Protein 3TPF (pdb70)

Radius of gyration: 39.49 Å; Cα contacts (8 Å, |Δi|>4): 3301; chains: 6; bounding box: 94×100×109 Å

B-factor: mean 80.47, std 33.89, range [10.27, 217.36]

Solvent-accessible surface area: 67260 Å² total

Sequence (1733 aa):
KHFLTLRDFSKEEILSLVNHASELKKEPKKLLQDKTLAIFEKNSTRTRAFELAITELGGKALFLSSNDLQLSRGEPVKDTARVIGAVDFVRVNKHETLLEFARYSKAPVINALSELYHPTQVLGDLFTIKEWNKQNGIAKVAFIGDSNNCNSWLITAAILGFEISIAPKNYKISPEIWEFAKQALISGAKISLGYDKFEALKDKDVVITDTWVSGEENEKERKIKEFEGFIDEKASVANKDAILLHCLPAYRGYEVSEEIFEKHADVIFEEARNRLYVVKALLCFLDNQRGKHFLTLRDFSKEEILSLVNHASELKKEPKKLLQDKTLAIFEKNSTRTRAFELAITELGGKALFLSSNDLQLSRGEPVKDTARVIGAVDFVRVNKHETLLEFARYSKAPVINALSELYHPTQVLGDLFTIKEWNKQNGIAKVAFIGDSNNCNSWLITAAILGFEISIAPKNYKISPEIWEFAKQALISGAKISLGYDKFEALKDKDVVITDTWVSGEENEKERKIKEFEGFIDEKASVANKDAILLHCLPAYRGYEVSEEIFEKHADVIFEEARNRLYVVKALLCFLDNQRGKHFLTLRDFSKEEILSLVNHASELKKEPKKLLQDKTLAIFEKNSTRTRAFELAITELGGKALFLSSNDLQLSRGEPVKDTARVIGAVDFVRVNKHETLLEFARYSKAPVINALSELYHPTQVLGDLFTIKEWNKQNGIAKVAFIGDSNNCNSWLITAAILGFEISIAPKNYKISPEIWEFAKQALISGAKISLGYDKFEALKDKDVVITDTWVSGEEKERKIKEFEGFIDEKASVANKDAILLHCLPAYRGYEVSEEIFEKHADVIFEEARNRLYVVKALLCFLDNQRKHFLTLRDFSKEEILSLVNHASELKKEPKKLLQDKTLAIFEKNSTRTRAFELAITELGGKALFLSSNDLQLSRGEPVKDTARVIGAVDFVRVNKHETLLEFARYSKAPVINALSELYHPTQVLGDLFTIKEWNKQNGIAKVAFIGDSNNCNSWLITAAILGFEISIAPKNYKISPEIWEFAKQALISGAKISLGYDKFEALKDKDVVITDTWVSGEENEKERKIKEFEGFIDEKASVANKDAILLHCLPAYRGYEVSEEIFEKHADVIFEEARNRLYVVKALLCFLDNQRKHFLTLRDFSKEEILSLVNHASELKKEPKKLLQDKTLAIFEKNSTRTRAFELAITELGGKALFLSSNDLQLSRGEPVKDTARVIGAVDFVRVNKHETLLEFARYSKAPVINALSELYHPTQVLGDLFTIKEWNKQNGIAKVAFIGDSNNCNSWLITAAILGFEISIAPKNYKISPEIWEFAKQALISGAKISLGYDKFEALKDKDVVITDTWVSGEEKERKIKEFEGFIDEKASVANKDAILLHCLPAYRGYEVSEEIFEKHADVIFEEARNRLYVVKALLCFLDNQKHFLTLRDFSKEEILSLVNHASELKKEPKKLLQDKTLAIFEKNSTRTRAFELAITELGGKALFLSSNDLQGEPVKDTARVIGAVDFVRVNKHETLLEFARYSKAPVINALSELYHPTQVLGDLFTIKEWNKQNGIAKVAFIGDSNNCNSWLITAAILGFEISIAPKNYKISPEIWEFAKQALISGAKISLGYDKFEALKDKDVVITDTWVSEENEKERKIKEFEGFIDEKASVANKDAILLHCLPAYRGYEVSEEIFEKHADVIFEEARNRLYVVKALLCFLDNQR

Nearest PDB structures (foldseek):
  8qeu-assembly1_C  TM=9.477E-01  e=9.476E-28  Arabidopsis thaliana
  8qev-assembly1_A  TM=9.258E-01  e=1.114E-26  Arabidopsis thaliana
  8qev-assembly1_B  TM=9.211E-01  e=5.194E-27  Arabidopsis thaliana
  8qev-assembly1_C  TM=9.207E-01  e=8.808E-27  Arabidopsis thaliana
  7nos-assembly2_E  TM=9.017E-01  e=5.120E-26  Mycobacterium tuberculosis H37Rv

Structure (mmCIF, N/CA/C/O backbone):
data_3TPF
#
_entry.id   3TPF
#
_cell.length_a   157.163
_cell.length_b   87.398
_cell.length_c   141.561
_cell.angle_alpha   90.00
_cell.angle_beta   90.00
_cell.angle_gamma   90.00
#
_symmetry.space_group_name_H-M   'P 21 21 2'
#
loop_
_entity.id
_entity.type
_entity.pdbx_description
1 polymer 'Ornithine carbamoyltransferase'
2 non-polymer DI(HYDROXYETHYL)ETHER
3 water water
#
loop_
_atom_site.group_PDB
_atom_site.id
_atom_site.type_symbol
_atom_site.label_atom_id
_atom_site.label_alt_id
_atom_site.label_comp_id
_atom_site.label_asym_id
_atom_site.label_entity_id
_atom_site.label_seq_id
_atom_site.pdbx_PDB_ins_code
_atom_site.Cartn_x
_atom_site.Cartn_y
_atom_site.Cartn_z
_atom_site.occupancy
_atom_site.B_iso_or_equiv
_atom_site.auth_seq_id
_atom_site.auth_comp_id
_atom_site.auth_asym_id
_atom_site.auth_atom_id
_atom_site.pdbx_PDB_model_num
ATOM 9 N N . LYS A 1 3 ? 156.140 32.857 48.764 1.00 88.71 2 LYS A N 1
ATOM 10 C CA . LYS A 1 3 ? 155.929 32.186 50.048 1.00 81.82 2 LYS A CA 1
ATOM 11 C C . LYS A 1 3 ? 154.549 31.516 50.157 1.00 65.28 2 LYS A C 1
ATOM 12 O O . LYS A 1 3 ? 153.545 32.074 49.768 1.00 61.40 2 LYS A O 1
ATOM 18 N N . HIS A 1 4 ? 154.602 30.260 50.572 1.00 55.64 3 HIS A N 1
ATOM 19 C CA . HIS A 1 4 ? 153.485 29.479 51.005 1.00 51.60 3 HIS A CA 1
ATOM 20 C C . HIS A 1 4 ? 153.287 29.570 52.518 1.00 51.51 3 HIS A C 1
ATOM 21 O O . HIS A 1 4 ? 154.135 30.063 53.238 1.00 58.01 3 HIS A O 1
ATOM 28 N N . PHE A 1 5 ? 152.201 28.992 53.010 1.00 47.03 4 PHE A N 1
ATOM 29 C CA . PHE A 1 5 ? 151.923 28.973 54.448 1.00 46.69 4 PHE A CA 1
ATOM 30 C C . PHE A 1 5 ? 151.653 27.550 54.871 1.00 43.79 4 PHE A C 1
ATOM 31 O O . PHE A 1 5 ? 150.556 27.132 55.054 1.00 43.15 4 PHE A O 1
ATOM 39 N N . LEU A 1 6 ? 152.703 26.802 55.034 1.00 46.14 5 LEU A N 1
ATOM 40 C CA . LEU A 1 6 ? 152.620 25.369 55.370 1.00 45.37 5 LEU A CA 1
ATOM 41 C C . LEU A 1 6 ? 152.885 25.040 56.844 1.00 46.31 5 LEU A C 1
ATOM 42 O O . LEU A 1 6 ? 152.431 24.012 57.338 1.00 47.42 5 LEU A O 1
ATOM 47 N N . THR A 1 7 ? 153.659 25.884 57.496 1.00 46.27 6 THR A N 1
ATOM 48 C CA . THR A 1 7 ? 153.897 25.807 58.940 1.00 47.11 6 THR A CA 1
ATOM 49 C C . THR A 1 7 ? 154.414 27.141 59.491 1.00 47.11 6 THR A C 1
ATOM 50 O O . THR A 1 7 ? 155.097 27.876 58.823 1.00 46.14 6 THR A O 1
ATOM 54 N N . LEU A 1 8 ? 154.110 27.416 60.738 1.00 47.79 7 LEU A N 1
ATOM 55 C CA . LEU A 1 8 ? 154.567 28.647 61.314 1.00 50.75 7 LEU A CA 1
ATOM 56 C C . LEU A 1 8 ? 156.089 28.653 61.478 1.00 55.01 7 LEU A C 1
ATOM 57 O O . LEU A 1 8 ? 156.714 29.700 61.717 1.00 53.75 7 LEU A O 1
ATOM 62 N N . ARG A 1 9 ? 156.688 27.482 61.306 1.00 57.39 8 ARG A N 1
ATOM 63 C CA . ARG A 1 9 ? 158.156 27.387 61.377 1.00 61.92 8 ARG A CA 1
ATOM 64 C C . ARG A 1 9 ? 158.831 28.317 60.417 1.00 61.47 8 ARG A C 1
ATOM 65 O O . ARG A 1 9 ? 159.923 28.768 60.677 1.00 63.65 8 ARG A O 1
ATOM 73 N N . ASP A 1 10 ? 158.168 28.576 59.296 1.00 60.16 9 ASP A N 1
ATOM 74 C CA . ASP A 1 10 ? 158.728 29.422 58.238 1.00 59.87 9 ASP A CA 1
ATOM 75 C C . ASP A 1 10 ? 158.513 30.917 58.456 1.00 60.92 9 ASP A C 1
ATOM 76 O O . ASP A 1 10 ? 158.785 31.703 57.559 1.00 64.38 9 ASP A O 1
ATOM 81 N N . PHE A 1 11 ? 158.032 31.315 59.637 1.00 59.50 10 PHE A N 1
ATOM 82 C CA . PHE A 1 11 ? 157.759 32.721 59.909 1.00 59.97 10 PHE A CA 1
ATOM 83 C C . PHE A 1 11 ? 158.356 33.258 61.183 1.00 63.09 10 PHE A C 1
ATOM 84 O O . PHE A 1 11 ? 158.745 32.528 62.107 1.00 68.32 10 PHE A O 1
ATOM 92 N N . SER A 1 12 ? 158.520 34.566 61.176 1.00 63.12 11 SER A N 1
ATOM 93 C CA . SER A 1 12 ? 159.139 35.241 62.277 1.00 64.48 11 SER A CA 1
ATOM 94 C C . SER A 1 12 ? 158.085 35.609 63.302 1.00 63.41 11 SER A C 1
ATOM 95 O O . SER A 1 12 ? 156.925 35.780 62.997 1.00 59.72 11 SER A O 1
ATOM 98 N N . LYS A 1 13 ? 158.552 35.752 64.529 1.00 66.11 12 LYS A N 1
ATOM 99 C CA . LYS A 1 13 ? 157.790 36.361 65.600 1.00 67.46 12 LYS A CA 1
ATOM 100 C C . LYS A 1 13 ? 157.000 37.569 65.054 1.00 67.12 12 LYS A C 1
ATOM 101 O O . LYS A 1 13 ? 155.809 37.715 65.298 1.00 64.35 12 LYS A O 1
ATOM 107 N N . GLU A 1 14 ? 157.688 38.429 64.312 1.00 68.29 13 GLU A N 1
ATOM 108 C CA . GLU A 1 14 ? 157.089 39.685 63.817 1.00 69.34 13 GLU A CA 1
ATOM 109 C C . GLU A 1 14 ? 156.031 39.425 62.795 1.00 65.36 13 GLU A C 1
ATOM 110 O O . GLU A 1 14 ? 154.932 39.997 62.797 1.00 64.88 13 GLU A O 1
ATOM 116 N N . GLU A 1 15 ? 156.356 38.526 61.907 1.00 63.05 14 GLU A N 1
ATOM 117 C CA . GLU A 1 15 ? 155.358 38.113 60.933 1.00 61.44 14 GLU A CA 1
ATOM 118 C C . GLU A 1 15 ? 154.091 37.510 61.554 1.00 56.67 14 GLU A C 1
ATOM 119 O O . GLU A 1 15 ? 152.970 37.820 61.158 1.00 55.35 14 GLU A O 1
ATOM 125 N N . ILE A 1 16 ? 154.263 36.651 62.530 1.00 55.75 15 ILE A N 1
ATOM 126 C CA . ILE A 1 16 ? 153.106 35.992 63.147 1.00 54.79 15 ILE A CA 1
ATOM 127 C C . ILE A 1 16 ? 152.256 37.016 63.880 1.00 54.82 15 ILE A C 1
ATOM 128 O O . ILE A 1 16 ? 151.036 37.066 63.731 1.00 52.72 15 ILE A O 1
ATOM 133 N N . LEU A 1 17 ? 152.916 37.874 64.633 1.00 56.88 16 LEU A N 1
ATOM 134 C CA . LEU A 1 17 ? 152.178 38.881 65.411 1.00 58.35 16 LEU A CA 1
ATOM 135 C C . LEU A 1 17 ? 151.436 39.851 64.500 1.00 58.34 16 LEU A C 1
ATOM 136 O O . LEU A 1 17 ? 150.356 40.322 64.806 1.00 58.23 16 LEU A O 1
ATOM 141 N N . SER A 1 18 ? 151.986 40.098 63.336 1.00 58.41 17 SER A N 1
ATOM 142 C CA . SER A 1 18 ? 151.329 41.046 62.456 1.00 59.07 17 SER A CA 1
ATOM 143 C C . SER A 1 18 ? 150.119 40.432 61.761 1.00 55.71 17 SER A C 1
ATOM 144 O O . SER A 1 18 ? 149.204 41.153 61.399 1.00 56.09 17 SER A O 1
ATOM 147 N N . LEU A 1 19 ? 150.151 39.114 61.535 1.00 52.10 18 LEU A N 1
ATOM 148 C CA . LEU A 1 19 ? 148.967 38.411 61.077 1.00 49.17 18 LEU A CA 1
ATOM 149 C C . LEU A 1 19 ? 147.805 38.560 62.121 1.00 50.29 18 LEU A C 1
ATOM 150 O O . LEU A 1 19 ? 146.662 38.880 61.791 1.00 50.22 18 LEU A O 1
ATOM 155 N N . VAL A 1 20 ? 148.108 38.297 63.385 1.00 51.25 19 VAL A N 1
ATOM 156 C CA . VAL A 1 20 ? 147.130 38.446 64.448 1.00 52.97 19 VAL A CA 1
ATOM 157 C C . VAL A 1 20 ? 146.642 39.890 64.524 1.00 55.87 19 VAL A C 1
ATOM 158 O O . VAL A 1 20 ? 145.444 40.142 64.632 1.00 55.89 19 VAL A O 1
ATOM 162 N N . ASN A 1 21 ? 147.546 40.850 64.405 1.00 58.83 20 ASN A N 1
ATOM 163 C CA . ASN A 1 21 ? 147.103 42.271 64.467 1.00 63.32 20 ASN A CA 1
ATOM 164 C C . ASN A 1 21 ? 146.212 42.639 63.299 1.00 60.91 20 ASN A C 1
ATOM 165 O O . ASN A 1 21 ? 145.290 43.445 63.428 1.00 63.18 20 ASN A O 1
ATOM 170 N N . HIS A 1 22 ? 146.524 42.090 62.154 1.00 57.17 21 HIS A N 1
ATOM 171 C CA . HIS A 1 22 ? 145.768 42.453 60.987 1.00 56.95 21 HIS A CA 1
ATOM 172 C C . HIS A 1 22 ? 144.372 41.873 61.117 1.00 54.60 21 HIS A C 1
ATOM 173 O O . HIS A 1 22 ? 143.370 42.513 60.839 1.00 53.43 21 HIS A O 1
ATOM 180 N N . ALA A 1 23 ? 144.345 40.627 61.542 1.00 53.26 22 ALA A N 1
ATOM 181 C CA . ALA A 1 23 ? 143.089 39.928 61.794 1.00 53.10 22 ALA A CA 1
ATOM 182 C C . ALA A 1 23 ? 142.182 40.816 62.606 1.00 55.58 22 ALA A C 1
ATOM 183 O O . ALA A 1 23 ? 140.999 40.971 62.369 1.00 55.46 22 ALA A O 1
ATOM 185 N N . SER A 1 24 ? 142.784 41.334 63.635 1.00 58.80 23 SER A N 1
ATOM 186 C CA . SER A 1 24 ? 142.080 42.096 64.607 1.00 62.97 23 SER A CA 1
ATOM 187 C C . SER A 1 24 ? 141.525 43.359 63.962 1.00 66.49 23 SER A C 1
ATOM 188 O O . SER A 1 24 ? 140.389 43.708 64.192 1.00 69.22 23 SER A O 1
ATOM 191 N N . GLU A 1 25 ? 142.331 44.031 63.149 1.00 68.19 24 GLU A N 1
ATOM 192 C CA . GLU A 1 25 ? 141.871 45.209 62.409 1.00 71.60 24 GLU A CA 1
ATOM 193 C C . GLU A 1 25 ? 140.681 44.849 61.540 1.00 68.75 24 GLU A C 1
ATOM 194 O O . GLU A 1 25 ? 139.713 45.590 61.429 1.00 71.56 24 GLU A O 1
ATOM 200 N N . LEU A 1 26 ? 140.771 43.698 60.896 1.00 64.36 25 LEU A N 1
ATOM 201 C CA . LEU A 1 26 ? 139.726 43.263 59.944 1.00 63.56 25 LEU A CA 1
ATOM 202 C C . LEU A 1 26 ? 138.422 42.909 60.671 1.00 65.45 25 LEU A C 1
ATOM 203 O O . LEU A 1 26 ? 137.319 43.166 60.179 1.00 66.33 25 LEU A O 1
ATOM 208 N N . LYS A 1 27 ? 138.566 42.298 61.839 1.00 66.58 26 LYS A N 1
ATOM 209 C CA . LYS A 1 27 ? 137.398 41.970 62.646 1.00 67.83 26 LYS A CA 1
ATOM 210 C C . LYS A 1 27 ? 136.727 43.277 62.985 1.00 70.65 26 LYS A C 1
ATOM 211 O O . LYS A 1 27 ? 135.532 43.381 62.971 1.00 71.05 26 LYS A O 1
ATOM 217 N N . LYS A 1 28 ? 137.525 44.277 63.291 1.00 73.75 27 LYS A N 1
ATOM 218 C CA . LYS A 1 28 ? 137.002 45.574 63.748 1.00 80.47 27 LYS A CA 1
ATOM 219 C C . LYS A 1 28 ? 136.372 46.319 62.608 1.00 80.80 27 LYS A C 1
ATOM 220 O O . LYS A 1 28 ? 135.262 46.818 62.730 1.00 84.25 27 LYS A O 1
ATOM 226 N N . GLU A 1 29 ? 137.091 46.356 61.501 1.00 79.22 28 GLU A N 1
ATOM 227 C CA . GLU A 1 29 ? 136.673 47.086 60.308 1.00 81.69 28 GLU A CA 1
ATOM 228 C C . GLU A 1 29 ? 136.869 46.246 59.054 1.00 77.41 28 GLU A C 1
ATOM 229 O O . GLU A 1 29 ? 137.914 46.332 58.395 1.00 80.61 28 GLU A O 1
ATOM 235 N N . PRO A 1 30 ? 135.859 45.441 58.697 1.00 73.15 29 PRO A N 1
ATOM 236 C CA . PRO A 1 30 ? 135.972 44.608 57.504 1.00 68.11 29 PRO A CA 1
ATOM 237 C C . PRO A 1 30 ? 136.132 45.436 56.231 1.00 67.64 29 PRO A C 1
ATOM 238 O O . PRO A 1 30 ? 135.470 46.436 56.059 1.00 71.25 29 PRO A O 1
ATOM 242 N N . LYS A 1 31 ? 137.022 44.974 55.371 1.00 63.16 30 LYS A N 1
ATOM 243 C CA . LYS A 1 31 ? 137.317 45.574 54.089 1.00 62.83 30 LYS A CA 1
ATOM 244 C C . LYS A 1 31 ? 137.471 44.459 53.013 1.00 58.13 30 LYS A C 1
ATOM 245 O O . LYS A 1 31 ? 137.918 43.348 53.286 1.00 54.91 30 LYS A O 1
ATOM 251 N N . LYS A 1 32 ? 137.081 44.769 51.790 1.00 58.35 31 LYS A N 1
ATOM 252 C CA . LYS A 1 32 ? 137.167 43.833 50.669 1.00 54.63 31 LYS A CA 1
ATOM 253 C C . LYS A 1 32 ? 138.486 44.012 49.918 1.00 53.90 31 LYS A C 1
ATOM 254 O O . LYS A 1 32 ? 138.573 44.558 48.804 1.00 56.39 31 LYS A O 1
ATOM 260 N N . LEU A 1 33 ? 139.529 43.524 50.537 1.00 52.34 32 LEU A N 1
ATOM 261 C CA . LEU A 1 33 ? 140.913 43.682 50.044 1.00 51.94 32 LEU A CA 1
ATOM 262 C C . LEU A 1 33 ? 141.379 42.701 48.950 1.00 50.04 32 LEU A C 1
ATOM 263 O O . LEU A 1 33 ? 142.453 42.859 48.374 1.00 50.97 32 LEU A O 1
ATOM 268 N N . LEU A 1 34 ? 140.584 41.688 48.665 1.00 49.26 33 LEU A N 1
ATOM 269 C CA . LEU A 1 34 ? 140.921 40.710 47.610 1.00 46.83 33 LEU A CA 1
ATOM 270 C C . LEU A 1 34 ? 139.830 40.642 46.547 1.00 49.26 33 LEU A C 1
ATOM 271 O O . LEU A 1 34 ? 139.366 39.575 46.188 1.00 47.23 33 LEU A O 1
ATOM 276 N N . GLN A 1 35 ? 139.379 41.797 46.067 1.00 54.59 34 GLN A N 1
ATOM 277 C CA . GLN A 1 35 ? 138.271 41.756 45.073 1.00 56.52 34 GLN A CA 1
ATOM 278 C C . GLN A 1 35 ? 138.564 40.803 43.924 1.00 52.22 34 GLN A C 1
ATOM 279 O O . GLN A 1 35 ? 139.655 40.748 43.431 1.00 49.40 34 GLN A O 1
ATOM 285 N N . ASP A 1 36 ? 137.569 40.000 43.600 1.00 51.36 35 ASP A N 1
ATOM 286 C CA . ASP A 1 36 ? 137.642 39.011 42.515 1.00 49.88 35 ASP A CA 1
ATOM 287 C C . ASP A 1 36 ? 138.665 37.879 42.662 1.00 47.05 35 ASP A C 1
ATOM 288 O O . ASP A 1 36 ? 138.813 37.123 41.739 1.00 49.15 35 ASP A O 1
ATOM 293 N N . LYS A 1 37 ? 139.373 37.764 43.775 1.00 43.35 36 LYS A N 1
ATOM 294 C CA . LYS A 1 37 ? 140.397 36.773 43.870 1.00 41.93 36 LYS A CA 1
ATOM 295 C C . LYS A 1 37 ? 139.804 35.409 44.179 1.00 40.55 36 LYS A C 1
ATOM 296 O O . LYS A 1 37 ? 138.747 35.293 44.765 1.00 41.59 36 LYS A O 1
ATOM 302 N N . THR A 1 38 ? 140.494 34.353 43.840 1.00 38.62 37 THR A N 1
ATOM 303 C CA . THR A 1 38 ? 139.857 33.029 43.966 1.00 39.10 37 THR A CA 1
ATOM 304 C C . THR A 1 38 ? 140.628 32.124 44.829 1.00 36.73 37 THR A C 1
ATOM 305 O O . THR A 1 38 ? 141.879 32.160 44.817 1.00 36.75 37 THR A O 1
ATOM 309 N N . LEU A 1 39 ? 139.914 31.281 45.556 1.00 34.70 38 LEU A N 1
ATOM 310 C CA . LEU A 1 39 ? 140.589 30.311 46.450 1.00 35.04 38 LEU A CA 1
ATOM 311 C C . LEU A 1 39 ? 140.083 28.924 46.170 1.00 34.84 38 LEU A C 1
ATOM 312 O O . LEU A 1 39 ? 138.910 28.656 46.306 1.00 39.96 38 LEU A O 1
ATOM 317 N N . ALA A 1 40 ? 140.955 28.048 45.778 1.00 34.99 39 ALA A N 1
ATOM 318 C CA . ALA A 1 40 ? 140.583 26.637 45.591 1.00 36.29 39 ALA A CA 1
ATOM 319 C C . ALA A 1 40 ? 140.786 25.956 46.942 1.00 37.66 39 ALA A C 1
ATOM 320 O O . ALA A 1 40 ? 141.735 26.211 47.624 1.00 36.85 39 ALA A O 1
ATOM 330 N N . ILE A 1 42 ? 141.057 22.400 48.625 1.00 42.33 41 ILE A N 1
ATOM 331 C CA . ILE A 1 42 ? 141.148 20.964 48.375 1.00 44.19 41 ILE A CA 1
ATOM 332 C C . ILE A 1 42 ? 141.098 20.201 49.668 1.00 45.83 41 ILE A C 1
ATOM 333 O O . ILE A 1 42 ? 141.981 20.311 50.470 1.00 47.85 41 ILE A O 1
ATOM 338 N N . PHE A 1 43 ? 140.063 19.403 49.853 1.00 51.10 42 PHE A N 1
ATOM 339 C CA . PHE A 1 43 ? 139.961 18.524 51.058 1.00 55.08 42 PHE A CA 1
ATOM 340 C C . PHE A 1 43 ? 140.215 17.070 50.750 1.00 60.21 42 PHE A C 1
ATOM 341 O O . PHE A 1 43 ? 139.663 16.507 49.819 1.00 62.72 42 PHE A O 1
ATOM 349 N N . GLU A 1 44 ? 141.091 16.473 51.524 1.00 66.77 43 GLU A N 1
ATOM 350 C CA . GLU A 1 44 ? 141.328 15.015 51.438 1.00 73.59 43 GLU A CA 1
ATOM 351 C C . GLU A 1 44 ? 140.523 14.299 52.458 1.00 74.53 43 GLU A C 1
ATOM 352 O O . GLU A 1 44 ? 140.323 13.114 52.357 1.00 79.04 43 GLU A O 1
ATOM 358 N N . LYS A 1 45 ? 140.094 15.048 53.462 1.00 79.95 44 LYS A N 1
ATOM 359 C CA . LYS A 1 45 ? 139.191 14.556 54.548 1.00 83.59 44 LYS A CA 1
ATOM 360 C C . LYS A 1 45 ? 138.373 15.788 54.947 1.00 83.00 44 LYS A C 1
ATOM 361 O O . LYS A 1 45 ? 138.931 16.844 55.192 1.00 84.53 44 LYS A O 1
ATOM 363 N N . ASN A 1 46 ? 137.062 15.665 54.948 1.00 85.83 45 ASN A N 1
ATOM 364 C CA . ASN A 1 46 ? 136.213 16.828 55.100 1.00 85.24 45 ASN A CA 1
ATOM 365 C C . ASN A 1 46 ? 136.221 17.387 56.523 1.00 83.46 45 ASN A C 1
ATOM 366 O O . ASN A 1 46 ? 136.298 16.658 57.517 1.00 81.16 45 ASN A O 1
ATOM 371 N N . SER A 1 47 ? 136.210 18.710 56.592 1.00 81.50 46 SER A N 1
ATOM 372 C CA . SER A 1 47 ? 136.098 19.448 57.853 1.00 77.95 46 SER A CA 1
ATOM 373 C C . SER A 1 47 ? 135.231 20.621 57.545 1.00 75.27 46 SER A C 1
ATOM 374 O O . SER A 1 47 ? 135.679 21.574 56.949 1.00 79.14 46 SER A O 1
ATOM 377 N N . THR A 1 48 ? 133.990 20.538 57.979 1.00 76.39 47 THR A N 1
ATOM 378 C CA . THR A 1 48 ? 133.027 21.629 57.856 1.00 74.12 47 THR A CA 1
ATOM 379 C C . THR A 1 48 ? 133.512 22.933 58.591 1.00 69.17 47 THR A C 1
ATOM 380 O O . THR A 1 48 ? 133.559 24.009 58.014 1.00 66.36 47 THR A O 1
ATOM 384 N N . ARG A 1 49 ? 133.905 22.823 59.844 1.00 68.68 48 ARG A N 1
ATOM 385 C CA . ARG A 1 49 ? 134.448 23.983 60.568 1.00 68.85 48 ARG A CA 1
ATOM 386 C C . ARG A 1 49 ? 135.497 24.786 59.763 1.00 71.73 48 ARG A C 1
ATOM 387 O O . ARG A 1 49 ? 135.508 26.031 59.779 1.00 74.21 48 ARG A O 1
ATOM 395 N N . THR A 1 50 ? 136.383 24.059 59.072 1.00 66.53 49 THR A N 1
ATOM 396 C CA . THR A 1 50 ? 137.555 24.655 58.356 1.00 62.45 49 THR A CA 1
ATOM 397 C C . THR A 1 50 ? 137.097 25.359 57.080 1.00 56.66 49 THR A C 1
ATOM 398 O O . THR A 1 50 ? 137.411 26.510 56.752 1.00 52.57 49 THR A O 1
ATOM 402 N N . ARG A 1 51 ? 136.309 24.607 56.374 1.00 53.78 50 ARG A N 1
ATOM 403 C CA . ARG A 1 51 ? 135.692 25.081 55.181 1.00 55.75 50 ARG A CA 1
ATOM 404 C C . ARG A 1 51 ? 134.957 26.412 55.382 1.00 55.50 50 ARG A C 1
ATOM 405 O O . ARG A 1 51 ? 135.069 27.309 54.582 1.00 53.23 50 ARG A O 1
ATOM 421 N N . ALA A 1 53 ? 135.398 28.670 57.614 1.00 49.04 52 ALA A N 1
ATOM 422 C CA . ALA A 1 53 ? 136.385 29.682 57.867 1.00 46.69 52 ALA A CA 1
ATOM 423 C C . ALA A 1 53 ? 136.968 30.213 56.546 1.00 44.55 52 ALA A C 1
ATOM 424 O O . ALA A 1 53 ? 137.082 31.448 56.322 1.00 42.58 52 ALA A O 1
ATOM 426 N N . PHE A 1 54 ? 137.410 29.282 55.707 1.00 41.39 53 PHE A N 1
ATOM 427 C CA . PHE A 1 54 ? 138.060 29.714 54.489 1.00 39.33 53 PHE A CA 1
ATOM 428 C C . PHE A 1 54 ? 137.101 30.272 53.489 1.00 39.47 53 PHE A C 1
ATOM 429 O O . PHE A 1 54 ? 137.329 31.324 52.925 1.00 41.07 53 PHE A O 1
ATOM 437 N N . GLU A 1 55 ? 135.971 29.616 53.343 1.00 40.81 54 GLU A N 1
ATOM 438 C CA . GLU A 1 55 ? 134.971 30.052 52.391 1.00 40.84 54 GLU A CA 1
ATOM 439 C C . GLU A 1 55 ? 134.481 31.450 52.702 1.00 41.05 54 GLU A C 1
ATOM 440 O O . GLU A 1 55 ? 134.439 32.363 51.834 1.00 41.55 54 GLU A O 1
ATOM 446 N N . LEU A 1 56 ? 134.194 31.663 53.958 1.00 40.88 55 LEU A N 1
ATOM 447 C CA . LEU A 1 56 ? 133.798 33.012 54.363 1.00 42.92 55 LEU A CA 1
ATOM 448 C C . LEU A 1 56 ? 134.986 34.033 54.331 1.00 42.84 55 LEU A C 1
ATOM 449 O O . LEU A 1 56 ? 134.800 35.236 54.034 1.00 42.71 55 LEU A O 1
ATOM 454 N N . ALA A 1 57 ? 136.200 33.563 54.621 1.00 41.19 56 ALA A N 1
ATOM 455 C CA . ALA A 1 57 ? 137.337 34.484 54.619 1.00 41.02 56 ALA A CA 1
ATOM 456 C C . ALA A 1 57 ? 137.469 35.150 53.236 1.00 40.80 56 ALA A C 1
ATOM 457 O O . ALA A 1 57 ? 137.363 36.356 53.089 1.00 42.12 56 ALA A O 1
ATOM 459 N N . ILE A 1 58 ? 137.591 34.327 52.212 1.00 38.92 57 ILE A N 1
ATOM 460 C CA . ILE A 1 58 ? 137.808 34.866 50.895 1.00 38.41 57 ILE A CA 1
ATOM 461 C C . ILE A 1 58 ? 136.592 35.589 50.426 1.00 40.06 57 ILE A C 1
ATOM 462 O O . ILE A 1 58 ? 136.689 36.653 49.783 1.00 43.80 57 ILE A O 1
ATOM 467 N N . THR A 1 59 ? 135.445 35.064 50.784 1.00 40.91 58 THR A N 1
ATOM 468 C CA . THR A 1 59 ? 134.209 35.645 50.283 1.00 44.65 58 THR A CA 1
ATOM 469 C C . THR A 1 59 ? 134.074 37.086 50.785 1.00 47.98 58 THR A C 1
ATOM 470 O O . THR A 1 59 ? 133.858 38.015 50.013 1.00 48.47 58 THR A O 1
ATOM 474 N N . GLU A 1 60 ? 134.241 37.255 52.100 1.00 49.80 59 GLU A N 1
ATOM 475 C CA . GLU A 1 60 ? 134.123 38.577 52.748 1.00 51.90 59 GLU A CA 1
ATOM 476 C C . GLU A 1 60 ? 135.185 39.545 52.281 1.00 51.56 59 GLU A C 1
ATOM 477 O O . GLU A 1 60 ? 134.983 40.748 52.263 1.00 53.32 59 GLU A O 1
ATOM 483 N N . LEU A 1 61 ? 136.329 38.983 51.898 1.00 48.91 60 LEU A N 1
ATOM 484 C CA . LEU A 1 61 ? 137.422 39.773 51.337 1.00 48.21 60 LEU A CA 1
ATOM 485 C C . LEU A 1 61 ? 137.175 40.208 49.863 1.00 48.31 60 LEU A C 1
ATOM 486 O O . LEU A 1 61 ? 138.021 40.845 49.251 1.00 47.73 60 LEU A O 1
ATOM 491 N N . GLY A 1 62 ? 136.024 39.842 49.311 1.00 46.68 61 GLY A N 1
ATOM 492 C CA . GLY A 1 62 ? 135.665 40.183 47.923 1.00 46.14 61 GLY A CA 1
ATOM 493 C C . GLY A 1 62 ? 135.893 39.122 46.831 1.00 42.61 61 GLY A C 1
ATOM 494 O O . GLY A 1 62 ? 135.648 39.352 45.651 1.00 40.78 61 GLY A O 1
ATOM 495 N N . GLY A 1 63 ? 136.336 37.947 47.248 1.00 39.98 62 GLY A N 1
ATOM 496 C CA . GLY A 1 63 ? 136.689 36.875 46.288 1.00 38.12 62 GLY A CA 1
ATOM 497 C C . GLY A 1 63 ? 135.684 35.765 46.217 1.00 37.50 62 GLY A C 1
ATOM 498 O O . GLY A 1 63 ? 134.554 35.946 46.595 1.00 38.87 62 GLY A O 1
ATOM 499 N N . LYS A 1 64 ? 136.113 34.601 45.732 1.00 37.37 63 LYS A N 1
ATOM 500 C CA . LYS A 1 64 ? 135.215 33.403 45.477 1.00 37.09 63 LYS A CA 1
ATOM 501 C C . LYS A 1 64 ? 135.947 32.161 45.914 1.00 35.75 63 LYS A C 1
ATOM 502 O O . LYS A 1 64 ? 137.147 32.083 45.802 1.00 37.39 63 LYS A O 1
ATOM 504 N N . ALA A 1 65 ? 135.241 31.196 46.453 1.00 37.48 64 ALA A N 1
ATOM 505 C CA . ALA A 1 65 ? 135.890 29.926 46.861 1.00 37.79 64 ALA A CA 1
ATOM 506 C C . ALA A 1 65 ? 135.420 28.798 45.970 1.00 38.92 64 ALA A C 1
ATOM 507 O O . ALA A 1 65 ? 134.329 28.859 45.433 1.00 38.64 64 ALA A O 1
ATOM 509 N N . LEU A 1 66 ? 136.283 27.829 45.756 1.00 38.73 65 LEU A N 1
ATOM 510 C CA . LEU A 1 66 ? 135.893 26.632 45.077 1.00 39.40 65 LEU A CA 1
ATOM 511 C C . LEU A 1 66 ? 136.152 25.520 45.968 1.00 39.83 65 LEU A C 1
ATOM 512 O O . LEU A 1 66 ? 137.257 25.273 46.366 1.00 41.73 65 LEU A O 1
ATOM 517 N N . PHE A 1 67 ? 135.133 24.792 46.249 1.00 43.06 66 PHE A N 1
ATOM 518 C CA . PHE A 1 67 ? 135.213 23.672 47.146 1.00 45.70 66 PHE A CA 1
ATOM 519 C C . PHE A 1 67 ? 135.446 22.461 46.316 1.00 50.56 66 PHE A C 1
ATOM 520 O O . PHE A 1 67 ? 134.544 22.045 45.605 1.00 56.21 66 PHE A O 1
ATOM 528 N N . LEU A 1 68 ? 136.630 21.877 46.374 1.00 51.42 67 LEU A N 1
ATOM 529 C CA . LEU A 1 68 ? 136.820 20.571 45.710 1.00 56.41 67 LEU A CA 1
ATOM 530 C C . LEU A 1 68 ? 136.889 19.507 46.785 1.00 59.94 67 LEU A C 1
ATOM 531 O O . LEU A 1 68 ? 137.827 19.465 47.536 1.00 62.23 67 LEU A O 1
ATOM 536 N N . SER A 1 69 ? 135.944 18.595 46.810 1.00 68.24 68 SER A N 1
ATOM 537 C CA . SER A 1 69 ? 135.907 17.617 47.893 1.00 73.80 68 SER A CA 1
ATOM 538 C C . SER A 1 69 ? 136.736 16.350 47.610 1.00 80.08 68 SER A C 1
ATOM 539 O O . SER A 1 69 ? 137.378 16.207 46.557 1.00 79.92 68 SER A O 1
ATOM 542 N N . SER A 1 70 ? 136.718 15.465 48.612 1.00 90.06 69 SER A N 1
ATOM 543 C CA . SER A 1 70 ? 137.308 14.088 48.574 1.00 95.64 69 SER A CA 1
ATOM 544 C C . SER A 1 70 ? 136.797 13.251 47.382 1.00 104.84 69 SER A C 1
ATOM 545 O O . SER A 1 70 ? 137.566 12.841 46.504 1.00 112.77 69 SER A O 1
ATOM 548 N N . ASN A 1 71 ? 135.492 13.022 47.347 1.00 108.48 70 ASN A N 1
ATOM 549 C CA . ASN A 1 71 ? 134.851 12.445 46.160 1.00 107.39 70 ASN A CA 1
ATOM 550 C C . ASN A 1 71 ? 135.302 13.170 44.844 1.00 106.86 70 ASN A C 1
ATOM 551 O O . ASN A 1 71 ? 135.759 12.534 43.890 1.00 103.95 70 ASN A O 1
ATOM 553 N N . ASP A 1 72 ? 135.213 14.504 44.836 1.00 111.60 71 ASP A N 1
ATOM 554 C CA . ASP A 1 72 ? 135.515 15.349 43.624 1.00 107.22 71 ASP A CA 1
ATOM 555 C C . ASP A 1 72 ? 136.951 15.201 43.150 1.00 108.23 71 ASP A C 1
ATOM 556 O O . ASP A 1 72 ? 137.237 15.061 41.950 1.00 97.86 71 ASP A O 1
ATOM 561 N N . LEU A 1 73 ? 137.841 15.266 44.136 1.00 106.13 72 LEU A N 1
ATOM 562 C CA . LEU A 1 73 ? 139.279 15.247 43.902 1.00 103.79 72 LEU A CA 1
ATOM 563 C C . LEU A 1 73 ? 139.972 14.152 44.693 1.00 98.33 72 LEU A C 1
ATOM 564 O O . LEU A 1 73 ? 140.158 14.265 45.916 1.00 81.08 72 LEU A O 1
ATOM 569 N N . GLN A 1 74 ? 140.367 13.123 43.937 1.00 111.85 73 GLN A N 1
ATOM 570 C CA . GLN A 1 74 ? 141.218 11.997 44.400 1.00 123.32 73 GLN A CA 1
ATOM 571 C C . GLN A 1 74 ? 142.725 12.267 44.143 1.00 131.28 73 GLN A C 1
ATOM 572 O O . GLN A 1 74 ? 143.217 12.089 43.024 1.00 144.70 73 GLN A O 1
ATOM 578 N N . LEU A 1 75 ? 143.431 12.715 45.184 1.00 123.14 74 LEU A N 1
ATOM 579 C CA . LEU A 1 75 ? 144.862 13.123 45.090 1.00 119.30 74 LEU A CA 1
ATOM 580 C C . LEU A 1 75 ? 145.816 11.945 45.250 1.00 121.04 74 LEU A C 1
ATOM 581 O O . LEU A 1 75 ? 145.626 11.150 46.153 1.00 119.46 74 LEU A O 1
ATOM 586 N N . SER A 1 76 ? 146.840 11.866 44.388 1.00 127.33 75 SER A N 1
ATOM 587 C CA . SER A 1 76 ? 147.861 10.798 44.425 1.00 138.57 75 SER A CA 1
ATOM 588 C C . SER A 1 76 ? 147.252 9.389 44.286 1.00 154.87 75 SER A C 1
ATOM 589 O O . SER A 1 76 ? 147.933 8.388 44.552 1.00 163.10 75 SER A O 1
ATOM 591 N N . ARG A 1 77 ? 145.982 9.325 43.867 1.00 154.35 76 ARG A N 1
ATOM 592 C CA . ARG A 1 77 ? 145.263 8.039 43.660 1.00 149.38 76 ARG A CA 1
ATOM 593 C C . ARG A 1 77 ? 144.863 7.852 42.191 1.00 139.30 76 ARG A C 1
ATOM 594 O O . ARG A 1 77 ? 144.795 6.716 41.715 1.00 146.06 76 ARG A O 1
ATOM 596 N N . GLY A 1 78 ? 144.556 8.954 41.498 1.00 117.05 77 GLY A N 1
ATOM 597 C CA . GLY A 1 78 ? 144.526 8.966 40.014 1.00 102.75 77 GLY A CA 1
ATOM 598 C C . GLY A 1 78 ? 145.807 9.583 39.437 1.00 92.11 77 GLY A C 1
ATOM 599 O O . GLY A 1 78 ? 146.900 9.024 39.543 1.00 89.97 77 GLY A O 1
ATOM 600 N N . GLU A 1 79 ? 145.665 10.767 38.851 1.00 80.39 78 GLU A N 1
ATOM 601 C CA . GLU A 1 79 ? 146.803 11.528 38.314 1.00 75.50 78 GLU A CA 1
ATOM 602 C C . GLU A 1 79 ? 147.826 11.963 39.395 1.00 68.62 78 GLU A C 1
ATOM 603 O O . GLU A 1 79 ? 147.454 12.201 40.529 1.00 66.10 78 GLU A O 1
ATOM 609 N N . PRO A 1 80 ? 149.116 12.092 39.031 1.00 64.19 79 PRO A N 1
ATOM 610 C CA . PRO A 1 80 ? 150.090 12.620 39.970 1.00 60.17 79 PRO A CA 1
ATOM 611 C C . PRO A 1 80 ? 149.861 14.059 40.408 1.00 53.17 79 PRO A C 1
ATOM 612 O O . PRO A 1 80 ? 149.189 14.829 39.760 1.00 50.76 79 PRO A O 1
ATOM 616 N N . VAL A 1 81 ? 150.390 14.380 41.566 1.00 50.52 80 VAL A N 1
ATOM 617 C CA . VAL A 1 81 ? 150.055 15.632 42.220 1.00 47.13 80 VAL A CA 1
ATOM 618 C C . VAL A 1 81 ? 150.608 16.836 41.467 1.00 46.18 80 VAL A C 1
ATOM 619 O O . VAL A 1 81 ? 149.998 17.893 41.424 1.00 43.14 80 VAL A O 1
ATOM 623 N N . LYS A 1 82 ? 151.804 16.668 40.893 1.00 47.63 81 LYS A N 1
ATOM 624 C CA . LYS A 1 82 ? 152.444 17.759 40.125 1.00 45.16 81 LYS A CA 1
ATOM 625 C C . LYS A 1 82 ? 151.557 18.187 38.971 1.00 44.61 81 LYS A C 1
ATOM 626 O O . LYS A 1 82 ? 151.493 19.366 38.590 1.00 43.28 81 LYS A O 1
ATOM 632 N N . ASP A 1 83 ? 150.869 17.223 38.385 1.00 45.37 82 ASP A N 1
ATOM 633 C CA . ASP A 1 83 ? 149.929 17.547 37.272 1.00 43.98 82 ASP A CA 1
ATOM 634 C C . ASP A 1 83 ? 148.769 18.346 37.765 1.00 41.38 82 ASP A C 1
ATOM 635 O O . ASP A 1 83 ? 148.329 19.295 37.150 1.00 40.51 82 ASP A O 1
ATOM 640 N N . THR A 1 84 ? 148.254 17.948 38.906 1.00 40.64 83 THR A N 1
ATOM 641 C CA . THR A 1 84 ? 147.109 18.664 39.459 1.00 38.37 83 THR A CA 1
ATOM 642 C C . THR A 1 84 ? 147.535 20.061 39.796 1.00 36.88 83 THR A C 1
ATOM 643 O O . THR A 1 84 ? 146.896 21.039 39.442 1.00 35.11 83 THR A O 1
ATOM 647 N N . ALA A 1 85 ? 148.649 20.126 40.480 1.00 37.96 84 ALA A N 1
ATOM 648 C CA . ALA A 1 85 ? 149.181 21.411 40.903 1.00 38.10 84 ALA A CA 1
ATOM 649 C C . ALA A 1 85 ? 149.314 22.328 39.694 1.00 39.77 84 ALA A C 1
ATOM 650 O O . ALA A 1 85 ? 149.039 23.500 39.757 1.00 42.89 84 ALA A O 1
ATOM 652 N N . ARG A 1 86 ? 149.794 21.788 38.580 1.00 41.52 85 ARG A N 1
ATOM 653 C CA . ARG A 1 86 ? 150.136 22.633 37.437 1.00 40.68 85 ARG A CA 1
ATOM 654 C C . ARG A 1 86 ? 148.903 23.041 36.651 1.00 40.28 85 ARG A C 1
ATOM 655 O O . ARG A 1 86 ? 148.986 23.941 35.829 1.00 43.47 85 ARG A O 1
ATOM 663 N N . VAL A 1 87 ? 147.771 22.413 36.913 1.00 38.90 86 VAL A N 1
ATOM 664 C CA . VAL A 1 87 ? 146.447 22.954 36.440 1.00 37.46 86 VAL A CA 1
ATOM 665 C C . VAL A 1 87 ? 145.770 23.857 37.451 1.00 35.97 86 VAL A C 1
ATOM 666 O O . VAL A 1 87 ? 145.641 25.048 37.213 1.00 35.77 86 VAL A O 1
ATOM 670 N N . ILE A 1 88 ? 145.461 23.326 38.638 1.00 36.47 87 ILE A N 1
ATOM 671 C CA . ILE A 1 88 ? 144.713 24.127 39.639 1.00 34.66 87 ILE A CA 1
ATOM 672 C C . ILE A 1 88 ? 145.483 25.357 40.092 1.00 35.15 87 ILE A C 1
ATOM 673 O O . ILE A 1 88 ? 144.960 26.499 40.091 1.00 36.67 87 ILE A O 1
ATOM 678 N N . GLY A 1 89 ? 146.756 25.149 40.367 1.00 36.04 88 GLY A N 1
ATOM 679 C CA . GLY A 1 89 ? 147.587 26.214 40.864 1.00 37.74 88 GLY A CA 1
ATOM 680 C C . GLY A 1 89 ? 147.819 27.345 39.865 1.00 42.21 88 GLY A C 1
ATOM 681 O O . GLY A 1 89 ? 148.437 28.384 40.202 1.00 42.49 88 GLY A O 1
ATOM 682 N N . ALA A 1 90 ? 147.389 27.133 38.619 1.00 44.89 89 ALA A N 1
ATOM 683 C CA . ALA A 1 90 ? 147.595 28.152 37.597 1.00 44.30 89 ALA A CA 1
ATOM 684 C C . ALA A 1 90 ? 146.307 28.878 37.275 1.00 44.55 89 ALA A C 1
ATOM 685 O O . ALA A 1 90 ? 146.319 29.954 36.691 1.00 46.84 89 ALA A O 1
ATOM 695 N N . VAL A 1 92 ? 143.785 29.633 39.854 1.00 45.46 91 VAL A N 1
ATOM 696 C CA . VAL A 1 92 ? 143.303 30.346 41.007 1.00 42.91 91 VAL A CA 1
ATOM 697 C C . VAL A 1 92 ? 144.392 31.136 41.680 1.00 41.41 91 VAL A C 1
ATOM 698 O O . VAL A 1 92 ? 145.552 30.922 41.436 1.00 40.68 91 VAL A O 1
ATOM 702 N N . ASP A 1 93 ? 143.987 32.035 42.564 1.00 40.82 92 ASP A N 1
ATOM 703 C CA . ASP A 1 93 ? 144.954 32.874 43.278 1.00 41.20 92 ASP A CA 1
ATOM 704 C C . ASP A 1 93 ? 145.520 32.256 44.540 1.00 40.57 92 ASP A C 1
ATOM 705 O O . ASP A 1 93 ? 146.660 32.596 44.902 1.00 46.13 92 ASP A O 1
ATOM 710 N N . PHE A 1 94 ? 144.793 31.340 45.192 1.00 35.86 93 PHE A N 1
ATOM 711 C CA . PHE A 1 94 ? 145.330 30.673 46.378 1.00 34.89 93 PHE A CA 1
ATOM 712 C C . PHE A 1 94 ? 144.844 29.269 46.422 1.00 36.16 93 PHE A C 1
ATOM 713 O O . PHE A 1 94 ? 143.785 28.996 45.886 1.00 40.33 93 PHE A O 1
ATOM 721 N N . VAL A 1 95 ? 145.568 28.376 47.066 1.00 34.22 94 VAL A N 1
ATOM 722 C CA . VAL A 1 95 ? 145.088 27.040 47.206 1.00 34.96 94 VAL A CA 1
ATOM 723 C C . VAL A 1 95 ? 145.175 26.634 48.658 1.00 38.70 94 VAL A C 1
ATOM 724 O O . VAL A 1 95 ? 146.268 26.575 49.160 1.00 44.78 94 VAL A O 1
ATOM 744 N N . ARG A 1 98 ? 143.618 20.585 52.862 1.00 46.24 97 ARG A N 1
ATOM 745 C CA . ARG A 1 98 ? 143.581 19.812 54.103 1.00 48.99 97 ARG A CA 1
ATOM 746 C C . ARG A 1 98 ? 143.975 18.395 53.778 1.00 47.31 97 ARG A C 1
ATOM 747 O O . ARG A 1 98 ? 143.299 17.719 53.031 1.00 47.44 97 ARG A O 1
ATOM 755 N N . VAL A 1 99 ? 145.106 17.979 54.259 1.00 47.92 98 VAL A N 1
ATOM 756 C CA . VAL A 1 99 ? 145.662 16.748 53.735 1.00 53.31 98 VAL A CA 1
ATOM 757 C C . VAL A 1 99 ? 145.966 15.706 54.773 1.00 55.08 98 VAL A C 1
ATOM 758 O O . VAL A 1 99 ? 146.205 15.989 55.920 1.00 54.52 98 VAL A O 1
ATOM 762 N N . ASN A 1 100 ? 145.910 14.472 54.333 1.00 58.10 99 ASN A N 1
ATOM 763 C CA . ASN A 1 100 ? 146.303 13.333 55.174 1.00 61.56 99 ASN A CA 1
ATOM 764 C C . ASN A 1 100 ? 147.805 13.402 55.471 1.00 60.80 99 ASN A C 1
ATOM 765 O O . ASN A 1 100 ? 148.198 13.164 56.591 1.00 64.93 99 ASN A O 1
ATOM 770 N N . LYS A 1 101 ? 148.608 13.721 54.458 1.00 58.37 100 LYS A N 1
ATOM 771 C CA . LYS A 1 101 ? 150.063 13.697 54.558 1.00 59.64 100 LYS A CA 1
ATOM 772 C C . LYS A 1 101 ? 150.743 15.004 54.114 1.00 59.36 100 LYS A C 1
ATOM 773 O O . LYS A 1 101 ? 150.606 15.469 52.981 1.00 56.94 100 LYS A O 1
ATOM 779 N N . HIS A 1 102 ? 151.569 15.550 54.993 1.00 60.72 101 HIS A N 1
ATOM 780 C CA . HIS A 1 102 ? 152.291 16.822 54.714 1.00 59.24 101 HIS A CA 1
ATOM 781 C C . HIS A 1 102 ? 153.062 16.827 53.367 1.00 61.42 101 HIS A C 1
ATOM 782 O O . HIS A 1 102 ? 153.106 17.823 52.649 1.00 59.80 101 HIS A O 1
ATOM 789 N N . GLU A 1 103 ? 153.675 15.704 53.043 1.00 65.32 102 GLU A N 1
ATOM 790 C CA . GLU A 1 103 ? 154.447 15.599 51.817 1.00 69.60 102 GLU A CA 1
ATOM 791 C C . GLU A 1 103 ? 153.631 16.066 50.618 1.00 65.13 102 GLU A C 1
ATOM 792 O O . GLU A 1 103 ? 154.122 16.764 49.742 1.00 63.96 102 GLU A O 1
ATOM 798 N N . THR A 1 104 ? 152.356 15.707 50.625 1.00 60.85 103 THR A N 1
ATOM 799 C CA . THR A 1 104 ? 151.423 16.118 49.604 1.00 56.79 103 THR A CA 1
ATOM 800 C C . THR A 1 104 ? 151.355 17.636 49.510 1.00 55.00 103 THR A C 1
ATOM 801 O O . THR A 1 104 ? 151.279 18.181 48.411 1.00 54.74 103 THR A O 1
ATOM 805 N N . LEU A 1 105 ? 151.363 18.341 50.633 1.00 51.97 104 LEU A N 1
ATOM 806 C CA . LEU A 1 105 ? 151.348 19.810 50.513 1.00 51.97 104 LEU A CA 1
ATOM 807 C C . LEU A 1 105 ? 152.622 20.268 49.849 1.00 52.64 104 LEU A C 1
ATOM 808 O O . LEU A 1 105 ? 152.619 21.180 49.047 1.00 49.04 104 LEU A O 1
ATOM 813 N N . LEU A 1 106 ? 153.736 19.673 50.292 1.00 53.62 105 LEU A N 1
ATOM 814 C CA . LEU A 1 106 ? 155.043 20.106 49.829 1.00 53.54 105 LEU A CA 1
ATOM 815 C C . LEU A 1 106 ? 155.116 19.888 48.306 1.00 53.54 105 LEU A C 1
ATOM 816 O O . LEU A 1 106 ? 155.516 20.783 47.536 1.00 53.40 105 LEU A O 1
ATOM 821 N N . GLU A 1 107 ? 154.688 18.712 47.879 1.00 53.39 106 GLU A N 1
ATOM 822 C CA . GLU A 1 107 ? 154.765 18.335 46.482 1.00 53.63 106 GLU A CA 1
ATOM 823 C C . GLU A 1 107 ? 153.926 19.253 45.627 1.00 50.17 106 GLU A C 1
ATOM 824 O O . GLU A 1 107 ? 154.306 19.658 44.527 1.00 48.89 106 GLU A O 1
ATOM 830 N N . PHE A 1 108 ? 152.774 19.601 46.155 1.00 47.75 107 PHE A N 1
ATOM 831 C CA . PHE A 1 108 ? 151.867 20.521 45.447 1.00 44.99 107 PHE A CA 1
ATOM 832 C C . PHE A 1 108 ? 152.482 21.901 45.336 1.00 43.18 107 PHE A C 1
ATOM 833 O O . PHE A 1 108 ? 152.485 22.509 44.295 1.00 42.64 107 PHE A O 1
ATOM 841 N N . ALA A 1 109 ? 152.927 22.403 46.461 1.00 44.84 108 ALA A N 1
ATOM 842 C CA . ALA A 1 109 ? 153.508 23.769 46.572 1.00 47.77 108 ALA A CA 1
ATOM 843 C C . ALA A 1 109 ? 154.665 23.902 45.577 1.00 49.83 108 ALA A C 1
ATOM 844 O O . ALA A 1 109 ? 154.897 24.947 44.952 1.00 53.94 108 ALA A O 1
ATOM 846 N N . ARG A 1 110 ? 155.377 22.809 45.454 1.00 49.11 109 ARG A N 1
ATOM 847 C CA . ARG A 1 110 ? 156.539 22.732 44.600 1.00 52.91 109 ARG A CA 1
ATOM 848 C C . ARG A 1 110 ? 156.201 23.015 43.137 1.00 52.37 109 ARG A C 1
ATOM 849 O O . ARG A 1 110 ? 156.969 23.557 42.425 1.00 52.97 109 ARG A O 1
ATOM 857 N N . TYR A 1 111 ? 154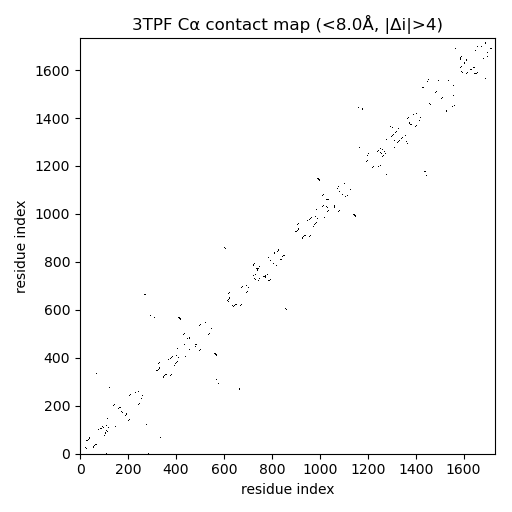.991 22.674 42.732 1.00 49.69 110 TYR A N 1
ATOM 858 C CA . TYR A 1 111 ? 154.531 22.911 41.376 1.00 46.23 110 TYR A CA 1
ATOM 859 C C . TYR A 1 111 ? 153.385 23.906 41.264 1.00 44.08 110 TYR A C 1
ATOM 860 O O . TYR A 1 111 ? 152.852 24.087 40.161 1.00 45.25 110 TYR A O 1
ATOM 869 N N . SER A 1 112 ? 152.983 24.542 42.371 1.00 41.39 111 SER A N 1
ATOM 870 C CA . SER A 1 112 ? 151.871 25.482 42.302 1.00 40.81 111 SER A CA 1
ATOM 871 C C . SER A 1 112 ? 152.298 26.918 42.075 1.00 40.41 111 SER A C 1
ATOM 872 O O . SER A 1 112 ? 152.969 27.477 42.869 1.00 40.09 111 SER A O 1
ATOM 875 N N . LYS A 1 113 ? 151.844 27.516 41.017 1.00 41.76 112 LYS A N 1
ATOM 876 C CA . LYS A 1 113 ? 152.060 28.963 40.847 1.00 45.42 112 LYS A CA 1
ATOM 877 C C . LYS A 1 113 ? 151.375 29.727 41.980 1.00 43.29 112 LYS A C 1
ATOM 878 O O . LYS A 1 113 ? 151.722 30.853 42.232 1.00 50.00 112 LYS A O 1
ATOM 882 N N . ALA A 1 114 ? 150.359 29.147 42.590 1.00 39.77 113 ALA A N 1
ATOM 883 C CA . ALA A 1 114 ? 149.550 29.851 43.586 1.00 37.75 113 ALA A CA 1
ATOM 884 C C . ALA A 1 114 ? 150.009 29.434 44.936 1.00 38.15 113 ALA A C 1
ATOM 885 O O . ALA A 1 114 ? 150.381 28.269 45.124 1.00 38.94 113 ALA A O 1
ATOM 887 N N . PRO A 1 115 ? 150.020 30.364 45.895 1.00 38.08 114 PRO A N 1
ATOM 888 C CA . PRO A 1 115 ? 150.495 30.066 47.244 1.00 38.51 114 PRO A CA 1
ATOM 889 C C . PRO A 1 115 ? 149.610 29.034 47.822 1.00 38.14 114 PRO A C 1
ATOM 890 O O . PRO A 1 115 ? 148.430 29.202 47.689 1.00 38.44 114 PRO A O 1
ATOM 894 N N . VAL A 1 116 ? 150.162 28.018 48.479 1.00 37.11 115 VAL A N 1
ATOM 895 C CA . VAL A 1 116 ? 149.374 26.994 49.096 1.00 35.27 115 VAL A CA 1
ATOM 896 C C . VAL A 1 116 ? 149.282 27.225 50.590 1.00 33.97 115 VAL A C 1
ATOM 897 O O . VAL A 1 116 ? 150.271 27.469 51.198 1.00 33.32 115 VAL A O 1
ATOM 901 N N . ILE A 1 117 ? 148.123 27.001 51.184 1.00 35.42 116 ILE A N 1
ATOM 902 C CA . ILE A 1 117 ? 147.893 27.149 52.662 1.00 37.81 116 ILE A CA 1
ATOM 903 C C . ILE A 1 117 ? 147.553 25.845 53.370 1.00 40.53 116 ILE A C 1
ATOM 904 O O . ILE A 1 117 ? 146.642 25.125 52.948 1.00 41.52 116 ILE A O 1
ATOM 909 N N . ASN A 1 118 ? 148.304 25.502 54.432 1.00 43.84 117 ASN A N 1
ATOM 910 C CA . ASN A 1 118 ? 148.119 24.193 55.122 1.00 42.99 117 ASN A CA 1
ATOM 911 C C . ASN A 1 118 ? 146.928 24.282 56.038 1.00 41.61 117 ASN A C 1
ATOM 912 O O . ASN A 1 118 ? 147.042 24.776 57.133 1.00 45.65 117 ASN A O 1
ATOM 917 N N . ALA A 1 119 ? 145.791 23.813 55.572 1.00 41.22 118 ALA A N 1
ATOM 918 C CA . ALA A 1 119 ? 144.586 23.864 56.384 1.00 44.47 118 ALA A CA 1
ATOM 919 C C . ALA A 1 119 ? 144.566 22.742 57.466 1.00 47.45 118 ALA A C 1
ATOM 920 O O . ALA A 1 119 ? 143.659 22.706 58.301 1.00 50.99 118 ALA A O 1
ATOM 922 N N . LEU A 1 120 ? 145.560 21.846 57.417 1.00 44.45 119 LEU A N 1
ATOM 923 C CA . LEU A 1 120 ? 145.754 20.784 58.393 1.00 44.79 119 LEU A CA 1
ATOM 924 C C . LEU A 1 120 ? 146.484 19.620 57.789 1.00 46.39 119 LEU A C 1
ATOM 925 O O . LEU A 1 120 ? 146.123 19.132 56.722 1.00 49.36 119 LEU A O 1
ATOM 930 N N . SER A 1 121 ? 147.527 19.176 58.472 1.00 47.86 120 SER A N 1
ATOM 931 C CA . SER A 1 121 ? 148.279 18.016 58.054 1.00 51.27 120 SER A CA 1
ATOM 932 C C . SER A 1 121 ? 148.604 17.213 59.265 1.00 53.74 120 SER A C 1
ATOM 933 O O . SER A 1 121 ? 148.433 17.669 60.350 1.00 54.06 120 SER A O 1
ATOM 936 N N . GLU A 1 122 ? 149.139 16.022 59.089 1.00 56.48 121 GLU A N 1
ATOM 937 C CA . GLU A 1 122 ? 149.473 15.192 60.265 1.00 56.86 121 GLU A CA 1
ATOM 938 C C . GLU A 1 122 ? 150.577 15.854 61.139 1.00 55.48 121 GLU A C 1
ATOM 939 O O . GLU A 1 122 ? 150.681 15.590 62.342 1.00 56.97 121 GLU A O 1
ATOM 945 N N . LEU A 1 123 ? 151.403 16.682 60.524 1.00 51.73 122 LEU A N 1
ATOM 946 C CA . LEU A 1 123 ? 152.474 17.349 61.254 1.00 51.58 122 LEU A CA 1
ATOM 947 C C . LEU A 1 123 ? 152.108 18.674 61.857 1.00 48.90 122 LEU A C 1
ATOM 948 O O . LEU A 1 123 ? 152.597 19.029 62.899 1.00 50.35 122 LEU A O 1
ATOM 953 N N . TYR A 1 124 ? 151.283 19.441 61.187 1.00 47.28 123 TYR A N 1
ATOM 954 C CA . TYR A 1 124 ? 151.082 20.829 61.605 1.00 46.41 123 TYR A CA 1
ATOM 955 C C . TYR A 1 124 ? 149.656 21.291 61.378 1.00 44.47 123 TYR A C 1
ATOM 956 O O . TYR A 1 124 ? 149.029 20.953 60.409 1.00 41.27 123 TYR A O 1
ATOM 965 N N . HIS A 1 125 ? 149.194 22.148 62.273 1.00 45.15 124 HIS A N 1
ATOM 966 C CA . HIS A 1 125 ? 147.883 22.757 62.091 1.00 44.54 124 HIS A CA 1
ATOM 967 C C . HIS A 1 125 ? 147.954 24.249 62.377 1.00 43.53 124 HIS A C 1
ATOM 968 O O . HIS A 1 125 ? 147.229 24.736 63.205 1.00 42.85 124 HIS A O 1
ATOM 975 N N . PRO A 1 126 ? 148.805 24.967 61.660 1.00 43.64 125 PRO A N 1
ATOM 976 C CA . PRO A 1 126 ? 149.066 26.381 61.895 1.00 43.80 125 PRO A CA 1
ATOM 977 C C . PRO A 1 126 ? 147.942 27.356 61.868 1.00 41.46 125 PRO A C 1
ATOM 978 O O . PRO A 1 126 ? 147.958 28.270 62.627 1.00 39.85 125 PRO A O 1
ATOM 982 N N . THR A 1 127 ? 146.960 27.189 60.999 1.00 44.34 126 THR A N 1
ATOM 983 C CA . THR A 1 127 ? 145.812 28.157 60.992 1.00 46.34 126 THR A CA 1
ATOM 984 C C . THR A 1 127 ? 145.081 28.111 62.340 1.00 46.97 126 THR A C 1
ATOM 985 O O . THR A 1 127 ? 144.638 29.113 62.876 1.00 52.04 126 THR A O 1
ATOM 989 N N . GLN A 1 128 ? 144.963 26.930 62.892 1.00 47.14 127 GLN A N 1
ATOM 990 C CA . GLN A 1 128 ? 144.317 26.786 64.184 1.00 49.17 127 GLN A CA 1
ATOM 991 C C . GLN A 1 128 ? 145.102 27.502 65.303 1.00 50.11 127 GLN A C 1
ATOM 992 O O . GLN A 1 128 ? 144.549 28.243 66.127 1.00 53.71 127 GLN A O 1
ATOM 998 N N . VAL A 1 129 ? 146.400 27.259 65.354 1.00 48.19 128 VAL A N 1
ATOM 999 C CA . VAL A 1 129 ? 147.207 27.956 66.351 1.00 47.33 128 VAL A CA 1
ATOM 1000 C C . VAL A 1 129 ? 147.070 29.448 66.150 1.00 47.34 128 VAL A C 1
ATOM 1001 O O . VAL A 1 129 ? 147.011 30.165 67.101 1.00 49.96 128 VAL A O 1
ATOM 1005 N N . LEU A 1 130 ? 147.024 29.940 64.915 1.00 46.68 129 LEU A N 1
ATOM 1006 C CA . LEU A 1 130 ? 146.898 31.404 64.734 1.00 47.38 129 LEU A CA 1
ATOM 1007 C C . LEU A 1 130 ? 145.605 31.878 65.402 1.00 48.04 129 LEU A C 1
ATOM 1008 O O . LEU A 1 130 ? 145.557 32.940 65.998 1.00 50.06 129 LEU A O 1
ATOM 1013 N N . GLY A 1 131 ? 144.551 31.099 65.247 1.00 45.81 130 GLY A N 1
ATOM 1014 C CA . GLY A 1 131 ? 143.253 31.492 65.774 1.00 47.27 130 GLY A CA 1
ATOM 1015 C C . GLY A 1 131 ? 143.237 31.455 67.279 1.00 50.79 130 GLY A C 1
ATOM 1016 O O . GLY A 1 131 ? 142.625 32.300 67.940 1.00 53.74 130 GLY A O 1
ATOM 1017 N N . ASP A 1 132 ? 143.931 30.458 67.816 1.00 51.67 131 ASP A N 1
ATOM 1018 C CA . ASP A 1 132 ? 144.057 30.316 69.235 1.00 54.11 131 ASP A CA 1
ATOM 1019 C C . ASP A 1 132 ? 144.698 31.569 69.752 1.00 53.40 131 ASP A C 1
ATOM 1020 O O . ASP A 1 132 ? 144.267 32.193 70.713 1.00 54.33 131 ASP A O 1
ATOM 1025 N N . LEU A 1 133 ? 145.772 31.919 69.111 1.00 53.08 132 LEU A N 1
ATOM 1026 C CA . LEU A 1 133 ? 146.562 33.125 69.479 1.00 56.17 132 LEU A CA 1
ATOM 1027 C C . LEU A 1 133 ? 145.687 34.383 69.495 1.00 57.01 132 LEU A C 1
ATOM 1028 O O . LEU A 1 133 ? 145.659 35.158 70.460 1.00 59.71 132 LEU A O 1
ATOM 1033 N N . PHE A 1 134 ? 144.945 34.551 68.411 1.00 55.19 133 PHE A N 1
ATOM 1034 C CA . PHE A 1 134 ? 144.026 35.719 68.250 1.00 55.58 133 PHE A CA 1
ATOM 1035 C C . PHE A 1 134 ? 143.134 35.813 69.485 1.00 56.16 133 PHE A C 1
ATOM 1036 O O . PHE A 1 134 ? 142.856 36.888 70.019 1.00 56.06 133 PHE A O 1
ATOM 1044 N N . THR A 1 135 ? 142.714 34.623 69.896 1.00 54.40 134 THR A N 1
ATOM 1045 C CA . THR A 1 135 ? 141.725 34.477 70.925 1.00 56.77 134 THR A CA 1
ATOM 1046 C C . THR A 1 135 ? 142.336 34.826 72.296 1.00 59.47 134 THR A C 1
ATOM 1047 O O . THR A 1 135 ? 141.699 35.465 73.121 1.00 60.38 134 THR A O 1
ATOM 1051 N N . ILE A 1 136 ? 143.563 34.371 72.499 1.00 59.04 135 ILE A N 1
ATOM 1052 C CA . ILE A 1 136 ? 144.302 34.644 73.716 1.00 62.11 135 ILE A CA 1
ATOM 1053 C C . ILE A 1 136 ? 144.418 36.156 73.873 1.00 65.43 135 ILE A C 1
ATOM 1054 O O . ILE A 1 136 ? 144.294 36.697 74.969 1.00 67.32 135 ILE A O 1
ATOM 1059 N N . LYS A 1 137 ? 144.685 36.827 72.766 1.00 65.53 136 LYS A N 1
ATOM 1060 C CA . LYS A 1 137 ? 144.874 38.284 72.792 1.00 68.62 136 LYS A CA 1
ATOM 1061 C C . LYS A 1 137 ? 143.545 38.946 73.101 1.00 71.34 136 LYS A C 1
ATOM 1062 O O . LYS A 1 137 ? 143.483 39.898 73.864 1.00 77.36 136 LYS A O 1
ATOM 1065 N N . GLU A 1 138 ? 142.469 38.408 72.546 1.00 71.30 137 GLU A N 1
ATOM 1066 C CA . GLU A 1 138 ? 141.112 38.964 72.784 1.00 75.34 137 GLU A CA 1
ATOM 1067 C C . GLU A 1 138 ? 140.638 38.805 74.215 1.00 77.92 137 GLU A C 1
ATOM 1068 O O . GLU A 1 138 ? 139.906 39.626 74.739 1.00 80.24 137 GLU A O 1
ATOM 1074 N N . TRP A 1 139 ? 141.096 37.748 74.865 1.00 77.16 138 TRP A N 1
ATOM 1075 C CA . TRP A 1 139 ? 140.701 37.480 76.256 1.00 79.49 138 TRP A CA 1
ATOM 1076 C C . TRP A 1 139 ? 141.712 38.037 77.249 1.00 83.35 138 TRP A C 1
ATOM 1077 O O . TRP A 1 139 ? 141.788 37.625 78.395 1.00 83.09 138 TRP A O 1
ATOM 1088 N N . ASN A 1 140 ? 142.496 38.998 76.762 1.00 87.76 139 ASN A N 1
ATOM 1089 C CA . ASN A 1 140 ? 143.511 39.712 77.563 1.00 92.99 139 ASN A CA 1
ATOM 1090 C C . ASN A 1 140 ? 144.335 38.756 78.420 1.00 92.25 139 ASN A C 1
ATOM 1091 O O . ASN A 1 140 ? 144.530 38.992 79.593 1.00 96.74 139 ASN A O 1
ATOM 1096 N N . LYS A 1 141 ? 144.780 37.660 77.835 1.00 87.61 140 LYS A N 1
ATOM 1097 C CA . LYS A 1 141 ? 145.657 36.718 78.537 1.00 87.79 140 LYS A CA 1
ATOM 1098 C C . LYS A 1 141 ? 147.097 36.822 78.004 1.00 92.18 140 LYS A C 1
ATOM 1099 O O . LYS A 1 141 ? 147.903 35.922 78.176 1.00 87.86 140 LYS A O 1
ATOM 1113 N N . GLN A 1 143 ? 149.840 39.113 78.738 1.00 127.21 142 GLN A N 1
ATOM 1114 C CA . GLN A 1 143 ? 150.520 40.119 79.549 1.00 129.22 142 GLN A CA 1
ATOM 1115 C C . GLN A 1 143 ? 152.000 40.204 79.145 1.00 130.87 142 GLN A C 1
ATOM 1116 O O . GLN A 1 143 ? 152.763 39.244 79.303 1.00 130.08 142 GLN A O 1
ATOM 1118 N N . ASN A 1 144 ? 152.374 41.347 78.577 1.00 133.68 143 ASN A N 1
ATOM 1119 C CA . ASN A 1 144 ? 153.775 41.659 78.236 1.00 132.86 143 ASN A CA 1
ATOM 1120 C C . ASN A 1 144 ? 154.236 41.016 76.914 1.00 125.05 143 ASN A C 1
ATOM 1121 O O . ASN A 1 144 ? 155.421 40.794 76.699 1.00 124.27 143 ASN A O 1
ATOM 1123 N N . GLY A 1 145 ? 153.282 40.715 76.039 1.00 117.64 144 GLY A N 1
ATOM 1124 C CA . GLY A 1 145 ? 153.575 40.067 74.731 1.00 114.13 144 GLY A CA 1
ATOM 1125 C C . GLY A 1 145 ? 153.896 38.576 74.838 1.00 109.47 144 GLY A C 1
ATOM 1126 O O . GLY A 1 145 ? 153.993 37.860 73.839 1.00 103.87 144 GLY A O 1
ATOM 1127 N N . ILE A 1 146 ? 154.064 38.136 76.077 1.00 110.03 145 ILE A N 1
ATOM 1128 C CA . ILE A 1 146 ? 154.255 36.733 76.456 1.00 104.95 145 ILE A CA 1
ATOM 1129 C C . ILE A 1 146 ? 152.904 36.138 76.867 1.00 97.84 145 ILE A C 1
ATOM 1130 O O . ILE A 1 146 ? 152.029 36.860 77.314 1.00 98.45 145 ILE A O 1
ATOM 1135 N N . ALA A 1 147 ? 152.740 34.828 76.706 1.00 89.98 146 ALA A N 1
ATOM 1136 C CA . ALA A 1 147 ? 151.596 34.098 77.281 1.00 84.77 146 ALA A CA 1
ATOM 1137 C C . ALA A 1 147 ? 152.087 32.896 78.027 1.00 84.10 146 ALA A C 1
ATOM 1138 O O . ALA A 1 147 ? 153.051 32.264 77.641 1.00 86.27 146 ALA A O 1
ATOM 1140 N N . LYS A 1 148 ? 151.405 32.586 79.104 1.00 83.50 147 LYS A N 1
ATOM 1141 C CA . LYS A 1 148 ? 151.768 31.461 79.939 1.00 82.77 147 LYS A CA 1
ATOM 1142 C C . LYS A 1 148 ? 150.758 30.366 79.611 1.00 78.05 147 LYS A C 1
ATOM 1143 O O . LYS A 1 148 ? 149.599 30.435 80.021 1.00 78.77 147 LYS A O 1
ATOM 1149 N N . VAL A 1 149 ? 151.213 29.368 78.876 1.00 73.35 148 VAL A N 1
ATOM 1150 C CA . VAL A 1 149 ? 150.328 28.352 78.288 1.00 69.98 148 VAL A CA 1
ATOM 1151 C C . VAL A 1 149 ? 150.643 26.916 78.674 1.00 69.90 148 VAL A C 1
ATOM 1152 O O . VAL A 1 149 ? 151.799 26.503 78.666 1.00 70.94 148 VAL A O 1
ATOM 1156 N N . ALA A 1 150 ? 149.599 26.129 78.864 1.00 68.39 149 ALA A N 1
ATOM 1157 C CA . ALA A 1 150 ? 149.750 24.665 79.052 1.00 68.18 149 ALA A CA 1
ATOM 1158 C C . ALA A 1 150 ? 149.101 23.932 77.922 1.00 64.71 149 ALA A C 1
ATOM 1159 O O . ALA A 1 150 ? 147.967 24.188 77.610 1.00 63.72 149 ALA A O 1
ATOM 1161 N N . PHE A 1 151 ? 149.802 23.001 77.321 1.00 64.21 150 PHE A N 1
ATOM 1162 C CA . PHE A 1 151 ? 149.159 22.139 76.350 1.00 63.89 150 PHE A CA 1
ATOM 1163 C C . PHE A 1 151 ? 149.083 20.745 76.896 1.00 66.43 150 PHE A C 1
ATOM 1164 O O . PHE A 1 151 ? 150.099 20.140 77.174 1.00 69.25 150 PHE A O 1
ATOM 1172 N N . ILE A 1 152 ? 147.882 20.199 76.963 1.00 68.27 151 ILE A N 1
ATOM 1173 C CA . ILE A 1 152 ? 147.699 18.826 77.433 1.00 72.82 151 ILE A CA 1
ATOM 1174 C C . ILE A 1 152 ? 147.101 17.922 76.364 1.00 72.08 151 ILE A C 1
ATOM 1175 O O . ILE A 1 152 ? 145.999 18.165 75.911 1.00 70.21 151 ILE A O 1
ATOM 1180 N N . GLY A 1 153 ? 147.809 16.850 75.997 1.00 75.84 152 GLY A N 1
ATOM 1181 C CA . GLY A 1 153 ? 147.279 15.900 74.998 1.00 77.36 152 GLY A CA 1
ATOM 1182 C C . GLY A 1 153 ? 148.259 14.986 74.293 1.00 79.48 152 GLY A C 1
ATOM 1183 O O . GLY A 1 153 ? 149.252 14.589 74.857 1.00 78.28 152 GLY A O 1
ATOM 1184 N N . ASP A 1 154 ? 147.935 14.645 73.049 1.00 80.26 153 ASP A N 1
ATOM 1185 C CA . ASP A 1 154 ? 148.768 13.762 72.229 1.00 83.60 153 ASP A CA 1
ATOM 1186 C C . ASP A 1 154 ? 149.992 14.522 71.709 1.00 79.80 153 ASP A C 1
ATOM 1187 O O . ASP A 1 154 ? 150.046 15.753 71.778 1.00 76.85 153 ASP A O 1
ATOM 1192 N N . SER A 1 155 ? 150.981 13.776 71.204 1.00 79.74 154 SER A N 1
ATOM 1193 C CA . SER A 1 155 ? 152.095 14.361 70.387 1.00 77.67 154 SER A CA 1
ATOM 1194 C C . SER A 1 155 ? 151.655 14.527 68.898 1.00 76.95 154 SER A C 1
ATOM 1195 O O . SER A 1 155 ? 152.329 14.090 67.953 1.00 77.06 154 SER A O 1
ATOM 1198 N N . ASN A 1 156 ? 150.513 15.173 68.719 1.00 72.18 155 ASN A N 1
ATOM 1199 C CA . ASN A 1 156 ? 149.920 15.304 67.434 1.00 70.00 155 ASN A CA 1
ATOM 1200 C C . ASN A 1 156 ? 150.346 16.620 66.739 1.00 68.14 155 ASN A C 1
ATOM 1201 O O . ASN A 1 156 ? 151.232 17.323 67.219 1.00 64.61 155 ASN A O 1
ATOM 1206 N N . ASN A 1 157 ? 149.684 16.922 65.609 1.00 65.23 156 ASN A N 1
ATOM 1207 C CA . ASN A 1 157 ? 149.903 18.177 64.849 1.00 63.90 156 ASN A CA 1
ATOM 1208 C C . ASN A 1 157 ? 149.766 19.456 65.686 1.00 62.93 156 ASN A C 1
ATOM 1209 O O . ASN A 1 157 ? 150.581 20.342 65.618 1.00 60.14 156 ASN A O 1
ATOM 1222 N N . CYS A 1 159 ? 150.057 19.842 68.837 1.00 64.03 158 CYS A N 1
ATOM 1223 C CA . CYS A 1 159 ? 151.140 19.907 69.807 1.00 67.93 158 CYS A CA 1
ATOM 1224 C C . CYS A 1 159 ? 152.387 20.503 69.173 1.00 65.49 158 CYS A C 1
ATOM 1225 O O . CYS A 1 159 ? 153.032 21.392 69.741 1.00 62.85 158 CYS A O 1
ATOM 1228 N N . ASN A 1 160 ? 152.701 19.963 68.002 1.00 61.85 159 ASN A N 1
ATOM 1229 C CA . ASN A 1 160 ? 153.828 20.445 67.203 1.00 60.29 159 ASN A CA 1
ATOM 1230 C C . ASN A 1 160 ? 153.723 21.942 66.939 1.00 55.10 159 ASN A C 1
ATOM 1231 O O . ASN A 1 160 ? 154.619 22.707 67.179 1.00 53.45 159 ASN A O 1
ATOM 1236 N N . SER A 1 161 ? 152.557 22.345 66.495 1.00 51.67 160 SER A N 1
ATOM 1237 C CA . SER A 1 161 ? 152.363 23.723 66.130 1.00 49.10 160 SER A CA 1
ATOM 1238 C C . SER A 1 161 ? 152.370 24.644 67.337 1.00 49.87 160 SER A C 1
ATOM 1239 O O . SER A 1 161 ? 152.900 25.763 67.251 1.00 50.63 160 SER A O 1
ATOM 1242 N N . TRP A 1 162 ? 151.829 24.189 68.472 1.00 50.01 161 TRP A N 1
ATOM 1243 C CA . TRP A 1 162 ? 151.901 25.008 69.713 1.00 50.85 161 TRP A CA 1
ATOM 1244 C C . TRP A 1 162 ? 153.309 25.081 70.230 1.00 52.72 161 TRP A C 1
ATOM 1245 O O . TRP A 1 162 ? 153.814 26.135 70.625 1.00 52.68 161 TRP A O 1
ATOM 1256 N N . LEU A 1 163 ? 153.993 23.970 70.132 1.00 54.22 162 LEU A N 1
ATOM 1257 C CA . LEU A 1 163 ? 155.371 23.949 70.606 1.00 57.64 162 LEU A CA 1
ATOM 1258 C C . LEU A 1 163 ? 156.197 25.002 69.839 1.00 58.32 162 LEU A C 1
ATOM 1259 O O . LEU A 1 163 ? 156.864 25.843 70.426 1.00 60.24 162 LEU A O 1
ATOM 1264 N N . ILE A 1 164 ? 156.117 24.903 68.519 1.00 57.87 163 ILE A N 1
ATOM 1265 C CA . ILE A 1 164 ? 156.818 25.770 67.565 1.00 58.54 163 ILE A CA 1
ATOM 1266 C C . ILE A 1 164 ? 156.510 27.225 67.767 1.00 58.43 163 ILE A C 1
ATOM 1267 O O . ILE A 1 164 ? 157.396 28.061 67.773 1.00 59.30 163 ILE A O 1
ATOM 1272 N N . THR A 1 165 ? 155.230 27.509 67.860 1.00 56.82 164 THR A N 1
ATOM 1273 C CA . THR A 1 165 ? 154.793 28.885 67.915 1.00 57.12 164 THR A CA 1
ATOM 1274 C C . THR A 1 165 ? 155.198 29.521 69.230 1.00 59.36 164 THR A C 1
ATOM 1275 O O . THR A 1 165 ? 155.576 30.682 69.273 1.00 61.53 164 THR A O 1
ATOM 1279 N N . ALA A 1 166 ? 155.081 28.756 70.299 1.00 59.90 165 ALA A N 1
ATOM 1280 C CA . ALA A 1 166 ? 155.484 29.252 71.609 1.00 62.89 165 ALA A CA 1
ATOM 1281 C C . ALA A 1 166 ? 156.984 29.592 71.555 1.00 65.21 165 ALA A C 1
ATOM 1282 O O . ALA A 1 166 ? 157.440 30.647 71.997 1.00 66.35 165 ALA A O 1
ATOM 1284 N N . ALA A 1 167 ? 157.718 28.718 70.894 1.00 64.44 166 ALA A N 1
ATOM 1285 C CA . ALA A 1 167 ? 159.161 28.885 70.732 1.00 66.99 166 ALA A CA 1
ATOM 1286 C C . ALA A 1 167 ? 159.528 30.155 69.980 1.00 66.86 166 ALA A C 1
ATOM 1287 O O . ALA A 1 167 ? 160.538 30.794 70.293 1.00 68.84 166 ALA A O 1
ATOM 1289 N N . ILE A 1 168 ? 158.775 30.431 68.914 1.00 63.34 167 ILE A N 1
ATOM 1290 C CA . ILE A 1 168 ? 159.061 31.592 68.078 1.00 64.08 167 ILE A CA 1
ATOM 1291 C C . ILE A 1 168 ? 158.697 32.832 68.850 1.00 66.59 167 ILE A C 1
ATOM 1292 O O . ILE A 1 168 ? 159.469 33.801 68.917 1.00 68.56 167 ILE A O 1
ATOM 1297 N N . LEU A 1 169 ? 157.524 32.779 69.466 1.00 66.18 168 LEU A N 1
ATOM 1298 C CA . LEU A 1 169 ? 156.928 33.989 70.039 1.00 67.71 168 LEU A CA 1
ATOM 1299 C C . LEU A 1 169 ? 157.550 34.422 71.358 1.00 71.29 168 LEU A C 1
ATOM 1300 O O . LEU A 1 169 ? 157.471 35.595 71.727 1.00 73.09 168 LEU A O 1
ATOM 1305 N N . GLY A 1 170 ? 158.144 33.466 72.040 1.00 72.22 169 GLY A N 1
ATOM 1306 C CA . GLY A 1 170 ? 158.729 33.715 73.362 1.00 77.97 169 GLY A CA 1
ATOM 1307 C C . GLY A 1 170 ? 157.817 33.379 74.531 1.00 78.73 169 GLY A C 1
ATOM 1308 O O . GLY A 1 170 ? 158.024 33.810 75.667 1.00 84.08 169 GLY A O 1
ATOM 1309 N N . PHE A 1 171 ? 156.842 32.544 74.269 1.00 76.74 170 PHE A N 1
ATOM 1310 C CA . PHE A 1 171 ? 155.859 32.161 75.293 1.00 78.08 170 PHE A CA 1
ATOM 1311 C C . PHE A 1 171 ? 156.452 31.228 76.311 1.00 79.66 170 PHE A C 1
ATOM 1312 O O . PHE A 1 171 ? 157.501 30.614 76.090 1.00 83.79 170 PHE A O 1
ATOM 1320 N N . GLU A 1 172 ? 155.760 31.108 77.420 1.00 79.26 171 GLU A N 1
ATOM 1321 C CA . GLU A 1 172 ? 156.145 30.143 78.425 1.00 82.04 171 GLU A CA 1
ATOM 1322 C C . GLU A 1 172 ? 155.165 29.016 78.246 1.00 77.07 171 GLU A C 1
ATOM 1323 O O . GLU A 1 172 ? 153.993 29.210 78.465 1.00 74.57 171 GLU A O 1
ATOM 1329 N N . ILE A 1 173 ? 155.650 27.852 77.843 1.00 75.97 172 ILE A N 1
ATOM 1330 C CA . ILE A 1 173 ? 154.755 26.729 77.565 1.00 74.42 172 ILE A CA 1
ATOM 1331 C C . ILE A 1 173 ? 155.167 25.430 78.249 1.00 77.19 172 ILE A C 1
ATOM 1332 O O . ILE A 1 173 ? 156.314 25.007 78.203 1.00 80.24 172 ILE A O 1
ATOM 1337 N N . SER A 1 174 ? 154.198 24.804 78.891 1.00 77.55 173 SER A N 1
ATOM 1338 C CA . SER A 1 174 ? 154.353 23.444 79.448 1.00 77.83 173 SER A CA 1
ATOM 1339 C C . SER A 1 174 ? 153.488 22.433 78.702 1.00 74.84 173 SER A C 1
ATOM 1340 O O . SER A 1 174 ? 152.284 22.609 78.615 1.00 73.39 173 SER A O 1
ATOM 1343 N N . ILE A 1 175 ? 154.123 21.382 78.197 1.00 74.05 174 ILE A N 1
ATOM 1344 C CA . ILE A 1 175 ? 153.435 20.307 77.481 1.00 73.23 174 ILE A CA 1
ATOM 1345 C C . ILE A 1 175 ? 153.395 19.025 78.256 1.00 75.18 174 ILE A C 1
ATOM 1346 O O . ILE A 1 175 ? 154.388 18.605 78.854 1.00 77.51 174 ILE A O 1
ATOM 1351 N N . ALA A 1 176 ? 152.220 18.426 78.279 1.00 74.84 175 ALA A N 1
ATOM 1352 C CA . ALA A 1 176 ? 152.012 17.213 79.029 1.00 79.46 175 ALA A CA 1
ATOM 1353 C C . ALA A 1 176 ? 151.367 16.156 78.192 1.00 79.92 175 ALA A C 1
ATOM 1354 O O . ALA A 1 176 ? 150.297 16.377 77.665 1.00 78.01 175 ALA A O 1
ATOM 1364 N N . PRO A 1 178 ? 151.327 11.417 77.851 1.00 93.59 177 PRO A N 1
ATOM 1365 C CA . PRO A 1 178 ? 151.729 10.198 78.597 1.00 99.22 177 PRO A CA 1
ATOM 1366 C C . PRO A 1 178 ? 153.215 9.780 78.476 1.00 104.97 177 PRO A C 1
ATOM 1367 O O . PRO A 1 178 ? 153.951 10.313 77.639 1.00 105.23 177 PRO A O 1
ATOM 1371 N N . LYS A 1 179 ? 153.640 8.857 79.337 1.00 113.72 178 LYS A N 1
ATOM 1372 C CA . LYS A 1 179 ? 155.066 8.517 79.457 1.00 119.81 178 LYS A CA 1
ATOM 1373 C C . LYS A 1 179 ? 155.614 7.967 78.141 1.00 122.72 178 LYS A C 1
ATOM 1374 O O . LYS A 1 179 ? 156.653 8.409 77.669 1.00 126.43 178 LYS A O 1
ATOM 1376 N N . ASN A 1 180 ? 154.894 7.023 77.538 1.00 124.37 179 ASN A N 1
ATOM 1377 C CA . ASN A 1 180 ? 155.381 6.325 76.318 1.00 124.57 179 ASN A CA 1
ATOM 1378 C C . ASN A 1 180 ? 155.480 7.252 75.087 1.00 117.23 179 ASN A C 1
ATOM 1379 O O . ASN A 1 180 ? 156.134 6.934 74.100 1.00 113.95 179 ASN A O 1
ATOM 1384 N N . TYR A 1 181 ? 154.844 8.414 75.182 1.00 111.75 180 TYR A N 1
ATOM 1385 C CA . TYR A 1 181 ? 154.699 9.340 74.050 1.00 104.53 180 TYR A CA 1
ATOM 1386 C C . TYR A 1 181 ? 155.902 10.260 73.919 1.00 100.46 180 TYR A C 1
ATOM 1387 O O . TYR A 1 181 ? 156.480 10.706 74.909 1.00 101.31 180 TYR A O 1
ATOM 1396 N N . LYS A 1 182 ? 156.280 10.504 72.675 1.00 95.85 181 LYS A N 1
ATOM 1397 C CA . LYS A 1 182 ? 157.491 11.273 72.352 1.00 94.54 181 LYS A CA 1
ATOM 1398 C C . LYS A 1 182 ? 157.126 12.320 71.337 1.00 90.15 181 LYS A C 1
ATOM 1399 O O . LYS A 1 182 ? 156.182 12.126 70.556 1.00 89.15 181 LYS A O 1
ATOM 1402 N N . ILE A 1 183 ? 157.831 13.445 71.370 1.00 88.93 182 ILE A N 1
ATOM 1403 C CA . ILE A 1 183 ? 157.724 14.452 70.280 1.00 85.15 182 ILE A CA 1
ATOM 1404 C C . ILE A 1 183 ? 158.780 14.180 69.227 1.00 84.98 182 ILE A C 1
ATOM 1405 O O . ILE A 1 183 ? 159.854 13.701 69.534 1.00 84.63 182 ILE A O 1
ATOM 1410 N N . SER A 1 184 ? 158.444 14.451 67.977 1.00 84.85 183 SER A N 1
ATOM 1411 C CA . SER A 1 184 ? 159.401 14.268 66.880 1.00 88.73 183 SER A CA 1
ATOM 1412 C C . SER A 1 184 ? 160.701 14.974 67.181 1.00 88.55 183 SER A C 1
ATOM 1413 O O . SER A 1 184 ? 160.727 16.174 67.387 1.00 87.19 183 SER A O 1
ATOM 1416 N N . PRO A 1 185 ? 161.792 14.236 67.178 1.00 91.42 184 PRO A N 1
ATOM 1417 C CA . PRO A 1 185 ? 163.020 14.896 67.580 1.00 93.49 184 PRO A CA 1
ATOM 1418 C C . PRO A 1 185 ? 163.355 16.106 66.717 1.00 90.21 184 PRO A C 1
ATOM 1419 O O . PRO A 1 185 ? 163.910 17.086 67.206 1.00 87.70 184 PRO A O 1
ATOM 1423 N N . GLU A 1 186 ? 163.040 16.014 65.432 1.00 89.37 185 GLU A N 1
ATOM 1424 C CA . GLU A 1 186 ? 163.376 17.105 64.479 1.00 90.37 185 GLU A CA 1
ATOM 1425 C C . GLU A 1 186 ? 162.630 18.416 64.830 1.00 84.78 185 GLU A C 1
ATOM 1426 O O . GLU A 1 186 ? 163.198 19.522 64.794 1.00 84.72 185 GLU A O 1
ATOM 1432 N N . ILE A 1 187 ? 161.375 18.259 65.209 1.00 78.19 186 ILE A N 1
ATOM 1433 C CA . ILE A 1 187 ? 160.563 19.393 65.607 1.00 75.25 186 ILE A CA 1
ATOM 1434 C C . ILE A 1 187 ? 161.014 19.983 66.936 1.00 76.56 186 ILE A C 1
ATOM 1435 O O . ILE A 1 187 ? 161.143 21.200 67.120 1.00 73.65 186 ILE A O 1
ATOM 1440 N N . TRP A 1 188 ? 161.323 19.075 67.843 1.00 81.32 187 TRP A N 1
ATOM 1441 C CA . TRP A 1 188 ? 161.747 19.427 69.197 1.00 81.45 187 TRP A CA 1
ATOM 1442 C C . TRP A 1 188 ? 163.045 20.220 69.164 1.00 86.57 187 TRP A C 1
ATOM 1443 O O . TRP A 1 188 ? 163.212 21.227 69.856 1.00 84.92 187 TRP A O 1
ATOM 1454 N N . GLU A 1 189 ? 163.971 19.752 68.330 1.00 93.25 188 GLU A N 1
ATOM 1455 C CA . GLU A 1 189 ? 165.252 20.415 68.155 1.00 96.74 188 GLU A CA 1
ATOM 1456 C C . GLU A 1 189 ? 165.032 21.849 67.610 1.00 96.87 188 GLU A C 1
ATOM 1457 O O . GLU A 1 189 ? 165.627 22.811 68.109 1.00 96.48 188 GLU A O 1
ATOM 1459 N N . PHE A 1 190 ? 164.118 22.018 66.658 1.00 94.80 189 PHE A N 1
ATOM 1460 C CA . PHE A 1 190 ? 163.842 23.373 66.140 1.00 94.45 189 PHE A CA 1
ATOM 1461 C C . PHE A 1 190 ? 163.387 24.318 67.251 1.00 94.16 189 PHE A C 1
ATOM 1462 O O . PHE A 1 190 ? 163.815 25.487 67.329 1.00 93.13 189 PHE A O 1
ATOM 1470 N N . ALA A 1 191 ? 162.514 23.792 68.102 1.00 89.14 190 ALA A N 1
ATOM 1471 C CA . ALA A 1 191 ? 161.954 24.569 69.199 1.00 86.77 190 ALA A CA 1
ATOM 1472 C C . ALA A 1 191 ? 163.024 24.937 70.215 1.00 91.76 190 ALA A C 1
ATOM 1473 O O . ALA A 1 191 ? 163.074 26.059 70.732 1.00 91.76 190 ALA A O 1
ATOM 1483 N N . LYS A 1 193 ? 166.165 25.426 69.693 1.00 107.05 192 LYS A N 1
ATOM 1484 C CA . LYS A 1 193 ? 166.982 26.484 69.052 1.00 107.53 192 LYS A CA 1
ATOM 1485 C C . LYS A 1 193 ? 166.254 27.829 69.104 1.00 104.83 192 LYS A C 1
ATOM 1486 O O . LYS A 1 193 ? 166.811 28.857 69.502 1.00 106.73 192 LYS A O 1
ATOM 1488 N N . GLN A 1 194 ? 164.985 27.800 68.726 1.00 98.49 193 GLN A N 1
ATOM 1489 C CA . GLN A 1 194 ? 164.203 29.024 68.709 1.00 93.86 193 GLN A CA 1
ATOM 1490 C C . GLN A 1 194 ? 164.023 29.655 70.089 1.00 94.29 193 GLN A C 1
ATOM 1491 O O . GLN A 1 194 ? 164.018 30.875 70.219 1.00 92.61 193 GLN A O 1
ATOM 1497 N N . ALA A 1 195 ? 163.901 28.823 71.116 1.00 94.84 194 ALA A N 1
ATOM 1498 C CA . ALA A 1 195 ? 163.678 29.338 72.486 1.00 96.92 194 ALA A CA 1
ATOM 1499 C C . ALA A 1 195 ? 164.856 30.190 72.927 1.00 100.53 194 ALA A C 1
ATOM 1500 O O . ALA A 1 195 ? 164.688 31.293 73.451 1.00 99.85 194 ALA A O 1
ATOM 1502 N N . LEU A 1 196 ? 166.051 29.694 72.657 1.00 105.41 195 LEU A N 1
ATOM 1503 C CA . LEU A 1 196 ? 167.266 30.469 72.945 1.00 113.41 195 LEU A CA 1
ATOM 1504 C C . LEU A 1 196 ? 167.199 31.913 72.443 1.00 113.02 195 LEU A C 1
ATOM 1505 O O . LEU A 1 196 ? 167.547 32.839 73.170 1.00 119.04 195 LEU A O 1
ATOM 1510 N N . ILE A 1 197 ? 166.801 32.079 71.184 1.00 106.78 196 ILE A N 1
ATOM 1511 C CA . ILE A 1 197 ? 166.702 33.408 70.567 1.00 104.12 196 ILE A CA 1
ATOM 1512 C C . ILE A 1 197 ? 165.625 34.257 71.236 1.00 101.60 196 ILE A C 1
ATOM 1513 O O . ILE A 1 197 ? 165.878 35.400 71.622 1.00 104.20 196 ILE A O 1
ATOM 1518 N N . SER A 1 198 ? 164.439 33.667 71.383 1.00 93.76 197 SER A N 1
ATOM 1519 C CA . SER A 1 198 ? 163.223 34.378 71.864 1.00 89.60 197 SER A CA 1
ATOM 1520 C C . SER A 1 198 ? 162.975 34.423 73.380 1.00 91.03 197 SER A C 1
ATOM 1521 O O . SER A 1 198 ? 162.016 35.059 73.843 1.00 89.91 197 SER A O 1
ATOM 1524 N N . GLY A 1 199 ? 163.768 33.667 74.123 1.00 90.88 198 GLY A N 1
ATOM 1525 C CA . GLY A 1 199 ? 163.530 33.485 75.550 1.00 91.57 198 GLY A CA 1
ATOM 1526 C C . GLY A 1 199 ? 162.307 32.671 75.956 1.00 88.73 198 GLY A C 1
ATOM 1527 O O . GLY A 1 199 ? 161.749 32.874 77.027 1.00 88.59 198 GLY A O 1
ATOM 1528 N N . ALA A 1 200 ? 161.882 31.750 75.102 1.00 85.94 199 ALA A N 1
ATOM 1529 C CA . ALA A 1 200 ? 160.825 30.806 75.448 1.00 82.50 199 ALA A CA 1
ATOM 1530 C C . ALA A 1 200 ? 161.183 29.971 76.699 1.00 84.87 199 ALA A C 1
ATOM 1531 O O . ALA A 1 200 ? 162.289 29.408 76.812 1.00 84.62 199 ALA A O 1
ATOM 1533 N N . LYS A 1 201 ? 160.216 29.879 77.615 1.00 86.29 200 LYS A N 1
ATOM 1534 C CA . LYS A 1 201 ? 160.281 28.896 78.756 1.00 89.55 200 LYS A CA 1
ATOM 1535 C C . LYS A 1 201 ? 159.426 27.660 78.369 1.00 85.34 200 LYS A C 1
ATOM 1536 O O . LYS A 1 201 ? 158.277 27.578 78.682 1.00 82.73 200 LYS A O 1
ATOM 1538 N N . ILE A 1 202 ? 160.064 26.719 77.684 1.00 84.72 201 ILE A N 1
ATOM 1539 C CA . ILE A 1 202 ? 159.472 25.461 77.270 1.00 82.66 201 ILE A CA 1
ATOM 1540 C C . ILE A 1 202 ? 159.821 24.300 78.188 1.00 84.64 201 ILE A C 1
ATOM 1541 O O . ILE A 1 202 ? 160.977 24.107 78.526 1.00 89.37 201 ILE A O 1
ATOM 1546 N N . SER A 1 203 ? 158.828 23.504 78.534 1.00 83.51 202 SER A N 1
ATOM 1547 C CA . SER A 1 203 ? 159.031 22.285 79.333 1.00 87.35 202 SER A CA 1
ATOM 1548 C C . SER A 1 203 ? 158.095 21.167 78.890 1.00 85.57 202 SER A C 1
ATOM 1549 O O . SER A 1 203 ? 156.947 21.423 78.577 1.00 84.26 202 SER A O 1
ATOM 1552 N N . LEU A 1 204 ? 158.600 19.939 78.839 1.00 88.84 203 LEU A N 1
ATOM 1553 C CA . LEU A 1 204 ? 157.791 18.761 78.448 1.00 90.10 203 LEU A CA 1
ATOM 1554 C C . LEU A 1 204 ? 157.831 17.714 79.536 1.00 94.26 203 LEU A C 1
ATOM 1555 O O . LEU A 1 204 ? 158.886 17.363 80.026 1.00 99.51 203 LEU A O 1
ATOM 1560 N N . GLY A 1 205 ? 156.662 17.205 79.890 1.00 94.01 204 GLY A N 1
ATOM 1561 C CA . GLY A 1 205 ? 156.531 16.224 80.968 1.00 92.69 204 GLY A CA 1
ATOM 1562 C C . GLY A 1 205 ? 155.422 15.227 80.725 1.00 91.18 204 GLY A C 1
ATOM 1563 O O . GLY A 1 205 ? 154.831 15.184 79.632 1.00 88.64 204 GLY A O 1
ATOM 1564 N N . TYR A 1 206 ? 155.170 14.399 81.721 1.00 93.23 205 TYR A N 1
ATOM 1565 C CA . TYR A 1 206 ? 154.040 13.458 81.694 1.00 94.18 205 TYR A CA 1
ATOM 1566 C C . TYR A 1 206 ? 153.126 13.632 82.916 1.00 95.85 205 TYR A C 1
ATOM 1567 O O . TYR A 1 206 ? 152.449 12.694 83.348 1.00 97.51 205 TYR A O 1
ATOM 1576 N N . ASP A 1 207 ? 153.104 14.850 83.448 1.00 96.17 206 ASP A N 1
ATOM 1577 C CA . ASP A 1 207 ? 152.316 15.164 84.639 1.00 98.66 206 ASP A CA 1
ATOM 1578 C C . ASP A 1 207 ? 151.393 16.345 84.382 1.00 96.84 206 ASP A C 1
ATOM 1579 O O . ASP A 1 207 ? 151.825 17.490 84.332 1.00 96.27 206 ASP A O 1
ATOM 1584 N N . LYS A 1 208 ? 150.103 16.055 84.261 1.00 95.89 207 LYS A N 1
ATOM 1585 C CA . LYS A 1 208 ? 149.082 17.066 83.908 1.00 93.26 207 LYS A CA 1
ATOM 1586 C C . LYS A 1 208 ? 149.186 18.270 84.842 1.00 93.90 207 LYS A C 1
ATOM 1587 O O . LYS A 1 208 ? 149.225 19.417 84.427 1.00 91.67 207 LYS A O 1
ATOM 1593 N N . PHE A 1 209 ? 149.312 17.970 86.115 1.00 98.86 208 PHE A N 1
ATOM 1594 C CA . PHE A 1 209 ? 149.221 18.995 87.157 1.00 103.34 208 PHE A CA 1
ATOM 1595 C C . PHE A 1 209 ? 150.418 19.934 87.180 1.00 101.27 208 PHE A C 1
ATOM 1596 O O . PHE A 1 209 ? 150.282 21.122 87.443 1.00 99.57 208 PHE A O 1
ATOM 1604 N N . GLU A 1 210 ? 151.587 19.372 86.920 1.00 103.09 209 GLU A N 1
ATOM 1605 C CA . GLU A 1 210 ? 152.842 20.150 86.800 1.00 105.25 209 GLU A CA 1
ATOM 1606 C C . GLU A 1 210 ? 152.760 21.125 85.621 1.00 99.95 209 GLU A C 1
ATOM 1607 O O . GLU A 1 210 ? 153.121 22.296 85.727 1.00 99.64 209 GLU A O 1
ATOM 1613 N N . ALA A 1 211 ? 152.239 20.621 84.512 1.00 94.09 210 ALA A N 1
ATOM 1614 C CA . ALA A 1 211 ? 152.039 21.413 83.286 1.00 86.95 210 ALA A CA 1
ATOM 1615 C C . ALA A 1 211 ? 151.115 22.603 83.537 1.00 84.16 210 ALA A C 1
ATOM 1616 O O . ALA A 1 211 ? 151.320 23.716 83.051 1.00 83.25 210 ALA A O 1
ATOM 1618 N N . LEU A 1 212 ? 150.119 22.351 84.353 1.00 83.85 211 LEU A N 1
ATOM 1619 C CA . LEU A 1 212 ? 149.073 23.327 84.617 1.00 82.30 211 LEU A CA 1
ATOM 1620 C C . LEU A 1 212 ? 149.507 24.469 85.542 1.00 85.54 211 LEU A C 1
ATOM 1621 O O . LEU A 1 212 ? 148.936 25.555 85.496 1.00 82.40 211 LEU A O 1
ATOM 1626 N N . LYS A 1 213 ? 150.495 24.206 86.409 1.00 91.37 212 LYS A N 1
ATOM 1627 C CA . LYS A 1 213 ? 150.914 25.187 87.471 1.00 95.32 212 LYS A CA 1
ATOM 1628 C C . LYS A 1 213 ? 151.259 26.548 86.829 1.00 95.95 212 LYS A C 1
ATOM 1629 O O . LYS A 1 213 ? 151.920 26.607 85.788 1.00 92.84 212 LYS A O 1
ATOM 1631 N N . ASP A 1 214 ? 150.720 27.616 87.425 1.00 98.41 213 ASP A N 1
ATOM 1632 C CA . ASP A 1 214 ? 150.952 29.036 86.992 1.00 98.68 213 ASP A CA 1
ATOM 1633 C C . ASP A 1 214 ? 150.672 29.302 85.511 1.00 91.25 213 ASP A C 1
ATOM 1634 O O . ASP A 1 214 ? 151.480 29.928 84.832 1.00 89.36 213 ASP A O 1
ATOM 1639 N N . LYS A 1 215 ? 149.531 28.830 85.040 1.00 86.49 214 LYS A N 1
ATOM 1640 C CA . LYS A 1 215 ? 149.144 28.988 83.615 1.00 82.67 214 LYS A CA 1
ATOM 1641 C C . LYS A 1 215 ? 147.856 29.790 83.455 1.00 81.26 214 LYS A C 1
ATOM 1642 O O . LYS A 1 215 ? 146.926 29.618 84.219 1.00 82.77 214 LYS A O 1
ATOM 1648 N N . ASP A 1 216 ? 147.821 30.671 82.467 1.00 79.15 215 ASP A N 1
ATOM 1649 C CA . ASP A 1 216 ? 146.589 31.439 82.164 1.00 78.06 215 ASP A CA 1
ATOM 1650 C C . ASP A 1 216 ? 145.794 30.878 81.005 1.00 73.24 215 ASP A C 1
ATOM 1651 O O . ASP A 1 216 ? 144.690 31.336 80.716 1.00 73.20 215 ASP A O 1
ATOM 1656 N N . VAL A 1 217 ? 146.371 29.933 80.302 1.00 69.92 216 VAL A N 1
ATOM 1657 C CA . VAL A 1 217 ? 145.695 29.342 79.157 1.00 66.38 216 VAL A CA 1
ATOM 1658 C C . VAL A 1 217 ? 145.927 27.846 79.178 1.00 65.26 216 VAL A C 1
ATOM 1659 O O . VAL A 1 217 ? 147.093 27.376 79.149 1.00 65.99 216 VAL A O 1
ATOM 1663 N N . VAL A 1 218 ? 144.845 27.100 79.203 1.00 63.71 217 VAL A N 1
ATOM 1664 C CA . VAL A 1 218 ? 144.955 25.661 79.029 1.00 63.32 217 VAL A CA 1
ATOM 1665 C C . VAL A 1 218 ? 144.414 25.237 77.684 1.00 60.85 217 VAL A C 1
ATOM 1666 O O . VAL A 1 218 ? 143.315 25.546 77.325 1.00 59.73 217 VAL A O 1
ATOM 1670 N N . ILE A 1 219 ? 145.205 24.460 76.983 1.00 61.91 218 ILE A N 1
ATOM 1671 C CA . ILE A 1 219 ? 144.834 23.966 75.682 1.00 62.50 218 ILE A CA 1
ATOM 1672 C C . ILE A 1 219 ? 144.789 22.443 75.642 1.00 64.64 218 ILE A C 1
ATOM 1673 O O . ILE A 1 219 ? 145.733 21.779 76.046 1.00 65.00 218 ILE A O 1
ATOM 1678 N N . THR A 1 220 ? 143.696 21.889 75.144 1.00 66.90 219 THR A N 1
ATOM 1679 C CA . THR A 1 220 ? 143.607 20.448 75.018 1.00 71.35 219 THR A CA 1
ATOM 1680 C C . THR A 1 220 ? 143.028 20.052 73.684 1.00 69.57 219 THR A C 1
ATOM 1681 O O . THR A 1 220 ? 142.601 20.886 72.949 1.00 70.12 219 THR A O 1
ATOM 1685 N N . ASP A 1 221 ? 143.081 18.764 73.389 1.00 72.81 220 ASP A N 1
ATOM 1686 C CA . ASP A 1 221 ? 142.649 18.239 72.121 1.00 72.74 220 ASP A CA 1
ATOM 1687 C C . ASP A 1 221 ? 142.289 16.758 72.232 1.00 79.94 220 ASP A C 1
ATOM 1688 O O . ASP A 1 221 ? 142.689 16.052 73.152 1.00 82.13 220 ASP A O 1
ATOM 1693 N N . THR A 1 222 ? 141.523 16.295 71.254 1.00 85.88 221 THR A N 1
ATOM 1694 C CA . THR A 1 222 ? 141.114 14.894 71.187 1.00 89.60 221 THR A CA 1
ATOM 1695 C C . THR A 1 222 ? 142.339 14.014 71.256 1.00 91.87 221 THR A C 1
ATOM 1696 O O . THR A 1 222 ? 143.407 14.382 70.806 1.00 85.60 221 THR A O 1
ATOM 1700 N N . TRP A 1 223 ? 142.149 12.824 71.777 1.00 100.00 222 TRP A N 1
ATOM 1701 C CA . TRP A 1 223 ? 143.248 11.871 71.920 1.00 107.79 222 TRP A CA 1
ATOM 1702 C C . TRP A 1 223 ? 143.331 10.933 70.737 1.00 117.61 222 TRP A C 1
ATOM 1703 O O . TRP A 1 223 ? 144.420 10.567 70.289 1.00 129.49 222 TRP A O 1
ATOM 1714 N N . VAL A 1 224 ? 142.160 10.478 70.317 1.00 126.36 223 VAL A N 1
ATOM 1715 C CA . VAL A 1 224 ? 142.009 9.677 69.109 1.00 139.61 223 VAL A CA 1
ATOM 1716 C C . VAL A 1 224 ? 142.016 10.641 67.922 1.00 151.54 223 VAL A C 1
ATOM 1717 O O . VAL A 1 224 ? 140.981 11.232 67.579 1.00 150.27 223 VAL A O 1
ATOM 1721 N N . SER A 1 225 ? 143.210 10.820 67.348 1.00 159.03 224 SER A N 1
ATOM 1722 C CA . SER A 1 225 ? 143.427 11.702 66.189 1.00 152.93 224 SER A CA 1
ATOM 1723 C C . SER A 1 225 ? 143.029 10.966 64.913 1.00 159.88 224 SER A C 1
ATOM 1724 O O . SER A 1 225 ? 143.333 9.781 64.735 1.00 159.24 224 SER A O 1
ATOM 1734 N N . GLY A 1 227 ? 142.259 9.205 61.461 1.00 165.14 226 GLY A N 1
ATOM 1735 C CA . GLY A 1 227 ? 143.111 8.236 60.764 1.00 164.41 226 GLY A CA 1
ATOM 1736 C C . GLY A 1 227 ? 143.600 7.143 61.697 1.00 168.33 226 GLY A C 1
ATOM 1737 O O . GLY A 1 227 ? 143.451 5.964 61.403 1.00 165.26 226 GLY A O 1
ATOM 1738 N N . GLU A 1 228 ? 144.168 7.547 62.834 1.00 170.49 227 GLU A N 1
ATOM 1739 C CA . GLU A 1 228 ? 144.658 6.617 63.874 1.00 169.77 227 GLU A CA 1
ATOM 1740 C C . GLU A 1 228 ? 143.524 5.836 64.590 1.00 176.49 227 GLU A C 1
ATOM 1741 O O . GLU A 1 228 ? 143.767 5.143 65.595 1.00 176.27 227 GLU A O 1
ATOM 1743 N N . GLU A 1 229 ? 142.307 5.925 64.043 1.00 174.00 228 GLU A N 1
ATOM 1744 C CA . GLU A 1 229 ? 141.100 5.331 64.646 1.00 173.02 228 GLU A CA 1
ATOM 1745 C C . GLU A 1 229 ? 141.086 3.785 64.663 1.00 180.41 228 GLU A C 1
ATOM 1746 O O . GLU A 1 229 ? 140.288 3.175 65.386 1.00 199.17 228 GLU A O 1
ATOM 1748 N N . ASN A 1 230 ? 141.967 3.153 63.887 1.00 174.85 229 ASN A N 1
ATOM 1749 C CA . ASN A 1 230 ? 142.179 1.690 63.959 1.00 174.01 229 ASN A CA 1
ATOM 1750 C C . ASN A 1 230 ? 142.891 1.215 65.258 1.00 174.71 229 ASN A C 1
ATOM 1751 O O . ASN A 1 230 ? 142.953 0.015 65.508 1.00 181.12 229 ASN A O 1
ATOM 1756 N N . GLU A 1 231 ? 143.370 2.148 66.090 1.00 171.97 230 GLU A N 1
ATOM 1757 C CA . GLU A 1 231 ? 144.136 1.829 67.340 1.00 176.23 230 GLU A CA 1
ATOM 1758 C C . GLU A 1 231 ? 143.540 2.355 68.698 1.00 171.84 230 GLU A C 1
ATOM 1759 O O . GLU A 1 231 ? 144.199 2.311 69.759 1.00 167.67 230 GLU A O 1
ATOM 1761 N N . LYS A 1 232 ? 142.284 2.805 68.648 1.00 162.83 231 LYS A N 1
ATOM 1762 C CA . LYS A 1 232 ? 141.658 3.645 69.701 1.00 151.68 231 LYS A CA 1
ATOM 1763 C C . LYS A 1 232 ? 141.606 3.068 71.126 1.00 145.10 231 LYS A C 1
ATOM 1764 O O . LYS A 1 232 ? 142.027 3.735 72.078 1.00 136.17 231 LYS A O 1
ATOM 1766 N N . GLU A 1 233 ? 141.074 1.856 71.265 1.00 148.28 232 GLU A N 1
ATOM 1767 C CA . GLU A 1 233 ? 140.858 1.219 72.603 1.00 152.82 232 GLU A CA 1
ATOM 1768 C C . GLU A 1 233 ? 142.086 1.317 73.530 1.00 151.89 232 GLU A C 1
ATOM 1769 O O . GLU A 1 233 ? 141.975 1.622 74.729 1.00 146.21 232 GLU A O 1
ATOM 1771 N N . ARG A 1 234 ? 143.256 1.098 72.936 1.00 152.56 233 ARG A N 1
ATOM 1772 C CA . ARG A 1 234 ? 144.552 1.146 73.649 1.00 152.09 233 ARG A CA 1
ATOM 1773 C C . ARG A 1 234 ? 144.906 2.573 74.093 1.00 142.70 233 ARG A C 1
ATOM 1774 O O . ARG A 1 234 ? 145.307 2.792 75.237 1.00 148.69 233 ARG A O 1
ATOM 1782 N N . LYS A 1 235 ? 144.749 3.523 73.171 1.00 131.94 234 LYS A N 1
ATOM 1783 C CA . LYS A 1 235 ? 145.102 4.941 73.405 1.00 125.20 234 LYS A CA 1
ATOM 1784 C C . LYS A 1 235 ? 144.346 5.530 74.619 1.00 123.41 234 LYS A C 1
ATOM 1785 O O . LYS A 1 235 ? 144.965 6.073 75.549 1.00 118.58 234 LYS A O 1
ATOM 1787 N N . ILE A 1 236 ? 143.016 5.398 74.616 1.00 123.70 235 ILE A N 1
ATOM 1788 C CA . ILE A 1 236 ? 142.163 5.812 75.782 1.00 124.49 235 ILE A CA 1
ATOM 1789 C C . ILE A 1 236 ? 142.728 5.382 77.161 1.00 123.21 235 ILE A C 1
ATOM 1790 O O . ILE A 1 236 ? 142.905 6.212 78.043 1.00 117.12 235 ILE A O 1
ATOM 1792 N N . LYS A 1 237 ? 143.053 4.098 77.307 1.00 125.37 236 LYS A N 1
ATOM 1793 C CA . LYS A 1 237 ? 143.647 3.589 78.550 1.00 130.69 236 LYS A CA 1
ATOM 1794 C C . LYS A 1 237 ? 144.967 4.295 78.934 1.00 132.32 236 LYS A C 1
ATOM 1795 O O . LYS A 1 237 ? 145.258 4.509 80.120 1.00 138.59 236 LYS A O 1
ATOM 1797 N N . GLU A 1 238 ? 145.740 4.681 77.921 1.00 131.73 237 GLU A N 1
ATOM 1798 C CA . GLU A 1 238 ? 147.053 5.352 78.116 1.00 127.97 237 GLU A CA 1
ATOM 1799 C C . GLU A 1 238 ? 146.880 6.771 78.678 1.00 122.11 237 GLU A C 1
ATOM 1800 O O . GLU A 1 238 ? 147.739 7.274 79.413 1.00 120.23 237 GLU A O 1
ATOM 1806 N N . PHE A 1 239 ? 145.759 7.394 78.312 1.00 115.85 238 PHE A N 1
ATOM 1807 C CA . PHE A 1 239 ? 145.428 8.784 78.703 1.00 111.11 238 PHE A CA 1
ATOM 1808 C C . PHE A 1 239 ? 144.569 8.881 79.973 1.00 111.73 238 PHE A C 1
ATOM 1809 O O . PHE A 1 239 ? 143.778 9.826 80.107 1.00 109.65 238 PHE A O 1
ATOM 1817 N N . GLU A 1 240 ? 144.749 7.939 80.900 1.00 115.37 239 GLU A N 1
ATOM 1818 C CA . GLU A 1 240 ? 143.890 7.866 82.120 1.00 122.67 239 GLU A CA 1
ATOM 1819 C C . GLU A 1 240 ? 143.799 9.210 82.871 1.00 123.31 239 GLU A C 1
ATOM 1820 O O . GLU A 1 240 ? 142.731 9.840 82.936 1.00 122.15 239 GLU A O 1
ATOM 1822 N N . GLY A 1 241 ? 144.938 9.674 83.382 1.00 121.65 240 GLY A N 1
ATOM 1823 C CA . GLY A 1 241 ? 144.976 10.899 84.221 1.00 117.64 240 GLY A CA 1
ATOM 1824 C C . GLY A 1 241 ? 144.773 12.230 83.505 1.00 110.11 240 GLY A C 1
ATOM 1825 O O . GLY A 1 241 ? 144.757 13.295 84.113 1.00 103.39 240 GLY A O 1
ATOM 1826 N N . PHE A 1 242 ? 144.587 12.169 82.200 1.00 107.67 241 PHE A N 1
ATOM 1827 C CA . PHE A 1 242 ? 144.813 13.357 81.352 1.00 105.25 241 PHE A CA 1
ATOM 1828 C C . PHE A 1 242 ? 143.602 14.226 81.023 1.00 101.04 241 PHE A C 1
ATOM 1829 O O . PHE A 1 242 ? 143.739 15.281 80.424 1.00 101.10 241 PHE A O 1
ATOM 1845 N N . ILE A 1 244 ? 140.896 17.042 81.189 1.00 84.25 243 ILE A N 1
ATOM 1846 C CA . ILE A 1 244 ? 140.727 18.352 81.835 1.00 82.50 243 ILE A CA 1
ATOM 1847 C C . ILE A 1 244 ? 139.384 18.422 82.516 1.00 83.67 243 ILE A C 1
ATOM 1848 O O . ILE A 1 244 ? 138.342 18.384 81.873 1.00 80.77 243 ILE A O 1
ATOM 1853 N N . ASP A 1 245 ? 139.432 18.530 83.834 1.00 87.40 244 ASP A N 1
ATOM 1854 C CA . ASP A 1 245 ? 138.225 18.669 84.648 1.00 92.21 244 ASP A CA 1
ATOM 1855 C C . ASP A 1 245 ? 138.353 19.833 85.636 1.00 94.18 244 ASP A C 1
ATOM 1856 O O . ASP A 1 245 ? 139.356 20.535 85.619 1.00 94.55 244 ASP A O 1
ATOM 1861 N N . GLU A 1 246 ? 137.343 20.030 86.484 1.00 97.13 245 GLU A N 1
ATOM 1862 C CA . GLU A 1 246 ? 137.322 21.149 87.456 1.00 99.06 245 GLU A CA 1
ATOM 1863 C C . GLU A 1 246 ? 138.585 21.179 88.319 1.00 98.36 245 GLU A C 1
ATOM 1864 O O . GLU A 1 246 ? 139.222 22.236 88.482 1.00 94.90 245 GLU A O 1
ATOM 1870 N N . LYS A 1 247 ? 138.957 20.017 88.850 1.00 99.79 246 LYS A N 1
ATOM 1871 C CA . LYS A 1 247 ? 140.160 19.931 89.727 1.00 103.16 246 LYS A CA 1
ATOM 1872 C C . LYS A 1 247 ? 141.414 20.336 88.952 1.00 100.24 246 LYS A C 1
ATOM 1873 O O . LYS A 1 247 ? 142.299 21.009 89.505 1.00 99.95 246 LYS A O 1
ATOM 1876 N N . ALA A 1 248 ? 141.461 19.951 87.671 1.00 95.76 247 ALA A N 1
ATOM 1877 C CA . ALA A 1 248 ? 142.602 20.284 86.804 1.00 93.42 247 ALA A CA 1
ATOM 1878 C C . ALA A 1 248 ? 142.703 21.788 86.573 1.00 91.81 247 ALA A C 1
ATOM 1879 O O . ALA A 1 248 ? 143.754 22.389 86.759 1.00 91.94 247 ALA A O 1
ATOM 1889 N N . SER A 1 250 ? 141.4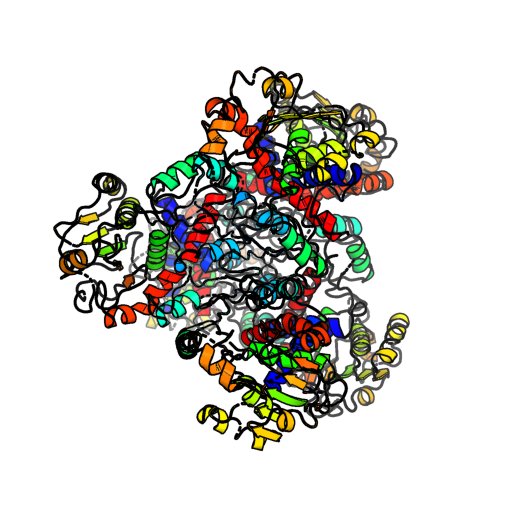38 24.053 88.351 1.00 95.34 249 SER A N 1
ATOM 1890 C CA . SER A 1 250 ? 141.743 24.625 89.706 1.00 98.79 249 SER A CA 1
ATOM 1891 C C . SER A 1 250 ? 143.251 24.866 89.911 1.00 97.55 249 SER A C 1
ATOM 1892 O O . SER A 1 250 ? 143.640 25.798 90.607 1.00 98.91 249 SER A O 1
ATOM 1894 N N . VAL A 1 251 ? 144.069 24.006 89.305 1.00 94.63 250 VAL A N 1
ATOM 1895 C CA . VAL A 1 251 ? 145.547 24.034 89.487 1.00 94.02 250 VAL A CA 1
ATOM 1896 C C . VAL A 1 251 ? 146.144 25.198 88.723 1.00 92.63 250 VAL A C 1
ATOM 1897 O O . VAL A 1 251 ? 147.183 25.748 89.069 1.00 94.21 250 VAL A O 1
ATOM 1901 N N . ALA A 1 252 ? 145.484 25.553 87.638 1.00 89.96 251 ALA A N 1
ATOM 1902 C CA . ALA A 1 252 ? 145.909 26.687 86.846 1.00 87.79 251 ALA A CA 1
ATOM 1903 C C . ALA A 1 252 ? 145.478 27.977 87.556 1.00 91.08 251 ALA A C 1
ATOM 1904 O O . ALA A 1 252 ? 144.698 27.949 88.520 1.00 94.56 251 ALA A O 1
ATOM 1906 N N . ASN A 1 253 ? 145.998 29.096 87.074 1.00 90.41 252 ASN A N 1
ATOM 1907 C CA . ASN A 1 253 ? 145.683 30.405 87.630 1.00 92.74 252 ASN A CA 1
ATOM 1908 C C . ASN A 1 253 ? 144.205 30.702 87.579 1.00 93.64 252 ASN A C 1
ATOM 1909 O O . ASN A 1 253 ? 143.427 30.106 86.812 1.00 91.32 252 ASN A O 1
ATOM 1914 N N . LYS A 1 254 ? 143.833 31.666 88.397 1.00 98.66 253 LYS A N 1
ATOM 1915 C CA . LYS A 1 254 ? 142.462 32.105 88.487 1.00 101.42 253 LYS A CA 1
ATOM 1916 C C . LYS A 1 254 ? 142.093 32.694 87.117 1.00 99.76 253 LYS A C 1
ATOM 1917 O O . LYS A 1 254 ? 142.901 33.346 86.487 1.00 98.87 253 LYS A O 1
ATOM 1923 N N . ASP A 1 255 ? 140.872 32.413 86.675 1.00 98.75 254 ASP A N 1
ATOM 1924 C CA . ASP A 1 255 ? 140.276 32.970 85.436 1.00 95.09 254 ASP A CA 1
ATOM 1925 C C . ASP A 1 255 ? 140.915 32.514 84.154 1.00 90.84 254 ASP A C 1
ATOM 1926 O O . ASP A 1 255 ? 140.697 33.104 83.086 1.00 90.87 254 ASP A O 1
ATOM 1931 N N . ALA A 1 256 ? 141.691 31.451 84.260 1.00 87.55 255 ALA A N 1
ATOM 1932 C CA . ALA A 1 256 ? 142.380 30.899 83.126 1.00 81.02 255 ALA A CA 1
ATOM 1933 C C . ALA A 1 256 ? 141.357 30.357 82.178 1.00 77.65 255 ALA A C 1
ATOM 1934 O O . ALA A 1 256 ? 140.366 29.785 82.603 1.00 78.12 255 ALA A O 1
ATOM 1936 N N . ILE A 1 257 ? 141.629 30.542 80.875 1.00 73.98 256 ILE A N 1
ATOM 1937 C CA . ILE A 1 257 ? 140.743 30.096 79.762 1.00 68.43 256 ILE A CA 1
ATOM 1938 C C . ILE A 1 257 ? 141.150 28.709 79.259 1.00 65.53 256 ILE A C 1
ATOM 1939 O O . ILE A 1 257 ? 142.301 28.342 79.335 1.00 65.90 256 ILE A O 1
ATOM 1944 N N . LEU A 1 258 ? 140.153 27.952 78.820 1.00 63.79 257 LEU A N 1
ATOM 1945 C CA . LEU A 1 258 ? 140.331 26.621 78.284 1.00 61.48 257 LEU A CA 1
ATOM 1946 C C . LEU A 1 258 ? 140.070 26.693 76.783 1.00 59.54 257 LEU A C 1
ATOM 1947 O O . LEU A 1 258 ? 139.033 27.136 76.334 1.00 58.79 257 LEU A O 1
ATOM 1952 N N . LEU A 1 259 ? 141.018 26.217 76.016 1.00 58.05 258 LEU A N 1
ATOM 1953 C CA . LEU A 1 259 ? 140.891 26.204 74.575 1.00 55.90 258 LEU A CA 1
ATOM 1954 C C . LEU A 1 259 ? 140.859 24.779 74.099 1.00 56.31 258 LEU A C 1
ATOM 1955 O O . LEU A 1 259 ? 141.579 23.948 74.622 1.00 56.65 258 LEU A O 1
ATOM 1960 N N . HIS A 1 260 ? 139.994 24.523 73.113 1.00 57.20 259 HIS A N 1
ATOM 1961 C CA . HIS A 1 260 ? 139.847 23.210 72.485 1.00 58.41 259 HIS A CA 1
ATOM 1962 C C . HIS A 1 260 ? 139.532 23.409 71.029 1.00 56.89 259 HIS A C 1
ATOM 1963 O O . HIS A 1 260 ? 138.631 24.172 70.724 1.00 57.67 259 HIS A O 1
ATOM 1970 N N . CYS A 1 261 ? 140.274 22.778 70.119 1.00 57.38 260 CYS A N 1
ATOM 1971 C CA . CYS A 1 261 ? 140.092 23.125 68.670 1.00 60.04 260 CYS A CA 1
ATOM 1972 C C . CYS A 1 261 ? 138.800 22.537 68.118 1.00 58.55 260 CYS A C 1
ATOM 1973 O O . CYS A 1 261 ? 138.270 23.022 67.123 1.00 55.24 260 CYS A O 1
ATOM 1976 N N . LEU A 1 262 ? 138.353 21.458 68.747 1.00 60.14 261 LEU A N 1
ATOM 1977 C CA . LEU A 1 262 ? 137.068 20.803 68.419 1.00 60.68 261 LEU A CA 1
ATOM 1978 C C . LEU A 1 262 ? 137.289 19.835 67.314 1.00 61.09 261 LEU A C 1
ATOM 1979 O O . LEU A 1 262 ? 138.213 19.997 66.527 1.00 62.32 261 LEU A O 1
ATOM 1984 N N . PRO A 1 263 ? 136.403 18.851 67.185 1.00 63.35 262 PRO A N 1
ATOM 1985 C CA . PRO A 1 263 ? 135.314 18.591 68.081 1.00 63.91 262 PRO A CA 1
ATOM 1986 C C . PRO A 1 263 ? 135.842 18.005 69.345 1.00 66.45 262 PRO A C 1
ATOM 1987 O O . PRO A 1 263 ? 136.965 17.519 69.357 1.00 69.16 262 PRO A O 1
ATOM 1991 N N . ALA A 1 264 ? 134.988 18.022 70.357 1.00 66.72 263 ALA A N 1
ATOM 1992 C CA . ALA A 1 264 ? 135.304 17.610 71.683 1.00 69.05 263 ALA A CA 1
ATOM 1993 C C . ALA A 1 264 ? 134.595 16.294 72.021 1.00 76.38 263 ALA A C 1
ATOM 1994 O O . ALA A 1 264 ? 133.550 15.965 71.490 1.00 74.57 263 ALA A O 1
ATOM 1996 N N . TYR A 1 265 ? 135.195 15.521 72.914 1.00 81.70 264 TYR A N 1
ATOM 1997 C CA . TYR A 1 265 ? 134.590 14.280 73.338 1.00 86.34 264 TYR A CA 1
ATOM 1998 C C . TYR A 1 265 ? 134.466 14.386 74.820 1.00 89.69 264 TYR A C 1
ATOM 1999 O O . TYR A 1 265 ? 135.390 14.089 75.569 1.00 96.23 264 TYR A O 1
ATOM 2008 N N . ARG A 1 266 ? 133.303 14.879 75.217 1.00 89.06 265 ARG A N 1
ATOM 2009 C CA . ARG A 1 266 ? 132.943 15.018 76.607 1.00 90.26 265 ARG A CA 1
ATOM 2010 C C . ARG A 1 266 ? 133.088 13.690 77.267 1.00 92.74 265 ARG A C 1
ATOM 2011 O O . ARG A 1 266 ? 132.619 12.688 76.765 1.00 93.01 265 ARG A O 1
ATOM 2019 N N . GLY A 1 267 ? 133.725 13.696 78.426 1.00 95.63 266 GLY A N 1
ATOM 2020 C CA . GLY A 1 267 ? 133.946 12.468 79.204 1.00 97.39 266 GLY A CA 1
ATOM 2021 C C . GLY A 1 267 ? 135.322 11.862 78.971 1.00 96.56 266 GLY A C 1
ATOM 2022 O O . GLY A 1 267 ? 135.699 10.891 79.636 1.00 102.68 266 GLY A O 1
ATOM 2023 N N . TYR A 1 268 ? 136.050 12.426 78.015 1.00 92.17 267 TYR A N 1
ATOM 2024 C CA . TYR A 1 268 ? 137.391 11.957 77.655 1.00 91.00 267 TYR A CA 1
ATOM 2025 C C . TYR A 1 268 ? 138.373 13.048 77.931 1.00 89.09 267 TYR A C 1
ATOM 2026 O O . TYR A 1 268 ? 138.685 13.307 79.083 1.00 96.64 267 TYR A O 1
ATOM 2035 N N . GLU A 1 269 ? 138.861 13.709 76.903 1.00 86.82 268 GLU A N 1
ATOM 2036 C CA . GLU A 1 269 ? 139.890 14.743 77.107 1.00 86.61 268 GLU A CA 1
ATOM 2037 C C . GLU A 1 269 ? 139.374 15.897 77.932 1.00 83.62 268 GLU A C 1
ATOM 2038 O O . GLU A 1 269 ? 140.120 16.684 78.467 1.00 84.02 268 GLU A O 1
ATOM 2044 N N . VAL A 1 270 ? 138.074 15.994 78.018 1.00 83.01 269 VAL A N 1
ATOM 2045 C CA . VAL A 1 270 ? 137.469 17.106 78.705 1.00 82.65 269 VAL A CA 1
ATOM 2046 C C . VAL A 1 270 ? 136.123 16.703 79.277 1.00 85.88 269 VAL A C 1
ATOM 2047 O O . VAL A 1 270 ? 135.364 15.968 78.661 1.00 82.72 269 VAL A O 1
ATOM 2051 N N . SER A 1 271 ? 135.851 17.207 80.474 1.00 89.66 270 SER A N 1
ATOM 2052 C CA . SER A 1 271 ? 134.571 16.972 81.141 1.00 94.85 270 SER A CA 1
ATOM 2053 C C . SER A 1 271 ? 133.490 17.913 80.633 1.00 93.60 270 SER A C 1
ATOM 2054 O O . SER A 1 271 ? 133.775 19.034 80.218 1.00 95.05 270 SER A O 1
ATOM 2057 N N . GLU A 1 272 ? 132.258 17.432 80.680 1.00 94.11 271 GLU A N 1
ATOM 2058 C CA . GLU A 1 272 ? 131.110 18.175 80.188 1.00 94.83 271 GLU A CA 1
ATOM 2059 C C . GLU A 1 272 ? 130.997 19.486 80.940 1.00 93.00 271 GLU A C 1
ATOM 2060 O O . GLU A 1 272 ? 130.855 20.561 80.346 1.00 91.99 271 GLU A O 1
ATOM 2066 N N . GLU A 1 273 ? 131.095 19.383 82.237 1.00 93.38 272 GLU A N 1
ATOM 2067 C CA . GLU A 1 273 ? 130.937 20.536 83.096 1.00 96.02 272 GLU A CA 1
ATOM 2068 C C . GLU A 1 273 ? 131.901 21.620 82.649 1.00 89.48 272 GLU A C 1
ATOM 2069 O O . GLU A 1 273 ? 131.513 22.740 82.362 1.00 87.57 272 GLU A O 1
ATOM 2075 N N . ILE A 1 274 ? 133.177 21.269 82.583 1.00 86.56 273 ILE A N 1
ATOM 2076 C CA . ILE A 1 274 ? 134.247 22.262 82.361 1.00 84.83 273 ILE A CA 1
ATOM 2077 C C . ILE A 1 274 ? 134.226 22.832 80.938 1.00 81.31 273 ILE A C 1
ATOM 2078 O O . ILE A 1 274 ? 134.507 24.001 80.692 1.00 78.87 273 ILE A O 1
ATOM 2083 N N . PHE A 1 275 ? 133.868 21.971 80.015 1.00 79.03 274 PHE A N 1
ATOM 2084 C CA . PHE A 1 275 ? 133.745 22.364 78.642 1.00 76.72 274 PHE A CA 1
ATOM 2085 C C . PHE A 1 275 ? 132.666 23.434 78.532 1.00 77.50 274 PHE A C 1
ATOM 2086 O O . PHE A 1 275 ? 132.901 24.506 77.983 1.00 76.22 274 PHE A O 1
ATOM 2094 N N . GLU A 1 276 ? 131.475 23.121 79.033 1.00 78.20 275 GLU A N 1
ATOM 2095 C CA . GLU A 1 276 ? 130.388 24.090 78.991 1.00 78.18 275 GLU A CA 1
ATOM 2096 C C . GLU A 1 276 ? 130.743 25.344 79.802 1.00 78.92 275 GLU A C 1
ATOM 2097 O O . GLU A 1 276 ? 130.348 26.454 79.455 1.00 79.01 275 GLU A O 1
ATOM 2103 N N . LYS A 1 277 ? 131.503 25.175 80.882 1.00 79.61 276 LYS A N 1
ATOM 2104 C CA . LYS A 1 277 ? 131.929 26.329 81.689 1.00 80.69 276 LYS A CA 1
ATOM 2105 C C . LYS A 1 277 ? 132.622 27.321 80.785 1.00 77.45 276 LYS A C 1
ATOM 2106 O O . LYS A 1 277 ? 132.424 28.516 80.878 1.00 77.52 276 LYS A O 1
ATOM 2112 N N . HIS A 1 278 ? 133.411 26.788 79.879 1.00 74.62 277 HIS A N 1
ATOM 2113 C CA . HIS A 1 278 ? 134.112 27.624 78.883 1.00 73.21 277 HIS A CA 1
ATOM 2114 C C . HIS A 1 278 ? 133.506 27.717 77.473 1.00 70.08 277 HIS A C 1
ATOM 2115 O O . HIS A 1 278 ? 134.216 27.961 76.504 1.00 65.72 277 HIS A O 1
ATOM 2122 N N . ALA A 1 279 ? 132.204 27.510 77.341 1.00 71.26 278 ALA A N 1
ATOM 2123 C CA . ALA A 1 279 ? 131.606 27.575 75.979 1.00 68.89 278 ALA A CA 1
ATOM 2124 C C . ALA A 1 279 ? 131.961 28.903 75.294 1.00 66.74 278 ALA A C 1
ATOM 2125 O O . ALA A 1 279 ? 132.475 28.912 74.199 1.00 66.37 278 ALA A O 1
ATOM 2127 N N . ASP A 1 280 ? 131.783 30.020 75.969 1.00 68.55 279 ASP A N 1
ATOM 2128 C CA . ASP A 1 280 ? 131.971 31.308 75.300 1.00 67.79 279 ASP A CA 1
ATOM 2129 C C . ASP A 1 280 ? 133.334 31.420 74.633 1.00 64.82 279 ASP A C 1
ATOM 2130 O O . ASP A 1 280 ? 133.446 31.853 73.490 1.00 64.37 279 ASP A O 1
ATOM 2135 N N . VAL A 1 281 ? 134.380 31.051 75.349 1.00 63.83 280 VAL A N 1
ATOM 2136 C CA . VAL A 1 281 ? 135.730 31.219 74.813 1.00 60.56 280 VAL A CA 1
ATOM 2137 C C . VAL A 1 281 ? 136.004 30.140 73.764 1.00 57.81 280 VAL A C 1
ATOM 2138 O O . VAL A 1 281 ? 136.659 30.416 72.772 1.00 55.89 280 VAL A O 1
ATOM 2142 N N . ILE A 1 282 ? 135.534 28.927 74.002 1.00 57.45 281 ILE A N 1
ATOM 2143 C CA . ILE A 1 282 ? 135.828 27.830 73.102 1.00 55.72 281 ILE A CA 1
ATOM 2144 C C . ILE A 1 282 ? 135.164 28.102 71.738 1.00 55.68 281 ILE A C 1
ATOM 2145 O O . ILE A 1 282 ? 135.773 27.885 70.657 1.00 53.48 281 ILE A O 1
ATOM 2150 N N . PHE A 1 283 ? 133.953 28.629 71.770 1.00 56.34 282 PHE A N 1
ATOM 2151 C CA . PHE A 1 283 ? 133.272 28.902 70.507 1.00 56.42 282 PHE A CA 1
ATOM 2152 C C . PHE A 1 283 ? 133.673 30.226 69.861 1.00 57.74 282 PHE A C 1
ATOM 2153 O O . PHE A 1 283 ? 133.516 30.374 68.679 1.00 58.00 282 PHE A O 1
ATOM 2161 N N . GLU A 1 284 ? 134.190 31.186 70.613 1.00 60.70 283 GLU A N 1
ATOM 2162 C CA . GLU A 1 284 ? 134.790 32.369 69.971 1.00 61.75 283 GLU A CA 1
ATOM 2163 C C . GLU A 1 284 ? 136.045 31.866 69.221 1.00 57.82 283 GLU A C 1
ATOM 2164 O O . GLU A 1 284 ? 136.369 32.297 68.105 1.00 53.32 283 GLU A O 1
ATOM 2170 N N . GLU A 1 285 ? 136.733 30.935 69.880 1.00 57.98 284 GLU A N 1
ATOM 2171 C CA . GLU A 1 285 ? 137.967 30.346 69.370 1.00 58.08 284 GLU A CA 1
ATOM 2172 C C . GLU A 1 285 ? 137.627 29.844 67.989 1.00 56.55 284 GLU A C 1
ATOM 2173 O O . GLU A 1 285 ? 138.215 30.275 67.021 1.00 56.50 284 GLU A O 1
ATOM 2179 N N . ALA A 1 286 ? 136.624 28.986 67.918 1.00 56.52 285 ALA A N 1
ATOM 2180 C CA . ALA A 1 286 ? 136.105 28.426 66.668 1.00 53.81 285 ALA A CA 1
ATOM 2181 C C . ALA A 1 286 ? 135.847 29.464 65.576 1.00 53.01 285 ALA A C 1
ATOM 2182 O O . ALA A 1 286 ? 136.287 29.381 64.467 1.00 53.22 285 ALA A O 1
ATOM 2184 N N . ARG A 1 287 ? 135.127 30.478 65.932 1.00 56.46 286 ARG A N 1
ATOM 2185 C CA . ARG A 1 287 ? 134.764 31.527 65.008 1.00 57.15 286 ARG A CA 1
ATOM 2186 C C . ARG A 1 287 ? 135.958 32.350 64.598 1.00 54.48 286 ARG A C 1
ATOM 2187 O O . ARG A 1 287 ? 136.013 32.890 63.524 1.00 52.99 286 ARG A O 1
ATOM 2195 N N . ASN A 1 288 ? 136.906 32.517 65.497 1.00 54.80 287 ASN A N 1
ATOM 2196 C CA . ASN A 1 288 ? 137.999 33.472 65.271 1.00 53.05 287 ASN A CA 1
ATOM 2197 C C . ASN A 1 288 ? 138.967 33.032 64.165 1.00 51.92 287 ASN A C 1
ATOM 2198 O O . ASN A 1 288 ? 139.780 33.786 63.660 1.00 53.60 287 ASN A O 1
ATOM 2203 N N . ARG A 1 289 ? 138.874 31.786 63.770 1.00 51.39 288 ARG A N 1
ATOM 2204 C CA . ARG A 1 289 ? 139.659 31.299 62.650 1.00 48.82 288 ARG A CA 1
ATOM 2205 C C . ARG A 1 289 ? 139.405 32.101 61.367 1.00 44.55 288 ARG A C 1
ATOM 2206 O O . ARG A 1 289 ? 140.203 32.151 60.461 1.00 41.98 288 ARG A O 1
ATOM 2214 N N . LEU A 1 290 ? 138.250 32.681 61.299 1.00 45.69 289 LEU A N 1
ATOM 2215 C CA . LEU A 1 290 ? 137.873 33.473 60.142 1.00 46.84 289 LEU A CA 1
ATOM 2216 C C . LEU A 1 290 ? 138.821 34.631 59.968 1.00 47.57 289 LEU A C 1
ATOM 2217 O O . LEU A 1 290 ? 139.320 34.856 58.885 1.00 48.46 289 LEU A O 1
ATOM 2222 N N . TYR A 1 291 ? 139.064 35.367 61.032 1.00 49.56 290 TYR A N 1
ATOM 2223 C CA . TYR A 1 291 ? 139.720 36.694 60.902 1.00 51.59 290 TYR A CA 1
ATOM 2224 C C . TYR A 1 291 ? 141.170 36.473 60.583 1.00 49.00 290 TYR A C 1
ATOM 2225 O O . TYR A 1 291 ? 141.839 37.234 59.905 1.00 48.20 290 TYR A O 1
ATOM 2234 N N . VAL A 1 292 ? 141.626 35.368 61.079 1.00 47.90 291 VAL A N 1
ATOM 2235 C CA . VAL A 1 292 ? 143.002 34.992 60.960 1.00 48.50 291 VAL A CA 1
ATOM 2236 C C . VAL A 1 292 ? 143.280 34.464 59.533 1.00 45.64 291 VAL A C 1
ATOM 2237 O O . VAL A 1 292 ? 144.308 34.776 58.917 1.00 45.59 291 VAL A O 1
ATOM 2241 N N . VAL A 1 293 ? 142.371 33.679 58.987 1.00 42.28 292 VAL A N 1
ATOM 2242 C CA . VAL A 1 293 ? 142.541 33.259 57.615 1.00 39.73 292 VAL A CA 1
ATOM 2243 C C . VAL A 1 293 ? 142.473 34.455 56.694 1.00 40.68 292 VAL A C 1
ATOM 2244 O O . VAL A 1 293 ? 143.262 34.597 55.750 1.00 40.29 292 VAL A O 1
ATOM 2248 N N . LYS A 1 294 ? 141.587 35.381 56.994 1.00 42.20 293 LYS A N 1
ATOM 2249 C CA . LYS A 1 294 ? 141.595 36.649 56.233 1.00 42.48 293 LYS A CA 1
ATOM 2250 C C . LYS A 1 294 ? 142.973 37.321 56.166 1.00 43.13 293 LYS A C 1
ATOM 2251 O O . LYS A 1 294 ? 143.473 37.672 55.091 1.00 42.30 293 LYS A O 1
ATOM 2257 N N . ALA A 1 295 ? 143.590 37.464 57.338 1.00 44.63 294 ALA A N 1
ATOM 2258 C CA . ALA A 1 295 ? 144.925 38.105 57.473 1.00 46.18 294 ALA A CA 1
ATOM 2259 C C . ALA A 1 295 ? 145.914 37.367 56.583 1.00 45.62 294 ALA A C 1
ATOM 2260 O O . ALA A 1 295 ? 146.685 37.955 55.790 1.00 46.15 294 ALA A O 1
ATOM 2262 N N . LEU A 1 296 ? 145.866 36.056 56.737 1.00 43.56 295 LEU A N 1
ATOM 2263 C CA . LEU A 1 296 ? 146.795 35.158 56.085 1.00 42.19 295 LEU A CA 1
ATOM 2264 C C . LEU A 1 296 ? 146.685 35.330 54.591 1.00 41.44 295 LEU A C 1
ATOM 2265 O O . LEU A 1 296 ? 147.675 35.479 53.894 1.00 42.00 295 LEU A O 1
ATOM 2270 N N . LEU A 1 297 ? 145.462 35.318 54.097 1.00 41.05 296 LEU A N 1
ATOM 2271 C CA . LEU A 1 297 ? 145.242 35.470 52.672 1.00 40.71 296 LEU A CA 1
ATOM 2272 C C . LEU A 1 297 ? 145.727 36.836 52.186 1.00 43.24 296 LEU A C 1
ATOM 2273 O O . LEU A 1 297 ? 146.417 36.912 51.162 1.00 42.57 296 LEU A O 1
ATOM 2278 N N . CYS A 1 298 ? 145.414 37.925 52.904 1.00 43.92 297 CYS A N 1
ATOM 2279 C CA . CYS A 1 298 ? 145.963 39.219 52.445 1.00 46.73 297 CYS A CA 1
ATOM 2280 C C . CYS A 1 298 ? 147.502 39.224 52.419 1.00 46.65 297 CYS A C 1
ATOM 2281 O O . CYS A 1 298 ? 148.144 39.802 51.557 1.00 48.74 297 CYS A O 1
ATOM 2284 N N . PHE A 1 299 ? 148.061 38.579 53.408 1.00 45.84 298 PHE A N 1
ATOM 2285 C CA . PHE A 1 299 ? 149.492 38.511 53.572 1.00 48.16 298 PHE A CA 1
ATOM 2286 C C . PHE A 1 299 ? 150.126 37.786 52.409 1.00 47.14 298 PHE A C 1
ATOM 2287 O O . PHE A 1 299 ? 151.077 38.289 51.853 1.00 48.40 298 PHE A O 1
ATOM 2295 N N . LEU A 1 300 ? 149.602 36.606 52.057 1.00 43.59 299 LEU A N 1
ATOM 2296 C CA . LEU A 1 300 ? 150.162 35.843 50.949 1.00 42.98 299 LEU A CA 1
ATOM 2297 C C . LEU A 1 300 ? 149.963 36.532 49.608 1.00 46.75 299 LEU A C 1
ATOM 2298 O O . LEU A 1 300 ? 150.710 36.337 48.685 1.00 48.38 299 LEU A O 1
ATOM 2303 N N . ASP A 1 301 ? 148.929 37.338 49.506 1.00 53.15 300 ASP A N 1
ATOM 2304 C CA . ASP A 1 301 ? 148.691 38.110 48.281 1.00 55.22 300 ASP A CA 1
ATOM 2305 C C . ASP A 1 301 ? 149.822 39.106 48.037 1.00 58.24 300 ASP A C 1
ATOM 2306 O O . ASP A 1 301 ? 150.194 39.330 46.891 1.00 61.88 300 ASP A O 1
ATOM 2311 N N . ASN A 1 302 ? 150.341 39.691 49.110 1.00 61.56 301 ASN A N 1
ATOM 2312 C CA . ASN A 1 302 ? 151.497 40.652 49.044 1.00 72.91 301 ASN A CA 1
ATOM 2313 C C . ASN A 1 302 ? 152.910 40.065 48.932 1.00 75.31 301 ASN A C 1
ATOM 2314 O O . ASN A 1 302 ? 153.837 40.782 48.701 1.00 73.51 301 ASN A O 1
ATOM 2319 N N . GLN A 1 303 ? 153.033 38.768 49.181 1.00 86.29 302 GLN A N 1
ATOM 2320 C CA . GLN A 1 303 ? 154.307 38.006 49.161 1.00 90.68 302 GLN A CA 1
ATOM 2321 C C . GLN A 1 303 ? 154.202 36.996 48.015 1.00 100.53 302 GLN A C 1
ATOM 2322 O O . GLN A 1 303 ? 154.102 35.760 48.228 1.00 91.10 302 GLN A O 1
ATOM 2324 N N . ARG A 1 304 ? 154.134 37.592 46.812 1.00 116.66 303 ARG A N 1
ATOM 2325 C CA . ARG A 1 304 ? 154.299 36.926 45.502 1.00 120.51 303 ARG A CA 1
ATOM 2326 C C . ARG A 1 304 ? 155.545 37.525 44.838 1.00 121.91 303 ARG A C 1
ATOM 2327 O O . ARG A 1 304 ? 156.201 36.882 44.019 1.00 128.74 303 ARG A O 1
ATOM 2335 N N . GLY B 1 1 ? 115.146 29.738 16.601 1.00 98.72 0 GLY B N 1
ATOM 2336 C CA . GLY B 1 1 ? 115.079 28.559 17.502 1.00 98.88 0 GLY B CA 1
ATOM 2337 C C . GLY B 1 1 ? 116.300 28.622 18.384 1.00 99.19 0 GLY B C 1
ATOM 2338 O O . GLY B 1 1 ? 117.346 29.158 18.010 1.00 100.82 0 GLY B O 1
ATOM 2347 N N . LYS B 1 3 ? 119.397 27.493 20.536 1.00 71.94 2 LYS B N 1
ATOM 2348 C CA . LYS B 1 3 ? 120.493 26.594 20.294 1.00 69.10 2 LYS B CA 1
ATOM 2349 C C . LYS B 1 3 ? 121.183 26.117 21.619 1.00 59.44 2 LYS B C 1
ATOM 2350 O O . LYS B 1 3 ? 121.499 26.909 22.485 1.00 54.73 2 LYS B O 1
ATOM 2356 N N . HIS B 1 4 ? 121.334 24.802 21.721 1.00 49.97 3 HIS B N 1
ATOM 2357 C CA . HIS B 1 4 ? 122.225 24.128 22.630 1.00 44.90 3 HIS B CA 1
ATOM 2358 C C . HIS B 1 4 ? 123.649 23.922 22.054 1.00 44.02 3 HIS B C 1
ATOM 2359 O O . HIS B 1 4 ? 123.894 24.076 20.872 1.00 45.67 3 HIS B O 1
ATOM 2366 N N . PHE B 1 5 ? 124.571 23.487 22.891 1.00 41.46 4 PHE B N 1
ATOM 2367 C CA . PHE B 1 5 ? 125.941 23.193 22.458 1.00 39.18 4 PHE B CA 1
ATOM 2368 C C . PHE B 1 5 ? 126.289 21.708 22.850 1.00 37.36 4 PHE B C 1
ATOM 2369 O O . PHE B 1 5 ? 126.924 21.428 23.814 1.00 36.93 4 PHE B O 1
ATOM 2377 N N . LEU B 1 6 ? 125.788 20.771 22.128 1.00 37.00 5 LEU B N 1
ATOM 2378 C CA . LEU B 1 6 ? 125.966 19.342 22.436 1.00 36.51 5 LEU B CA 1
ATOM 2379 C C . LEU B 1 6 ? 127.065 18.709 21.633 1.00 37.13 5 LEU B C 1
ATOM 2380 O O . LEU B 1 6 ? 127.562 17.661 21.981 1.00 39.49 5 LEU B O 1
ATOM 2385 N N . THR B 1 7 ? 127.330 19.269 20.468 1.00 37.79 6 THR B N 1
ATOM 2386 C CA . THR B 1 7 ? 128.406 18.830 19.583 1.00 38.32 6 THR B CA 1
ATOM 2387 C C . THR B 1 7 ? 128.780 19.911 18.570 1.00 38.16 6 THR B C 1
ATOM 2388 O O . THR B 1 7 ? 127.931 20.654 18.097 1.00 38.71 6 THR B O 1
ATOM 2392 N N . LEU B 1 8 ? 130.031 19.952 18.176 1.00 38.25 7 LEU B N 1
ATOM 2393 C CA . LEU B 1 8 ? 130.399 20.933 17.179 1.00 40.38 7 LEU B CA 1
ATOM 2394 C C . LEU B 1 8 ? 129.746 20.680 15.815 1.00 41.78 7 LEU B C 1
ATOM 2395 O O . LEU B 1 8 ? 129.768 21.533 14.909 1.00 41.97 7 LEU B O 1
ATOM 2400 N N . ARG B 1 9 ? 129.181 19.491 15.662 1.00 42.90 8 ARG B N 1
ATOM 2401 C CA . ARG B 1 9 ? 128.504 19.138 14.410 1.00 45.70 8 ARG B CA 1
ATOM 2402 C C . ARG B 1 9 ? 127.453 20.140 14.060 1.00 46.09 8 ARG B C 1
ATOM 2403 O O . ARG B 1 9 ? 127.165 20.336 12.913 1.00 48.84 8 ARG B O 1
ATOM 2411 N N . ASP B 1 10 ? 126.844 20.740 15.067 1.00 44.77 9 ASP B N 1
ATOM 2412 C CA . ASP B 1 10 ? 125.760 21.692 14.867 1.00 45.66 9 ASP B CA 1
ATOM 2413 C C . ASP B 1 10 ? 126.230 23.109 14.552 1.00 45.72 9 ASP B C 1
ATOM 2414 O O . ASP B 1 10 ? 125.431 24.031 14.563 1.00 46.91 9 ASP B O 1
ATOM 2419 N N . PHE B 1 11 ? 127.519 23.313 14.331 1.00 45.99 10 PHE B N 1
ATOM 2420 C CA . PHE B 1 11 ? 128.040 24.670 14.096 1.00 47.24 10 PHE B CA 1
ATOM 2421 C C . PHE B 1 11 ? 128.864 24.837 12.825 1.00 49.72 10 PHE B C 1
ATOM 2422 O O . PHE B 1 11 ? 129.339 23.850 12.239 1.00 53.23 10 PHE B O 1
ATOM 2430 N N . SER B 1 12 ? 128.922 26.084 12.355 1.00 48.90 11 SER B N 1
ATOM 2431 C CA . SER B 1 12 ? 129.619 26.396 11.131 1.00 50.60 11 SER B CA 1
ATOM 2432 C C . SER B 1 12 ? 131.063 26.707 11.434 1.00 50.42 11 SER B C 1
ATOM 2433 O O . SER B 1 12 ? 131.447 27.074 12.556 1.00 48.81 11 SER B O 1
ATOM 2436 N N . LYS B 1 13 ? 131.881 26.490 10.429 1.00 52.59 12 LYS B N 1
ATOM 2437 C CA . LYS B 1 13 ? 133.279 26.896 10.444 1.00 53.17 12 LYS B CA 1
ATOM 2438 C C . LYS B 1 13 ? 133.395 28.290 11.073 1.00 53.28 12 LYS B C 1
ATOM 2439 O O . LYS B 1 13 ? 134.204 28.533 11.945 1.00 52.00 12 LYS B O 1
ATOM 2445 N N . GLU B 1 14 ? 132.574 29.205 10.588 1.00 55.53 13 GLU B N 1
ATOM 2446 C CA . GLU B 1 14 ? 132.611 30.600 11.033 1.00 56.22 13 GLU B CA 1
ATOM 2447 C C . GLU B 1 14 ? 132.233 30.730 12.514 1.00 52.40 13 GLU B C 1
ATOM 2448 O O . GLU B 1 14 ? 132.847 31.450 13.271 1.00 51.88 13 GLU B O 1
ATOM 2454 N N . GLU B 1 15 ? 131.190 30.044 12.900 1.00 49.72 14 GLU B N 1
ATOM 2455 C CA . GLU B 1 15 ? 130.818 30.047 14.274 1.00 47.52 14 GLU B CA 1
ATOM 2456 C C . GLU B 1 15 ? 131.957 29.538 15.193 1.00 44.58 14 GLU B C 1
ATOM 2457 O O . GLU B 1 15 ? 132.197 30.101 16.244 1.00 43.05 14 GLU B O 1
ATOM 2463 N N . ILE B 1 16 ? 132.575 28.424 14.845 1.00 43.30 15 ILE B N 1
ATOM 2464 C CA . ILE B 1 16 ? 133.573 27.814 15.743 1.00 41.13 15 ILE B CA 1
ATOM 2465 C C . ILE B 1 16 ? 134.756 28.771 15.809 1.00 42.45 15 ILE B C 1
ATOM 2466 O O . ILE B 1 16 ? 135.269 29.057 16.862 1.00 40.97 15 ILE B O 1
ATOM 2471 N N . LEU B 1 17 ? 135.172 29.282 14.668 1.00 44.62 16 LEU B N 1
ATOM 2472 C CA . LEU B 1 17 ? 136.324 30.162 14.646 1.00 46.74 16 LEU B CA 1
ATOM 2473 C C . LEU B 1 17 ? 136.053 31.458 15.443 1.00 48.31 16 LEU B C 1
ATOM 2474 O O . LEU B 1 17 ? 136.961 32.038 16.059 1.00 50.80 16 LEU B O 1
ATOM 2479 N N . SER B 1 18 ? 134.813 31.888 15.481 1.00 48.55 17 SER B N 1
ATOM 2480 C CA . SER B 1 18 ? 134.547 33.121 16.171 1.00 49.80 17 SER B CA 1
ATOM 2481 C C . SER B 1 18 ? 134.520 32.872 17.690 1.00 46.13 17 SER B C 1
ATOM 2482 O O . SER B 1 18 ? 134.746 33.793 18.453 1.00 46.66 17 SER B O 1
ATOM 2485 N N . LEU B 1 19 ? 134.201 31.654 18.097 1.00 42.81 18 LEU B N 1
ATOM 2486 C CA . LEU B 1 19 ? 134.286 31.268 19.489 1.00 40.69 18 LEU B CA 1
ATOM 2487 C C . LEU B 1 19 ? 135.740 31.307 19.977 1.00 41.37 18 LEU B C 1
ATOM 2488 O O . LEU B 1 19 ? 136.101 31.888 21.004 1.00 42.17 18 LEU B O 1
ATOM 2493 N N . VAL B 1 20 ? 136.610 30.738 19.185 1.00 42.96 19 VAL B N 1
ATOM 2494 C CA . VAL B 1 20 ? 138.027 30.836 19.459 1.00 42.20 19 VAL B CA 1
ATOM 2495 C C . VAL B 1 20 ? 138.498 32.306 19.508 1.00 43.86 19 VAL B C 1
ATOM 2496 O O . VAL B 1 20 ? 139.273 32.682 20.379 1.00 43.45 19 VAL B O 1
ATOM 2500 N N . ASN B 1 21 ? 138.076 33.118 18.570 1.00 45.85 20 ASN B N 1
ATOM 2501 C CA . ASN B 1 21 ? 138.583 34.495 18.570 1.00 50.58 20 ASN B CA 1
ATOM 2502 C C . ASN B 1 21 ? 138.089 35.256 19.754 1.00 49.79 20 ASN B C 1
ATOM 2503 O O . ASN B 1 21 ? 138.735 36.160 20.271 1.00 49.46 20 ASN B O 1
ATOM 2508 N N . HIS B 1 22 ? 136.887 34.909 20.175 1.00 48.16 21 HIS B N 1
ATOM 2509 C CA . HIS B 1 22 ? 136.301 35.639 21.270 1.00 47.42 21 HIS B CA 1
ATOM 2510 C C . HIS B 1 22 ? 137.066 35.239 22.552 1.00 45.15 21 HIS B C 1
ATOM 2511 O O . HIS B 1 22 ? 137.397 36.103 23.363 1.00 43.89 21 HIS B O 1
ATOM 2518 N N . ALA B 1 23 ? 137.312 33.935 22.674 1.00 41.90 22 ALA B N 1
ATOM 2519 C CA . ALA B 1 23 ? 138.049 33.366 23.808 1.00 41.07 22 ALA B CA 1
ATOM 2520 C C . ALA B 1 23 ? 139.334 34.159 23.967 1.00 44.03 22 ALA B C 1
ATOM 2521 O O . ALA B 1 23 ? 139.708 34.634 25.026 1.00 46.11 22 ALA B O 1
ATOM 2523 N N . SER B 1 24 ? 139.954 34.373 22.850 1.00 46.88 23 SER B N 1
ATOM 2524 C CA . SER B 1 24 ? 141.197 35.034 22.816 1.00 50.07 23 SER B CA 1
ATOM 2525 C C . SER B 1 24 ? 141.069 36.478 23.294 1.00 51.95 23 SER B C 1
ATOM 2526 O O . SER B 1 24 ? 141.903 36.963 24.030 1.00 53.25 23 SER B O 1
ATOM 2529 N N . GLU B 1 25 ? 140.054 37.170 22.833 1.00 53.76 24 GLU B N 1
ATOM 2530 C CA . GLU B 1 25 ? 139.798 38.554 23.280 1.00 58.55 24 GLU B CA 1
ATOM 2531 C C . GLU B 1 25 ? 139.612 38.586 24.792 1.00 55.61 24 GLU B C 1
ATOM 2532 O O . GLU B 1 25 ? 140.100 39.474 25.484 1.00 53.56 24 GLU B O 1
ATOM 2538 N N . LEU B 1 26 ? 138.902 37.579 25.285 1.00 52.03 25 LEU B N 1
ATOM 2539 C CA . LEU B 1 26 ? 138.543 37.535 26.715 1.00 50.22 25 LEU B CA 1
ATOM 2540 C C . LEU B 1 26 ? 139.774 37.233 27.563 1.00 51.44 25 LEU B C 1
ATOM 2541 O O . LEU B 1 26 ? 139.940 37.763 28.673 1.00 51.57 25 LEU B O 1
ATOM 2546 N N . LYS B 1 27 ? 140.623 36.376 27.027 1.00 51.83 26 LYS B N 1
ATOM 2547 C CA . LYS B 1 27 ? 141.883 36.068 27.705 1.00 54.29 26 LYS B CA 1
ATOM 2548 C C . LYS B 1 27 ? 142.721 37.323 27.785 1.00 55.40 26 LYS B C 1
ATOM 2549 O O . LYS B 1 27 ? 143.272 37.640 28.814 1.00 54.65 26 LYS B O 1
ATOM 2555 N N . LYS B 1 28 ? 142.709 38.086 26.724 1.00 61.38 27 LYS B N 1
ATOM 2556 C CA . LYS B 1 28 ? 143.492 39.361 26.708 1.00 70.15 27 LYS B CA 1
ATOM 2557 C C . LYS B 1 28 ? 142.877 40.386 27.670 1.00 72.81 27 LYS B C 1
ATOM 2558 O O . LYS B 1 28 ? 143.587 41.025 28.436 1.00 80.19 27 LYS B O 1
ATOM 2560 N N . GLU B 1 29 ? 141.561 40.556 27.568 1.00 74.73 28 GLU B N 1
ATOM 2561 C CA . GLU B 1 29 ? 140.811 41.622 28.284 1.00 74.95 28 GLU B CA 1
ATOM 2562 C C . GLU B 1 29 ? 139.531 41.071 28.879 1.00 68.81 28 GLU B C 1
ATOM 2563 O O . GLU B 1 29 ? 138.467 41.104 28.249 1.00 66.13 28 GLU B O 1
ATOM 2569 N N . PRO B 1 30 ? 139.631 40.529 30.091 1.00 65.57 29 PRO B N 1
ATOM 2570 C CA . PRO B 1 30 ? 138.463 39.928 30.750 1.00 63.00 29 PRO B CA 1
ATOM 2571 C C . PRO B 1 30 ? 137.364 40.948 31.022 1.00 62.16 29 PRO B C 1
ATOM 2572 O O . PRO B 1 30 ? 137.658 42.066 31.391 1.00 70.67 29 PRO B O 1
ATOM 2576 N N . LYS B 1 31 ? 136.129 40.539 30.779 1.00 58.39 30 LYS B N 1
ATOM 2577 C CA . LYS B 1 31 ? 134.952 41.357 30.912 1.00 58.52 30 LYS B CA 1
ATOM 2578 C C . LYS B 1 31 ? 133.849 40.530 31.563 1.00 54.77 30 LYS B C 1
ATOM 2579 O O . LYS B 1 31 ? 133.746 39.325 31.354 1.00 51.75 30 LYS B O 1
ATOM 2585 N N . LYS B 1 32 ? 133.019 41.199 32.358 1.00 56.52 31 LYS B N 1
ATOM 2586 C CA . LYS B 1 32 ? 131.895 40.550 33.070 1.00 54.71 31 LYS B CA 1
ATOM 2587 C C . LYS B 1 32 ? 130.598 40.643 32.282 1.00 51.00 31 LYS B C 1
ATOM 2588 O O . LYS B 1 32 ? 129.718 41.440 32.546 1.00 52.57 31 LYS B O 1
ATOM 2594 N N . LEU B 1 33 ? 130.548 39.828 31.249 1.00 47.00 32 LEU B N 1
ATOM 2595 C CA . LEU B 1 33 ? 129.489 39.887 30.254 1.00 45.85 32 LEU B CA 1
ATOM 2596 C C . LEU B 1 33 ? 128.183 39.188 30.605 1.00 43.67 32 LEU B C 1
ATOM 2597 O O . LEU B 1 33 ? 127.193 39.342 29.934 1.00 43.63 32 LEU B O 1
ATOM 2602 N N . LEU B 1 34 ? 128.219 38.377 31.635 1.00 42.06 33 LEU B N 1
ATOM 2603 C CA . LEU B 1 34 ? 127.061 37.672 32.095 1.00 40.93 33 LEU B CA 1
ATOM 2604 C C . LEU B 1 34 ? 126.781 37.993 33.562 1.00 42.26 33 LEU B C 1
ATOM 2605 O O . LEU B 1 34 ? 126.470 37.159 34.348 1.00 42.05 33 LEU B O 1
ATOM 2610 N N . GLN B 1 35 ? 126.766 39.249 33.911 1.00 46.94 34 GLN B N 1
ATOM 2611 C CA . GLN B 1 35 ? 126.380 39.598 35.289 1.00 48.73 34 GLN B CA 1
ATOM 2612 C C . GLN B 1 35 ? 125.084 38.904 35.780 1.00 47.74 34 GLN B C 1
ATOM 2613 O O . GLN B 1 35 ? 124.094 38.814 35.088 1.00 47.49 34 GLN B O 1
ATOM 2619 N N . ASP B 1 36 ? 125.157 38.379 36.971 1.00 48.47 35 ASP B N 1
ATOM 2620 C CA . ASP B 1 36 ? 124.047 37.674 37.620 1.00 49.60 35 ASP B CA 1
ATOM 2621 C C . ASP B 1 36 ? 123.514 36.402 36.918 1.00 48.96 35 ASP B C 1
ATOM 2622 O O . ASP B 1 36 ? 122.550 35.844 37.407 1.00 52.60 35 ASP B O 1
ATOM 2627 N N . LYS B 1 37 ? 124.135 35.925 35.860 1.00 44.51 36 LYS B N 1
ATOM 2628 C CA . LYS B 1 37 ? 123.622 34.814 35.209 1.00 43.67 36 LYS B CA 1
ATOM 2629 C C . LYS B 1 37 ? 124.020 33.490 35.901 1.00 40.09 36 LYS B C 1
ATOM 2630 O O . LYS B 1 37 ? 125.001 33.421 36.588 1.00 40.94 36 LYS B O 1
ATOM 2636 N N . THR B 1 38 ? 123.266 32.454 35.711 1.00 36.59 37 THR B N 1
ATOM 2637 C CA . THR B 1 38 ? 123.469 31.267 36.558 1.00 36.03 37 THR B CA 1
ATOM 2638 C C . THR B 1 38 ? 123.662 30.017 35.714 1.00 33.31 37 THR B C 1
ATOM 2639 O O . THR B 1 38 ? 123.101 29.905 34.636 1.00 31.44 37 THR B O 1
ATOM 2643 N N . LEU B 1 39 ? 124.531 29.169 36.207 1.00 32.18 38 LEU B N 1
ATOM 2644 C CA . LEU B 1 39 ? 124.904 27.952 35.443 1.00 32.24 38 LEU B CA 1
ATOM 2645 C C . LEU B 1 39 ? 124.797 26.757 36.324 1.00 31.17 38 LEU B C 1
ATOM 2646 O O . LEU B 1 39 ? 125.433 26.693 37.360 1.00 30.76 38 LEU B O 1
ATOM 2651 N N . ALA B 1 40 ? 123.953 25.875 35.931 1.00 31.32 39 ALA B N 1
ATOM 2652 C CA . ALA B 1 40 ? 123.761 24.647 36.708 1.00 32.78 39 ALA B CA 1
ATOM 2653 C C . ALA B 1 40 ? 124.773 23.700 36.177 1.00 33.26 39 ALA B C 1
ATOM 2654 O O . ALA B 1 40 ? 124.858 23.560 34.996 1.00 33.39 39 ALA B O 1
ATOM 2664 N N . ILE B 1 42 ? 125.665 19.856 36.054 1.00 37.93 41 ILE B N 1
ATOM 2665 C CA . ILE B 1 42 ? 125.236 18.469 36.506 1.00 40.01 41 ILE B CA 1
ATOM 2666 C C . ILE B 1 42 ? 126.243 17.427 36.129 1.00 39.19 41 ILE B C 1
ATOM 2667 O O . ILE B 1 42 ? 126.474 17.209 34.946 1.00 37.60 41 ILE B O 1
ATOM 2672 N N . PHE B 1 43 ? 126.860 16.819 37.098 1.00 41.13 42 PHE B N 1
ATOM 2673 C CA . PHE B 1 43 ? 127.829 15.752 36.814 1.00 45.67 42 PHE B CA 1
ATOM 2674 C C . PHE B 1 43 ? 127.232 14.357 37.083 1.00 51.58 42 PHE B C 1
ATOM 2675 O O . PHE B 1 43 ? 126.681 14.113 38.130 1.00 58.52 42 PHE B O 1
ATOM 2683 N N . GLU B 1 44 ? 127.360 13.464 36.131 1.00 54.80 43 GLU B N 1
ATOM 2684 C CA . GLU B 1 44 ? 127.022 12.036 36.337 1.00 60.00 43 GLU B CA 1
ATOM 2685 C C . GLU B 1 44 ? 128.248 11.277 36.730 1.00 65.58 43 GLU B C 1
ATOM 2686 O O . GLU B 1 44 ? 128.156 10.153 37.221 1.00 75.11 43 GLU B O 1
ATOM 2692 N N . LYS B 1 45 ? 129.396 11.884 36.486 1.00 65.99 44 LYS B N 1
ATOM 2693 C CA . LYS B 1 45 ? 130.688 11.270 36.792 1.00 69.21 44 LYS B CA 1
ATOM 2694 C C . LYS B 1 45 ? 131.644 12.470 36.947 1.00 68.16 44 LYS B C 1
ATOM 2695 O O . LYS B 1 45 ? 131.690 13.334 36.125 1.00 65.33 44 LYS B O 1
ATOM 2697 N N . ASN B 1 46 ? 132.319 12.566 38.077 1.00 78.10 45 ASN B N 1
ATOM 2698 C CA . ASN B 1 46 ? 133.026 13.802 38.429 1.00 82.49 45 ASN B CA 1
ATOM 2699 C C . ASN B 1 46 ? 134.317 14.025 37.592 1.00 75.93 45 ASN B C 1
ATOM 2700 O O . ASN B 1 46 ? 135.038 13.114 37.279 1.00 70.86 45 ASN B O 1
ATOM 2705 N N . SER B 1 47 ? 134.541 15.273 37.230 1.00 69.53 46 SER B N 1
ATOM 2706 C CA . SER B 1 47 ? 135.765 15.732 36.583 1.00 65.48 46 SER B CA 1
ATOM 2707 C C . SER B 1 47 ? 136.070 17.093 37.162 1.00 61.00 46 SER B C 1
ATOM 2708 O O . SER B 1 47 ? 135.394 18.058 36.837 1.00 53.65 46 SER B O 1
ATOM 2711 N N . THR B 1 48 ? 137.063 17.133 38.023 1.00 58.03 47 THR B N 1
ATOM 2712 C CA . THR B 1 48 ? 137.491 18.349 38.665 1.00 60.55 47 THR B CA 1
ATOM 2713 C C . THR B 1 48 ? 138.002 19.344 37.600 1.00 64.77 47 THR B C 1
ATOM 2714 O O . THR B 1 48 ? 137.620 20.522 37.583 1.00 63.82 47 THR B O 1
ATOM 2718 N N . ARG B 1 49 ? 138.867 18.899 36.705 1.00 68.27 48 ARG B N 1
ATOM 2719 C CA . ARG B 1 49 ? 139.374 19.804 35.648 1.00 65.87 48 ARG B CA 1
ATOM 2720 C C . ARG B 1 49 ? 138.239 20.604 34.942 1.00 64.01 48 ARG B C 1
ATOM 2721 O O . ARG B 1 49 ? 138.384 21.787 34.616 1.00 54.23 48 ARG B O 1
ATOM 2729 N N . THR B 1 50 ? 137.129 19.907 34.688 1.00 64.79 49 THR B N 1
ATOM 2730 C CA . THR B 1 50 ? 136.003 20.440 33.872 1.00 61.80 49 THR B CA 1
ATOM 2731 C C . THR B 1 50 ? 135.236 21.461 34.687 1.00 52.41 49 THR B C 1
ATOM 2732 O O . THR B 1 50 ? 134.913 22.576 34.276 1.00 50.28 49 THR B O 1
ATOM 2736 N N . ARG B 1 51 ? 134.935 21.013 35.873 1.00 47.56 50 ARG B N 1
ATOM 2737 C CA . ARG B 1 51 ? 134.255 21.809 36.821 1.00 45.31 50 ARG B CA 1
ATOM 2738 C C . ARG B 1 51 ? 134.955 23.169 37.045 1.00 44.73 50 ARG B C 1
ATOM 2739 O O . ARG B 1 51 ? 134.327 24.190 37.096 1.00 39.17 50 ARG B O 1
ATOM 2755 N N . ALA B 1 53 ? 136.908 24.809 35.015 1.00 38.99 52 ALA B N 1
ATOM 2756 C CA . ALA B 1 53 ? 136.749 25.602 33.808 1.00 36.22 52 ALA B CA 1
ATOM 2757 C C . ALA B 1 53 ? 135.398 26.266 33.760 1.00 35.89 52 ALA B C 1
ATOM 2758 O O . ALA B 1 53 ? 135.276 27.487 33.529 1.00 36.06 52 ALA B O 1
ATOM 2760 N N . PHE B 1 54 ? 134.367 25.487 34.011 1.00 35.76 53 PHE B N 1
ATOM 2761 C CA . PHE B 1 54 ? 133.026 26.053 33.987 1.00 36.02 53 PHE B CA 1
ATOM 2762 C C . PHE B 1 54 ? 132.738 26.984 35.136 1.00 36.04 53 PHE B C 1
ATOM 2763 O O . PHE B 1 54 ? 132.239 28.080 34.931 1.00 40.35 53 PHE B O 1
ATOM 2771 N N . GLU B 1 55 ? 133.099 26.579 36.338 1.00 33.90 54 GLU B N 1
ATOM 2772 C CA . GLU B 1 55 ? 132.802 27.350 37.483 1.00 33.43 54 GLU B CA 1
ATOM 2773 C C . GLU B 1 55 ? 133.464 28.736 37.344 1.00 33.01 54 GLU B C 1
ATOM 2774 O O . GLU B 1 55 ? 132.870 29.774 37.649 1.00 31.97 54 GLU B O 1
ATOM 2780 N N . LEU B 1 56 ? 134.726 28.719 36.964 1.00 31.58 55 LEU B N 1
ATOM 2781 C CA . LEU B 1 56 ? 135.444 29.940 36.855 1.00 31.29 55 LEU B CA 1
ATOM 2782 C C . LEU B 1 56 ? 134.968 30.712 35.630 1.00 30.84 55 LEU B C 1
ATOM 2783 O O . LEU B 1 56 ? 134.958 31.964 35.630 1.00 31.49 55 LEU B O 1
ATOM 2788 N N . ALA B 1 57 ? 134.551 29.989 34.591 1.00 29.41 56 ALA B N 1
ATOM 2789 C CA . ALA B 1 57 ? 134.106 30.709 33.400 1.00 29.46 56 ALA B CA 1
ATOM 2790 C C . ALA B 1 57 ? 132.936 31.631 33.786 1.00 29.92 56 ALA B C 1
ATOM 2791 O O . ALA B 1 57 ? 133.008 32.884 33.659 1.00 30.42 56 ALA B O 1
ATOM 2793 N N . ILE B 1 58 ? 131.873 31.021 34.322 1.00 28.78 57 ILE B N 1
ATOM 2794 C CA . ILE B 1 58 ? 130.712 31.837 34.637 1.00 29.58 57 ILE B CA 1
ATOM 2795 C C . ILE B 1 58 ? 131.031 32.875 35.740 1.00 31.84 57 ILE B C 1
ATOM 2796 O O . ILE B 1 58 ? 130.517 34.006 35.694 1.00 33.10 57 ILE B O 1
ATOM 2801 N N . THR B 1 59 ? 131.890 32.493 36.701 1.00 32.37 58 THR B N 1
ATOM 2802 C CA . THR B 1 59 ? 132.150 33.343 37.845 1.00 34.51 58 THR B CA 1
ATOM 2803 C C . THR B 1 59 ? 132.798 34.632 37.356 1.00 36.33 58 THR B C 1
ATOM 2804 O O . THR B 1 59 ? 132.331 35.695 37.647 1.00 36.77 58 THR B O 1
ATOM 2808 N N . GLU B 1 60 ? 133.842 34.477 36.560 1.00 37.05 59 GLU B N 1
ATOM 2809 C CA . GLU B 1 60 ? 134.601 35.578 36.048 1.00 39.12 59 GLU B CA 1
ATOM 2810 C C . GLU B 1 60 ? 133.780 36.426 35.141 1.00 39.47 59 GLU B C 1
ATOM 2811 O O . GLU B 1 60 ? 134.036 37.622 34.972 1.00 41.33 59 GLU B O 1
ATOM 2817 N N . LEU B 1 61 ? 132.804 35.794 34.517 1.00 38.06 60 LEU B N 1
ATOM 2818 C CA . LEU B 1 61 ? 131.877 36.506 33.614 1.00 38.88 60 LEU B CA 1
ATOM 2819 C C . LEU B 1 61 ? 130.779 37.285 34.394 1.00 40.06 60 LEU B C 1
ATOM 2820 O O . LEU B 1 61 ? 129.907 37.873 33.788 1.00 41.15 60 LEU B O 1
ATOM 2825 N N . GLY B 1 62 ? 130.822 37.245 35.718 1.00 39.81 61 GLY B N 1
ATOM 2826 C CA . GLY B 1 62 ? 129.864 37.943 36.574 1.00 41.47 61 GLY B CA 1
ATOM 2827 C C . GLY B 1 62 ? 128.685 37.121 37.117 1.00 41.07 61 GLY B C 1
ATOM 2828 O O . GLY B 1 62 ? 127.830 37.639 37.813 1.00 42.15 61 GLY B O 1
ATOM 2829 N N . GLY B 1 63 ? 128.675 35.811 36.857 1.00 40.10 62 GLY B N 1
ATOM 2830 C CA . GLY B 1 63 ? 127.566 34.955 37.230 1.00 39.69 62 GLY B CA 1
ATOM 2831 C C . GLY B 1 63 ? 127.887 34.051 38.383 1.00 40.83 62 GLY B C 1
ATOM 2832 O O . GLY B 1 63 ? 128.782 34.347 39.141 1.00 42.55 62 GLY B O 1
ATOM 2833 N N . LYS B 1 64 ? 127.093 32.998 38.566 1.00 41.84 63 LYS B N 1
ATOM 2834 C CA . LYS B 1 64 ? 127.184 32.084 39.721 1.00 43.72 63 LYS B CA 1
ATOM 2835 C C . LYS B 1 64 ? 127.027 30.630 39.212 1.00 40.06 63 LYS B C 1
ATOM 2836 O O . LYS B 1 64 ? 126.333 30.368 38.235 1.00 38.82 63 LYS B O 1
ATOM 2842 N N . ALA B 1 65 ? 127.727 29.696 39.811 1.00 38.44 64 ALA B N 1
ATOM 2843 C CA . ALA B 1 65 ? 127.633 28.259 39.372 1.00 36.77 64 ALA B CA 1
ATOM 2844 C C . ALA B 1 65 ? 126.954 27.483 40.441 1.00 37.17 64 ALA B C 1
ATOM 2845 O O . ALA B 1 65 ? 127.084 27.795 41.588 1.00 37.56 64 ALA B O 1
ATOM 2847 N N . LEU B 1 66 ? 126.205 26.494 40.043 1.00 38.76 65 LEU B N 1
ATOM 2848 C CA . LEU B 1 66 ? 125.668 25.543 40.982 1.00 41.30 65 LEU B CA 1
ATOM 2849 C C . LEU B 1 66 ? 126.157 24.255 40.637 1.00 40.41 65 LEU B C 1
ATOM 2850 O O . LEU B 1 66 ? 125.919 23.730 39.577 1.00 39.90 65 LEU B O 1
ATOM 2855 N N . PHE B 1 67 ? 126.838 23.685 41.568 1.00 43.59 66 PHE B N 1
ATOM 2856 C CA . PHE B 1 67 ? 127.423 22.367 41.374 1.00 47.03 66 PHE B CA 1
ATOM 2857 C C . PHE B 1 67 ? 126.424 21.393 41.883 1.00 46.56 66 PHE B C 1
ATOM 2858 O O . PHE B 1 67 ? 126.254 21.292 43.052 1.00 47.13 66 PHE B O 1
ATOM 2866 N N . LEU B 1 68 ? 125.821 20.621 41.013 1.00 49.64 67 LEU B N 1
ATOM 2867 C CA . LEU B 1 68 ? 125.032 19.443 41.477 1.00 55.86 67 LEU B CA 1
ATOM 2868 C C . LEU B 1 68 ? 125.786 18.165 41.171 1.00 60.14 67 LEU B C 1
ATOM 2869 O O . LEU B 1 68 ? 126.009 17.821 40.047 1.00 63.60 67 LEU B O 1
ATOM 2874 N N . SER B 1 69 ? 126.164 17.414 42.173 1.00 76.79 68 SER B N 1
ATOM 2875 C CA . SER B 1 69 ? 127.043 16.231 41.919 1.00 87.84 68 SER B CA 1
ATOM 2876 C C . SER B 1 69 ? 126.261 14.958 41.650 1.00 91.98 68 SER B C 1
ATOM 2877 O O . SER B 1 69 ? 125.025 14.953 41.686 1.00 93.04 68 SER B O 1
ATOM 2880 N N . SER B 1 70 ? 127.029 13.895 41.403 1.00 102.06 69 SER B N 1
ATOM 2881 C CA . SER B 1 70 ? 126.544 12.487 41.306 1.00 107.71 69 SER B CA 1
ATOM 2882 C C . SER B 1 70 ? 125.706 12.053 42.540 1.00 109.58 69 SER B C 1
ATOM 2883 O O . SER B 1 70 ? 124.528 11.704 42.421 1.00 116.45 69 SER B O 1
ATOM 2886 N N . ASN B 1 71 ? 126.327 12.056 43.714 1.00 106.77 70 ASN B N 1
ATOM 2887 C CA . ASN B 1 71 ? 125.590 11.862 44.975 1.00 114.63 70 ASN B CA 1
ATOM 2888 C C . ASN B 1 71 ? 124.312 12.759 45.033 1.00 113.73 70 ASN B C 1
ATOM 2889 O O . ASN B 1 71 ? 123.201 12.268 45.271 1.00 108.03 70 ASN B O 1
ATOM 2891 N N . ASP B 1 72 ? 124.487 14.058 44.762 1.00 115.09 71 ASP B N 1
ATOM 2892 C CA . ASP B 1 72 ? 123.397 15.084 44.867 1.00 112.54 71 ASP B CA 1
ATOM 2893 C C . ASP B 1 72 ? 122.252 14.781 43.937 1.00 109.76 71 ASP B C 1
ATOM 2894 O O . ASP B 1 72 ? 121.076 14.868 44.307 1.00 104.20 71 ASP B O 1
ATOM 2899 N N . LEU B 1 73 ? 122.633 14.495 42.699 1.00 113.43 72 LEU B N 1
ATOM 2900 C CA . LEU B 1 73 ? 121.685 14.331 41.592 1.00 119.38 72 LEU B CA 1
ATOM 2901 C C . LEU B 1 73 ? 121.855 12.986 40.922 1.00 119.30 72 LEU B C 1
ATOM 2902 O O . LEU B 1 73 ? 122.827 12.760 40.184 1.00 113.35 72 LEU B O 1
ATOM 2907 N N . GLN B 1 74 ? 120.871 12.131 41.196 1.00 131.52 73 GLN B N 1
ATOM 2908 C CA . GLN B 1 74 ? 120.724 10.795 40.598 1.00 138.74 73 GLN B CA 1
ATOM 2909 C C . GLN B 1 74 ? 119.777 10.824 39.374 1.00 137.95 73 GLN B C 1
ATOM 2910 O O . GLN B 1 74 ? 118.558 10.786 39.516 1.00 126.36 73 GLN B O 1
ATOM 2916 N N . LEU B 1 75 ? 120.371 10.899 38.181 1.00 142.07 74 LEU B N 1
ATOM 2917 C CA . LEU B 1 75 ? 119.631 11.037 36.895 1.00 142.08 74 LEU B CA 1
ATOM 2918 C C . LEU B 1 75 ? 119.219 9.677 36.333 1.00 142.98 74 LEU B C 1
ATOM 2919 O O . LEU B 1 75 ? 120.029 8.757 36.305 1.00 138.18 74 LEU B O 1
ATOM 2924 N N . SER B 1 76 ? 117.970 9.568 35.872 1.00 146.71 75 SER B N 1
ATOM 2925 C CA . SER B 1 76 ? 117.424 8.317 35.296 1.00 153.02 75 SER B CA 1
ATOM 2926 C C . SER B 1 76 ? 117.459 7.125 36.288 1.00 156.63 75 SER B C 1
ATOM 2927 O O . SER B 1 76 ? 117.216 5.980 35.908 1.00 156.75 75 SER B O 1
ATOM 2929 N N . ARG B 1 77 ? 117.747 7.415 37.554 1.00 156.95 76 ARG B N 1
ATOM 2930 C CA . ARG B 1 77 ? 117.852 6.394 38.612 1.00 156.01 76 ARG B CA 1
ATOM 2931 C C . ARG B 1 77 ? 116.680 6.554 39.584 1.00 155.20 76 ARG B C 1
ATOM 2932 O O . ARG B 1 77 ? 116.122 5.568 40.086 1.00 162.92 76 ARG B O 1
ATOM 2934 N N . GLY B 1 78 ? 116.358 7.809 39.881 1.00 143.83 77 GLY B N 1
ATOM 2935 C CA . GLY B 1 78 ? 115.058 8.173 40.470 1.00 131.28 77 GLY B CA 1
ATOM 2936 C C . GLY B 1 78 ? 114.119 8.714 39.389 1.00 119.68 77 GLY B C 1
ATOM 2937 O O . GLY B 1 78 ? 113.675 7.984 38.495 1.00 114.64 77 GLY B O 1
ATOM 2938 N N . GLU B 1 79 ? 113.840 10.011 39.475 1.00 107.24 78 GLU B N 1
ATOM 2939 C CA . GLU B 1 79 ? 112.891 10.683 38.570 1.00 97.14 78 GLU B CA 1
ATOM 2940 C C . GLU B 1 79 ? 113.363 10.701 37.108 1.00 89.26 78 GLU B C 1
ATOM 2941 O O . GLU B 1 79 ? 114.539 10.756 36.834 1.00 84.99 78 GLU B O 1
ATOM 2947 N N . PRO B 1 80 ? 112.433 10.642 36.155 1.00 87.62 79 PRO B N 1
ATOM 2948 C CA . PRO B 1 80 ? 112.828 10.797 34.752 1.00 84.01 79 PRO B CA 1
ATOM 2949 C C . PRO B 1 80 ? 113.479 12.158 34.392 1.00 74.42 79 PRO B C 1
ATOM 2950 O O . PRO B 1 80 ? 113.267 13.158 35.054 1.00 69.88 79 PRO B O 1
ATOM 2954 N N . VAL B 1 81 ? 114.239 12.149 33.312 1.00 68.41 80 VAL B N 1
ATOM 2955 C CA . VAL B 1 81 ? 115.072 13.266 32.943 1.00 64.27 80 VAL B CA 1
ATOM 2956 C C . VAL B 1 81 ? 114.258 14.492 32.486 1.00 62.16 80 VAL B C 1
ATOM 2957 O O . VAL B 1 81 ? 114.580 15.619 32.827 1.00 58.21 80 VAL B O 1
ATOM 2961 N N . LYS B 1 82 ? 113.150 14.252 31.807 1.00 65.02 81 LYS B N 1
ATOM 2962 C CA . LYS B 1 82 ? 112.256 15.347 31.392 1.00 66.10 81 LYS B CA 1
ATOM 2963 C C . LYS B 1 82 ? 111.707 16.150 32.574 1.00 62.78 81 LYS B C 1
ATOM 2964 O O . LYS B 1 82 ? 111.539 17.383 32.495 1.00 60.90 81 LYS B O 1
ATOM 2970 N N . ASP B 1 83 ? 111.466 15.459 33.672 1.00 61.17 82 ASP B N 1
ATOM 2971 C CA . ASP B 1 83 ? 111.031 16.134 34.907 1.00 61.18 82 ASP B CA 1
ATOM 2972 C C . ASP B 1 83 ? 112.090 16.999 35.502 1.00 59.13 82 ASP B C 1
ATOM 2973 O O . ASP B 1 83 ? 111.851 18.152 35.882 1.00 60.17 82 ASP B O 1
ATOM 2978 N N . THR B 1 84 ? 113.292 16.460 35.553 1.00 57.62 83 THR B N 1
ATOM 2979 C CA . THR B 1 84 ? 114.401 17.232 36.072 1.00 55.34 83 THR B CA 1
ATOM 2980 C C . THR B 1 84 ? 114.602 18.433 35.170 1.00 52.47 83 THR B C 1
ATOM 2981 O O . THR B 1 84 ? 114.707 19.562 35.637 1.00 51.93 83 THR B O 1
ATOM 2985 N N . ALA B 1 85 ? 114.625 18.173 33.877 1.00 50.42 84 ALA B N 1
ATOM 2986 C CA . ALA B 1 85 ? 114.853 19.214 32.913 1.00 49.11 84 ALA B CA 1
ATOM 2987 C C . ALA B 1 85 ? 113.868 20.313 33.077 1.00 50.60 84 ALA B C 1
ATOM 2988 O O . ALA B 1 85 ? 114.209 21.503 32.991 1.00 49.92 84 ALA B O 1
ATOM 2990 N N . ARG B 1 86 ? 112.623 19.953 33.345 1.00 54.12 85 ARG B N 1
ATOM 2991 C CA . ARG B 1 86 ? 111.547 20.991 33.374 1.00 55.10 85 ARG B CA 1
ATOM 2992 C C . ARG B 1 86 ? 111.543 21.798 34.656 1.00 53.42 85 ARG B C 1
ATOM 2993 O O . ARG B 1 86 ? 110.925 22.842 34.708 1.00 52.39 85 ARG B O 1
ATOM 3001 N N . VAL B 1 87 ? 112.267 21.317 35.662 1.00 51.68 86 VAL B N 1
ATOM 3002 C CA . VAL B 1 87 ? 112.560 22.151 36.839 1.00 50.71 86 VAL B CA 1
ATOM 3003 C C . VAL B 1 87 ? 113.868 22.931 36.678 1.00 48.24 86 VAL B C 1
ATOM 3004 O O . VAL B 1 87 ? 113.864 24.148 36.666 1.00 49.98 86 VAL B O 1
ATOM 3008 N N . ILE B 1 88 ? 114.994 22.231 36.620 1.00 46.70 87 ILE B N 1
ATOM 3009 C CA . ILE B 1 88 ? 116.316 22.874 36.665 1.00 44.59 87 ILE B CA 1
ATOM 3010 C C . ILE B 1 88 ? 116.445 23.815 35.476 1.00 46.05 87 ILE B C 1
ATOM 3011 O O . ILE B 1 88 ? 116.848 24.991 35.605 1.00 45.86 87 ILE B O 1
ATOM 3016 N N . GLY B 1 89 ? 116.062 23.322 34.298 1.00 45.60 88 GLY B N 1
ATOM 3017 C CA . GLY B 1 89 ? 116.208 24.137 33.067 1.00 44.83 88 GLY B CA 1
ATOM 3018 C C . GLY B 1 89 ? 115.373 25.397 33.043 1.00 45.11 88 GLY B C 1
ATOM 3019 O O . GLY B 1 89 ? 115.439 26.191 32.074 1.00 46.02 88 GLY B O 1
ATOM 3020 N N . ALA B 1 90 ? 114.519 25.538 34.042 1.00 45.87 89 ALA B N 1
ATOM 3021 C CA . ALA B 1 90 ? 113.594 26.653 34.066 1.00 48.46 89 ALA B CA 1
ATOM 3022 C C . ALA B 1 90 ? 114.089 27.682 34.995 1.00 50.95 89 ALA B C 1
ATOM 3023 O O . ALA B 1 90 ? 113.662 28.825 34.977 1.00 51.58 89 ALA B O 1
ATOM 3033 N N . VAL B 1 92 ? 117.580 28.224 35.802 1.00 46.58 91 VAL B N 1
ATOM 3034 C CA . VAL B 1 92 ? 118.926 28.731 35.561 1.00 43.32 91 VAL B CA 1
ATOM 3035 C C . VAL B 1 92 ? 119.031 29.227 34.149 1.00 42.31 91 VAL B C 1
ATOM 3036 O O . VAL B 1 92 ? 118.209 28.908 33.325 1.00 43.85 91 VAL B O 1
ATOM 3040 N N . ASP B 1 93 ? 120.071 29.980 33.881 1.00 39.99 92 ASP B N 1
ATOM 3041 C CA . ASP B 1 93 ? 120.341 30.450 32.520 1.00 38.56 92 ASP B CA 1
ATOM 3042 C C . ASP B 1 93 ? 121.027 29.455 31.628 1.00 36.74 92 ASP B C 1
ATOM 3043 O O . ASP B 1 93 ? 120.845 29.528 30.433 1.00 39.07 92 ASP B O 1
ATOM 3048 N N . PHE B 1 94 ? 121.866 28.591 32.168 1.00 34.58 93 PHE B N 1
ATOM 3049 C CA . PHE B 1 94 ? 122.547 27.616 31.376 1.00 33.85 93 PHE B CA 1
ATOM 3050 C C . PHE B 1 94 ? 122.626 26.320 32.090 1.00 33.71 93 PHE B C 1
ATOM 3051 O O . PHE B 1 94 ? 122.677 26.334 33.311 1.00 35.92 93 PHE B O 1
ATOM 3059 N N . VAL B 1 95 ? 122.745 25.203 31.389 1.00 32.63 94 VAL B N 1
ATOM 3060 C CA . VAL B 1 95 ? 122.930 23.960 32.110 1.00 33.98 94 VAL B CA 1
ATOM 3061 C C . VAL B 1 95 ? 124.065 23.192 31.501 1.00 35.73 94 VAL B C 1
ATOM 3062 O O . VAL B 1 95 ? 123.933 22.840 30.333 1.00 39.04 94 VAL B O 1
ATOM 3082 N N . ARG B 1 98 ? 127.700 16.667 32.343 1.00 40.23 97 ARG B N 1
ATOM 3083 C CA . ARG B 1 98 ? 128.712 15.696 31.981 1.00 45.22 97 ARG B CA 1
ATOM 3084 C C . ARG B 1 98 ? 128.036 14.335 32.148 1.00 44.09 97 ARG B C 1
ATOM 3085 O O . ARG B 1 98 ? 127.667 13.966 33.256 1.00 42.93 97 ARG B O 1
ATOM 3093 N N . VAL B 1 99 ? 127.827 13.649 31.069 1.00 43.09 98 VAL B N 1
ATOM 3094 C CA . VAL B 1 99 ? 127.002 12.449 31.150 1.00 48.63 98 VAL B CA 1
ATOM 3095 C C . VAL B 1 99 ? 127.642 11.138 30.700 1.00 48.34 98 VAL B C 1
ATOM 3096 O O . VAL B 1 99 ? 128.540 11.086 29.885 1.00 47.35 98 VAL B O 1
ATOM 3100 N N . ASN B 1 100 ? 127.150 10.091 31.267 1.00 51.80 99 ASN B N 1
ATOM 3101 C CA . ASN B 1 100 ? 127.502 8.703 30.837 1.00 54.36 99 ASN B CA 1
ATOM 3102 C C . ASN B 1 100 ? 127.032 8.435 29.404 1.00 55.24 99 ASN B C 1
ATOM 3103 O O . ASN B 1 100 ? 127.806 7.948 28.575 1.00 55.56 99 ASN B O 1
ATOM 3108 N N . LYS B 1 101 ? 125.800 8.843 29.098 1.00 56.05 100 LYS B N 1
ATOM 3109 C CA . LYS B 1 101 ? 125.175 8.591 27.774 1.00 58.71 100 LYS B CA 1
ATOM 3110 C C . LYS B 1 101 ? 124.615 9.860 27.060 1.00 57.37 100 LYS B C 1
ATOM 3111 O O . LYS B 1 101 ? 123.803 10.603 27.598 1.00 57.17 100 LYS B O 1
ATOM 3117 N N . HIS B 1 102 ? 125.054 10.095 25.825 1.00 56.14 101 HIS B N 1
ATOM 3118 C CA . HIS B 1 102 ? 124.639 11.277 25.059 1.00 53.38 101 HIS B CA 1
ATOM 3119 C C . HIS B 1 102 ? 123.106 11.447 25.025 1.00 54.36 101 HIS B C 1
ATOM 3120 O O . HIS B 1 102 ? 122.569 12.569 25.053 1.00 53.21 101 HIS B O 1
ATOM 3127 N N . GLU B 1 103 ? 122.397 10.338 24.932 1.00 56.74 102 GLU B N 1
ATOM 3128 C CA . GLU B 1 103 ? 120.960 10.408 24.833 1.00 58.84 102 GLU B CA 1
ATOM 3129 C C . GLU B 1 103 ? 120.403 11.286 25.953 1.00 56.68 102 GLU B C 1
ATOM 3130 O O . GLU B 1 103 ? 119.454 12.056 25.748 1.00 56.09 102 GLU B O 1
ATOM 3136 N N . THR B 1 104 ? 120.999 11.147 27.135 1.00 53.71 103 THR B N 1
ATOM 3137 C CA . THR B 1 104 ? 120.621 11.932 28.309 1.00 51.14 103 THR B CA 1
ATOM 3138 C C . THR B 1 104 ? 120.728 13.420 28.047 1.00 48.79 103 THR B C 1
ATOM 3139 O O . THR B 1 104 ? 119.875 14.183 28.441 1.00 47.26 103 THR B O 1
ATOM 3143 N N . LEU B 1 105 ? 121.757 13.828 27.359 1.00 47.72 104 LEU B N 1
ATOM 3144 C CA . LEU B 1 105 ? 121.845 15.230 27.041 1.00 48.06 104 LEU B CA 1
ATOM 3145 C C . LEU B 1 105 ? 120.698 15.605 26.137 1.00 49.82 104 LEU B C 1
ATOM 3146 O O . LEU B 1 105 ? 120.126 16.684 26.255 1.00 51.53 104 LEU B O 1
ATOM 3151 N N . LEU B 1 106 ? 120.437 14.759 25.158 1.00 52.40 105 LEU B N 1
ATOM 3152 C CA . LEU B 1 106 ? 119.482 15.122 24.106 1.00 54.07 105 LEU B CA 1
ATOM 3153 C C . LEU B 1 106 ? 118.106 15.245 24.749 1.00 57.12 105 LEU B C 1
ATOM 3154 O O . LEU B 1 106 ? 117.363 16.203 24.566 1.00 59.96 105 LEU B O 1
ATOM 3159 N N . GLU B 1 107 ? 117.787 14.251 25.562 1.00 59.85 106 GLU B N 1
ATOM 3160 C CA . GLU B 1 107 ? 116.491 14.181 26.249 1.00 58.64 106 GLU B CA 1
ATOM 3161 C C . GLU B 1 107 ? 116.295 15.398 27.170 1.00 55.09 106 GLU B C 1
ATOM 3162 O O . GLU B 1 107 ? 115.221 15.957 27.245 1.00 56.43 106 GLU B O 1
ATOM 3168 N N . PHE B 1 108 ? 117.338 15.779 27.876 1.00 50.49 107 PHE B N 1
ATOM 3169 C CA . PHE B 1 108 ? 117.278 16.977 28.722 1.00 47.78 107 PHE B CA 1
ATOM 3170 C C . PHE B 1 108 ? 117.065 18.244 27.887 1.00 46.55 107 PHE B C 1
ATOM 3171 O O . PHE B 1 108 ? 116.228 19.059 28.216 1.00 46.96 107 PHE B O 1
ATOM 3179 N N . ALA B 1 109 ? 117.852 18.402 26.821 1.00 46.73 108 ALA B N 1
ATOM 3180 C CA . ALA B 1 109 ? 117.813 19.623 25.935 1.00 47.32 108 ALA B CA 1
ATOM 3181 C C . ALA B 1 109 ? 116.430 19.777 25.379 1.00 49.93 108 ALA B C 1
ATOM 3182 O O . ALA B 1 109 ? 115.884 20.875 25.250 1.00 50.97 108 ALA B O 1
ATOM 3184 N N . ARG B 1 110 ? 115.862 18.624 25.107 1.00 52.17 109 ARG B N 1
ATOM 3185 C CA . ARG B 1 110 ? 114.564 18.533 24.507 1.00 57.38 109 ARG B CA 1
ATOM 3186 C C . ARG B 1 110 ? 113.539 19.204 25.410 1.00 57.96 109 ARG B C 1
ATOM 3187 O O . ARG B 1 110 ? 112.586 19.784 24.930 1.00 63.89 109 ARG B O 1
ATOM 3195 N N . TYR B 1 111 ? 113.715 19.117 26.721 1.00 55.28 110 TYR B N 1
ATOM 3196 C CA . TYR B 1 111 ? 112.772 19.717 27.689 1.00 54.88 110 TYR B CA 1
ATOM 3197 C C . TYR B 1 111 ? 113.308 20.946 28.449 1.00 53.01 110 TYR B C 1
ATOM 3198 O O . TYR B 1 111 ? 112.657 21.405 29.390 1.00 55.84 110 TYR B O 1
ATOM 3207 N N . SER B 1 112 ? 114.515 21.415 28.128 1.00 49.84 111 SER B N 1
ATOM 3208 C CA . SER B 1 112 ? 115.129 22.492 28.915 1.00 47.33 111 SER B CA 1
ATOM 3209 C C . SER B 1 112 ? 114.897 23.818 28.321 1.00 45.87 111 SER B C 1
ATOM 3210 O O . SER B 1 112 ? 115.300 24.062 27.233 1.00 47.63 111 SER B O 1
ATOM 3213 N N . LYS B 1 113 ? 114.286 24.707 29.051 1.00 47.22 112 LYS B N 1
ATOM 3214 C CA . LYS B 1 113 ? 114.217 26.126 28.603 1.00 47.07 112 LYS B CA 1
ATOM 3215 C C . LYS B 1 113 ? 115.599 26.762 28.500 1.00 44.95 112 LYS B C 1
ATOM 3216 O O . LYS B 1 113 ? 115.800 27.698 27.781 1.00 46.81 112 LYS B O 1
ATOM 3219 N N . ALA B 1 114 ? 116.571 26.220 29.202 1.00 42.96 113 ALA B N 1
ATOM 3220 C CA . ALA B 1 114 ? 117.932 26.773 29.206 1.00 38.84 113 ALA B CA 1
ATOM 3221 C C . ALA B 1 114 ? 118.779 25.978 28.275 1.00 37.06 113 ALA B C 1
ATOM 3222 O O . ALA B 1 114 ? 118.620 24.760 28.192 1.00 36.17 113 ALA B O 1
ATOM 3224 N N . PRO B 1 115 ? 119.762 26.636 27.631 1.00 35.99 114 PRO B N 1
ATOM 3225 C CA . PRO B 1 115 ? 120.666 25.999 26.721 1.00 34.33 114 PRO B CA 1
ATOM 3226 C C . PRO B 1 115 ? 121.469 25.034 27.464 1.00 33.25 114 PRO B C 1
ATOM 3227 O O . PRO B 1 115 ? 121.943 25.402 28.496 1.00 32.38 114 PRO B O 1
ATOM 3231 N N . VAL B 1 116 ? 121.608 23.802 26.960 1.00 33.40 115 VAL B N 1
ATOM 3232 C CA . VAL B 1 116 ? 122.377 22.717 27.590 1.00 32.59 115 VAL B CA 1
ATOM 3233 C C . VAL B 1 116 ? 123.735 22.567 26.918 1.00 32.26 115 VAL B C 1
ATOM 3234 O O . VAL B 1 116 ? 123.790 22.585 25.722 1.00 31.98 115 VAL B O 1
ATOM 3238 N N . ILE B 1 117 ? 124.823 22.386 27.702 1.00 32.59 116 ILE B N 1
ATOM 3239 C CA . ILE B 1 117 ? 126.214 22.291 27.175 1.00 32.03 116 ILE B CA 1
ATOM 3240 C C . ILE B 1 117 ? 126.859 21.013 27.481 1.00 32.82 116 ILE B C 1
ATOM 3241 O O . ILE B 1 117 ? 126.839 20.562 28.621 1.00 35.30 116 ILE B O 1
ATOM 3246 N N . ASN B 1 118 ? 127.341 20.325 26.464 1.00 33.61 117 ASN B N 1
ATOM 3247 C CA . ASN B 1 118 ? 127.834 18.941 26.637 1.00 32.81 117 ASN B CA 1
ATOM 3248 C C . ASN B 1 118 ? 129.255 19.040 27.189 1.00 32.85 117 ASN B C 1
ATOM 3249 O O . ASN B 1 118 ? 130.212 19.201 26.450 1.00 33.77 117 ASN B O 1
ATOM 3254 N N . ALA B 1 119 ? 129.407 18.932 28.491 1.00 32.69 118 ALA B N 1
ATOM 3255 C CA . ALA B 1 119 ? 130.732 18.969 29.108 1.00 32.08 118 ALA B CA 1
ATOM 3256 C C . ALA B 1 119 ? 131.487 17.642 28.879 1.00 35.13 118 ALA B C 1
ATOM 3257 O O . ALA B 1 119 ? 132.658 17.546 29.302 1.00 37.91 118 ALA B O 1
ATOM 3259 N N . LEU B 1 120 ? 130.800 16.595 28.378 1.00 35.19 119 LEU B N 1
ATOM 3260 C CA . LEU B 1 120 ? 131.437 15.350 28.001 1.00 37.89 119 LEU B CA 1
ATOM 3261 C C . LEU B 1 120 ? 130.451 14.162 27.941 1.00 39.46 119 LEU B C 1
ATOM 3262 O O . LEU B 1 120 ? 129.680 13.964 28.834 1.00 38.82 119 LEU B O 1
ATOM 3267 N N . SER B 1 121 ? 130.441 13.476 26.816 1.00 40.17 120 SER B N 1
ATOM 3268 C CA . SER B 1 121 ? 129.562 12.342 26.625 1.00 43.59 120 SER B CA 1
ATOM 3269 C C . SER B 1 121 ? 130.339 11.244 25.942 1.00 46.23 120 SER B C 1
ATOM 3270 O O . SER B 1 121 ? 131.447 11.475 25.511 1.00 47.94 120 SER B O 1
ATOM 3273 N N . GLU B 1 122 ? 129.770 10.082 25.818 1.00 48.75 121 GLU B N 1
ATOM 3274 C CA . GLU B 1 122 ? 130.545 8.988 25.240 1.00 52.74 121 GLU B CA 1
ATOM 3275 C C . GLU B 1 122 ? 130.821 9.234 23.749 1.00 52.16 121 GLU B C 1
ATOM 3276 O O . GLU B 1 122 ? 131.805 8.716 23.180 1.00 52.72 121 GLU B O 1
ATOM 3282 N N . LEU B 1 123 ? 129.942 10.008 23.127 1.00 50.17 122 LEU B N 1
ATOM 3283 C CA . LEU B 1 123 ? 130.114 10.340 21.694 1.00 49.96 122 LEU B CA 1
ATOM 3284 C C . LEU B 1 123 ? 131.031 11.569 21.439 1.00 47.91 122 LEU B C 1
ATOM 3285 O O . LEU B 1 123 ? 131.729 11.604 20.439 1.00 47.15 122 LEU B O 1
ATOM 3290 N N . TYR B 1 124 ? 130.948 12.597 22.278 1.00 45.26 123 TYR B N 1
ATOM 3291 C CA . TYR B 1 124 ? 131.567 13.892 21.886 1.00 43.97 123 TYR B CA 1
ATOM 3292 C C . TYR B 1 124 ? 132.117 14.627 23.095 1.00 42.84 123 TYR B C 1
ATOM 3293 O O . TYR B 1 124 ? 131.564 14.580 24.184 1.00 42.17 123 TYR B O 1
ATOM 3302 N N . HIS B 1 125 ? 133.232 15.272 22.897 1.00 43.82 124 HIS B N 1
ATOM 3303 C CA . HIS B 1 125 ? 133.797 16.094 23.942 1.00 44.63 124 HIS B CA 1
ATOM 3304 C C . HIS B 1 125 ? 134.154 17.470 23.416 1.00 41.29 124 HIS B C 1
ATOM 3305 O O . HIS B 1 125 ? 135.278 17.884 23.463 1.00 42.93 124 HIS B O 1
ATOM 3312 N N . PRO B 1 126 ? 133.169 18.198 22.904 1.00 39.36 125 PRO B N 1
ATOM 3313 C CA . PRO B 1 126 ? 133.429 19.451 22.165 1.00 38.62 125 PRO B CA 1
ATOM 3314 C C . PRO B 1 126 ? 134.069 20.576 22.894 1.00 36.79 125 PRO B C 1
ATOM 3315 O O . PRO B 1 126 ? 134.810 21.320 22.253 1.00 41.42 125 PRO B O 1
ATOM 3319 N N . THR B 1 127 ? 133.778 20.804 24.148 1.00 35.25 126 THR B N 1
ATOM 3320 C CA . THR B 1 127 ? 134.453 21.956 24.842 1.00 36.23 126 THR B CA 1
ATOM 3321 C C . THR B 1 127 ? 135.995 21.719 24.890 1.00 36.66 126 THR B C 1
ATOM 3322 O O . THR B 1 127 ? 136.807 22.635 24.710 1.00 36.42 126 THR B O 1
ATOM 3326 N N . GLN B 1 128 ? 136.384 20.456 24.949 1.00 36.53 127 GLN B N 1
ATOM 3327 C CA . GLN B 1 128 ? 137.803 20.125 24.909 1.00 37.85 127 GLN B CA 1
ATOM 3328 C C . GLN B 1 128 ? 138.445 20.485 23.547 1.00 36.33 127 GLN B C 1
ATOM 3329 O O . GLN B 1 128 ? 139.532 21.069 23.444 1.00 33.77 127 GLN B O 1
ATOM 3335 N N . VAL B 1 129 ? 137.773 20.064 22.490 1.00 35.64 128 VAL B N 1
ATOM 3336 C CA . VAL B 1 129 ? 138.297 20.354 21.159 1.00 35.06 128 VAL B CA 1
ATOM 3337 C C . VAL B 1 129 ? 138.348 21.825 20.979 1.00 34.34 128 VAL B C 1
ATOM 3338 O O . VAL B 1 129 ? 139.300 22.312 20.427 1.00 35.34 128 VAL B O 1
ATOM 3342 N N . LEU B 1 130 ? 137.407 22.582 21.521 1.00 33.57 129 LEU B N 1
ATOM 3343 C CA . LEU B 1 130 ? 137.507 24.056 21.331 1.00 34.16 129 LEU B CA 1
ATOM 3344 C C . LEU B 1 130 ? 138.760 24.552 21.974 1.00 34.49 129 LEU B C 1
ATOM 3345 O O . LEU B 1 130 ? 139.434 25.442 21.472 1.00 36.36 129 LEU B O 1
ATOM 3350 N N . GLY B 1 131 ? 139.085 23.986 23.128 1.00 34.02 130 GLY B N 1
ATOM 3351 C CA . GLY B 1 131 ? 140.290 24.444 23.880 1.00 34.64 130 GLY B CA 1
ATOM 3352 C C . GLY B 1 131 ? 141.628 24.072 23.239 1.00 36.32 130 GLY B C 1
ATOM 3353 O O . GLY B 1 131 ? 142.567 24.850 23.170 1.00 37.21 130 GLY B O 1
ATOM 3354 N N . ASP B 1 132 ? 141.637 22.875 22.689 1.00 37.78 131 ASP B N 1
ATOM 3355 C CA . ASP B 1 132 ? 142.716 22.408 21.846 1.00 38.92 131 ASP B CA 1
ATOM 3356 C C . ASP B 1 132 ? 142.930 23.381 20.678 1.00 38.80 131 ASP B C 1
ATOM 3357 O O . ASP B 1 132 ? 144.025 23.872 20.455 1.00 40.92 131 ASP B O 1
ATOM 3362 N N . LEU B 1 133 ? 141.873 23.706 20.007 1.00 38.21 132 LEU B N 1
ATOM 3363 C CA . LEU B 1 133 ? 141.906 24.681 18.887 1.00 39.92 132 LEU B CA 1
ATOM 3364 C C . LEU B 1 133 ? 142.494 26.006 19.292 1.00 40.37 132 LEU B C 1
ATOM 3365 O O . LEU B 1 133 ? 143.410 26.538 18.662 1.00 41.60 132 LEU B O 1
ATOM 3370 N N . PHE B 1 134 ? 141.995 26.519 20.407 1.00 39.76 133 PHE B N 1
ATOM 3371 C CA . PHE B 1 134 ? 142.462 27.823 20.946 1.00 40.03 133 PHE B CA 1
ATOM 3372 C C . PHE B 1 134 ? 143.956 27.767 21.070 1.00 40.31 133 PHE B C 1
ATOM 3373 O O . PHE B 1 134 ? 144.685 28.758 20.800 1.00 41.69 133 PHE B O 1
ATOM 3381 N N . THR B 1 135 ? 144.396 26.595 21.522 1.00 37.94 134 THR B N 1
ATOM 3382 C CA . THR B 1 135 ? 145.804 26.407 21.891 1.00 38.56 134 THR B CA 1
ATOM 3383 C C . THR B 1 135 ? 146.703 26.335 20.674 1.00 40.23 134 THR B C 1
ATOM 3384 O O . THR B 1 135 ? 147.764 26.916 20.631 1.00 40.29 134 THR B O 1
ATOM 3388 N N . ILE B 1 136 ? 146.192 25.644 19.675 1.00 41.02 135 ILE B N 1
ATOM 3389 C CA . ILE B 1 136 ? 146.842 25.561 18.384 1.00 43.69 135 ILE B CA 1
ATOM 3390 C C . ILE B 1 136 ? 147.046 26.957 17.770 1.00 45.82 135 ILE B C 1
ATOM 3391 O O . ILE B 1 136 ? 148.099 27.275 17.246 1.00 46.85 135 ILE B O 1
ATOM 3396 N N . LYS B 1 137 ? 146.051 27.797 17.927 1.00 46.55 136 LYS B N 1
ATOM 3397 C CA . LYS B 1 137 ? 146.130 29.147 17.416 1.00 50.15 136 LYS B CA 1
ATOM 3398 C C . LYS B 1 137 ? 147.155 29.959 18.202 1.00 51.23 136 LYS B C 1
ATOM 3399 O O . LYS B 1 137 ? 147.918 30.734 17.652 1.00 52.19 136 LYS B O 1
ATOM 3405 N N . GLU B 1 138 ? 147.186 29.753 19.508 1.00 51.12 137 GLU B N 1
ATOM 3406 C CA . GLU B 1 138 ? 148.150 30.462 20.372 1.00 52.16 137 GLU B CA 1
ATOM 3407 C C . GLU B 1 138 ? 149.583 30.076 20.110 1.00 51.23 137 GLU B C 1
ATOM 3408 O O . GLU B 1 138 ? 150.496 30.864 20.293 1.00 52.52 137 GLU B O 1
ATOM 3414 N N . TRP B 1 139 ? 149.779 28.856 19.665 1.00 49.04 138 TRP B N 1
ATOM 3415 C CA . TRP B 1 139 ? 151.128 28.379 19.429 1.00 49.87 138 TRP B CA 1
ATOM 3416 C C . TRP B 1 139 ? 151.514 28.530 17.967 1.00 53.01 138 TRP B C 1
ATOM 3417 O O . TRP B 1 139 ? 152.415 27.857 17.461 1.00 54.20 138 TRP B O 1
ATOM 3428 N N . ASN B 1 140 ? 150.805 29.427 17.302 1.00 54.29 139 ASN B N 1
ATOM 3429 C CA . ASN B 1 140 ? 151.037 29.728 15.906 1.00 57.64 139 ASN B CA 1
ATOM 3430 C C . ASN B 1 140 ? 151.234 28.470 15.027 1.00 57.70 139 ASN B C 1
ATOM 3431 O O . ASN B 1 140 ? 152.126 28.417 14.236 1.00 58.06 139 ASN B O 1
ATOM 3436 N N . LYS B 1 141 ? 150.371 27.486 15.206 1.00 56.04 140 LYS B N 1
ATOM 3437 C CA . LYS B 1 141 ? 150.394 26.281 14.397 1.00 57.41 140 LYS B CA 1
ATOM 3438 C C . LYS B 1 141 ? 149.179 26.242 13.470 1.00 59.26 140 LYS B C 1
ATOM 3439 O O . LYS B 1 141 ? 148.824 25.197 12.938 1.00 57.24 140 LYS B O 1
ATOM 3453 N N . GLN B 1 143 ? 148.819 28.024 10.442 1.00 91.47 142 GLN B N 1
ATOM 3454 C CA . GLN B 1 143 ? 149.270 28.725 9.270 1.00 97.37 142 GLN B CA 1
ATOM 3455 C C . GLN B 1 143 ? 148.189 28.549 8.155 1.00 98.76 142 GLN B C 1
ATOM 3456 O O . GLN B 1 143 ? 147.868 27.433 7.686 1.00 99.25 142 GLN B O 1
ATOM 3458 N N . ASN B 1 144 ? 147.574 29.667 7.788 1.00 99.29 143 ASN B N 1
ATOM 3459 C CA . ASN B 1 144 ? 146.654 29.710 6.628 1.00 101.19 143 ASN B CA 1
ATOM 3460 C C . ASN B 1 144 ? 145.200 29.341 6.970 1.00 93.94 143 ASN B C 1
ATOM 3461 O O . ASN B 1 144 ? 144.412 28.996 6.094 1.00 94.35 143 ASN B O 1
ATOM 3463 N N . GLY B 1 145 ? 144.863 29.418 8.252 1.00 87.44 144 GLY B N 1
ATOM 3464 C CA . GLY B 1 145 ? 143.508 29.026 8.761 1.00 83.74 144 GLY B CA 1
ATOM 3465 C C . GLY B 1 145 ? 143.283 27.505 8.834 1.00 78.94 144 GLY B C 1
ATOM 3466 O O . GLY B 1 145 ? 142.281 27.032 9.339 1.00 71.62 144 GLY B O 1
ATOM 3467 N N . ILE B 1 146 ? 144.218 26.783 8.227 1.00 77.33 145 ILE B N 1
ATOM 3468 C CA . ILE B 1 146 ? 144.273 25.330 8.193 1.00 73.87 145 ILE B CA 1
ATOM 3469 C C . ILE B 1 146 ? 145.203 24.888 9.289 1.00 67.85 145 ILE B C 1
ATOM 3470 O O . ILE B 1 146 ? 146.120 25.616 9.626 1.00 75.28 145 ILE B O 1
ATOM 3475 N N . ALA B 1 147 ? 145.036 23.686 9.798 1.00 60.77 146 ALA B N 1
ATOM 3476 C CA . ALA B 1 147 ? 146.062 23.086 10.651 1.00 57.38 146 ALA B CA 1
ATOM 3477 C C . ALA B 1 147 ? 146.300 21.675 10.172 1.00 57.73 146 ALA B C 1
ATOM 3478 O O . ALA B 1 147 ? 145.415 20.984 9.674 1.00 57.74 146 ALA B O 1
ATOM 3480 N N . LYS B 1 148 ? 147.534 21.248 10.306 1.00 58.54 147 LYS B N 1
ATOM 3481 C CA . LYS B 1 148 ? 147.934 19.918 9.860 1.00 58.64 147 LYS B CA 1
ATOM 3482 C C . LYS B 1 148 ? 148.040 19.132 11.170 1.00 56.38 147 LYS B C 1
ATOM 3483 O O . LYS B 1 148 ? 148.994 19.301 11.934 1.00 55.19 147 LYS B O 1
ATOM 3487 N N . VAL B 1 149 ? 147.057 18.264 11.395 1.00 55.00 148 VAL B N 1
ATOM 3488 C CA . VAL B 1 149 ? 146.892 17.556 12.678 1.00 52.95 148 VAL B CA 1
ATOM 3489 C C . VAL B 1 149 ? 146.872 16.037 12.614 1.00 53.90 148 VAL B C 1
ATOM 3490 O O . VAL B 1 149 ? 146.301 15.445 11.740 1.00 55.81 148 VAL B O 1
ATOM 3494 N N . ALA B 1 150 ? 147.497 15.422 13.583 1.00 53.64 149 ALA B N 1
ATOM 3495 C CA . ALA B 1 150 ? 147.459 13.976 13.731 1.00 55.29 149 ALA B CA 1
ATOM 3496 C C . ALA B 1 150 ? 146.758 13.629 15.007 1.00 53.72 149 ALA B C 1
ATOM 3497 O O . ALA B 1 150 ? 147.125 14.114 16.073 1.00 52.59 149 ALA B O 1
ATOM 3499 N N . PHE B 1 151 ? 145.801 12.732 14.941 1.00 54.59 150 PHE B N 1
ATOM 3500 C CA . PHE B 1 151 ? 145.200 12.225 16.175 1.00 53.31 150 PHE B CA 1
ATOM 3501 C C . PHE B 1 151 ? 145.541 10.776 16.356 1.00 56.18 150 PHE B C 1
ATOM 3502 O O . PHE B 1 151 ? 145.251 9.965 15.492 1.00 58.09 150 PHE B O 1
ATOM 3510 N N . ILE B 1 152 ? 146.164 10.447 17.477 1.00 56.77 151 ILE B N 1
ATOM 3511 C CA . ILE B 1 152 ? 146.550 9.046 17.734 1.00 60.48 151 ILE B CA 1
ATOM 3512 C C . ILE B 1 152 ? 145.904 8.488 18.986 1.00 60.08 151 ILE B C 1
ATOM 3513 O O . ILE B 1 152 ? 146.097 9.022 20.073 1.00 56.90 151 ILE B O 1
ATOM 3518 N N . GLY B 1 153 ? 145.133 7.415 18.817 1.00 62.77 152 GLY B N 1
ATOM 3519 C CA . GLY B 1 153 ? 144.411 6.850 19.952 1.00 63.17 152 GLY B CA 1
ATOM 3520 C C . GLY B 1 153 ? 143.228 5.960 19.693 1.00 64.02 152 GLY B C 1
ATOM 3521 O O . GLY B 1 153 ? 143.147 5.332 18.683 1.00 66.58 152 GLY B O 1
ATOM 3522 N N . ASP B 1 154 ? 142.320 5.934 20.658 1.00 63.60 153 ASP B N 1
ATOM 3523 C CA . ASP B 1 154 ? 141.092 5.147 20.580 1.00 66.04 153 ASP B CA 1
ATOM 3524 C C . ASP B 1 154 ? 140.091 5.809 19.606 1.00 65.35 153 ASP B C 1
ATOM 3525 O O . ASP B 1 154 ? 140.235 6.976 19.244 1.00 62.05 153 ASP B O 1
ATOM 3530 N N . SER B 1 155 ? 139.094 5.038 19.184 1.00 67.59 154 SER B N 1
ATOM 3531 C CA . SER B 1 155 ? 137.899 5.603 18.511 1.00 66.45 154 SER B CA 1
ATOM 3532 C C . SER B 1 155 ? 136.890 6.143 19.548 1.00 63.67 154 SER B C 1
ATOM 3533 O O . SER B 1 155 ? 135.681 5.851 19.506 1.00 64.48 154 SER B O 1
ATOM 3536 N N . ASN B 1 156 ? 137.398 6.945 20.466 1.00 60.85 155 ASN B N 1
ATOM 3537 C CA . ASN B 1 156 ? 136.595 7.466 21.571 1.00 60.07 155 ASN B CA 1
ATOM 3538 C C . ASN B 1 156 ? 135.918 8.814 21.228 1.00 55.81 155 ASN B C 1
ATOM 3539 O O . ASN B 1 156 ? 135.954 9.266 20.080 1.00 55.56 155 ASN B O 1
ATOM 3544 N N . ASN B 1 157 ? 135.292 9.420 22.218 1.00 53.47 156 ASN B N 1
ATOM 3545 C CA . ASN B 1 157 ? 134.666 10.770 22.043 1.00 52.36 156 ASN B CA 1
ATOM 3546 C C . ASN B 1 157 ? 135.592 11.846 21.470 1.00 50.05 156 ASN B C 1
ATOM 3547 O O . ASN B 1 157 ? 135.213 12.602 20.590 1.00 48.46 156 ASN B O 1
ATOM 3560 N N . CYS B 1 159 ? 138.221 11.517 19.618 1.00 51.76 158 CYS B N 1
ATOM 3561 C CA . CYS B 1 159 ? 138.482 11.199 18.222 1.00 53.03 158 CYS B CA 1
ATOM 3562 C C . CYS B 1 159 ? 137.369 11.698 17.341 1.00 52.36 158 CYS B C 1
ATOM 3563 O O . CYS B 1 159 ? 137.586 12.324 16.302 1.00 52.88 158 CYS B O 1
ATOM 3566 N N . ASN B 1 160 ? 136.154 11.369 17.759 1.00 51.60 159 ASN B N 1
ATOM 3567 C CA . ASN B 1 160 ? 134.966 11.802 17.069 1.00 50.75 159 ASN B CA 1
ATOM 3568 C C . ASN B 1 160 ? 134.951 13.332 16.905 1.00 48.20 159 ASN B C 1
ATOM 3569 O O . ASN B 1 160 ? 134.734 13.867 15.831 1.00 48.22 159 ASN B O 1
ATOM 3574 N N . SER B 1 161 ? 135.159 14.017 17.999 1.00 44.92 160 SER B N 1
ATOM 3575 C CA . SER B 1 161 ? 135.054 15.441 17.981 1.00 43.78 160 SER B CA 1
ATOM 3576 C C . SER B 1 161 ? 136.194 16.064 17.200 1.00 44.57 160 SER B C 1
ATOM 3577 O O . SER B 1 161 ? 135.986 17.081 16.498 1.00 43.98 160 SER B O 1
ATOM 3580 N N . TRP B 1 162 ? 137.393 15.455 17.245 1.00 44.65 161 TRP B N 1
ATOM 3581 C CA . TRP B 1 162 ? 138.480 15.955 16.334 1.00 44.70 161 TRP B CA 1
ATOM 3582 C C . TRP B 1 162 ? 138.163 15.692 14.871 1.00 45.28 161 TRP B C 1
ATOM 3583 O O . TRP B 1 162 ? 138.410 16.526 14.005 1.00 45.08 161 TRP B O 1
ATOM 3594 N N . LEU B 1 163 ? 137.567 14.554 14.628 1.00 45.89 162 LEU B N 1
ATOM 3595 C CA . LEU B 1 163 ? 137.297 14.169 13.244 1.00 48.94 162 LEU B CA 1
ATOM 3596 C C . LEU B 1 163 ? 136.355 15.194 12.643 1.00 48.54 162 LEU B C 1
ATOM 3597 O O . LEU B 1 163 ? 136.633 15.794 11.605 1.00 49.76 162 LEU B O 1
ATOM 3602 N N . ILE B 1 164 ? 135.290 15.422 13.387 1.00 46.90 163 ILE B N 1
ATOM 3603 C CA . ILE B 1 164 ? 134.233 16.375 13.049 1.00 46.20 163 ILE B CA 1
ATOM 3604 C C . ILE B 1 164 ? 134.715 17.779 12.869 1.00 44.63 163 ILE B C 1
ATOM 3605 O O . ILE B 1 164 ? 134.354 18.444 11.910 1.00 45.90 163 ILE B O 1
ATOM 3610 N N . THR B 1 165 ? 135.461 18.250 13.848 1.00 42.22 164 THR B N 1
ATOM 3611 C CA . THR B 1 165 ? 135.908 19.642 13.855 1.00 41.07 164 THR B CA 1
ATOM 3612 C C . THR B 1 165 ? 136.886 19.875 12.702 1.00 42.82 164 THR B C 1
ATOM 3613 O O . THR B 1 165 ? 136.859 20.920 12.044 1.00 43.63 164 THR B O 1
ATOM 3617 N N . ALA B 1 166 ? 137.735 18.880 12.452 1.00 43.73 165 ALA B N 1
ATOM 3618 C CA . ALA B 1 166 ? 138.676 18.924 11.325 1.00 45.73 165 ALA B CA 1
ATOM 3619 C C . ALA B 1 166 ? 137.886 19.112 10.029 1.00 47.59 165 ALA B C 1
ATOM 3620 O O . ALA B 1 166 ? 138.186 19.938 9.165 1.00 48.61 165 ALA B O 1
ATOM 3622 N N . ALA B 1 167 ? 136.823 18.342 9.989 1.00 48.01 166 ALA B N 1
ATOM 3623 C CA . ALA B 1 167 ? 135.952 18.245 8.846 1.00 50.40 166 ALA B CA 1
ATOM 3624 C C . ALA B 1 167 ? 135.287 19.586 8.565 1.00 50.25 166 ALA B C 1
ATOM 3625 O O . ALA B 1 167 ? 135.131 19.991 7.357 1.00 53.38 166 ALA B O 1
ATOM 3627 N N . ILE B 1 168 ? 134.877 20.253 9.632 1.00 47.13 167 ILE B N 1
ATOM 3628 C CA . ILE B 1 168 ? 134.163 21.515 9.474 1.00 47.09 167 ILE B CA 1
ATOM 3629 C C . ILE B 1 168 ? 135.136 22.592 9.082 1.00 48.19 167 ILE B C 1
ATOM 3630 O O . ILE B 1 168 ? 134.900 23.369 8.150 1.00 50.25 167 ILE B O 1
ATOM 3635 N N . LEU B 1 169 ? 136.281 22.585 9.755 1.00 47.48 168 LEU B N 1
ATOM 3636 C CA . LEU B 1 169 ? 137.196 23.711 9.666 1.00 47.92 168 LEU B CA 1
ATOM 3637 C C . LEU B 1 169 ? 138.029 23.718 8.415 1.00 51.34 168 LEU B C 1
ATOM 3638 O O . LEU B 1 169 ? 138.526 24.767 8.000 1.00 52.63 168 LEU B O 1
ATOM 3643 N N . GLY B 1 170 ? 138.174 22.540 7.807 1.00 53.24 169 GLY B N 1
ATOM 3644 C CA . GLY B 1 170 ? 139.010 22.363 6.602 1.00 56.50 169 GLY B CA 1
ATOM 3645 C C . GLY B 1 170 ? 140.460 21.920 6.869 1.00 57.27 169 GLY B C 1
ATOM 3646 O O . GLY B 1 170 ? 141.359 22.076 6.027 1.00 60.85 169 GLY B O 1
ATOM 3647 N N . PHE B 1 171 ? 140.673 21.330 8.024 1.00 55.05 170 PHE B N 1
ATOM 3648 C CA . PHE B 1 171 ? 141.993 20.927 8.452 1.00 55.39 170 PHE B CA 1
ATOM 3649 C C . PHE B 1 171 ? 142.408 19.685 7.729 1.00 57.68 170 PHE B C 1
ATOM 3650 O O . PHE B 1 171 ? 141.608 18.996 7.096 1.00 57.83 170 PHE B O 1
ATOM 3658 N N . GLU B 1 172 ? 143.702 19.424 7.828 1.00 58.97 171 GLU B N 1
ATOM 3659 C CA . GLU B 1 172 ? 144.265 18.204 7.254 1.00 61.99 171 GLU B CA 1
ATOM 3660 C C . GLU B 1 172 ? 144.504 17.345 8.426 1.00 60.71 171 GLU B C 1
ATOM 3661 O O . GLU B 1 172 ? 145.289 17.703 9.285 1.00 59.64 171 GLU B O 1
ATOM 3667 N N . ILE B 1 173 ? 143.771 16.251 8.519 1.00 61.90 172 ILE B N 1
ATOM 3668 C CA . ILE B 1 173 ? 143.893 15.394 9.688 1.00 61.02 172 ILE B CA 1
ATOM 3669 C C . ILE B 1 173 ? 144.129 13.937 9.354 1.00 63.88 172 ILE B C 1
ATOM 3670 O O . ILE B 1 173 ? 143.440 13.351 8.519 1.00 65.73 172 ILE B O 1
ATOM 3675 N N . SER B 1 174 ? 145.124 13.367 10.026 1.00 64.63 173 SER B N 1
ATOM 3676 C CA . SER B 1 174 ? 145.391 11.906 9.976 1.00 67.13 173 SER B CA 1
ATOM 3677 C C . SER B 1 174 ? 145.111 11.233 11.309 1.00 65.22 173 SER B C 1
ATOM 3678 O O . SER B 1 174 ? 145.631 11.643 12.332 1.00 62.90 173 SER B O 1
ATOM 3681 N N . ILE B 1 175 ? 144.256 10.221 11.273 1.00 65.62 174 ILE B N 1
ATOM 3682 C CA . ILE B 1 175 ? 143.896 9.477 12.461 1.00 64.52 174 ILE B CA 1
ATOM 3683 C C . ILE B 1 175 ? 144.524 8.122 12.422 1.00 67.83 174 ILE B C 1
ATOM 3684 O O . ILE B 1 175 ? 144.459 7.426 11.403 1.00 70.74 174 ILE B O 1
ATOM 3689 N N . ALA B 1 176 ? 145.093 7.740 13.557 1.00 67.33 175 ALA B N 1
ATOM 3690 C CA . ALA B 1 176 ? 145.710 6.415 13.702 1.00 70.79 175 ALA B CA 1
ATOM 3691 C C . ALA B 1 176 ? 145.211 5.694 14.952 1.00 70.90 175 ALA B C 1
ATOM 3692 O O . ALA B 1 176 ? 145.216 6.240 16.031 1.00 68.70 175 ALA B O 1
ATOM 3702 N N . PRO B 1 178 ? 144.327 1.232 16.300 1.00 81.17 177 PRO B N 1
ATOM 3703 C CA . PRO B 1 178 ? 144.651 -0.121 15.942 1.00 86.84 177 PRO B CA 1
ATOM 3704 C C . PRO B 1 178 ? 143.759 -0.738 14.848 1.00 90.37 177 PRO B C 1
ATOM 3705 O O . PRO B 1 178 ? 142.722 -0.168 14.498 1.00 88.53 177 PRO B O 1
ATOM 3709 N N . LYS B 1 179 ? 144.189 -1.882 14.316 1.00 95.53 178 LYS B N 1
ATOM 3710 C CA . LYS B 1 179 ? 143.547 -2.454 13.120 1.00 100.39 178 LYS B CA 1
ATOM 3711 C C . LYS B 1 179 ? 142.089 -2.806 13.421 1.00 102.05 178 LYS B C 1
ATOM 3712 O O . LYS B 1 179 ? 141.197 -2.450 12.655 1.00 102.23 178 LYS B O 1
ATOM 3716 N N . ASN B 1 180 ? 141.841 -3.464 14.550 1.00 103.69 179 ASN B N 1
ATOM 3717 C CA . ASN B 1 180 ? 140.482 -3.960 14.860 1.00 104.91 179 ASN B CA 1
ATOM 3718 C C . ASN B 1 180 ? 139.462 -2.821 15.108 1.00 99.13 179 ASN B C 1
ATOM 3719 O O . ASN B 1 180 ? 138.249 -3.016 15.102 1.00 99.84 179 ASN B O 1
ATOM 3721 N N . TYR B 1 181 ? 139.979 -1.625 15.323 1.00 95.02 180 TYR B N 1
ATOM 3722 C CA . TYR B 1 181 ? 139.178 -0.461 15.750 1.00 89.54 180 TYR B CA 1
ATOM 3723 C C . TYR B 1 181 ? 138.564 0.258 14.561 1.00 88.44 180 TYR B C 1
ATOM 3724 O O . TYR B 1 181 ? 139.163 0.372 13.495 1.00 89.58 180 TYR B O 1
ATOM 3733 N N . LYS B 1 182 ? 137.345 0.731 14.770 1.00 86.65 181 LYS B N 1
ATOM 3734 C CA . LYS B 1 182 ? 136.574 1.403 13.735 1.00 84.84 181 LYS B CA 1
ATOM 3735 C C . LYS B 1 182 ? 136.004 2.656 14.293 1.00 78.47 181 LYS B C 1
ATOM 3736 O O . LYS B 1 182 ? 135.762 2.748 15.493 1.00 75.40 181 LYS B O 1
ATOM 3739 N N . ILE B 1 183 ? 135.761 3.607 13.405 1.00 76.89 182 ILE B N 1
ATOM 3740 C CA . ILE B 1 183 ? 134.954 4.801 13.757 1.00 73.81 182 ILE B CA 1
ATOM 3741 C C . ILE B 1 183 ? 133.477 4.580 13.400 1.00 74.12 182 ILE B C 1
ATOM 3742 O O . ILE B 1 183 ? 133.151 3.884 12.458 1.00 79.31 182 ILE B O 1
ATOM 3747 N N . SER B 1 184 ? 132.590 5.145 14.193 1.00 70.82 183 SER B N 1
ATOM 3748 C CA . SER B 1 184 ? 131.149 5.031 13.961 1.00 70.81 183 SER B CA 1
ATOM 3749 C C . SER B 1 184 ? 130.797 5.435 12.568 1.00 71.05 183 SER B C 1
ATOM 3750 O O . SER B 1 184 ? 131.074 6.550 12.152 1.00 68.88 183 SER B O 1
ATOM 3753 N N . PRO B 1 185 ? 130.165 4.548 11.833 1.00 74.37 184 PRO B N 1
ATOM 3754 C CA . PRO B 1 185 ? 129.900 4.905 10.454 1.00 76.26 184 PRO B CA 1
ATOM 3755 C C . PRO B 1 185 ? 129.096 6.203 10.293 1.00 73.85 184 PRO B C 1
ATOM 3756 O O . PRO B 1 185 ? 129.338 6.955 9.354 1.00 74.45 184 PRO B O 1
ATOM 3760 N N . GLU B 1 186 ? 128.164 6.454 11.192 1.00 72.21 185 GLU B N 1
ATOM 3761 C CA . GLU B 1 186 ? 127.312 7.651 11.081 1.00 70.54 185 GLU B CA 1
ATOM 3762 C C . GLU B 1 186 ? 128.140 8.945 11.193 1.00 67.61 185 GLU B C 1
ATOM 3763 O O . GLU B 1 186 ? 127.926 9.938 10.513 1.00 66.77 185 GLU B O 1
ATOM 3769 N N . ILE B 1 187 ? 129.104 8.914 12.088 1.00 66.05 186 ILE B N 1
ATOM 3770 C CA . ILE B 1 187 ? 129.958 10.048 12.318 1.00 62.77 186 ILE B CA 1
ATOM 3771 C C . ILE B 1 187 ? 130.876 10.246 11.133 1.00 63.94 186 ILE B C 1
ATOM 3772 O O . ILE B 1 187 ? 131.137 11.364 10.678 1.00 63.36 186 ILE B O 1
ATOM 3777 N N . TRP B 1 188 ? 131.391 9.138 10.670 1.00 66.54 187 TRP B N 1
ATOM 3778 C CA . TRP B 1 188 ? 132.369 9.129 9.571 1.00 69.28 187 TRP B CA 1
ATOM 3779 C C . TRP B 1 188 ? 131.745 9.688 8.308 1.00 70.99 187 TRP B C 1
ATOM 3780 O O . TRP B 1 188 ? 132.355 10.469 7.594 1.00 71.03 187 TRP B O 1
ATOM 3791 N N . GLU B 1 189 ? 130.512 9.297 8.076 1.00 73.59 188 GLU B N 1
ATOM 3792 C CA . GLU B 1 189 ? 129.782 9.817 6.950 1.00 77.06 188 GLU B CA 1
ATOM 3793 C C . GLU B 1 189 ? 129.631 11.312 7.038 1.00 72.58 188 GLU B C 1
ATOM 3794 O O . GLU B 1 189 ? 129.786 12.003 6.057 1.00 75.30 188 GLU B O 1
ATOM 3800 N N . PHE B 1 190 ? 129.311 11.820 8.201 1.00 67.87 189 PHE B N 1
ATOM 3801 C CA . PHE B 1 190 ? 129.136 13.268 8.344 1.00 64.30 189 PHE B CA 1
ATOM 3802 C C . PHE B 1 190 ? 130.417 13.974 7.939 1.00 63.26 189 PHE B C 1
ATOM 3803 O O . PHE B 1 190 ? 130.385 15.022 7.305 1.00 63.36 189 PHE B O 1
ATOM 3811 N N . ALA B 1 191 ? 131.536 13.417 8.376 1.00 62.20 190 ALA B N 1
ATOM 3812 C CA . ALA B 1 191 ? 132.832 14.019 8.158 1.00 61.87 190 ALA B CA 1
ATOM 3813 C C . ALA B 1 191 ? 133.169 13.991 6.663 1.00 66.89 190 ALA B C 1
ATOM 3814 O O . ALA B 1 191 ? 133.696 14.955 6.098 1.00 66.45 190 ALA B O 1
ATOM 3824 N N . LYS B 1 193 ? 131.129 14.055 4.183 1.00 72.79 192 LYS B N 1
ATOM 3825 C CA . LYS B 1 193 ? 130.306 15.098 3.569 1.00 73.39 192 LYS B CA 1
ATOM 3826 C C . LYS B 1 193 ? 130.841 16.512 3.850 1.00 69.91 192 LYS B C 1
ATOM 3827 O O . LYS B 1 193 ? 130.941 17.366 2.969 1.00 70.66 192 LYS B O 1
ATOM 3831 N N . GLN B 1 194 ? 131.178 16.765 5.094 1.00 66.01 193 GLN B N 1
ATOM 3832 C CA . GLN B 1 194 ? 131.683 18.088 5.464 1.00 63.58 193 GLN B CA 1
ATOM 3833 C C . GLN B 1 194 ? 133.016 18.406 4.793 1.00 64.06 193 GLN B C 1
ATOM 3834 O O . GLN B 1 194 ? 133.265 19.561 4.446 1.00 64.78 193 GLN B O 1
ATOM 3840 N N . ALA B 1 195 ? 133.874 17.396 4.629 1.00 63.56 194 ALA B N 1
ATOM 3841 C CA . ALA B 1 195 ? 135.186 17.621 4.023 1.00 63.96 194 ALA B CA 1
ATOM 3842 C C . ALA B 1 195 ? 134.977 18.194 2.603 1.00 67.08 194 ALA B C 1
ATOM 3843 O O . ALA B 1 195 ? 135.660 19.132 2.193 1.00 67.72 194 ALA B O 1
ATOM 3845 N N . LEU B 1 196 ? 134.008 17.642 1.866 1.00 68.71 195 LEU B N 1
ATOM 3846 C CA . LEU B 1 196 ? 133.699 18.121 0.510 1.00 72.02 195 LEU B CA 1
ATOM 3847 C C . LEU B 1 196 ? 133.520 19.633 0.448 1.00 71.27 195 LEU B C 1
ATOM 3848 O O . LEU B 1 196 ? 134.060 20.292 -0.432 1.00 73.68 195 LEU B O 1
ATOM 3853 N N . ILE B 1 197 ? 132.730 20.147 1.367 1.00 68.45 196 ILE B N 1
ATOM 3854 C CA . ILE B 1 197 ? 132.424 21.591 1.427 1.00 68.19 196 ILE B CA 1
ATOM 3855 C C . ILE B 1 197 ? 133.667 22.372 1.771 1.00 67.00 196 ILE B C 1
ATOM 3856 O O . ILE B 1 197 ? 133.984 23.341 1.109 1.00 69.03 196 ILE B O 1
ATOM 3861 N N . SER B 1 198 ? 134.357 21.924 2.816 1.00 63.88 197 SER B N 1
ATOM 3862 C CA . SER B 1 198 ? 135.490 22.662 3.420 1.00 62.57 197 SER B CA 1
ATOM 3863 C C . SER B 1 198 ? 136.894 22.388 2.892 1.00 64.23 197 SER B C 1
ATOM 3864 O O . SER B 1 198 ? 137.858 23.027 3.304 1.00 63.42 197 SER B O 1
ATOM 3867 N N . GLY B 1 199 ? 137.009 21.367 2.064 1.00 66.58 198 GLY B N 1
ATOM 3868 C CA . GLY B 1 199 ? 138.313 20.888 1.586 1.00 67.83 198 GLY B CA 1
ATOM 3869 C C . GLY B 1 199 ? 139.205 20.193 2.586 1.00 65.47 198 GLY B C 1
ATOM 3870 O O . GLY B 1 199 ? 140.412 20.213 2.458 1.00 66.36 198 GLY B O 1
ATOM 3871 N N . ALA B 1 200 ? 138.624 19.604 3.618 1.00 63.17 199 ALA B N 1
ATOM 3872 C CA . ALA B 1 200 ? 139.379 18.789 4.584 1.00 61.33 199 ALA B CA 1
ATOM 3873 C C . ALA B 1 200 ? 140.082 17.607 3.918 1.00 64.58 199 ALA B C 1
ATOM 3874 O O . ALA B 1 200 ? 139.514 16.863 3.080 1.00 66.86 199 ALA B O 1
ATOM 3876 N N . LYS B 1 201 ? 141.340 17.455 4.295 1.00 65.24 200 LYS B N 1
ATOM 3877 C CA . LYS B 1 201 ? 142.120 16.275 3.908 1.00 67.84 200 LYS B CA 1
ATOM 3878 C C . LYS B 1 201 ? 142.146 15.318 5.124 1.00 66.32 200 LYS B C 1
ATOM 3879 O O . LYS B 1 201 ? 143.045 15.376 5.973 1.00 65.24 200 LYS B O 1
ATOM 3885 N N . ILE B 1 202 ? 141.148 14.440 5.163 1.00 66.75 201 ILE B N 1
ATOM 3886 C CA . ILE B 1 202 ? 140.979 13.439 6.217 1.00 65.71 201 ILE B CA 1
ATOM 3887 C C . ILE B 1 202 ? 141.448 12.071 5.781 1.00 69.43 201 ILE B C 1
ATOM 3888 O O . ILE B 1 202 ? 141.130 11.623 4.716 1.00 72.92 201 ILE B O 1
ATOM 3893 N N . SER B 1 203 ? 142.220 11.415 6.630 1.00 70.46 202 SER B N 1
ATOM 3894 C CA . SER B 1 203 ? 142.733 10.046 6.369 1.00 74.03 202 SER B CA 1
ATOM 3895 C C . SER B 1 203 ? 142.727 9.222 7.660 1.00 73.66 202 SER B C 1
ATOM 3896 O O . SER B 1 203 ? 143.089 9.735 8.707 1.00 72.70 202 SER B O 1
ATOM 3899 N N . LEU B 1 204 ? 142.293 7.976 7.579 1.00 76.64 203 LEU B N 1
ATOM 3900 C CA . LEU B 1 204 ? 142.253 7.072 8.744 1.00 77.45 203 LEU B CA 1
ATOM 3901 C C . LEU B 1 204 ? 143.053 5.817 8.463 1.00 82.00 203 LEU B C 1
ATOM 3902 O O . LEU B 1 204 ? 142.931 5.214 7.403 1.00 85.79 203 LEU B O 1
ATOM 3907 N N . GLY B 1 205 ? 143.882 5.438 9.423 1.00 83.19 204 GLY B N 1
ATOM 3908 C CA . GLY B 1 205 ? 144.799 4.307 9.253 1.00 87.07 204 GLY B CA 1
ATOM 3909 C C . GLY B 1 205 ? 145.079 3.611 10.564 1.00 87.12 204 GLY B C 1
ATOM 3910 O O . GLY B 1 205 ? 144.465 3.906 11.571 1.00 81.90 204 GLY B O 1
ATOM 3911 N N . TYR B 1 206 ? 145.989 2.644 10.512 1.00 91.81 205 TYR B N 1
ATOM 3912 C CA . TYR B 1 206 ? 146.455 1.936 11.714 1.00 92.95 205 TYR B CA 1
ATOM 3913 C C . TYR B 1 206 ? 147.982 1.972 11.867 1.00 92.77 205 TYR B C 1
ATOM 3914 O O . TYR B 1 206 ? 148.595 1.075 12.453 1.00 95.62 205 TYR B O 1
ATOM 3923 N N . ASP B 1 207 ? 148.578 3.035 11.343 1.00 89.24 206 ASP B N 1
ATOM 3924 C CA . ASP B 1 207 ? 150.041 3.206 11.357 1.00 88.26 206 ASP B CA 1
ATOM 3925 C C . ASP B 1 207 ? 150.411 4.551 11.963 1.00 83.42 206 ASP B C 1
ATOM 3926 O O . ASP B 1 207 ? 150.271 5.586 11.323 1.00 82.10 206 ASP B O 1
ATOM 3931 N N . LYS B 1 208 ? 150.914 4.509 13.178 1.00 81.01 207 LYS B N 1
ATOM 3932 C CA . LYS B 1 208 ? 151.247 5.715 13.920 1.00 77.08 207 LYS B CA 1
ATOM 3933 C C . LYS B 1 208 ? 152.103 6.636 13.052 1.00 77.65 207 LYS B C 1
ATOM 3934 O O . LYS B 1 208 ? 151.869 7.834 12.946 1.00 74.24 207 LYS B O 1
ATOM 3940 N N . PHE B 1 209 ? 153.101 6.047 12.427 1.00 82.82 208 PHE B N 1
ATOM 3941 C CA . PHE B 1 209 ? 154.157 6.817 11.765 1.00 84.98 208 PHE B CA 1
ATOM 3942 C C . PHE B 1 209 ? 153.684 7.501 10.494 1.00 84.68 208 PHE B C 1
ATOM 3943 O O . PHE B 1 209 ? 154.091 8.624 10.195 1.00 85.40 208 PHE B O 1
ATOM 3951 N N . GLU B 1 210 ? 152.808 6.827 9.771 1.00 84.89 209 GLU B N 1
ATOM 3952 C CA . GLU B 1 210 ? 152.154 7.413 8.597 1.00 84.63 209 GLU B CA 1
ATOM 3953 C C . GLU B 1 210 ? 151.314 8.622 8.988 1.00 78.39 209 GLU B C 1
ATOM 3954 O O . GLU B 1 210 ? 151.318 9.660 8.329 1.00 77.92 209 GLU B O 1
ATOM 3960 N N . ALA B 1 211 ? 150.562 8.467 10.062 1.00 74.14 210 ALA B N 1
ATOM 3961 C CA . ALA B 1 211 ? 149.670 9.544 10.553 1.00 69.04 210 ALA B CA 1
ATOM 3962 C C . ALA B 1 211 ? 150.477 10.758 10.919 1.00 65.78 210 ALA B C 1
ATOM 3963 O O . ALA B 1 211 ? 150.037 11.889 10.746 1.00 63.31 210 ALA B O 1
ATOM 3965 N N . LEU B 1 212 ? 151.661 10.486 11.434 1.00 65.44 211 LEU B N 1
ATOM 3966 C CA . LEU B 1 212 ? 152.512 11.517 11.947 1.00 63.51 211 LEU B CA 1
ATOM 3967 C C . LEU B 1 212 ? 153.203 12.359 10.875 1.00 64.59 211 LEU B C 1
ATOM 3968 O O . LEU B 1 212 ? 153.538 13.520 11.129 1.00 63.38 211 LEU B O 1
ATOM 3973 N N . LYS B 1 213 ? 153.406 11.785 9.703 1.00 67.54 212 LYS B N 1
ATOM 3974 C CA . LYS B 1 213 ? 154.158 12.457 8.588 1.00 69.63 212 LYS B CA 1
ATOM 3975 C C . LYS B 1 213 ? 153.570 13.843 8.329 1.00 67.52 212 LYS B C 1
ATOM 3976 O O . LYS B 1 213 ? 152.365 13.991 8.229 1.00 66.28 212 LYS B O 1
ATOM 3979 N N . ASP B 1 214 ? 154.450 14.825 8.226 1.00 67.72 213 ASP B N 1
ATOM 3980 C CA . ASP B 1 214 ? 154.104 16.222 7.909 1.00 66.52 213 ASP B CA 1
ATOM 3981 C C . ASP B 1 214 ? 153.001 16.811 8.771 1.00 63.08 213 ASP B C 1
ATOM 3982 O O . ASP B 1 214 ? 152.097 17.446 8.266 1.00 62.59 213 ASP B O 1
ATOM 3987 N N . LYS B 1 215 ? 153.120 16.643 10.070 1.00 61.09 214 LYS B N 1
ATOM 3988 C CA . LYS B 1 215 ? 152.116 17.167 11.013 1.00 57.93 214 LYS B CA 1
ATOM 3989 C C . LYS B 1 215 ? 152.717 18.198 11.971 1.00 56.35 214 LYS B C 1
ATOM 3990 O O . LYS B 1 215 ? 153.849 18.032 12.438 1.00 57.51 214 LYS B O 1
ATOM 3996 N N . ASP B 1 216 ? 151.992 19.263 12.236 1.00 54.34 215 ASP B N 1
ATOM 3997 C CA . ASP B 1 216 ? 152.464 20.256 13.251 1.00 53.38 215 ASP B CA 1
ATOM 3998 C C . ASP B 1 216 ? 151.853 20.120 14.616 1.00 50.01 215 ASP B C 1
ATOM 3999 O O . ASP B 1 216 ? 152.213 20.807 15.527 1.00 48.72 215 ASP B O 1
ATOM 4004 N N . VAL B 1 217 ? 150.857 19.271 14.717 1.00 49.39 216 VAL B N 1
ATOM 4005 C CA . VAL B 1 217 ? 150.079 19.113 15.940 1.00 47.25 216 VAL B CA 1
ATOM 4006 C C . VAL B 1 217 ? 149.789 17.626 16.130 1.00 47.95 216 VAL B C 1
ATOM 4007 O O . VAL B 1 217 ? 149.187 16.993 15.258 1.00 48.28 216 VAL B O 1
ATOM 4011 N N . VAL B 1 218 ? 150.289 17.071 17.246 1.00 47.94 217 VAL B N 1
ATOM 4012 C CA . VAL B 1 218 ? 150.039 15.669 17.573 1.00 49.01 217 VAL B CA 1
ATOM 4013 C C . VAL B 1 218 ? 149.186 15.590 18.794 1.00 48.15 217 VAL B C 1
ATOM 4014 O O . VAL B 1 218 ? 149.455 16.207 19.819 1.00 47.56 217 VAL B O 1
ATOM 4018 N N . ILE B 1 219 ? 148.091 14.871 18.659 1.00 49.61 218 ILE B N 1
ATOM 4019 C CA . ILE B 1 219 ? 147.112 14.792 19.737 1.00 48.71 218 ILE B CA 1
ATOM 4020 C C . ILE B 1 219 ? 146.935 13.374 20.153 1.00 51.51 218 ILE B C 1
ATOM 4021 O O . ILE B 1 219 ? 146.730 12.504 19.307 1.00 53.67 218 ILE B O 1
ATOM 4026 N N . THR B 1 220 ? 146.970 13.135 21.450 1.00 52.18 219 THR B N 1
ATOM 4027 C CA . THR B 1 220 ? 146.739 11.801 21.921 1.00 54.91 219 THR B CA 1
ATOM 4028 C C . THR B 1 220 ? 145.886 11.841 23.141 1.00 56.02 219 THR B C 1
ATOM 4029 O O . THR B 1 220 ? 145.583 12.900 23.679 1.00 55.08 219 THR B O 1
ATOM 4033 N N . ASP B 1 221 ? 145.468 10.670 23.574 1.00 61.17 220 ASP B N 1
ATOM 4034 C CA . ASP B 1 221 ? 144.560 10.550 24.719 1.00 65.69 220 ASP B CA 1
ATOM 4035 C C . ASP B 1 221 ? 144.662 9.176 25.350 1.00 70.40 220 ASP B C 1
ATOM 4036 O O . ASP B 1 221 ? 145.168 8.214 24.737 1.00 78.75 220 ASP B O 1
ATOM 4041 N N . THR B 1 222 ? 144.158 9.069 26.568 1.00 70.26 221 THR B N 1
ATOM 4042 C CA . THR B 1 222 ? 144.161 7.784 27.290 1.00 73.74 221 THR B CA 1
ATOM 4043 C C . THR B 1 222 ? 143.512 6.723 26.442 1.00 73.77 221 THR B C 1
ATOM 4044 O O . THR B 1 222 ? 142.628 6.991 25.655 1.00 72.41 221 THR B O 1
ATOM 4048 N N . TRP B 1 223 ? 143.932 5.505 26.642 1.00 78.53 222 TRP B N 1
ATOM 4049 C CA . TRP B 1 223 ? 143.417 4.381 25.837 1.00 80.82 222 TRP B CA 1
ATOM 4050 C C . TRP B 1 223 ? 142.263 3.691 26.505 1.00 86.09 222 TRP B C 1
ATOM 4051 O O . TRP B 1 223 ? 141.313 3.233 25.884 1.00 86.83 222 TRP B O 1
ATOM 4062 N N . VAL B 1 224 ? 142.410 3.562 27.805 1.00 91.07 223 VAL B N 1
ATOM 4063 C CA . VAL B 1 224 ? 141.353 3.069 28.640 1.00 93.37 223 VAL B CA 1
ATOM 4064 C C . VAL B 1 224 ? 140.431 4.258 28.894 1.00 91.58 223 VAL B C 1
ATOM 4065 O O . VAL B 1 224 ? 140.653 5.084 29.786 1.00 81.27 223 VAL B O 1
ATOM 4069 N N . SER B 1 225 ? 139.389 4.304 28.072 1.00 101.23 224 SER B N 1
ATOM 4070 C CA . SER B 1 225 ? 138.439 5.423 28.050 1.00 108.27 224 SER B CA 1
ATOM 4071 C C . SER B 1 225 ? 137.371 5.254 29.145 1.00 115.64 224 SER B C 1
ATOM 4072 O O . SER B 1 225 ? 136.823 4.166 29.339 1.00 126.47 224 SER B O 1
ATOM 4080 N N . GLY B 1 227 ? 134.789 4.839 32.104 1.00 127.60 226 GLY B N 1
ATOM 4081 C CA . GLY B 1 227 ? 133.641 3.915 32.129 1.00 128.89 226 GLY B CA 1
ATOM 4082 C C . GLY B 1 227 ? 134.020 2.530 31.623 1.00 130.16 226 GLY B C 1
ATOM 4083 O O . GLY B 1 227 ? 133.747 1.530 32.275 1.00 123.54 226 GLY B O 1
ATOM 4084 N N . GLU B 1 228 ? 134.658 2.498 30.451 1.00 134.75 227 GLU B N 1
ATOM 4085 C CA . GLU B 1 228 ? 135.195 1.274 29.821 1.00 142.10 227 GLU B CA 1
ATOM 4086 C C . GLU B 1 228 ? 136.344 0.605 30.611 1.00 143.40 227 GLU B C 1
ATOM 4087 O O . GLU B 1 228 ? 136.995 -0.325 30.110 1.00 131.38 227 GLU B O 1
ATOM 4089 N N . GLU B 1 229 ? 136.555 1.067 31.848 1.00 141.63 228 GLU B N 1
ATOM 4090 C CA . GLU B 1 229 ? 137.653 0.602 32.719 1.00 140.08 228 GLU B CA 1
ATOM 4091 C C . GLU B 1 229 ? 137.558 -0.890 33.144 1.00 141.47 228 GLU B C 1
ATOM 4092 O O . GLU B 1 229 ? 138.534 -1.471 33.629 1.00 148.22 228 GLU B O 1
ATOM 4094 N N . ASN B 1 230 ? 136.385 -1.502 32.976 1.00 142.27 229 ASN B N 1
ATOM 4095 C CA . ASN B 1 230 ? 136.222 -2.973 33.166 1.00 142.09 229 ASN B CA 1
ATOM 4096 C C . ASN B 1 230 ? 136.907 -3.830 32.090 1.00 138.77 229 ASN B C 1
ATOM 4097 O O . ASN B 1 230 ? 136.970 -5.044 32.235 1.00 140.39 229 ASN B O 1
ATOM 4099 N N . GLU B 1 231 ? 137.405 -3.187 31.026 1.00 131.45 230 GLU B N 1
ATOM 4100 C CA . GLU B 1 231 ? 138.008 -3.873 29.841 1.00 128.42 230 GLU B CA 1
ATOM 4101 C C . GLU B 1 231 ? 139.519 -3.550 29.536 1.00 119.67 230 GLU B C 1
ATOM 4102 O O . GLU B 1 231 ? 140.070 -3.970 28.509 1.00 118.00 230 GLU B O 1
ATOM 4104 N N . LYS B 1 232 ? 140.172 -2.869 30.481 1.00 108.32 231 LYS B N 1
ATOM 4105 C CA . LYS B 1 232 ? 141.482 -2.181 30.307 1.00 98.45 231 LYS B CA 1
ATOM 4106 C C . LYS B 1 232 ? 142.670 -3.088 29.892 1.00 97.51 231 LYS B C 1
ATOM 4107 O O . LYS B 1 232 ? 143.313 -2.820 28.883 1.00 96.25 231 LYS B O 1
ATOM 4111 N N . GLU B 1 233 ? 142.942 -4.145 30.647 1.00 98.34 232 GLU B N 1
ATOM 4112 C CA . GLU B 1 233 ? 144.105 -5.025 30.378 1.00 100.24 232 GLU B CA 1
ATOM 4113 C C . GLU B 1 233 ? 144.257 -5.342 28.878 1.00 99.83 232 GLU B C 1
ATOM 4114 O O . GLU B 1 233 ? 145.362 -5.425 28.343 1.00 99.97 232 GLU B O 1
ATOM 4120 N N . ARG B 1 234 ? 143.125 -5.663 28.253 1.00 99.65 233 ARG B N 1
ATOM 4121 C CA . ARG B 1 234 ? 143.070 -6.132 26.853 1.00 100.60 233 ARG B CA 1
ATOM 4122 C C . ARG B 1 234 ? 143.434 -5.005 25.902 1.00 95.45 233 ARG B C 1
ATOM 4123 O O . ARG B 1 234 ? 144.193 -5.199 24.965 1.00 94.98 233 ARG B O 1
ATOM 4127 N N . LYS B 1 235 ? 142.839 -3.835 26.172 1.00 91.43 234 LYS B N 1
ATOM 4128 C CA . LYS B 1 235 ? 142.974 -2.631 25.318 1.00 86.74 234 LYS B CA 1
ATOM 4129 C C . LYS B 1 235 ? 144.447 -2.222 25.223 1.00 86.14 234 LYS B C 1
ATOM 4130 O O . LYS B 1 235 ? 145.001 -2.121 24.137 1.00 86.77 234 LYS B O 1
ATOM 4132 N N . ILE B 1 236 ? 145.094 -2.111 26.367 1.00 85.46 235 ILE B N 1
ATOM 4133 C CA . ILE B 1 236 ? 146.531 -1.914 26.424 1.00 85.91 235 ILE B CA 1
ATOM 4134 C C . ILE B 1 236 ? 147.350 -2.747 25.423 1.00 89.87 235 ILE B C 1
ATOM 4135 O O . ILE B 1 236 ? 148.167 -2.197 24.685 1.00 88.97 235 ILE B O 1
ATOM 4140 N N . LYS B 1 237 ? 147.184 -4.062 25.443 1.00 95.18 236 LYS B N 1
ATOM 4141 C CA . LYS B 1 237 ? 147.961 -4.930 24.528 1.00 100.89 236 LYS B CA 1
ATOM 4142 C C . LYS B 1 237 ? 147.710 -4.534 23.060 1.00 100.26 236 LYS B C 1
ATOM 4143 O O . LYS B 1 237 ? 148.592 -4.704 22.203 1.00 102.91 236 LYS B O 1
ATOM 4145 N N . GLU B 1 238 ? 146.490 -4.075 22.788 1.00 98.60 237 GLU B N 1
ATOM 4146 C CA . GLU B 1 238 ? 146.049 -3.764 21.411 1.00 98.97 237 GLU B CA 1
ATOM 4147 C C . GLU B 1 238 ? 146.732 -2.500 20.906 1.00 96.42 237 GLU B C 1
ATOM 4148 O O . GLU B 1 238 ? 147.027 -2.381 19.710 1.00 98.52 237 GLU B O 1
ATOM 4154 N N . PHE B 1 239 ? 147.033 -1.608 21.845 1.00 92.62 238 PHE B N 1
ATOM 4155 C CA . PHE B 1 239 ? 147.718 -0.337 21.574 1.00 89.60 238 PHE B CA 1
ATOM 4156 C C . PHE B 1 239 ? 149.258 -0.395 21.658 1.00 92.51 238 PHE B C 1
ATOM 4157 O O . PHE B 1 239 ? 149.898 0.595 22.039 1.00 90.35 238 PHE B O 1
ATOM 4165 N N . GLU B 1 240 ? 149.848 -1.540 21.309 1.00 99.44 239 GLU B N 1
ATOM 4166 C CA . GLU B 1 240 ? 151.301 -1.749 21.493 1.00 103.41 239 GLU B CA 1
ATOM 4167 C C . GLU B 1 240 ? 152.140 -0.615 20.880 1.00 101.51 239 GLU B C 1
ATOM 4168 O O . GLU B 1 240 ? 152.837 0.131 21.607 1.00 101.84 239 GLU B O 1
ATOM 4174 N N . GLY B 1 241 ? 152.057 -0.479 19.556 1.00 98.68 240 GLY B N 1
ATOM 4175 C CA . GLY B 1 241 ? 152.909 0.475 18.822 1.00 94.45 240 GLY B CA 1
ATOM 4176 C C . GLY B 1 241 ? 152.556 1.942 18.998 1.00 87.04 240 GLY B C 1
ATOM 4177 O O . GLY B 1 241 ? 153.223 2.824 18.465 1.00 84.80 240 GLY B O 1
ATOM 4178 N N . PHE B 1 242 ? 151.534 2.211 19.785 1.00 82.61 241 PHE B N 1
ATOM 4179 C CA . PHE B 1 242 ? 150.845 3.508 19.683 1.00 77.79 241 PHE B CA 1
ATOM 4180 C C . PHE B 1 242 ? 151.291 4.623 20.621 1.00 74.62 241 PHE B C 1
ATOM 4181 O O . PHE B 1 242 ? 150.815 5.742 20.537 1.00 72.27 241 PHE B O 1
ATOM 4197 N N . ILE B 1 244 ? 153.057 7.747 22.114 1.00 66.41 243 ILE B N 1
ATOM 4198 C CA . ILE B 1 244 ? 153.842 8.895 21.640 1.00 64.23 243 ILE B CA 1
ATOM 4199 C C . ILE B 1 244 ? 155.118 9.065 22.448 1.00 65.97 243 ILE B C 1
ATOM 4200 O O . ILE B 1 244 ? 155.096 9.294 23.661 1.00 64.79 243 ILE B O 1
ATOM 4205 N N . ASP B 1 245 ? 156.232 8.870 21.769 1.00 69.00 244 ASP B N 1
ATOM 4206 C CA . ASP B 1 245 ? 157.537 8.958 22.379 1.00 70.91 244 ASP B CA 1
ATOM 4207 C C . ASP B 1 245 ? 158.440 9.799 21.486 1.00 73.14 244 ASP B C 1
ATOM 4208 O O . ASP B 1 245 ? 157.989 10.316 20.471 1.00 73.93 244 ASP B O 1
ATOM 4213 N N . GLU B 1 246 ? 159.703 9.957 21.883 1.00 76.57 245 GLU B N 1
ATOM 4214 C CA . GLU B 1 246 ? 160.661 10.832 21.170 1.00 77.79 245 GLU B CA 1
ATOM 4215 C C . GLU B 1 246 ? 160.731 10.474 19.692 1.00 77.54 245 GLU B C 1
ATOM 4216 O O . GLU B 1 246 ? 160.688 11.347 18.818 1.00 76.23 245 GLU B O 1
ATOM 4222 N N . LYS B 1 247 ? 160.847 9.185 19.411 1.00 79.13 246 LYS B N 1
ATOM 4223 C CA . LYS B 1 247 ? 160.972 8.746 17.997 1.00 81.29 246 LYS B CA 1
ATOM 4224 C C . LYS B 1 247 ? 159.741 9.128 17.200 1.00 78.71 246 LYS B C 1
ATOM 4225 O O . LYS B 1 247 ? 159.852 9.468 16.018 1.00 79.64 246 LYS B O 1
ATOM 4229 N N . ALA B 1 248 ? 158.584 8.992 17.839 1.00 75.43 247 ALA B N 1
ATOM 4230 C CA . ALA B 1 248 ? 157.317 9.288 17.182 1.00 72.84 247 ALA B CA 1
ATOM 4231 C C . ALA B 1 248 ? 157.236 10.780 16.854 1.00 70.63 247 ALA B C 1
ATOM 4232 O O . ALA B 1 248 ? 156.919 11.147 15.741 1.00 69.98 247 ALA B O 1
ATOM 4242 N N . SER B 1 250 ? 159.650 12.754 16.530 1.00 69.98 249 SER B N 1
ATOM 4243 C CA . SER B 1 250 ? 160.710 12.956 15.503 1.00 71.79 249 SER B CA 1
ATOM 4244 C C . SER B 1 250 ? 160.154 12.903 14.094 1.00 71.94 249 SER B C 1
ATOM 4245 O O . SER B 1 250 ? 160.652 13.579 13.193 1.00 73.88 249 SER B O 1
ATOM 4247 N N . VAL B 1 251 ? 159.137 12.071 13.903 1.00 70.46 250 VAL B N 1
ATOM 4248 C CA . VAL B 1 251 ? 158.537 11.818 12.569 1.00 70.71 250 VAL B CA 1
ATOM 4249 C C . VAL B 1 251 ? 157.699 13.001 12.111 1.00 67.79 250 VAL B C 1
ATOM 4250 O O . VAL B 1 251 ? 157.510 13.267 10.921 1.00 68.84 250 VAL B O 1
ATOM 4254 N N . ALA B 1 252 ? 157.160 13.695 13.090 1.00 64.12 251 ALA B N 1
ATOM 4255 C CA . ALA B 1 252 ? 156.383 14.874 12.820 1.00 61.73 251 ALA B CA 1
ATOM 4256 C C . ALA B 1 252 ? 157.323 16.000 12.525 1.00 62.35 251 ALA B C 1
ATOM 4257 O O . ALA B 1 252 ? 158.535 15.890 12.702 1.00 64.12 251 ALA B O 1
ATOM 4259 N N . ASN B 1 253 ? 156.739 17.086 12.071 1.00 61.35 252 ASN B N 1
ATOM 4260 C CA . ASN B 1 253 ? 157.501 18.245 11.726 1.00 62.66 252 ASN B CA 1
ATOM 4261 C C . ASN B 1 253 ? 158.243 18.822 12.899 1.00 62.11 252 ASN B C 1
ATOM 4262 O O . ASN B 1 253 ? 157.969 18.533 14.057 1.00 59.80 252 ASN B O 1
ATOM 4267 N N . LYS B 1 254 ? 159.216 19.643 12.543 1.00 65.05 253 LYS B N 1
ATOM 4268 C CA . LYS B 1 254 ? 160.072 20.259 13.514 1.00 65.57 253 LYS B CA 1
ATOM 4269 C C . LYS B 1 254 ? 159.173 21.153 14.343 1.00 63.04 253 LYS B C 1
ATOM 4270 O O . LYS B 1 254 ? 158.261 21.778 13.813 1.00 62.63 253 LYS B O 1
ATOM 4276 N N . ASP B 1 255 ? 159.436 21.179 15.639 1.00 61.95 254 ASP B N 1
ATOM 4277 C CA . ASP B 1 255 ? 158.737 22.060 16.588 1.00 59.94 254 ASP B CA 1
ATOM 4278 C C . ASP B 1 255 ? 157.230 21.815 16.748 1.00 56.76 254 ASP B C 1
ATOM 4279 O O . ASP B 1 255 ? 156.486 22.662 17.311 1.00 54.75 254 ASP B O 1
ATOM 4284 N N . ALA B 1 256 ? 156.805 20.638 16.302 1.00 56.23 255 ALA B N 1
ATOM 4285 C CA . ALA B 1 256 ? 155.392 20.204 16.424 1.00 53.67 255 ALA B CA 1
ATOM 4286 C C . ALA B 1 256 ? 155.034 20.103 17.893 1.00 51.25 255 ALA B C 1
ATOM 4287 O O . ALA B 1 256 ? 155.879 19.670 18.690 1.00 52.56 255 ALA B O 1
ATOM 4289 N N . ILE B 1 257 ? 153.836 20.544 18.244 1.00 48.36 256 ILE B N 1
ATOM 4290 C CA . ILE B 1 257 ? 153.345 20.508 19.626 1.00 45.88 256 ILE B CA 1
ATOM 4291 C C . ILE B 1 257 ? 152.562 19.247 19.902 1.00 45.35 256 ILE B C 1
ATOM 4292 O O . ILE B 1 257 ? 151.945 18.671 18.984 1.00 46.96 256 ILE B O 1
ATOM 4297 N N . LEU B 1 258 ? 152.640 18.777 21.145 1.00 44.20 257 LEU B N 1
ATOM 4298 C CA . LEU B 1 258 ? 151.930 17.575 21.588 1.00 43.64 257 LEU B CA 1
ATOM 4299 C C . LEU B 1 258 ? 150.767 18.010 22.503 1.00 41.80 257 LEU B C 1
ATOM 4300 O O . LEU B 1 258 ? 150.974 18.685 23.490 1.00 41.53 257 LEU B O 1
ATOM 4305 N N . LEU B 1 259 ? 149.565 17.626 22.164 1.00 41.58 258 LEU B N 1
ATOM 4306 C CA . LEU B 1 259 ? 148.397 17.934 22.965 1.00 40.74 258 LEU B CA 1
ATOM 4307 C C . LEU B 1 259 ? 147.819 16.659 23.586 1.00 41.94 258 LEU B C 1
ATOM 4308 O O . LEU B 1 259 ? 147.870 15.602 22.973 1.00 44.61 258 LEU B O 1
ATOM 4313 N N . HIS B 1 260 ? 147.381 16.771 24.835 1.00 41.96 259 HIS B N 1
ATOM 4314 C CA . HIS B 1 260 ? 146.768 15.711 25.607 1.00 44.19 259 HIS B CA 1
ATOM 4315 C C . HIS B 1 260 ? 145.734 16.340 26.519 1.00 44.40 259 HIS B C 1
ATOM 4316 O O . HIS B 1 260 ? 146.026 17.298 27.198 1.00 46.32 259 HIS B O 1
ATOM 4323 N N . CYS B 1 261 ? 144.523 15.803 26.550 1.00 48.03 260 CYS B N 1
ATOM 4324 C CA . CYS B 1 261 ? 143.409 16.441 27.323 1.00 47.71 260 CYS B CA 1
ATOM 4325 C C . CYS B 1 261 ? 143.541 16.179 28.791 1.00 46.90 260 CYS B C 1
ATOM 4326 O O . CYS B 1 261 ? 143.038 16.940 29.596 1.00 49.03 260 CYS B O 1
ATOM 4329 N N . LEU B 1 262 ? 144.237 15.132 29.132 1.00 47.20 261 LEU B N 1
ATOM 4330 C CA . LEU B 1 262 ? 144.565 14.829 30.552 1.00 47.92 261 LEU B CA 1
ATOM 4331 C C . LEU B 1 262 ? 143.404 14.116 31.193 1.00 48.31 261 LEU B C 1
ATOM 4332 O O . LEU B 1 262 ? 142.298 14.189 30.702 1.00 50.16 261 LEU B O 1
ATOM 4337 N N . PRO B 1 263 ? 143.653 13.439 32.272 1.00 47.26 262 PRO B N 1
ATOM 4338 C CA . PRO B 1 263 ? 144.962 13.160 32.754 1.00 48.86 262 PRO B CA 1
ATOM 4339 C C . PRO B 1 263 ? 145.738 12.207 31.840 1.00 51.33 262 PRO B C 1
ATOM 4340 O O . PRO B 1 263 ? 145.146 11.473 31.053 1.00 52.50 262 PRO B O 1
ATOM 4344 N N . ALA B 1 264 ? 147.054 12.148 32.071 1.00 50.79 263 ALA B N 1
ATOM 4345 C CA . ALA B 1 264 ? 147.979 11.406 31.237 1.00 50.04 263 ALA B CA 1
ATOM 4346 C C . ALA B 1 264 ? 148.487 10.197 31.964 1.00 50.77 263 ALA B C 1
ATOM 4347 O O . ALA B 1 264 ? 148.555 10.178 33.173 1.00 50.78 263 ALA B O 1
ATOM 4349 N N . TYR B 1 265 ? 148.793 9.160 31.235 1.00 52.23 264 TYR B N 1
ATOM 4350 C CA . TYR B 1 265 ? 149.312 7.940 31.875 1.00 56.04 264 TYR B CA 1
ATOM 4351 C C . TYR B 1 265 ? 150.656 7.639 31.270 1.00 57.69 264 TYR B C 1
ATOM 4352 O O . TYR B 1 265 ? 150.764 7.054 30.215 1.00 58.86 264 TYR B O 1
ATOM 4361 N N . ARG B 1 266 ? 151.651 8.185 31.941 1.00 57.87 265 ARG B N 1
ATOM 4362 C CA . ARG B 1 266 ? 153.029 8.065 31.555 1.00 58.95 265 ARG B CA 1
ATOM 4363 C C . ARG B 1 266 ? 153.332 6.634 31.457 1.00 61.70 265 ARG B C 1
ATOM 4364 O O . ARG B 1 266 ? 153.033 5.865 32.351 1.00 63.50 265 ARG B O 1
ATOM 4372 N N . GLY B 1 267 ? 153.964 6.280 30.372 1.00 62.73 266 GLY B N 1
ATOM 4373 C CA . GLY B 1 267 ? 154.372 4.881 30.150 1.00 67.07 266 GLY B CA 1
ATOM 4374 C C . GLY B 1 267 ? 153.395 4.111 29.274 1.00 67.90 266 GLY B C 1
ATOM 4375 O O . GLY B 1 267 ? 153.659 2.965 28.877 1.00 71.35 266 GLY B O 1
ATOM 4376 N N . TYR B 1 268 ? 152.271 4.758 28.980 1.00 64.77 267 TYR B N 1
ATOM 4377 C CA . TYR B 1 268 ? 151.235 4.184 28.131 1.00 65.14 267 TYR B CA 1
ATOM 4378 C C . TYR B 1 268 ? 151.093 5.016 26.856 1.00 63.85 267 TYR B C 1
ATOM 4379 O O . TYR B 1 268 ? 151.966 4.967 25.979 1.00 65.69 267 TYR B O 1
ATOM 4388 N N . GLU B 1 269 ? 150.045 5.823 26.761 1.00 61.05 268 GLU B N 1
ATOM 4389 C CA . GLU B 1 269 ? 149.831 6.582 25.536 1.00 59.60 268 GLU B CA 1
ATOM 4390 C C . GLU B 1 269 ? 150.916 7.632 25.309 1.00 58.00 268 GLU B C 1
ATOM 4391 O O . GLU B 1 269 ? 151.094 8.136 24.217 1.00 57.69 268 GLU B O 1
ATOM 4397 N N . VAL B 1 270 ? 151.640 7.952 26.346 1.00 57.12 269 VAL B N 1
ATOM 4398 C CA . VAL B 1 270 ? 152.671 8.933 26.220 1.00 56.24 269 VAL B CA 1
ATOM 4399 C C . VAL B 1 270 ? 153.829 8.616 27.163 1.00 58.35 269 VAL B C 1
ATOM 4400 O O . VAL B 1 270 ? 153.609 8.138 28.289 1.00 60.20 269 VAL B O 1
ATOM 4404 N N . SER B 1 271 ? 155.055 8.846 26.706 1.00 59.13 270 SER B N 1
ATOM 4405 C CA . SER B 1 271 ? 156.227 8.667 27.560 1.00 60.81 270 SER B CA 1
ATOM 4406 C C . SER B 1 271 ? 156.392 9.869 28.495 1.00 58.94 270 SER B C 1
ATOM 4407 O O . SER B 1 271 ? 156.069 10.985 28.163 1.00 55.56 270 SER B O 1
ATOM 4410 N N . GLU B 1 272 ? 156.977 9.604 29.645 1.00 61.97 271 GLU B N 1
ATOM 4411 C CA . GLU B 1 272 ? 157.293 10.623 30.646 1.00 62.22 271 GLU B CA 1
ATOM 4412 C C . GLU B 1 272 ? 158.149 11.738 30.042 1.00 61.58 271 GLU B C 1
ATOM 4413 O O . GLU B 1 272 ? 157.839 12.914 30.161 1.00 58.50 271 GLU B O 1
ATOM 4419 N N . GLU B 1 273 ? 159.204 11.325 29.337 1.00 64.53 272 GLU B N 1
ATOM 4420 C CA . GLU B 1 273 ? 160.163 12.263 28.730 1.00 65.06 272 GLU B CA 1
ATOM 4421 C C . GLU B 1 273 ? 159.410 13.237 27.847 1.00 60.16 272 GLU B C 1
ATOM 4422 O O . GLU B 1 273 ? 159.451 14.431 28.078 1.00 58.72 272 GLU B O 1
ATOM 4428 N N . ILE B 1 274 ? 158.644 12.697 26.913 1.00 57.78 273 ILE B N 1
ATOM 4429 C CA . ILE B 1 274 ? 157.979 13.484 25.904 1.00 54.93 273 ILE B CA 1
ATOM 4430 C C . ILE B 1 274 ? 156.872 14.362 26.463 1.00 51.46 273 ILE B C 1
ATOM 4431 O O . ILE B 1 274 ? 156.641 15.488 26.020 1.00 49.73 273 ILE B O 1
ATOM 4436 N N . PHE B 1 275 ? 156.191 13.823 27.442 1.00 50.90 274 PHE B N 1
ATOM 4437 C CA . PHE B 1 275 ? 155.109 14.539 28.103 1.00 48.23 274 PHE B CA 1
ATOM 4438 C C . PHE B 1 275 ? 155.660 15.761 28.790 1.00 47.17 274 PHE B C 1
ATOM 4439 O O . PHE B 1 275 ? 155.217 16.872 28.544 1.00 44.75 274 PHE B O 1
ATOM 4447 N N . GLU B 1 276 ? 156.669 15.544 29.605 1.00 49.03 275 GLU B N 1
ATOM 4448 C CA . GLU B 1 276 ? 157.333 16.664 30.267 1.00 49.54 275 GLU B CA 1
ATOM 4449 C C . GLU B 1 276 ? 158.007 17.636 29.274 1.00 50.31 275 GLU B C 1
ATOM 4450 O O . GLU B 1 276 ? 158.015 18.870 29.473 1.00 49.10 275 GLU B O 1
ATOM 4456 N N . LYS B 1 277 ? 158.493 17.096 28.163 1.00 52.39 276 LYS B N 1
ATOM 4457 C CA . LYS B 1 277 ? 159.072 17.950 27.104 1.00 53.53 276 LYS B CA 1
ATOM 4458 C C . LYS B 1 277 ? 158.031 18.978 26.658 1.00 51.08 276 LYS B C 1
ATOM 4459 O O . LYS B 1 277 ? 158.334 20.154 26.509 1.00 52.67 276 LYS B O 1
ATOM 4465 N N . HIS B 1 278 ? 156.803 18.547 26.569 1.00 48.39 277 HIS B N 1
ATOM 4466 C CA . HIS B 1 278 ? 155.713 19.467 26.257 1.00 46.06 277 HIS B CA 1
ATOM 4467 C C . HIS B 1 278 ? 154.840 19.962 27.432 1.00 43.65 277 HIS B C 1
ATOM 4468 O O . HIS B 1 278 ? 153.693 20.314 27.243 1.00 41.65 277 HIS B O 1
ATOM 4475 N N . ALA B 1 279 ? 155.348 19.968 28.636 1.00 44.02 278 ALA B N 1
ATOM 4476 C CA . ALA B 1 279 ? 154.535 20.466 29.727 1.00 42.71 278 ALA B CA 1
ATOM 4477 C C . ALA B 1 279 ? 153.959 21.881 29.424 1.00 41.28 278 ALA B C 1
ATOM 4478 O O . ALA B 1 279 ? 152.771 22.075 29.561 1.00 39.55 278 ALA B O 1
ATOM 4480 N N . ASP B 1 280 ? 154.753 22.817 28.942 1.00 42.35 279 ASP B N 1
ATOM 4481 C CA . ASP B 1 280 ? 154.231 24.169 28.772 1.00 42.35 279 ASP B CA 1
ATOM 4482 C C . ASP B 1 280 ? 152.964 24.190 27.956 1.00 40.82 279 ASP B C 1
ATOM 4483 O O . ASP B 1 280 ? 151.983 24.864 28.322 1.00 41.05 279 ASP B O 1
ATOM 4488 N N . VAL B 1 281 ? 152.972 23.500 26.827 1.00 40.48 280 VAL B N 1
ATOM 4489 C CA . VAL B 1 281 ? 151.821 23.544 25.925 1.00 39.10 280 VAL B CA 1
ATOM 4490 C C . VAL B 1 281 ? 150.687 22.748 26.484 1.00 37.54 280 VAL B C 1
ATOM 4491 O O . VAL B 1 281 ? 149.537 23.109 26.334 1.00 36.05 280 VAL B O 1
ATOM 4495 N N . ILE B 1 282 ? 151.001 21.602 27.061 1.00 38.65 281 ILE B N 1
ATOM 4496 C CA . ILE B 1 282 ? 149.967 20.699 27.543 1.00 38.30 281 ILE B CA 1
ATOM 4497 C C . ILE B 1 282 ? 149.193 21.409 28.663 1.00 38.01 281 ILE B C 1
ATOM 4498 O O . ILE B 1 282 ? 147.959 21.295 28.752 1.00 38.11 281 ILE B O 1
ATOM 4503 N N . PHE B 1 283 ? 149.891 22.103 29.517 1.00 39.42 282 PHE B N 1
ATOM 4504 C CA . PHE B 1 283 ? 149.204 22.697 30.644 1.00 41.30 282 PHE B CA 1
ATOM 4505 C C . PHE B 1 283 ? 148.568 24.017 30.278 1.00 41.79 282 PHE B C 1
ATOM 4506 O O . PHE B 1 283 ? 147.686 24.444 30.981 1.00 41.44 282 PHE B O 1
ATOM 4514 N N . GLU B 1 284 ? 149.055 24.701 29.248 1.00 43.68 283 GLU B N 1
ATOM 4515 C CA . GLU B 1 284 ? 148.332 25.854 28.766 1.00 45.24 283 GLU B CA 1
ATOM 4516 C C . GLU B 1 284 ? 146.983 25.332 28.179 1.00 42.16 283 GLU B C 1
ATOM 4517 O O . GLU B 1 284 ? 145.902 25.904 28.375 1.00 38.86 283 GLU B O 1
ATOM 4523 N N . GLU B 1 285 ? 147.078 24.189 27.515 1.00 40.68 284 GLU B N 1
ATOM 4524 C CA . GLU B 1 285 ? 145.937 23.552 26.899 1.00 39.63 284 GLU B CA 1
ATOM 4525 C C . GLU B 1 285 ? 144.897 23.422 28.010 1.00 38.96 284 GLU B C 1
ATOM 4526 O O . GLU B 1 285 ? 143.808 23.893 27.858 1.00 37.62 284 GLU B O 1
ATOM 4532 N N . ALA B 1 286 ? 145.268 22.755 29.108 1.00 39.75 285 ALA B N 1
ATOM 4533 C CA . ALA B 1 286 ? 144.432 22.553 30.312 1.00 39.01 285 ALA B CA 1
ATOM 4534 C C . ALA B 1 286 ? 143.698 23.806 30.770 1.00 40.75 285 ALA B C 1
ATOM 4535 O O . ALA B 1 286 ? 142.499 23.894 30.925 1.00 40.15 285 ALA B O 1
ATOM 4537 N N . ARG B 1 287 ? 144.479 24.824 30.949 1.00 44.98 286 ARG B N 1
ATOM 4538 C CA . ARG B 1 287 ? 143.989 26.073 31.409 1.00 46.40 286 ARG B CA 1
ATOM 4539 C C . ARG B 1 287 ? 143.141 26.757 30.376 1.00 43.65 286 ARG B C 1
ATOM 4540 O O . ARG B 1 287 ? 142.237 27.490 30.709 1.00 44.19 286 ARG B O 1
ATOM 4548 N N . ASN B 1 288 ? 143.457 26.579 29.109 1.00 41.95 287 ASN B N 1
ATOM 4549 C CA . ASN B 1 288 ? 142.789 27.364 28.034 1.00 40.10 287 ASN B CA 1
ATOM 4550 C C . ASN B 1 288 ? 141.285 26.944 27.813 1.00 38.08 287 ASN B C 1
ATOM 4551 O O . ASN B 1 288 ? 140.509 27.640 27.248 1.00 37.54 287 ASN B O 1
ATOM 4556 N N . ARG B 1 289 ? 140.867 25.842 28.363 1.00 37.08 288 ARG B N 1
ATOM 4557 C CA . ARG B 1 289 ? 139.429 25.531 28.431 1.00 36.72 288 ARG B CA 1
ATOM 4558 C C . ARG B 1 289 ? 138.541 26.604 29.096 1.00 34.50 288 ARG B C 1
ATOM 4559 O O . ARG B 1 289 ? 137.365 26.728 28.812 1.00 32.12 288 ARG B O 1
ATOM 4567 N N . LEU B 1 290 ? 139.143 27.356 30.008 1.00 34.30 289 LEU B N 1
ATOM 4568 C CA . LEU B 1 290 ? 138.457 28.451 30.650 1.00 33.92 289 LEU B CA 1
ATOM 4569 C C . LEU B 1 290 ? 137.933 29.434 29.630 1.00 33.66 289 LEU B C 1
ATOM 4570 O O . LEU B 1 290 ? 136.787 29.795 29.638 1.00 33.62 289 LEU B O 1
ATOM 4575 N N . TYR B 1 291 ? 138.794 29.877 28.749 1.00 35.93 290 TYR B N 1
ATOM 4576 C CA . TYR B 1 291 ? 138.511 31.076 27.903 1.00 37.89 290 TYR B CA 1
ATOM 4577 C C . TYR B 1 291 ? 137.474 30.701 26.883 1.00 36.19 290 TYR B C 1
ATOM 4578 O O . TYR B 1 291 ? 136.683 31.491 26.430 1.00 36.45 290 TYR B O 1
ATOM 4587 N N . VAL B 1 292 ? 137.515 29.451 26.555 1.00 34.74 291 VAL B N 1
ATOM 4588 C CA . VAL B 1 292 ? 136.707 28.872 25.483 1.00 35.62 291 VAL B CA 1
ATOM 4589 C C . VAL B 1 292 ? 135.292 28.629 26.010 1.00 33.38 291 VAL B C 1
ATOM 4590 O O . VAL B 1 292 ? 134.306 28.999 25.400 1.00 32.81 291 VAL B O 1
ATOM 4594 N N . VAL B 1 293 ? 135.204 28.080 27.204 1.00 32.12 292 VAL B N 1
ATOM 4595 C CA . VAL B 1 293 ? 133.890 28.014 27.859 1.00 30.84 292 VAL B CA 1
ATOM 4596 C C . VAL B 1 293 ? 133.281 29.446 28.053 1.00 31.37 292 VAL B C 1
ATOM 4597 O O . VAL B 1 293 ? 132.101 29.680 27.777 1.00 30.25 292 VAL B O 1
ATOM 4601 N N . LYS B 1 294 ? 134.097 30.397 28.444 1.00 31.46 293 LYS B N 1
ATOM 4602 C CA . LYS B 1 294 ? 133.603 31.797 28.485 1.00 32.44 293 LYS B CA 1
ATOM 4603 C C . LYS B 1 294 ? 132.942 32.257 27.215 1.00 33.29 293 LYS B C 1
ATOM 4604 O O . LYS B 1 294 ? 131.788 32.710 27.204 1.00 33.73 293 LYS B O 1
ATOM 4610 N N . ALA B 1 295 ? 133.641 32.063 26.108 1.00 33.97 294 ALA B N 1
ATOM 4611 C CA . ALA B 1 295 ? 133.122 32.479 24.783 1.00 34.53 294 ALA B CA 1
ATOM 4612 C C . ALA B 1 295 ? 131.802 31.768 24.545 1.00 34.05 294 ALA B C 1
ATOM 4613 O O . ALA B 1 295 ? 130.798 32.355 24.085 1.00 36.44 294 ALA B O 1
ATOM 4615 N N . LEU B 1 296 ? 131.826 30.481 24.802 1.00 31.73 295 LEU B N 1
ATOM 4616 C CA . LEU B 1 296 ? 130.682 29.630 24.491 1.00 31.22 295 LEU B CA 1
ATOM 4617 C C . LEU B 1 296 ? 129.456 30.112 25.241 1.00 30.81 295 LEU B C 1
ATOM 4618 O O . LEU B 1 296 ? 128.391 30.240 24.706 1.00 30.30 295 LEU B O 1
ATOM 4623 N N . LEU B 1 297 ? 129.634 30.311 26.528 1.00 30.62 296 LEU B N 1
ATOM 4624 C CA . LEU B 1 297 ? 128.550 30.820 27.344 1.00 31.67 296 LEU B CA 1
ATOM 4625 C C . LEU B 1 297 ? 128.104 32.230 26.828 1.00 34.70 296 LEU B C 1
ATOM 4626 O O . LEU B 1 297 ? 126.872 32.434 26.714 1.00 38.28 296 LEU B O 1
ATOM 4631 N N . CYS B 1 298 ? 128.999 33.130 26.436 1.00 33.86 297 CYS B N 1
ATOM 4632 C CA . CYS B 1 298 ? 128.465 34.400 25.901 1.00 36.91 297 CYS B CA 1
ATOM 4633 C C . CYS B 1 298 ? 127.631 34.140 24.660 1.00 38.50 297 CYS B C 1
ATOM 4634 O O . CYS B 1 298 ? 126.651 34.862 24.350 1.00 41.49 297 CYS B O 1
ATOM 4637 N N . PHE B 1 299 ? 128.106 33.188 23.893 1.00 37.58 298 PHE B N 1
ATOM 4638 C CA . PHE B 1 299 ? 127.556 32.945 22.589 1.00 39.60 298 PHE B CA 1
ATOM 4639 C C . PHE B 1 299 ? 126.161 32.394 22.736 1.00 41.00 298 PHE B C 1
ATOM 4640 O O . PHE B 1 299 ? 125.246 32.887 22.086 1.00 42.38 298 PHE B O 1
ATOM 4648 N N . LEU B 1 300 ? 125.994 31.364 23.582 1.00 40.92 299 LEU B N 1
ATOM 4649 C CA . LEU B 1 300 ? 124.686 30.773 23.845 1.00 40.85 299 LEU B CA 1
ATOM 4650 C C . LEU B 1 300 ? 123.728 31.805 24.493 1.00 43.96 299 LEU B C 1
ATOM 4651 O O . LEU B 1 300 ? 122.513 31.698 24.334 1.00 44.95 299 LEU B O 1
ATOM 4656 N N . ASP B 1 301 ? 124.253 32.796 25.199 1.00 46.48 300 ASP B N 1
ATOM 4657 C CA . ASP B 1 301 ? 123.381 33.811 25.816 1.00 50.01 300 ASP B CA 1
ATOM 4658 C C . ASP B 1 301 ? 122.684 34.621 24.745 1.00 54.33 300 ASP B C 1
ATOM 4659 O O . ASP B 1 301 ? 121.547 35.031 24.909 1.00 57.77 300 ASP B O 1
ATOM 4664 N N . ASN B 1 302 ? 123.397 34.877 23.659 1.00 60.18 301 ASN B N 1
ATOM 4665 C CA . ASN B 1 302 ? 122.870 35.675 22.500 1.00 70.52 301 ASN B CA 1
ATOM 4666 C C . ASN B 1 302 ? 121.971 34.917 21.522 1.00 71.60 301 ASN B C 1
ATOM 4667 O O . ASN B 1 302 ? 121.362 35.522 20.674 1.00 77.39 301 ASN B O 1
ATOM 4672 N N . GLN B 1 303 ? 121.982 33.601 21.603 1.00 73.14 302 GLN B N 1
ATOM 4673 C CA . GLN B 1 303 ? 121.213 32.692 20.716 1.00 80.31 302 GLN B CA 1
ATOM 4674 C C . GLN B 1 303 ? 120.174 31.940 21.563 1.00 85.90 302 GLN B C 1
ATOM 4675 O O . GLN B 1 303 ? 120.308 30.727 21.839 1.00 89.57 302 GLN B O 1
ATOM 4678 N N . ARG B 1 304 ? 119.204 32.730 22.023 1.00 91.03 303 ARG B N 1
ATOM 4679 C CA . ARG B 1 304 ? 117.976 32.259 22.734 1.00 97.10 303 ARG B CA 1
ATOM 4680 C C . ARG B 1 304 ? 116.598 32.351 22.020 1.00 104.87 303 ARG B C 1
ATOM 4681 O O . ARG B 1 304 ? 115.564 32.323 22.686 1.00 97.37 303 ARG B O 1
ATOM 4689 N N . GLY B 1 305 ? 116.580 32.452 20.694 1.00 108.66 304 GLY B N 1
ATOM 4690 C CA . GLY B 1 305 ? 115.325 32.617 19.952 1.00 108.57 304 GLY B CA 1
ATOM 4691 C C . GLY B 1 305 ? 115.585 33.180 18.569 1.00 110.54 304 GLY B C 1
ATOM 4692 O O . GLY B 1 305 ? 116.676 33.009 18.026 1.00 101.59 304 GLY B O 1
ATOM 4701 N N . LYS C 1 3 ? 112.884 35.139 65.727 1.00 95.30 2 LYS C N 1
ATOM 4702 C CA . LYS C 1 3 ? 112.005 34.156 65.137 1.00 83.70 2 LYS C CA 1
ATOM 4703 C C . LYS C 1 3 ? 112.741 33.298 64.121 1.00 74.16 2 LYS C C 1
ATOM 4704 O O . LYS C 1 3 ? 113.429 33.788 63.254 1.00 67.28 2 LYS C O 1
ATOM 4706 N N . HIS C 1 4 ? 112.547 31.997 64.274 1.00 70.87 3 HIS C N 1
ATOM 4707 C CA . HIS C 1 4 ? 112.843 30.950 63.287 1.00 61.41 3 HIS C CA 1
ATOM 4708 C C . HIS C 1 4 ? 111.624 30.617 62.418 1.00 63.08 3 HIS C C 1
ATOM 4709 O O . HIS C 1 4 ? 110.497 31.051 62.676 1.00 70.30 3 HIS C O 1
ATOM 4716 N N . PHE C 1 5 ? 111.840 29.826 61.380 1.00 60.08 4 PHE C N 1
ATOM 4717 C CA . PHE C 1 5 ? 110.746 29.425 60.470 1.00 58.76 4 PHE C CA 1
ATOM 4718 C C . PHE C 1 5 ? 110.714 27.899 60.393 1.00 55.63 4 PHE C C 1
ATOM 4719 O O . PHE C 1 5 ? 111.189 27.281 59.467 1.00 57.50 4 PHE C O 1
ATOM 4727 N N . LEU C 1 6 ? 110.176 27.292 61.412 1.00 54.56 5 LEU C N 1
ATOM 4728 C CA . LEU C 1 6 ? 110.172 25.844 61.519 1.00 51.82 5 LEU C CA 1
ATOM 4729 C C . LEU C 1 6 ? 108.856 25.207 61.093 1.00 51.36 5 LEU C C 1
ATOM 4730 O O . LEU C 1 6 ? 108.807 24.020 60.807 1.00 49.28 5 LEU C O 1
ATOM 4735 N N . THR C 1 7 ? 107.788 25.977 61.230 1.00 52.82 6 THR C N 1
ATOM 4736 C CA . THR C 1 7 ? 106.424 25.582 60.859 1.00 55.43 6 THR C CA 1
ATOM 4737 C C . THR C 1 7 ? 105.497 26.800 60.685 1.00 58.14 6 THR C C 1
ATOM 4738 O O . THR C 1 7 ? 105.636 27.800 61.390 1.00 59.90 6 THR C O 1
ATOM 4742 N N . LEU C 1 8 ? 104.534 26.709 59.788 1.00 55.84 7 LEU C N 1
ATOM 4743 C CA . LEU C 1 8 ? 103.664 27.824 59.623 1.00 58.44 7 LEU C CA 1
ATOM 4744 C C . LEU C 1 8 ? 102.782 28.043 60.877 1.00 60.70 7 LEU C C 1
ATOM 4745 O O . LEU C 1 8 ? 102.096 29.072 61.041 1.00 59.55 7 LEU C O 1
ATOM 4750 N N . ARG C 1 9 ? 102.794 27.064 61.755 1.00 62.60 8 ARG C N 1
ATOM 4751 C CA . ARG C 1 9 ? 102.019 27.179 63.010 1.00 68.63 8 ARG C CA 1
ATOM 4752 C C . ARG C 1 9 ? 102.366 28.408 63.814 1.00 67.67 8 ARG C C 1
ATOM 4753 O O . ARG C 1 9 ? 101.531 28.955 64.510 1.00 68.76 8 ARG C O 1
ATOM 4761 N N . ASP C 1 10 ? 103.595 28.833 63.685 1.00 65.09 9 ASP C N 1
ATOM 4762 C CA . ASP C 1 10 ? 104.073 29.995 64.415 1.00 67.59 9 ASP C CA 1
ATOM 4763 C C . ASP C 1 10 ? 103.730 31.337 63.775 1.00 68.11 9 ASP C C 1
ATOM 4764 O O . ASP C 1 10 ? 104.225 32.352 64.209 1.00 68.85 9 ASP C O 1
ATOM 4769 N N . PHE C 1 11 ? 102.925 31.337 62.717 1.00 69.68 10 PHE C N 1
ATOM 4770 C CA . PHE C 1 11 ? 102.596 32.572 62.003 1.00 70.83 10 PHE C CA 1
ATOM 4771 C C . PHE C 1 11 ? 101.110 32.857 61.836 1.00 74.99 10 PHE C C 1
ATOM 4772 O O . PHE C 1 11 ? 100.245 31.963 61.900 1.00 77.07 10 PHE C O 1
ATOM 4780 N N . SER C 1 12 ? 100.833 34.141 61.662 1.00 74.85 11 SER C N 1
ATOM 4781 C CA . SER C 1 12 ? 99.472 34.611 61.518 1.00 76.22 11 SER C CA 1
ATOM 4782 C C . SER C 1 12 ? 99.037 34.576 60.086 1.00 75.58 11 SER C C 1
ATOM 4783 O O . SER C 1 12 ? 99.851 34.611 59.169 1.00 73.99 11 SER C O 1
ATOM 4786 N N . LYS C 1 13 ? 97.733 34.479 59.909 1.00 79.55 12 LYS C N 1
ATOM 4787 C CA . LYS C 1 13 ? 97.098 34.627 58.609 1.00 81.82 12 LYS C CA 1
ATOM 4788 C C . LYS C 1 13 ? 97.752 35.790 57.871 1.00 84.59 12 LYS C C 1
ATOM 4789 O O . LYS C 1 13 ? 98.132 35.671 56.707 1.00 87.84 12 LYS C O 1
ATOM 4795 N N . GLU C 1 14 ? 97.894 36.911 58.564 1.00 87.67 13 GLU C N 1
ATOM 4796 C CA . GLU C 1 14 ? 98.420 38.158 57.957 1.00 89.35 13 GLU C CA 1
ATOM 4797 C C . GLU C 1 14 ? 99.872 38.011 57.557 1.00 83.66 13 GLU C C 1
ATOM 4798 O O . GLU C 1 14 ? 100.300 38.374 56.471 1.00 80.95 13 GLU C O 1
ATOM 4804 N N . GLU C 1 15 ? 100.634 37.436 58.452 1.00 81.02 14 GLU C N 1
ATOM 4805 C CA . GLU C 1 15 ? 102.035 37.140 58.142 1.00 76.49 14 GLU C CA 1
ATOM 4806 C C . GLU C 1 15 ? 102.188 36.212 56.920 1.00 71.38 14 GLU C C 1
ATOM 4807 O O . GLU C 1 15 ? 103.008 36.466 56.055 1.00 75.18 14 GLU C O 1
ATOM 4813 N N . ILE C 1 16 ? 101.418 35.144 56.855 1.00 68.07 15 ILE C N 1
ATOM 4814 C CA . ILE C 1 16 ? 101.579 34.194 55.770 1.00 65.42 15 ILE C CA 1
ATOM 4815 C C . ILE C 1 16 ? 101.182 34.874 54.462 1.00 68.20 15 ILE C C 1
ATOM 4816 O O . ILE C 1 16 ? 101.880 34.768 53.450 1.00 65.81 15 ILE C O 1
ATOM 4821 N N . LEU C 1 17 ? 100.064 35.578 54.484 1.00 69.94 16 LEU C N 1
ATOM 4822 C CA . LEU C 1 17 ? 99.586 36.189 53.257 1.00 72.90 16 LEU C CA 1
ATOM 4823 C C . LEU C 1 17 ? 100.546 37.247 52.771 1.00 74.28 16 LEU C C 1
ATOM 4824 O O . LEU C 1 17 ? 100.722 37.458 51.549 1.00 77.62 16 LEU C O 1
ATOM 4829 N N . SER C 1 18 ? 101.197 37.909 53.701 1.00 74.26 17 SER C N 1
ATOM 4830 C CA . SER C 1 18 ? 102.095 38.952 53.274 1.00 75.31 17 SER C CA 1
ATOM 4831 C C . SER C 1 18 ? 103.390 38.369 52.691 1.00 70.39 17 SER C C 1
ATOM 4832 O O . SER C 1 18 ? 104.046 39.016 51.861 1.00 73.45 17 SER C O 1
ATOM 4835 N N . LEU C 1 19 ? 103.774 37.172 53.131 1.00 65.39 18 LEU C N 1
ATOM 4836 C CA . LEU C 1 19 ? 104.897 36.434 52.506 1.00 62.16 18 LEU C CA 1
ATOM 4837 C C . LEU C 1 19 ? 104.588 36.110 51.016 1.00 61.02 18 LEU C C 1
ATOM 4838 O O . LEU C 1 19 ? 105.366 36.377 50.111 1.00 57.66 18 LEU C O 1
ATOM 4843 N N . VAL C 1 20 ? 103.414 35.552 50.784 1.00 61.90 19 VAL C N 1
ATOM 4844 C CA . VAL C 1 20 ? 102.949 35.289 49.421 1.00 62.63 19 VAL C CA 1
ATOM 4845 C C . VAL C 1 20 ? 102.874 36.588 48.579 1.00 65.94 19 VAL C C 1
ATOM 4846 O O . VAL C 1 20 ? 103.358 36.638 47.450 1.00 64.79 19 VAL C O 1
ATOM 4850 N N . ASN C 1 21 ? 102.366 37.675 49.146 1.00 69.73 20 ASN C N 1
ATOM 4851 C CA . ASN C 1 21 ? 102.327 38.965 48.375 1.00 73.42 20 ASN C CA 1
ATOM 4852 C C . ASN C 1 21 ? 103.716 39.540 48.086 1.00 71.66 20 ASN C C 1
ATOM 4853 O O . ASN C 1 21 ? 103.966 40.113 47.026 1.00 72.71 20 ASN C O 1
ATOM 4858 N N . HIS C 1 22 ? 104.636 39.353 49.020 1.00 66.41 21 HIS C N 1
ATOM 4859 C CA . HIS C 1 22 ? 105.969 39.859 48.809 1.00 64.14 21 HIS C CA 1
ATOM 4860 C C . HIS C 1 22 ? 106.644 39.039 47.721 1.00 61.27 21 HIS C C 1
ATOM 4861 O O . HIS C 1 22 ? 107.293 39.576 46.841 1.00 61.91 21 HIS C O 1
ATOM 4868 N N . ALA C 1 23 ? 106.477 37.720 47.807 1.00 58.50 22 ALA C N 1
ATOM 4869 C CA . ALA C 1 23 ? 107.027 36.773 46.832 1.00 56.13 22 ALA C CA 1
ATOM 4870 C C . ALA C 1 23 ? 106.649 37.252 45.462 1.00 60.27 22 ALA C C 1
ATOM 4871 O O . ALA C 1 23 ? 107.431 37.337 44.531 1.00 58.89 22 ALA C O 1
ATOM 4873 N N . SER C 1 24 ? 105.386 37.592 45.362 1.00 65.81 23 SER C N 1
ATOM 4874 C CA . SER C 1 24 ? 104.803 38.017 44.113 1.00 69.33 23 SER C CA 1
ATOM 4875 C C . SER C 1 24 ? 105.438 39.307 43.619 1.00 72.99 23 SER C C 1
ATOM 4876 O O . SER C 1 24 ? 105.794 39.405 42.465 1.00 75.83 23 SER C O 1
ATOM 4879 N N . GLU C 1 25 ? 105.613 40.275 44.502 1.00 76.56 24 GLU C N 1
ATOM 4880 C CA . GLU C 1 25 ? 106.333 41.515 44.155 1.00 82.51 24 GLU C CA 1
ATOM 4881 C C . GLU C 1 25 ? 107.737 41.218 43.655 1.00 79.54 24 GLU C C 1
ATOM 4882 O O . GLU C 1 25 ? 108.205 41.776 42.678 1.00 83.25 24 GLU C O 1
ATOM 4888 N N . LEU C 1 26 ? 108.404 40.310 44.326 1.00 76.05 25 LEU C N 1
ATOM 4889 C CA . LEU C 1 26 ? 109.799 39.970 43.966 1.00 75.92 25 LEU C CA 1
ATOM 4890 C C . LEU C 1 26 ? 109.893 39.266 42.612 1.00 75.83 25 LEU C C 1
ATOM 4891 O O . LEU C 1 26 ? 110.846 39.450 41.866 1.00 75.00 25 LEU C O 1
ATOM 4896 N N . LYS C 1 27 ? 108.911 38.412 42.348 1.00 78.48 26 LYS C N 1
ATOM 4897 C CA . LYS C 1 27 ? 108.863 37.688 41.091 1.00 80.35 26 LYS C CA 1
ATOM 4898 C C . LYS C 1 27 ? 108.718 38.712 40.020 1.00 80.82 26 LYS C C 1
ATOM 4899 O O . LYS C 1 27 ? 109.370 38.651 39.003 1.00 80.22 26 LYS C O 1
ATOM 4905 N N . LYS C 1 28 ? 107.902 39.699 40.285 1.00 83.36 27 LYS C N 1
ATOM 4906 C CA . LYS C 1 28 ? 107.627 40.745 39.285 1.00 89.48 27 LYS C CA 1
ATOM 4907 C C . LYS C 1 28 ? 108.825 41.677 39.100 1.00 89.85 27 LYS C C 1
ATOM 4908 O O . LYS C 1 28 ? 109.234 41.966 37.977 1.00 91.32 27 LYS C O 1
ATOM 4914 N N . GLU C 1 29 ? 109.373 42.114 40.227 1.00 86.75 28 GLU C N 1
ATOM 4915 C CA . GLU C 1 29 ? 110.473 43.087 40.267 1.00 85.94 28 GLU C CA 1
ATOM 4916 C C . GLU C 1 29 ? 111.555 42.649 41.251 1.00 80.63 28 GLU C C 1
ATOM 4917 O O . GLU C 1 29 ? 111.552 43.041 42.419 1.00 78.99 28 GLU C O 1
ATOM 4923 N N . PRO C 1 30 ? 112.497 41.831 40.778 1.00 78.66 29 PRO C N 1
ATOM 4924 C CA . PRO C 1 30 ? 113.584 41.348 41.644 1.00 75.18 29 PRO C CA 1
ATOM 4925 C C . PRO C 1 30 ? 114.449 42.484 42.153 1.00 75.41 29 PRO C C 1
ATOM 4926 O O . PRO C 1 30 ? 114.754 43.409 41.409 1.00 80.36 29 PRO C O 1
ATOM 4930 N N . LYS C 1 31 ? 114.805 42.396 43.417 1.00 72.09 30 LYS C N 1
ATOM 4931 C CA . LYS C 1 31 ? 115.624 43.397 44.080 1.00 73.47 30 LYS C CA 1
ATOM 4932 C C . LYS C 1 31 ? 116.654 42.636 44.935 1.00 71.82 30 LYS C C 1
ATOM 4933 O O . LYS C 1 31 ? 116.358 41.545 45.464 1.00 70.63 30 LYS C O 1
ATOM 4939 N N . LYS C 1 32 ? 117.853 43.211 45.064 1.00 70.35 31 LYS C N 1
ATOM 4940 C CA . LYS C 1 32 ? 118.911 42.610 45.875 1.00 65.60 31 LYS C CA 1
ATOM 4941 C C . LYS C 1 32 ? 118.852 43.167 47.310 1.00 63.59 31 LYS C C 1
ATOM 4942 O O . LYS C 1 32 ? 119.652 43.963 47.736 1.00 63.45 31 LYS C O 1
ATOM 4948 N N . LEU C 1 33 ? 117.895 42.660 48.063 1.00 61.45 32 LEU C N 1
ATOM 4949 C CA . LEU C 1 33 ? 117.598 43.137 49.421 1.00 60.44 32 LEU C CA 1
ATOM 4950 C C . LEU C 1 33 ? 118.484 42.579 50.527 1.00 58.53 32 LEU C C 1
ATOM 4951 O O . LEU C 1 33 ? 118.412 43.024 51.656 1.00 60.35 32 LEU C O 1
ATOM 4956 N N . LEU C 1 34 ? 119.254 41.542 50.230 1.00 56.47 33 LEU C N 1
ATOM 4957 C CA . LEU C 1 34 ? 120.125 40.907 51.223 1.00 53.67 33 LEU C CA 1
ATOM 4958 C C . LEU C 1 34 ? 121.567 40.933 50.769 1.00 55.31 33 LEU C C 1
ATOM 4959 O O . LEU C 1 34 ? 122.273 39.946 50.836 1.00 53.95 33 LEU C O 1
ATOM 4964 N N . GLN C 1 35 ? 122.016 42.065 50.284 1.00 61.92 34 GLN C N 1
ATOM 4965 C CA . GLN C 1 35 ? 123.400 42.120 49.806 1.00 65.88 34 GLN C CA 1
ATOM 4966 C C . GLN C 1 35 ? 124.374 41.537 50.838 1.00 63.95 34 GLN C C 1
ATOM 4967 O O . GLN C 1 35 ? 124.295 41.817 52.033 1.00 62.91 34 GLN C O 1
ATOM 4973 N N . ASP C 1 36 ? 125.284 40.711 50.343 1.00 60.59 35 ASP C N 1
ATOM 4974 C CA . ASP C 1 36 ? 126.334 40.083 51.172 1.00 58.97 35 ASP C CA 1
ATOM 4975 C C . ASP C 1 36 ? 125.877 39.140 52.317 1.00 55.83 35 ASP C C 1
ATOM 4976 O O . ASP C 1 36 ? 126.703 38.694 53.075 1.00 56.62 35 ASP C O 1
ATOM 4981 N N . LYS C 1 37 ? 124.606 38.828 52.422 1.00 51.60 36 LYS C N 1
ATOM 4982 C CA . LYS C 1 37 ? 124.162 37.992 53.494 1.00 51.59 36 LYS C CA 1
ATOM 4983 C C . LYS C 1 37 ? 124.411 36.537 53.179 1.00 50.36 36 LYS C C 1
ATOM 4984 O O . LYS C 1 37 ? 124.497 36.138 52.045 1.00 48.52 36 LYS C O 1
ATOM 4990 N N . THR C 1 38 ? 124.494 35.715 54.196 1.00 50.66 37 THR C N 1
ATOM 4991 C CA . THR C 1 38 ? 124.941 34.336 53.947 1.00 51.03 37 THR C CA 1
ATOM 4992 C C . THR C 1 38 ? 123.959 33.335 54.479 1.00 47.37 37 THR C C 1
ATOM 4993 O O . THR C 1 38 ? 123.370 33.539 55.502 1.00 45.90 37 THR C O 1
ATOM 4997 N N . LEU C 1 39 ? 123.852 32.235 53.767 1.00 45.55 38 LEU C N 1
ATOM 4998 C CA . LEU C 1 39 ? 122.945 31.159 54.151 1.00 47.46 38 LEU C CA 1
ATOM 4999 C C . LEU C 1 39 ? 123.666 29.838 54.144 1.00 45.78 38 LEU C C 1
ATOM 5000 O O . LEU C 1 39 ? 124.171 29.394 53.120 1.00 44.11 38 LEU C O 1
ATOM 5005 N N . ALA C 1 40 ? 123.699 29.203 55.285 1.00 46.12 39 ALA C N 1
ATOM 5006 C CA . ALA C 1 40 ? 124.290 27.844 55.386 1.00 45.29 39 ALA C CA 1
ATOM 5007 C C . ALA C 1 40 ? 123.165 26.871 55.063 1.00 45.03 39 ALA C C 1
ATOM 5008 O O . ALA C 1 40 ? 122.067 27.056 55.522 1.00 43.43 39 ALA C O 1
ATOM 5018 N N . ILE C 1 42 ? 122.159 23.037 55.368 1.00 42.18 41 ILE C N 1
ATOM 5019 C CA . ILE C 1 42 ? 122.597 21.729 55.897 1.00 43.88 41 ILE C CA 1
ATOM 5020 C C . ILE C 1 42 ? 121.653 20.663 55.466 1.00 45.66 41 ILE C C 1
ATOM 5021 O O . ILE C 1 42 ? 120.492 20.702 55.823 1.00 50.00 41 ILE C O 1
ATOM 5026 N N . PHE C 1 43 ? 122.121 19.710 54.686 1.00 48.91 42 PHE C N 1
ATOM 5027 C CA . PHE C 1 43 ? 121.260 18.572 54.235 1.00 52.25 42 PHE C CA 1
ATOM 5028 C C . PHE C 1 43 ? 121.634 17.270 54.919 1.00 59.02 42 PHE C C 1
ATOM 5029 O O . PHE C 1 43 ? 122.795 16.905 55.004 1.00 60.53 42 PHE C O 1
ATOM 5037 N N . GLU C 1 44 ? 120.638 16.615 55.472 1.00 67.52 43 GLU C N 1
ATOM 5038 C CA . GLU C 1 44 ? 120.837 15.310 56.062 1.00 77.67 43 GLU C CA 1
ATOM 5039 C C . GLU C 1 44 ? 120.528 14.285 55.045 1.00 84.23 43 GLU C C 1
ATOM 5040 O O . GLU C 1 44 ? 120.848 13.113 55.222 1.00 91.76 43 GLU C O 1
ATOM 5046 N N . LYS C 1 45 ? 119.810 14.721 54.034 1.00 81.27 44 LYS C N 1
ATOM 5047 C CA . LYS C 1 45 ? 119.393 13.867 52.958 1.00 85.43 44 LYS C CA 1
ATOM 5048 C C . LYS C 1 45 ? 119.240 14.814 51.806 1.00 88.05 44 LYS C C 1
ATOM 5049 O O . LYS C 1 45 ? 118.514 15.785 51.897 1.00 90.44 44 LYS C O 1
ATOM 5055 N N . ASN C 1 46 ? 119.864 14.491 50.696 1.00 92.24 45 ASN C N 1
ATOM 5056 C CA . ASN C 1 46 ? 119.919 15.426 49.600 1.00 93.05 45 ASN C CA 1
ATOM 5057 C C . ASN C 1 46 ? 118.583 15.602 48.833 1.00 93.06 45 ASN C C 1
ATOM 5058 O O . ASN C 1 46 ? 117.829 14.665 48.621 1.00 85.84 45 ASN C O 1
ATOM 5063 N N . SER C 1 47 ? 118.303 16.855 48.482 1.00 89.91 46 SER C N 1
ATOM 5064 C CA . SER C 1 47 ? 117.166 17.228 47.656 1.00 83.43 46 SER C CA 1
ATOM 5065 C C . SER C 1 47 ? 117.667 18.310 46.763 1.00 78.53 46 SER C C 1
ATOM 5066 O O . SER C 1 47 ? 117.805 19.444 47.196 1.00 76.05 46 SER C O 1
ATOM 5069 N N . THR C 1 48 ? 117.905 17.955 45.513 1.00 80.66 47 THR C N 1
ATOM 5070 C CA . THR C 1 48 ? 118.308 18.918 44.483 1.00 81.15 47 THR C CA 1
ATOM 5071 C C . THR C 1 48 ? 117.234 20.034 44.272 1.00 74.34 47 THR C C 1
ATOM 5072 O O . THR C 1 48 ? 117.532 21.236 44.329 1.00 66.94 47 THR C O 1
ATOM 5076 N N . ARG C 1 49 ? 115.988 19.648 44.075 1.00 69.87 48 ARG C N 1
ATOM 5077 C CA . ARG C 1 49 ? 114.931 20.656 43.943 1.00 72.01 48 ARG C CA 1
ATOM 5078 C C . ARG C 1 49 ? 114.971 21.790 45.023 1.00 72.59 48 ARG C C 1
ATOM 5079 O O . ARG C 1 49 ? 114.735 22.975 44.738 1.00 71.62 48 ARG C O 1
ATOM 5087 N N . THR C 1 50 ? 115.248 21.397 46.263 1.00 67.29 49 THR C N 1
ATOM 5088 C CA . THR C 1 50 ? 115.171 22.292 47.425 1.00 63.54 49 THR C CA 1
ATOM 5089 C C . THR C 1 50 ? 116.354 23.226 47.394 1.00 58.48 49 THR C C 1
ATOM 5090 O O . THR C 1 50 ? 116.298 24.441 47.620 1.00 63.14 49 THR C O 1
ATOM 5094 N N . ARG C 1 51 ? 117.465 22.584 47.215 1.00 54.73 50 ARG C N 1
ATOM 5095 C CA . ARG C 1 51 ? 118.701 23.267 47.187 1.00 55.41 50 ARG C CA 1
ATOM 5096 C C . ARG C 1 51 ? 118.680 24.390 46.175 1.00 55.94 50 ARG C C 1
ATOM 5097 O O . ARG C 1 51 ? 119.179 25.465 46.406 1.00 58.53 50 ARG C O 1
ATOM 5113 N N . ALA C 1 53 ? 116.165 26.040 45.047 1.00 48.13 52 ALA C N 1
ATOM 5114 C CA . ALA C 1 53 ? 115.280 27.086 45.551 1.00 45.94 52 ALA C CA 1
ATOM 5115 C C . ALA C 1 53 ? 115.989 28.010 46.531 1.00 44.59 52 ALA C C 1
ATOM 5116 O O . ALA C 1 53 ? 115.995 29.248 46.414 1.00 44.78 52 ALA C O 1
ATOM 5118 N N . PHE C 1 54 ? 116.686 27.399 47.455 1.00 43.45 53 PHE C N 1
ATOM 5119 C CA . PHE C 1 54 ? 117.375 28.195 48.442 1.00 44.27 53 PHE C CA 1
ATOM 5120 C C . PHE C 1 54 ? 118.634 28.860 47.917 1.00 43.28 53 PHE C C 1
ATOM 5121 O O . PHE C 1 54 ? 118.843 30.044 48.153 1.00 46.09 53 PHE C O 1
ATOM 5129 N N . GLU C 1 55 ? 119.452 28.102 47.227 1.00 40.62 54 GLU C N 1
ATOM 5130 C CA . GLU C 1 55 ? 120.672 28.648 46.746 1.00 40.79 54 GLU C CA 1
ATOM 5131 C C . GLU C 1 55 ? 120.355 29.869 45.865 1.00 41.29 54 GLU C C 1
ATOM 5132 O O . GLU C 1 55 ? 121.031 30.915 45.932 1.00 40.67 54 GLU C O 1
ATOM 5138 N N . LEU C 1 56 ? 119.336 29.722 44.994 1.00 41.08 55 LEU C N 1
ATOM 5139 C CA . LEU C 1 56 ? 119.026 30.806 44.074 1.00 42.18 55 LEU C CA 1
ATOM 5140 C C . LEU C 1 56 ? 118.327 31.929 44.820 1.00 43.72 55 LEU C C 1
ATOM 5141 O O . LEU C 1 56 ? 118.521 33.122 44.504 1.00 46.11 55 LEU C O 1
ATOM 5146 N N . ALA C 1 57 ? 117.545 31.573 45.850 1.00 42.49 56 ALA C N 1
ATOM 5147 C CA . ALA C 1 57 ? 116.844 32.610 46.607 1.00 42.77 56 ALA C CA 1
ATOM 5148 C C . ALA C 1 57 ? 117.881 33.622 47.173 1.00 45.07 56 ALA C C 1
ATOM 5149 O O . ALA C 1 57 ? 117.884 34.821 46.827 1.00 46.67 56 ALA C O 1
ATOM 5151 N N . ILE C 1 58 ? 118.830 33.124 47.944 1.00 43.61 57 ILE C N 1
ATOM 5152 C CA . ILE C 1 58 ? 119.745 34.036 48.576 1.00 43.39 57 ILE C CA 1
ATOM 5153 C C . ILE C 1 58 ? 120.626 34.686 47.550 1.00 44.26 57 ILE C C 1
ATOM 5154 O O . ILE C 1 58 ? 120.991 35.872 47.678 1.00 43.61 57 ILE C O 1
ATOM 5159 N N . THR C 1 59 ? 120.979 33.916 46.527 1.00 45.09 58 THR C N 1
ATOM 5160 C CA . THR C 1 59 ? 121.929 34.425 45.529 1.00 47.41 58 THR C CA 1
ATOM 5161 C C . THR C 1 59 ? 121.366 35.645 44.820 1.00 48.99 58 THR C C 1
ATOM 5162 O O . THR C 1 59 ? 121.966 36.696 44.793 1.00 48.67 58 THR C O 1
ATOM 5166 N N . GLU C 1 60 ? 120.151 35.484 44.337 1.00 51.77 59 GLU C N 1
ATOM 5167 C CA . GLU C 1 60 ? 119.430 36.531 43.628 1.00 55.13 59 GLU C CA 1
ATOM 5168 C C . GLU C 1 60 ? 119.143 37.741 44.509 1.00 56.25 59 GLU C C 1
ATOM 5169 O O . GLU C 1 60 ? 119.073 38.894 44.026 1.00 59.25 59 GLU C O 1
ATOM 5175 N N . LEU C 1 61 ? 118.991 37.479 45.799 1.00 52.40 60 LEU C N 1
ATOM 5176 C CA . LEU C 1 61 ? 118.809 38.568 46.788 1.00 53.02 60 LEU C CA 1
ATOM 5177 C C . LEU C 1 61 ? 120.120 39.318 47.130 1.00 52.02 60 LEU C C 1
ATOM 5178 O O . LEU C 1 61 ? 120.126 40.197 47.968 1.00 51.65 60 LEU C O 1
ATOM 5183 N N . GLY C 1 62 ? 121.220 38.919 46.499 1.00 50.88 61 GLY C N 1
ATOM 5184 C CA . GLY C 1 62 ? 122.548 39.541 46.715 1.00 53.19 61 GLY C CA 1
ATOM 5185 C C . GLY C 1 62 ? 123.521 38.851 47.675 1.00 52.22 61 GLY C C 1
ATOM 5186 O O . GLY C 1 62 ? 124.595 39.331 47.934 1.00 53.41 61 GLY C O 1
ATOM 5187 N N . GLY C 1 63 ? 123.121 37.713 48.214 1.00 51.79 62 GLY C N 1
ATOM 5188 C CA . GLY C 1 63 ? 123.936 36.993 49.193 1.00 49.61 62 GLY C CA 1
ATOM 5189 C C . GLY C 1 63 ? 124.714 35.810 48.636 1.00 48.92 62 GLY C C 1
ATOM 5190 O O . GLY C 1 63 ? 124.877 35.697 47.459 1.00 50.32 62 GLY C O 1
ATOM 5191 N N . LYS C 1 64 ? 125.126 34.901 49.513 1.00 50.90 63 LYS C N 1
ATOM 5192 C CA . LYS C 1 64 ? 125.930 33.724 49.164 1.00 53.37 63 LYS C CA 1
ATOM 5193 C C . LYS C 1 64 ? 125.377 32.495 49.912 1.00 48.92 63 LYS C C 1
ATOM 5194 O O . LYS C 1 64 ? 124.916 32.589 51.018 1.00 46.92 63 LYS C O 1
ATOM 5200 N N . ALA C 1 65 ? 125.398 31.343 49.267 1.00 47.08 64 ALA C N 1
ATOM 5201 C CA . ALA C 1 65 ? 124.953 30.127 49.918 1.00 44.22 64 ALA C CA 1
ATOM 5202 C C . ALA C 1 65 ? 126.113 29.192 50.173 1.00 43.93 64 ALA C C 1
ATOM 5203 O O . ALA C 1 65 ? 127.061 29.172 49.422 1.00 47.04 64 ALA C O 1
ATOM 5205 N N . LEU C 1 66 ? 126.067 28.476 51.273 1.00 42.54 65 LEU C N 1
ATOM 5206 C CA . LEU C 1 66 ? 127.030 27.408 51.518 1.00 44.61 65 LEU C CA 1
ATOM 5207 C C . LEU C 1 66 ? 126.341 26.103 51.606 1.00 42.84 65 LEU C C 1
ATOM 5208 O O . LEU C 1 66 ? 125.503 25.912 52.453 1.00 45.43 65 LEU C O 1
ATOM 5213 N N . PHE C 1 67 ? 126.714 25.207 50.754 1.00 43.74 66 PHE C N 1
ATOM 5214 C CA . PHE C 1 67 ? 126.091 23.917 50.696 1.00 48.90 66 PHE C CA 1
ATOM 5215 C C . PHE C 1 67 ? 126.899 22.980 51.554 1.00 51.10 66 PHE C C 1
ATOM 5216 O O . PHE C 1 67 ? 128.020 22.684 51.187 1.00 50.90 66 PHE C O 1
ATOM 5224 N N . LEU C 1 68 ? 126.368 22.549 52.701 1.00 52.05 67 LEU C N 1
ATOM 5225 C CA . LEU C 1 68 ? 127.069 21.522 53.508 1.00 57.81 67 LEU C CA 1
ATOM 5226 C C . LEU C 1 68 ? 126.319 20.206 53.410 1.00 63.92 67 LEU C C 1
ATOM 5227 O O . LEU C 1 68 ? 125.187 20.104 53.818 1.00 70.46 67 LEU C O 1
ATOM 5232 N N . SER C 1 69 ? 126.897 19.212 52.770 1.00 75.57 68 SER C N 1
ATOM 5233 C CA . SER C 1 69 ? 126.108 17.996 52.413 1.00 85.56 68 SER C CA 1
ATOM 5234 C C . SER C 1 69 ? 126.153 16.950 53.522 1.00 90.85 68 SER C C 1
ATOM 5235 O O . SER C 1 69 ? 126.784 17.159 54.558 1.00 85.91 68 SER C O 1
ATOM 5238 N N . SER C 1 70 ? 125.445 15.851 53.258 1.00 99.70 69 SER C N 1
ATOM 5239 C CA . SER C 1 70 ? 125.434 14.605 54.093 1.00 107.14 69 SER C CA 1
ATOM 5240 C C . SER C 1 70 ? 126.850 14.056 54.351 1.00 106.47 69 SER C C 1
ATOM 5241 O O . SER C 1 70 ? 127.302 13.971 55.486 1.00 104.96 69 SER C O 1
ATOM 5244 N N . ASN C 1 71 ? 127.546 13.706 53.280 1.00 108.69 70 ASN C N 1
ATOM 5245 C CA . ASN C 1 71 ? 128.973 13.390 53.364 1.00 114.33 70 ASN C CA 1
ATOM 5246 C C . ASN C 1 71 ? 129.755 14.450 54.176 1.00 118.87 70 ASN C C 1
ATOM 5247 O O . ASN C 1 71 ? 130.472 14.123 55.126 1.00 122.58 70 ASN C O 1
ATOM 5249 N N . ASP C 1 72 ? 129.578 15.718 53.808 1.00 122.51 71 ASP C N 1
ATOM 5250 C CA . ASP C 1 72 ? 130.329 16.859 54.424 1.00 126.74 71 ASP C CA 1
ATOM 5251 C C . ASP C 1 72 ? 130.065 16.988 55.911 1.00 126.65 71 ASP C C 1
ATOM 5252 O O . ASP C 1 72 ? 130.985 17.187 56.721 1.00 126.06 71 ASP C O 1
ATOM 5257 N N . LEU C 1 73 ? 128.775 16.938 56.230 1.00 119.86 72 LEU C N 1
ATOM 5258 C CA . LEU C 1 73 ? 128.276 17.190 57.590 1.00 119.25 72 LEU C CA 1
ATOM 5259 C C . LEU C 1 73 ? 127.446 16.017 58.098 1.00 119.17 72 LEU C C 1
ATOM 5260 O O . LEU C 1 73 ? 126.307 15.816 57.670 1.00 118.97 72 LEU C O 1
ATOM 5265 N N . GLN C 1 74 ? 128.059 15.259 59.006 1.00 126.94 73 GLN C N 1
ATOM 5266 C CA . GLN C 1 74 ? 127.412 14.163 59.765 1.00 128.25 73 GLN C CA 1
ATOM 5267 C C . GLN C 1 74 ? 126.850 14.706 61.089 1.00 127.28 73 GLN C C 1
ATOM 5268 O O . GLN C 1 74 ? 127.600 14.900 62.049 1.00 128.55 73 GLN C O 1
ATOM 5274 N N . LEU C 1 75 ? 125.543 14.953 61.130 1.00 122.39 74 LEU C N 1
ATOM 5275 C CA . LEU C 1 75 ? 124.861 15.532 62.325 1.00 125.76 74 LEU C CA 1
ATOM 5276 C C . LEU C 1 75 ? 124.447 14.462 63.330 1.00 132.47 74 LEU C C 1
ATOM 5277 O O . LEU C 1 75 ? 123.909 13.437 62.934 1.00 138.90 74 LEU C O 1
ATOM 5282 N N . SER C 1 76 ? 124.703 14.704 64.620 1.00 138.79 75 SER C N 1
ATOM 5283 C CA . SER C 1 76 ? 124.390 13.738 65.706 1.00 140.25 75 SER C CA 1
ATOM 5284 C C . SER C 1 76 ? 125.123 12.378 65.547 1.00 146.31 75 SER C C 1
ATOM 5285 O O . SER C 1 76 ? 124.774 11.407 66.225 1.00 157.16 75 SER C O 1
ATOM 5287 N N . ARG C 1 77 ? 126.115 12.321 64.650 1.00 141.08 76 ARG C N 1
ATOM 5288 C CA . ARG C 1 77 ? 126.874 11.083 64.340 1.00 143.18 76 ARG C CA 1
ATOM 5289 C C . ARG C 1 77 ? 128.379 11.229 64.649 1.00 145.04 76 ARG C C 1
ATOM 5290 O O . ARG C 1 77 ? 129.038 10.252 65.016 1.00 151.55 76 ARG C O 1
ATOM 5292 N N . GLY C 1 78 ? 128.910 12.438 64.481 1.00 135.28 77 GLY C N 1
ATOM 5293 C CA . GLY C 1 78 ? 130.158 12.851 65.163 1.00 125.70 77 GLY C CA 1
ATOM 5294 C C . GLY C 1 78 ? 129.839 13.721 66.386 1.00 119.51 77 GLY C C 1
ATOM 5295 O O . GLY C 1 78 ? 129.247 13.275 67.382 1.00 124.57 77 GLY C O 1
ATOM 5296 N N . GLU C 1 79 ? 130.205 14.987 66.291 1.00 105.87 78 GLU C N 1
ATOM 5297 C CA . GLU C 1 79 ? 129.937 15.978 67.352 1.00 97.03 78 GLU C CA 1
ATOM 5298 C C . GLU C 1 79 ? 128.428 16.221 67.626 1.00 86.82 78 GLU C C 1
ATOM 5299 O O . GLU C 1 79 ? 127.607 16.126 66.732 1.00 85.57 78 GLU C O 1
ATOM 5305 N N . PRO C 1 80 ? 128.067 16.573 68.860 1.00 80.71 79 PRO C N 1
ATOM 5306 C CA . PRO C 1 80 ? 126.683 16.947 69.130 1.00 76.95 79 PRO C CA 1
ATOM 5307 C C . PRO C 1 80 ? 126.174 18.188 68.388 1.00 71.09 79 PRO C C 1
ATOM 5308 O O . PRO C 1 80 ? 126.934 19.058 67.983 1.00 69.41 79 PRO C O 1
ATOM 5312 N N . VAL C 1 81 ? 124.866 18.271 68.260 1.00 66.96 80 VAL C N 1
ATOM 5313 C CA . VAL C 1 81 ? 124.268 19.305 67.459 1.00 62.38 80 VAL C CA 1
ATOM 5314 C C . VAL C 1 81 ? 124.431 20.690 68.019 1.00 62.59 80 VAL C C 1
ATOM 5315 O O . VAL C 1 81 ? 124.601 21.655 67.271 1.00 62.96 80 VAL C O 1
ATOM 5319 N N . LYS C 1 82 ? 124.326 20.813 69.326 1.00 66.37 81 LYS C N 1
ATOM 5320 C CA . LYS C 1 82 ? 124.488 22.125 69.981 1.00 67.86 81 LYS C CA 1
ATOM 5321 C C . LYS C 1 82 ? 125.854 22.749 69.656 1.00 68.50 81 LYS C C 1
ATOM 5322 O O . LYS C 1 82 ? 126.009 23.973 69.512 1.00 69.72 81 LYS C O 1
ATOM 5328 N N . ASP C 1 83 ? 126.850 21.904 69.554 1.00 68.95 82 ASP C N 1
ATOM 5329 C CA . ASP C 1 83 ? 128.169 22.385 69.171 1.00 67.93 82 ASP C CA 1
ATOM 5330 C C . ASP C 1 83 ? 128.190 22.916 67.765 1.00 64.18 82 ASP C C 1
ATOM 5331 O O . ASP C 1 83 ? 128.813 23.939 67.471 1.00 66.34 82 ASP C O 1
ATOM 5336 N N . THR C 1 84 ? 127.582 22.161 66.874 1.00 62.18 83 THR C N 1
ATOM 5337 C CA . THR C 1 84 ? 127.584 22.554 65.477 1.00 57.17 83 THR C CA 1
ATOM 5338 C C . THR C 1 84 ? 126.832 23.849 65.361 1.00 53.33 83 THR C C 1
ATOM 5339 O O . THR C 1 84 ? 127.315 24.832 64.796 1.00 52.55 83 THR C O 1
ATOM 5343 N N . ALA C 1 85 ? 125.688 23.879 66.005 1.00 52.93 84 ALA C N 1
ATOM 5344 C CA . ALA C 1 85 ? 124.868 25.087 66.024 1.00 50.99 84 ALA C CA 1
ATOM 5345 C C . ALA C 1 85 ? 125.658 26.297 66.521 1.00 51.56 84 ALA C C 1
ATOM 5346 O O . ALA C 1 85 ? 125.550 27.381 65.963 1.00 51.37 84 ALA C O 1
ATOM 5348 N N . ARG C 1 86 ? 126.474 26.110 67.535 1.00 53.80 85 ARG C N 1
ATOM 5349 C CA . ARG C 1 86 ? 127.119 27.261 68.155 1.00 55.65 85 ARG C CA 1
ATOM 5350 C C . ARG C 1 86 ? 128.265 27.766 67.357 1.00 54.38 85 ARG C C 1
ATOM 5351 O O . ARG C 1 86 ? 128.787 28.846 67.642 1.00 57.16 85 ARG C O 1
ATOM 5359 N N . VAL C 1 87 ? 128.728 26.961 66.411 1.00 52.20 86 VAL C N 1
ATOM 5360 C CA . VAL C 1 87 ? 129.716 27.449 65.457 1.00 50.74 86 VAL C CA 1
ATOM 5361 C C . VAL C 1 87 ? 129.022 27.996 64.187 1.00 48.61 86 VAL C C 1
ATOM 5362 O O . VAL C 1 87 ? 129.101 29.173 63.883 1.00 47.69 86 VAL C O 1
ATOM 5366 N N . ILE C 1 88 ? 128.316 27.144 63.467 1.00 48.46 87 ILE C N 1
ATOM 5367 C CA . ILE C 1 88 ? 127.724 27.557 62.183 1.00 48.05 87 ILE C CA 1
ATOM 5368 C C . ILE C 1 88 ? 126.757 28.705 62.347 1.00 48.46 87 ILE C C 1
ATOM 5369 O O . ILE C 1 88 ? 126.795 29.716 61.623 1.00 47.79 87 ILE C O 1
ATOM 5374 N N . GLY C 1 89 ? 125.900 28.554 63.332 1.00 50.16 88 GLY C N 1
ATOM 5375 C CA . GLY C 1 89 ? 124.846 29.559 63.596 1.00 50.86 88 GLY C CA 1
ATOM 5376 C C . GLY C 1 89 ? 125.346 30.907 64.050 1.00 53.68 88 GLY C C 1
ATOM 5377 O O . GLY C 1 89 ? 124.601 31.890 64.130 1.00 55.72 88 GLY C O 1
ATOM 5378 N N . ALA C 1 90 ? 126.634 30.971 64.314 1.00 56.67 89 ALA C N 1
ATOM 5379 C CA . ALA C 1 90 ? 127.238 32.233 64.709 1.00 58.21 89 ALA C CA 1
ATOM 5380 C C . ALA C 1 90 ? 127.969 32.919 63.539 1.00 58.49 89 ALA C C 1
ATOM 5381 O O . ALA C 1 90 ? 128.319 34.078 63.625 1.00 59.91 89 ALA C O 1
ATOM 5391 N N . VAL C 1 92 ? 126.994 32.669 60.068 1.00 52.00 91 VAL C N 1
ATOM 5392 C CA . VAL C 1 92 ? 126.174 32.996 58.918 1.00 51.86 91 VAL C CA 1
ATOM 5393 C C . VAL C 1 92 ? 124.934 33.712 59.331 1.00 52.31 91 VAL C C 1
ATOM 5394 O O . VAL C 1 92 ? 124.581 33.709 60.500 1.00 56.84 91 VAL C O 1
ATOM 5398 N N . ASP C 1 93 ? 124.264 34.311 58.360 1.00 49.22 92 ASP C N 1
ATOM 5399 C CA . ASP C 1 93 ? 123.046 35.054 58.654 1.00 48.46 92 ASP C CA 1
ATOM 5400 C C . ASP C 1 93 ? 121.772 34.189 58.749 1.00 47.55 92 ASP C C 1
ATOM 5401 O O . ASP C 1 93 ? 120.845 34.552 59.438 1.00 48.63 92 ASP C O 1
ATOM 5406 N N . PHE C 1 94 ? 121.731 33.075 58.044 1.00 45.58 93 PHE C N 1
ATOM 5407 C CA . PHE C 1 94 ? 120.590 32.176 58.108 1.00 44.90 93 PHE C CA 1
ATOM 5408 C C . PHE C 1 94 ? 121.073 30.749 58.060 1.00 44.24 93 PHE C C 1
ATOM 5409 O O . PHE C 1 94 ? 122.071 30.473 57.421 1.00 43.96 93 PHE C O 1
ATOM 5417 N N . VAL C 1 95 ? 120.292 29.819 58.596 1.00 42.20 94 VAL C N 1
ATOM 5418 C CA . VAL C 1 95 ? 120.600 28.404 58.412 1.00 41.28 94 VAL C CA 1
ATOM 5419 C C . VAL C 1 95 ? 119.382 27.666 57.921 1.00 42.90 94 VAL C C 1
ATOM 5420 O O . VAL C 1 95 ? 118.435 27.599 58.632 1.00 45.26 94 VAL C O 1
ATOM 5440 N N . ARG C 1 98 ? 117.593 20.542 56.135 1.00 52.43 97 ARG C N 1
ATOM 5441 C CA . ARG C 1 98 ? 116.701 19.488 55.711 1.00 56.04 97 ARG C CA 1
ATOM 5442 C C . ARG C 1 98 ? 117.038 18.301 56.531 1.00 57.22 97 ARG C C 1
ATOM 5443 O O . ARG C 1 98 ? 118.075 17.740 56.413 1.00 53.34 97 ARG C O 1
ATOM 5451 N N . VAL C 1 99 ? 116.112 17.924 57.386 1.00 62.33 98 VAL C N 1
ATOM 5452 C CA . VAL C 1 99 ? 116.415 16.932 58.372 1.00 66.73 98 VAL C CA 1
ATOM 5453 C C . VAL C 1 99 ? 115.529 15.713 58.353 1.00 69.60 98 VAL C C 1
ATOM 5454 O O . VAL C 1 99 ? 114.369 15.745 57.991 1.00 72.06 98 VAL C O 1
ATOM 5458 N N . ASN C 1 100 ? 116.110 14.632 58.801 1.00 74.44 99 ASN C N 1
ATOM 5459 C CA . ASN C 1 100 ? 115.346 13.399 59.030 1.00 78.57 99 ASN C CA 1
ATOM 5460 C C . ASN C 1 100 ? 114.329 13.570 60.155 1.00 73.66 99 ASN C C 1
ATOM 5461 O O . ASN C 1 100 ? 113.194 13.145 60.038 1.00 73.95 99 ASN C O 1
ATOM 5466 N N . LYS C 1 101 ? 114.748 14.226 61.225 1.00 70.74 100 LYS C N 1
ATOM 5467 C CA . LYS C 1 101 ? 113.948 14.343 62.466 1.00 71.06 100 LYS C CA 1
ATOM 5468 C C . LYS C 1 101 ? 113.814 15.771 63.011 1.00 65.88 100 LYS C C 1
ATOM 5469 O O . LYS C 1 101 ? 114.797 16.445 63.265 1.00 64.92 100 LYS C O 1
ATOM 5475 N N . HIS C 1 102 ? 112.587 16.205 63.212 1.00 64.70 101 HIS C N 1
ATOM 5476 C CA . HIS C 1 102 ? 112.277 17.585 63.641 1.00 64.60 101 HIS C CA 1
ATOM 5477 C C . HIS C 1 102 ? 113.060 17.973 64.904 1.00 65.88 101 HIS C C 1
ATOM 5478 O O . HIS C 1 102 ? 113.541 19.093 65.014 1.00 64.27 101 HIS C O 1
ATOM 5485 N N . GLU C 1 103 ? 113.207 17.041 65.837 1.00 70.15 102 GLU C N 1
ATOM 5486 C CA . GLU C 1 103 ? 113.975 17.315 67.084 1.00 74.10 102 GLU C CA 1
ATOM 5487 C C . GLU C 1 103 ? 115.324 17.966 66.770 1.00 69.70 102 GLU C C 1
ATOM 5488 O O . GLU C 1 103 ? 115.705 18.950 67.398 1.00 66.82 102 GLU C O 1
ATOM 5494 N N . THR C 1 104 ? 115.973 17.459 65.729 1.00 64.86 103 THR C N 1
ATOM 5495 C CA . THR C 1 104 ? 117.233 18.003 65.276 1.00 60.20 103 THR C CA 1
ATOM 5496 C C . THR C 1 104 ? 117.122 19.472 64.905 1.00 54.54 103 THR C C 1
ATOM 5497 O O . THR C 1 104 ? 118.021 20.265 65.195 1.00 54.73 103 THR C O 1
ATOM 5501 N N . LEU C 1 105 ? 116.054 19.855 64.256 1.00 50.92 104 LEU C N 1
ATOM 5502 C CA . LEU C 1 105 ? 115.906 21.267 63.916 1.00 49.30 104 LEU C CA 1
ATOM 5503 C C . LEU C 1 105 ? 115.758 22.060 65.163 1.00 49.88 104 LEU C C 1
ATOM 5504 O O . LEU C 1 105 ? 116.301 23.148 65.312 1.00 48.50 104 LEU C O 1
ATOM 5509 N N . LEU C 1 106 ? 114.953 21.520 66.069 1.00 53.84 105 LEU C N 1
ATOM 5510 C CA . LEU C 1 106 ? 114.615 22.252 67.292 1.00 56.19 105 LEU C CA 1
ATOM 5511 C C . LEU C 1 106 ? 115.926 22.468 68.113 1.00 57.56 105 LEU C C 1
ATOM 5512 O O . LEU C 1 106 ? 116.222 23.570 68.573 1.00 56.39 105 LEU C O 1
ATOM 5517 N N . GLU C 1 107 ? 116.687 21.395 68.231 1.00 59.08 106 GLU C N 1
ATOM 5518 C CA . GLU C 1 107 ? 117.870 21.399 69.037 1.00 62.53 106 GLU C CA 1
ATOM 5519 C C . GLU C 1 107 ? 118.862 22.387 68.456 1.00 60.74 106 GLU C C 1
ATOM 5520 O O . GLU C 1 107 ? 119.545 23.095 69.194 1.00 65.37 106 GLU C O 1
ATOM 5526 N N . PHE C 1 108 ? 118.954 22.429 67.149 1.00 55.61 107 PHE C N 1
ATOM 5527 C CA . PHE C 1 108 ? 119.862 23.379 66.470 1.00 53.67 107 PHE C CA 1
ATOM 5528 C C . PHE C 1 108 ? 119.423 24.815 66.685 1.00 54.05 107 PHE C C 1
ATOM 5529 O O . PHE C 1 108 ? 120.205 25.674 67.043 1.00 55.26 107 PHE C O 1
ATOM 5537 N N . ALA C 1 109 ? 118.149 25.061 66.463 1.00 55.35 108 ALA C N 1
ATOM 5538 C CA . ALA C 1 109 ? 117.551 26.397 66.586 1.00 56.23 108 ALA C CA 1
ATOM 5539 C C . ALA C 1 109 ? 117.764 26.927 67.986 1.00 59.03 108 ALA C C 1
ATOM 5540 O O . ALA C 1 109 ? 118.020 28.108 68.234 1.00 62.26 108 ALA C O 1
ATOM 5542 N N . ARG C 1 110 ? 117.635 26.018 68.916 1.00 62.85 109 ARG C N 1
ATOM 5543 C CA . ARG C 1 110 ? 117.810 26.330 70.327 1.00 66.46 109 ARG C CA 1
ATOM 5544 C C . ARG C 1 110 ? 119.184 26.982 70.583 1.00 65.95 109 ARG C C 1
ATOM 5545 O O . ARG C 1 110 ? 119.321 27.809 71.458 1.00 69.39 109 ARG C O 1
ATOM 5553 N N . TYR C 1 111 ? 120.203 26.551 69.854 1.00 59.36 110 TYR C N 1
ATOM 5554 C CA . TYR C 1 111 ? 121.535 27.045 70.073 1.00 59.46 110 TYR C CA 1
ATOM 5555 C C . TYR C 1 111 ? 122.065 27.910 68.897 1.00 60.32 110 TYR C C 1
ATOM 5556 O O . TYR C 1 111 ? 123.248 28.298 68.917 1.00 58.95 110 TYR C O 1
ATOM 5565 N N . SER C 1 112 ? 121.222 28.202 67.885 1.00 55.44 111 SER C N 1
ATOM 5566 C CA . SER C 1 112 ? 121.672 28.998 66.744 1.00 51.81 111 SER C CA 1
ATOM 5567 C C . SER C 1 112 ? 121.399 30.461 66.920 1.00 52.95 111 SER C C 1
ATOM 5568 O O . SER C 1 112 ? 120.288 30.850 67.019 1.00 55.02 111 SER C O 1
ATOM 5571 N N . LYS C 1 113 ? 122.420 31.289 66.878 1.00 56.03 112 LYS C N 1
ATOM 5572 C CA . LYS C 1 113 ? 122.206 32.751 66.807 1.00 59.79 112 LYS C CA 1
ATOM 5573 C C . LYS C 1 113 ? 121.509 33.149 65.501 1.00 57.84 112 LYS C C 1
ATOM 5574 O O . LYS C 1 113 ? 120.859 34.177 65.445 1.00 60.72 112 LYS C O 1
ATOM 5580 N N . ALA C 1 114 ? 121.613 32.322 64.466 1.00 53.07 113 ALA C N 1
ATOM 5581 C CA . ALA C 1 114 ? 121.009 32.648 63.169 1.00 49.96 113 ALA C CA 1
ATOM 5582 C C . ALA C 1 114 ? 119.676 31.958 63.081 1.00 48.39 113 ALA C C 1
ATOM 5583 O O . ALA C 1 114 ? 119.547 30.812 63.547 1.00 52.57 113 ALA C O 1
ATOM 5585 N N . PRO C 1 115 ? 118.673 32.613 62.452 1.00 46.08 114 PRO C N 1
ATOM 5586 C CA . PRO C 1 115 ? 117.351 32.041 62.241 1.00 44.75 114 PRO C CA 1
ATOM 5587 C C . PRO C 1 115 ? 117.451 30.796 61.428 1.00 42.32 114 PRO C C 1
ATOM 5588 O O . PRO C 1 115 ? 118.140 30.816 60.481 1.00 39.84 114 PRO C O 1
ATOM 5592 N N . VAL C 1 116 ? 116.787 29.740 61.836 1.00 43.91 115 VAL C N 1
ATOM 5593 C CA . VAL C 1 116 ? 116.857 28.432 61.188 1.00 43.73 115 VAL C CA 1
ATOM 5594 C C . VAL C 1 116 ? 115.581 28.205 60.430 1.00 46.74 115 VAL C C 1
ATOM 5595 O O . VAL C 1 116 ? 114.536 28.511 60.931 1.00 50.47 115 VAL C O 1
ATOM 5599 N N . ILE C 1 117 ? 115.681 27.658 59.226 1.00 49.92 116 ILE C N 1
ATOM 5600 C CA . ILE C 1 117 ? 114.534 27.467 58.303 1.00 48.99 116 ILE C CA 1
ATOM 5601 C C . ILE C 1 117 ? 114.324 25.990 58.013 1.00 50.83 116 ILE C C 1
ATOM 5602 O O . ILE C 1 117 ? 115.237 25.296 57.580 1.00 47.74 116 ILE C O 1
ATOM 5607 N N . ASN C 1 118 ? 113.115 25.522 58.241 1.00 53.23 117 ASN C N 1
ATOM 5608 C CA . ASN C 1 118 ? 112.851 24.094 58.081 1.00 52.75 117 ASN C CA 1
ATOM 5609 C C . ASN C 1 118 ? 112.639 23.792 56.630 1.00 49.47 117 ASN C C 1
ATOM 5610 O O . ASN C 1 118 ? 111.521 23.966 56.127 1.00 47.05 117 ASN C O 1
ATOM 5615 N N . ALA C 1 119 ? 113.680 23.291 55.962 1.00 46.72 118 ALA C N 1
ATOM 5616 C CA . ALA C 1 119 ? 113.500 22.917 54.503 1.00 45.87 118 ALA C CA 1
ATOM 5617 C C . ALA C 1 119 ? 112.773 21.595 54.321 1.00 48.11 118 ALA C C 1
ATOM 5618 O O . ALA C 1 119 ? 112.532 21.205 53.209 1.00 49.85 118 ALA C O 1
ATOM 5620 N N . LEU C 1 120 ? 112.551 20.886 55.412 1.00 49.56 119 LEU C N 1
ATOM 5621 C CA . LEU C 1 120 ? 111.781 19.673 55.419 1.00 54.92 119 LEU C CA 1
ATOM 5622 C C . LEU C 1 120 ? 112.106 18.818 56.640 1.00 55.20 119 LEU C C 1
ATOM 5623 O O . LEU C 1 120 ? 113.246 18.554 56.908 1.00 56.84 119 LEU C O 1
ATOM 5628 N N . SER C 1 121 ? 111.066 18.401 57.341 1.00 56.47 120 SER C N 1
ATOM 5629 C CA . SER C 1 121 ? 111.201 17.499 58.459 1.00 64.10 120 SER C CA 1
ATOM 5630 C C . SER C 1 121 ? 110.064 16.489 58.411 1.00 67.11 120 SER C C 1
ATOM 5631 O O . SER C 1 121 ? 109.176 16.629 57.625 1.00 67.16 120 SER C O 1
ATOM 5634 N N . GLU C 1 122 ? 110.093 15.475 59.260 1.00 67.69 121 GLU C N 1
ATOM 5635 C CA . GLU C 1 122 ? 109.061 14.432 59.180 1.00 70.43 121 GLU C CA 1
ATOM 5636 C C . GLU C 1 122 ? 107.684 14.999 59.594 1.00 70.93 121 GLU C C 1
ATOM 5637 O O . GLU C 1 122 ? 106.649 14.468 59.205 1.00 70.40 121 GLU C O 1
ATOM 5643 N N . LEU C 1 123 ? 107.695 16.076 60.378 1.00 67.61 122 LEU C N 1
ATOM 5644 C CA . LEU C 1 123 ? 106.445 16.715 60.846 1.00 65.42 122 LEU C CA 1
ATOM 5645 C C . LEU C 1 123 ? 105.915 17.785 59.936 1.00 64.69 122 LEU C C 1
ATOM 5646 O O . LEU C 1 123 ? 104.721 17.911 59.771 1.00 70.53 122 LEU C O 1
ATOM 5651 N N . TYR C 1 124 ? 106.778 18.550 59.312 1.00 63.14 123 TYR C N 1
ATOM 5652 C CA . TYR C 1 124 ? 106.300 19.738 58.575 1.00 61.48 123 TYR C CA 1
ATOM 5653 C C . TYR C 1 124 ? 107.129 20.056 57.359 1.00 59.49 123 TYR C C 1
ATOM 5654 O O . TYR C 1 124 ? 108.350 19.847 57.331 1.00 60.57 123 TYR C O 1
ATOM 5663 N N . HIS C 1 125 ? 106.469 20.563 56.340 1.00 58.55 124 HIS C N 1
ATOM 5664 C CA . HIS C 1 125 ? 107.184 20.963 55.144 1.00 55.73 124 HIS C CA 1
ATOM 5665 C C . HIS C 1 125 ? 106.664 22.301 54.689 1.00 54.90 124 HIS C C 1
ATOM 5666 O O . HIS C 1 125 ? 106.188 22.442 53.591 1.00 54.87 124 HIS C O 1
ATOM 5673 N N . PRO C 1 126 ? 106.825 23.324 55.520 1.00 55.51 125 PRO C N 1
ATOM 5674 C CA . PRO C 1 126 ? 106.206 24.640 55.316 1.00 56.29 125 PRO C CA 1
ATOM 5675 C C . PRO C 1 126 ? 106.611 25.417 54.104 1.00 53.89 125 PRO C C 1
ATOM 5676 O O . PRO C 1 126 ? 105.811 26.084 53.547 1.00 57.59 125 PRO C O 1
ATOM 5680 N N . THR C 1 127 ? 107.841 25.333 53.681 1.00 54.25 126 THR C N 1
ATOM 5681 C CA . THR C 1 127 ? 108.223 26.089 52.477 1.00 53.05 126 THR C CA 1
ATOM 5682 C C . THR C 1 127 ? 107.430 25.595 51.293 1.00 56.10 126 THR C C 1
ATOM 5683 O O . THR C 1 127 ? 107.082 26.350 50.400 1.00 61.56 126 THR C O 1
ATOM 5687 N N . GLN C 1 128 ? 107.193 24.300 51.253 1.00 57.29 127 GLN C N 1
ATOM 5688 C CA . GLN C 1 128 ? 106.475 23.721 50.134 1.00 58.26 127 GLN C CA 1
ATOM 5689 C C . GLN C 1 128 ? 105.050 24.241 50.127 1.00 59.88 127 GLN C C 1
ATOM 5690 O O . GLN C 1 128 ? 104.505 24.661 49.071 1.00 62.27 127 GLN C O 1
ATOM 5696 N N . VAL C 1 129 ? 104.414 24.197 51.282 1.00 57.88 128 VAL C N 1
ATOM 5697 C CA . VAL C 1 129 ? 103.066 24.712 51.321 1.00 60.59 128 VAL C CA 1
ATOM 5698 C C . VAL C 1 129 ? 103.054 26.183 50.907 1.00 61.06 128 VAL C C 1
ATOM 5699 O O . VAL C 1 129 ? 102.141 26.602 50.254 1.00 59.62 128 VAL C O 1
ATOM 5703 N N . LEU C 1 130 ? 104.049 26.973 51.306 1.00 58.80 129 LEU C N 1
ATOM 5704 C CA . LEU C 1 130 ? 104.030 28.393 50.926 1.00 58.00 129 LEU C CA 1
ATOM 5705 C C . LEU C 1 130 ? 104.035 28.503 49.420 1.00 59.64 129 LEU C C 1
ATOM 5706 O O . LEU C 1 130 ? 103.359 29.334 48.833 1.00 65.63 129 LEU C O 1
ATOM 5711 N N . GLY C 1 131 ? 104.804 27.651 48.787 1.00 57.32 130 GLY C N 1
ATOM 5712 C CA . GLY C 1 131 ? 104.914 27.691 47.330 1.00 57.87 130 GLY C CA 1
ATOM 5713 C C . GLY C 1 131 ? 103.622 27.279 46.666 1.00 61.88 130 GLY C C 1
ATOM 5714 O O . GLY C 1 131 ? 103.235 27.821 45.608 1.00 63.39 130 GLY C O 1
ATOM 5715 N N . ASP C 1 132 ? 103.011 26.249 47.240 1.00 62.55 131 ASP C N 1
ATOM 5716 C CA . ASP C 1 132 ? 101.741 25.738 46.737 1.00 65.50 131 ASP C CA 1
ATOM 5717 C C . ASP C 1 132 ? 100.748 26.891 46.764 1.00 67.55 131 ASP C C 1
ATOM 5718 O O . ASP C 1 132 ? 100.073 27.197 45.796 1.00 70.67 131 ASP C O 1
ATOM 5723 N N . LEU C 1 133 ? 100.724 27.570 47.885 1.00 67.15 132 LEU C N 1
ATOM 5724 C CA . LEU C 1 133 ? 99.851 28.734 48.087 1.00 68.73 132 LEU C CA 1
ATOM 5725 C C . LEU C 1 133 ? 100.073 29.806 47.027 1.00 69.89 132 LEU C C 1
ATOM 5726 O O . LEU C 1 133 ? 99.127 30.285 46.386 1.00 74.96 132 LEU C O 1
ATOM 5731 N N . PHE C 1 134 ? 101.342 30.170 46.834 1.00 66.87 133 PHE C N 1
ATOM 5732 C CA . PHE C 1 134 ? 101.738 31.182 45.823 1.00 66.55 133 PHE C CA 1
ATOM 5733 C C . PHE C 1 134 ? 101.132 30.815 44.488 1.00 69.07 133 PHE C C 1
ATOM 5734 O O . PHE C 1 134 ? 100.626 31.663 43.743 1.00 71.28 133 PHE C O 1
ATOM 5742 N N . THR C 1 135 ? 101.156 29.513 44.235 1.00 67.91 134 THR C N 1
ATOM 5743 C CA . THR C 1 135 ? 100.778 28.949 42.956 1.00 70.29 134 THR C CA 1
ATOM 5744 C C . THR C 1 135 ? 99.292 28.998 42.783 1.00 75.93 134 THR C C 1
ATOM 5745 O O . THR C 1 135 ? 98.792 29.329 41.702 1.00 84.10 134 THR C O 1
ATOM 5749 N N . ILE C 1 136 ? 98.578 28.688 43.846 1.00 75.68 135 ILE C N 1
ATOM 5750 C CA . ILE C 1 136 ? 97.113 28.764 43.844 1.00 77.18 135 ILE C CA 1
ATOM 5751 C C . ILE C 1 136 ? 96.694 30.179 43.514 1.00 80.36 135 ILE C C 1
ATOM 5752 O O . ILE C 1 136 ? 95.746 30.416 42.786 1.00 87.56 135 ILE C O 1
ATOM 5757 N N . LYS C 1 137 ? 97.392 31.135 44.084 1.00 80.98 136 LYS C N 1
ATOM 5758 C CA . LYS C 1 137 ? 97.063 32.550 43.868 1.00 86.20 136 LYS C CA 1
ATOM 5759 C C . LYS C 1 137 ? 97.348 32.950 42.420 1.00 88.19 136 LYS C C 1
ATOM 5760 O O . LYS C 1 137 ? 96.586 33.644 41.786 1.00 92.64 136 LYS C O 1
ATOM 5764 N N . GLU C 1 138 ? 98.448 32.458 41.898 1.00 87.77 137 GLU C N 1
ATOM 5765 C CA . GLU C 1 138 ? 98.829 32.713 40.492 1.00 88.67 137 GLU C CA 1
ATOM 5766 C C . GLU C 1 138 ? 97.852 32.133 39.501 1.00 88.71 137 GLU C C 1
ATOM 5767 O O . GLU C 1 138 ? 97.668 32.661 38.411 1.00 91.58 137 GLU C O 1
ATOM 5773 N N . TRP C 1 139 ? 97.244 31.028 39.865 1.00 87.38 138 TRP C N 1
ATOM 5774 C CA . TRP C 1 139 ? 96.310 30.350 38.949 1.00 93.07 138 TRP C CA 1
ATOM 5775 C C . TRP C 1 139 ? 94.850 30.756 39.235 1.00 96.59 138 TRP C C 1
ATOM 5776 O O . TRP C 1 139 ? 93.909 30.080 38.859 1.00 96.64 138 TRP C O 1
ATOM 5787 N N . ASN C 1 140 ? 94.726 31.897 39.899 1.00 99.44 139 ASN C N 1
ATOM 5788 C CA . ASN C 1 140 ? 93.437 32.508 40.227 1.00 105.42 139 ASN C CA 1
ATOM 5789 C C . ASN C 1 140 ? 92.452 31.511 40.779 1.00 104.85 139 ASN C C 1
ATOM 5790 O O . ASN C 1 140 ? 91.327 31.445 40.350 1.00 106.67 139 ASN C O 1
ATOM 5795 N N . LYS C 1 141 ? 92.913 30.683 41.686 1.00 103.94 140 LYS C N 1
ATOM 5796 C CA . LYS C 1 141 ? 92.029 29.703 42.341 1.00 108.78 140 LYS C CA 1
ATOM 5797 C C . LYS C 1 141 ? 91.774 30.110 43.795 1.00 109.86 140 LYS C C 1
ATOM 5798 O O . LYS C 1 141 ? 91.404 29.302 44.633 1.00 102.80 140 LYS C O 1
ATOM 5812 N N . GLN C 1 143 ? 89.354 32.396 45.161 1.00 141.99 142 GLN C N 1
ATOM 5813 C CA . GLN C 1 143 ? 88.139 33.189 45.114 1.00 147.59 142 GLN C CA 1
ATOM 5814 C C . GLN C 1 143 ? 87.684 33.576 46.534 1.00 150.67 142 GLN C C 1
ATOM 5815 O O . GLN C 1 143 ? 87.323 32.722 47.344 1.00 150.61 142 GLN C O 1
ATOM 5817 N N . ASN C 1 144 ? 87.728 34.876 46.814 1.00 149.39 143 ASN C N 1
ATOM 5818 C CA . ASN C 1 144 ? 87.219 35.448 48.069 1.00 144.93 143 ASN C CA 1
ATOM 5819 C C . ASN C 1 144 ? 88.215 35.286 49.238 1.00 135.31 143 ASN C C 1
ATOM 5820 O O . ASN C 1 144 ? 87.826 35.317 50.392 1.00 136.26 143 ASN C O 1
ATOM 5822 N N . GLY C 1 145 ? 89.500 35.143 48.922 1.00 126.65 144 GLY C N 1
ATOM 5823 C CA . GLY C 1 145 ? 90.561 34.977 49.949 1.00 118.06 144 GLY C CA 1
ATOM 5824 C C . GLY C 1 145 ? 90.572 33.589 50.565 1.00 112.16 144 GLY C C 1
ATOM 5825 O O . GLY C 1 145 ? 91.486 33.217 51.295 1.00 111.40 144 GLY C O 1
ATOM 5826 N N . ILE C 1 146 ? 89.543 32.830 50.233 1.00 113.15 145 ILE C N 1
ATOM 5827 C CA . ILE C 1 146 ? 89.405 31.417 50.564 1.00 110.44 145 ILE C CA 1
ATOM 5828 C C . ILE C 1 146 ? 89.869 30.560 49.396 1.00 106.19 145 ILE C C 1
ATOM 5829 O O . ILE C 1 146 ? 89.832 30.996 48.262 1.00 111.03 145 ILE C O 1
ATOM 5834 N N . ALA C 1 147 ? 90.308 29.344 49.677 1.00 99.02 146 ALA C N 1
ATOM 5835 C CA . ALA C 1 147 ? 90.558 28.356 48.639 1.00 93.77 146 ALA C CA 1
ATOM 5836 C C . ALA C 1 147 ? 89.913 27.062 49.022 1.00 91.79 146 ALA C C 1
ATOM 5837 O O . ALA C 1 147 ? 89.814 26.712 50.183 1.00 91.34 146 ALA C O 1
ATOM 5839 N N . LYS C 1 148 ? 89.399 26.382 48.025 1.00 93.52 147 LYS C N 1
ATOM 5840 C CA . LYS C 1 148 ? 88.661 25.140 48.248 1.00 95.61 147 LYS C CA 1
ATOM 5841 C C . LYS C 1 148 ? 89.625 24.072 47.818 1.00 91.27 147 LYS C C 1
ATOM 5842 O O . LYS C 1 148 ? 89.815 23.864 46.606 1.00 91.80 147 LYS C O 1
ATOM 5848 N N . VAL C 1 149 ? 90.219 23.416 48.806 1.00 86.90 148 VAL C N 1
ATOM 5849 C CA . VAL C 1 149 ? 91.356 22.496 48.582 1.00 84.94 148 VAL C CA 1
ATOM 5850 C C . VAL C 1 149 ? 91.108 21.056 49.039 1.00 87.86 148 VAL C C 1
ATOM 5851 O O . VAL C 1 149 ? 90.541 20.802 50.079 1.00 89.57 148 VAL C O 1
ATOM 5855 N N . ALA C 1 150 ? 91.599 20.115 48.249 1.00 89.78 149 ALA C N 1
ATOM 5856 C CA . ALA C 1 150 ? 91.574 18.697 48.601 1.00 91.43 149 ALA C CA 1
ATOM 5857 C C . ALA C 1 150 ? 92.993 18.209 48.718 1.00 88.29 149 ALA C C 1
ATOM 5858 O O . ALA C 1 150 ? 93.781 18.378 47.829 1.00 91.38 149 ALA C O 1
ATOM 5860 N N . PHE C 1 151 ? 93.317 17.572 49.804 1.00 90.57 150 PHE C N 1
ATOM 5861 C CA . PHE C 1 151 ? 94.597 16.914 49.894 1.00 91.81 150 PHE C CA 1
ATOM 5862 C C . PHE C 1 151 ? 94.416 15.408 49.934 1.00 95.68 150 PHE C C 1
ATOM 5863 O O . PHE C 1 151 ? 93.764 14.898 50.824 1.00 104.95 150 PHE C O 1
ATOM 5871 N N . ILE C 1 152 ? 95.050 14.697 49.018 1.00 95.51 151 ILE C N 1
ATOM 5872 C CA . ILE C 1 152 ? 94.970 13.229 48.982 1.00 99.93 151 ILE C CA 1
ATOM 5873 C C . ILE C 1 152 ? 96.325 12.559 49.128 1.00 99.26 151 ILE C C 1
ATOM 5874 O O . ILE C 1 152 ? 97.219 12.778 48.313 1.00 102.37 151 ILE C O 1
ATOM 5879 N N . GLY C 1 153 ? 96.481 11.721 50.141 1.00 102.81 152 GLY C N 1
ATOM 5880 C CA . GLY C 1 153 ? 97.773 11.013 50.337 1.00 104.04 152 GLY C CA 1
ATOM 5881 C C . GLY C 1 153 ? 98.052 10.465 51.718 1.00 104.94 152 GLY C C 1
ATOM 5882 O O . GLY C 1 153 ? 97.146 10.035 52.389 1.00 110.27 152 GLY C O 1
ATOM 5883 N N . ASP C 1 154 ? 99.318 10.479 52.128 1.00 104.56 153 ASP C N 1
ATOM 5884 C CA . ASP C 1 154 ? 99.743 10.039 53.494 1.00 108.06 153 ASP C CA 1
ATOM 5885 C C . ASP C 1 154 ? 99.265 10.981 54.619 1.00 107.78 153 ASP C C 1
ATOM 5886 O O . ASP C 1 154 ? 98.945 12.125 54.356 1.00 104.05 153 ASP C O 1
ATOM 5891 N N . SER C 1 155 ? 99.287 10.510 55.871 1.00 113.56 154 SER C N 1
ATOM 5892 C CA . SER C 1 155 ? 99.349 11.418 57.071 1.00 122.39 154 SER C CA 1
ATOM 5893 C C . SER C 1 155 ? 100.819 11.903 57.326 1.00 127.33 154 SER C C 1
ATOM 5894 O O . SER C 1 155 ? 101.369 11.838 58.456 1.00 132.22 154 SER C O 1
ATOM 5897 N N . ASN C 1 156 ? 101.427 12.403 56.260 1.00 113.66 155 ASN C N 1
ATOM 5898 C CA . ASN C 1 156 ? 102.803 12.770 56.297 1.00 106.37 155 ASN C CA 1
ATOM 5899 C C . ASN C 1 156 ? 102.961 14.269 56.650 1.00 103.64 155 ASN C C 1
ATOM 5900 O O . ASN C 1 156 ? 101.999 14.944 57.040 1.00 100.89 155 ASN C O 1
ATOM 5905 N N . ASN C 1 157 ? 104.196 14.760 56.519 1.00 95.21 156 ASN C N 1
ATOM 5906 C CA . ASN C 1 157 ? 104.522 16.167 56.767 1.00 85.90 156 ASN C CA 1
ATOM 5907 C C . ASN C 1 157 ? 103.649 17.119 55.960 1.00 81.49 156 ASN C C 1
ATOM 5908 O O . ASN C 1 157 ? 103.198 18.144 56.468 1.00 80.59 156 ASN C O 1
ATOM 5921 N N . CYS C 1 159 ? 100.764 16.760 54.695 1.00 95.31 158 CYS C N 1
ATOM 5922 C CA . CYS C 1 159 ? 99.385 16.737 55.166 1.00 98.47 158 CYS C CA 1
ATOM 5923 C C . CYS C 1 159 ? 99.234 17.640 56.366 1.00 96.17 158 CYS C C 1
ATOM 5924 O O . CYS C 1 159 ? 98.305 18.444 56.478 1.00 103.35 158 CYS C O 1
ATOM 5927 N N . ASN C 1 160 ? 100.151 17.463 57.293 1.00 93.50 159 ASN C N 1
ATOM 5928 C CA . ASN C 1 160 ? 100.206 18.297 58.499 1.00 95.28 159 ASN C CA 1
ATOM 5929 C C . ASN C 1 160 ? 100.246 19.778 58.186 1.00 90.69 159 ASN C C 1
ATOM 5930 O O . ASN C 1 160 ? 99.488 20.592 58.698 1.00 90.43 159 ASN C O 1
ATOM 5935 N N . SER C 1 161 ? 101.150 20.116 57.301 1.00 86.39 160 SER C N 1
ATOM 5936 C CA . SER C 1 161 ? 101.345 21.504 56.965 1.00 79.06 160 SER C CA 1
ATOM 5937 C C . SER C 1 161 ? 100.144 22.072 56.225 1.00 76.22 160 SER C C 1
ATOM 5938 O O . SER C 1 161 ? 99.787 23.240 56.410 1.00 77.01 160 SER C O 1
ATOM 5941 N N . TRP C 1 162 ? 99.522 21.263 55.387 1.00 75.20 161 TRP C N 1
ATOM 5942 C CA . TRP C 1 162 ? 98.314 21.756 54.692 1.00 76.13 161 TRP C CA 1
ATOM 5943 C C . TRP C 1 162 ? 97.168 21.911 55.683 1.00 79.56 161 TRP C C 1
ATOM 5944 O O . TRP C 1 162 ? 96.394 22.855 55.612 1.00 79.74 161 TRP C O 1
ATOM 5955 N N . LEU C 1 163 ? 97.081 20.976 56.607 1.00 81.25 162 LEU C N 1
ATOM 5956 C CA . LEU C 1 163 ? 95.986 20.999 57.555 1.00 84.37 162 LEU C CA 1
ATOM 5957 C C . LEU C 1 163 ? 96.074 22.324 58.303 1.00 86.92 162 LEU C C 1
ATOM 5958 O O . LEU C 1 163 ? 95.122 23.099 58.379 1.00 94.95 162 LEU C O 1
ATOM 5963 N N . ILE C 1 164 ? 97.257 22.566 58.836 1.00 86.68 163 ILE C N 1
ATOM 5964 C CA . ILE C 1 164 ? 97.590 23.786 59.626 1.00 84.79 163 ILE C CA 1
ATOM 5965 C C . ILE C 1 164 ? 97.327 25.080 58.885 1.00 78.64 163 ILE C C 1
ATOM 5966 O O . ILE C 1 164 ? 96.776 26.023 59.430 1.00 75.41 163 ILE C O 1
ATOM 5971 N N . THR C 1 165 ? 97.826 25.125 57.662 1.00 71.84 164 THR C N 1
ATOM 5972 C CA . THR C 1 165 ? 97.789 26.347 56.907 1.00 70.58 164 THR C CA 1
ATOM 5973 C C . THR C 1 165 ? 96.386 26.669 56.512 1.00 74.59 164 THR C C 1
ATOM 5974 O O . THR C 1 165 ? 95.979 27.829 56.501 1.00 77.90 164 THR C O 1
ATOM 5978 N N . ALA C 1 166 ? 95.637 25.628 56.165 1.00 75.54 165 ALA C N 1
ATOM 5979 C CA . ALA C 1 166 ? 94.217 25.806 55.828 1.00 78.03 165 ALA C CA 1
ATOM 5980 C C . ALA C 1 166 ? 93.526 26.436 57.028 1.00 80.51 165 ALA C C 1
ATOM 5981 O O . ALA C 1 166 ? 92.733 27.367 56.900 1.00 85.04 165 ALA C O 1
ATOM 5983 N N . ALA C 1 167 ? 93.866 25.909 58.191 1.00 78.66 166 ALA C N 1
ATOM 5984 C CA . ALA C 1 167 ? 93.261 26.326 59.453 1.00 81.16 166 ALA C CA 1
ATOM 5985 C C . ALA C 1 167 ? 93.531 27.790 59.782 1.00 82.12 166 ALA C C 1
ATOM 5986 O O . ALA C 1 167 ? 92.662 28.524 60.259 1.00 85.25 166 ALA C O 1
ATOM 5988 N N . ILE C 1 168 ? 94.751 28.210 59.497 1.00 80.96 167 ILE C N 1
ATOM 5989 C CA . ILE C 1 168 ? 95.147 29.599 59.763 1.00 80.87 167 ILE C CA 1
ATOM 5990 C C . ILE C 1 168 ? 94.474 30.519 58.762 1.00 83.23 167 ILE C C 1
ATOM 5991 O O . ILE C 1 168 ? 93.873 31.534 59.129 1.00 84.52 167 ILE C O 1
ATOM 5996 N N . LEU C 1 169 ? 94.548 30.124 57.501 1.00 81.00 168 LEU C N 1
ATOM 5997 C CA . LEU C 1 169 ? 94.155 31.025 56.419 1.00 82.34 168 LEU C CA 1
ATOM 5998 C C . LEU C 1 169 ? 92.657 31.191 56.248 1.00 88.43 168 LEU C C 1
ATOM 5999 O O . LEU C 1 169 ? 92.200 32.190 55.699 1.00 93.10 168 LEU C O 1
ATOM 6004 N N . GLY C 1 170 ? 91.906 30.183 56.685 1.00 90.92 169 GLY C N 1
ATOM 6005 C CA . GLY C 1 170 ? 90.435 30.144 56.529 1.00 94.02 169 GLY C CA 1
ATOM 6006 C C . GLY C 1 170 ? 89.911 29.333 55.357 1.00 95.44 169 GLY C C 1
ATOM 6007 O O . GLY C 1 170 ? 88.742 29.453 54.937 1.00 103.29 169 GLY C O 1
ATOM 6008 N N . PHE C 1 171 ? 90.746 28.449 54.864 1.00 92.16 170 PHE C N 1
ATOM 6009 C CA . PHE C 1 171 ? 90.410 27.658 53.677 1.00 94.48 170 PHE C CA 1
ATOM 6010 C C . PHE C 1 171 ? 89.406 26.580 53.993 1.00 98.59 170 PHE C C 1
ATOM 6011 O O . PHE C 1 171 ? 89.182 26.216 55.137 1.00 102.48 170 PHE C O 1
ATOM 6019 N N . GLU C 1 172 ? 88.814 26.055 52.939 1.00 102.08 171 GLU C N 1
ATOM 6020 C CA . GLU C 1 172 ? 87.936 24.895 53.044 1.00 103.80 171 GLU C CA 1
ATOM 6021 C C . GLU C 1 172 ? 88.759 23.737 52.563 1.00 99.58 171 GLU C C 1
ATOM 6022 O O . GLU C 1 172 ? 89.160 23.716 51.398 1.00 99.64 171 GLU C O 1
ATOM 6028 N N . ILE C 1 173 ? 89.053 22.803 53.448 1.00 96.48 172 ILE C N 1
ATOM 6029 C CA . ILE C 1 173 ? 89.916 21.705 53.053 1.00 94.35 172 ILE C CA 1
ATOM 6030 C C . ILE C 1 173 ? 89.361 20.350 53.410 1.00 96.65 172 ILE C C 1
ATOM 6031 O O . ILE C 1 173 ? 88.925 20.122 54.520 1.00 95.77 172 ILE C O 1
ATOM 6036 N N . SER C 1 174 ? 89.430 19.451 52.440 1.00 100.07 173 SER C N 1
ATOM 6037 C CA . SER C 1 174 ? 89.142 18.023 52.656 1.00 106.30 173 SER C CA 1
ATOM 6038 C C . SER C 1 174 ? 90.382 17.160 52.505 1.00 107.80 173 SER C C 1
ATOM 6039 O O . SER C 1 174 ? 91.031 17.175 51.471 1.00 105.37 173 SER C O 1
ATOM 6042 N N . ILE C 1 175 ? 90.682 16.386 53.542 1.00 113.31 174 ILE C N 1
ATOM 6043 C CA . ILE C 1 175 ? 91.832 15.457 53.534 1.00 109.44 174 ILE C CA 1
ATOM 6044 C C . ILE C 1 175 ? 91.400 14.010 53.450 1.00 116.47 174 ILE C C 1
ATOM 6045 O O . ILE C 1 175 ? 90.484 13.582 54.152 1.00 128.17 174 ILE C O 1
ATOM 6050 N N . ALA C 1 176 ? 92.065 13.269 52.580 1.00 116.41 175 ALA C N 1
ATOM 6051 C CA . ALA C 1 176 ? 91.764 11.874 52.363 1.00 123.76 175 ALA C CA 1
ATOM 6052 C C . ALA C 1 176 ? 92.994 10.989 52.404 1.00 129.18 175 ALA C C 1
ATOM 6053 O O . ALA C 1 176 ? 93.927 11.188 51.649 1.00 133.20 175 ALA C O 1
ATOM 6063 N N . PRO C 1 178 ? 94.104 6.519 53.673 1.00 181.15 177 PRO C N 1
ATOM 6064 C CA . PRO C 1 178 ? 93.447 5.223 53.931 1.00 190.30 177 PRO C CA 1
ATOM 6065 C C . PRO C 1 178 ? 92.882 5.071 55.355 1.00 196.74 177 PRO C C 1
ATOM 6066 O O . PRO C 1 178 ? 93.198 5.868 56.244 1.00 203.48 177 PRO C O 1
ATOM 6070 N N . LYS C 1 179 ? 92.069 4.036 55.558 1.00 195.48 178 LYS C N 1
ATOM 6071 C CA . LYS C 1 179 ? 91.316 3.870 56.817 1.00 186.91 178 LYS C CA 1
ATOM 6072 C C . LYS C 1 179 ? 92.256 3.715 58.031 1.00 181.81 178 LYS C C 1
ATOM 6073 O O . LYS C 1 179 ? 92.126 4.428 59.022 1.00 177.40 178 LYS C O 1
ATOM 6075 N N . ASN C 1 180 ? 93.265 2.857 57.910 1.00 180.29 179 ASN C N 1
ATOM 6076 C CA . ASN C 1 180 ? 94.194 2.577 59.030 1.00 176.16 179 ASN C CA 1
ATOM 6077 C C . ASN C 1 180 ? 95.094 3.769 59.438 1.00 164.87 179 ASN C C 1
ATOM 6078 O O . ASN C 1 180 ? 95.665 3.793 60.523 1.00 157.26 179 ASN C O 1
ATOM 6080 N N . TYR C 1 181 ? 95.171 4.771 58.574 1.00 158.57 180 TYR C N 1
ATOM 6081 C CA . TYR C 1 181 ? 96.071 5.917 58.773 1.00 152.25 180 TYR C CA 1
ATOM 6082 C C . TYR C 1 181 ? 95.446 6.967 59.699 1.00 148.93 180 TYR C C 1
ATOM 6083 O O . TYR C 1 181 ? 94.261 7.283 59.560 1.00 150.74 180 TYR C O 1
ATOM 6085 N N . LYS C 1 182 ? 96.253 7.524 60.606 1.00 146.96 181 LYS C N 1
ATOM 6086 C CA . LYS C 1 182 ? 95.791 8.498 61.632 1.00 147.62 181 LYS C CA 1
ATOM 6087 C C . LYS C 1 182 ? 96.575 9.805 61.540 1.00 147.23 181 LYS C C 1
ATOM 6088 O O . LYS C 1 182 ? 97.714 9.777 61.112 1.00 140.91 181 LYS C O 1
ATOM 6094 N N . ILE C 1 183 ? 95.944 10.926 61.921 1.00 150.76 182 ILE C N 1
ATOM 6095 C CA . ILE C 1 183 ? 96.617 12.244 62.066 1.00 146.31 182 ILE C CA 1
ATOM 6096 C C . ILE C 1 183 ? 96.901 12.595 63.532 1.00 138.08 182 ILE C C 1
ATOM 6097 O O . ILE C 1 183 ? 96.114 12.350 64.423 1.00 126.33 182 ILE C O 1
ATOM 6102 N N . SER C 1 184 ? 98.029 13.238 63.753 1.00 141.49 183 SER C N 1
ATOM 6103 C CA . SER C 1 184 ? 98.473 13.542 65.110 1.00 139.50 183 SER C CA 1
ATOM 6104 C C . SER C 1 184 ? 97.456 14.340 65.901 1.00 132.33 183 SER C C 1
ATOM 6105 O O . SER C 1 184 ? 97.109 15.435 65.531 1.00 122.50 183 SER C O 1
ATOM 6108 N N . PRO C 1 185 ? 97.034 13.817 67.040 1.00 134.48 184 PRO C N 1
ATOM 6109 C CA . PRO C 1 185 ? 96.013 14.540 67.772 1.00 133.64 184 PRO C CA 1
ATOM 6110 C C . PRO C 1 185 ? 96.425 15.958 68.134 1.00 127.41 184 PRO C C 1
ATOM 6111 O O . PRO C 1 185 ? 95.598 16.856 68.144 1.00 128.77 184 PRO C O 1
ATOM 6115 N N . GLU C 1 186 ? 97.693 16.151 68.447 1.00 125.35 185 GLU C N 1
ATOM 6116 C CA . GLU C 1 186 ? 98.166 17.475 68.887 1.00 123.79 185 GLU C CA 1
ATOM 6117 C C . GLU C 1 186 ? 98.032 18.519 67.763 1.00 116.92 185 GLU C C 1
ATOM 6118 O O . GLU C 1 186 ? 97.669 19.683 67.969 1.00 110.90 185 GLU C O 1
ATOM 6124 N N . ILE C 1 187 ? 98.342 18.081 66.564 1.00 113.23 186 ILE C N 1
ATOM 6125 C CA . ILE C 1 187 ? 98.270 18.956 65.404 1.00 106.55 186 ILE C CA 1
ATOM 6126 C C . ILE C 1 187 ? 96.824 19.263 65.093 1.00 110.47 186 ILE C C 1
ATOM 6127 O O . ILE C 1 187 ? 96.443 20.384 64.772 1.00 107.91 186 ILE C O 1
ATOM 6132 N N . TRP C 1 188 ? 96.024 18.219 65.187 1.00 114.23 187 TRP C N 1
ATOM 6133 C CA . TRP C 1 188 ? 94.603 18.292 64.848 1.00 115.88 187 TRP C CA 1
ATOM 6134 C C . TRP C 1 188 ? 93.905 19.279 65.766 1.00 113.72 187 TRP C C 1
ATOM 6135 O O . TRP C 1 188 ? 93.097 20.093 65.330 1.00 115.66 187 TRP C O 1
ATOM 6146 N N . GLU C 1 189 ? 94.226 19.191 67.042 1.00 109.18 188 GLU C N 1
ATOM 6147 C CA . GLU C 1 189 ? 93.694 20.129 68.012 1.00 108.20 188 GLU C CA 1
ATOM 6148 C C . GLU C 1 189 ? 94.022 21.567 67.664 1.00 104.20 188 GLU C C 1
ATOM 6149 O O . GLU C 1 189 ? 93.201 22.449 67.755 1.00 101.01 188 GLU C O 1
ATOM 6155 N N . PHE C 1 190 ? 95.268 21.810 67.292 1.00 102.65 189 PHE C N 1
ATOM 6156 C CA . PHE C 1 190 ? 95.684 23.181 66.937 1.00 96.90 189 PHE C CA 1
ATOM 6157 C C . PHE C 1 190 ? 94.853 23.746 65.787 1.00 94.12 189 PHE C C 1
ATOM 6158 O O . PHE C 1 190 ? 94.401 24.883 65.813 1.00 91.43 189 PHE C O 1
ATOM 6166 N N . ALA C 1 191 ? 94.645 22.903 64.795 1.00 91.42 190 ALA C N 1
ATOM 6167 C CA . ALA C 1 191 ? 93.856 23.274 63.659 1.00 91.14 190 ALA C CA 1
ATOM 6168 C C . ALA C 1 191 ? 92.394 23.536 64.039 1.00 96.42 190 ALA C C 1
ATOM 6169 O O . ALA C 1 191 ? 91.744 24.446 63.536 1.00 98.04 190 ALA C O 1
ATOM 6179 N N . LYS C 1 193 ? 91.205 24.648 66.804 1.00 103.58 192 LYS C N 1
ATOM 6180 C CA . LYS C 1 193 ? 91.183 25.966 67.483 1.00 103.50 192 LYS C CA 1
ATOM 6181 C C . LYS C 1 193 ? 91.295 27.092 66.474 1.00 101.18 192 LYS C C 1
ATOM 6182 O O . LYS C 1 193 ? 90.574 28.069 66.496 1.00 100.92 192 LYS C O 1
ATOM 6184 N N . GLN C 1 194 ? 92.236 26.930 65.577 1.00 101.11 193 GLN C N 1
ATOM 6185 C CA . GLN C 1 194 ? 92.465 27.963 64.592 1.00 102.12 193 GLN C CA 1
ATOM 6186 C C . GLN C 1 194 ? 91.260 28.166 63.655 1.00 106.68 193 GLN C C 1
ATOM 6187 O O . GLN C 1 194 ? 90.995 29.282 63.228 1.00 111.88 193 GLN C O 1
ATOM 6193 N N . ALA C 1 195 ? 90.578 27.082 63.306 1.00 104.16 194 ALA C N 1
ATOM 6194 C CA . ALA C 1 195 ? 89.466 27.161 62.353 1.00 102.10 194 ALA C CA 1
ATOM 6195 C C . ALA C 1 195 ? 88.383 28.053 62.943 1.00 105.29 194 ALA C C 1
ATOM 6196 O O . ALA C 1 195 ? 87.842 28.915 62.270 1.00 107.40 194 ALA C O 1
ATOM 6198 N N . LEU C 1 196 ? 88.094 27.877 64.219 1.00 106.42 195 LEU C N 1
ATOM 6199 C CA . LEU C 1 196 ? 87.142 28.757 64.916 1.00 110.55 195 LEU C CA 1
ATOM 6200 C C . LEU C 1 196 ? 87.383 30.246 64.681 1.00 110.60 195 LEU C C 1
ATOM 6201 O O . LEU C 1 196 ? 86.452 30.989 64.394 1.00 116.60 195 LEU C O 1
ATOM 6206 N N . ILE C 1 197 ? 88.627 30.674 64.848 1.00 106.57 196 ILE C N 1
ATOM 6207 C CA . ILE C 1 197 ? 89.009 32.080 64.655 1.00 106.89 196 ILE C CA 1
ATOM 6208 C C . ILE C 1 197 ? 88.839 32.486 63.174 1.00 106.39 196 ILE C C 1
ATOM 6209 O O . ILE C 1 197 ? 88.210 33.499 62.872 1.00 110.26 196 ILE C O 1
ATOM 6214 N N . SER C 1 198 ? 89.367 31.664 62.269 1.00 101.75 197 SER C N 1
ATOM 6215 C CA . SER C 1 198 ? 89.428 31.967 60.803 1.00 101.02 197 SER C CA 1
ATOM 6216 C C . SER C 1 198 ? 88.245 31.529 59.917 1.00 104.94 197 SER C C 1
ATOM 6217 O O . SER C 1 198 ? 88.209 31.820 58.721 1.00 105.06 197 SER C O 1
ATOM 6220 N N . GLY C 1 199 ? 87.335 30.762 60.489 1.00 106.78 198 GLY C N 1
ATOM 6221 C CA . GLY C 1 199 ? 86.239 30.148 59.723 1.00 109.09 198 GLY C CA 1
ATOM 6222 C C . GLY C 1 199 ? 86.611 29.026 58.756 1.00 106.97 198 GLY C C 1
ATOM 6223 O O . GLY C 1 199 ? 85.911 28.778 57.798 1.00 108.39 198 GLY C O 1
ATOM 6224 N N . ALA C 1 200 ? 87.703 28.321 59.009 1.00 103.37 199 ALA C N 1
ATOM 6225 C CA . ALA C 1 200 ? 88.061 27.148 58.175 1.00 100.36 199 ALA C CA 1
ATOM 6226 C C . ALA C 1 200 ? 87.029 26.014 58.200 1.00 104.54 199 ALA C C 1
ATOM 6227 O O . ALA C 1 200 ? 86.573 25.601 59.280 1.00 105.41 199 ALA C O 1
ATOM 6229 N N . LYS C 1 201 ? 86.696 25.500 57.015 1.00 104.46 200 LYS C N 1
ATOM 6230 C CA . LYS C 1 201 ? 85.833 24.280 56.888 1.00 106.12 200 LYS C CA 1
ATOM 6231 C C . LYS C 1 201 ? 86.729 23.051 56.591 1.00 102.99 200 LYS C C 1
ATOM 6232 O O . LYS C 1 201 ? 87.074 22.738 55.438 1.00 104.14 200 LYS C O 1
ATOM 6234 N N . ILE C 1 202 ? 87.149 22.404 57.669 1.00 100.82 201 ILE C N 1
ATOM 6235 C CA . ILE C 1 202 ? 88.001 21.230 57.591 1.00 98.96 201 ILE C CA 1
ATOM 6236 C C . ILE C 1 202 ? 87.263 19.921 57.742 1.00 102.87 201 ILE C C 1
ATOM 6237 O O . ILE C 1 202 ? 86.476 19.779 58.640 1.00 107.56 201 ILE C O 1
ATOM 6242 N N . SER C 1 203 ? 87.612 18.946 56.917 1.00 105.22 202 SER C N 1
ATOM 6243 C CA . SER C 1 203 ? 87.094 17.582 57.023 1.00 110.93 202 SER C CA 1
ATOM 6244 C C . SER C 1 203 ? 88.187 16.547 56.723 1.00 114.17 202 SER C C 1
ATOM 6245 O O . SER C 1 203 ? 88.963 16.697 55.780 1.00 113.46 202 SER C O 1
ATOM 6248 N N . LEU C 1 204 ? 88.220 15.476 57.502 1.00 119.66 203 LEU C N 1
ATOM 6249 C CA . LEU C 1 204 ? 89.174 14.370 57.278 1.00 121.26 203 LEU C CA 1
ATOM 6250 C C . LEU C 1 204 ? 88.450 13.042 57.083 1.00 129.72 203 LEU C C 1
ATOM 6251 O O . LEU C 1 204 ? 87.535 12.718 57.830 1.00 141.72 203 LEU C O 1
ATOM 6256 N N . GLY C 1 205 ? 88.867 12.272 56.082 1.00 131.22 204 GLY C N 1
ATOM 6257 C CA . GLY C 1 205 ? 88.174 11.023 55.711 1.00 136.73 204 GLY C CA 1
ATOM 6258 C C . GLY C 1 205 ? 89.077 9.986 55.079 1.00 137.34 204 GLY C C 1
ATOM 6259 O O . GLY C 1 205 ? 90.271 10.148 55.034 1.00 133.30 204 GLY C O 1
ATOM 6260 N N . TYR C 1 206 ? 88.477 8.914 54.579 1.00 146.08 205 TYR C N 1
ATOM 6261 C CA . TYR C 1 206 ? 89.211 7.871 53.830 1.00 145.09 205 TYR C CA 1
ATOM 6262 C C . TYR C 1 206 ? 88.559 7.565 52.456 1.00 145.22 205 TYR C C 1
ATOM 6263 O O . TYR C 1 206 ? 88.650 6.448 51.928 1.00 144.51 205 TYR C O 1
ATOM 6265 N N . ASP C 1 207 ? 87.918 8.580 51.887 1.00 142.02 206 ASP C N 1
ATOM 6266 C CA . ASP C 1 207 ? 87.226 8.439 50.599 1.00 147.02 206 ASP C CA 1
ATOM 6267 C C . ASP C 1 207 ? 87.681 9.499 49.607 1.00 146.43 206 ASP C C 1
ATOM 6268 O O . ASP C 1 207 ? 87.317 10.664 49.720 1.00 152.25 206 ASP C O 1
ATOM 6273 N N . LYS C 1 208 ? 88.471 9.076 48.628 1.00 141.84 207 LYS C N 1
ATOM 6274 C CA . LYS C 1 208 ? 89.091 9.996 47.660 1.00 136.35 207 LYS C CA 1
ATOM 6275 C C . LYS C 1 208 ? 88.034 10.902 47.056 1.00 135.71 207 LYS C C 1
ATOM 6276 O O . LYS C 1 208 ? 88.177 12.121 46.985 1.00 128.97 207 LYS C O 1
ATOM 6282 N N . PHE C 1 209 ? 86.945 10.283 46.659 1.00 143.05 208 PHE C N 1
ATOM 6283 C CA . PHE C 1 209 ? 85.933 10.964 45.846 1.00 148.88 208 PHE C CA 1
ATOM 6284 C C . PHE C 1 209 ? 85.141 12.006 46.629 1.00 150.20 208 PHE C C 1
ATOM 6285 O O . PHE C 1 209 ? 84.778 13.052 46.093 1.00 149.81 208 PHE C O 1
ATOM 6293 N N . GLU C 1 210 ? 84.889 11.704 47.900 1.00 149.22 209 GLU C N 1
ATOM 6294 C CA . GLU C 1 210 ? 84.230 12.647 48.829 1.00 146.27 209 GLU C CA 1
ATOM 6295 C C . GLU C 1 210 ? 85.100 13.887 49.023 1.00 136.09 209 GLU C C 1
ATOM 6296 O O . GLU C 1 210 ? 84.622 15.019 48.997 1.00 133.28 209 GLU C O 1
ATOM 6302 N N . ALA C 1 211 ? 86.388 13.646 49.204 1.00 127.66 210 ALA C N 1
ATOM 6303 C CA . ALA C 1 211 ? 87.357 14.723 49.432 1.00 120.80 210 ALA C CA 1
ATOM 6304 C C . ALA C 1 211 ? 87.431 15.645 48.228 1.00 117.82 210 ALA C C 1
ATOM 6305 O O . ALA C 1 211 ? 87.562 16.861 48.349 1.00 114.99 210 ALA C O 1
ATOM 6307 N N . LEU C 1 212 ? 87.281 15.043 47.068 1.00 119.34 211 LEU C N 1
ATOM 6308 C CA . LEU C 1 212 ? 87.394 15.746 45.800 1.00 119.99 211 LEU C CA 1
ATOM 6309 C C . LEU C 1 212 ? 86.189 16.622 45.435 1.00 127.49 211 LEU C C 1
ATOM 6310 O O . LEU C 1 212 ? 86.351 17.628 44.745 1.00 130.92 211 LEU C O 1
ATOM 6315 N N . LYS C 1 213 ? 85.001 16.253 45.911 1.00 133.01 212 LYS C N 1
ATOM 6316 C CA . LYS C 1 213 ? 83.760 16.985 45.585 1.00 136.73 212 LYS C CA 1
ATOM 6317 C C . LYS C 1 213 ? 83.910 18.507 45.841 1.00 134.91 212 LYS C C 1
ATOM 6318 O O . LYS C 1 213 ? 84.432 18.936 46.894 1.00 132.80 212 LYS C O 1
ATOM 6320 N N . ASP C 1 214 ? 83.486 19.298 44.856 1.00 133.27 213 ASP C N 1
ATOM 6321 C CA . ASP C 1 214 ? 83.450 20.776 44.941 1.00 131.58 213 ASP C CA 1
ATOM 6322 C C . ASP C 1 214 ? 84.813 21.406 45.313 1.00 126.60 213 ASP C C 1
ATOM 6323 O O . ASP C 1 214 ? 84.905 22.308 46.153 1.00 127.54 213 ASP C O 1
ATOM 6325 N N . LYS C 1 215 ? 85.876 20.932 44.670 1.00 123.47 214 LYS C N 1
ATOM 6326 C CA . LYS C 1 215 ? 87.252 21.423 44.939 1.00 114.39 214 LYS C CA 1
ATOM 6327 C C . LYS C 1 215 ? 87.883 22.072 43.716 1.00 111.57 214 LYS C C 1
ATOM 6328 O O . LYS C 1 215 ? 87.724 21.587 42.614 1.00 114.91 214 LYS C O 1
ATOM 6334 N N . ASP C 1 216 ? 88.602 23.168 43.918 1.00 107.38 215 ASP C N 1
ATOM 6335 C CA . ASP C 1 216 ? 89.356 23.802 42.811 1.00 106.20 215 ASP C CA 1
ATOM 6336 C C . ASP C 1 216 ? 90.841 23.478 42.776 1.00 101.18 215 ASP C C 1
ATOM 6337 O O . ASP C 1 216 ? 91.543 23.865 41.845 1.00 100.95 215 ASP C O 1
ATOM 6342 N N . VAL C 1 217 ? 91.334 22.867 43.837 1.00 95.58 216 VAL C N 1
ATOM 6343 C CA . VAL C 1 217 ? 92.784 22.601 43.976 1.00 88.41 216 VAL C CA 1
ATOM 6344 C C . VAL C 1 217 ? 92.962 21.213 44.578 1.00 85.68 216 VAL C C 1
ATOM 6345 O O . VAL C 1 217 ? 92.411 20.910 45.631 1.00 86.37 216 VAL C O 1
ATOM 6349 N N . VAL C 1 218 ? 93.576 20.332 43.816 1.00 83.68 217 VAL C N 1
ATOM 6350 C CA . VAL C 1 218 ? 93.833 18.993 44.295 1.00 82.40 217 VAL C CA 1
ATOM 6351 C C . VAL C 1 218 ? 95.294 18.859 44.519 1.00 80.00 217 VAL C C 1
ATOM 6352 O O . VAL C 1 218 ? 96.103 19.094 43.605 1.00 80.02 217 VAL C O 1
ATOM 6356 N N . ILE C 1 219 ? 95.636 18.396 45.705 1.00 78.08 218 ILE C N 1
ATOM 6357 C CA . ILE C 1 219 ? 97.040 18.232 46.087 1.00 75.78 218 ILE C CA 1
ATOM 6358 C C . ILE C 1 219 ? 97.320 16.762 46.410 1.00 78.40 218 ILE C C 1
ATOM 6359 O O . ILE C 1 219 ? 96.588 16.148 47.153 1.00 79.71 218 ILE C O 1
ATOM 6364 N N . THR C 1 220 ? 98.375 16.204 45.829 1.00 79.25 219 THR C N 1
ATOM 6365 C CA . THR C 1 220 ? 98.770 14.826 46.138 1.00 82.99 219 THR C CA 1
ATOM 6366 C C . THR C 1 220 ? 100.260 14.734 46.326 1.00 84.65 219 THR C C 1
ATOM 6367 O O . THR C 1 220 ? 100.962 15.714 46.142 1.00 86.48 219 THR C O 1
ATOM 6371 N N . ASP C 1 221 ? 100.7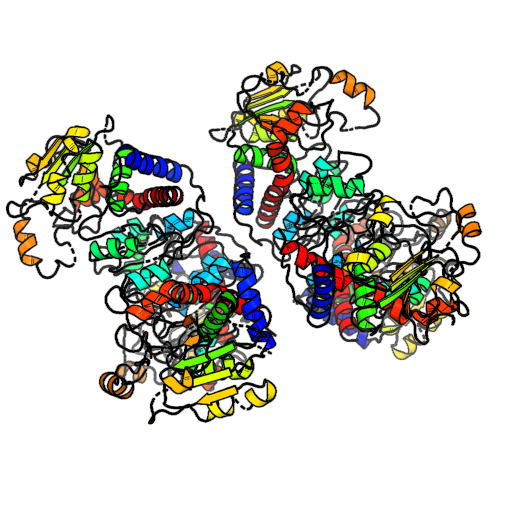33 13.565 46.723 1.00 90.36 220 ASP C N 1
ATOM 6372 C CA . ASP C 1 221 ? 102.151 13.375 47.072 1.00 90.41 220 ASP C CA 1
ATOM 6373 C C . ASP C 1 221 ? 102.519 11.897 47.016 1.00 94.39 220 ASP C C 1
ATOM 6374 O O . ASP C 1 221 ? 101.658 11.018 47.081 1.00 103.89 220 ASP C O 1
ATOM 6379 N N . THR C 1 222 ? 103.805 11.635 46.910 1.00 95.93 221 THR C N 1
ATOM 6380 C CA . THR C 1 222 ? 104.323 10.271 46.852 1.00 102.93 221 THR C CA 1
ATOM 6381 C C . THR C 1 222 ? 103.860 9.545 48.078 1.00 104.71 221 THR C C 1
ATOM 6382 O O . THR C 1 222 ? 103.652 10.134 49.126 1.00 99.57 221 THR C O 1
ATOM 6386 N N . TRP C 1 223 ? 103.702 8.248 47.946 1.00 115.17 222 TRP C N 1
ATOM 6387 C CA . TRP C 1 223 ? 103.228 7.435 49.062 1.00 126.48 222 TRP C CA 1
ATOM 6388 C C . TRP C 1 223 ? 104.393 6.820 49.822 1.00 140.67 222 TRP C C 1
ATOM 6389 O O . TRP C 1 223 ? 104.381 6.734 51.051 1.00 142.91 222 TRP C O 1
ATOM 6400 N N . VAL C 1 224 ? 105.344 6.321 49.040 1.00 155.89 223 VAL C N 1
ATOM 6401 C CA . VAL C 1 224 ? 106.613 5.781 49.541 1.00 166.69 223 VAL C CA 1
ATOM 6402 C C . VAL C 1 224 ? 107.510 6.976 49.828 1.00 172.71 223 VAL C C 1
ATOM 6403 O O . VAL C 1 224 ? 108.152 7.517 48.916 1.00 176.15 223 VAL C O 1
ATOM 6407 N N . SER C 1 225 ? 107.505 7.393 51.093 1.00 174.29 224 SER C N 1
ATOM 6408 C CA . SER C 1 225 ? 108.338 8.500 51.572 1.00 171.73 224 SER C CA 1
ATOM 6409 C C . SER C 1 225 ? 109.771 8.018 51.845 1.00 176.83 224 SER C C 1
ATOM 6410 O O . SER C 1 225 ? 109.966 6.940 52.405 1.00 174.32 224 SER C O 1
ATOM 6417 N N . GLY C 1 227 ? 113.467 7.120 53.022 1.00 171.07 226 GLY C N 1
ATOM 6418 C CA . GLY C 1 227 ? 113.818 6.508 54.296 1.00 173.14 226 GLY C CA 1
ATOM 6419 C C . GLY C 1 227 ? 112.828 5.399 54.632 1.00 183.37 226 GLY C C 1
ATOM 6420 O O . GLY C 1 227 ? 113.247 4.296 54.974 1.00 197.50 226 GLY C O 1
ATOM 6421 N N . GLU C 1 228 ? 111.523 5.672 54.511 1.00 182.62 227 GLU C N 1
ATOM 6422 C CA . GLU C 1 228 ? 110.475 4.707 54.922 1.00 183.50 227 GLU C CA 1
ATOM 6423 C C . GLU C 1 228 ? 110.331 3.457 54.017 1.00 190.51 227 GLU C C 1
ATOM 6424 O O . GLU C 1 228 ? 109.600 2.534 54.365 1.00 197.01 227 GLU C O 1
ATOM 6426 N N . GLU C 1 229 ? 111.030 3.421 52.880 1.00 188.68 228 GLU C N 1
ATOM 6427 C CA . GLU C 1 229 ? 111.114 2.213 52.039 1.00 184.64 228 GLU C CA 1
ATOM 6428 C C . GLU C 1 229 ? 111.610 1.071 52.906 1.00 176.85 228 GLU C C 1
ATOM 6429 O O . GLU C 1 229 ? 112.229 0.158 52.417 1.00 168.71 228 GLU C O 1
ATOM 6431 N N . LYS C 1 232 ? 107.528 -1.311 51.856 1.00 168.16 231 LYS C N 1
ATOM 6432 C CA . LYS C 1 232 ? 107.017 -0.550 50.715 1.00 168.85 231 LYS C CA 1
ATOM 6433 C C . LYS C 1 232 ? 105.914 -1.325 49.986 1.00 173.86 231 LYS C C 1
ATOM 6434 O O . LYS C 1 232 ? 104.809 -0.822 49.822 1.00 170.78 231 LYS C O 1
ATOM 6436 N N . GLU C 1 233 ? 106.219 -2.554 49.577 1.00 180.79 232 GLU C N 1
ATOM 6437 C CA . GLU C 1 233 ? 105.275 -3.407 48.829 1.00 193.38 232 GLU C CA 1
ATOM 6438 C C . GLU C 1 233 ? 103.861 -3.457 49.453 1.00 203.37 232 GLU C C 1
ATOM 6439 O O . GLU C 1 233 ? 102.847 -3.394 48.747 1.00 206.64 232 GLU C O 1
ATOM 6441 N N . ARG C 1 234 ? 103.814 -3.547 50.780 1.00 209.77 233 ARG C N 1
ATOM 6442 C CA . ARG C 1 234 ? 102.545 -3.586 51.538 1.00 212.09 233 ARG C CA 1
ATOM 6443 C C . ARG C 1 234 ? 101.814 -2.235 51.476 1.00 209.40 233 ARG C C 1
ATOM 6444 O O . ARG C 1 234 ? 100.607 -2.192 51.267 1.00 217.36 233 ARG C O 1
ATOM 6446 N N . LYS C 1 235 ? 102.564 -1.145 51.640 1.00 197.18 234 LYS C N 1
ATOM 6447 C CA . LYS C 1 235 ? 102.014 0.231 51.631 1.00 183.81 234 LYS C CA 1
ATOM 6448 C C . LYS C 1 235 ? 101.247 0.549 50.334 1.00 181.37 234 LYS C C 1
ATOM 6449 O O . LYS C 1 235 ? 100.084 0.961 50.361 1.00 173.65 234 LYS C O 1
ATOM 6451 N N . ILE C 1 236 ? 101.913 0.346 49.202 1.00 182.91 235 ILE C N 1
ATOM 6452 C CA . ILE C 1 236 ? 101.287 0.496 47.866 1.00 181.06 235 ILE C CA 1
ATOM 6453 C C . ILE C 1 236 ? 99.883 -0.162 47.771 1.00 180.99 235 ILE C C 1
ATOM 6454 O O . ILE C 1 236 ? 98.914 0.482 47.382 1.00 175.99 235 ILE C O 1
ATOM 6456 N N . LYS C 1 237 ? 99.771 -1.426 48.165 1.00 183.41 236 LYS C N 1
ATOM 6457 C CA . LYS C 1 237 ? 98.474 -2.136 48.167 1.00 187.74 236 LYS C CA 1
ATOM 6458 C C . LYS C 1 237 ? 97.416 -1.445 49.074 1.00 187.65 236 LYS C C 1
ATOM 6459 O O . LYS C 1 237 ? 96.227 -1.475 48.797 1.00 186.73 236 LYS C O 1
ATOM 6461 N N . GLU C 1 238 ? 97.866 -0.788 50.140 1.00 187.02 237 GLU C N 1
ATOM 6462 C CA . GLU C 1 238 ? 96.967 -0.053 51.083 1.00 182.60 237 GLU C CA 1
ATOM 6463 C C . GLU C 1 238 ? 96.362 1.219 50.442 1.00 177.86 237 GLU C C 1
ATOM 6464 O O . GLU C 1 238 ? 95.247 1.655 50.784 1.00 166.89 237 GLU C O 1
ATOM 6466 N N . PHE C 1 239 ? 97.129 1.792 49.510 1.00 178.89 238 PHE C N 1
ATOM 6467 C CA . PHE C 1 239 ? 96.742 3.005 48.737 1.00 171.67 238 PHE C CA 1
ATOM 6468 C C . PHE C 1 239 ? 96.047 2.660 47.399 1.00 172.30 238 PHE C C 1
ATOM 6469 O O . PHE C 1 239 ? 96.157 3.411 46.438 1.00 163.60 238 PHE C O 1
ATOM 6471 N N . GLU C 1 240 ? 95.293 1.555 47.372 1.00 180.47 239 GLU C N 1
ATOM 6472 C CA . GLU C 1 240 ? 94.641 1.028 46.135 1.00 184.52 239 GLU C CA 1
ATOM 6473 C C . GLU C 1 240 ? 93.809 2.088 45.400 1.00 182.14 239 GLU C C 1
ATOM 6474 O O . GLU C 1 240 ? 94.177 2.529 44.307 1.00 179.01 239 GLU C O 1
ATOM 6476 N N . GLY C 1 241 ? 92.742 2.553 46.046 1.00 182.28 240 GLY C N 1
ATOM 6477 C CA . GLY C 1 241 ? 91.812 3.516 45.427 1.00 178.95 240 GLY C CA 1
ATOM 6478 C C . GLY C 1 241 ? 92.335 4.942 45.246 1.00 173.86 240 GLY C C 1
ATOM 6479 O O . GLY C 1 241 ? 91.663 5.803 44.695 1.00 165.96 240 GLY C O 1
ATOM 6480 N N . PHE C 1 242 ? 93.559 5.199 45.679 1.00 174.36 241 PHE C N 1
ATOM 6481 C CA . PHE C 1 242 ? 93.998 6.589 45.952 1.00 169.22 241 PHE C CA 1
ATOM 6482 C C . PHE C 1 242 ? 94.719 7.332 44.831 1.00 156.97 241 PHE C C 1
ATOM 6483 O O . PHE C 1 242 ? 95.006 8.510 44.966 1.00 157.25 241 PHE C O 1
ATOM 6499 N N . ILE C 1 244 ? 95.434 9.566 41.728 1.00 117.69 243 ILE C N 1
ATOM 6500 C CA . ILE C 1 244 ? 94.740 10.621 41.003 1.00 113.93 243 ILE C CA 1
ATOM 6501 C C . ILE C 1 244 ? 94.794 10.360 39.507 1.00 116.09 243 ILE C C 1
ATOM 6502 O O . ILE C 1 244 ? 95.849 10.364 38.906 1.00 111.77 243 ILE C O 1
ATOM 6507 N N . ASP C 1 245 ? 93.619 10.120 38.937 1.00 123.24 244 ASP C N 1
ATOM 6508 C CA . ASP C 1 245 ? 93.460 9.853 37.502 1.00 125.73 244 ASP C CA 1
ATOM 6509 C C . ASP C 1 245 ? 92.327 10.704 36.903 1.00 127.92 244 ASP C C 1
ATOM 6510 O O . ASP C 1 245 ? 91.751 11.529 37.592 1.00 127.24 244 ASP C O 1
ATOM 6515 N N . GLU C 1 246 ? 92.057 10.530 35.612 1.00 132.60 245 GLU C N 1
ATOM 6516 C CA . GLU C 1 246 ? 91.034 11.324 34.872 1.00 134.84 245 GLU C CA 1
ATOM 6517 C C . GLU C 1 246 ? 89.676 11.310 35.587 1.00 136.62 245 GLU C C 1
ATOM 6518 O O . GLU C 1 246 ? 89.061 12.362 35.814 1.00 134.09 245 GLU C O 1
ATOM 6524 N N . LYS C 1 247 ? 89.236 10.119 35.970 1.00 138.48 246 LYS C N 1
ATOM 6525 C CA . LYS C 1 247 ? 87.948 9.983 36.644 1.00 142.57 246 LYS C CA 1
ATOM 6526 C C . LYS C 1 247 ? 87.945 10.742 37.982 1.00 138.49 246 LYS C C 1
ATOM 6527 O O . LYS C 1 247 ? 86.932 11.358 38.358 1.00 141.98 246 LYS C O 1
ATOM 6529 N N . ALA C 1 248 ? 89.084 10.720 38.671 1.00 131.68 247 ALA C N 1
ATOM 6530 C CA . ALA C 1 248 ? 89.237 11.420 39.963 1.00 126.21 247 ALA C CA 1
ATOM 6531 C C . ALA C 1 248 ? 89.152 12.933 39.803 1.00 122.29 247 ALA C C 1
ATOM 6532 O O . ALA C 1 248 ? 88.373 13.601 40.462 1.00 121.60 247 ALA C O 1
ATOM 6542 N N . SER C 1 250 ? 87.779 14.437 37.367 1.00 131.53 249 SER C N 1
ATOM 6543 C CA . SER C 1 250 ? 86.380 14.669 36.905 1.00 137.17 249 SER C CA 1
ATOM 6544 C C . SER C 1 250 ? 85.446 15.030 38.042 1.00 136.21 249 SER C C 1
ATOM 6545 O O . SER C 1 250 ? 84.493 15.776 37.847 1.00 136.69 249 SER C O 1
ATOM 6547 N N . VAL C 1 251 ? 85.727 14.461 39.215 1.00 132.14 250 VAL C N 1
ATOM 6548 C CA . VAL C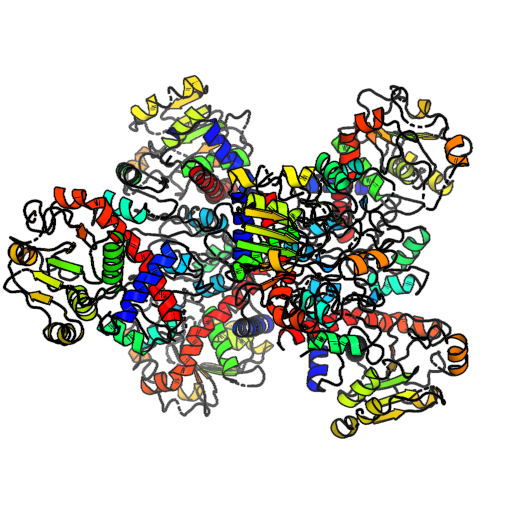 1 251 ? 84.883 14.619 40.420 1.00 130.49 250 VAL C CA 1
ATOM 6549 C C . VAL C 1 251 ? 85.049 16.034 40.983 1.00 125.33 250 VAL C C 1
ATOM 6550 O O . VAL C 1 251 ? 84.163 16.605 41.597 1.00 124.98 250 VAL C O 1
ATOM 6554 N N . ALA C 1 252 ? 86.219 16.595 40.772 1.00 120.04 251 ALA C N 1
ATOM 6555 C CA . ALA C 1 252 ? 86.472 17.962 41.223 1.00 117.08 251 ALA C CA 1
ATOM 6556 C C . ALA C 1 252 ? 85.835 18.932 40.252 1.00 119.29 251 ALA C C 1
ATOM 6557 O O . ALA C 1 252 ? 85.409 18.540 39.160 1.00 123.58 251 ALA C O 1
ATOM 6559 N N . ASN C 1 253 ? 85.828 20.199 40.645 1.00 117.25 252 ASN C N 1
ATOM 6560 C CA . ASN C 1 253 ? 85.306 21.271 39.807 1.00 119.95 252 ASN C CA 1
ATOM 6561 C C . ASN C 1 253 ? 86.031 21.368 38.476 1.00 119.92 252 ASN C C 1
ATOM 6562 O O . ASN C 1 253 ? 87.144 20.862 38.284 1.00 116.29 252 ASN C O 1
ATOM 6567 N N . LYS C 1 254 ? 85.359 22.029 37.560 1.00 125.53 253 LYS C N 1
ATOM 6568 C CA . LYS C 1 254 ? 85.851 22.199 36.215 1.00 129.92 253 LYS C CA 1
ATOM 6569 C C . LYS C 1 254 ? 87.083 23.056 36.336 1.00 128.22 253 LYS C C 1
ATOM 6570 O O . LYS C 1 254 ? 87.124 23.968 37.160 1.00 130.83 253 LYS C O 1
ATOM 6576 N N . ASP C 1 255 ? 88.099 22.718 35.546 1.00 128.11 254 ASP C N 1
ATOM 6577 C CA . ASP C 1 255 ? 89.373 23.485 35.483 1.00 123.39 254 ASP C CA 1
ATOM 6578 C C . ASP C 1 255 ? 90.210 23.538 36.771 1.00 113.24 254 ASP C C 1
ATOM 6579 O O . ASP C 1 255 ? 91.130 24.367 36.905 1.00 106.42 254 ASP C O 1
ATOM 6584 N N . ALA C 1 256 ? 89.908 22.619 37.676 1.00 110.40 255 ALA C N 1
ATOM 6585 C CA . ALA C 1 256 ? 90.671 22.491 38.910 1.00 104.89 255 ALA C CA 1
ATOM 6586 C C . ALA C 1 256 ? 92.066 22.089 38.575 1.00 101.05 255 ALA C C 1
ATOM 6587 O O . ALA C 1 256 ? 92.277 21.282 37.681 1.00 104.34 255 ALA C O 1
ATOM 6589 N N . ILE C 1 257 ? 93.020 22.648 39.322 1.00 96.22 256 ILE C N 1
ATOM 6590 C CA . ILE C 1 257 ? 94.463 22.380 39.133 1.00 88.37 256 ILE C CA 1
ATOM 6591 C C . ILE C 1 257 ? 94.930 21.251 40.035 1.00 84.87 256 ILE C C 1
ATOM 6592 O O . ILE C 1 257 ? 94.395 21.060 41.130 1.00 83.27 256 ILE C O 1
ATOM 6597 N N . LEU C 1 258 ? 95.923 20.514 39.549 1.00 83.33 257 LEU C N 1
ATOM 6598 C CA . LEU C 1 258 ? 96.552 19.407 40.287 1.00 82.28 257 LEU C CA 1
ATOM 6599 C C . LEU C 1 258 ? 97.943 19.816 40.729 1.00 78.01 257 LEU C C 1
ATOM 6600 O O . LEU C 1 258 ? 98.753 20.237 39.934 1.00 78.86 257 LEU C O 1
ATOM 6605 N N . LEU C 1 259 ? 98.208 19.721 42.014 1.00 76.06 258 LEU C N 1
ATOM 6606 C CA . LEU C 1 259 ? 99.522 20.069 42.542 1.00 71.36 258 LEU C CA 1
ATOM 6607 C C . LEU C 1 259 ? 100.163 18.813 43.085 1.00 70.60 258 LEU C C 1
ATOM 6608 O O . LEU C 1 259 ? 99.494 17.978 43.672 1.00 72.61 258 LEU C O 1
ATOM 6613 N N . HIS C 1 260 ? 101.463 18.703 42.867 1.00 69.63 259 HIS C N 1
ATOM 6614 C CA . HIS C 1 260 ? 102.283 17.599 43.337 1.00 72.52 259 HIS C CA 1
ATOM 6615 C C . HIS C 1 260 ? 103.662 18.156 43.660 1.00 71.41 259 HIS C C 1
ATOM 6616 O O . HIS C 1 260 ? 104.250 18.817 42.827 1.00 74.55 259 HIS C O 1
ATOM 6623 N N . CYS C 1 261 ? 104.183 17.893 44.846 1.00 73.62 260 CYS C N 1
ATOM 6624 C CA . CYS C 1 261 ? 105.453 18.535 45.280 1.00 76.15 260 CYS C CA 1
ATOM 6625 C C . CYS C 1 261 ? 106.652 17.913 44.613 1.00 75.14 260 CYS C C 1
ATOM 6626 O O . CYS C 1 261 ? 107.683 18.558 44.493 1.00 69.25 260 CYS C O 1
ATOM 6629 N N . LEU C 1 262 ? 106.491 16.668 44.172 1.00 76.43 261 LEU C N 1
ATOM 6630 C CA . LEU C 1 262 ? 107.496 15.967 43.343 1.00 76.65 261 LEU C CA 1
ATOM 6631 C C . LEU C 1 262 ? 108.508 15.339 44.253 1.00 75.58 261 LEU C C 1
ATOM 6632 O O . LEU C 1 262 ? 108.670 15.788 45.380 1.00 81.70 261 LEU C O 1
ATOM 6637 N N . PRO C 1 263 ? 109.234 14.332 43.762 1.00 73.81 262 PRO C N 1
ATOM 6638 C CA . PRO C 1 263 ? 109.053 13.719 42.475 1.00 75.26 262 PRO C CA 1
ATOM 6639 C C . PRO C 1 263 ? 107.810 12.885 42.459 1.00 79.16 262 PRO C C 1
ATOM 6640 O O . PRO C 1 263 ? 107.299 12.556 43.519 1.00 81.40 262 PRO C O 1
ATOM 6644 N N . ALA C 1 264 ? 107.392 12.554 41.237 1.00 80.46 263 ALA C N 1
ATOM 6645 C CA . ALA C 1 264 ? 106.165 11.842 40.938 1.00 80.98 263 ALA C CA 1
ATOM 6646 C C . ALA C 1 264 ? 106.473 10.454 40.476 1.00 82.75 263 ALA C C 1
ATOM 6647 O O . ALA C 1 264 ? 107.482 10.177 39.891 1.00 80.86 263 ALA C O 1
ATOM 6649 N N . TYR C 1 265 ? 105.563 9.565 40.767 1.00 87.14 264 TYR C N 1
ATOM 6650 C CA . TYR C 1 265 ? 105.714 8.186 40.349 1.00 92.88 264 TYR C CA 1
ATOM 6651 C C . TYR C 1 265 ? 104.473 7.831 39.566 1.00 96.74 264 TYR C C 1
ATOM 6652 O O . TYR C 1 265 ? 103.431 7.517 40.120 1.00 99.18 264 TYR C O 1
ATOM 6661 N N . ARG C 1 266 ? 104.604 8.013 38.268 1.00 98.81 265 ARG C N 1
ATOM 6662 C CA . ARG C 1 266 ? 103.537 7.763 37.313 1.00 103.45 265 ARG C CA 1
ATOM 6663 C C . ARG C 1 266 ? 103.116 6.344 37.448 1.00 107.23 265 ARG C C 1
ATOM 6664 O O . ARG C 1 266 ? 103.950 5.460 37.521 1.00 108.28 265 ARG C O 1
ATOM 6672 N N . GLY C 1 267 ? 101.815 6.140 37.511 1.00 109.04 266 GLY C N 1
ATOM 6673 C CA . GLY C 1 267 ? 101.270 4.800 37.668 1.00 114.23 266 GLY C CA 1
ATOM 6674 C C . GLY C 1 267 ? 100.983 4.449 39.117 1.00 113.52 266 GLY C C 1
ATOM 6675 O O . GLY C 1 267 ? 100.412 3.398 39.409 1.00 119.72 266 GLY C O 1
ATOM 6676 N N . TYR C 1 268 ? 101.348 5.345 40.016 1.00 107.64 267 TYR C N 1
ATOM 6677 C CA . TYR C 1 268 ? 101.078 5.189 41.439 1.00 107.57 267 TYR C CA 1
ATOM 6678 C C . TYR C 1 268 ? 100.157 6.296 41.929 1.00 106.95 267 TYR C C 1
ATOM 6679 O O . TYR C 1 268 ? 98.958 6.273 41.638 1.00 110.10 267 TYR C O 1
ATOM 6688 N N . GLU C 1 269 ? 100.693 7.272 42.663 1.00 103.64 268 GLU C N 1
ATOM 6689 C CA . GLU C 1 269 ? 99.845 8.341 43.227 1.00 102.85 268 GLU C CA 1
ATOM 6690 C C . GLU C 1 269 ? 99.194 9.168 42.133 1.00 102.53 268 GLU C C 1
ATOM 6691 O O . GLU C 1 269 ? 98.216 9.858 42.362 1.00 104.13 268 GLU C O 1
ATOM 6697 N N . VAL C 1 270 ? 99.736 9.089 40.934 1.00 101.39 269 VAL C N 1
ATOM 6698 C CA . VAL C 1 270 ? 99.210 9.884 39.844 1.00 100.09 269 VAL C CA 1
ATOM 6699 C C . VAL C 1 270 ? 99.440 9.170 38.522 1.00 106.07 269 VAL C C 1
ATOM 6700 O O . VAL C 1 270 ? 100.453 8.495 38.319 1.00 108.90 269 VAL C O 1
ATOM 6704 N N . SER C 1 271 ? 98.462 9.298 37.636 1.00 110.48 270 SER C N 1
ATOM 6705 C CA . SER C 1 271 ? 98.543 8.705 36.299 1.00 115.56 270 SER C CA 1
ATOM 6706 C C . SER C 1 271 ? 99.352 9.594 35.380 1.00 117.77 270 SER C C 1
ATOM 6707 O O . SER C 1 271 ? 99.370 10.809 35.526 1.00 117.78 270 SER C O 1
ATOM 6710 N N . GLU C 1 272 ? 100.000 8.961 34.418 1.00 121.99 271 GLU C N 1
ATOM 6711 C CA . GLU C 1 272 ? 100.850 9.649 33.449 1.00 118.96 271 GLU C CA 1
ATOM 6712 C C . GLU C 1 272 ? 100.025 10.692 32.716 1.00 119.00 271 GLU C C 1
ATOM 6713 O O . GLU C 1 272 ? 100.424 11.846 32.584 1.00 113.97 271 GLU C O 1
ATOM 6719 N N . GLU C 1 273 ? 98.862 10.258 32.242 1.00 123.86 272 GLU C N 1
ATOM 6720 C CA . GLU C 1 273 ? 97.982 11.114 31.442 1.00 124.91 272 GLU C CA 1
ATOM 6721 C C . GLU C 1 273 ? 97.703 12.407 32.221 1.00 119.01 272 GLU C C 1
ATOM 6722 O O . GLU C 1 273 ? 98.007 13.499 31.745 1.00 117.99 272 GLU C O 1
ATOM 6724 N N . ILE C 1 274 ? 97.206 12.253 33.447 1.00 115.21 273 ILE C N 1
ATOM 6725 C CA . ILE C 1 274 ? 96.719 13.391 34.264 1.00 111.00 273 ILE C CA 1
ATOM 6726 C C . ILE C 1 274 ? 97.881 14.293 34.684 1.00 103.72 273 ILE C C 1
ATOM 6727 O O . ILE C 1 274 ? 97.770 15.519 34.744 1.00 99.90 273 ILE C O 1
ATOM 6729 N N . PHE C 1 275 ? 98.999 13.659 34.968 1.00 101.70 274 PHE C N 1
ATOM 6730 C CA . PHE C 1 275 ? 100.184 14.381 35.390 1.00 98.14 274 PHE C CA 1
ATOM 6731 C C . PHE C 1 275 ? 100.624 15.296 34.273 1.00 98.59 274 PHE C C 1
ATOM 6732 O O . PHE C 1 275 ? 100.809 16.487 34.477 1.00 95.51 274 PHE C O 1
ATOM 6740 N N . GLU C 1 276 ? 100.812 14.715 33.091 1.00 101.67 275 GLU C N 1
ATOM 6741 C CA . GLU C 1 276 ? 101.226 15.504 31.918 1.00 100.86 275 GLU C CA 1
ATOM 6742 C C . GLU C 1 276 ? 100.149 16.536 31.549 1.00 100.72 275 GLU C C 1
ATOM 6743 O O . GLU C 1 276 ? 100.472 17.653 31.151 1.00 97.89 275 GLU C O 1
ATOM 6749 N N . LYS C 1 277 ? 98.881 16.183 31.761 1.00 102.44 276 LYS C N 1
ATOM 6750 C CA . LYS C 1 277 ? 97.771 17.131 31.554 1.00 104.18 276 LYS C CA 1
ATOM 6751 C C . LYS C 1 277 ? 98.054 18.415 32.350 1.00 99.97 276 LYS C C 1
ATOM 6752 O O . LYS C 1 277 ? 97.930 19.528 31.839 1.00 102.21 276 LYS C O 1
ATOM 6754 N N . HIS C 1 278 ? 98.535 18.247 33.570 1.00 95.25 277 HIS C N 1
ATOM 6755 C CA . HIS C 1 278 ? 98.937 19.390 34.421 1.00 89.99 277 HIS C CA 1
ATOM 6756 C C . HIS C 1 278 ? 100.431 19.724 34.525 1.00 84.33 277 HIS C C 1
ATOM 6757 O O . HIS C 1 278 ? 100.856 20.324 35.500 1.00 82.19 277 HIS C O 1
ATOM 6764 N N . ALA C 1 279 ? 101.231 19.375 33.537 1.00 83.58 278 ALA C N 1
ATOM 6765 C CA . ALA C 1 279 ? 102.635 19.730 33.616 1.00 79.74 278 ALA C CA 1
ATOM 6766 C C . ALA C 1 279 ? 102.807 21.222 33.935 1.00 76.24 278 ALA C C 1
ATOM 6767 O O . ALA C 1 279 ? 103.541 21.593 34.826 1.00 71.15 278 ALA C O 1
ATOM 6769 N N . ASP C 1 280 ? 102.149 22.094 33.196 1.00 79.10 279 ASP C N 1
ATOM 6770 C CA . ASP C 1 280 ? 102.455 23.536 33.337 1.00 77.86 279 ASP C CA 1
ATOM 6771 C C . ASP C 1 280 ? 102.379 23.989 34.780 1.00 74.86 279 ASP C C 1
ATOM 6772 O O . ASP C 1 280 ? 103.215 24.719 35.267 1.00 73.34 279 ASP C O 1
ATOM 6777 N N . VAL C 1 281 ? 101.312 23.588 35.450 1.00 76.86 280 VAL C N 1
ATOM 6778 C CA . VAL C 1 281 ? 101.044 24.064 36.804 1.00 73.24 280 VAL C CA 1
ATOM 6779 C C . VAL C 1 281 ? 101.966 23.344 37.774 1.00 70.22 280 VAL C C 1
ATOM 6780 O O . VAL C 1 281 ? 102.466 23.952 38.696 1.00 68.81 280 VAL C O 1
ATOM 6784 N N . ILE C 1 282 ? 102.191 22.056 37.559 1.00 70.78 281 ILE C N 1
ATOM 6785 C CA . ILE C 1 282 ? 103.040 21.265 38.467 1.00 68.50 281 ILE C CA 1
ATOM 6786 C C . ILE C 1 282 ? 104.473 21.781 38.458 1.00 66.81 281 ILE C C 1
ATOM 6787 O O . ILE C 1 282 ? 105.109 21.963 39.491 1.00 69.85 281 ILE C O 1
ATOM 6792 N N . PHE C 1 283 ? 104.963 22.099 37.303 1.00 69.02 282 PHE C N 1
ATOM 6793 C CA . PHE C 1 283 ? 106.319 22.605 37.232 1.00 68.82 282 PHE C CA 1
ATOM 6794 C C . PHE C 1 283 ? 106.455 24.097 37.548 1.00 67.65 282 PHE C C 1
ATOM 6795 O O . PHE C 1 283 ? 107.529 24.536 37.863 1.00 67.94 282 PHE C O 1
ATOM 6803 N N . GLU C 1 284 ? 105.411 24.891 37.417 1.00 69.76 283 GLU C N 1
ATOM 6804 C CA . GLU C 1 284 ? 105.483 26.257 37.929 1.00 70.78 283 GLU C CA 1
ATOM 6805 C C . GLU C 1 284 ? 105.560 26.142 39.454 1.00 67.76 283 GLU C C 1
ATOM 6806 O O . GLU C 1 284 ? 106.277 26.886 40.151 1.00 64.34 283 GLU C O 1
ATOM 6812 N N . GLU C 1 285 ? 104.801 25.185 39.957 1.00 67.73 284 GLU C N 1
ATOM 6813 C CA . GLU C 1 285 ? 104.707 24.938 41.388 1.00 66.21 284 GLU C CA 1
ATOM 6814 C C . GLU C 1 285 ? 106.121 24.765 41.842 1.00 62.86 284 GLU C C 1
ATOM 6815 O O . GLU C 1 285 ? 106.587 25.511 42.686 1.00 66.38 284 GLU C O 1
ATOM 6821 N N . ALA C 1 286 ? 106.803 23.779 41.277 1.00 63.04 285 ALA C N 1
ATOM 6822 C CA . ALA C 1 286 ? 108.252 23.508 41.564 1.00 60.78 285 ALA C CA 1
ATOM 6823 C C . ALA C 1 286 ? 109.137 24.761 41.571 1.00 60.17 285 ALA C C 1
ATOM 6824 O O . ALA C 1 286 ? 109.856 25.052 42.487 1.00 62.01 285 ALA C O 1
ATOM 6826 N N . ARG C 1 287 ? 109.065 25.512 40.522 1.00 64.76 286 ARG C N 1
ATOM 6827 C CA . ARG C 1 287 ? 109.842 26.722 40.405 1.00 66.71 286 ARG C CA 1
ATOM 6828 C C . ARG C 1 287 ? 109.433 27.792 41.414 1.00 66.05 286 ARG C C 1
ATOM 6829 O O . ARG C 1 287 ? 110.224 28.604 41.816 1.00 65.43 286 ARG C O 1
ATOM 6837 N N . ASN C 1 288 ? 108.164 27.834 41.776 1.00 67.14 287 ASN C N 1
ATOM 6838 C CA . ASN C 1 288 ? 107.660 28.965 42.566 1.00 66.48 287 ASN C CA 1
ATOM 6839 C C . ASN C 1 288 ? 108.209 28.985 44.008 1.00 64.69 287 ASN C C 1
ATOM 6840 O O . ASN C 1 288 ? 108.085 29.947 44.745 1.00 65.98 287 ASN C O 1
ATOM 6845 N N . ARG C 1 289 ? 108.795 27.893 44.415 1.00 61.31 288 ARG C N 1
ATOM 6846 C CA . ARG C 1 289 ? 109.390 27.828 45.725 1.00 58.89 288 ARG C CA 1
ATOM 6847 C C . ARG C 1 289 ? 110.471 28.886 45.883 1.00 56.99 288 ARG C C 1
ATOM 6848 O O . ARG C 1 289 ? 110.845 29.282 46.984 1.00 55.16 288 ARG C O 1
ATOM 6856 N N . LEU C 1 290 ? 111.030 29.288 44.768 1.00 57.36 289 LEU C N 1
ATOM 6857 C CA . LEU C 1 290 ? 112.076 30.299 44.777 1.00 56.80 289 LEU C CA 1
ATOM 6858 C C . LEU C 1 290 ? 111.576 31.604 45.369 1.00 56.64 289 LEU C C 1
ATOM 6859 O O . LEU C 1 290 ? 112.188 32.159 46.256 1.00 51.68 289 LEU C O 1
ATOM 6864 N N . TYR C 1 291 ? 110.451 32.084 44.854 1.00 60.68 290 TYR C N 1
ATOM 6865 C CA . TYR C 1 291 ? 109.987 33.455 45.174 1.00 61.95 290 TYR C CA 1
ATOM 6866 C C . TYR C 1 291 ? 109.539 33.540 46.637 1.00 59.79 290 TYR C C 1
ATOM 6867 O O . TYR C 1 291 ? 109.686 34.534 47.336 1.00 59.74 290 TYR C O 1
ATOM 6876 N N . VAL C 1 292 ? 109.057 32.416 47.090 1.00 56.36 291 VAL C N 1
ATOM 6877 C CA . VAL C 1 292 ? 108.544 32.259 48.428 1.00 52.89 291 VAL C CA 1
ATOM 6878 C C . VAL C 1 292 ? 109.711 32.180 49.444 1.00 50.73 291 VAL C C 1
ATOM 6879 O O . VAL C 1 292 ? 109.696 32.802 50.508 1.00 49.00 291 VAL C O 1
ATOM 6883 N N . VAL C 1 293 ? 110.744 31.432 49.111 1.00 48.81 292 VAL C N 1
ATOM 6884 C CA . VAL C 1 293 ? 111.916 31.408 49.994 1.00 46.23 292 VAL C CA 1
ATOM 6885 C C . VAL C 1 293 ? 112.532 32.803 50.056 1.00 45.81 292 VAL C C 1
ATOM 6886 O O . VAL C 1 293 ? 112.943 33.279 51.091 1.00 45.97 292 VAL C O 1
ATOM 6890 N N . LYS C 1 294 ? 112.577 33.480 48.938 1.00 48.17 293 LYS C N 1
ATOM 6891 C CA . LYS C 1 294 ? 113.040 34.875 48.959 1.00 50.07 293 LYS C CA 1
ATOM 6892 C C . LYS C 1 294 ? 112.321 35.729 49.989 1.00 51.23 293 LYS C C 1
ATOM 6893 O O . LYS C 1 294 ? 112.940 36.412 50.811 1.00 49.60 293 LYS C O 1
ATOM 6899 N N . ALA C 1 295 ? 110.997 35.680 49.932 1.00 52.74 294 ALA C N 1
ATOM 6900 C CA . ALA C 1 295 ? 110.162 36.463 50.831 1.00 55.09 294 ALA C CA 1
ATOM 6901 C C . ALA C 1 295 ? 110.507 36.090 52.288 1.00 55.93 294 ALA C C 1
ATOM 6902 O O . ALA C 1 295 ? 110.711 36.948 53.165 1.00 58.49 294 ALA C O 1
ATOM 6904 N N . LEU C 1 296 ? 110.609 34.791 52.501 1.00 54.08 295 LEU C N 1
ATOM 6905 C CA . LEU C 1 296 ? 110.844 34.224 53.814 1.00 55.22 295 LEU C CA 1
ATOM 6906 C C . LEU C 1 296 ? 112.156 34.727 54.370 1.00 55.29 295 LEU C C 1
ATOM 6907 O O . LEU C 1 296 ? 112.249 35.198 55.483 1.00 59.19 295 LEU C O 1
ATOM 6912 N N . LEU C 1 297 ? 113.181 34.650 53.559 1.00 54.11 296 LEU C N 1
ATOM 6913 C CA . LEU C 1 297 ? 114.477 35.178 53.953 1.00 53.53 296 LEU C CA 1
ATOM 6914 C C . LEU C 1 297 ? 114.423 36.689 54.245 1.00 54.68 296 LEU C C 1
ATOM 6915 O O . LEU C 1 297 ? 114.973 37.119 55.268 1.00 55.71 296 LEU C O 1
ATOM 6920 N N . CYS C 1 298 ? 113.766 37.496 53.411 1.00 53.76 297 CYS C N 1
ATOM 6921 C CA . CYS C 1 298 ? 113.720 38.949 53.730 1.00 57.24 297 CYS C CA 1
ATOM 6922 C C . CYS C 1 298 ? 113.010 39.170 55.057 1.00 60.91 297 CYS C C 1
ATOM 6923 O O . CYS C 1 298 ? 113.350 40.046 55.864 1.00 62.79 297 CYS C O 1
ATOM 6926 N N . PHE C 1 299 ? 112.017 38.326 55.276 1.00 59.55 298 PHE C N 1
ATOM 6927 C CA . PHE C 1 299 ? 111.184 38.452 56.437 1.00 60.84 298 PHE C CA 1
ATOM 6928 C C . PHE C 1 299 ? 111.966 38.153 57.691 1.00 58.62 298 PHE C C 1
ATOM 6929 O O . PHE C 1 299 ? 111.908 38.924 58.621 1.00 59.48 298 PHE C O 1
ATOM 6937 N N . LEU C 1 300 ? 112.669 37.031 57.698 1.00 53.97 299 LEU C N 1
ATOM 6938 C CA . LEU C 1 300 ? 113.457 36.658 58.855 1.00 55.40 299 LEU C CA 1
ATOM 6939 C C . LEU C 1 300 ? 114.558 37.660 59.138 1.00 59.25 299 LEU C C 1
ATOM 6940 O O . LEU C 1 300 ? 115.051 37.760 60.255 1.00 60.93 299 LEU C O 1
ATOM 6945 N N . ASP C 1 301 ? 115.015 38.340 58.104 1.00 64.50 300 ASP C N 1
ATOM 6946 C CA . ASP C 1 301 ? 116.108 39.319 58.260 1.00 67.04 300 ASP C CA 1
ATOM 6947 C C . ASP C 1 301 ? 115.643 40.499 59.107 1.00 73.93 300 ASP C C 1
ATOM 6948 O O . ASP C 1 301 ? 116.402 41.020 59.896 1.00 75.53 300 ASP C O 1
ATOM 6953 N N . ASN C 1 302 ? 114.381 40.869 58.932 1.00 83.35 301 ASN C N 1
ATOM 6954 C CA . ASN C 1 302 ? 113.710 41.957 59.725 1.00 93.81 301 ASN C CA 1
ATOM 6955 C C . ASN C 1 302 ? 113.136 41.586 61.101 1.00 97.49 301 ASN C C 1
ATOM 6956 O O . ASN C 1 302 ? 112.764 42.450 61.848 1.00 101.78 301 ASN C O 1
ATOM 6961 N N . GLN C 1 303 ? 113.061 40.293 61.400 1.00 104.40 302 GLN C N 1
ATOM 6962 C CA . GLN C 1 303 ? 112.600 39.745 62.704 1.00 105.41 302 GLN C CA 1
ATOM 6963 C C . GLN C 1 303 ? 113.803 39.051 63.377 1.00 111.42 302 GLN C C 1
ATOM 6964 O O . GLN C 1 303 ? 113.861 37.804 63.514 1.00 106.23 302 GLN C O 1
ATOM 6966 N N . ARG C 1 304 ? 114.775 39.904 63.716 1.00 123.21 303 ARG C N 1
ATOM 6967 C CA . ARG C 1 304 ? 115.910 39.600 64.616 1.00 132.12 303 ARG C CA 1
ATOM 6968 C C . ARG C 1 304 ? 115.718 40.467 65.874 1.00 137.58 303 ARG C C 1
ATOM 6969 O O . ARG C 1 304 ? 116.261 40.196 66.948 1.00 138.13 303 ARG C O 1
ATOM 6985 N N . LYS D 1 3 ? 146.650 54.753 21.955 1.00 97.01 2 LYS D N 1
ATOM 6986 C CA . LYS D 1 3 ? 146.449 55.391 20.648 1.00 88.96 2 LYS D CA 1
ATOM 6987 C C . LYS D 1 3 ? 145.082 56.074 20.576 1.00 78.28 2 LYS D C 1
ATOM 6988 O O . LYS D 1 3 ? 144.078 55.514 20.959 1.00 75.35 2 LYS D O 1
ATOM 6991 N N . HIS D 1 4 ? 145.128 57.323 20.135 1.00 70.38 3 HIS D N 1
ATOM 6992 C CA . HIS D 1 4 ? 143.999 58.105 19.676 1.00 63.53 3 HIS D CA 1
ATOM 6993 C C . HIS D 1 4 ? 143.810 58.014 18.145 1.00 63.25 3 HIS D C 1
ATOM 6994 O O . HIS D 1 4 ? 144.658 57.522 17.414 1.00 70.22 3 HIS D O 1
ATOM 7001 N N . PHE D 1 5 ? 142.719 58.550 17.658 1.00 57.81 4 PHE D N 1
ATOM 7002 C CA . PHE D 1 5 ? 142.459 58.584 16.204 1.00 58.93 4 PHE D CA 1
ATOM 7003 C C . PHE D 1 5 ? 142.178 60.022 15.727 1.00 55.38 4 PHE D C 1
ATOM 7004 O O . PHE D 1 5 ? 141.078 60.441 15.601 1.00 51.97 4 PHE D O 1
ATOM 7012 N N . LEU D 1 6 ? 143.233 60.779 15.548 1.00 57.25 5 LEU D N 1
ATOM 7013 C CA . LEU D 1 6 ? 143.148 62.206 15.260 1.00 55.07 5 LEU D CA 1
ATOM 7014 C C . LEU D 1 6 ? 143.406 62.533 13.813 1.00 57.26 5 LEU D C 1
ATOM 7015 O O . LEU D 1 6 ? 142.952 63.555 13.331 1.00 56.97 5 LEU D O 1
ATOM 7020 N N . THR D 1 7 ? 144.185 61.683 13.158 1.00 59.71 6 THR D N 1
ATOM 7021 C CA . THR D 1 7 ? 144.442 61.774 11.714 1.00 61.65 6 THR D CA 1
ATOM 7022 C C . THR D 1 7 ? 144.939 60.459 11.151 1.00 63.57 6 THR D C 1
ATOM 7023 O O . THR D 1 7 ? 145.607 59.700 11.814 1.00 64.24 6 THR D O 1
ATOM 7027 N N . LEU D 1 8 ? 144.634 60.189 9.894 1.00 65.84 7 LEU D N 1
ATOM 7028 C CA . LEU D 1 8 ? 145.087 58.944 9.312 1.00 69.33 7 LEU D CA 1
ATOM 7029 C C . LEU D 1 8 ? 146.618 58.941 9.143 1.00 76.15 7 LEU D C 1
ATOM 7030 O O . LEU D 1 8 ? 147.248 57.902 8.905 1.00 80.33 7 LEU D O 1
ATOM 7035 N N . ARG D 1 9 ? 147.223 60.109 9.299 1.00 77.43 8 ARG D N 1
ATOM 7036 C CA . ARG D 1 9 ? 148.683 60.202 9.234 1.00 81.85 8 ARG D CA 1
ATOM 7037 C C . ARG D 1 9 ? 149.346 59.249 10.170 1.00 82.72 8 ARG D C 1
ATOM 7038 O O . ARG D 1 9 ? 150.451 58.825 9.922 1.00 86.44 8 ARG D O 1
ATOM 7046 N N . ASP D 1 10 ? 148.683 58.985 11.292 1.00 79.77 9 ASP D N 1
ATOM 7047 C CA . ASP D 1 10 ? 149.247 58.145 12.350 1.00 81.00 9 ASP D CA 1
ATOM 7048 C C . ASP D 1 10 ? 149.055 56.655 12.102 1.00 82.59 9 ASP D C 1
ATOM 7049 O O . ASP D 1 10 ? 149.347 55.855 12.975 1.00 85.32 9 ASP D O 1
ATOM 7054 N N . PHE D 1 11 ? 148.580 56.275 10.927 1.00 82.87 10 PHE D N 1
ATOM 7055 C CA . PHE D 1 11 ? 148.321 54.868 10.654 1.00 85.46 10 PHE D CA 1
ATOM 7056 C C . PHE D 1 11 ? 148.938 54.343 9.374 1.00 91.60 10 PHE D C 1
ATOM 7057 O O . PHE D 1 11 ? 149.290 55.077 8.446 1.00 92.41 10 PHE D O 1
ATOM 7065 N N . SER D 1 12 ? 149.104 53.036 9.379 1.00 95.55 11 SER D N 1
ATOM 7066 C CA . SER D 1 12 ? 149.714 52.364 8.261 1.00 103.17 11 SER D CA 1
ATOM 7067 C C . SER D 1 12 ? 148.672 51.985 7.236 1.00 101.71 11 SER D C 1
ATOM 7068 O O . SER D 1 12 ? 147.501 51.806 7.544 1.00 98.73 11 SER D O 1
ATOM 7071 N N . LYS D 1 13 ? 149.140 51.842 6.019 1.00 106.21 12 LYS D N 1
ATOM 7072 C CA . LYS D 1 13 ? 148.357 51.254 4.940 1.00 109.21 12 LYS D CA 1
ATOM 7073 C C . LYS D 1 13 ? 147.580 50.035 5.461 1.00 108.55 12 LYS D C 1
ATOM 7074 O O . LYS D 1 13 ? 146.384 49.893 5.236 1.00 107.02 12 LYS D O 1
ATOM 7080 N N . GLU D 1 14 ? 148.282 49.162 6.158 1.00 111.22 13 GLU D N 1
ATOM 7081 C CA . GLU D 1 14 ? 147.693 47.908 6.652 1.00 112.02 13 GLU D CA 1
ATOM 7082 C C . GLU D 1 14 ? 146.614 48.175 7.691 1.00 103.73 13 GLU D C 1
ATOM 7083 O O . GLU D 1 14 ? 145.547 47.570 7.707 1.00 102.20 13 GLU D O 1
ATOM 7089 N N . GLU D 1 15 ? 146.919 49.081 8.586 1.00 97.83 14 GLU D N 1
ATOM 7090 C CA . GLU D 1 15 ? 145.962 49.448 9.590 1.00 91.63 14 GLU D CA 1
ATOM 7091 C C . GLU D 1 15 ? 144.690 50.030 8.977 1.00 86.45 14 GLU D C 1
ATOM 7092 O O . GLU D 1 15 ? 143.578 49.688 9.390 1.00 84.20 14 GLU D O 1
ATOM 7098 N N . ILE D 1 16 ? 144.836 50.904 8.000 1.00 84.26 15 ILE D N 1
ATOM 7099 C CA . ILE D 1 16 ? 143.659 51.564 7.420 1.00 79.73 15 ILE D CA 1
ATOM 7100 C C . ILE D 1 16 ? 142.827 50.529 6.710 1.00 81.50 15 ILE D C 1
ATOM 7101 O O . ILE D 1 16 ? 141.621 50.454 6.862 1.00 80.04 15 ILE D O 1
ATOM 7106 N N . LEU D 1 17 ? 143.478 49.708 5.933 1.00 86.15 16 LEU D N 1
ATOM 7107 C CA . LEU D 1 17 ? 142.742 48.722 5.156 1.00 89.05 16 LEU D CA 1
ATOM 7108 C C . LEU D 1 17 ? 142.002 47.749 6.074 1.00 88.42 16 LEU D C 1
ATOM 7109 O O . LEU D 1 17 ? 140.945 47.221 5.744 1.00 88.51 16 LEU D O 1
ATOM 7114 N N . SER D 1 18 ? 142.587 47.458 7.212 1.00 89.22 17 SER D N 1
ATOM 7115 C CA . SER D 1 18 ? 141.978 46.453 8.064 1.00 90.60 17 SER D CA 1
ATOM 7116 C C . SER D 1 18 ? 140.779 47.048 8.791 1.00 84.57 17 SER D C 1
ATOM 7117 O O . SER D 1 18 ? 139.851 46.336 9.164 1.00 84.90 17 SER D O 1
ATOM 7120 N N . LEU D 1 19 ? 140.807 48.356 9.004 1.00 79.19 18 LEU D N 1
ATOM 7121 C CA . LEU D 1 19 ? 139.615 49.056 9.487 1.00 74.09 18 LEU D CA 1
ATOM 7122 C C . LEU D 1 19 ? 138.437 48.892 8.464 1.00 73.40 18 LEU D C 1
ATOM 7123 O O . LEU D 1 19 ? 137.287 48.621 8.823 1.00 72.02 18 LEU D O 1
ATOM 7128 N N . VAL D 1 20 ? 138.720 49.167 7.209 1.00 73.79 19 VAL D N 1
ATOM 7129 C CA . VAL D 1 20 ? 137.699 49.055 6.185 1.00 74.02 19 VAL D CA 1
ATOM 7130 C C . VAL D 1 20 ? 137.196 47.606 6.152 1.00 78.10 19 VAL D C 1
ATOM 7131 O O . VAL D 1 20 ? 136.012 47.359 6.016 1.00 77.60 19 VAL D O 1
ATOM 7135 N N . ASN D 1 21 ? 138.098 46.638 6.251 1.00 82.60 20 ASN D N 1
ATOM 7136 C CA . ASN D 1 21 ? 137.660 45.217 6.161 1.00 86.89 20 ASN D CA 1
ATOM 7137 C C . ASN D 1 21 ? 136.794 44.844 7.337 1.00 84.87 20 ASN D C 1
ATOM 7138 O O . ASN D 1 21 ? 135.883 44.044 7.227 1.00 87.07 20 ASN D O 1
ATOM 7143 N N . HIS D 1 22 ? 137.115 45.413 8.475 1.00 80.68 21 HIS D N 1
ATOM 7144 C CA . HIS D 1 22 ? 136.386 45.070 9.669 1.00 79.29 21 HIS D CA 1
ATOM 7145 C C . HIS D 1 22 ? 135.006 45.667 9.567 1.00 75.96 21 HIS D C 1
ATOM 7146 O O . HIS D 1 22 ? 134.002 45.019 9.837 1.00 77.31 21 HIS D O 1
ATOM 7153 N N . ALA D 1 23 ? 134.970 46.911 9.118 1.00 72.45 22 ALA D N 1
ATOM 7154 C CA . ALA D 1 23 ? 133.717 47.611 8.835 1.00 69.58 22 ALA D CA 1
ATOM 7155 C C . ALA D 1 23 ? 132.787 46.737 8.023 1.00 72.93 22 ALA D C 1
ATOM 7156 O O . ALA D 1 23 ? 131.612 46.554 8.294 1.00 72.53 22 ALA D O 1
ATOM 7158 N N . SER D 1 24 ? 133.380 46.191 7.005 1.00 76.94 23 SER D N 1
ATOM 7159 C CA . SER D 1 24 ? 132.666 45.396 6.071 1.00 81.44 23 SER D CA 1
ATOM 7160 C C . SER D 1 24 ? 132.119 44.133 6.729 1.00 85.37 23 SER D C 1
ATOM 7161 O O . SER D 1 24 ? 130.977 43.788 6.529 1.00 85.97 23 SER D O 1
ATOM 7164 N N . GLU D 1 25 ? 132.947 43.460 7.509 1.00 88.61 24 GLU D N 1
ATOM 7165 C CA . GLU D 1 25 ? 132.495 42.297 8.294 1.00 94.12 24 GLU D CA 1
ATOM 7166 C C . GLU D 1 25 ? 131.309 42.670 9.188 1.00 92.60 24 GLU D C 1
ATOM 7167 O O . GLU D 1 25 ? 130.333 41.936 9.291 1.00 96.67 24 GLU D O 1
ATOM 7173 N N . LEU D 1 26 ? 131.405 43.830 9.829 1.00 88.21 25 LEU D N 1
ATOM 7174 C CA . LEU D 1 26 ? 130.374 44.277 10.767 1.00 86.57 25 LEU D CA 1
ATOM 7175 C C . LEU D 1 26 ? 129.069 44.627 10.051 1.00 88.47 25 LEU D C 1
ATOM 7176 O O . LEU D 1 26 ? 127.961 44.363 10.556 1.00 90.02 25 LEU D O 1
ATOM 7181 N N . LYS D 1 27 ? 129.202 45.229 8.873 1.00 89.60 26 LYS D N 1
ATOM 7182 C CA . LYS D 1 27 ? 128.025 45.556 8.070 1.00 91.31 26 LYS D CA 1
ATOM 7183 C C . LYS D 1 27 ? 127.345 44.240 7.732 1.00 98.00 26 LYS D C 1
ATOM 7184 O O . LYS D 1 27 ? 126.135 44.146 7.781 1.00 99.46 26 LYS D O 1
ATOM 7190 N N . LYS D 1 28 ? 128.136 43.227 7.402 1.00 103.35 27 LYS D N 1
ATOM 7191 C CA . LYS D 1 28 ? 127.564 41.924 6.950 1.00 113.03 27 LYS D CA 1
ATOM 7192 C C . LYS D 1 28 ? 126.963 41.193 8.135 1.00 114.81 27 LYS D C 1
ATOM 7193 O O . LYS D 1 28 ? 125.841 40.703 8.053 1.00 119.37 27 LYS D O 1
ATOM 7195 N N . GLU D 1 29 ? 127.708 41.170 9.237 1.00 112.71 28 GLU D N 1
ATOM 7196 C CA . GLU D 1 29 ? 127.319 40.427 10.453 1.00 114.89 28 GLU D CA 1
ATOM 7197 C C . GLU D 1 29 ? 127.537 41.250 11.720 1.00 106.02 28 GLU D C 1
ATOM 7198 O O . GLU D 1 29 ? 128.599 41.181 12.335 1.00 104.38 28 GLU D O 1
ATOM 7204 N N . PRO D 1 30 ? 126.532 42.046 12.097 1.00 100.02 29 PRO D N 1
ATOM 7205 C CA . PRO D 1 30 ? 126.666 42.894 13.260 1.00 94.14 29 PRO D CA 1
ATOM 7206 C C . PRO D 1 30 ? 126.855 42.078 14.534 1.00 96.39 29 PRO D C 1
ATOM 7207 O O . PRO D 1 30 ? 126.215 41.051 14.711 1.00 101.52 29 PRO D O 1
ATOM 7211 N N . LYS D 1 31 ? 127.744 42.570 15.387 1.00 91.26 30 LYS D N 1
ATOM 7212 C CA . LYS D 1 31 ? 128.084 41.955 16.654 1.00 90.94 30 LYS D CA 1
ATOM 7213 C C . LYS D 1 31 ? 128.230 43.062 17.692 1.00 84.68 30 LYS D C 1
ATOM 7214 O O . LYS D 1 31 ? 128.629 44.181 17.396 1.00 82.81 30 LYS D O 1
ATOM 7218 N N . LYS D 1 32 ? 127.864 42.753 18.921 1.00 85.36 31 LYS D N 1
ATOM 7219 C CA . LYS D 1 32 ? 127.912 43.730 20.052 1.00 78.71 31 LYS D CA 1
ATOM 7220 C C . LYS D 1 32 ? 129.232 43.613 20.809 1.00 76.73 31 LYS D C 1
ATOM 7221 O O . LYS D 1 32 ? 129.344 43.014 21.864 1.00 79.04 31 LYS D O 1
ATOM 7227 N N . LEU D 1 33 ? 130.262 44.119 20.178 1.00 74.09 32 LEU D N 1
ATOM 7228 C CA . LEU D 1 33 ? 131.656 43.950 20.626 1.00 73.37 32 LEU D CA 1
ATOM 7229 C C . LEU D 1 33 ? 132.100 44.950 21.690 1.00 69.67 32 LEU D C 1
ATOM 7230 O O . LEU D 1 33 ? 133.168 44.796 22.276 1.00 71.81 32 LEU D O 1
ATOM 7235 N N . LEU D 1 34 ? 131.283 45.952 21.952 1.00 64.94 33 LEU D N 1
ATOM 7236 C CA . LEU D 1 34 ? 131.575 46.886 23.010 1.00 62.25 33 LEU D CA 1
ATOM 7237 C C . LEU D 1 34 ? 130.440 46.929 24.038 1.00 62.64 33 LEU D C 1
ATOM 7238 O O . LEU D 1 34 ? 130.016 47.973 24.482 1.00 58.79 33 LEU D O 1
ATOM 7243 N N . GLN D 1 35 ? 129.988 45.772 24.487 1.00 70.11 34 GLN D N 1
ATOM 7244 C CA . GLN D 1 35 ? 128.953 45.772 25.524 1.00 70.64 34 GLN D CA 1
ATOM 7245 C C . GLN D 1 35 ? 129.270 46.738 26.689 1.00 64.24 34 GLN D C 1
ATOM 7246 O O . GLN D 1 35 ? 130.350 46.772 27.235 1.00 60.73 34 GLN D O 1
ATOM 7252 N N . ASP D 1 36 ? 128.262 47.512 27.031 1.00 61.21 35 ASP D N 1
ATOM 7253 C CA . ASP D 1 36 ? 128.307 48.469 28.155 1.00 59.12 35 ASP D CA 1
ATOM 7254 C C . ASP D 1 36 ? 129.310 49.625 28.042 1.00 54.25 35 ASP D C 1
ATOM 7255 O O . ASP D 1 36 ? 129.440 50.366 28.967 1.00 55.30 35 ASP D O 1
ATOM 7260 N N . LYS D 1 37 ? 130.008 49.764 26.934 1.00 51.22 36 LYS D N 1
ATOM 7261 C CA . LYS D 1 37 ? 131.022 50.764 26.825 1.00 48.25 36 LYS D CA 1
ATOM 7262 C C . LYS D 1 37 ? 130.401 52.138 26.517 1.00 44.76 36 LYS D C 1
ATOM 7263 O O . LYS D 1 37 ? 129.335 52.228 25.930 1.00 44.40 36 LYS D O 1
ATOM 7269 N N . THR D 1 38 ? 131.074 53.198 26.867 1.00 42.43 37 THR D N 1
ATOM 7270 C CA . THR D 1 38 ? 130.408 54.544 26.754 1.00 42.18 37 THR D CA 1
ATOM 7271 C C . THR D 1 38 ? 131.190 55.443 25.914 1.00 40.04 37 THR D C 1
ATOM 7272 O O . THR D 1 38 ? 132.427 55.400 25.906 1.00 39.47 37 THR D O 1
ATOM 7276 N N . LEU D 1 39 ? 130.476 56.260 25.170 1.00 40.31 38 LEU D N 1
ATOM 7277 C CA . LEU D 1 39 ? 131.131 57.241 24.253 1.00 39.14 38 LEU D CA 1
ATOM 7278 C C . LEU D 1 39 ? 130.604 58.592 24.534 1.00 38.01 38 LEU D C 1
ATOM 7279 O O . LEU D 1 39 ? 129.428 58.850 24.377 1.00 39.07 38 LEU D O 1
ATOM 7284 N N . ALA D 1 40 ? 131.483 59.489 24.935 1.00 39.41 39 ALA D N 1
ATOM 7285 C CA . ALA D 1 40 ? 131.104 60.900 25.119 1.00 37.17 39 ALA D CA 1
ATOM 7286 C C . ALA D 1 40 ? 131.309 61.586 23.771 1.00 38.68 39 ALA D C 1
ATOM 7287 O O . ALA D 1 40 ? 132.257 61.348 23.079 1.00 36.63 39 ALA D O 1
ATOM 7297 N N . ILE D 1 42 ? 131.576 65.161 22.096 1.00 42.75 41 ILE D N 1
ATOM 7298 C CA . ILE D 1 42 ? 131.643 66.609 22.344 1.00 42.55 41 ILE D CA 1
ATOM 7299 C C . ILE D 1 42 ? 131.589 67.372 21.054 1.00 46.93 41 ILE D C 1
ATOM 7300 O O . ILE D 1 42 ? 132.485 67.251 20.242 1.00 49.01 41 ILE D O 1
ATOM 7305 N N . PHE D 1 43 ? 130.528 68.149 20.848 1.00 50.60 42 PHE D N 1
ATOM 7306 C CA . PHE D 1 43 ? 130.410 69.001 19.611 1.00 51.45 42 PHE D CA 1
ATOM 7307 C C . PHE D 1 43 ? 130.649 70.462 19.911 1.00 58.87 42 PHE D C 1
ATOM 7308 O O . PHE D 1 43 ? 130.097 71.026 20.848 1.00 62.61 42 PHE D O 1
ATOM 7316 N N . GLU D 1 44 ? 131.551 71.054 19.161 1.00 67.36 43 GLU D N 1
ATOM 7317 C CA . GLU D 1 44 ? 131.796 72.499 19.270 1.00 74.63 43 GLU D CA 1
ATOM 7318 C C . GLU D 1 44 ? 130.965 73.212 18.251 1.00 76.06 43 GLU D C 1
ATOM 7319 O O . GLU D 1 44 ? 130.777 74.392 18.346 1.00 80.13 43 GLU D O 1
ATOM 7325 N N . LYS D 1 45 ? 130.510 72.457 17.267 1.00 77.68 44 LYS D N 1
ATOM 7326 C CA . LYS D 1 45 ? 129.655 72.939 16.186 1.00 82.64 44 LYS D CA 1
ATOM 7327 C C . LYS D 1 45 ? 128.843 71.725 15.787 1.00 84.30 44 LYS D C 1
ATOM 7328 O O . LYS D 1 45 ? 129.400 70.670 15.502 1.00 96.62 44 LYS D O 1
ATOM 7330 N N . ASN D 1 46 ? 127.532 71.851 15.764 1.00 86.65 45 ASN D N 1
ATOM 7331 C CA . ASN D 1 46 ? 126.675 70.677 15.587 1.00 83.69 45 ASN D CA 1
ATOM 7332 C C . ASN D 1 46 ? 126.693 70.107 14.160 1.00 76.10 45 ASN D C 1
ATOM 7333 O O . ASN D 1 46 ? 126.749 70.831 13.182 1.00 68.50 45 ASN D O 1
ATOM 7338 N N . SER D 1 47 ? 126.698 68.777 14.094 1.00 71.30 46 SER D N 1
ATOM 7339 C CA . SER D 1 47 ? 126.565 68.029 12.844 1.00 68.20 46 SER D CA 1
ATOM 7340 C C . SER D 1 47 ? 125.699 66.860 13.163 1.00 68.55 46 SER D C 1
ATOM 7341 O O . SER D 1 47 ? 126.156 65.912 13.797 1.00 76.01 46 SER D O 1
ATOM 7344 N N . THR D 1 48 ? 124.451 66.938 12.744 1.00 64.48 47 THR D N 1
ATOM 7345 C CA . THR D 1 48 ? 123.478 65.863 12.929 1.00 65.65 47 THR D CA 1
ATOM 7346 C C . THR D 1 48 ? 123.948 64.551 12.174 1.00 67.34 47 THR D C 1
ATOM 7347 O O . THR D 1 48 ? 124.031 63.453 12.761 1.00 69.55 47 THR D O 1
ATOM 7351 N N . ARG D 1 49 ? 124.334 64.655 10.915 1.00 68.29 48 ARG D N 1
ATOM 7352 C CA . ARG D 1 49 ? 124.896 63.472 10.201 1.00 68.37 48 ARG D CA 1
ATOM 7353 C C . ARG D 1 49 ? 125.954 62.670 11.014 1.00 70.89 48 ARG D C 1
ATOM 7354 O O . ARG D 1 49 ? 125.985 61.431 10.972 1.00 73.48 48 ARG D O 1
ATOM 7362 N N . THR D 1 50 ? 126.845 63.402 11.705 1.00 66.67 49 THR D N 1
ATOM 7363 C CA . THR D 1 50 ? 128.037 62.827 12.379 1.00 65.74 49 THR D CA 1
ATOM 7364 C C . THR D 1 50 ? 127.568 62.106 13.628 1.00 60.68 49 THR D C 1
ATOM 7365 O O . THR D 1 50 ? 127.916 60.966 13.959 1.00 57.73 49 THR D O 1
ATOM 7369 N N . ARG D 1 51 ? 126.773 62.846 14.336 1.00 57.62 50 ARG D N 1
ATOM 7370 C CA . ARG D 1 51 ? 126.187 62.365 15.553 1.00 54.63 50 ARG D CA 1
ATOM 7371 C C . ARG D 1 51 ? 125.457 61.040 15.346 1.00 54.27 50 ARG D C 1
ATOM 7372 O O . ARG D 1 51 ? 125.595 60.142 16.131 1.00 51.52 50 ARG D O 1
ATOM 7388 N N . ALA D 1 53 ? 125.914 58.779 13.062 1.00 52.34 52 ALA D N 1
ATOM 7389 C CA . ALA D 1 53 ? 126.947 57.788 12.842 1.00 50.53 52 ALA D CA 1
ATOM 7390 C C . ALA D 1 53 ? 127.544 57.269 14.173 1.00 48.25 52 ALA D C 1
ATOM 7391 O O . ALA D 1 53 ? 127.666 56.040 14.402 1.00 48.31 52 ALA D O 1
ATOM 7393 N N . PHE D 1 54 ? 127.956 58.201 15.013 1.00 43.50 53 PHE D N 1
ATOM 7394 C CA . PHE D 1 54 ? 128.595 57.781 16.220 1.00 42.47 53 PHE D CA 1
ATOM 7395 C C . PHE D 1 54 ? 127.648 57.233 17.250 1.00 41.97 53 PHE D C 1
ATOM 7396 O O . PHE D 1 54 ? 127.877 56.170 17.802 1.00 44.17 53 PHE D O 1
ATOM 7404 N N . GLU D 1 55 ? 126.523 57.883 17.416 1.00 41.21 54 GLU D N 1
ATOM 7405 C CA . GLU D 1 55 ? 125.513 57.421 18.361 1.00 40.85 54 GLU D CA 1
ATOM 7406 C C . GLU D 1 55 ? 125.021 56.006 18.023 1.00 43.25 54 GLU D C 1
ATOM 7407 O O . GLU D 1 55 ? 124.984 55.081 18.885 1.00 42.76 54 GLU D O 1
ATOM 7413 N N . LEU D 1 56 ? 124.744 55.790 16.750 1.00 43.54 55 LEU D N 1
ATOM 7414 C CA . LEU D 1 56 ? 124.362 54.442 16.333 1.00 45.82 55 LEU D CA 1
ATOM 7415 C C . LEU D 1 56 ? 125.568 53.447 16.371 1.00 46.44 55 LEU D C 1
ATOM 7416 O O . LEU D 1 56 ? 125.373 52.232 16.653 1.00 48.73 55 LEU D O 1
ATOM 7421 N N . ALA D 1 57 ? 126.783 53.936 16.105 1.00 43.44 56 ALA D N 1
ATOM 7422 C CA . ALA D 1 57 ? 127.925 53.017 16.063 1.00 44.16 56 ALA D CA 1
ATOM 7423 C C . ALA D 1 57 ? 128.028 52.370 17.430 1.00 43.92 56 ALA D C 1
ATOM 7424 O O . ALA D 1 57 ? 127.943 51.148 17.592 1.00 46.75 56 ALA D O 1
ATOM 7426 N N . ILE D 1 58 ? 128.118 53.195 18.446 1.00 41.52 57 ILE D N 1
ATOM 7427 C CA . ILE D 1 58 ? 128.353 52.637 19.790 1.00 41.68 57 ILE D CA 1
ATOM 7428 C C . ILE D 1 58 ? 127.140 51.866 20.279 1.00 44.43 57 ILE D C 1
ATOM 7429 O O . ILE D 1 58 ? 127.272 50.832 20.898 1.00 46.68 57 ILE D O 1
ATOM 7434 N N . THR D 1 59 ? 125.974 52.360 19.937 1.00 45.87 58 THR D N 1
ATOM 7435 C CA . THR D 1 59 ? 124.767 51.770 20.429 1.00 49.62 58 THR D CA 1
ATOM 7436 C C . THR D 1 59 ? 124.666 50.348 19.910 1.00 55.79 58 THR D C 1
ATOM 7437 O O . THR D 1 59 ? 124.468 49.412 20.669 1.00 58.25 58 THR D O 1
ATOM 7441 N N . GLU D 1 60 ? 124.810 50.194 18.596 1.00 58.49 59 GLU D N 1
ATOM 7442 C CA . GLU D 1 60 ? 124.724 48.877 17.939 1.00 61.96 59 GLU D CA 1
ATOM 7443 C C . GLU D 1 60 ? 125.811 47.940 18.382 1.00 62.55 59 GLU D C 1
ATOM 7444 O O . GLU D 1 60 ? 125.617 46.704 18.407 1.00 66.69 59 GLU D O 1
ATOM 7450 N N . LEU D 1 61 ? 126.953 48.525 18.744 1.00 58.14 60 LEU D N 1
ATOM 7451 C CA . LEU D 1 61 ? 128.071 47.754 19.316 1.00 59.11 60 LEU D CA 1
ATOM 7452 C C . LEU D 1 61 ? 127.851 47.358 20.803 1.00 58.86 60 LEU D C 1
ATOM 7453 O O . LEU D 1 61 ? 128.692 46.708 21.406 1.00 61.00 60 LEU D O 1
ATOM 7458 N N . GLY D 1 62 ? 126.701 47.717 21.370 1.00 57.06 61 GLY D N 1
ATOM 7459 C CA . GLY D 1 62 ? 126.315 47.326 22.744 1.00 57.53 61 GLY D CA 1
ATOM 7460 C C . GLY D 1 62 ? 126.521 48.361 23.833 1.00 53.00 61 GLY D C 1
ATOM 7461 O O . GLY D 1 62 ? 126.293 48.119 25.016 1.00 53.54 61 GLY D O 1
ATOM 7462 N N . GLY D 1 63 ? 126.967 49.506 23.433 1.00 49.07 62 GLY D N 1
ATOM 7463 C CA . GLY D 1 63 ? 127.329 50.572 24.385 1.00 46.39 62 GLY D CA 1
ATOM 7464 C C . GLY D 1 63 ? 126.305 51.696 24.471 1.00 44.45 62 GLY D C 1
ATOM 7465 O O . GLY D 1 63 ? 125.158 51.519 24.091 1.00 46.42 62 GLY D O 1
ATOM 7466 N N . LYS D 1 64 ? 126.718 52.822 24.991 1.00 41.65 63 LYS D N 1
ATOM 7467 C CA . LYS D 1 64 ? 125.802 53.968 25.240 1.00 41.49 63 LYS D CA 1
ATOM 7468 C C . LYS D 1 64 ? 126.513 55.281 24.781 1.00 38.55 63 LYS D C 1
ATOM 7469 O O . LYS D 1 64 ? 127.718 55.399 24.873 1.00 37.10 63 LYS D O 1
ATOM 7471 N N . ALA D 1 65 ? 125.782 56.222 24.202 1.00 39.44 64 ALA D N 1
ATOM 7472 C CA . ALA D 1 65 ? 126.398 57.520 23.777 1.00 38.28 64 ALA D CA 1
ATOM 7473 C C . ALA D 1 65 ? 125.943 58.632 24.684 1.00 38.81 64 ALA D C 1
ATOM 7474 O O . ALA D 1 65 ? 124.835 58.635 25.126 1.00 41.47 64 ALA D O 1
ATOM 7476 N N . LEU D 1 66 ? 126.804 59.572 24.985 1.00 40.51 65 LEU D N 1
ATOM 7477 C CA . LEU D 1 66 ? 126.411 60.827 25.646 1.00 40.68 65 LEU D CA 1
ATOM 7478 C C . LEU D 1 66 ? 126.675 61.984 24.784 1.00 39.79 65 LEU D C 1
ATOM 7479 O O . LEU D 1 66 ? 127.776 62.250 24.358 1.00 39.68 65 LEU D O 1
ATOM 7484 N N . PHE D 1 67 ? 125.638 62.689 24.504 1.00 42.72 66 PHE D N 1
ATOM 7485 C CA . PHE D 1 67 ? 125.706 63.822 23.574 1.00 45.00 66 PHE D CA 1
ATOM 7486 C C . PHE D 1 67 ? 125.905 65.085 24.365 1.00 48.50 66 PHE D C 1
ATOM 7487 O O . PHE D 1 67 ? 125.017 65.445 25.105 1.00 46.74 66 PHE D O 1
ATOM 7495 N N . LEU D 1 68 ? 127.077 65.697 24.284 1.00 49.64 67 LEU D N 1
ATOM 7496 C CA . LEU D 1 68 ? 127.272 66.975 24.970 1.00 51.68 67 LEU D CA 1
ATOM 7497 C C . LEU D 1 68 ? 127.343 68.029 23.902 1.00 56.28 67 LEU D C 1
ATOM 7498 O O . LEU D 1 68 ? 128.286 68.058 23.137 1.00 60.31 67 LEU D O 1
ATOM 7503 N N . SER D 1 69 ? 126.399 68.928 23.886 1.00 58.23 68 SER D N 1
ATOM 7504 C CA . SER D 1 69 ? 126.351 69.880 22.806 1.00 63.61 68 SER D CA 1
ATOM 7505 C C . SER D 1 69 ? 127.135 71.160 23.091 1.00 67.24 68 SER D C 1
ATOM 7506 O O . SER D 1 69 ? 127.805 71.298 24.124 1.00 69.67 68 SER D O 1
ATOM 7509 N N . SER D 1 70 ? 127.102 72.037 22.085 1.00 74.29 69 SER D N 1
ATOM 7510 C CA . SER D 1 70 ? 127.703 73.400 22.113 1.00 84.71 69 SER D CA 1
ATOM 7511 C C . SER D 1 70 ? 127.167 74.203 23.307 1.00 87.30 69 SER D C 1
ATOM 7512 O O . SER D 1 70 ? 127.940 74.653 24.174 1.00 92.86 69 SER D O 1
ATOM 7515 N N . ASN D 1 71 ? 125.852 74.396 23.332 1.00 90.52 70 ASN D N 1
ATOM 7516 C CA . ASN D 1 71 ? 125.163 74.967 24.508 1.00 96.10 70 ASN D CA 1
ATOM 7517 C C . ASN D 1 71 ? 125.641 74.273 25.838 1.00 89.28 70 ASN D C 1
ATOM 7518 O O . ASN D 1 71 ? 126.095 74.935 26.782 1.00 92.93 70 ASN D O 1
ATOM 7520 N N . ASP D 1 72 ? 125.629 72.952 25.841 1.00 84.22 71 ASP D N 1
ATOM 7521 C CA . ASP D 1 72 ? 125.978 72.137 27.048 1.00 87.47 71 ASP D CA 1
ATOM 7522 C C . ASP D 1 72 ? 127.407 72.337 27.511 1.00 83.53 71 ASP D C 1
ATOM 7523 O O . ASP D 1 72 ? 127.688 72.484 28.701 1.00 91.52 71 ASP D O 1
ATOM 7528 N N . LEU D 1 73 ? 128.303 72.265 26.544 1.00 85.79 72 LEU D N 1
ATOM 7529 C CA . LEU D 1 73 ? 129.771 72.267 26.787 1.00 85.33 72 LEU D CA 1
ATOM 7530 C C . LEU D 1 73 ? 130.467 73.342 25.984 1.00 90.64 72 LEU D C 1
ATOM 7531 O O . LEU D 1 73 ? 130.590 73.238 24.742 1.00 85.44 72 LEU D O 1
ATOM 7536 N N . GLN D 1 74 ? 130.839 74.402 26.705 1.00 104.62 73 GLN D N 1
ATOM 7537 C CA . GLN D 1 74 ? 131.622 75.553 26.169 1.00 110.37 73 GLN D CA 1
ATOM 7538 C C . GLN D 1 74 ? 133.127 75.343 26.458 1.00 112.36 73 GLN D C 1
ATOM 7539 O O . GLN D 1 74 ? 133.588 75.633 27.560 1.00 130.91 73 GLN D O 1
ATOM 7541 N N . LEU D 1 75 ? 133.857 74.803 25.477 1.00 101.20 74 LEU D N 1
ATOM 7542 C CA . LEU D 1 75 ? 135.307 74.433 25.615 1.00 97.12 74 LEU D CA 1
ATOM 7543 C C . LEU D 1 75 ? 136.210 75.665 25.346 1.00 106.00 74 LEU D C 1
ATOM 7544 O O . LEU D 1 75 ? 137.274 75.948 25.972 1.00 102.65 74 LEU D O 1
ATOM 7549 N N . SER D 1 76 ? 135.735 76.400 24.355 1.00 117.02 75 SER D N 1
ATOM 7550 C CA . SER D 1 76 ? 136.396 77.615 23.857 1.00 120.91 75 SER D CA 1
ATOM 7551 C C . SER D 1 76 ? 136.429 78.772 24.880 1.00 127.65 75 SER D C 1
ATOM 7552 O O . SER D 1 76 ? 137.179 79.744 24.715 1.00 126.73 75 SER D O 1
ATOM 7554 N N . ARG D 1 77 ? 135.644 78.623 25.952 1.00 125.52 76 ARG D N 1
ATOM 7555 C CA . ARG D 1 77 ? 135.256 79.765 26.791 1.00 119.01 76 ARG D CA 1
ATOM 7556 C C . ARG D 1 77 ? 135.632 79.611 28.271 1.00 112.22 76 ARG D C 1
ATOM 7557 O O . ARG D 1 77 ? 136.157 80.563 28.898 1.00 127.15 76 ARG D O 1
ATOM 7559 N N . GLY D 1 78 ? 135.393 78.439 28.839 1.00 88.76 77 GLY D N 1
ATOM 7560 C CA . GLY D 1 78 ? 135.243 78.381 30.304 1.00 83.28 77 GLY D CA 1
ATOM 7561 C C . GLY D 1 78 ? 136.462 77.875 31.086 1.00 78.34 77 GLY D C 1
ATOM 7562 O O . GLY D 1 78 ? 137.532 78.490 31.084 1.00 74.54 77 GLY D O 1
ATOM 7563 N N . GLU D 1 79 ? 136.279 76.737 31.771 1.00 71.00 78 GLU D N 1
ATOM 7564 C CA . GLU D 1 79 ? 137.408 75.982 32.370 1.00 65.54 78 GLU D CA 1
ATOM 7565 C C . GLU D 1 79 ? 138.412 75.541 31.274 1.00 60.00 78 GLU D C 1
ATOM 7566 O O . GLU D 1 79 ? 138.036 75.302 30.160 1.00 56.33 78 GLU D O 1
ATOM 7572 N N . PRO D 1 80 ? 139.698 75.461 31.601 1.00 59.44 79 PRO D N 1
ATOM 7573 C CA . PRO D 1 80 ? 140.660 74.945 30.646 1.00 58.29 79 PRO D CA 1
ATOM 7574 C C . PRO D 1 80 ? 140.425 73.476 30.216 1.00 53.45 79 PRO D C 1
ATOM 7575 O O . PRO D 1 80 ? 139.773 72.697 30.906 1.00 49.36 79 PRO D O 1
ATOM 7579 N N . VAL D 1 81 ? 140.957 73.146 29.052 1.00 52.51 80 VAL D N 1
ATOM 7580 C CA . VAL D 1 81 ? 140.634 71.888 28.418 1.00 49.39 80 VAL D CA 1
ATOM 7581 C C . VAL D 1 81 ? 141.179 70.679 29.188 1.00 48.65 80 VAL D C 1
ATOM 7582 O O . VAL D 1 81 ? 140.567 69.643 29.243 1.00 44.76 80 VAL D O 1
ATOM 7586 N N . LYS D 1 82 ? 142.367 70.841 29.763 1.00 52.55 81 LYS D N 1
ATOM 7587 C CA . LYS D 1 82 ? 143.015 69.758 30.555 1.00 51.56 81 LYS D CA 1
ATOM 7588 C C . LYS D 1 82 ? 142.140 69.348 31.723 1.00 50.19 81 LYS D C 1
ATOM 7589 O O . LYS D 1 82 ? 142.060 68.166 32.076 1.00 49.46 81 LYS D O 1
ATOM 7595 N N . ASP D 1 83 ? 141.448 70.316 32.299 1.00 50.95 82 ASP D N 1
ATOM 7596 C CA . ASP D 1 83 ? 140.516 70.024 33.382 1.00 49.24 82 ASP D CA 1
ATOM 7597 C C . ASP D 1 83 ? 139.341 69.249 32.885 1.00 47.86 82 ASP D C 1
ATOM 7598 O O . ASP D 1 83 ? 138.902 68.245 33.500 1.00 49.28 82 ASP D O 1
ATOM 7603 N N . THR D 1 84 ? 138.837 69.645 31.725 1.00 47.23 83 THR D N 1
ATOM 7604 C CA . THR D 1 84 ? 137.672 68.925 31.153 1.00 43.62 83 THR D CA 1
ATOM 7605 C C . THR D 1 84 ? 138.069 67.505 30.813 1.00 40.38 83 THR D C 1
ATOM 7606 O O . THR D 1 84 ? 137.443 66.556 31.204 1.00 37.98 83 THR D O 1
ATOM 7610 N N . ALA D 1 85 ? 139.194 67.423 30.155 1.00 40.83 84 ALA D N 1
ATOM 7611 C CA . ALA D 1 85 ? 139.761 66.145 29.750 1.00 40.26 84 ALA D CA 1
ATOM 7612 C C . ALA D 1 85 ? 139.855 65.213 30.966 1.00 40.16 84 ALA D C 1
ATOM 7613 O O . ALA D 1 85 ? 139.566 64.066 30.908 1.00 38.54 84 ALA D O 1
ATOM 7615 N N . ARG D 1 86 ? 140.309 65.754 32.091 1.00 42.17 85 ARG D N 1
ATOM 7616 C CA . ARG D 1 86 ? 140.665 64.891 33.229 1.00 41.45 85 ARG D CA 1
ATOM 7617 C C . ARG D 1 86 ? 139.436 64.463 33.997 1.00 39.76 85 ARG D C 1
ATOM 7618 O O . ARG D 1 86 ? 139.520 63.624 34.848 1.00 40.90 85 ARG D O 1
ATOM 7626 N N . VAL D 1 87 ? 138.303 65.112 33.725 1.00 38.38 86 VAL D N 1
ATOM 7627 C CA . VAL D 1 87 ? 136.969 64.626 34.189 1.00 35.15 86 VAL D CA 1
ATOM 7628 C C . VAL D 1 87 ? 136.309 63.730 33.176 1.00 33.88 86 VAL D C 1
ATOM 7629 O O . VAL D 1 87 ? 136.154 62.566 33.455 1.00 32.43 86 VAL D O 1
ATOM 7633 N N . ILE D 1 88 ? 135.992 64.271 31.981 1.00 33.50 87 ILE D N 1
ATOM 7634 C CA . ILE D 1 88 ? 135.208 63.509 30.975 1.00 32.97 87 ILE D CA 1
ATOM 7635 C C . ILE D 1 88 ? 135.967 62.277 30.565 1.00 35.29 87 ILE D C 1
ATOM 7636 O O . ILE D 1 88 ? 135.453 61.165 30.580 1.00 35.74 87 ILE D O 1
ATOM 7641 N N . GLY D 1 89 ? 137.252 62.462 30.297 1.00 37.99 88 GLY D N 1
ATOM 7642 C CA . GLY D 1 89 ? 138.101 61.362 29.827 1.00 39.99 88 GLY D CA 1
ATOM 7643 C C . GLY D 1 89 ? 138.336 60.283 30.831 1.00 44.23 88 GLY D C 1
ATOM 7644 O O . GLY D 1 89 ? 138.935 59.228 30.524 1.00 49.11 88 GLY D O 1
ATOM 7645 N N . ALA D 1 90 ? 137.881 60.518 32.052 1.00 46.68 89 ALA D N 1
ATOM 7646 C CA . ALA D 1 90 ? 138.045 59.519 33.104 1.00 49.72 89 ALA D CA 1
ATOM 7647 C C . ALA D 1 90 ? 136.773 58.725 33.326 1.00 50.21 89 ALA D C 1
ATOM 7648 O O . ALA D 1 90 ? 136.789 57.658 33.919 1.00 48.93 89 ALA D O 1
ATOM 7658 N N . VAL D 1 92 ? 134.271 58.061 30.796 1.00 44.52 91 VAL D N 1
ATOM 7659 C CA . VAL D 1 92 ? 133.803 57.298 29.654 1.00 42.86 91 VAL D CA 1
ATOM 7660 C C . VAL D 1 92 ? 134.900 56.483 28.995 1.00 43.78 91 VAL D C 1
ATOM 7661 O O . VAL D 1 92 ? 136.082 56.716 29.225 1.00 49.10 91 VAL D O 1
ATOM 7665 N N . ASP D 1 93 ? 134.509 55.564 28.145 1.00 41.93 92 ASP D N 1
ATOM 7666 C CA . ASP D 1 93 ? 135.486 54.745 27.420 1.00 43.70 92 ASP D CA 1
ATOM 7667 C C . ASP D 1 93 ? 136.062 55.323 26.138 1.00 43.05 92 ASP D C 1
ATOM 7668 O O . ASP D 1 93 ? 137.191 55.002 25.776 1.00 46.72 92 ASP D O 1
ATOM 7673 N N . PHE D 1 94 ? 135.338 56.206 25.488 1.00 41.16 93 PHE D N 1
ATOM 7674 C CA . PHE D 1 94 ? 135.865 56.898 24.303 1.00 39.96 93 PHE D CA 1
ATOM 7675 C C . PHE D 1 94 ? 135.391 58.298 24.271 1.00 38.66 93 PHE D C 1
ATOM 7676 O O . PHE D 1 94 ? 134.321 58.573 24.816 1.00 43.92 93 PHE D O 1
ATOM 7684 N N . VAL D 1 95 ? 136.105 59.182 23.614 1.00 37.16 94 VAL D N 1
ATOM 7685 C CA . VAL D 1 95 ? 135.610 60.536 23.492 1.00 36.68 94 VAL D CA 1
ATOM 7686 C C . VAL D 1 95 ? 135.703 60.969 22.064 1.00 39.93 94 VAL D C 1
ATOM 7687 O O . VAL D 1 95 ? 136.800 61.005 21.538 1.00 44.07 94 VAL D O 1
ATOM 7707 N N . ARG D 1 98 ? 134.106 66.935 17.850 1.00 49.37 97 ARG D N 1
ATOM 7708 C CA . ARG D 1 98 ? 134.057 67.712 16.613 1.00 53.17 97 ARG D CA 1
ATOM 7709 C C . ARG D 1 98 ? 134.465 69.120 16.968 1.00 52.60 97 ARG D C 1
ATOM 7710 O O . ARG D 1 98 ? 133.759 69.815 17.646 1.00 54.28 97 ARG D O 1
ATOM 7718 N N . VAL D 1 99 ? 135.609 69.535 16.514 1.00 55.40 98 VAL D N 1
ATOM 7719 C CA . VAL D 1 99 ? 136.169 70.756 17.037 1.00 62.19 98 VAL D CA 1
ATOM 7720 C C . VAL D 1 99 ? 136.484 71.809 15.982 1.00 67.08 98 VAL D C 1
ATOM 7721 O O . VAL D 1 99 ? 136.724 71.545 14.831 1.00 67.03 98 VAL D O 1
ATOM 7725 N N . ASN D 1 100 ? 136.422 73.046 16.417 1.00 76.59 99 ASN D N 1
ATOM 7726 C CA . ASN D 1 100 ? 136.809 74.196 15.577 1.00 81.10 99 ASN D CA 1
ATOM 7727 C C . ASN D 1 100 ? 138.299 74.143 15.264 1.00 80.64 99 ASN D C 1
ATOM 7728 O O . ASN D 1 100 ? 138.687 74.397 14.158 1.00 87.85 99 ASN D O 1
ATOM 7733 N N . LYS D 1 101 ? 139.107 73.804 16.266 1.00 77.15 100 LYS D N 1
ATOM 7734 C CA . LYS D 1 101 ? 140.567 73.834 16.169 1.00 75.18 100 LYS D CA 1
ATOM 7735 C C . LYS D 1 101 ? 141.262 72.559 16.611 1.00 69.81 100 LYS D C 1
ATOM 7736 O O . LYS D 1 101 ? 141.128 72.110 17.754 1.00 66.91 100 LYS D O 1
ATOM 7742 N N . HIS D 1 102 ? 142.082 72.019 15.724 1.00 67.78 101 HIS D N 1
ATOM 7743 C CA . HIS D 1 102 ? 142.831 70.759 15.986 1.00 64.69 101 HIS D CA 1
ATOM 7744 C C . HIS D 1 102 ? 143.593 70.761 17.325 1.00 64.85 101 HIS D C 1
ATOM 7745 O O . HIS D 1 102 ? 143.630 69.777 18.055 1.00 64.64 101 HIS D O 1
ATOM 7752 N N . GLU D 1 103 ? 144.190 71.873 17.657 1.00 69.89 102 GLU D N 1
ATOM 7753 C CA . GLU D 1 103 ? 144.948 71.973 18.903 1.00 74.35 102 GLU D CA 1
ATOM 7754 C C . GLU D 1 103 ? 144.128 71.483 20.111 1.00 68.40 102 GLU D C 1
ATOM 7755 O O . GLU D 1 103 ? 144.628 70.779 20.970 1.00 67.14 102 GLU D O 1
ATOM 7761 N N . THR D 1 104 ? 142.855 71.843 20.116 1.00 63.09 103 THR D N 1
ATOM 7762 C CA . THR D 1 104 ? 141.917 71.408 21.128 1.00 57.50 103 THR D CA 1
ATOM 7763 C C . THR D 1 104 ? 141.833 69.890 21.202 1.00 54.26 103 THR D C 1
ATOM 7764 O O . THR D 1 104 ? 141.787 69.318 22.271 1.00 51.87 103 THR D O 1
ATOM 7768 N N . LEU D 1 105 ? 141.860 69.216 20.079 1.00 54.40 104 LEU D N 1
ATOM 7769 C CA . LEU D 1 105 ? 141.869 67.747 20.131 1.00 54.25 104 LEU D CA 1
ATOM 7770 C C . LEU D 1 105 ? 143.143 67.244 20.750 1.00 57.78 104 LEU D C 1
ATOM 7771 O O . LEU D 1 105 ? 143.141 66.326 21.590 1.00 55.03 104 LEU D O 1
ATOM 7776 N N . LEU D 1 106 ? 144.250 67.843 20.307 1.00 60.21 105 LEU D N 1
ATOM 7777 C CA . LEU D 1 106 ? 145.548 67.410 20.807 1.00 63.43 105 LEU D CA 1
ATOM 7778 C C . LEU D 1 106 ? 145.622 67.603 22.341 1.00 62.92 105 LEU D C 1
ATOM 7779 O O . LEU D 1 106 ? 146.025 66.700 23.105 1.00 63.83 105 LEU D O 1
ATOM 7784 N N . GLU D 1 107 ? 145.195 68.779 22.777 1.00 62.33 106 GLU D N 1
ATOM 7785 C CA . GLU D 1 107 ? 145.273 69.143 24.187 1.00 64.13 106 GLU D CA 1
ATOM 7786 C C . GLU D 1 107 ? 144.436 68.226 25.052 1.00 58.24 106 GLU D C 1
ATOM 7787 O O . GLU D 1 107 ? 144.835 67.825 26.130 1.00 57.26 106 GLU D O 1
ATOM 7793 N N . PHE D 1 108 ? 143.283 67.878 24.535 1.00 53.89 107 PHE D N 1
ATOM 7794 C CA . PHE D 1 108 ? 142.399 66.977 25.216 1.00 50.28 107 PHE D CA 1
ATOM 7795 C C . PHE D 1 108 ? 142.997 65.580 25.309 1.00 51.27 107 PHE D C 1
ATOM 7796 O O . PHE D 1 108 ? 143.010 64.982 26.379 1.00 53.13 107 PHE D O 1
ATOM 7804 N N . ALA D 1 109 ? 143.436 65.053 24.181 1.00 52.52 108 ALA D N 1
ATOM 7805 C CA . ALA D 1 109 ? 143.992 63.685 24.105 1.00 53.24 108 ALA D CA 1
ATOM 7806 C C . ALA D 1 109 ? 145.162 63.564 25.064 1.00 56.15 108 ALA D C 1
ATOM 7807 O O . ALA D 1 109 ? 145.399 62.539 25.713 1.00 59.43 108 ALA D O 1
ATOM 7809 N N . ARG D 1 110 ? 145.889 64.655 25.168 1.00 57.70 109 ARG D N 1
ATOM 7810 C CA . ARG D 1 110 ? 147.057 64.729 26.026 1.00 60.28 109 ARG D CA 1
ATOM 7811 C C . ARG D 1 110 ? 146.698 64.411 27.469 1.00 58.80 109 ARG D C 1
ATOM 7812 O O . ARG D 1 110 ? 147.485 63.871 28.200 1.00 61.10 109 ARG D O 1
ATOM 7820 N N . TYR D 1 111 ? 145.500 64.788 27.880 1.00 55.78 110 TYR D N 1
ATOM 7821 C CA . TYR D 1 111 ? 145.062 64.589 29.265 1.00 54.74 110 TYR D CA 1
ATOM 7822 C C . TYR D 1 111 ? 143.900 63.608 29.412 1.00 52.65 110 TYR D C 1
ATOM 7823 O O . TYR D 1 111 ? 143.372 63.438 30.515 1.00 52.11 110 TYR D O 1
ATOM 7832 N N . SER D 1 112 ? 143.502 62.967 28.330 1.00 52.28 111 SER D N 1
ATOM 7833 C CA . SER D 1 112 ? 142.381 62.039 28.421 1.00 51.43 111 SER D CA 1
ATOM 7834 C C . SER D 1 112 ? 142.835 60.625 28.671 1.00 52.26 111 SER D C 1
ATOM 7835 O O . SER D 1 112 ? 143.496 60.060 27.855 1.00 56.10 111 SER D O 1
ATOM 7838 N N . LYS D 1 113 ? 142.350 60.012 29.722 1.00 52.24 112 LYS D N 1
ATOM 7839 C CA . LYS D 1 113 ? 142.519 58.566 29.884 1.00 55.11 112 LYS D CA 1
ATOM 7840 C C . LYS D 1 113 ? 141.816 57.797 28.780 1.00 51.90 112 LYS D C 1
ATOM 7841 O O . LYS D 1 113 ? 142.189 56.683 28.494 1.00 54.48 112 LYS D O 1
ATOM 7847 N N . ALA D 1 114 ? 140.802 58.376 28.161 1.00 48.03 113 ALA D N 1
ATOM 7848 C CA . ALA D 1 114 ? 140.042 57.663 27.116 1.00 45.78 113 ALA D CA 1
ATOM 7849 C C . ALA D 1 114 ? 140.490 58.124 25.758 1.00 45.59 113 ALA D C 1
ATOM 7850 O O . ALA D 1 114 ? 140.873 59.277 25.588 1.00 46.56 113 ALA D O 1
ATOM 7852 N N . PRO D 1 115 ? 140.500 57.224 24.781 1.00 45.92 114 PRO D N 1
ATOM 7853 C CA . PRO D 1 115 ? 140.985 57.504 23.437 1.00 46.42 114 PRO D CA 1
ATOM 7854 C C . PRO D 1 115 ? 140.119 58.505 22.828 1.00 44.17 114 PRO D C 1
ATOM 7855 O O . PRO D 1 115 ? 138.952 58.370 22.997 1.00 42.73 114 PRO D O 1
ATOM 7859 N N . VAL D 1 116 ? 140.678 59.492 22.140 1.00 44.66 115 VAL D N 1
ATOM 7860 C CA . VAL D 1 116 ? 139.898 60.578 21.531 1.00 42.76 115 VAL D CA 1
ATOM 7861 C C . VAL D 1 116 ? 139.829 60.401 20.061 1.00 43.50 115 VAL D C 1
ATOM 7862 O O . VAL D 1 116 ? 140.815 60.105 19.465 1.00 46.12 115 VAL D O 1
ATOM 7866 N N . ILE D 1 117 ? 138.670 60.663 19.474 1.00 43.74 116 ILE D N 1
ATOM 7867 C CA . ILE D 1 117 ? 138.437 60.485 18.014 1.00 45.13 116 ILE D CA 1
ATOM 7868 C C . ILE D 1 117 ? 138.092 61.769 17.311 1.00 43.60 116 ILE D C 1
ATOM 7869 O O . ILE D 1 117 ? 137.182 62.437 17.738 1.00 42.16 116 ILE D O 1
ATOM 7874 N N . ASN D 1 118 ? 138.803 62.089 16.226 1.00 44.94 117 ASN D N 1
ATOM 7875 C CA . ASN D 1 118 ? 138.626 63.401 15.552 1.00 43.92 117 ASN D CA 1
ATOM 7876 C C . ASN D 1 118 ? 137.469 63.332 14.656 1.00 43.35 117 ASN D C 1
ATOM 7877 O O . ASN D 1 118 ? 137.567 62.794 13.550 1.00 45.52 117 ASN D O 1
ATOM 7882 N N . ALA D 1 119 ? 136.340 63.821 15.130 1.00 41.74 118 ALA D N 1
ATOM 7883 C CA . ALA D 1 119 ? 135.107 63.756 14.314 1.00 43.34 118 ALA D CA 1
ATOM 7884 C C . ALA D 1 119 ? 135.091 64.789 13.208 1.00 45.88 118 ALA D C 1
ATOM 7885 O O . ALA D 1 119 ? 134.178 64.834 12.400 1.00 47.99 118 ALA D O 1
ATOM 7887 N N . LEU D 1 120 ? 136.076 65.679 13.267 1.00 48.47 119 LEU D N 1
ATOM 7888 C CA . LEU D 1 120 ? 136.289 66.749 12.324 1.00 50.75 119 LEU D CA 1
ATOM 7889 C C . LEU D 1 120 ? 137.041 67.892 12.994 1.00 53.40 119 LEU D C 1
ATOM 7890 O O . LEU D 1 120 ? 136.634 68.409 14.030 1.00 50.89 119 LEU D O 1
ATOM 7895 N N . SER D 1 121 ? 138.094 68.347 12.322 1.00 56.59 120 SER D N 1
ATOM 7896 C CA . SER D 1 121 ? 138.828 69.537 12.727 1.00 57.95 120 SER D CA 1
ATOM 7897 C C . SER D 1 121 ? 139.129 70.372 11.495 1.00 60.65 120 SER D C 1
ATOM 7898 O O . SER D 1 121 ? 138.951 69.913 10.409 1.00 63.29 120 SER D O 1
ATOM 7901 N N . GLU D 1 122 ? 139.668 71.562 11.660 1.00 62.67 121 GLU D N 1
ATOM 7902 C CA . GLU D 1 122 ? 140.002 72.397 10.503 1.00 65.29 121 GLU D CA 1
ATOM 7903 C C . GLU D 1 122 ? 141.114 71.760 9.644 1.00 67.29 121 GLU D C 1
ATOM 7904 O O . GLU D 1 122 ? 141.201 72.012 8.433 1.00 71.06 121 GLU D O 1
ATOM 7910 N N . LEU D 1 123 ? 141.936 70.909 10.251 1.00 65.45 122 LEU D N 1
ATOM 7911 C CA . LEU D 1 123 ? 143.025 70.231 9.510 1.00 67.43 122 LEU D CA 1
ATOM 7912 C C . LEU D 1 123 ? 142.660 68.916 8.889 1.00 65.75 122 LEU D C 1
ATOM 7913 O O . LEU D 1 123 ? 143.136 68.582 7.818 1.00 67.92 122 LEU D O 1
ATOM 7918 N N . TYR D 1 124 ? 141.824 68.141 9.554 1.00 62.68 123 TYR D N 1
ATOM 7919 C CA . TYR D 1 124 ? 141.606 66.749 9.097 1.00 61.39 123 TYR D CA 1
ATOM 7920 C C . TYR D 1 124 ? 140.204 66.282 9.328 1.00 57.44 123 TYR D C 1
ATOM 7921 O O . TYR D 1 124 ? 139.568 66.625 10.320 1.00 54.03 123 TYR D O 1
ATOM 7930 N N . HIS D 1 125 ? 139.732 65.445 8.424 1.00 57.31 124 HIS D N 1
ATOM 7931 C CA . HIS D 1 125 ? 138.399 64.835 8.617 1.00 54.36 124 HIS D CA 1
ATOM 7932 C C . HIS D 1 125 ? 138.423 63.333 8.351 1.00 53.62 124 HIS D C 1
ATOM 7933 O O . HIS D 1 125 ? 137.735 62.865 7.508 1.00 52.72 124 HIS D O 1
ATOM 7940 N N . PRO D 1 126 ? 139.250 62.590 9.088 1.00 54.17 125 PRO D N 1
ATOM 7941 C CA . PRO D 1 126 ? 139.583 61.215 8.782 1.00 54.69 125 PRO D CA 1
ATOM 7942 C C . PRO D 1 126 ? 138.447 60.253 8.785 1.00 53.21 125 PRO D C 1
ATOM 7943 O O . PRO D 1 126 ? 138.478 59.328 8.024 1.00 54.31 125 PRO D O 1
ATOM 7947 N N . THR D 1 127 ? 137.468 60.409 9.653 1.00 51.60 126 THR D N 1
ATOM 7948 C CA . THR D 1 127 ? 136.359 59.432 9.689 1.00 52.46 126 THR D CA 1
ATOM 7949 C C . THR D 1 127 ? 135.573 59.469 8.362 1.00 55.32 126 THR D C 1
ATOM 7950 O O . THR D 1 127 ? 135.154 58.457 7.814 1.00 57.30 126 THR D O 1
ATOM 7954 N N . GLN D 1 128 ? 135.446 60.654 7.807 1.00 55.79 127 GLN D N 1
ATOM 7955 C CA . GLN D 1 128 ? 134.816 60.808 6.521 1.00 56.08 127 GLN D CA 1
ATOM 7956 C C . GLN D 1 128 ? 135.601 60.103 5.407 1.00 58.82 127 GLN D C 1
ATOM 7957 O O . GLN D 1 128 ? 135.044 59.357 4.566 1.00 60.07 127 GLN D O 1
ATOM 7963 N N . VAL D 1 129 ? 136.902 60.356 5.360 1.00 58.45 128 VAL D N 1
ATOM 7964 C CA . VAL D 1 129 ? 137.731 59.696 4.323 1.00 60.53 128 VAL D CA 1
ATOM 7965 C C . VAL D 1 129 ? 137.642 58.160 4.521 1.00 61.04 128 VAL D C 1
ATOM 7966 O O . VAL D 1 129 ? 137.531 57.457 3.562 1.00 62.08 128 VAL D O 1
ATOM 7970 N N . LEU D 1 130 ? 137.595 57.648 5.763 1.00 58.59 129 LEU D N 1
ATOM 7971 C CA . LEU D 1 130 ? 137.444 56.196 5.933 1.00 59.34 129 LEU D CA 1
ATOM 7972 C C . LEU D 1 130 ? 136.142 55.725 5.293 1.00 59.82 129 LEU D C 1
ATOM 7973 O O . LEU D 1 130 ? 136.100 54.670 4.652 1.00 62.37 129 LEU D O 1
ATOM 7978 N N . GLY D 1 131 ? 135.074 56.490 5.488 1.00 57.52 130 GLY D N 1
ATOM 7979 C CA . GLY D 1 131 ? 133.764 56.114 4.940 1.00 58.58 130 GLY D CA 1
ATOM 7980 C C . GLY D 1 131 ? 133.750 56.158 3.423 1.00 61.92 130 GLY D C 1
ATOM 7981 O O . GLY D 1 131 ? 133.165 55.275 2.741 1.00 64.95 130 GLY D O 1
ATOM 7982 N N . ASP D 1 132 ? 134.408 57.179 2.890 1.00 61.99 131 ASP D N 1
ATOM 7983 C CA . ASP D 1 132 ? 134.547 57.315 1.451 1.00 64.85 131 ASP D CA 1
ATOM 7984 C C . ASP D 1 132 ? 135.222 56.063 0.915 1.00 67.15 131 ASP D C 1
ATOM 7985 O O . ASP D 1 132 ? 134.799 55.442 -0.047 1.00 70.66 131 ASP D O 1
ATOM 7990 N N . LEU D 1 133 ? 136.303 55.707 1.546 1.00 67.03 132 LEU D N 1
ATOM 7991 C CA . LEU D 1 133 ? 137.089 54.520 1.148 1.00 70.92 132 LEU D CA 1
ATOM 7992 C C . LEU D 1 133 ? 136.197 53.268 1.120 1.00 72.26 132 LEU D C 1
ATOM 7993 O O . LEU D 1 133 ? 136.199 52.498 0.170 1.00 76.62 132 LEU D O 1
ATOM 7998 N N . PHE D 1 134 ? 135.463 53.071 2.206 1.00 69.17 133 PHE D N 1
ATOM 7999 C CA . PHE D 1 134 ? 134.601 51.885 2.368 1.00 69.81 133 PHE D CA 1
ATOM 8000 C C . PHE D 1 134 ? 133.729 51.801 1.149 1.00 70.89 133 PHE D C 1
ATOM 8001 O O . PHE D 1 134 ? 133.434 50.736 0.619 1.00 73.72 133 PHE D O 1
ATOM 8009 N N . THR D 1 135 ? 133.288 52.982 0.757 1.00 68.75 134 THR D N 1
ATOM 8010 C CA . THR D 1 135 ? 132.267 53.140 -0.279 1.00 70.28 134 THR D CA 1
ATOM 8011 C C . THR D 1 135 ? 132.859 52.828 -1.651 1.00 74.39 134 THR D C 1
ATOM 8012 O O . THR D 1 135 ? 132.236 52.165 -2.462 1.00 76.94 134 THR D O 1
ATOM 8016 N N . ILE D 1 136 ? 134.078 53.302 -1.865 1.00 75.09 135 ILE D N 1
ATOM 8017 C CA . ILE D 1 136 ? 134.839 53.013 -3.096 1.00 79.51 135 ILE D CA 1
ATOM 8018 C C . ILE D 1 136 ? 134.989 51.517 -3.242 1.00 83.83 135 ILE D C 1
ATOM 8019 O O . ILE D 1 136 ? 134.838 50.992 -4.341 1.00 87.96 135 ILE D O 1
ATOM 8024 N N . LYS D 1 137 ? 135.259 50.841 -2.127 1.00 84.22 136 LYS D N 1
ATOM 8025 C CA . LYS D 1 137 ? 135.453 49.377 -2.131 1.00 90.21 136 LYS D CA 1
ATOM 8026 C C . LYS D 1 137 ? 134.116 48.698 -2.436 1.00 93.35 136 LYS D C 1
ATOM 8027 O O . LYS D 1 137 ? 134.055 47.784 -3.255 1.00 101.06 136 LYS D O 1
ATOM 8029 N N . GLU D 1 138 ? 133.042 49.205 -1.865 1.00 91.35 137 GLU D N 1
ATOM 8030 C CA . GLU D 1 138 ? 131.699 48.654 -2.131 1.00 95.55 137 GLU D CA 1
ATOM 8031 C C . GLU D 1 138 ? 131.221 48.821 -3.586 1.00 98.57 137 GLU D C 1
ATOM 8032 O O . GLU D 1 138 ? 130.477 48.014 -4.103 1.00 99.77 137 GLU D O 1
ATOM 8038 N N . TRP D 1 139 ? 131.653 49.891 -4.228 1.00 97.94 138 TRP D N 1
ATOM 8039 C CA . TRP D 1 139 ? 131.241 50.180 -5.593 1.00 101.43 138 TRP D CA 1
ATOM 8040 C C . TRP D 1 139 ? 132.280 49.664 -6.591 1.00 108.71 138 TRP D C 1
ATOM 8041 O O . TRP D 1 139 ? 132.323 50.078 -7.758 1.00 108.59 138 TRP D O 1
ATOM 8052 N N . ASN D 1 140 ? 133.080 48.713 -6.114 1.00 113.86 139 ASN D N 1
ATOM 8053 C CA . ASN D 1 140 ? 134.069 48.006 -6.945 1.00 122.08 139 ASN D CA 1
ATOM 8054 C C . ASN D 1 140 ? 134.866 48.966 -7.817 1.00 121.41 139 ASN D C 1
ATOM 8055 O O . ASN D 1 140 ? 135.051 48.742 -8.990 1.00 126.17 139 ASN D O 1
ATOM 8060 N N . LYS D 1 141 ? 135.307 50.061 -7.233 1.00 117.20 140 LYS D N 1
ATOM 8061 C CA . LYS D 1 141 ? 136.170 51.015 -7.949 1.00 117.62 140 LYS D CA 1
ATOM 8062 C C . LYS D 1 141 ? 137.608 50.926 -7.427 1.00 122.66 140 LYS D C 1
ATOM 8063 O O . LYS D 1 141 ? 138.398 51.843 -7.589 1.00 121.37 140 LYS D O 1
ATOM 8077 N N . GLN D 1 143 ? 140.380 48.702 -8.215 1.00 152.52 142 GLN D N 1
ATOM 8078 C CA . GLN D 1 143 ? 141.074 47.718 -9.035 1.00 156.70 142 GLN D CA 1
ATOM 8079 C C . GLN D 1 143 ? 142.543 47.651 -8.637 1.00 157.39 142 GLN D C 1
ATOM 8080 O O . GLN D 1 143 ? 143.287 48.614 -8.814 1.00 155.28 142 GLN D O 1
ATOM 8082 N N . ASN D 1 144 ? 142.937 46.500 -8.105 1.00 160.82 143 ASN D N 1
ATOM 8083 C CA . ASN D 1 144 ? 144.349 46.180 -7.804 1.00 165.14 143 ASN D CA 1
ATOM 8084 C C . ASN D 1 144 ? 144.815 46.817 -6.493 1.00 156.59 143 ASN D C 1
ATOM 8085 O O . ASN D 1 144 ? 146.000 47.041 -6.286 1.00 159.14 143 ASN D O 1
ATOM 8087 N N . GLY D 1 145 ? 143.866 47.086 -5.603 1.00 149.14 144 GLY D N 1
ATOM 8088 C CA . GLY D 1 145 ? 144.164 47.701 -4.276 1.00 142.85 144 GLY D CA 1
ATOM 8089 C C . GLY D 1 145 ? 144.476 49.191 -4.363 1.00 137.08 144 GLY D C 1
ATOM 8090 O O . GLY D 1 145 ? 144.581 49.881 -3.351 1.00 130.68 144 GLY D O 1
ATOM 8091 N N . ILE D 1 146 ? 144.627 49.654 -5.602 1.00 137.71 145 ILE D N 1
ATOM 8092 C CA . ILE D 1 146 ? 144.795 51.064 -5.968 1.00 132.12 145 ILE D CA 1
ATOM 8093 C C . ILE D 1 146 ? 143.420 51.654 -6.331 1.00 126.13 145 ILE D C 1
ATOM 8094 O O . ILE D 1 146 ? 142.531 50.927 -6.758 1.00 130.77 145 ILE D O 1
ATOM 8096 N N . ALA D 1 147 ? 143.233 52.956 -6.141 1.00 117.47 146 ALA D N 1
ATOM 8097 C CA . ALA D 1 147 ? 142.062 53.665 -6.702 1.00 110.86 146 ALA D CA 1
ATOM 8098 C C . ALA D 1 147 ? 142.525 54.904 -7.435 1.00 109.52 146 ALA D C 1
ATOM 8099 O O . ALA D 1 147 ? 143.507 55.533 -7.062 1.00 109.34 146 ALA D O 1
ATOM 8101 N N . LYS D 1 148 ? 141.846 55.208 -8.527 1.00 108.92 147 LYS D N 1
ATOM 8102 C CA . LYS D 1 148 ? 142.213 56.348 -9.369 1.00 108.95 147 LYS D CA 1
ATOM 8103 C C . LYS D 1 148 ? 141.188 57.429 -9.019 1.00 101.01 147 LYS D C 1
ATOM 8104 O O . LYS D 1 148 ? 140.044 57.348 -9.435 1.00 98.68 147 LYS D O 1
ATOM 8106 N N . VAL D 1 149 ? 141.642 58.407 -8.241 1.00 97.19 148 VAL D N 1
ATOM 8107 C CA . VAL D 1 149 ? 140.784 59.417 -7.629 1.00 92.92 148 VAL D CA 1
ATOM 8108 C C . VAL D 1 149 ? 141.077 60.850 -7.995 1.00 93.01 148 VAL D C 1
ATOM 8109 O O . VAL D 1 149 ? 142.215 61.273 -8.023 1.00 96.21 148 VAL D O 1
ATOM 8113 N N . ALA D 1 150 ? 140.023 61.624 -8.166 1.00 90.29 149 ALA D N 1
ATOM 8114 C CA . ALA D 1 150 ? 140.162 63.069 -8.331 1.00 90.54 149 ALA D CA 1
ATOM 8115 C C . ALA D 1 150 ? 139.502 63.793 -7.193 1.00 86.15 149 ALA D C 1
ATOM 8116 O O . ALA D 1 150 ? 138.374 63.536 -6.864 1.00 83.43 149 ALA D O 1
ATOM 8118 N N . PHE D 1 151 ? 140.188 64.739 -6.607 1.00 87.43 150 PHE D N 1
ATOM 8119 C CA . PHE D 1 151 ? 139.548 65.600 -5.615 1.00 86.29 150 PHE D CA 1
ATOM 8120 C C . PHE D 1 151 ? 139.461 67.018 -6.131 1.00 90.23 150 PHE D C 1
ATOM 8121 O O . PHE D 1 151 ? 140.469 67.621 -6.436 1.00 94.65 150 PHE D O 1
ATOM 8129 N N . ILE D 1 152 ? 138.261 67.564 -6.171 1.00 90.56 151 ILE D N 1
ATOM 8130 C CA . ILE D 1 152 ? 138.080 68.948 -6.625 1.00 95.27 151 ILE D CA 1
ATOM 8131 C C . ILE D 1 152 ? 137.483 69.826 -5.536 1.00 94.85 151 ILE D C 1
ATOM 8132 O O . ILE D 1 152 ? 136.392 69.546 -5.049 1.00 94.16 151 ILE D O 1
ATOM 8137 N N . GLY D 1 153 ? 138.177 70.901 -5.168 1.00 98.59 152 GLY D N 1
ATOM 8138 C CA . GLY D 1 153 ? 137.646 71.832 -4.143 1.00 99.12 152 GLY D CA 1
ATOM 8139 C C . GLY D 1 153 ? 138.617 72.753 -3.431 1.00 103.24 152 GLY D C 1
ATOM 8140 O O . GLY D 1 153 ? 139.621 73.142 -3.999 1.00 111.16 152 GLY D O 1
ATOM 8141 N N . ASP D 1 154 ? 138.308 73.080 -2.178 1.00 100.41 153 ASP D N 1
ATOM 8142 C CA . ASP D 1 154 ? 139.158 73.950 -1.359 1.00 102.02 153 ASP D CA 1
ATOM 8143 C C . ASP D 1 154 ? 140.416 73.182 -0.886 1.00 101.29 153 ASP D C 1
ATOM 8144 O O . ASP D 1 154 ? 140.481 71.952 -0.974 1.00 96.80 153 ASP D O 1
ATOM 8149 N N . SER D 1 155 ? 141.409 73.930 -0.390 1.00 103.57 154 SER D N 1
ATOM 8150 C CA . SER D 1 155 ? 142.526 73.356 0.423 1.00 102.49 154 SER D CA 1
ATOM 8151 C C . SER D 1 155 ? 142.087 73.193 1.918 1.00 97.77 154 SER D C 1
ATOM 8152 O O . SER D 1 155 ? 142.786 73.600 2.861 1.00 97.28 154 SER D O 1
ATOM 8155 N N . ASN D 1 156 ? 140.942 72.548 2.095 1.00 88.47 155 ASN D N 1
ATOM 8156 C CA . ASN D 1 156 ? 140.373 72.381 3.371 1.00 83.10 155 ASN D CA 1
ATOM 8157 C C . ASN D 1 156 ? 140.819 71.042 4.031 1.00 81.41 155 ASN D C 1
ATOM 8158 O O . ASN D 1 156 ? 141.717 70.346 3.540 1.00 78.99 155 ASN D O 1
ATOM 8163 N N . ASN D 1 157 ? 140.166 70.715 5.162 1.00 76.71 156 ASN D N 1
ATOM 8164 C CA . ASN D 1 157 ? 140.421 69.475 5.901 1.00 73.25 156 ASN D CA 1
ATOM 8165 C C . ASN D 1 157 ? 140.283 68.224 5.024 1.00 72.79 156 ASN D C 1
ATOM 8166 O O . ASN D 1 157 ? 141.087 67.306 5.096 1.00 73.09 156 ASN D O 1
ATOM 8179 N N . CYS D 1 159 ? 140.525 67.842 1.866 1.00 80.85 158 CYS D N 1
ATOM 8180 C CA . CYS D 1 159 ? 141.608 67.782 0.911 1.00 83.64 158 CYS D CA 1
ATOM 8181 C C . CYS D 1 159 ? 142.852 67.174 1.535 1.00 82.75 158 CYS D C 1
ATOM 8182 O O . CYS D 1 159 ? 143.491 66.288 0.954 1.00 82.78 158 CYS D O 1
ATOM 8185 N N . ASN D 1 160 ? 143.180 67.699 2.705 1.00 79.59 159 ASN D N 1
ATOM 8186 C CA . ASN D 1 160 ? 144.316 67.217 3.466 1.00 79.41 159 ASN D CA 1
ATOM 8187 C C . ASN D 1 160 ? 144.209 65.727 3.713 1.00 75.81 159 ASN D C 1
ATOM 8188 O O . ASN D 1 160 ? 145.113 64.961 3.475 1.00 76.20 159 ASN D O 1
ATOM 8193 N N . SER D 1 161 ? 143.047 65.319 4.189 1.00 71.69 160 SER D N 1
ATOM 8194 C CA . SER D 1 161 ? 142.851 63.922 4.561 1.00 69.42 160 SER D CA 1
ATOM 8195 C C . SER D 1 161 ? 142.856 63.001 3.342 1.00 72.13 160 SER D C 1
ATOM 8196 O O . SER D 1 161 ? 143.406 61.898 3.408 1.00 74.40 160 SER D O 1
ATOM 8199 N N . TRP D 1 162 ? 142.303 63.458 2.218 1.00 71.95 161 TRP D N 1
ATOM 8200 C CA . TRP D 1 162 ? 142.387 62.651 0.992 1.00 73.96 161 TRP D CA 1
ATOM 8201 C C . TRP D 1 162 ? 143.797 62.592 0.475 1.00 78.68 161 TRP D C 1
ATOM 8202 O O . TRP D 1 162 ? 144.291 61.550 0.033 1.00 80.45 161 TRP D O 1
ATOM 8213 N N . LEU D 1 163 ? 144.481 63.712 0.567 1.00 81.08 162 LEU D N 1
ATOM 8214 C CA . LEU D 1 163 ? 145.863 63.752 0.058 1.00 87.00 162 LEU D CA 1
ATOM 8215 C C . LEU D 1 163 ? 146.691 62.699 0.819 1.00 88.38 162 LEU D C 1
ATOM 8216 O O . LEU D 1 163 ? 147.354 61.854 0.207 1.00 92.00 162 LEU D O 1
ATOM 8221 N N . ILE D 1 164 ? 146.610 62.791 2.142 1.00 83.90 163 ILE D N 1
ATOM 8222 C CA . ILE D 1 164 ? 147.318 61.923 3.072 1.00 84.84 163 ILE D CA 1
ATOM 8223 C C . ILE D 1 164 ? 147.008 60.469 2.857 1.00 85.56 163 ILE D C 1
ATOM 8224 O O . ILE D 1 164 ? 147.907 59.627 2.838 1.00 89.34 163 ILE D O 1
ATOM 8229 N N . THR D 1 165 ? 145.724 60.170 2.778 1.00 82.16 164 THR D N 1
ATOM 8230 C CA . THR D 1 165 ? 145.284 58.780 2.721 1.00 82.73 164 THR D CA 1
ATOM 8231 C C . THR D 1 165 ? 145.691 58.162 1.403 1.00 87.54 164 THR D C 1
ATOM 8232 O O . THR D 1 165 ? 146.075 57.003 1.338 1.00 90.71 164 THR D O 1
ATOM 8236 N N . ALA D 1 166 ? 145.569 58.941 0.346 1.00 88.31 165 ALA D N 1
ATOM 8237 C CA . ALA D 1 166 ? 145.981 58.457 -0.960 1.00 93.81 165 ALA D CA 1
ATOM 8238 C C . ALA D 1 166 ? 147.462 58.104 -0.899 1.00 97.94 165 ALA D C 1
ATOM 8239 O O . ALA D 1 166 ? 147.909 57.077 -1.401 1.00 100.67 165 ALA D O 1
ATOM 8241 N N . ALA D 1 167 ? 148.205 58.981 -0.240 1.00 97.96 166 ALA D N 1
ATOM 8242 C CA . ALA D 1 167 ? 149.674 58.857 -0.131 1.00 102.84 166 ALA D CA 1
ATOM 8243 C C . ALA D 1 167 ? 150.066 57.598 0.641 1.00 103.33 166 ALA D C 1
ATOM 8244 O O . ALA D 1 167 ? 151.026 56.924 0.293 1.00 107.84 166 ALA D O 1
ATOM 8246 N N . ILE D 1 168 ? 149.302 57.288 1.685 1.00 97.67 167 ILE D N 1
ATOM 8247 C CA . ILE D 1 168 ? 149.574 56.094 2.490 1.00 98.56 167 ILE D CA 1
ATOM 8248 C C . ILE D 1 168 ? 149.206 54.851 1.708 1.00 101.88 167 ILE D C 1
ATOM 8249 O O . ILE D 1 168 ? 149.969 53.888 1.639 1.00 106.22 167 ILE D O 1
ATOM 8254 N N . LEU D 1 169 ? 148.030 54.898 1.103 1.00 99.62 168 LEU D N 1
ATOM 8255 C CA . LEU D 1 169 ? 147.431 53.694 0.529 1.00 101.30 168 LEU D CA 1
ATOM 8256 C C . LEU D 1 169 ? 148.043 53.279 -0.789 1.00 107.18 168 LEU D C 1
ATOM 8257 O O . LEU D 1 169 ? 147.962 52.119 -1.177 1.00 109.96 168 LEU D O 1
ATOM 8262 N N . GLY D 1 170 ? 148.614 54.249 -1.481 1.00 109.37 169 GLY D N 1
ATOM 8263 C CA . GLY D 1 170 ? 149.200 54.027 -2.824 1.00 116.63 169 GLY D CA 1
ATOM 8264 C C . GLY D 1 170 ? 148.286 54.369 -3.995 1.00 115.93 169 GLY D C 1
ATOM 8265 O O . GLY D 1 170 ? 148.507 53.963 -5.129 1.00 122.51 169 GLY D O 1
ATOM 8266 N N . PHE D 1 171 ? 147.308 55.199 -3.725 1.00 110.84 170 PHE D N 1
ATOM 8267 C CA . PHE D 1 171 ? 146.339 55.614 -4.741 1.00 110.44 170 PHE D CA 1
ATOM 8268 C C . PHE D 1 171 ? 146.935 56.581 -5.726 1.00 113.91 170 PHE D C 1
ATOM 8269 O O . PHE D 1 171 ? 147.972 57.182 -5.507 1.00 116.37 170 PHE D O 1
ATOM 8277 N N . GLU D 1 172 ? 146.248 56.710 -6.839 1.00 116.33 171 GLU D N 1
ATOM 8278 C CA . GLU D 1 172 ? 146.616 57.686 -7.850 1.00 119.82 171 GLU D CA 1
ATOM 8279 C C . GLU D 1 172 ? 145.634 58.803 -7.655 1.00 113.76 171 GLU D C 1
ATOM 8280 O O . GLU D 1 172 ? 144.440 58.596 -7.862 1.00 111.44 171 GLU D O 1
ATOM 8286 N N . ILE D 1 173 ? 146.112 59.964 -7.227 1.00 111.30 172 ILE D N 1
ATOM 8287 C CA . ILE D 1 173 ? 145.190 61.087 -6.925 1.00 106.32 172 ILE D CA 1
ATOM 8288 C C . ILE D 1 173 ? 145.572 62.385 -7.627 1.00 107.87 172 ILE D C 1
ATOM 8289 O O . ILE D 1 173 ? 146.720 62.795 -7.596 1.00 110.44 172 ILE D O 1
ATOM 8294 N N . SER D 1 174 ? 144.581 63.002 -8.262 1.00 105.50 173 SER D N 1
ATOM 8295 C CA . SER D 1 174 ? 144.714 64.371 -8.802 1.00 106.75 173 SER D CA 1
ATOM 8296 C C . SER D 1 174 ? 143.862 65.361 -8.051 1.00 101.30 173 SER D C 1
ATOM 8297 O O . SER D 1 174 ? 142.660 65.175 -7.936 1.00 97.82 173 SER D O 1
ATOM 8300 N N . ILE D 1 175 ? 144.497 66.404 -7.535 1.00 101.44 174 ILE D N 1
ATOM 8301 C CA . ILE D 1 175 ? 143.796 67.456 -6.792 1.00 98.32 174 ILE D CA 1
ATOM 8302 C C . ILE D 1 175 ? 143.739 68.732 -7.584 1.00 102.67 174 ILE D C 1
ATOM 8303 O O . ILE D 1 175 ? 144.730 69.168 -8.168 1.00 108.52 174 ILE D O 1
ATOM 8308 N N . ALA D 1 176 ? 142.560 69.329 -7.594 1.00 101.93 175 ALA D N 1
ATOM 8309 C CA . ALA D 1 176 ? 142.338 70.581 -8.299 1.00 107.09 175 ALA D CA 1
ATOM 8310 C C . ALA D 1 176 ? 141.685 71.635 -7.416 1.00 107.01 175 ALA D C 1
ATOM 8311 O O . ALA D 1 176 ? 140.647 71.399 -6.833 1.00 103.29 175 ALA D O 1
ATOM 8321 N N . PRO D 1 178 ? 141.671 76.363 -6.930 1.00 127.03 177 PRO D N 1
ATOM 8322 C CA . PRO D 1 178 ? 142.032 77.580 -7.697 1.00 134.69 177 PRO D CA 1
ATOM 8323 C C . PRO D 1 178 ? 143.515 77.993 -7.605 1.00 141.33 177 PRO D C 1
ATOM 8324 O O . PRO D 1 178 ? 144.265 77.472 -6.776 1.00 141.54 177 PRO D O 1
ATOM 8328 N N . LYS D 1 179 ? 143.915 78.920 -8.466 1.00 149.13 178 LYS D N 1
ATOM 8329 C CA . LYS D 1 179 ? 145.324 79.279 -8.611 1.00 157.32 178 LYS D CA 1
ATOM 8330 C C . LYS D 1 179 ? 145.904 79.808 -7.290 1.00 160.65 178 LYS D C 1
ATOM 8331 O O . LYS D 1 179 ? 146.963 79.362 -6.834 1.00 164.60 178 LYS D O 1
ATOM 8333 N N . ASN D 1 180 ? 145.200 80.749 -6.673 1.00 160.62 179 ASN D N 1
ATOM 8334 C CA . ASN D 1 180 ? 145.719 81.442 -5.470 1.00 160.99 179 ASN D CA 1
ATOM 8335 C C . ASN D 1 180 ? 145.829 80.522 -4.240 1.00 154.64 179 ASN D C 1
ATOM 8336 O O . ASN D 1 180 ? 146.498 80.838 -3.263 1.00 154.62 179 ASN D O 1
ATOM 8341 N N . TYR D 1 181 ? 145.195 79.362 -4.330 1.00 147.47 180 TYR D N 1
ATOM 8342 C CA . TYR D 1 181 ? 145.085 78.441 -3.206 1.00 138.42 180 TYR D CA 1
ATOM 8343 C C . TYR D 1 181 ? 146.301 77.539 -3.081 1.00 135.58 180 TYR D C 1
ATOM 8344 O O . TYR D 1 181 ? 146.843 77.061 -4.077 1.00 141.46 180 TYR D O 1
ATOM 8353 N N . LYS D 1 182 ? 146.706 77.318 -1.838 1.00 130.30 181 LYS D N 1
ATOM 8354 C CA . LYS D 1 182 ? 147.916 76.554 -1.497 1.00 129.31 181 LYS D CA 1
ATOM 8355 C C . LYS D 1 182 ? 147.541 75.460 -0.525 1.00 120.92 181 LYS D C 1
ATOM 8356 O O . LYS D 1 182 ? 146.597 75.624 0.251 1.00 115.56 181 LYS D O 1
ATOM 8360 N N . ILE D 1 183 ? 148.270 74.348 -0.571 1.00 119.56 182 ILE D N 1
ATOM 8361 C CA . ILE D 1 183 ? 148.188 73.328 0.505 1.00 115.47 182 ILE D CA 1
ATOM 8362 C C . ILE D 1 183 ? 149.254 73.595 1.554 1.00 115.10 182 ILE D C 1
ATOM 8363 O O . ILE D 1 183 ? 150.325 74.068 1.239 1.00 117.28 182 ILE D O 1
ATOM 8368 N N . SER D 1 184 ? 148.931 73.298 2.806 1.00 110.54 183 SER D N 1
ATOM 8369 C CA . SER D 1 184 ? 149.903 73.446 3.893 1.00 113.43 183 SER D CA 1
ATOM 8370 C C . SER D 1 184 ? 151.210 72.751 3.555 1.00 115.55 183 SER D C 1
ATOM 8371 O O . SER D 1 184 ? 151.232 71.545 3.339 1.00 115.70 183 SER D O 1
ATOM 8374 N N . PRO D 1 185 ? 152.305 73.492 3.554 1.00 118.12 184 PRO D N 1
ATOM 8375 C CA . PRO D 1 185 ? 153.531 72.841 3.155 1.00 122.46 184 PRO D CA 1
ATOM 8376 C C . PRO D 1 185 ? 153.889 71.616 3.995 1.00 120.30 184 PRO D C 1
ATOM 8377 O O . PRO D 1 185 ? 154.424 70.634 3.476 1.00 120.70 184 PRO D O 1
ATOM 8381 N N . GLU D 1 186 ? 153.585 71.674 5.286 1.00 116.88 185 GLU D N 1
ATOM 8382 C CA . GLU D 1 186 ? 153.929 70.566 6.201 1.00 114.65 185 GLU D CA 1
ATOM 8383 C C . GLU D 1 186 ? 153.170 69.268 5.821 1.00 108.97 185 GLU D C 1
ATOM 8384 O O . GLU D 1 186 ? 153.723 68.154 5.853 1.00 112.24 185 GLU D O 1
ATOM 8390 N N . ILE D 1 187 ? 151.918 69.426 5.457 1.00 101.81 186 ILE D N 1
ATOM 8391 C CA . ILE D 1 187 ? 151.100 68.291 5.078 1.00 97.79 186 ILE D CA 1
ATOM 8392 C C . ILE D 1 187 ? 151.559 67.716 3.752 1.00 101.59 186 ILE D C 1
ATOM 8393 O O . ILE D 1 187 ? 151.659 66.504 3.545 1.00 100.14 186 ILE D O 1
ATOM 8398 N N . TRP D 1 188 ? 151.860 68.636 2.858 1.00 106.91 187 TRP D N 1
ATOM 8399 C CA . TRP D 1 188 ? 152.266 68.303 1.503 1.00 110.97 187 TRP D CA 1
ATOM 8400 C C . TRP D 1 188 ? 153.553 67.502 1.516 1.00 116.95 187 TRP D C 1
ATOM 8401 O O . TRP D 1 188 ? 153.705 66.503 0.798 1.00 118.30 187 TRP D O 1
ATOM 8412 N N . GLU D 1 189 ? 154.483 67.959 2.345 1.00 121.05 188 GLU D N 1
ATOM 8413 C CA . GLU D 1 189 ? 155.758 67.278 2.498 1.00 127.05 188 GLU D CA 1
ATOM 8414 C C . GLU D 1 189 ? 155.549 65.843 3.030 1.00 124.96 188 GLU D C 1
ATOM 8415 O O . GLU D 1 189 ? 156.122 64.891 2.518 1.00 127.11 188 GLU D O 1
ATOM 8421 N N . PHE D 1 190 ? 154.653 65.663 3.982 1.00 121.82 189 PHE D N 1
ATOM 8422 C CA . PHE D 1 190 ? 154.393 64.308 4.479 1.00 122.74 189 PHE D CA 1
ATOM 8423 C C . PHE D 1 190 ? 153.951 63.389 3.354 1.00 126.10 189 PHE D C 1
ATOM 8424 O O . PHE D 1 190 ? 154.335 62.212 3.282 1.00 131.38 189 PHE D O 1
ATOM 8432 N N . ALA D 1 191 ? 153.075 63.920 2.517 1.00 124.26 190 ALA D N 1
ATOM 8433 C CA . ALA D 1 191 ? 152.492 63.149 1.447 1.00 123.32 190 ALA D CA 1
ATOM 8434 C C . ALA D 1 191 ? 153.540 62.776 0.430 1.00 131.88 190 ALA D C 1
ATOM 8435 O O . ALA D 1 191 ? 153.576 61.664 -0.108 1.00 133.11 190 ALA D O 1
ATOM 8445 N N . LYS D 1 193 ? 156.682 62.299 0.911 1.00 148.67 192 LYS D N 1
ATOM 8446 C CA . LYS D 1 193 ? 157.505 61.228 1.522 1.00 150.60 192 LYS D CA 1
ATOM 8447 C C . LYS D 1 193 ? 156.767 59.890 1.486 1.00 146.99 192 LYS D C 1
ATOM 8448 O O . LYS D 1 193 ? 157.314 58.856 1.087 1.00 150.84 192 LYS D O 1
ATOM 8450 N N . GLN D 1 194 ? 155.496 59.921 1.870 1.00 137.51 193 GLN D N 1
ATOM 8451 C CA . GLN D 1 194 ? 154.693 58.689 1.880 1.00 131.92 193 GLN D CA 1
ATOM 8452 C C . GLN D 1 194 ? 154.486 58.068 0.496 1.00 134.23 193 GLN D C 1
ATOM 8453 O O . GLN D 1 194 ? 154.500 56.845 0.355 1.00 135.71 193 GLN D O 1
ATOM 8459 N N . ALA D 1 195 ? 154.359 58.909 -0.518 1.00 134.24 194 ALA D N 1
ATOM 8460 C CA . ALA D 1 195 ? 154.153 58.410 -1.883 1.00 138.82 194 ALA D CA 1
ATOM 8461 C C . ALA D 1 195 ? 155.338 57.540 -2.326 1.00 146.89 194 ALA D C 1
ATOM 8462 O O . ALA D 1 195 ? 155.166 56.447 -2.875 1.00 147.86 194 ALA D O 1
ATOM 8464 N N . LEU D 1 196 ? 156.535 58.029 -2.054 1.00 152.20 195 LEU D N 1
ATOM 8465 C CA . LEU D 1 196 ? 157.747 57.275 -2.365 1.00 162.09 195 LEU D CA 1
ATOM 8466 C C . LEU D 1 196 ? 157.679 55.823 -1.874 1.00 162.35 195 LEU D C 1
ATOM 8467 O O . LEU D 1 196 ? 158.020 54.897 -2.609 1.00 170.58 195 LEU D O 1
ATOM 8469 N N . ILE D 1 197 ? 157.277 55.643 -0.622 1.00 154.63 196 ILE D N 1
ATOM 8470 C CA . ILE D 1 197 ? 157.180 54.300 -0.002 1.00 153.54 196 ILE D CA 1
ATOM 8471 C C . ILE D 1 197 ? 156.100 53.467 -0.706 1.00 150.03 196 ILE D C 1
ATOM 8472 O O . ILE D 1 197 ? 156.346 52.326 -1.089 1.00 153.81 196 ILE D O 1
ATOM 8477 N N . SER D 1 198 ? 154.919 54.060 -0.858 1.00 141.23 197 SER D N 1
ATOM 8478 C CA . SER D 1 198 ? 153.700 53.348 -1.316 1.00 136.79 197 SER D CA 1
ATOM 8479 C C . SER D 1 198 ? 153.441 53.333 -2.812 1.00 138.65 197 SER D C 1
ATOM 8480 O O . SER D 1 198 ? 152.489 52.697 -3.289 1.00 136.98 197 SER D O 1
ATOM 8483 N N . GLY D 1 199 ? 154.226 54.104 -3.544 1.00 141.25 198 GLY D N 1
ATOM 8484 C CA . GLY D 1 199 ? 153.997 54.277 -4.990 1.00 142.91 198 GLY D CA 1
ATOM 8485 C C . GLY D 1 199 ? 152.762 55.077 -5.399 1.00 135.78 198 GLY D C 1
ATOM 8486 O O . GLY D 1 199 ? 152.226 54.891 -6.483 1.00 135.61 198 GLY D O 1
ATOM 8487 N N . ALA D 1 200 ? 152.330 55.989 -4.540 1.00 128.69 199 ALA D N 1
ATOM 8488 C CA . ALA D 1 200 ? 151.292 56.947 -4.914 1.00 122.59 199 ALA D CA 1
ATOM 8489 C C . ALA D 1 200 ? 151.644 57.790 -6.189 1.00 125.85 199 ALA D C 1
ATOM 8490 O O . ALA D 1 200 ? 152.756 58.350 -6.325 1.00 127.70 199 ALA D O 1
ATOM 8492 N N . LYS D 1 201 ? 150.652 57.913 -7.070 1.00 123.84 200 LYS D N 1
ATOM 8493 C CA . LYS D 1 201 ? 150.690 58.903 -8.173 1.00 126.55 200 LYS D CA 1
ATOM 8494 C C . LYS D 1 201 ? 149.855 60.139 -7.775 1.00 120.11 200 LYS D C 1
ATOM 8495 O O . LYS D 1 201 ? 148.704 60.242 -8.084 1.00 116.84 200 LYS D O 1
ATOM 8497 N N . ILE D 1 202 ? 150.503 61.077 -7.103 1.00 119.77 201 ILE D N 1
ATOM 8498 C CA . ILE D 1 202 ? 149.895 62.326 -6.639 1.00 115.87 201 ILE D CA 1
ATOM 8499 C C . ILE D 1 202 ? 150.219 63.519 -7.515 1.00 120.18 201 ILE D C 1
ATOM 8500 O O . ILE D 1 202 ? 151.379 63.742 -7.848 1.00 128.18 201 ILE D O 1
ATOM 8505 N N . SER D 1 203 ? 149.211 64.306 -7.853 1.00 118.15 202 SER D N 1
ATOM 8506 C CA . SER D 1 203 ? 149.402 65.549 -8.620 1.00 122.77 202 SER D CA 1
ATOM 8507 C C . SER D 1 203 ? 148.469 66.652 -8.131 1.00 118.79 202 SER D C 1
ATOM 8508 O O . SER D 1 203 ? 147.311 66.385 -7.868 1.00 112.52 202 SER D O 1
ATOM 8511 N N . LEU D 1 204 ? 148.977 67.885 -8.047 1.00 123.04 203 LEU D N 1
ATOM 8512 C CA . LEU D 1 204 ? 148.161 69.059 -7.662 1.00 122.23 203 LEU D CA 1
ATOM 8513 C C . LEU D 1 204 ? 148.192 70.133 -8.725 1.00 127.32 203 LEU D C 1
ATOM 8514 O O . LEU D 1 204 ? 149.241 70.498 -9.212 1.00 133.69 203 LEU D O 1
ATOM 8519 N N . GLY D 1 205 ? 147.019 70.637 -9.068 1.00 125.98 204 GLY D N 1
ATOM 8520 C CA . GLY D 1 205 ? 146.879 71.628 -10.142 1.00 129.85 204 GLY D CA 1
ATOM 8521 C C . GLY D 1 205 ? 145.738 72.589 -9.904 1.00 127.55 204 GLY D C 1
ATOM 8522 O O . GLY D 1 205 ? 145.153 72.620 -8.818 1.00 121.28 204 GLY D O 1
ATOM 8523 N N . TYR D 1 206 ? 145.464 73.414 -10.906 1.00 131.33 205 TYR D N 1
ATOM 8524 C CA . TYR D 1 206 ? 144.326 74.346 -10.861 1.00 130.97 205 TYR D CA 1
ATOM 8525 C C . TYR D 1 206 ? 143.404 74.199 -12.076 1.00 132.48 205 TYR D C 1
ATOM 8526 O O . TYR D 1 206 ? 142.728 75.151 -12.492 1.00 135.10 205 TYR D O 1
ATOM 8535 N N . ASP D 1 207 ? 143.369 72.989 -12.615 1.00 131.22 206 ASP D N 1
ATOM 8536 C CA . ASP D 1 207 ? 142.566 72.696 -13.797 1.00 131.82 206 ASP D CA 1
ATOM 8537 C C . ASP D 1 207 ? 141.634 71.518 -13.553 1.00 126.17 206 ASP D C 1
ATOM 8538 O O . ASP D 1 207 ? 142.074 70.372 -13.549 1.00 124.88 206 ASP D O 1
ATOM 8543 N N . LYS D 1 208 ? 140.342 71.809 -13.419 1.00 122.79 207 LYS D N 1
ATOM 8544 C CA . LYS D 1 208 ? 139.338 70.770 -13.071 1.00 119.98 207 LYS D CA 1
ATOM 8545 C C . LYS D 1 208 ? 139.443 69.601 -14.050 1.00 122.25 207 LYS D C 1
ATOM 8546 O O . LYS D 1 208 ? 139.483 68.441 -13.665 1.00 121.74 207 LYS D O 1
ATOM 8548 N N . PHE D 1 209 ? 139.551 69.929 -15.314 1.00 129.27 208 PHE D N 1
ATOM 8549 C CA . PHE D 1 209 ? 139.448 68.920 -16.370 1.00 136.47 208 PHE D CA 1
ATOM 8550 C C . PHE D 1 209 ? 140.648 67.978 -16.430 1.00 138.33 208 PHE D C 1
ATOM 8551 O O . PHE D 1 209 ? 140.509 66.795 -16.726 1.00 137.17 208 PHE D O 1
ATOM 8559 N N . GLU D 1 210 ? 141.825 68.535 -16.169 1.00 142.67 209 GLU D N 1
ATOM 8560 C CA . GLU D 1 210 ? 143.082 67.755 -16.072 1.00 143.67 209 GLU D CA 1
ATOM 8561 C C . GLU D 1 210 ? 142.984 66.758 -14.917 1.00 136.66 209 GLU D C 1
ATOM 8562 O O . GLU D 1 210 ? 143.354 65.593 -15.042 1.00 137.14 209 GLU D O 1
ATOM 8568 N N . ALA D 1 211 ? 142.457 67.242 -13.801 1.00 128.91 210 ALA D N 1
ATOM 8569 C CA . ALA D 1 211 ? 142.282 66.437 -12.570 1.00 121.46 210 ALA D CA 1
ATOM 8570 C C . ALA D 1 211 ? 141.387 65.246 -12.837 1.00 116.78 210 ALA D C 1
ATOM 8571 O O . ALA D 1 211 ? 141.613 64.138 -12.358 1.00 114.07 210 ALA D O 1
ATOM 8573 N N . LEU D 1 212 ? 140.391 65.509 -13.656 1.00 116.34 211 LEU D N 1
ATOM 8574 C CA . LEU D 1 212 ? 139.322 64.549 -13.923 1.00 113.85 211 LEU D CA 1
ATOM 8575 C C . LEU D 1 212 ? 139.739 63.430 -14.880 1.00 119.39 211 LEU D C 1
ATOM 8576 O O . LEU D 1 212 ? 139.208 62.324 -14.809 1.00 117.98 211 LEU D O 1
ATOM 8581 N N . LYS D 1 213 ? 140.700 63.713 -15.761 1.00 126.20 212 LYS D N 1
ATOM 8582 C CA . LYS D 1 213 ? 141.114 62.748 -16.801 1.00 131.88 212 LYS D CA 1
ATOM 8583 C C . LYS D 1 213 ? 141.480 61.380 -16.177 1.00 131.89 212 LYS D C 1
ATOM 8584 O O . LYS D 1 213 ? 142.197 61.310 -15.175 1.00 128.81 212 LYS D O 1
ATOM 8586 N N . ASP D 1 214 ? 140.950 60.316 -16.786 1.00 133.52 213 ASP D N 1
ATOM 8587 C CA . ASP D 1 214 ? 141.214 58.897 -16.400 1.00 133.28 213 ASP D CA 1
ATOM 8588 C C . ASP D 1 214 ? 140.990 58.614 -14.932 1.00 127.35 213 ASP D C 1
ATOM 8589 O O . ASP D 1 214 ? 141.822 57.985 -14.278 1.00 128.83 213 ASP D O 1
ATOM 8594 N N . LYS D 1 215 ? 139.859 59.070 -14.418 1.00 121.52 214 LYS D N 1
ATOM 8595 C CA . LYS D 1 215 ? 139.512 58.866 -12.996 1.00 115.10 214 LYS D CA 1
ATOM 8596 C C . LYS D 1 215 ? 138.246 58.033 -12.840 1.00 113.39 214 LYS D C 1
ATOM 8597 O O . LYS D 1 215 ? 137.291 58.212 -13.573 1.00 115.03 214 LYS D O 1
ATOM 8603 N N . ASP D 1 216 ? 138.236 57.134 -11.868 1.00 113.07 215 ASP D N 1
ATOM 8604 C CA . ASP D 1 216 ? 137.003 56.359 -11.535 1.00 111.28 215 ASP D CA 1
ATOM 8605 C C . ASP D 1 216 ? 136.226 56.886 -10.338 1.00 105.37 215 ASP D C 1
ATOM 8606 O O . ASP D 1 216 ? 135.115 56.415 -10.053 1.00 105.96 215 ASP D O 1
ATOM 8611 N N . VAL D 1 217 ? 136.818 57.819 -9.612 1.00 99.83 216 VAL D N 1
ATOM 8612 C CA . VAL D 1 217 ? 136.163 58.388 -8.438 1.00 92.91 216 VAL D CA 1
ATOM 8613 C C . VAL D 1 217 ? 136.382 59.886 -8.441 1.00 89.74 216 VAL D C 1
ATOM 8614 O O . VAL D 1 217 ? 137.519 60.363 -8.446 1.00 89.38 216 VAL D O 1
ATOM 8618 N N . VAL D 1 218 ? 135.288 60.624 -8.441 1.00 86.73 217 VAL D N 1
ATOM 8619 C CA . VAL D 1 218 ? 135.379 62.066 -8.278 1.00 85.43 217 VAL D CA 1
ATOM 8620 C C . VAL D 1 218 ? 134.811 62.494 -6.940 1.00 80.80 217 VAL D C 1
ATOM 8621 O O . VAL D 1 218 ? 133.701 62.169 -6.582 1.00 78.28 217 VAL D O 1
ATOM 8625 N N . ILE D 1 219 ? 135.592 63.283 -6.235 1.00 80.37 218 ILE D N 1
ATOM 8626 C CA . ILE D 1 219 ? 135.206 63.754 -4.933 1.00 77.48 218 ILE D CA 1
ATOM 8627 C C . ILE D 1 219 ? 135.173 65.263 -4.892 1.00 78.41 218 ILE D C 1
ATOM 8628 O O . ILE D 1 219 ? 136.114 65.929 -5.307 1.00 80.31 218 ILE D O 1
ATOM 8633 N N . THR D 1 220 ? 134.099 65.808 -4.363 1.00 78.67 219 THR D N 1
ATOM 8634 C CA . THR D 1 220 ? 134.015 67.253 -4.204 1.00 82.27 219 THR D CA 1
ATOM 8635 C C . THR D 1 220 ? 133.443 67.610 -2.846 1.00 80.95 219 THR D C 1
ATOM 8636 O O . THR D 1 220 ? 133.013 66.759 -2.124 1.00 78.27 219 THR D O 1
ATOM 8640 N N . ASP D 1 221 ? 133.478 68.893 -2.521 1.00 85.71 220 ASP D N 1
ATOM 8641 C CA . ASP D 1 221 ? 133.051 69.401 -1.223 1.00 84.12 220 ASP D CA 1
ATOM 8642 C C . ASP D 1 221 ? 132.696 70.891 -1.292 1.00 91.63 220 ASP D C 1
ATOM 8643 O O . ASP D 1 221 ? 133.089 71.619 -2.217 1.00 97.00 220 ASP D O 1
ATOM 8648 N N . THR D 1 222 ? 131.943 71.336 -0.294 1.00 95.20 221 THR D N 1
ATOM 8649 C CA . THR D 1 222 ? 131.535 72.741 -0.197 1.00 100.21 221 THR D CA 1
ATOM 8650 C C . THR D 1 222 ? 132.761 73.621 -0.276 1.00 101.61 221 THR D C 1
ATOM 8651 O O . THR D 1 222 ? 133.837 73.247 0.143 1.00 97.77 221 THR D O 1
ATOM 8655 N N . TRP D 1 223 ? 132.553 74.814 -0.770 1.00 108.02 222 TRP D N 1
ATOM 8656 C CA . TRP D 1 223 ? 133.637 75.772 -0.913 1.00 115.69 222 TRP D CA 1
ATOM 8657 C C . TRP D 1 223 ? 133.734 76.685 0.290 1.00 121.20 222 TRP D C 1
ATOM 8658 O O . TRP D 1 223 ? 134.823 77.054 0.726 1.00 122.99 222 TRP D O 1
ATOM 8669 N N . VAL D 1 224 ? 132.565 77.123 0.729 1.00 126.11 223 VAL D N 1
ATOM 8670 C CA . VAL D 1 224 ? 132.419 77.899 1.947 1.00 132.53 223 VAL D CA 1
ATOM 8671 C C . VAL D 1 224 ? 132.418 76.931 3.118 1.00 136.74 223 VAL D C 1
ATOM 8672 O O . VAL D 1 224 ? 131.378 76.348 3.461 1.00 134.29 223 VAL D O 1
ATOM 8676 N N . SER D 1 225 ? 133.607 76.748 3.695 1.00 142.47 224 SER D N 1
ATOM 8677 C CA . SER D 1 225 ? 133.797 75.899 4.885 1.00 139.00 224 SER D CA 1
ATOM 8678 C C . SER D 1 225 ? 133.463 76.689 6.152 1.00 145.24 224 SER D C 1
ATOM 8679 O O . SER D 1 225 ? 133.750 77.887 6.258 1.00 147.75 224 SER D O 1
ATOM 8689 N N . GLY D 1 227 ? 133.189 78.402 9.711 1.00 147.51 226 GLY D N 1
ATOM 8690 C CA . GLY D 1 227 ? 134.161 79.330 10.280 1.00 142.64 226 GLY D CA 1
ATOM 8691 C C . GLY D 1 227 ? 134.548 80.431 9.315 1.00 144.15 226 GLY D C 1
ATOM 8692 O O . GLY D 1 227 ? 134.449 81.617 9.647 1.00 147.93 226 GLY D O 1
ATOM 8693 N N . GLU D 1 228 ? 134.968 80.047 8.107 1.00 146.92 227 GLU D N 1
ATOM 8694 C CA . GLU D 1 228 ? 135.391 81.026 7.067 1.00 150.19 227 GLU D CA 1
ATOM 8695 C C . GLU D 1 228 ? 134.219 81.856 6.503 1.00 154.65 227 GLU D C 1
ATOM 8696 O O . GLU D 1 228 ? 134.393 82.548 5.494 1.00 157.78 227 GLU D O 1
ATOM 8698 N N . GLU D 1 229 ? 133.048 81.789 7.159 1.00 153.01 228 GLU D N 1
ATOM 8699 C CA . GLU D 1 229 ? 131.801 82.445 6.654 1.00 153.21 228 GLU D CA 1
ATOM 8700 C C . GLU D 1 229 ? 131.841 83.974 6.629 1.00 159.69 228 GLU D C 1
ATOM 8701 O O . GLU D 1 229 ? 130.989 84.605 5.984 1.00 160.82 228 GLU D O 1
ATOM 8707 N N . ASN D 1 230 ? 132.784 84.559 7.366 1.00 156.00 229 ASN D N 1
ATOM 8708 C CA . ASN D 1 230 ? 133.009 86.004 7.310 1.00 159.21 229 ASN D CA 1
ATOM 8709 C C . ASN D 1 230 ? 133.604 86.481 5.958 1.00 158.97 229 ASN D C 1
ATOM 8710 O O . ASN D 1 230 ? 133.677 87.679 5.714 1.00 161.66 229 ASN D O 1
ATOM 8712 N N . GLU D 1 231 ? 134.002 85.549 5.086 1.00 155.04 230 GLU D N 1
ATOM 8713 C CA . GLU D 1 231 ? 134.700 85.874 3.811 1.00 161.18 230 GLU D CA 1
ATOM 8714 C C . GLU D 1 231 ? 134.048 85.334 2.490 1.00 159.13 230 GLU D C 1
ATOM 8715 O O . GLU D 1 231 ? 134.654 85.390 1.391 1.00 159.56 230 GLU D O 1
ATOM 8717 N N . LYS D 1 232 ? 132.807 84.861 2.607 1.00 152.44 231 LYS D N 1
ATOM 8718 C CA . LYS D 1 232 ? 132.188 83.937 1.621 1.00 145.32 231 LYS D CA 1
ATOM 8719 C C . LYS D 1 232 ? 132.023 84.455 0.171 1.00 147.00 231 LYS D C 1
ATOM 8720 O O . LYS D 1 232 ? 132.455 83.797 -0.787 1.00 141.32 231 LYS D O 1
ATOM 8722 N N . GLU D 1 233 ? 131.417 85.632 0.017 1.00 156.12 232 GLU D N 1
ATOM 8723 C CA . GLU D 1 233 ? 131.128 86.227 -1.319 1.00 164.01 232 GLU D CA 1
ATOM 8724 C C . GLU D 1 233 ? 132.334 86.214 -2.276 1.00 168.91 232 GLU D C 1
ATOM 8725 O O . GLU D 1 233 ? 132.191 85.915 -3.461 1.00 169.46 232 GLU D O 1
ATOM 8727 N N . ARG D 1 234 ? 133.515 86.516 -1.737 1.00 170.49 233 ARG D N 1
ATOM 8728 C CA . ARG D 1 234 ? 134.778 86.536 -2.509 1.00 171.87 233 ARG D CA 1
ATOM 8729 C C . ARG D 1 234 ? 135.197 85.114 -2.946 1.00 165.98 233 ARG D C 1
ATOM 8730 O O . ARG D 1 234 ? 135.563 84.896 -4.096 1.00 168.03 233 ARG D O 1
ATOM 8732 N N . LYS D 1 235 ? 135.094 84.150 -2.029 1.00 160.35 234 LYS D N 1
ATOM 8733 C CA . LYS D 1 235 ? 135.468 82.730 -2.289 1.00 153.14 234 LYS D CA 1
ATOM 8734 C C . LYS D 1 235 ? 134.696 82.117 -3.472 1.00 152.35 234 LYS D C 1
ATOM 8735 O O . LYS D 1 235 ? 135.291 81.608 -4.432 1.00 154.94 234 LYS D O 1
ATOM 8737 N N . ILE D 1 236 ? 133.371 82.203 -3.409 1.00 150.07 235 ILE D N 1
ATOM 8738 C CA . ILE D 1 236 ? 132.491 81.797 -4.534 1.00 149.08 235 ILE D CA 1
ATOM 8739 C C . ILE D 1 236 ? 133.002 82.266 -5.945 1.00 150.95 235 ILE D C 1
ATOM 8740 O O . ILE D 1 236 ? 133.163 81.457 -6.869 1.00 148.02 235 ILE D O 1
ATOM 8742 N N . LYS D 1 237 ? 133.295 83.554 -6.085 1.00 150.82 236 LYS D N 1
ATOM 8743 C CA . LYS D 1 237 ? 133.824 84.101 -7.338 1.00 155.74 236 LYS D CA 1
ATOM 8744 C C . LYS D 1 237 ? 135.150 83.426 -7.771 1.00 157.28 236 LYS D C 1
ATOM 8745 O O . LYS D 1 237 ? 135.415 83.241 -8.983 1.00 164.60 236 LYS D O 1
ATOM 8747 N N . GLU D 1 238 ? 135.962 83.040 -6.784 1.00 151.31 237 GLU D N 1
ATOM 8748 C CA . GLU D 1 238 ? 137.286 82.407 -7.027 1.00 150.34 237 GLU D CA 1
ATOM 8749 C C . GLU D 1 238 ? 137.136 80.984 -7.592 1.00 147.57 237 GLU D C 1
ATOM 8750 O O . GLU D 1 238 ? 137.986 80.510 -8.373 1.00 154.26 237 GLU D O 1
ATOM 8756 N N . PHE D 1 239 ? 136.034 80.339 -7.216 1.00 140.09 238 PHE D N 1
ATOM 8757 C CA . PHE D 1 239 ? 135.710 78.961 -7.643 1.00 135.92 238 PHE D CA 1
ATOM 8758 C C . PHE D 1 239 ? 134.828 78.882 -8.901 1.00 136.23 238 PHE D C 1
ATOM 8759 O O . PHE D 1 239 ? 134.040 77.944 -9.054 1.00 131.90 238 PHE D O 1
ATOM 8767 N N . GLU D 1 240 ? 135.000 79.839 -9.810 1.00 142.34 239 GLU D N 1
ATOM 8768 C CA . GLU D 1 240 ? 134.153 79.957 -11.014 1.00 144.55 239 GLU D CA 1
ATOM 8769 C C . GLU D 1 240 ? 134.048 78.637 -11.807 1.00 143.52 239 GLU D C 1
ATOM 8770 O O . GLU D 1 240 ? 132.972 78.005 -11.867 1.00 143.05 239 GLU D O 1
ATOM 8772 N N . GLY D 1 241 ? 135.174 78.190 -12.359 1.00 142.44 240 GLY D N 1
ATOM 8773 C CA . GLY D 1 241 ? 135.199 76.978 -13.224 1.00 139.00 240 GLY D CA 1
ATOM 8774 C C . GLY D 1 241 ? 135.005 75.625 -12.528 1.00 129.55 240 GLY D C 1
ATOM 8775 O O . GLY D 1 241 ? 134.965 74.574 -13.157 1.00 122.56 240 GLY D O 1
ATOM 8776 N N . PHE D 1 242 ? 134.847 75.661 -11.222 1.00 125.27 241 PHE D N 1
ATOM 8777 C CA . PHE D 1 242 ? 135.084 74.464 -10.415 1.00 122.60 241 PHE D CA 1
ATOM 8778 C C . PHE D 1 242 ? 133.876 73.584 -10.084 1.00 116.98 241 PHE D C 1
ATOM 8779 O O . PHE D 1 242 ? 134.025 72.516 -9.508 1.00 116.57 241 PHE D O 1
ATOM 8795 N N . ILE D 1 244 ? 131.247 70.736 -10.251 1.00 99.97 243 ILE D N 1
ATOM 8796 C CA . ILE D 1 244 ? 131.061 69.427 -10.911 1.00 98.08 243 ILE D CA 1
ATOM 8797 C C . ILE D 1 244 ? 129.689 69.361 -11.577 1.00 99.65 243 ILE D C 1
ATOM 8798 O O . ILE D 1 244 ? 128.648 69.386 -10.921 1.00 95.20 243 ILE D O 1
ATOM 8803 N N . ASP D 1 245 ? 129.712 69.276 -12.903 1.00 104.30 244 ASP D N 1
ATOM 8804 C CA . ASP D 1 245 ? 128.483 69.144 -13.709 1.00 106.77 244 ASP D CA 1
ATOM 8805 C C . ASP D 1 245 ? 128.594 67.985 -14.704 1.00 108.33 244 ASP D C 1
ATOM 8806 O O . ASP D 1 245 ? 129.601 67.288 -14.715 1.00 107.28 244 ASP D O 1
ATOM 8811 N N . GLU D 1 246 ? 127.557 67.781 -15.517 1.00 111.81 245 GLU D N 1
ATOM 8812 C CA . GLU D 1 246 ? 127.515 66.667 -16.500 1.00 115.07 245 GLU D CA 1
ATOM 8813 C C . GLU D 1 246 ? 128.768 66.646 -17.405 1.00 117.70 245 GLU D C 1
ATOM 8814 O O . GLU D 1 246 ? 129.410 65.598 -17.584 1.00 116.25 245 GLU D O 1
ATOM 8820 N N . LYS D 1 247 ? 129.129 67.812 -17.944 1.00 119.31 246 LYS D N 1
ATOM 8821 C CA . LYS D 1 247 ? 130.317 67.908 -18.822 1.00 123.02 246 LYS D CA 1
ATOM 8822 C C . LYS D 1 247 ? 131.579 67.495 -18.084 1.00 120.16 246 LYS D C 1
ATOM 8823 O O . LYS D 1 247 ? 132.470 66.852 -18.663 1.00 121.44 246 LYS D O 1
ATOM 8825 N N . ALA D 1 248 ? 131.652 67.882 -16.809 1.00 114.09 247 ALA D N 1
ATOM 8826 C CA . ALA D 1 248 ? 132.817 67.583 -15.982 1.00 111.61 247 ALA D CA 1
ATOM 8827 C C . ALA D 1 248 ? 132.942 66.076 -15.716 1.00 110.46 247 ALA D C 1
ATOM 8828 O O . ALA D 1 248 ? 133.985 65.471 -15.948 1.00 112.52 247 ALA D O 1
ATOM 8838 N N . SER D 1 250 ? 131.624 63.780 -17.496 1.00 116.79 249 SER D N 1
ATOM 8839 C CA . SER D 1 250 ? 131.901 63.210 -18.834 1.00 122.04 249 SER D CA 1
ATOM 8840 C C . SER D 1 250 ? 133.394 63.004 -19.083 1.00 122.85 249 SER D C 1
ATOM 8841 O O . SER D 1 250 ? 133.774 62.096 -19.823 1.00 127.21 249 SER D O 1
ATOM 8843 N N . VAL D 1 251 ? 134.219 63.874 -18.506 1.00 119.57 250 VAL D N 1
ATOM 8844 C CA . VAL D 1 251 ? 135.695 63.838 -18.739 1.00 121.88 250 VAL D CA 1
ATOM 8845 C C . VAL D 1 251 ? 136.320 62.675 -18.005 1.00 119.88 250 VAL D C 1
ATOM 8846 O O . VAL D 1 251 ? 137.375 62.160 -18.364 1.00 121.88 250 VAL D O 1
ATOM 8850 N N . ALA D 1 252 ? 135.684 62.311 -16.910 1.00 114.87 251 ALA D N 1
ATOM 8851 C CA . ALA D 1 252 ? 136.145 61.180 -16.146 1.00 112.94 251 ALA D CA 1
ATOM 8852 C C . ALA D 1 252 ? 135.709 59.916 -16.867 1.00 116.16 251 ALA D C 1
ATOM 8853 O O . ALA D 1 252 ? 134.912 59.952 -17.802 1.00 117.18 251 ALA D O 1
ATOM 8855 N N . ASN D 1 253 ? 136.242 58.799 -16.410 1.00 117.20 252 ASN D N 1
ATOM 8856 C CA . ASN D 1 253 ? 135.921 57.504 -16.994 1.00 120.65 252 ASN D CA 1
ATOM 8857 C C . ASN D 1 253 ? 134.445 57.197 -16.918 1.00 119.05 252 ASN D C 1
ATOM 8858 O O . ASN D 1 253 ? 133.681 57.763 -16.116 1.00 114.34 252 ASN D O 1
ATOM 8863 N N . LYS D 1 254 ? 134.069 56.244 -17.743 1.00 123.97 253 LYS D N 1
ATOM 8864 C CA . LYS D 1 254 ? 132.698 55.806 -17.811 1.00 124.97 253 LYS D CA 1
ATOM 8865 C C . LYS D 1 254 ? 132.350 55.191 -16.455 1.00 121.68 253 LYS D C 1
ATOM 8866 O O . LYS D 1 254 ? 133.175 54.518 -15.863 1.00 121.30 253 LYS D O 1
ATOM 8872 N N . ASP D 1 255 ? 131.138 55.469 -15.983 1.00 119.09 254 ASP D N 1
ATOM 8873 C CA . ASP D 1 255 ? 130.567 54.885 -14.745 1.00 115.71 254 ASP D CA 1
ATOM 8874 C C . ASP D 1 255 ? 131.251 55.289 -13.460 1.00 110.42 254 ASP D C 1
ATOM 8875 O O . ASP D 1 255 ? 131.084 54.646 -12.398 1.00 106.91 254 ASP D O 1
ATOM 8880 N N . ALA D 1 256 ? 132.044 56.353 -13.564 1.00 108.72 255 ALA D N 1
ATOM 8881 C CA . ALA D 1 256 ? 132.775 56.886 -12.397 1.00 102.01 255 ALA D CA 1
ATOM 8882 C C . ALA D 1 256 ? 131.754 57.399 -11.444 1.00 95.59 255 ALA D C 1
ATOM 8883 O O . ALA D 1 256 ? 130.752 57.967 -11.851 1.00 93.50 255 ALA D O 1
ATOM 8885 N N . ILE D 1 257 ? 132.041 57.185 -10.164 1.00 91.78 256 ILE D N 1
ATOM 8886 C CA . ILE D 1 257 ? 131.145 57.610 -9.057 1.00 85.20 256 ILE D CA 1
ATOM 8887 C C . ILE D 1 257 ? 131.548 58.999 -8.558 1.00 81.33 256 ILE D C 1
ATOM 8888 O O . ILE D 1 257 ? 132.712 59.373 -8.598 1.00 81.09 256 ILE D O 1
ATOM 8893 N N . LEU D 1 258 ? 130.541 59.741 -8.131 1.00 78.63 257 LEU D N 1
ATOM 8894 C CA . LEU D 1 258 ? 130.712 61.057 -7.548 1.00 76.45 257 LEU D CA 1
ATOM 8895 C C . LEU D 1 258 ? 130.462 60.975 -5.999 1.00 71.73 257 LEU D C 1
ATOM 8896 O O . LEU D 1 258 ? 129.442 60.524 -5.561 1.00 68.98 257 LEU D O 1
ATOM 8901 N N . LEU D 1 259 ? 131.419 61.435 -5.236 1.00 70.00 258 LEU D N 1
ATOM 8902 C CA . LEU D 1 259 ? 131.326 61.413 -3.816 1.00 67.82 258 LEU D CA 1
ATOM 8903 C C . LEU D 1 259 ? 131.316 62.834 -3.299 1.00 68.54 258 LEU D C 1
ATOM 8904 O O . LEU D 1 259 ? 132.006 63.698 -3.817 1.00 71.63 258 LEU D O 1
ATOM 8909 N N . HIS D 1 260 ? 130.478 63.068 -2.292 1.00 68.41 259 HIS D N 1
ATOM 8910 C CA . HIS D 1 260 ? 130.341 64.368 -1.643 1.00 70.12 259 HIS D CA 1
ATOM 8911 C C . HIS D 1 260 ? 130.004 64.158 -0.187 1.00 67.84 259 HIS D C 1
ATOM 8912 O O . HIS D 1 260 ? 129.079 63.409 0.103 1.00 69.84 259 HIS D O 1
ATOM 8919 N N . CYS D 1 261 ? 130.731 64.794 0.726 1.00 67.40 260 CYS D N 1
ATOM 8920 C CA . CYS D 1 261 ? 130.554 64.457 2.173 1.00 68.25 260 CYS D CA 1
ATOM 8921 C C . CYS D 1 261 ? 129.275 65.027 2.756 1.00 63.90 260 CYS D C 1
ATOM 8922 O O . CYS D 1 261 ? 128.762 64.522 3.721 1.00 57.74 260 CYS D O 1
ATOM 8925 N N . LEU D 1 262 ? 128.808 66.102 2.144 1.00 64.91 261 LEU D N 1
ATOM 8926 C CA . LEU D 1 262 ? 127.528 66.749 2.478 1.00 63.17 261 LEU D CA 1
ATOM 8927 C C . LEU D 1 262 ? 127.747 67.709 3.601 1.00 63.80 261 LEU D C 1
ATOM 8928 O O . LEU D 1 262 ? 128.673 67.545 4.373 1.00 64.52 261 LEU D O 1
ATOM 8933 N N . PRO D 1 263 ? 126.852 68.686 3.756 1.00 66.44 262 PRO D N 1
ATOM 8934 C CA . PRO D 1 263 ? 125.762 68.962 2.868 1.00 67.58 262 PRO D CA 1
ATOM 8935 C C . PRO D 1 263 ? 126.284 69.551 1.625 1.00 71.57 262 PRO D C 1
ATOM 8936 O O . PRO D 1 263 ? 127.409 70.052 1.607 1.00 73.70 262 PRO D O 1
ATOM 8940 N N . ALA D 1 264 ? 125.420 69.526 0.623 1.00 74.27 263 ALA D N 1
ATOM 8941 C CA . ALA D 1 264 ? 125.727 69.980 -0.700 1.00 77.04 263 ALA D CA 1
ATOM 8942 C C . ALA D 1 264 ? 125.011 71.285 -0.979 1.00 81.73 263 ALA D C 1
ATOM 8943 O O . ALA D 1 264 ? 123.951 71.580 -0.461 1.00 82.86 263 ALA D O 1
ATOM 8945 N N . TYR D 1 265 ? 125.596 72.071 -1.846 1.00 86.65 264 TYR D N 1
ATOM 8946 C CA . TYR D 1 265 ? 124.970 73.289 -2.247 1.00 91.22 264 TYR D CA 1
ATOM 8947 C C . TYR D 1 265 ? 124.834 73.183 -3.742 1.00 95.17 264 TYR D C 1
ATOM 8948 O O . TYR D 1 265 ? 125.735 73.531 -4.503 1.00 100.26 264 TYR D O 1
ATOM 8957 N N . ARG D 1 266 ? 123.665 72.694 -4.140 1.00 95.64 265 ARG D N 1
ATOM 8958 C CA . ARG D 1 266 ? 123.271 72.598 -5.544 1.00 98.56 265 ARG D CA 1
ATOM 8959 C C . ARG D 1 266 ? 123.383 73.951 -6.207 1.00 102.19 265 ARG D C 1
ATOM 8960 O O . ARG D 1 266 ? 122.935 74.948 -5.670 1.00 101.50 265 ARG D O 1
ATOM 8968 N N . GLY D 1 267 ? 124.001 73.968 -7.371 1.00 106.07 266 GLY D N 1
ATOM 8969 C CA . GLY D 1 267 ? 124.215 75.216 -8.122 1.00 111.85 266 GLY D CA 1
ATOM 8970 C C . GLY D 1 267 ? 125.596 75.835 -7.888 1.00 111.58 266 GLY D C 1
ATOM 8971 O O . GLY D 1 267 ? 125.962 76.832 -8.525 1.00 116.81 266 GLY D O 1
ATOM 8972 N N . TYR D 1 268 ? 126.331 75.263 -6.944 1.00 104.84 267 TYR D N 1
ATOM 8973 C CA . TYR D 1 268 ? 127.665 75.739 -6.594 1.00 104.85 267 TYR D CA 1
ATOM 8974 C C . TYR D 1 268 ? 128.672 74.663 -6.902 1.00 102.91 267 TYR D C 1
ATOM 8975 O O . TYR D 1 268 ? 128.970 74.424 -8.059 1.00 109.68 267 TYR D O 1
ATOM 8984 N N . GLU D 1 269 ? 129.188 73.992 -5.892 1.00 98.89 268 GLU D N 1
ATOM 8985 C CA . GLU D 1 269 ? 130.223 72.974 -6.123 1.00 98.79 268 GLU D CA 1
ATOM 8986 C C . GLU D 1 269 ? 129.700 71.821 -6.957 1.00 95.53 268 GLU D C 1
ATOM 8987 O O . GLU D 1 269 ? 130.453 71.052 -7.511 1.00 97.30 268 GLU D O 1
ATOM 8993 N N . VAL D 1 270 ? 128.398 71.695 -7.016 1.00 92.89 269 VAL D N 1
ATOM 8994 C CA . VAL D 1 270 ? 127.790 70.567 -7.704 1.00 91.72 269 VAL D CA 1
ATOM 8995 C C . VAL D 1 270 ? 126.427 70.960 -8.244 1.00 92.84 269 VAL D C 1
ATOM 8996 O O . VAL D 1 270 ? 125.689 71.718 -7.636 1.00 90.93 269 VAL D O 1
ATOM 9000 N N . SER D 1 271 ? 126.144 70.475 -9.438 1.00 97.14 270 SER D N 1
ATOM 9001 C CA . SER D 1 271 ? 124.863 70.742 -10.097 1.00 100.83 270 SER D CA 1
ATOM 9002 C C . SER D 1 271 ? 123.809 69.789 -9.588 1.00 98.96 270 SER D C 1
ATOM 9003 O O . SER D 1 271 ? 124.102 68.659 -9.215 1.00 96.95 270 SER D O 1
ATOM 9006 N N . GLU D 1 272 ? 122.581 70.262 -9.614 1.00 100.90 271 GLU D N 1
ATOM 9007 C CA . GLU D 1 272 ? 121.436 69.497 -9.127 1.00 100.41 271 GLU D CA 1
ATOM 9008 C C . GLU D 1 272 ? 121.344 68.203 -9.913 1.00 100.44 271 GLU D C 1
ATOM 9009 O O . GLU D 1 272 ? 121.189 67.124 -9.354 1.00 96.74 271 GLU D O 1
ATOM 9015 N N . GLU D 1 273 ? 121.432 68.339 -11.222 1.00 105.08 272 GLU D N 1
ATOM 9016 C CA . GLU D 1 273 ? 121.268 67.203 -12.126 1.00 108.18 272 GLU D CA 1
ATOM 9017 C C . GLU D 1 273 ? 122.245 66.104 -11.712 1.00 101.54 272 GLU D C 1
ATOM 9018 O O . GLU D 1 273 ? 121.851 64.984 -11.428 1.00 99.01 272 GLU D O 1
ATOM 9024 N N . ILE D 1 274 ? 123.522 66.466 -11.651 1.00 98.06 273 ILE D N 1
ATOM 9025 C CA . ILE D 1 274 ? 124.632 65.507 -11.452 1.00 95.66 273 ILE D CA 1
ATOM 9026 C C . ILE D 1 274 ? 124.591 64.893 -10.039 1.00 90.12 273 ILE D C 1
ATOM 9027 O O . ILE D 1 274 ? 124.858 63.704 -9.818 1.00 87.80 273 ILE D O 1
ATOM 9029 N N . PHE D 1 275 ? 124.201 65.723 -9.095 1.00 86.41 274 PHE D N 1
ATOM 9030 C CA . PHE D 1 275 ? 124.075 65.291 -7.707 1.00 81.12 274 PHE D CA 1
ATOM 9031 C C . PHE D 1 275 ? 123.012 64.216 -7.614 1.00 80.26 274 PHE D C 1
ATOM 9032 O O . PHE D 1 275 ? 123.252 63.134 -7.111 1.00 77.48 274 PHE D O 1
ATOM 9040 N N . GLU D 1 276 ? 121.830 64.538 -8.109 1.00 82.52 275 GLU D N 1
ATOM 9041 C CA . GLU D 1 276 ? 120.729 63.569 -8.094 1.00 83.65 275 GLU D CA 1
ATOM 9042 C C . GLU D 1 276 ? 121.067 62.334 -8.936 1.00 85.64 275 GLU D C 1
ATOM 9043 O O . GLU D 1 276 ? 120.676 61.211 -8.595 1.00 85.02 275 GLU D O 1
ATOM 9049 N N . LYS D 1 277 ? 121.821 62.532 -10.026 1.00 87.74 276 LYS D N 1
ATOM 9050 C CA . LYS D 1 277 ? 122.251 61.384 -10.853 1.00 89.63 276 LYS D CA 1
ATOM 9051 C C . LYS D 1 277 ? 122.955 60.367 -9.960 1.00 86.80 276 LYS D C 1
ATOM 9052 O O . LYS D 1 277 ? 122.743 59.172 -10.061 1.00 87.78 276 LYS D O 1
ATOM 9058 N N . HIS D 1 278 ? 123.746 60.882 -9.031 1.00 82.93 277 HIS D N 1
ATOM 9059 C CA . HIS D 1 278 ? 124.439 60.039 -8.058 1.00 79.82 277 HIS D CA 1
ATOM 9060 C C . HIS D 1 278 ? 123.864 59.941 -6.652 1.00 76.10 277 HIS D C 1
ATOM 9061 O O . HIS D 1 278 ? 124.613 59.671 -5.695 1.00 73.19 277 HIS D O 1
ATOM 9068 N N . ALA D 1 279 ? 122.569 60.152 -6.490 1.00 75.77 278 ALA D N 1
ATOM 9069 C CA . ALA D 1 279 ? 122.034 60.057 -5.119 1.00 72.83 278 ALA D CA 1
ATOM 9070 C C . ALA D 1 279 ? 122.412 58.707 -4.491 1.00 71.90 278 ALA D C 1
ATOM 9071 O O . ALA D 1 279 ? 122.925 58.661 -3.397 1.00 69.55 278 ALA D O 1
ATOM 9073 N N . ASP D 1 280 ? 122.224 57.604 -5.189 1.00 74.93 279 ASP D N 1
ATOM 9074 C CA . ASP D 1 280 ? 122.429 56.287 -4.549 1.00 74.88 279 ASP D CA 1
ATOM 9075 C C . ASP D 1 280 ? 123.797 56.180 -3.890 1.00 72.12 279 ASP D C 1
ATOM 9076 O O . ASP D 1 280 ? 123.912 55.710 -2.755 1.00 71.19 279 ASP D O 1
ATOM 9081 N N . VAL D 1 281 ? 124.831 56.573 -4.606 1.00 72.03 280 VAL D N 1
ATOM 9082 C CA . VAL D 1 281 ? 126.193 56.399 -4.080 1.00 70.17 280 VAL D CA 1
ATOM 9083 C C . VAL D 1 281 ? 126.461 57.446 -3.024 1.00 65.84 280 VAL D C 1
ATOM 9084 O O . VAL D 1 281 ? 127.106 57.160 -2.033 1.00 64.74 280 VAL D O 1
ATOM 9088 N N . ILE D 1 282 ? 125.985 58.660 -3.241 1.00 64.87 281 ILE D N 1
ATOM 9089 C CA . ILE D 1 282 ? 126.268 59.752 -2.299 1.00 61.86 281 ILE D CA 1
ATOM 9090 C C . ILE D 1 282 ? 125.613 59.422 -0.918 1.00 60.14 281 ILE D C 1
ATOM 9091 O O . ILE D 1 282 ? 126.210 59.636 0.139 1.00 57.67 281 ILE D O 1
ATOM 9096 N N . PHE D 1 283 ? 124.411 58.886 -0.944 1.00 61.90 282 PHE D N 1
ATOM 9097 C CA . PHE D 1 283 ? 123.727 58.594 0.294 1.00 61.73 282 PHE D CA 1
ATOM 9098 C C . PHE D 1 283 ? 124.108 57.254 0.893 1.00 64.02 282 PHE D C 1
ATOM 9099 O O . PHE D 1 283 ? 123.984 57.094 2.077 1.00 65.73 282 PHE D O 1
ATOM 9107 N N . GLU D 1 284 ? 124.628 56.317 0.134 1.00 67.60 283 GLU D N 1
ATOM 9108 C CA . GLU D 1 284 ? 125.265 55.165 0.759 1.00 69.56 283 GLU D CA 1
ATOM 9109 C C . GLU D 1 284 ? 126.539 55.672 1.515 1.00 66.01 283 GLU D C 1
ATOM 9110 O O . GLU D 1 284 ? 126.885 55.226 2.616 1.00 62.36 283 GLU D O 1
ATOM 9116 N N . GLU D 1 285 ? 127.226 56.603 0.862 1.00 65.73 284 GLU D N 1
ATOM 9117 C CA . GLU D 1 285 ? 128.455 57.190 1.369 1.00 64.82 284 GLU D CA 1
ATOM 9118 C C . GLU D 1 285 ? 128.144 57.693 2.755 1.00 61.75 284 GLU D C 1
ATOM 9119 O O . GLU D 1 285 ? 128.734 57.242 3.712 1.00 59.20 284 GLU D O 1
ATOM 9125 N N . ALA D 1 286 ? 127.155 58.581 2.838 1.00 61.11 285 ALA D N 1
ATOM 9126 C CA . ALA D 1 286 ? 126.616 59.114 4.109 1.00 58.57 285 ALA D CA 1
ATOM 9127 C C . ALA D 1 286 ? 126.333 58.045 5.187 1.00 58.39 285 ALA D C 1
ATOM 9128 O O . ALA D 1 286 ? 126.791 58.102 6.295 1.00 55.44 285 ALA D O 1
ATOM 9130 N N . ARG D 1 287 ? 125.610 57.026 4.810 1.00 61.92 286 ARG D N 1
ATOM 9131 C CA . ARG D 1 287 ? 125.283 55.945 5.717 1.00 63.56 286 ARG D CA 1
ATOM 9132 C C . ARG D 1 287 ? 126.493 55.108 6.106 1.00 62.19 286 ARG D C 1
ATOM 9133 O O . ARG D 1 287 ? 126.557 54.578 7.184 1.00 61.16 286 ARG D O 1
ATOM 9141 N N . ASN D 1 288 ? 127.449 54.967 5.210 1.00 62.24 287 ASN D N 1
ATOM 9142 C CA . ASN D 1 288 ? 128.552 54.033 5.427 1.00 62.19 287 ASN D CA 1
ATOM 9143 C C . ASN D 1 288 ? 129.495 54.480 6.522 1.00 59.76 287 ASN D C 1
ATOM 9144 O O . ASN D 1 288 ? 130.330 53.747 7.010 1.00 60.53 287 ASN D O 1
ATOM 9149 N N . ARG D 1 289 ? 129.365 55.713 6.954 1.00 59.45 288 ARG D N 1
ATOM 9150 C CA . ARG D 1 289 ? 130.181 56.216 8.065 1.00 57.59 288 ARG D CA 1
ATOM 9151 C C . ARG D 1 289 ? 129.942 55.423 9.338 1.00 56.59 288 ARG D C 1
ATOM 9152 O O . ARG D 1 289 ? 130.769 55.362 10.229 1.00 55.05 288 ARG D O 1
ATOM 9160 N N . LEU D 1 290 ? 128.773 54.826 9.415 1.00 56.87 289 LEU D N 1
ATOM 9161 C CA . LEU D 1 290 ? 128.398 54.008 10.558 1.00 54.86 289 LEU D CA 1
ATOM 9162 C C . LEU D 1 290 ? 129.369 52.865 10.713 1.00 55.57 289 LEU D C 1
ATOM 9163 O O . LEU D 1 290 ? 129.901 52.646 11.790 1.00 53.77 289 LEU D O 1
ATOM 9168 N N . TYR D 1 291 ? 129.607 52.138 9.635 1.00 57.39 290 TYR D N 1
ATOM 9169 C CA . TYR D 1 291 ? 130.319 50.827 9.752 1.00 60.33 290 TYR D CA 1
ATOM 9170 C C . TYR D 1 291 ? 131.773 51.052 10.056 1.00 57.83 290 TYR D C 1
ATOM 9171 O O . TYR D 1 291 ? 132.440 50.293 10.741 1.00 58.13 290 TYR D O 1
ATOM 9180 N N . VAL D 1 292 ? 132.211 52.183 9.580 1.00 55.33 291 VAL D N 1
ATOM 9181 C CA . VAL D 1 292 ? 133.584 52.582 9.688 1.00 55.48 291 VAL D CA 1
ATOM 9182 C C . VAL D 1 292 ? 133.867 53.104 11.100 1.00 52.35 291 VAL D C 1
ATOM 9183 O O . VAL D 1 292 ? 134.872 52.789 11.726 1.00 52.68 291 VAL D O 1
ATOM 9187 N N . VAL D 1 293 ? 132.960 53.888 11.633 1.00 49.22 292 VAL D N 1
ATOM 9188 C CA . VAL D 1 293 ? 133.127 54.306 13.002 1.00 46.01 292 VAL D CA 1
ATOM 9189 C C . VAL D 1 293 ? 133.099 53.076 13.911 1.00 47.25 292 VAL D C 1
ATOM 9190 O O . VAL D 1 293 ? 133.839 52.993 14.890 1.00 47.74 292 VAL D O 1
ATOM 9194 N N . LYS D 1 294 ? 132.243 52.127 13.612 1.00 48.71 293 LYS D N 1
ATOM 9195 C CA . LYS D 1 294 ? 132.224 50.890 14.419 1.00 51.25 293 LYS D CA 1
ATOM 9196 C C . LYS D 1 294 ? 133.586 50.245 14.482 1.00 53.14 293 LYS D C 1
ATOM 9197 O O . LYS D 1 294 ? 134.095 49.942 15.539 1.00 52.07 293 LYS D O 1
ATOM 9203 N N . ALA D 1 295 ? 134.188 50.102 13.321 1.00 56.09 294 ALA D N 1
ATOM 9204 C CA . ALA D 1 295 ? 135.527 49.494 13.205 1.00 60.09 294 ALA D CA 1
ATOM 9205 C C . ALA D 1 295 ? 136.505 50.266 14.050 1.00 58.89 294 ALA D C 1
ATOM 9206 O O . ALA D 1 295 ? 137.294 49.699 14.839 1.00 63.35 294 ALA D O 1
ATOM 9208 N N . LEU D 1 296 ? 136.432 51.566 13.888 1.00 56.10 295 LEU D N 1
ATOM 9209 C CA . LEU D 1 296 ? 137.349 52.469 14.530 1.00 55.39 295 LEU D CA 1
ATOM 9210 C C . LEU D 1 296 ? 137.262 52.334 16.058 1.00 54.60 295 LEU D C 1
ATOM 9211 O O . LEU D 1 296 ? 138.266 52.176 16.769 1.00 54.51 295 LEU D O 1
ATOM 9216 N N . LEU D 1 297 ? 136.042 52.347 16.547 1.00 53.17 296 LEU D N 1
ATOM 9217 C CA . LEU D 1 297 ? 135.828 52.148 17.962 1.00 52.72 296 LEU D CA 1
ATOM 9218 C C . LEU D 1 297 ? 136.322 50.783 18.438 1.00 55.19 296 LEU D C 1
ATOM 9219 O O . LEU D 1 297 ? 136.977 50.686 19.487 1.00 56.55 296 LEU D O 1
ATOM 9224 N N . CYS D 1 298 ? 136.058 49.720 17.704 1.00 57.61 297 CYS D N 1
ATOM 9225 C CA . CYS D 1 298 ? 136.558 48.410 18.177 1.00 61.91 297 CYS D CA 1
ATOM 9226 C C . CYS D 1 298 ? 138.075 48.402 18.220 1.00 64.96 297 CYS D C 1
ATOM 9227 O O . CYS D 1 298 ? 138.715 47.794 19.097 1.00 68.48 297 CYS D O 1
ATOM 9230 N N . PHE D 1 299 ? 138.638 49.086 17.248 1.00 65.01 298 PHE D N 1
ATOM 9231 C CA . PHE D 1 299 ? 140.078 49.132 17.087 1.00 67.67 298 PHE D CA 1
ATOM 9232 C C . PHE D 1 299 ? 140.707 49.820 18.254 1.00 65.39 298 PHE D C 1
ATOM 9233 O O . PHE D 1 299 ? 141.638 49.288 18.828 1.00 68.05 298 PHE D O 1
ATOM 9241 N N . LEU D 1 300 ? 140.192 50.999 18.599 1.00 61.48 299 LEU D N 1
ATOM 9242 C CA . LEU D 1 300 ? 140.732 51.764 19.735 1.00 59.96 299 LEU D CA 1
ATOM 9243 C C . LEU D 1 300 ? 140.526 51.058 21.068 1.00 63.31 299 LEU D C 1
ATOM 9244 O O . LEU D 1 300 ? 141.276 51.254 22.000 1.00 62.83 299 LEU D O 1
ATOM 9249 N N . ASP D 1 301 ? 139.506 50.223 21.152 1.00 67.93 300 ASP D N 1
ATOM 9250 C CA . ASP D 1 301 ? 139.258 49.484 22.384 1.00 72.67 300 ASP D CA 1
ATOM 9251 C C . ASP D 1 301 ? 140.376 48.489 22.655 1.00 82.00 300 ASP D C 1
ATOM 9252 O O . ASP D 1 301 ? 140.750 48.271 23.798 1.00 85.98 300 ASP D O 1
ATOM 9257 N N . ASN D 1 302 ? 140.892 47.884 21.585 1.00 90.42 301 ASN D N 1
ATOM 9258 C CA . ASN D 1 302 ? 142.044 46.922 21.656 1.00 103.30 301 ASN D CA 1
ATOM 9259 C C . ASN D 1 302 ? 143.462 47.508 21.770 1.00 105.70 301 ASN D C 1
ATOM 9260 O O . ASN D 1 302 ? 144.399 46.779 21.993 1.00 107.27 301 ASN D O 1
ATOM 9265 N N . GLN D 1 303 ? 143.593 48.803 21.518 1.00 108.73 302 GLN D N 1
ATOM 9266 C CA . GLN D 1 303 ? 144.872 49.549 21.560 1.00 111.05 302 GLN D CA 1
ATOM 9267 C C . GLN D 1 303 ? 144.755 50.564 22.698 1.00 112.47 302 GLN D C 1
ATOM 9268 O O . GLN D 1 303 ? 144.668 51.804 22.490 1.00 113.71 302 GLN D O 1
ATOM 9271 N N . ARG D 1 304 ? 144.668 49.977 23.890 1.00 119.23 303 ARG D N 1
ATOM 9272 C CA . ARG D 1 304 ? 144.840 50.657 25.186 1.00 122.65 303 ARG D CA 1
ATOM 9273 C C . ARG D 1 304 ? 146.123 50.067 25.803 1.00 124.91 303 ARG D C 1
ATOM 9274 O O . ARG D 1 304 ? 146.773 50.695 26.637 1.00 131.86 303 ARG D O 1
ATOM 9290 N N . LYS E 1 3 ? 103.716 51.747 4.938 1.00 119.47 2 LYS E N 1
ATOM 9291 C CA . LYS E 1 3 ? 102.797 52.693 5.557 1.00 101.87 2 LYS E CA 1
ATOM 9292 C C . LYS E 1 3 ? 103.508 53.554 6.601 1.00 89.52 2 LYS E C 1
ATOM 9293 O O . LYS E 1 3 ? 104.211 53.063 7.471 1.00 82.93 2 LYS E O 1
ATOM 9295 N N . HIS E 1 4 ? 103.292 54.853 6.458 1.00 79.47 3 HIS E N 1
ATOM 9296 C CA . HIS E 1 4 ? 103.552 55.882 7.464 1.00 67.72 3 HIS E CA 1
ATOM 9297 C C . HIS E 1 4 ? 102.337 56.162 8.344 1.00 66.62 3 HIS E C 1
ATOM 9298 O O . HIS E 1 4 ? 101.217 55.700 8.080 1.00 72.52 3 HIS E O 1
ATOM 9305 N N . PHE E 1 5 ? 102.525 56.949 9.392 1.00 64.12 4 PHE E N 1
ATOM 9306 C CA . PHE E 1 5 ? 101.408 57.278 10.336 1.00 63.66 4 PHE E CA 1
ATOM 9307 C C . PHE E 1 5 ? 101.303 58.795 10.456 1.00 60.45 4 PHE E C 1
ATOM 9308 O O . PHE E 1 5 ? 101.774 59.391 11.376 1.00 62.93 4 PHE E O 1
ATOM 9316 N N . LEU E 1 6 ? 100.743 59.415 9.460 1.00 62.04 5 LEU E N 1
ATOM 9317 C CA . LEU E 1 6 ? 100.705 60.871 9.362 1.00 59.65 5 LEU E CA 1
ATOM 9318 C C . LEU E 1 6 ? 99.365 61.462 9.747 1.00 59.50 5 LEU E C 1
ATOM 9319 O O . LEU E 1 6 ? 99.275 62.617 10.130 1.00 56.85 5 LEU E O 1
ATOM 9324 N N . THR E 1 7 ? 98.336 60.654 9.606 1.00 62.24 6 THR E N 1
ATOM 9325 C CA . THR E 1 7 ? 96.983 60.978 10.057 1.00 65.61 6 THR E CA 1
ATOM 9326 C C . THR E 1 7 ? 96.120 59.721 10.225 1.00 68.33 6 THR E C 1
ATOM 9327 O O . THR E 1 7 ? 96.253 58.762 9.471 1.00 70.07 6 THR E O 1
ATOM 9331 N N . LEU E 1 8 ? 95.171 59.744 11.141 1.00 69.42 7 LEU E N 1
ATOM 9332 C CA . LEU E 1 8 ? 94.291 58.590 11.268 1.00 72.87 7 LEU E CA 1
ATOM 9333 C C . LEU E 1 8 ? 93.388 58.406 10.019 1.00 75.31 7 LEU E C 1
ATOM 9334 O O . LEU E 1 8 ? 92.757 57.358 9.800 1.00 76.53 7 LEU E O 1
ATOM 9339 N N . ARG E 1 9 ? 93.349 59.426 9.184 1.00 75.53 8 ARG E N 1
ATOM 9340 C CA . ARG E 1 9 ? 92.613 59.331 7.919 1.00 81.00 8 ARG E CA 1
ATOM 9341 C C . ARG E 1 9 ? 93.002 58.129 7.088 1.00 82.52 8 ARG E C 1
ATOM 9342 O O . ARG E 1 9 ? 92.188 57.599 6.349 1.00 86.86 8 ARG E O 1
ATOM 9350 N N . ASP E 1 10 ? 94.253 57.737 7.188 1.00 80.50 9 ASP E N 1
ATOM 9351 C CA . ASP E 1 10 ? 94.765 56.633 6.392 1.00 82.04 9 ASP E CA 1
ATOM 9352 C C . ASP E 1 10 ? 94.469 55.252 6.992 1.00 85.59 9 ASP E C 1
ATOM 9353 O O . ASP E 1 10 ? 95.011 54.267 6.522 1.00 88.58 9 ASP E O 1
ATOM 9358 N N . PHE E 1 11 ? 93.641 55.176 8.033 1.00 85.81 10 PHE E N 1
ATOM 9359 C CA . PHE E 1 11 ? 93.368 53.898 8.689 1.00 88.38 10 PHE E CA 1
ATOM 9360 C C . PHE E 1 11 ? 91.908 53.550 8.842 1.00 93.35 10 PHE E C 1
ATOM 9361 O O . PHE E 1 11 ? 91.005 54.411 8.807 1.00 94.84 10 PHE E O 1
ATOM 9369 N N . SER E 1 12 ? 91.690 52.259 9.013 1.00 95.31 11 SER E N 1
ATOM 9370 C CA . SER E 1 12 ? 90.343 51.723 9.140 1.00 99.03 11 SER E CA 1
ATOM 9371 C C . SER E 1 12 ? 89.898 51.700 10.579 1.00 98.73 11 SER E C 1
ATOM 9372 O O . SER E 1 12 ? 90.712 51.666 11.487 1.00 96.18 11 SER E O 1
ATOM 9375 N N . LYS E 1 13 ? 88.584 51.714 10.753 1.00 103.10 12 LYS E N 1
ATOM 9376 C CA . LYS E 1 13 ? 87.944 51.476 12.045 1.00 106.31 12 LYS E CA 1
ATOM 9377 C C . LYS E 1 13 ? 88.638 50.316 12.758 1.00 108.35 12 LYS E C 1
ATOM 9378 O O . LYS E 1 13 ? 89.023 50.428 13.912 1.00 108.52 12 LYS E O 1
ATOM 9380 N N . GLU E 1 14 ? 88.829 49.224 12.034 1.00 111.47 13 GLU E N 1
ATOM 9381 C CA . GLU E 1 14 ? 89.419 47.993 12.592 1.00 112.98 13 GLU E CA 1
ATOM 9382 C C . GLU E 1 14 ? 90.863 48.209 12.995 1.00 108.03 13 GLU E C 1
ATOM 9383 O O . GLU E 1 14 ? 91.308 47.825 14.065 1.00 109.21 13 GLU E O 1
ATOM 9389 N N . GLU E 1 15 ? 91.611 48.848 12.122 1.00 104.15 14 GLU E N 1
ATOM 9390 C CA . GLU E 1 15 ? 93.000 49.182 12.445 1.00 97.84 14 GLU E CA 1
ATOM 9391 C C . GLU E 1 15 ? 93.124 50.063 13.702 1.00 93.19 14 GLU E C 1
ATOM 9392 O O . GLU E 1 15 ? 93.948 49.804 14.553 1.00 91.72 14 GLU E O 1
ATOM 9398 N N . ILE E 1 16 ? 92.297 51.092 13.812 1.00 91.37 15 ILE E N 1
ATOM 9399 C CA . ILE E 1 16 ? 92.405 52.022 14.928 1.00 88.85 15 ILE E CA 1
ATOM 9400 C C . ILE E 1 16 ? 92.048 51.288 16.206 1.00 93.64 15 ILE E C 1
ATOM 9401 O O . ILE E 1 16 ? 92.746 51.374 17.208 1.00 91.07 15 ILE E O 1
ATOM 9406 N N . LEU E 1 17 ? 90.961 50.541 16.156 1.00 99.09 16 LEU E N 1
ATOM 9407 C CA . LEU E 1 17 ? 90.499 49.853 17.364 1.00 104.39 16 LEU E CA 1
ATOM 9408 C C . LEU E 1 17 ? 91.516 48.820 17.817 1.00 106.12 16 LEU E C 1
ATOM 9409 O O . LEU E 1 17 ? 91.689 48.580 19.020 1.00 110.89 16 LEU E O 1
ATOM 9414 N N . SER E 1 18 ? 92.213 48.223 16.870 1.00 104.54 17 SER E N 1
ATOM 9415 C CA . SER E 1 18 ? 93.138 47.179 17.253 1.00 105.34 17 SER E CA 1
ATOM 9416 C C . SER E 1 18 ? 94.393 47.794 17.873 1.00 100.77 17 SER E C 1
ATOM 9417 O O . SER E 1 18 ? 95.070 47.150 18.664 1.00 102.43 17 SER E O 1
ATOM 9420 N N . LEU E 1 19 ? 94.723 49.021 17.472 1.00 95.33 18 LEU E N 1
ATOM 9421 C CA . LEU E 1 19 ? 95.811 49.765 18.108 1.00 90.29 18 LEU E CA 1
ATOM 9422 C C . LEU E 1 19 ? 95.492 50.041 19.586 1.00 89.50 18 LEU E C 1
ATOM 9423 O O . LEU E 1 19 ? 96.285 49.804 20.490 1.00 87.74 18 LEU E O 1
ATOM 9428 N N . VAL E 1 20 ? 94.316 50.570 19.824 1.00 91.41 19 VAL E N 1
ATOM 9429 C CA . VAL E 1 20 ? 93.876 50.793 21.194 1.00 94.01 19 VAL E CA 1
ATOM 9430 C C . VAL E 1 20 ? 93.873 49.461 21.996 1.00 99.17 19 VAL E C 1
ATOM 9431 O O . VAL E 1 20 ? 94.298 49.416 23.141 1.00 99.76 19 VAL E O 1
ATOM 9435 N N . ASN E 1 21 ? 93.390 48.365 21.403 1.00 104.58 20 ASN E N 1
ATOM 9436 C CA . ASN E 1 21 ? 93.346 47.068 22.151 1.00 108.17 20 ASN E CA 1
ATOM 9437 C C . ASN E 1 21 ? 94.736 46.552 22.461 1.00 104.23 20 ASN E C 1
ATOM 9438 O O . ASN E 1 21 ? 94.990 45.971 23.493 1.00 105.87 20 ASN E O 1
ATOM 9443 N N . HIS E 1 22 ? 95.644 46.791 21.546 1.00 98.76 21 HIS E N 1
ATOM 9444 C CA . HIS E 1 22 ? 96.999 46.318 21.735 1.00 96.10 21 HIS E CA 1
ATOM 9445 C C . HIS E 1 22 ? 97.646 47.132 22.843 1.00 91.86 21 HIS E C 1
ATOM 9446 O O . HIS E 1 22 ? 98.292 46.603 23.721 1.00 93.43 21 HIS E O 1
ATOM 9453 N N . ALA E 1 23 ? 97.420 48.433 22.790 1.00 87.99 22 ALA E N 1
ATOM 9454 C CA . ALA E 1 23 ? 97.893 49.364 23.812 1.00 86.18 22 ALA E CA 1
ATOM 9455 C C . ALA E 1 23 ? 97.550 48.824 25.166 1.00 91.06 22 ALA E C 1
ATOM 9456 O O . ALA E 1 23 ? 98.325 48.784 26.097 1.00 90.20 22 ALA E O 1
ATOM 9458 N N . SER E 1 24 ? 96.302 48.440 25.245 1.00 97.18 23 SER E N 1
ATOM 9459 C CA . SER E 1 24 ? 95.715 48.001 26.470 1.00 100.92 23 SER E CA 1
ATOM 9460 C C . SER E 1 24 ? 96.396 46.731 26.943 1.00 103.92 23 SER E C 1
ATOM 9461 O O . SER E 1 24 ? 96.732 46.610 28.103 1.00 106.33 23 SER E O 1
ATOM 9464 N N . GLU E 1 25 ? 96.627 45.804 26.029 1.00 105.14 24 GLU E N 1
ATOM 9465 C CA . GLU E 1 25 ? 97.369 44.573 26.349 1.00 108.74 24 GLU E CA 1
ATOM 9466 C C . GLU E 1 25 ? 98.760 44.902 26.874 1.00 104.97 24 GLU E C 1
ATOM 9467 O O . GLU E 1 25 ? 99.234 44.322 27.849 1.00 109.18 24 GLU E O 1
ATOM 9473 N N . LEU E 1 26 ? 99.398 45.853 26.231 1.00 98.69 25 LEU E N 1
ATOM 9474 C CA . LEU E 1 26 ? 100.765 46.218 26.592 1.00 95.91 25 LEU E CA 1
ATOM 9475 C C . LEU E 1 26 ? 100.835 46.892 27.962 1.00 96.42 25 LEU E C 1
ATOM 9476 O O . LEU E 1 26 ? 101.794 46.717 28.712 1.00 95.62 25 LEU E O 1
ATOM 9481 N N . LYS E 1 27 ? 99.833 47.714 28.244 1.00 97.51 26 LYS E N 1
ATOM 9482 C CA . LYS E 1 27 ? 99.760 48.398 29.530 1.00 98.56 26 LYS E CA 1
ATOM 9483 C C . LYS E 1 27 ? 99.647 47.342 30.585 1.00 103.63 26 LYS E C 1
ATOM 9484 O O . LYS E 1 27 ? 100.303 47.410 31.601 1.00 103.49 26 LYS E O 1
ATOM 9490 N N . LYS E 1 28 ? 98.831 46.338 30.315 1.00 108.87 27 LYS E N 1
ATOM 9491 C CA . LYS E 1 28 ? 98.591 45.260 31.312 1.00 115.87 27 LYS E CA 1
ATOM 9492 C C . LYS E 1 28 ? 99.844 44.374 31.476 1.00 115.51 27 LYS E C 1
ATOM 9493 O O . LYS E 1 28 ? 100.304 44.113 32.590 1.00 114.15 27 LYS E O 1
ATOM 9497 N N . GLU E 1 29 ? 100.409 43.993 30.333 1.00 114.71 28 GLU E N 1
ATOM 9498 C CA . GLU E 1 29 ? 101.558 43.084 30.264 1.00 115.69 28 GLU E CA 1
ATOM 9499 C C . GLU E 1 29 ? 102.610 43.575 29.261 1.00 109.01 28 GLU E C 1
ATOM 9500 O O . GLU E 1 29 ? 102.614 43.163 28.110 1.00 107.83 28 GLU E O 1
ATOM 9506 N N . PRO E 1 30 ? 103.523 44.443 29.713 1.00 104.84 29 PRO E N 1
ATOM 9507 C CA . PRO E 1 30 ? 104.595 44.923 28.863 1.00 98.43 29 PRO E CA 1
ATOM 9508 C C . PRO E 1 30 ? 105.491 43.799 28.382 1.00 99.69 29 PRO E C 1
ATOM 9509 O O . PRO E 1 30 ? 105.829 42.896 29.131 1.00 104.03 29 PRO E O 1
ATOM 9513 N N . LYS E 1 31 ? 105.872 43.887 27.123 1.00 97.35 30 LYS E N 1
ATOM 9514 C CA . LYS E 1 31 ? 106.848 42.977 26.521 1.00 98.10 30 LYS E CA 1
ATOM 9515 C C . LYS E 1 31 ? 107.799 43.796 25.644 1.00 92.50 30 LYS E C 1
ATOM 9516 O O . LYS E 1 31 ? 107.458 44.881 25.135 1.00 88.86 30 LYS E O 1
ATOM 9518 N N . LYS E 1 32 ? 109.011 43.292 25.502 1.00 92.65 31 LYS E N 1
ATOM 9519 C CA . LYS E 1 32 ? 110.039 43.959 24.694 1.00 88.13 31 LYS E CA 1
ATOM 9520 C C . LYS E 1 32 ? 110.000 43.447 23.238 1.00 88.10 31 LYS E C 1
ATOM 9521 O O . LYS E 1 32 ? 110.839 42.684 22.790 1.00 89.90 31 LYS E O 1
ATOM 9527 N N . LEU E 1 33 ? 109.027 43.943 22.496 1.00 84.87 32 LEU E N 1
ATOM 9528 C CA . LEU E 1 33 ? 108.751 43.480 21.123 1.00 85.10 32 LEU E CA 1
ATOM 9529 C C . LEU E 1 33 ? 109.600 44.095 20.015 1.00 79.82 32 LEU E C 1
ATOM 9530 O O . LEU E 1 33 ? 109.530 43.695 18.872 1.00 77.16 32 LEU E O 1
ATOM 9535 N N . LEU E 1 34 ? 110.332 45.142 20.351 1.00 76.92 33 LEU E N 1
ATOM 9536 C CA . LEU E 1 34 ? 111.181 45.845 19.367 1.00 73.03 33 LEU E CA 1
ATOM 9537 C C . LEU E 1 34 ? 112.629 45.861 19.818 1.00 73.33 33 LEU E C 1
ATOM 9538 O O . LEU E 1 34 ? 113.282 46.876 19.783 1.00 69.45 33 LEU E O 1
ATOM 9543 N N . GLN E 1 35 ? 113.131 44.722 20.267 1.00 79.37 34 GLN E N 1
ATOM 9544 C CA . GLN E 1 35 ? 114.509 44.686 20.732 1.00 79.55 34 GLN E CA 1
ATOM 9545 C C . GLN E 1 35 ? 115.448 45.311 19.728 1.00 76.11 34 GLN E C 1
ATOM 9546 O O . GLN E 1 35 ? 115.352 45.086 18.533 1.00 76.05 34 GLN E O 1
ATOM 9552 N N . ASP E 1 36 ? 116.315 46.174 20.240 1.00 75.94 35 ASP E N 1
ATOM 9553 C CA . ASP E 1 36 ? 117.343 46.868 19.429 1.00 75.34 35 ASP E CA 1
ATOM 9554 C C . ASP E 1 36 ? 116.860 47.811 18.292 1.00 70.41 35 ASP E C 1
ATOM 9555 O O . ASP E 1 36 ? 117.659 48.309 17.535 1.00 67.83 35 ASP E O 1
ATOM 9560 N N . LYS E 1 37 ? 115.577 48.065 18.192 1.00 67.96 36 LYS E N 1
ATOM 9561 C CA . LYS E 1 37 ? 115.073 48.941 17.154 1.00 65.78 36 LYS E CA 1
ATOM 9562 C C . LYS E 1 37 ? 115.256 50.415 17.515 1.00 61.31 36 LYS E C 1
ATOM 9563 O O . LYS E 1 37 ? 115.344 50.779 18.670 1.00 57.22 36 LYS E O 1
ATOM 9569 N N . THR E 1 38 ? 115.347 51.272 16.509 1.00 59.69 37 THR E N 1
ATOM 9570 C CA . THR E 1 38 ? 115.767 52.663 16.795 1.00 57.35 37 THR E CA 1
ATOM 9571 C C . THR E 1 38 ? 114.734 53.639 16.306 1.00 54.77 37 THR E C 1
ATOM 9572 O O . THR E 1 38 ? 114.131 53.431 15.273 1.00 56.71 37 THR E O 1
ATOM 9576 N N . LEU E 1 39 ? 114.558 54.706 17.071 1.00 51.75 38 LEU E N 1
ATOM 9577 C CA . LEU E 1 39 ? 113.599 55.764 16.718 1.00 48.59 38 LEU E CA 1
ATOM 9578 C C . LEU E 1 39 ? 114.258 57.106 16.750 1.00 46.46 38 LEU E C 1
ATOM 9579 O O . LEU E 1 39 ? 114.751 57.553 17.793 1.00 44.51 38 LEU E O 1
ATOM 9584 N N . ALA E 1 40 ? 114.300 57.757 15.605 1.00 45.84 39 ALA E N 1
ATOM 9585 C CA . ALA E 1 40 ? 114.851 59.151 15.531 1.00 44.37 39 ALA E CA 1
ATOM 9586 C C . ALA E 1 40 ? 113.710 60.078 15.870 1.00 44.80 39 ALA E C 1
ATOM 9587 O O . ALA E 1 40 ? 112.613 59.876 15.390 1.00 45.18 39 ALA E O 1
ATOM 9597 N N . ILE E 1 42 ? 112.567 63.898 15.631 1.00 42.39 41 ILE E N 1
ATOM 9598 C CA . ILE E 1 42 ? 112.931 65.246 15.138 1.00 43.28 41 ILE E CA 1
ATOM 9599 C C . ILE E 1 42 ? 111.951 66.277 15.563 1.00 44.96 41 ILE E C 1
ATOM 9600 O O . ILE E 1 42 ? 110.821 66.202 15.184 1.00 48.88 41 ILE E O 1
ATOM 9605 N N . PHE E 1 43 ? 112.381 67.223 16.368 1.00 49.33 42 PHE E N 1
ATOM 9606 C CA . PHE E 1 43 ? 111.496 68.318 16.854 1.00 53.35 42 PHE E CA 1
ATOM 9607 C C . PHE E 1 43 ? 111.821 69.639 16.204 1.00 60.46 42 PHE E C 1
ATOM 9608 O O . PHE E 1 43 ? 112.976 70.049 16.138 1.00 62.77 42 PHE E O 1
ATOM 9616 N N . GLU E 1 44 ? 110.796 70.265 15.658 1.00 68.82 43 GLU E N 1
ATOM 9617 C CA . GLU E 1 44 ? 110.957 71.580 15.084 1.00 77.31 43 GLU E CA 1
ATOM 9618 C C . GLU E 1 44 ? 110.575 72.575 16.105 1.00 82.49 43 GLU E C 1
ATOM 9619 O O . GLU E 1 44 ? 110.892 73.751 15.972 1.00 96.74 43 GLU E O 1
ATOM 9625 N N . LYS E 1 45 ? 109.862 72.096 17.096 1.00 79.98 44 LYS E N 1
ATOM 9626 C CA . LYS E 1 45 ? 109.435 72.893 18.207 1.00 90.97 44 LYS E CA 1
ATOM 9627 C C . LYS E 1 45 ? 109.291 71.924 19.361 1.00 95.56 44 LYS E C 1
ATOM 9628 O O . LYS E 1 45 ? 108.624 70.922 19.248 1.00 95.33 44 LYS E O 1
ATOM 9634 N N . ASN E 1 46 ? 109.905 72.237 20.484 1.00 104.49 45 ASN E N 1
ATOM 9635 C CA . ASN E 1 46 ? 110.004 71.261 21.561 1.00 104.77 45 ASN E CA 1
ATOM 9636 C C . ASN E 1 46 ? 108.671 71.024 22.318 1.00 98.82 45 ASN E C 1
ATOM 9637 O O . ASN E 1 46 ? 107.891 71.929 22.553 1.00 91.08 45 ASN E O 1
ATOM 9642 N N . SER E 1 47 ? 108.422 69.763 22.628 1.00 95.90 46 SER E N 1
ATOM 9643 C CA . SER E 1 47 ? 107.286 69.338 23.441 1.00 94.18 46 SER E CA 1
ATOM 9644 C C . SER E 1 47 ? 107.795 68.239 24.324 1.00 94.97 46 SER E C 1
ATOM 9645 O O . SER E 1 47 ? 108.006 67.123 23.854 1.00 92.03 46 SER E O 1
ATOM 9648 N N . THR E 1 48 ? 107.997 68.567 25.592 1.00 92.04 47 THR E N 1
ATOM 9649 C CA . THR E 1 48 ? 108.461 67.616 26.597 1.00 92.75 47 THR E CA 1
ATOM 9650 C C . THR E 1 48 ? 107.436 66.448 26.754 1.00 84.55 47 THR E C 1
ATOM 9651 O O . THR E 1 48 ? 107.782 65.259 26.682 1.00 78.67 47 THR E O 1
ATOM 9655 N N . ARG E 1 49 ? 106.175 66.775 26.917 1.00 81.28 48 ARG E N 1
ATOM 9656 C CA . ARG E 1 49 ? 105.138 65.719 27.024 1.00 85.96 48 ARG E CA 1
ATOM 9657 C C . ARG E 1 49 ? 105.180 64.620 25.925 1.00 88.99 48 ARG E C 1
ATOM 9658 O O . ARG E 1 49 ? 105.030 63.419 26.189 1.00 88.62 48 ARG E O 1
ATOM 9666 N N . THR E 1 50 ? 105.453 65.056 24.696 1.00 90.09 49 THR E N 1
ATOM 9667 C CA . THR E 1 50 ? 105.471 64.184 23.494 1.00 83.41 49 THR E CA 1
ATOM 9668 C C . THR E 1 50 ? 106.707 63.299 23.511 1.00 78.44 49 THR E C 1
ATOM 9669 O O . THR E 1 50 ? 106.695 62.064 23.300 1.00 77.36 49 THR E O 1
ATOM 9673 N N . ARG E 1 51 ? 107.804 63.989 23.733 1.00 67.11 50 ARG E N 1
ATOM 9674 C CA . ARG E 1 51 ? 109.077 63.362 23.792 1.00 62.91 50 ARG E CA 1
ATOM 9675 C C . ARG E 1 51 ? 109.072 62.206 24.768 1.00 63.00 50 ARG E C 1
ATOM 9676 O O . ARG E 1 51 ? 109.623 61.147 24.512 1.00 66.89 50 ARG E O 1
ATOM 9692 N N . ALA E 1 53 ? 106.609 60.376 25.874 1.00 59.11 52 ALA E N 1
ATOM 9693 C CA . ALA E 1 53 ? 105.802 59.292 25.353 1.00 60.57 52 ALA E CA 1
ATOM 9694 C C . ALA E 1 53 ? 106.574 58.452 24.359 1.00 56.41 52 ALA E C 1
ATOM 9695 O O . ALA E 1 53 ? 106.628 57.216 24.441 1.00 56.01 52 ALA E O 1
ATOM 9697 N N . PHE E 1 54 ? 107.214 59.131 23.437 1.00 52.20 53 PHE E N 1
ATOM 9698 C CA . PHE E 1 54 ? 107.949 58.385 22.439 1.00 51.91 53 PHE E CA 1
ATOM 9699 C C . PHE E 1 54 ? 109.205 57.745 22.962 1.00 50.02 53 PHE E C 1
ATOM 9700 O O . PHE E 1 54 ? 109.469 56.577 22.683 1.00 50.96 53 PHE E O 1
ATOM 9708 N N . GLU E 1 55 ? 109.987 58.520 23.689 1.00 48.05 54 GLU E N 1
ATOM 9709 C CA . GLU E 1 55 ? 111.257 58.026 24.155 1.00 47.17 54 GLU E CA 1
ATOM 9710 C C . GLU E 1 55 ? 111.030 56.778 25.033 1.00 49.05 54 GLU E C 1
ATOM 9711 O O . GLU E 1 55 ? 111.698 55.745 24.895 1.00 47.35 54 GLU E O 1
ATOM 9717 N N . LEU E 1 56 ? 110.044 56.875 25.923 1.00 51.13 55 LEU E N 1
ATOM 9718 C CA . LEU E 1 56 ? 109.741 55.740 26.765 1.00 54.29 55 LEU E CA 1
ATOM 9719 C C . LEU E 1 56 ? 109.080 54.592 25.965 1.00 57.50 55 LEU E C 1
ATOM 9720 O O . LEU E 1 56 ? 109.279 53.392 26.278 1.00 59.48 55 LEU E O 1
ATOM 9725 N N . ALA E 1 57 ? 108.288 54.942 24.933 1.00 57.32 56 ALA E N 1
ATOM 9726 C CA . ALA E 1 57 ? 107.603 53.882 24.140 1.00 59.24 56 ALA E CA 1
ATOM 9727 C C . ALA E 1 57 ? 108.648 52.926 23.573 1.00 58.73 56 ALA E C 1
ATOM 9728 O O . ALA E 1 57 ? 108.707 51.731 23.914 1.00 61.76 56 ALA E O 1
ATOM 9730 N N . ILE E 1 58 ? 109.551 53.484 22.804 1.00 55.60 57 ILE E N 1
ATOM 9731 C CA . ILE E 1 58 ? 110.556 52.652 22.174 1.00 55.54 57 ILE E CA 1
ATOM 9732 C C . ILE E 1 58 ? 111.462 51.989 23.210 1.00 56.59 57 ILE E C 1
ATOM 9733 O O . ILE E 1 58 ? 111.866 50.830 23.052 1.00 57.89 57 ILE E O 1
ATOM 9738 N N . THR E 1 59 ? 111.749 52.718 24.272 1.00 57.48 58 THR E N 1
ATOM 9739 C CA . THR E 1 59 ? 112.727 52.246 25.228 1.00 60.18 58 THR E CA 1
ATOM 9740 C C . THR E 1 59 ? 112.211 50.991 25.880 1.00 65.15 58 THR E C 1
ATOM 9741 O O . THR E 1 59 ? 112.874 49.962 25.917 1.00 67.54 58 THR E O 1
ATOM 9745 N N . GLU E 1 60 ? 110.993 51.088 26.357 1.00 68.94 59 GLU E N 1
ATOM 9746 C CA . GLU E 1 60 ? 110.333 49.973 27.053 1.00 73.61 59 GLU E CA 1
ATOM 9747 C C . GLU E 1 60 ? 110.101 48.782 26.150 1.00 73.40 59 GLU E C 1
ATOM 9748 O O . GLU E 1 60 ? 110.065 47.635 26.591 1.00 77.80 59 GLU E O 1
ATOM 9754 N N . LEU E 1 61 ? 109.933 49.074 24.875 1.00 70.19 60 LEU E N 1
ATOM 9755 C CA . LEU E 1 61 ? 109.784 48.022 23.860 1.00 70.18 60 LEU E CA 1
ATOM 9756 C C . LEU E 1 61 ? 111.123 47.335 23.492 1.00 68.46 60 LEU E C 1
ATOM 9757 O O . LEU E 1 61 ? 111.165 46.473 22.639 1.00 68.87 60 LEU E O 1
ATOM 9762 N N . GLY E 1 62 ? 112.202 47.741 24.135 1.00 66.69 61 GLY E N 1
ATOM 9763 C CA . GLY E 1 62 ? 113.554 47.166 23.894 1.00 67.66 61 GLY E CA 1
ATOM 9764 C C . GLY E 1 62 ? 114.515 47.927 22.973 1.00 64.51 61 GLY E C 1
ATOM 9765 O O . GLY E 1 62 ? 115.618 47.488 22.690 1.00 62.65 61 GLY E O 1
ATOM 9766 N N . GLY E 1 63 ? 114.069 49.077 22.493 1.00 62.90 62 GLY E N 1
ATOM 9767 C CA . GLY E 1 63 ? 114.824 49.849 21.509 1.00 60.55 62 GLY E CA 1
ATOM 9768 C C . GLY E 1 63 ? 115.514 51.065 22.101 1.00 59.24 62 GLY E C 1
ATOM 9769 O O . GLY E 1 63 ? 115.734 51.131 23.294 1.00 59.12 62 GLY E O 1
ATOM 9770 N N . LYS E 1 64 ? 115.888 52.001 21.227 1.00 57.20 63 LYS E N 1
ATOM 9771 C CA . LYS E 1 64 ? 116.685 53.187 21.605 1.00 54.28 63 LYS E CA 1
ATOM 9772 C C . LYS E 1 64 ? 116.056 54.407 20.917 1.00 50.85 63 LYS E C 1
ATOM 9773 O O . LYS E 1 64 ? 115.623 54.321 19.774 1.00 49.59 63 LYS E O 1
ATOM 9775 N N . ALA E 1 65 ? 116.028 55.546 21.604 1.00 49.36 64 ALA E N 1
ATOM 9776 C CA . ALA E 1 65 ? 115.573 56.782 20.972 1.00 48.48 64 ALA E CA 1
ATOM 9777 C C . ALA E 1 65 ? 116.697 57.730 20.722 1.00 47.97 64 ALA E C 1
ATOM 9778 O O . ALA E 1 65 ? 117.614 57.783 21.494 1.00 46.58 64 ALA E O 1
ATOM 9780 N N . LEU E 1 66 ? 116.591 58.493 19.639 1.00 47.78 65 LEU E N 1
ATOM 9781 C CA . LEU E 1 66 ? 117.501 59.618 19.411 1.00 48.73 65 LEU E CA 1
ATOM 9782 C C . LEU E 1 66 ? 116.779 60.898 19.324 1.00 43.58 65 LEU E C 1
ATOM 9783 O O . LEU E 1 66 ? 115.980 61.084 18.467 1.00 43.83 65 LEU E O 1
ATOM 9788 N N . PHE E 1 67 ? 117.130 61.789 20.186 1.00 42.37 66 PHE E N 1
ATOM 9789 C CA . PHE E 1 67 ? 116.502 63.058 20.252 1.00 45.49 66 PHE E CA 1
ATOM 9790 C C . PHE E 1 67 ? 117.270 64.024 19.424 1.00 48.99 66 PHE E C 1
ATOM 9791 O O . PHE E 1 67 ? 118.401 64.346 19.789 1.00 54.41 66 PHE E O 1
ATOM 9799 N N . LEU E 1 68 ? 116.710 64.493 18.314 1.00 53.01 67 LEU E N 1
ATOM 9800 C CA . LEU E 1 68 ? 117.373 65.590 17.526 1.00 58.15 67 LEU E CA 1
ATOM 9801 C C . LEU E 1 68 ? 116.589 66.864 17.633 1.00 63.48 67 LEU E C 1
ATOM 9802 O O . LEU E 1 68 ? 115.466 66.911 17.249 1.00 65.88 67 LEU E O 1
ATOM 9807 N N . SER E 1 69 ? 117.134 67.862 18.299 1.00 77.42 68 SER E N 1
ATOM 9808 C CA . SER E 1 69 ? 116.309 69.032 18.692 1.00 86.19 68 SER E CA 1
ATOM 9809 C C . SER E 1 69 ? 116.328 70.090 17.614 1.00 94.46 68 SER E C 1
ATOM 9810 O O . SER E 1 69 ? 116.979 69.915 16.574 1.00 93.30 68 SER E O 1
ATOM 9813 N N . SER E 1 70 ? 115.578 71.163 17.895 1.00 98.99 69 SER E N 1
ATOM 9814 C CA . SER E 1 70 ? 115.522 72.423 17.074 1.00 98.78 69 SER E CA 1
ATOM 9815 C C . SER E 1 70 ? 116.925 73.041 16.828 1.00 96.83 69 SER E C 1
ATOM 9816 O O . SER E 1 70 ? 117.394 73.147 15.706 1.00 96.88 69 SER E O 1
ATOM 9819 N N . ASN E 1 71 ? 117.610 73.389 17.902 1.00 100.60 70 ASN E N 1
ATOM 9820 C CA . ASN E 1 71 ? 119.035 73.730 17.831 1.00 100.73 70 ASN E CA 1
ATOM 9821 C C . ASN E 1 71 ? 119.843 72.716 16.991 1.00 105.81 70 ASN E C 1
ATOM 9822 O O . ASN E 1 71 ? 120.568 73.085 16.058 1.00 112.01 70 ASN E O 1
ATOM 9824 N N . ASP E 1 72 ? 119.714 71.439 17.347 1.00 107.75 71 ASP E N 1
ATOM 9825 C CA . ASP E 1 72 ? 120.526 70.337 16.741 1.00 106.51 71 ASP E CA 1
ATOM 9826 C C . ASP E 1 72 ? 120.298 70.238 15.258 1.00 99.77 71 ASP E C 1
ATOM 9827 O O . ASP E 1 72 ? 121.234 70.049 14.465 1.00 83.62 71 ASP E O 1
ATOM 9832 N N . LEU E 1 73 ? 119.010 70.268 14.934 1.00 98.12 72 LEU E N 1
ATOM 9833 C CA . LEU E 1 73 ? 118.535 70.027 13.576 1.00 102.59 72 LEU E CA 1
ATOM 9834 C C . LEU E 1 73 ? 117.678 71.183 13.094 1.00 104.61 72 LEU E C 1
ATOM 9835 O O . LEU E 1 73 ? 116.512 71.322 13.486 1.00 96.09 72 LEU E O 1
ATOM 9840 N N . GLN E 1 74 ? 118.301 71.977 12.219 1.00 112.55 73 GLN E N 1
ATOM 9841 C CA . GLN E 1 74 ? 117.659 73.055 11.443 1.00 110.94 73 GLN E CA 1
ATOM 9842 C C . GLN E 1 74 ? 117.149 72.504 10.095 1.00 109.35 73 GLN E C 1
ATOM 9843 O O . GLN E 1 74 ? 117.927 72.308 9.150 1.00 107.36 73 GLN E O 1
ATOM 9849 N N . LEU E 1 75 ? 115.846 72.238 10.030 1.00 106.49 74 LEU E N 1
ATOM 9850 C CA . LEU E 1 75 ? 115.184 71.662 8.824 1.00 113.20 74 LEU E CA 1
ATOM 9851 C C . LEU E 1 75 ? 114.792 72.744 7.822 1.00 115.27 74 LEU E C 1
ATOM 9852 O O . LEU E 1 75 ? 114.235 73.755 8.223 1.00 121.83 74 LEU E O 1
ATOM 9857 N N . SER E 1 76 ? 115.063 72.517 6.533 1.00 119.81 75 SER E N 1
ATOM 9858 C CA . SER E 1 76 ? 114.758 73.496 5.444 1.00 123.15 75 SER E CA 1
ATOM 9859 C C . SER E 1 76 ? 115.466 74.855 5.634 1.00 129.82 75 SER E C 1
ATOM 9860 O O . SER E 1 76 ? 115.117 75.836 4.971 1.00 145.15 75 SER E O 1
ATOM 9862 N N . ARG E 1 77 ? 116.433 74.899 6.553 1.00 124.17 76 ARG E N 1
ATOM 9863 C CA . ARG E 1 77 ? 117.180 76.122 6.911 1.00 123.58 76 ARG E CA 1
ATOM 9864 C C . ARG E 1 77 ? 118.685 75.984 6.581 1.00 123.31 76 ARG E C 1
ATOM 9865 O O . ARG E 1 77 ? 119.341 76.972 6.229 1.00 131.76 76 ARG E O 1
ATOM 9867 N N . GLY E 1 78 ? 119.218 74.768 6.701 1.00 111.99 77 GLY E N 1
ATOM 9868 C CA . GLY E 1 78 ? 120.495 74.386 6.035 1.00 102.78 77 GLY E CA 1
ATOM 9869 C C . GLY E 1 78 ? 120.227 73.560 4.765 1.00 97.29 77 GLY E C 1
ATOM 9870 O O . GLY E 1 78 ? 119.634 74.028 3.777 1.00 101.23 77 GLY E O 1
ATOM 9871 N N . GLU E 1 79 ? 120.604 72.299 4.816 1.00 86.21 78 GLU E N 1
ATOM 9872 C CA . GLU E 1 79 ? 120.314 71.330 3.733 1.00 81.03 78 GLU E CA 1
ATOM 9873 C C . GLU E 1 79 ? 118.804 71.064 3.474 1.00 75.62 78 GLU E C 1
ATOM 9874 O O . GLU E 1 79 ? 117.987 71.146 4.370 1.00 74.29 78 GLU E O 1
ATOM 9880 N N . PRO E 1 80 ? 118.429 70.723 2.235 1.00 73.48 79 PRO E N 1
ATOM 9881 C CA . PRO E 1 80 ? 117.047 70.353 1.968 1.00 69.31 79 PRO E CA 1
ATOM 9882 C C . PRO E 1 80 ? 116.568 69.093 2.697 1.00 64.36 79 PRO E C 1
ATOM 9883 O O . PRO E 1 80 ? 117.338 68.228 3.042 1.00 62.29 79 PRO E O 1
ATOM 9887 N N . VAL E 1 81 ? 115.260 68.991 2.855 1.00 63.09 80 VAL E N 1
ATOM 9888 C CA . VAL E 1 81 ? 114.640 67.932 3.622 1.00 58.61 80 VAL E CA 1
ATOM 9889 C C . VAL E 1 81 ? 114.851 66.558 3.003 1.00 60.22 80 VAL E C 1
ATOM 9890 O O . VAL E 1 81 ? 115.058 65.580 3.704 1.00 60.23 80 VAL E O 1
ATOM 9894 N N . LYS E 1 82 ? 114.750 66.464 1.688 1.00 66.88 81 LYS E N 1
ATOM 9895 C CA . LYS E 1 82 ? 114.941 65.166 0.989 1.00 69.55 81 LYS E CA 1
ATOM 9896 C C . LYS E 1 82 ? 116.323 64.554 1.266 1.00 69.39 81 LYS E C 1
ATOM 9897 O O . LYS E 1 82 ? 116.505 63.337 1.409 1.00 68.05 81 LYS E O 1
ATOM 9903 N N . ASP E 1 83 ? 117.301 65.418 1.374 1.00 69.75 82 ASP E N 1
ATOM 9904 C CA . ASP E 1 83 ? 118.632 64.948 1.763 1.00 67.32 82 ASP E CA 1
ATOM 9905 C C . ASP E 1 83 ? 118.661 64.396 3.172 1.00 62.77 82 ASP E C 1
ATOM 9906 O O . ASP E 1 83 ? 119.310 63.388 3.449 1.00 64.89 82 ASP E O 1
ATOM 9911 N N . THR E 1 84 ? 118.026 65.119 4.071 1.00 58.13 83 THR E N 1
ATOM 9912 C CA . THR E 1 84 ? 118.035 64.697 5.452 1.00 54.39 83 THR E CA 1
ATOM 9913 C C . THR E 1 84 ? 117.335 63.386 5.530 1.00 51.79 83 THR E C 1
ATOM 9914 O O . THR E 1 84 ? 117.822 62.422 6.097 1.00 49.90 83 THR E O 1
ATOM 9918 N N . ALA E 1 85 ? 116.186 63.349 4.894 1.00 53.54 84 ALA E N 1
ATOM 9919 C CA . ALA E 1 85 ? 115.372 62.133 4.850 1.00 53.16 84 ALA E CA 1
ATOM 9920 C C . ALA E 1 85 ? 116.179 60.934 4.349 1.00 54.12 84 ALA E C 1
ATOM 9921 O O . ALA E 1 85 ? 116.124 59.856 4.913 1.00 53.57 84 ALA E O 1
ATOM 9923 N N . ARG E 1 86 ? 116.979 61.156 3.321 1.00 55.16 85 ARG E N 1
ATOM 9924 C CA . ARG E 1 86 ? 117.672 60.044 2.700 1.00 56.81 85 ARG E CA 1
ATOM 9925 C C . ARG E 1 86 ? 118.844 59.562 3.504 1.00 56.11 85 ARG E C 1
ATOM 9926 O O . ARG E 1 86 ? 119.407 58.507 3.208 1.00 59.72 85 ARG E O 1
ATOM 9934 N N . VAL E 1 87 ? 119.272 60.353 4.469 1.00 53.37 86 VAL E N 1
ATOM 9935 C CA . VAL E 1 87 ? 120.248 59.879 5.423 1.00 51.53 86 VAL E CA 1
ATOM 9936 C C . VAL E 1 87 ? 119.579 59.301 6.665 1.00 49.93 86 VAL E C 1
ATOM 9937 O O . VAL E 1 87 ? 119.721 58.128 6.965 1.00 51.30 86 VAL E O 1
ATOM 9941 N N . ILE E 1 88 ? 118.864 60.134 7.409 1.00 47.87 87 ILE E N 1
ATOM 9942 C CA . ILE E 1 88 ? 118.275 59.692 8.701 1.00 45.50 87 ILE E CA 1
ATOM 9943 C C . ILE E 1 88 ? 117.346 58.512 8.515 1.00 46.67 87 ILE E C 1
ATOM 9944 O O . ILE E 1 88 ? 117.424 57.501 9.223 1.00 48.23 87 ILE E O 1
ATOM 9949 N N . GLY E 1 89 ? 116.500 58.635 7.513 1.00 47.84 88 GLY E N 1
ATOM 9950 C CA . GLY E 1 89 ? 115.476 57.617 7.247 1.00 48.91 88 GLY E CA 1
ATOM 9951 C C . GLY E 1 89 ? 116.034 56.293 6.789 1.00 52.34 88 GLY E C 1
ATOM 9952 O O . GLY E 1 89 ? 115.305 55.297 6.660 1.00 55.69 88 GLY E O 1
ATOM 9953 N N . ALA E 1 90 ? 117.335 56.265 6.549 1.00 52.66 89 ALA E N 1
ATOM 9954 C CA . ALA E 1 90 ? 117.968 55.042 6.115 1.00 55.12 89 ALA E CA 1
ATOM 9955 C C . ALA E 1 90 ? 118.685 54.359 7.263 1.00 57.20 89 ALA E C 1
ATOM 9956 O O . ALA E 1 90 ? 119.078 53.211 7.153 1.00 61.34 89 ALA E O 1
ATOM 9966 N N . VAL E 1 92 ? 117.716 54.527 10.722 1.00 54.41 91 VAL E N 1
ATOM 9967 C CA . VAL E 1 92 ? 116.890 54.176 11.855 1.00 54.72 91 VAL E CA 1
ATOM 9968 C C . VAL E 1 92 ? 115.680 53.413 11.417 1.00 53.81 91 VAL E C 1
ATOM 9969 O O . VAL E 1 92 ? 115.338 53.443 10.267 1.00 55.90 91 VAL E O 1
ATOM 9973 N N . ASP E 1 93 ? 115.011 52.776 12.367 1.00 52.12 92 ASP E N 1
ATOM 9974 C CA . ASP E 1 93 ? 113.816 51.987 12.064 1.00 54.58 92 ASP E CA 1
ATOM 9975 C C . ASP E 1 93 ? 112.532 52.799 12.007 1.00 55.85 92 ASP E C 1
ATOM 9976 O O . ASP E 1 93 ? 111.620 52.414 11.312 1.00 56.80 92 ASP E O 1
ATOM 9981 N N . PHE E 1 94 ? 112.461 53.918 12.731 1.00 53.45 93 PHE E N 1
ATOM 9982 C CA . PHE E 1 94 ? 111.278 54.801 12.700 1.00 53.31 93 PHE E CA 1
ATOM 9983 C C . PHE E 1 94 ? 111.691 56.237 12.805 1.00 51.23 93 PHE E C 1
ATOM 9984 O O . PHE E 1 94 ? 112.710 56.521 13.418 1.00 54.18 93 PHE E O 1
ATOM 9992 N N . VAL E 1 95 ? 110.898 57.150 12.297 1.00 49.24 94 VAL E N 1
ATOM 9993 C CA . VAL E 1 95 ? 111.232 58.565 12.456 1.00 49.11 94 VAL E CA 1
ATOM 9994 C C . VAL E 1 95 ? 110.019 59.289 12.931 1.00 51.77 94 VAL E C 1
ATOM 9995 O O . VAL E 1 95 ? 109.040 59.305 12.216 1.00 54.38 94 VAL E O 1
ATOM 10015 N N . ARG E 1 98 ? 107.945 66.234 14.878 1.00 54.87 97 ARG E N 1
ATOM 10016 C CA . ARG E 1 98 ? 106.995 67.222 15.318 1.00 60.50 97 ARG E CA 1
ATOM 10017 C C . ARG E 1 98 ? 107.293 68.426 14.500 1.00 56.50 97 ARG E C 1
ATOM 10018 O O . ARG E 1 98 ? 108.302 69.049 14.660 1.00 55.29 97 ARG E O 1
ATOM 10026 N N . VAL E 1 99 ? 106.353 68.808 13.694 1.00 56.61 98 VAL E N 1
ATOM 10027 C CA . VAL E 1 99 ? 106.638 69.848 12.756 1.00 61.00 98 VAL E CA 1
ATOM 10028 C C . VAL E 1 99 ? 105.756 71.067 12.852 1.00 64.66 98 VAL E C 1
ATOM 10029 O O . VAL E 1 99 ? 104.579 70.978 13.203 1.00 70.75 98 VAL E O 1
ATOM 10033 N N . ASN E 1 100 ? 106.304 72.182 12.417 1.00 65.59 99 ASN E N 1
ATOM 10034 C CA . ASN E 1 100 ? 105.506 73.386 12.229 1.00 68.76 99 ASN E CA 1
ATOM 10035 C C . ASN E 1 100 ? 104.484 73.219 11.111 1.00 70.37 99 ASN E C 1
ATOM 10036 O O . ASN E 1 100 ? 103.326 73.609 11.235 1.00 75.40 99 ASN E O 1
ATOM 10041 N N . LYS E 1 101 ? 104.903 72.589 10.031 1.00 71.53 100 LYS E N 1
ATOM 10042 C CA . LYS E 1 101 ? 104.097 72.481 8.794 1.00 75.73 100 LYS E CA 1
ATOM 10043 C C . LYS E 1 101 ? 104.005 71.058 8.234 1.00 73.28 100 LYS E C 1
ATOM 10044 O O . LYS E 1 101 ? 105.013 70.427 7.917 1.00 71.36 100 LYS E O 1
ATOM 10050 N N . HIS E 1 102 ? 102.781 70.601 8.016 1.00 75.18 101 HIS E N 1
ATOM 10051 C CA . HIS E 1 102 ? 102.509 69.227 7.495 1.00 71.98 101 HIS E CA 1
ATOM 10052 C C . HIS E 1 102 ? 103.321 68.912 6.213 1.00 72.31 101 HIS E C 1
ATOM 10053 O O . HIS E 1 102 ? 103.848 67.815 6.065 1.00 76.04 101 HIS E O 1
ATOM 10060 N N . GLU E 1 103 ? 103.447 69.878 5.316 1.00 71.58 102 GLU E N 1
ATOM 10061 C CA . GLU E 1 103 ? 104.226 69.669 4.103 1.00 70.73 102 GLU E CA 1
ATOM 10062 C C . GLU E 1 103 ? 105.586 69.014 4.405 1.00 67.99 102 GLU E C 1
ATOM 10063 O O . GLU E 1 103 ? 106.038 68.093 3.706 1.00 68.65 102 GLU E O 1
ATOM 10066 N N . THR E 1 104 ? 106.226 69.517 5.440 1.00 64.28 103 THR E N 1
ATOM 10067 C CA . THR E 1 104 ? 107.520 69.004 5.844 1.00 61.46 103 THR E CA 1
ATOM 10068 C C . THR E 1 104 ? 107.451 67.529 6.152 1.00 57.86 103 THR E C 1
ATOM 10069 O O . THR E 1 104 ? 108.386 66.774 5.857 1.00 56.82 103 THR E O 1
ATOM 10073 N N . LEU E 1 105 ? 106.385 67.098 6.798 1.00 57.18 104 LEU E N 1
ATOM 10074 C CA . LEU E 1 105 ? 106.260 65.675 7.097 1.00 56.74 104 LEU E CA 1
ATOM 10075 C C . LEU E 1 105 ? 106.160 64.920 5.804 1.00 57.05 104 LEU E C 1
ATOM 10076 O O . LEU E 1 105 ? 106.745 63.852 5.641 1.00 57.27 104 LEU E O 1
ATOM 10081 N N . LEU E 1 106 ? 105.352 65.456 4.907 1.00 57.44 105 LEU E N 1
ATOM 10082 C CA . LEU E 1 106 ? 105.044 64.745 3.687 1.00 59.24 105 LEU E CA 1
ATOM 10083 C C . LEU E 1 106 ? 106.360 64.584 2.884 1.00 60.26 105 LEU E C 1
ATOM 10084 O O . LEU E 1 106 ? 106.703 63.510 2.396 1.00 60.26 105 LEU E O 1
ATOM 10089 N N . GLU E 1 107 ? 107.081 65.683 2.781 1.00 60.21 106 GLU E N 1
ATOM 10090 C CA . GLU E 1 107 ? 108.281 65.715 2.005 1.00 61.55 106 GLU E CA 1
ATOM 10091 C C . GLU E 1 107 ? 109.282 64.721 2.565 1.00 59.55 106 GLU E C 1
ATOM 10092 O O . GLU E 1 107 ? 110.007 64.073 1.806 1.00 64.12 106 GLU E O 1
ATOM 10098 N N . PHE E 1 108 ? 109.384 64.668 3.871 1.00 55.27 107 PHE E N 1
ATOM 10099 C CA . PHE E 1 108 ? 110.311 63.743 4.530 1.00 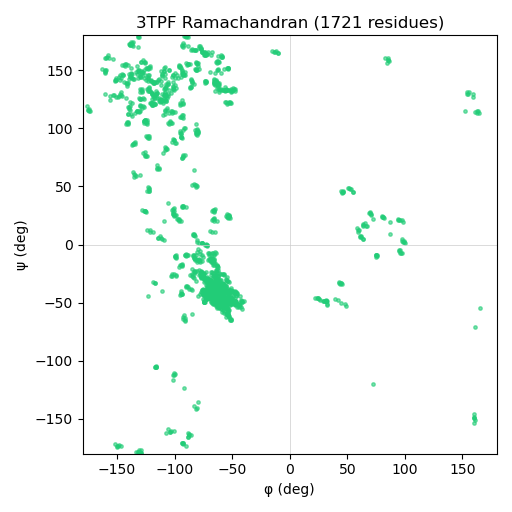53.74 107 PHE E CA 1
ATOM 10100 C C . PHE E 1 108 ? 109.933 62.283 4.316 1.00 55.29 107 PHE E C 1
ATOM 10101 O O . PHE E 1 108 ? 110.741 61.462 3.898 1.00 55.51 107 PHE E O 1
ATOM 10109 N N . ALA E 1 109 ? 108.666 61.980 4.554 1.00 57.22 108 ALA E N 1
ATOM 10110 C CA . ALA E 1 109 ? 108.106 60.626 4.361 1.00 56.94 108 ALA E CA 1
ATOM 10111 C C . ALA E 1 109 ? 108.340 60.154 2.910 1.00 60.36 108 ALA E C 1
ATOM 10112 O O . ALA E 1 109 ? 108.635 58.989 2.622 1.00 61.76 108 ALA E O 1
ATOM 10114 N N . ARG E 1 110 ? 108.193 61.094 2.006 1.00 62.13 109 ARG E N 1
ATOM 10115 C CA . ARG E 1 110 ? 108.380 60.832 0.583 1.00 67.08 109 ARG E CA 1
ATOM 10116 C C . ARG E 1 110 ? 109.769 60.246 0.290 1.00 65.36 109 ARG E C 1
ATOM 10117 O O . ARG E 1 110 ? 109.928 59.434 -0.579 1.00 66.13 109 ARG E O 1
ATOM 10125 N N . TYR E 1 111 ? 110.762 60.687 1.031 1.00 61.49 110 TYR E N 1
ATOM 10126 C CA . TYR E 1 111 ? 112.119 60.225 0.835 1.00 61.70 110 TYR E CA 1
ATOM 10127 C C . TYR E 1 111 ? 112.668 59.365 2.024 1.00 60.50 110 TYR E C 1
ATOM 10128 O O . TYR E 1 111 ? 113.834 58.985 1.984 1.00 61.66 110 TYR E O 1
ATOM 10137 N N . SER E 1 112 ? 111.839 59.008 3.010 1.00 55.78 111 SER E N 1
ATOM 10138 C CA . SER E 1 112 ? 112.309 58.180 4.111 1.00 53.44 111 SER E CA 1
ATOM 10139 C C . SER E 1 112 ? 112.063 56.712 3.904 1.00 55.60 111 SER E C 1
ATOM 10140 O O . SER E 1 112 ? 110.959 56.280 3.831 1.00 58.42 111 SER E O 1
ATOM 10143 N N . LYS E 1 113 ? 113.104 55.912 3.912 1.00 57.84 112 LYS E N 1
ATOM 10144 C CA . LYS E 1 113 ? 112.924 54.446 3.959 1.00 60.22 112 LYS E CA 1
ATOM 10145 C C . LYS E 1 113 ? 112.249 54.008 5.287 1.00 59.85 112 LYS E C 1
ATOM 10146 O O . LYS E 1 113 ? 111.663 52.945 5.355 1.00 63.15 112 LYS E O 1
ATOM 10149 N N . ALA E 1 114 ? 112.334 54.822 6.328 1.00 55.61 113 ALA E N 1
ATOM 10150 C CA . ALA E 1 114 ? 111.729 54.483 7.611 1.00 55.02 113 ALA E CA 1
ATOM 10151 C C . ALA E 1 114 ? 110.350 55.096 7.699 1.00 54.60 113 ALA E C 1
ATOM 10152 O O . ALA E 1 114 ? 110.189 56.247 7.272 1.00 54.92 113 ALA E O 1
ATOM 10154 N N . PRO E 1 115 ? 109.399 54.393 8.345 1.00 53.59 114 PRO E N 1
ATOM 10155 C CA . PRO E 1 115 ? 108.060 54.907 8.561 1.00 53.39 114 PRO E CA 1
ATOM 10156 C C . PRO E 1 115 ? 108.124 56.130 9.377 1.00 50.67 114 PRO E C 1
ATOM 10157 O O . PRO E 1 115 ? 108.820 56.104 10.330 1.00 50.44 114 PRO E O 1
ATOM 10161 N N . VAL E 1 116 ? 107.421 57.171 8.982 1.00 50.93 115 VAL E N 1
ATOM 10162 C CA . VAL E 1 116 ? 107.452 58.439 9.644 1.00 49.13 115 VAL E CA 1
ATOM 10163 C C . VAL E 1 116 ? 106.187 58.582 10.404 1.00 52.87 115 VAL E C 1
ATOM 10164 O O . VAL E 1 116 ? 105.155 58.294 9.883 1.00 53.43 115 VAL E O 1
ATOM 10168 N N . ILE E 1 117 ? 106.281 59.107 11.630 1.00 57.25 116 ILE E N 1
ATOM 10169 C CA . ILE E 1 117 ? 105.134 59.279 12.548 1.00 57.83 116 ILE E CA 1
ATOM 10170 C C . ILE E 1 117 ? 104.866 60.742 12.887 1.00 58.44 116 ILE E C 1
ATOM 10171 O O . ILE E 1 117 ? 105.754 61.449 13.329 1.00 54.43 116 ILE E O 1
ATOM 10176 N N . ASN E 1 118 ? 103.637 61.184 12.664 1.00 59.55 117 ASN E N 1
ATOM 10177 C CA . ASN E 1 118 ? 103.330 62.596 12.847 1.00 58.11 117 ASN E CA 1
ATOM 10178 C C . ASN E 1 118 ? 103.111 62.848 14.311 1.00 57.40 117 ASN E C 1
ATOM 10179 O O . ASN E 1 118 ? 102.008 62.612 14.825 1.00 57.40 117 ASN E O 1
ATOM 10184 N N . ALA E 1 119 ? 104.132 63.353 14.993 1.00 55.64 118 ALA E N 1
ATOM 10185 C CA . ALA E 1 119 ? 103.968 63.652 16.469 1.00 55.87 118 ALA E CA 1
ATOM 10186 C C . ALA E 1 119 ? 103.240 64.976 16.698 1.00 59.23 118 ALA E C 1
ATOM 10187 O O . ALA E 1 119 ? 102.937 65.306 17.822 1.00 63.79 118 ALA E O 1
ATOM 10189 N N . LEU E 1 120 ? 102.932 65.698 15.624 1.00 60.19 119 LEU E N 1
ATOM 10190 C CA . LEU E 1 120 ? 102.083 66.893 15.656 1.00 62.13 119 LEU E CA 1
ATOM 10191 C C . LEU E 1 120 ? 102.398 67.797 14.464 1.00 61.80 119 LEU E C 1
ATOM 10192 O O . LEU E 1 120 ? 103.530 68.101 14.195 1.00 59.39 119 LEU E O 1
ATOM 10197 N N . SER E 1 121 ? 101.351 68.209 13.775 1.00 62.83 120 SER E N 1
ATOM 10198 C CA . SER E 1 121 ? 101.466 69.155 12.703 1.00 64.07 120 SER E CA 1
ATOM 10199 C C . SER E 1 121 ? 100.307 70.129 12.803 1.00 66.32 120 SER E C 1
ATOM 10200 O O . SER E 1 121 ? 99.416 69.923 13.573 1.00 69.79 120 SER E O 1
ATOM 10203 N N . GLU E 1 122 ? 100.296 71.178 12.000 1.00 67.14 121 GLU E N 1
ATOM 10204 C CA . GLU E 1 122 ? 99.234 72.178 12.108 1.00 69.59 121 GLU E CA 1
ATOM 10205 C C . GLU E 1 122 ? 97.880 71.581 11.690 1.00 71.50 121 GLU E C 1
ATOM 10206 O O . GLU E 1 122 ? 96.819 72.046 12.101 1.00 72.81 121 GLU E O 1
ATOM 10212 N N . LEU E 1 123 ? 97.921 70.528 10.883 1.00 70.02 122 LEU E N 1
ATOM 10213 C CA . LEU E 1 123 ? 96.670 69.858 10.417 1.00 69.87 122 LEU E CA 1
ATOM 10214 C C . LEU E 1 123 ? 96.164 68.757 11.327 1.00 68.49 122 LEU E C 1
ATOM 10215 O O . LEU E 1 123 ? 94.985 68.563 11.428 1.00 71.62 122 LEU E O 1
ATOM 10220 N N . TYR E 1 124 ? 97.054 67.993 11.922 1.00 64.14 123 TYR E N 1
ATOM 10221 C CA . TYR E 1 124 ? 96.634 66.757 12.568 1.00 63.89 123 TYR E CA 1
ATOM 10222 C C . TYR E 1 124 ? 97.479 66.416 13.746 1.00 62.95 123 TYR E C 1
ATOM 10223 O O . TYR E 1 124 ? 98.686 66.659 13.773 1.00 61.61 123 TYR E O 1
ATOM 10232 N N . HIS E 1 125 ? 96.833 65.851 14.747 1.00 65.59 124 HIS E N 1
ATOM 10233 C CA . HIS E 1 125 ? 97.554 65.439 15.929 1.00 64.35 124 HIS E CA 1
ATOM 10234 C C . HIS E 1 125 ? 97.121 64.058 16.355 1.00 65.35 124 HIS E C 1
ATOM 10235 O O . HIS E 1 125 ? 96.666 63.856 17.448 1.00 66.88 124 HIS E O 1
ATOM 10242 N N . PRO E 1 126 ? 97.309 63.081 15.481 1.00 65.24 125 PRO E N 1
ATOM 10243 C CA . PRO E 1 126 ? 96.746 61.757 15.654 1.00 67.82 125 PRO E CA 1
ATOM 10244 C C . PRO E 1 126 ? 97.174 60.974 16.856 1.00 67.06 125 PRO E C 1
ATOM 10245 O O . PRO E 1 126 ? 96.376 60.214 17.364 1.00 72.90 125 PRO E O 1
ATOM 10249 N N . THR E 1 127 ? 98.405 61.082 17.288 1.00 65.52 126 THR E N 1
ATOM 10250 C CA . THR E 1 127 ? 98.811 60.256 18.462 1.00 66.76 126 THR E CA 1
ATOM 10251 C C . THR E 1 127 ? 98.006 60.692 19.690 1.00 69.06 126 THR E C 1
ATOM 10252 O O . THR E 1 127 ? 97.621 59.887 20.519 1.00 70.06 126 THR E O 1
ATOM 10256 N N . GLN E 1 128 ? 97.722 61.978 19.766 1.00 68.69 127 GLN E N 1
ATOM 10257 C CA . GLN E 1 128 ? 96.931 62.497 20.862 1.00 70.53 127 GLN E CA 1
ATOM 10258 C C . GLN E 1 128 ? 95.513 61.918 20.853 1.00 73.83 127 GLN E C 1
ATOM 10259 O O . GLN E 1 128 ? 94.973 61.455 21.880 1.00 76.22 127 GLN E O 1
ATOM 10265 N N . VAL E 1 129 ? 94.887 61.969 19.700 1.00 73.95 128 VAL E N 1
ATOM 10266 C CA . VAL E 1 129 ? 93.556 61.429 19.601 1.00 78.77 128 VAL E CA 1
ATOM 10267 C C . VAL E 1 129 ? 93.572 59.933 19.942 1.00 81.69 128 VAL E C 1
ATOM 10268 O O . VAL E 1 129 ? 92.684 59.462 20.609 1.00 82.82 128 VAL E O 1
ATOM 10272 N N . LEU E 1 130 ? 94.599 59.194 19.543 1.00 82.11 129 LEU E N 1
ATOM 10273 C CA . LEU E 1 130 ? 94.639 57.761 19.913 1.00 84.64 129 LEU E CA 1
ATOM 10274 C C . LEU E 1 130 ? 94.626 57.612 21.424 1.00 86.98 129 LEU E C 1
ATOM 10275 O O . LEU E 1 130 ? 93.995 56.736 21.982 1.00 94.43 129 LEU E O 1
ATOM 10280 N N . GLY E 1 131 ? 95.357 58.476 22.093 1.00 85.70 130 GLY E N 1
ATOM 10281 C CA . GLY E 1 131 ? 95.496 58.393 23.558 1.00 85.17 130 GLY E CA 1
ATOM 10282 C C . GLY E 1 131 ? 94.217 58.761 24.247 1.00 88.69 130 GLY E C 1
ATOM 10283 O O . GLY E 1 131 ? 93.821 58.157 25.259 1.00 92.47 130 GLY E O 1
ATOM 10284 N N . ASP E 1 132 ? 93.578 59.782 23.701 1.00 88.60 131 ASP E N 1
ATOM 10285 C CA . ASP E 1 132 ? 92.261 60.211 24.191 1.00 92.61 131 ASP E CA 1
ATOM 10286 C C . ASP E 1 132 ? 91.300 59.019 24.126 1.00 95.46 131 ASP E C 1
ATOM 10287 O O . ASP E 1 132 ? 90.639 58.674 25.087 1.00 99.05 131 ASP E O 1
ATOM 10292 N N . LEU E 1 133 ? 91.284 58.379 22.974 1.00 93.80 132 LEU E N 1
ATOM 10293 C CA . LEU E 1 133 ? 90.468 57.179 22.730 1.00 97.23 132 LEU E CA 1
ATOM 10294 C C . LEU E 1 133 ? 90.728 56.099 23.766 1.00 99.64 132 LEU E C 1
ATOM 10295 O O . LEU E 1 133 ? 89.812 55.578 24.406 1.00 107.25 132 LEU E O 1
ATOM 10300 N N . PHE E 1 134 ? 92.003 55.785 23.952 1.00 96.86 133 PHE E N 1
ATOM 10301 C CA . PHE E 1 134 ? 92.430 54.765 24.937 1.00 96.80 133 PHE E CA 1
ATOM 10302 C C . PHE E 1 134 ? 91.810 55.064 26.291 1.00 99.39 133 PHE E C 1
ATOM 10303 O O . PHE E 1 134 ? 91.348 54.177 27.015 1.00 99.89 133 PHE E O 1
ATOM 10311 N N . THR E 1 135 ? 91.794 56.355 26.581 1.00 99.46 134 THR E N 1
ATOM 10312 C CA . THR E 1 135 ? 91.391 56.853 27.885 1.00 104.68 134 THR E CA 1
ATOM 10313 C C . THR E 1 135 ? 89.898 56.739 28.062 1.00 112.03 134 THR E C 1
ATOM 10314 O O . THR E 1 135 ? 89.410 56.355 29.118 1.00 121.00 134 THR E O 1
ATOM 10318 N N . ILE E 1 136 ? 89.180 57.070 27.010 1.00 112.90 135 ILE E N 1
ATOM 10319 C CA . ILE E 1 136 ? 87.728 56.942 26.995 1.00 116.86 135 ILE E CA 1
ATOM 10320 C C . ILE E 1 136 ? 87.354 55.494 27.267 1.00 121.84 135 ILE E C 1
ATOM 10321 O O . ILE E 1 136 ? 86.408 55.199 27.984 1.00 130.36 135 ILE E O 1
ATOM 10326 N N . LYS E 1 137 ? 88.091 54.583 26.661 1.00 119.44 136 LYS E N 1
ATOM 10327 C CA . LYS E 1 137 ? 87.822 53.152 26.822 1.00 124.59 136 LYS E CA 1
ATOM 10328 C C . LYS E 1 137 ? 88.118 52.711 28.257 1.00 122.50 136 LYS E C 1
ATOM 10329 O O . LYS E 1 137 ? 87.370 51.966 28.859 1.00 127.21 136 LYS E O 1
ATOM 10335 N N . GLU E 1 138 ? 89.189 53.237 28.808 1.00 117.02 137 GLU E N 1
ATOM 10336 C CA . GLU E 1 138 ? 89.569 52.952 30.208 1.00 119.05 137 GLU E CA 1
ATOM 10337 C C . GLU E 1 138 ? 88.549 53.459 31.230 1.00 122.68 137 GLU E C 1
ATOM 10338 O O . GLU E 1 138 ? 88.367 52.867 32.290 1.00 124.24 137 GLU E O 1
ATOM 10344 N N . TRP E 1 139 ? 87.888 54.553 30.902 1.00 121.40 138 TRP E N 1
ATOM 10345 C CA . TRP E 1 139 ? 86.934 55.137 31.837 1.00 126.58 138 TRP E CA 1
ATOM 10346 C C . TRP E 1 139 ? 85.499 54.688 31.504 1.00 134.35 138 TRP E C 1
ATOM 10347 O O . TRP E 1 139 ? 84.521 55.309 31.905 1.00 136.44 138 TRP E O 1
ATOM 10358 N N . ASN E 1 140 ? 85.424 53.561 30.799 1.00 137.40 139 ASN E N 1
ATOM 10359 C CA . ASN E 1 140 ? 84.165 52.904 30.453 1.00 144.12 139 ASN E CA 1
ATOM 10360 C C . ASN E 1 140 ? 83.154 53.901 29.927 1.00 145.75 139 ASN E C 1
ATOM 10361 O O . ASN E 1 140 ? 82.013 53.906 30.344 1.00 150.51 139 ASN E O 1
ATOM 10366 N N . LYS E 1 141 ? 83.586 54.776 29.040 1.00 142.31 140 LYS E N 1
ATOM 10367 C CA . LYS E 1 141 ? 82.664 55.734 28.416 1.00 145.55 140 LYS E CA 1
ATOM 10368 C C . LYS E 1 141 ? 82.410 55.340 26.964 1.00 148.93 140 LYS E C 1
ATOM 10369 O O . LYS E 1 141 ? 82.007 56.150 26.140 1.00 147.90 140 LYS E O 1
ATOM 10383 N N . GLN E 1 143 ? 80.151 52.939 25.461 1.00 179.40 142 GLN E N 1
ATOM 10384 C CA . GLN E 1 143 ? 78.997 52.047 25.461 1.00 184.70 142 GLN E CA 1
ATOM 10385 C C . GLN E 1 143 ? 78.612 51.685 24.023 1.00 183.60 142 GLN E C 1
ATOM 10386 O O . GLN E 1 143 ? 78.202 52.540 23.236 1.00 183.66 142 GLN E O 1
ATOM 10388 N N . ASN E 1 144 ? 78.762 50.407 23.700 1.00 181.63 143 ASN E N 1
ATOM 10389 C CA . ASN E 1 144 ? 78.303 49.841 22.422 1.00 178.39 143 ASN E CA 1
ATOM 10390 C C . ASN E 1 144 ? 79.291 50.084 21.287 1.00 165.74 143 ASN E C 1
ATOM 10391 O O . ASN E 1 144 ? 78.919 50.075 20.128 1.00 164.51 143 ASN E O 1
ATOM 10393 N N . GLY E 1 145 ? 80.554 50.305 21.633 1.00 159.18 144 GLY E N 1
ATOM 10394 C CA . GLY E 1 145 ? 81.628 50.589 20.627 1.00 151.41 144 GLY E CA 1
ATOM 10395 C C . GLY E 1 145 ? 81.559 51.999 20.050 1.00 144.62 144 GLY E C 1
ATOM 10396 O O . GLY E 1 145 ? 82.453 52.450 19.352 1.00 137.39 144 GLY E O 1
ATOM 10397 N N . ILE E 1 146 ? 80.467 52.676 20.378 1.00 148.48 145 ILE E N 1
ATOM 10398 C CA . ILE E 1 146 ? 80.225 54.085 20.084 1.00 145.60 145 ILE E CA 1
ATOM 10399 C C . ILE E 1 146 ? 80.627 54.934 21.290 1.00 143.28 145 ILE E C 1
ATOM 10400 O O . ILE E 1 146 ? 80.592 54.464 22.413 1.00 149.81 145 ILE E O 1
ATOM 10405 N N . ALA E 1 147 ? 81.012 56.182 21.060 1.00 135.58 146 ALA E N 1
ATOM 10406 C CA . ALA E 1 147 ? 81.172 57.153 22.151 1.00 131.18 146 ALA E CA 1
ATOM 10407 C C . ALA E 1 147 ? 80.420 58.425 21.807 1.00 129.84 146 ALA E C 1
ATOM 10408 O O . ALA E 1 147 ? 80.346 58.827 20.657 1.00 127.05 146 ALA E O 1
ATOM 10410 N N . LYS E 1 148 ? 79.844 59.044 22.823 1.00 131.87 147 LYS E N 1
ATOM 10411 C CA . LYS E 1 148 ? 79.094 60.285 22.647 1.00 132.07 147 LYS E CA 1
ATOM 10412 C C . LYS E 1 148 ? 80.039 61.391 23.118 1.00 125.59 147 LYS E C 1
ATOM 10413 O O . LYS E 1 148 ? 80.237 61.575 24.325 1.00 126.04 147 LYS E O 1
ATOM 10419 N N . VAL E 1 149 ? 80.599 62.112 22.153 1.00 118.75 148 VAL E N 1
ATOM 10420 C CA . VAL E 1 149 ? 81.686 63.066 22.412 1.00 113.94 148 VAL E CA 1
ATOM 10421 C C . VAL E 1 149 ? 81.367 64.503 22.007 1.00 115.24 148 VAL E C 1
ATOM 10422 O O . VAL E 1 149 ? 80.825 64.761 20.954 1.00 116.79 148 VAL E O 1
ATOM 10426 N N . ALA E 1 150 ? 81.806 65.442 22.824 1.00 115.76 149 ALA E N 1
ATOM 10427 C CA . ALA E 1 150 ? 81.746 66.856 22.488 1.00 116.58 149 ALA E CA 1
ATOM 10428 C C . ALA E 1 150 ? 83.150 67.423 22.388 1.00 112.49 149 ALA E C 1
ATOM 10429 O O . ALA E 1 150 ? 83.950 67.272 23.281 1.00 115.68 149 ALA E O 1
ATOM 10431 N N . PHE E 1 151 ? 83.455 68.106 21.314 1.00 111.47 150 PHE E N 1
ATOM 10432 C CA . PHE E 1 151 ? 84.713 68.833 21.257 1.00 109.53 150 PHE E CA 1
ATOM 10433 C C . PHE E 1 151 ? 84.459 70.318 21.258 1.00 112.22 150 PHE E C 1
ATOM 10434 O O . PHE E 1 151 ? 83.777 70.823 20.394 1.00 120.16 150 PHE E O 1
ATOM 10442 N N . ILE E 1 152 ? 85.063 71.028 22.182 1.00 112.55 151 ILE E N 1
ATOM 10443 C CA . ILE E 1 152 ? 84.904 72.478 22.251 1.00 117.24 151 ILE E CA 1
ATOM 10444 C C . ILE E 1 152 ? 86.217 73.222 22.120 1.00 115.00 151 ILE E C 1
ATOM 10445 O O . ILE E 1 152 ? 87.122 73.030 22.931 1.00 118.01 151 ILE E O 1
ATOM 10450 N N . GLY E 1 153 ? 86.323 74.097 21.135 1.00 115.26 152 GLY E N 1
ATOM 10451 C CA . GLY E 1 153 ? 87.566 74.873 20.966 1.00 114.75 152 GLY E CA 1
ATOM 10452 C C . GLY E 1 153 ? 87.823 75.491 19.622 1.00 114.43 152 GLY E C 1
ATOM 10453 O O . GLY E 1 153 ? 86.900 75.845 18.923 1.00 120.19 152 GLY E O 1
ATOM 10454 N N . ASP E 1 154 ? 89.096 75.602 19.260 1.00 113.85 153 ASP E N 1
ATOM 10455 C CA . ASP E 1 154 ? 89.517 76.156 17.944 1.00 115.77 153 ASP E CA 1
ATOM 10456 C C . ASP E 1 154 ? 89.236 75.154 16.787 1.00 115.64 153 ASP E C 1
ATOM 10457 O O . ASP E 1 154 ? 89.001 73.970 17.027 1.00 115.08 153 ASP E O 1
ATOM 10462 N N . SER E 1 155 ? 89.241 75.642 15.547 1.00 118.29 154 SER E N 1
ATOM 10463 C CA . SER E 1 155 ? 89.330 74.764 14.332 1.00 119.08 154 SER E CA 1
ATOM 10464 C C . SER E 1 155 ? 90.817 74.350 14.051 1.00 115.21 154 SER E C 1
ATOM 10465 O O . SER E 1 155 ? 91.348 74.487 12.929 1.00 116.46 154 SER E O 1
ATOM 10468 N N . ASN E 1 156 ? 91.463 73.835 15.091 1.00 107.51 155 ASN E N 1
ATOM 10469 C CA . ASN E 1 156 ? 92.870 73.505 15.043 1.00 101.94 155 ASN E CA 1
ATOM 10470 C C . ASN E 1 156 ? 93.084 72.027 14.668 1.00 97.60 155 ASN E C 1
ATOM 10471 O O . ASN E 1 156 ? 92.153 71.339 14.233 1.00 100.31 155 ASN E O 1
ATOM 10476 N N . ASN E 1 157 ? 94.328 71.578 14.791 1.00 91.86 156 ASN E N 1
ATOM 10477 C CA . ASN E 1 157 ? 94.708 70.193 14.473 1.00 87.54 156 ASN E CA 1
ATOM 10478 C C . ASN E 1 157 ? 93.885 69.173 15.243 1.00 86.90 156 ASN E C 1
ATOM 10479 O O . ASN E 1 157 ? 93.469 68.157 14.708 1.00 84.66 156 ASN E O 1
ATOM 10492 N N . CYS E 1 159 ? 90.965 69.390 16.543 1.00 103.57 158 CYS E N 1
ATOM 10493 C CA . CYS E 1 159 ? 89.602 69.395 16.055 1.00 105.13 158 CYS E CA 1
ATOM 10494 C C . CYS E 1 159 ? 89.486 68.529 14.815 1.00 103.38 158 CYS E C 1
ATOM 10495 O O . CYS E 1 159 ? 88.590 67.693 14.691 1.00 110.91 158 CYS E O 1
ATOM 10498 N N . ASN E 1 160 ? 90.400 68.758 13.894 1.00 97.83 159 ASN E N 1
ATOM 10499 C CA . ASN E 1 160 ? 90.477 67.973 12.672 1.00 94.96 159 ASN E CA 1
ATOM 10500 C C . ASN E 1 160 ? 90.566 66.496 12.960 1.00 91.71 159 ASN E C 1
ATOM 10501 O O . ASN E 1 160 ? 89.846 65.669 12.416 1.00 94.28 159 ASN E O 1
ATOM 10506 N N . SER E 1 161 ? 91.469 66.159 13.843 1.00 86.10 160 SER E N 1
ATOM 10507 C CA . SER E 1 161 ? 91.726 64.759 14.108 1.00 85.41 160 SER E CA 1
ATOM 10508 C C . SER E 1 161 ? 90.564 64.106 14.847 1.00 88.54 160 SER E C 1
ATOM 10509 O O . SER E 1 161 ? 90.240 62.943 14.606 1.00 88.21 160 SER E O 1
ATOM 10512 N N . TRP E 1 162 ? 89.926 64.851 15.742 1.00 90.46 161 TRP E N 1
ATOM 10513 C CA . TRP E 1 162 ? 88.724 64.308 16.402 1.00 93.14 161 TRP E CA 1
ATOM 10514 C C . TRP E 1 162 ? 87.585 64.168 15.406 1.00 97.06 161 TRP E C 1
ATOM 10515 O O . TRP E 1 162 ? 86.842 63.190 15.434 1.00 100.90 161 TRP E O 1
ATOM 10526 N N . LEU E 1 163 ? 87.466 65.137 14.511 1.00 96.42 162 LEU E N 1
ATOM 10527 C CA . LEU E 1 163 ? 86.364 65.108 13.562 1.00 100.65 162 LEU E CA 1
ATOM 10528 C C . LEU E 1 163 ? 86.484 63.810 12.779 1.00 102.33 162 LEU E C 1
ATOM 10529 O O . LEU E 1 163 ? 85.550 63.017 12.664 1.00 105.55 162 LEU E O 1
ATOM 10534 N N . ILE E 1 164 ? 87.680 63.619 12.254 1.00 101.47 163 ILE E N 1
ATOM 10535 C CA . ILE E 1 164 ? 88.042 62.466 11.395 1.00 101.85 163 ILE E CA 1
ATOM 10536 C C . ILE E 1 164 ? 87.822 61.147 12.077 1.00 100.05 163 ILE E C 1
ATOM 10537 O O . ILE E 1 164 ? 87.305 60.212 11.487 1.00 100.64 163 ILE E O 1
ATOM 10542 N N . THR E 1 165 ? 88.317 61.071 13.301 1.00 95.31 164 THR E N 1
ATOM 10543 C CA . THR E 1 165 ? 88.336 59.805 14.016 1.00 94.90 164 THR E CA 1
ATOM 10544 C C . THR E 1 165 ? 86.953 59.412 14.381 1.00 98.00 164 THR E C 1
ATOM 10545 O O . THR E 1 165 ? 86.605 58.243 14.347 1.00 99.78 164 THR E O 1
ATOM 10549 N N . ALA E 1 166 ? 86.166 60.404 14.759 1.00 99.82 165 ALA E N 1
ATOM 10550 C CA . ALA E 1 166 ? 84.755 60.129 15.116 1.00 104.57 165 ALA E CA 1
ATOM 10551 C C . ALA E 1 166 ? 84.104 59.543 13.896 1.00 106.61 165 ALA E C 1
ATOM 10552 O O . ALA E 1 166 ? 83.348 58.574 13.966 1.00 111.02 165 ALA E O 1
ATOM 10554 N N . ALA E 1 167 ? 84.435 60.150 12.765 1.00 103.58 166 ALA E N 1
ATOM 10555 C CA . ALA E 1 167 ? 83.815 59.795 11.488 1.00 106.59 166 ALA E CA 1
ATOM 10556 C C . ALA E 1 167 ? 84.158 58.355 11.082 1.00 107.02 166 ALA E C 1
ATOM 10557 O O . ALA E 1 167 ? 83.321 57.613 10.539 1.00 110.38 166 ALA E O 1
ATOM 10559 N N . ILE E 1 168 ? 85.394 57.959 11.363 1.00 103.30 167 ILE E N 1
ATOM 10560 C CA . ILE E 1 168 ? 85.848 56.603 11.019 1.00 102.88 167 ILE E CA 1
ATOM 10561 C C . ILE E 1 168 ? 85.226 55.599 11.966 1.00 106.75 167 ILE E C 1
ATOM 10562 O O . ILE E 1 168 ? 84.687 54.576 11.545 1.00 110.36 167 ILE E O 1
ATOM 10567 N N . LEU E 1 169 ? 85.268 55.934 13.242 1.00 105.61 168 LEU E N 1
ATOM 10568 C CA . LEU E 1 169 ? 84.917 54.968 14.272 1.00 109.25 168 LEU E CA 1
ATOM 10569 C C . LEU E 1 169 ? 83.434 54.743 14.440 1.00 115.74 168 LEU E C 1
ATOM 10570 O O . LEU E 1 169 ? 83.013 53.704 14.933 1.00 119.27 168 LEU E O 1
ATOM 10575 N N . GLY E 1 170 ? 82.653 55.735 14.035 1.00 118.64 169 GLY E N 1
ATOM 10576 C CA . GLY E 1 170 ? 81.180 55.694 14.157 1.00 126.18 169 GLY E CA 1
ATOM 10577 C C . GLY E 1 170 ? 80.617 56.406 15.382 1.00 128.70 169 GLY E C 1
ATOM 10578 O O . GLY E 1 170 ? 79.470 56.201 15.801 1.00 135.11 169 GLY E O 1
ATOM 10579 N N . PHE E 1 171 ? 81.412 57.303 15.921 1.00 125.86 170 PHE E N 1
ATOM 10580 C CA . PHE E 1 171 ? 81.029 58.026 17.136 1.00 128.19 170 PHE E CA 1
ATOM 10581 C C . PHE E 1 171 ? 79.945 59.053 16.860 1.00 130.91 170 PHE E C 1
ATOM 10582 O O . PHE E 1 171 ? 79.743 59.467 15.734 1.00 131.84 170 PHE E O 1
ATOM 10590 N N . GLU E 1 172 ? 79.295 59.490 17.926 1.00 133.31 171 GLU E N 1
ATOM 10591 C CA . GLU E 1 172 ? 78.391 60.623 17.858 1.00 134.93 171 GLU E CA 1
ATOM 10592 C C . GLU E 1 172 ? 79.185 61.807 18.375 1.00 129.78 171 GLU E C 1
ATOM 10593 O O . GLU E 1 172 ? 79.565 61.828 19.547 1.00 130.57 171 GLU E O 1
ATOM 10599 N N . ILE E 1 173 ? 79.463 62.776 17.513 1.00 123.58 172 ILE E N 1
ATOM 10600 C CA . ILE E 1 173 ? 80.266 63.913 17.936 1.00 118.90 172 ILE E CA 1
ATOM 10601 C C . ILE E 1 173 ? 79.650 65.258 17.629 1.00 119.90 172 ILE E C 1
ATOM 10602 O O . ILE E 1 173 ? 79.180 65.497 16.539 1.00 122.14 172 ILE E O 1
ATOM 10607 N N . SER E 1 174 ? 79.678 66.131 18.620 1.00 121.21 173 SER E N 1
ATOM 10608 C CA . SER E 1 174 ? 79.321 67.545 18.449 1.00 124.82 173 SER E CA 1
ATOM 10609 C C . SER E 1 174 ? 80.512 68.456 18.630 1.00 121.98 173 SER E C 1
ATOM 10610 O O . SER E 1 174 ? 81.158 68.445 19.672 1.00 120.46 173 SER E O 1
ATOM 10613 N N . ILE E 1 175 ? 80.769 69.275 17.625 1.00 122.91 174 ILE E N 1
ATOM 10614 C CA . ILE E 1 175 ? 81.858 70.257 17.689 1.00 121.07 174 ILE E CA 1
ATOM 10615 C C . ILE E 1 175 ? 81.316 71.667 17.840 1.00 130.25 174 ILE E C 1
ATOM 10616 O O . ILE E 1 175 ? 80.362 72.069 17.168 1.00 138.96 174 ILE E O 1
ATOM 10621 N N . ALA E 1 176 ? 81.947 72.420 18.721 1.00 132.15 175 ALA E N 1
ATOM 10622 C CA . ALA E 1 176 ? 81.563 73.804 18.957 1.00 140.46 175 ALA E CA 1
ATOM 10623 C C . ALA E 1 176 ? 82.764 74.749 18.940 1.00 143.86 175 ALA E C 1
ATOM 10624 O O . ALA E 1 176 ? 83.737 74.557 19.661 1.00 148.59 175 ALA E O 1
ATOM 10634 N N . PRO E 1 178 ? 83.702 79.280 17.785 1.00 161.04 177 PRO E N 1
ATOM 10635 C CA . PRO E 1 178 ? 82.998 80.559 17.553 1.00 169.71 177 PRO E CA 1
ATOM 10636 C C . PRO E 1 178 ? 82.401 80.728 16.135 1.00 174.54 177 PRO E C 1
ATOM 10637 O O . PRO E 1 178 ? 82.712 79.948 15.228 1.00 173.70 177 PRO E O 1
ATOM 10641 N N . LYS E 1 179 ? 81.545 81.737 15.969 1.00 179.21 178 LYS E N 1
ATOM 10642 C CA . LYS E 1 179 ? 80.754 81.899 14.733 1.00 177.05 178 LYS E CA 1
ATOM 10643 C C . LYS E 1 179 ? 81.672 82.116 13.510 1.00 174.77 178 LYS E C 1
ATOM 10644 O O . LYS E 1 179 ? 81.545 81.424 12.505 1.00 171.28 178 LYS E O 1
ATOM 10648 N N . ASN E 1 180 ? 82.663 82.997 13.636 1.00 176.61 179 ASN E N 1
ATOM 10649 C CA . ASN E 1 180 ? 83.570 83.327 12.505 1.00 175.70 179 ASN E CA 1
ATOM 10650 C C . ASN E 1 180 ? 84.468 82.163 12.061 1.00 172.44 179 ASN E C 1
ATOM 10651 O O . ASN E 1 180 ? 85.040 82.175 10.968 1.00 176.95 179 ASN E O 1
ATOM 10656 N N . TYR E 1 181 ? 84.575 81.152 12.911 1.00 170.81 180 TYR E N 1
ATOM 10657 C CA . TYR E 1 181 ? 85.519 80.041 12.707 1.00 163.71 180 TYR E CA 1
ATOM 10658 C C . TYR E 1 181 ? 84.932 78.966 11.796 1.00 159.58 180 TYR E C 1
ATOM 10659 O O . TYR E 1 181 ? 83.745 78.641 11.879 1.00 156.24 180 TYR E O 1
ATOM 10668 N N . LYS E 1 182 ? 85.787 78.439 10.925 1.00 153.38 181 LYS E N 1
ATOM 10669 C CA . LYS E 1 182 ? 85.380 77.482 9.879 1.00 154.34 181 LYS E CA 1
ATOM 10670 C C . LYS E 1 182 ? 86.342 76.282 9.898 1.00 144.60 181 LYS E C 1
ATOM 10671 O O . LYS E 1 182 ? 87.482 76.402 10.356 1.00 145.48 181 LYS E O 1
ATOM 10675 N N . ILE E 1 183 ? 85.828 75.113 9.509 1.00 140.18 182 ILE E N 1
ATOM 10676 C CA . ILE E 1 183 ? 86.644 73.897 9.304 1.00 134.02 182 ILE E CA 1
ATOM 10677 C C . ILE E 1 183 ? 86.982 73.714 7.825 1.00 126.96 182 ILE E C 1
ATOM 10678 O O . ILE E 1 183 ? 86.210 74.009 6.943 1.00 128.22 182 ILE E O 1
ATOM 10683 N N . SER E 1 184 ? 88.160 73.187 7.581 1.00 124.96 183 SER E N 1
ATOM 10684 C CA . SER E 1 184 ? 88.634 72.968 6.222 1.00 122.80 183 SER E CA 1
ATOM 10685 C C . SER E 1 184 ? 87.655 72.167 5.398 1.00 120.97 183 SER E C 1
ATOM 10686 O O . SER E 1 184 ? 87.344 71.039 5.727 1.00 117.81 183 SER E O 1
ATOM 10689 N N . PRO E 1 185 ? 87.207 72.725 4.287 1.00 123.20 184 PRO E N 1
ATOM 10690 C CA . PRO E 1 185 ? 86.237 71.985 3.501 1.00 125.26 184 PRO E CA 1
ATOM 10691 C C . PRO E 1 185 ? 86.702 70.586 3.094 1.00 124.88 184 PRO E C 1
ATOM 10692 O O . PRO E 1 185 ? 85.903 69.661 3.047 1.00 126.56 184 PRO E O 1
ATOM 10696 N N . GLU E 1 186 ? 87.989 70.438 2.809 1.00 124.87 185 GLU E N 1
ATOM 10697 C CA . GLU E 1 186 ? 88.522 69.142 2.330 1.00 119.50 185 GLU E CA 1
ATOM 10698 C C . GLU E 1 186 ? 88.410 68.063 3.410 1.00 115.99 185 GLU E C 1
ATOM 10699 O O . GLU E 1 186 ? 88.070 66.903 3.163 1.00 114.87 185 GLU E O 1
ATOM 10705 N N . ILE E 1 187 ? 88.681 68.474 4.628 1.00 112.57 186 ILE E N 1
ATOM 10706 C CA . ILE E 1 187 ? 88.608 67.561 5.769 1.00 110.01 186 ILE E CA 1
ATOM 10707 C C . ILE E 1 187 ? 87.161 67.198 6.038 1.00 114.13 186 ILE E C 1
ATOM 10708 O O . ILE E 1 187 ? 86.817 66.061 6.317 1.00 115.05 186 ILE E O 1
ATOM 10713 N N . TRP E 1 188 ? 86.329 68.217 5.976 1.00 115.70 187 TRP E N 1
ATOM 10714 C CA . TRP E 1 188 ? 84.916 68.086 6.293 1.00 118.74 187 TRP E CA 1
ATOM 10715 C C . TRP E 1 188 ? 84.262 67.114 5.324 1.00 119.44 187 TRP E C 1
ATOM 10716 O O . TRP E 1 188 ? 83.466 66.265 5.709 1.00 120.59 187 TRP E O 1
ATOM 10727 N N . GLU E 1 189 ? 84.602 67.257 4.057 1.00 118.00 188 GLU E N 1
ATOM 10728 C CA . GLU E 1 189 ? 84.125 66.327 3.043 1.00 118.83 188 GLU E CA 1
ATOM 10729 C C . GLU E 1 189 ? 84.493 64.890 3.360 1.00 116.59 188 GLU E C 1
ATOM 10730 O O . GLU E 1 189 ? 83.696 63.986 3.229 1.00 117.25 188 GLU E O 1
ATOM 10736 N N . PHE E 1 190 ? 85.738 64.677 3.746 1.00 113.26 189 PHE E N 1
ATOM 10737 C CA . PHE E 1 190 ? 86.190 63.315 4.067 1.00 108.81 189 PHE E CA 1
ATOM 10738 C C . PHE E 1 190 ? 85.341 62.708 5.172 1.00 108.45 189 PHE E C 1
ATOM 10739 O O . PHE E 1 190 ? 84.940 61.552 5.118 1.00 109.52 189 PHE E O 1
ATOM 10747 N N . ALA E 1 191 ? 85.070 63.525 6.168 1.00 104.99 190 ALA E N 1
ATOM 10748 C CA . ALA E 1 191 ? 84.296 63.103 7.294 1.00 106.23 190 ALA E CA 1
ATOM 10749 C C . ALA E 1 191 ? 82.848 62.780 6.888 1.00 113.69 190 ALA E C 1
ATOM 10750 O O . ALA E 1 191 ? 82.233 61.824 7.360 1.00 114.00 190 ALA E O 1
ATOM 10760 N N . LYS E 1 193 ? 81.748 61.720 4.055 1.00 121.55 192 LYS E N 1
ATOM 10761 C CA . LYS E 1 193 ? 81.787 60.430 3.353 1.00 121.09 192 LYS E CA 1
ATOM 10762 C C . LYS E 1 193 ? 81.946 59.267 4.329 1.00 119.11 192 LYS E C 1
ATOM 10763 O O . LYS E 1 193 ? 81.248 58.261 4.266 1.00 119.20 192 LYS E O 1
ATOM 10767 N N . GLN E 1 194 ? 82.878 59.429 5.257 1.00 116.34 193 GLN E N 1
ATOM 10768 C CA . GLN E 1 194 ? 83.146 58.371 6.229 1.00 116.06 193 GLN E CA 1
ATOM 10769 C C . GLN E 1 194 ? 81.968 58.087 7.161 1.00 120.32 193 GLN E C 1
ATOM 10770 O O . GLN E 1 194 ? 81.715 56.941 7.510 1.00 123.80 193 GLN E O 1
ATOM 10776 N N . ALA E 1 195 ? 81.222 59.125 7.520 1.00 120.20 194 ALA E N 1
ATOM 10777 C CA . ALA E 1 195 ? 80.056 58.960 8.409 1.00 123.41 194 ALA E CA 1
ATOM 10778 C C . ALA E 1 195 ? 79.039 58.017 7.798 1.00 128.61 194 ALA E C 1
ATOM 10779 O O . ALA E 1 195 ? 78.536 57.113 8.453 1.00 132.60 194 ALA E O 1
ATOM 10781 N N . LEU E 1 196 ? 78.736 58.245 6.533 1.00 130.00 195 LEU E N 1
ATOM 10782 C CA . LEU E 1 196 ? 77.826 57.359 5.798 1.00 135.27 195 LEU E CA 1
ATOM 10783 C C . LEU E 1 196 ? 78.140 55.876 5.983 1.00 136.10 195 LEU E C 1
ATOM 10784 O O . LEU E 1 196 ? 77.252 55.082 6.233 1.00 140.75 195 LEU E O 1
ATOM 10789 N N . ILE E 1 197 ? 79.413 55.521 5.819 1.00 131.77 196 ILE E N 1
ATOM 10790 C CA . ILE E 1 197 ? 79.862 54.123 5.946 1.00 132.12 196 ILE E CA 1
ATOM 10791 C C . ILE E 1 197 ? 79.691 53.632 7.392 1.00 133.08 196 ILE E C 1
ATOM 10792 O O . ILE E 1 197 ? 79.099 52.579 7.635 1.00 138.14 196 ILE E O 1
ATOM 10797 N N . SER E 1 198 ? 80.189 54.430 8.336 1.00 128.19 197 SER E N 1
ATOM 10798 C CA . SER E 1 198 ? 80.271 54.052 9.780 1.00 127.77 197 SER E CA 1
ATOM 10799 C C . SER E 1 198 ? 79.063 54.387 10.676 1.00 132.06 197 SER E C 1
ATOM 10800 O O . SER E 1 198 ? 79.042 54.024 11.856 1.00 132.75 197 SER E O 1
ATOM 10803 N N . GLY E 1 199 ? 78.121 55.144 10.136 1.00 133.45 198 GLY E N 1
ATOM 10804 C CA . GLY E 1 199 ? 77.009 55.662 10.927 1.00 136.19 198 GLY E CA 1
ATOM 10805 C C . GLY E 1 199 ? 77.356 56.723 11.971 1.00 132.27 198 GLY E C 1
ATOM 10806 O O . GLY E 1 199 ? 76.640 56.887 12.944 1.00 134.86 198 GLY E O 1
ATOM 10807 N N . ALA E 1 200 ? 78.413 57.483 11.749 1.00 125.58 199 ALA E N 1
ATOM 10808 C CA . ALA E 1 200 ? 78.720 58.622 12.605 1.00 122.45 199 ALA E CA 1
ATOM 10809 C C . ALA E 1 200 ? 77.638 59.694 12.617 1.00 126.60 199 ALA E C 1
ATOM 10810 O O . ALA E 1 200 ? 77.148 60.129 11.567 1.00 128.31 199 ALA E O 1
ATOM 10812 N N . LYS E 1 201 ? 77.264 60.118 13.818 1.00 128.73 200 LYS E N 1
ATOM 10813 C CA . LYS E 1 201 ? 76.370 61.271 13.976 1.00 132.18 200 LYS E CA 1
ATOM 10814 C C . LYS E 1 201 ? 77.203 62.523 14.334 1.00 128.12 200 LYS E C 1
ATOM 10815 O O . LYS E 1 201 ? 77.478 62.834 15.517 1.00 128.15 200 LYS E O 1
ATOM 10817 N N . ILE E 1 202 ? 77.614 63.226 13.286 1.00 124.74 201 ILE E N 1
ATOM 10818 C CA . ILE E 1 202 ? 78.423 64.425 13.417 1.00 120.55 201 ILE E CA 1
ATOM 10819 C C . ILE E 1 202 ? 77.649 65.715 13.264 1.00 124.12 201 ILE E C 1
ATOM 10820 O O . ILE E 1 202 ? 76.891 65.863 12.332 1.00 126.11 201 ILE E O 1
ATOM 10825 N N . SER E 1 203 ? 77.917 66.669 14.145 1.00 125.31 202 SER E N 1
ATOM 10826 C CA . SER E 1 203 ? 77.298 67.996 14.088 1.00 131.95 202 SER E CA 1
ATOM 10827 C C . SER E 1 203 ? 78.293 69.093 14.444 1.00 131.58 202 SER E C 1
ATOM 10828 O O . SER E 1 203 ? 79.078 68.948 15.365 1.00 131.95 202 SER E O 1
ATOM 10831 N N . LEU E 1 204 ? 78.241 70.202 13.720 1.00 135.88 203 LEU E N 1
ATOM 10832 C CA . LEU E 1 204 ? 79.106 71.363 14.002 1.00 136.56 203 LEU E CA 1
ATOM 10833 C C . LEU E 1 204 ? 78.264 72.606 14.266 1.00 145.27 203 LEU E C 1
ATOM 10834 O O . LEU E 1 204 ? 77.329 72.892 13.542 1.00 149.21 203 LEU E O 1
ATOM 10839 N N . GLY E 1 205 ? 78.632 73.352 15.300 1.00 149.54 204 GLY E N 1
ATOM 10840 C CA . GLY E 1 205 ? 77.894 74.562 15.704 1.00 154.55 204 GLY E CA 1
ATOM 10841 C C . GLY E 1 205 ? 78.778 75.621 16.339 1.00 153.62 204 GLY E C 1
ATOM 10842 O O . GLY E 1 205 ? 79.994 75.506 16.340 1.00 150.15 204 GLY E O 1
ATOM 10843 N N . TYR E 1 206 ? 78.146 76.671 16.846 1.00 159.77 205 TYR E N 1
ATOM 10844 C CA . TYR E 1 206 ? 78.845 77.743 17.583 1.00 158.83 205 TYR E CA 1
ATOM 10845 C C . TYR E 1 206 ? 78.232 78.006 18.957 1.00 161.65 205 TYR E C 1
ATOM 10846 O O . TYR E 1 206 ? 78.280 79.118 19.495 1.00 163.82 205 TYR E O 1
ATOM 10848 N N . ASP E 1 207 ? 77.652 76.956 19.515 1.00 161.67 206 ASP E N 1
ATOM 10849 C CA . ASP E 1 207 ? 76.987 77.032 20.813 1.00 165.93 206 ASP E CA 1
ATOM 10850 C C . ASP E 1 207 ? 77.533 75.956 21.754 1.00 161.31 206 ASP E C 1
ATOM 10851 O O . ASP E 1 207 ? 77.204 74.779 21.618 1.00 163.14 206 ASP E O 1
ATOM 10856 N N . LYS E 1 208 ? 78.338 76.379 22.719 1.00 155.55 207 LYS E N 1
ATOM 10857 C CA . LYS E 1 208 ? 79.002 75.444 23.630 1.00 150.05 207 LYS E CA 1
ATOM 10858 C C . LYS E 1 208 ? 78.006 74.475 24.249 1.00 153.61 207 LYS E C 1
ATOM 10859 O O . LYS E 1 208 ? 78.197 73.260 24.288 1.00 150.52 207 LYS E O 1
ATOM 10861 N N . PHE E 1 209 ? 76.908 75.042 24.707 1.00 160.35 208 PHE E N 1
ATOM 10862 C CA . PHE E 1 209 ? 75.938 74.305 25.514 1.00 165.78 208 PHE E CA 1
ATOM 10863 C C . PHE E 1 209 ? 75.200 73.245 24.705 1.00 167.44 208 PHE E C 1
ATOM 10864 O O . PHE E 1 209 ? 74.859 72.182 25.209 1.00 168.20 208 PHE E O 1
ATOM 10872 N N . GLU E 1 210 ? 74.910 73.576 23.452 1.00 170.12 209 GLU E N 1
ATOM 10873 C CA . GLU E 1 210 ? 74.248 72.642 22.507 1.00 170.01 209 GLU E CA 1
ATOM 10874 C C . GLU E 1 210 ? 75.152 71.442 22.253 1.00 160.46 209 GLU E C 1
ATOM 10875 O O . GLU E 1 210 ? 74.710 70.298 22.245 1.00 159.78 209 GLU E O 1
ATOM 10881 N N . ALA E 1 211 ? 76.424 71.734 22.059 1.00 153.47 210 ALA E N 1
ATOM 10882 C CA . ALA E 1 211 ? 77.431 70.696 21.782 1.00 146.58 210 ALA E CA 1
ATOM 10883 C C . ALA E 1 211 ? 77.547 69.738 22.956 1.00 146.04 210 ALA E C 1
ATOM 10884 O O . ALA E 1 211 ? 77.712 68.529 22.794 1.00 141.91 210 ALA E O 1
ATOM 10886 N N . LEU E 1 212 ? 77.381 70.303 24.142 1.00 150.08 211 LEU E N 1
ATOM 10887 C CA . LEU E 1 212 ? 77.543 69.569 25.400 1.00 149.55 211 LEU E CA 1
ATOM 10888 C C . LEU E 1 212 ? 76.377 68.636 25.725 1.00 157.51 211 LEU E C 1
ATOM 10889 O O . LEU E 1 212 ? 76.567 67.626 26.401 1.00 161.73 211 LEU E O 1
ATOM 10894 N N . LYS E 1 213 ? 75.180 68.966 25.244 1.00 163.08 212 LYS E N 1
ATOM 10895 C CA . LYS E 1 213 ? 73.954 68.187 25.551 1.00 170.22 212 LYS E CA 1
ATOM 10896 C C . LYS E 1 213 ? 74.141 66.684 25.274 1.00 170.48 212 LYS E C 1
ATOM 10897 O O . LYS E 1 213 ? 74.659 66.300 24.223 1.00 166.11 212 LYS E O 1
ATOM 10899 N N . ASP E 1 214 ? 73.756 65.860 26.250 1.00 176.29 213 ASP E N 1
ATOM 10900 C CA . ASP E 1 214 ? 73.768 64.376 26.148 1.00 176.36 213 ASP E CA 1
ATOM 10901 C C . ASP E 1 214 ? 75.138 63.785 25.764 1.00 167.74 213 ASP E C 1
ATOM 10902 O O . ASP E 1 214 ? 75.253 62.925 24.880 1.00 168.14 213 ASP E O 1
ATOM 10904 N N . LYS E 1 215 ? 76.187 64.277 26.414 1.00 162.41 214 LYS E N 1
ATOM 10905 C CA . LYS E 1 215 ? 77.568 63.856 26.087 1.00 151.09 214 LYS E CA 1
ATOM 10906 C C . LYS E 1 215 ? 78.231 63.204 27.273 1.00 149.22 214 LYS E C 1
ATOM 10907 O O . LYS E 1 215 ? 78.052 63.647 28.395 1.00 152.64 214 LYS E O 1
ATOM 10913 N N . ASP E 1 216 ? 78.992 62.143 27.026 1.00 145.25 215 ASP E N 1
ATOM 10914 C CA . ASP E 1 216 ? 79.767 61.497 28.109 1.00 145.88 215 ASP E CA 1
ATOM 10915 C C . ASP E 1 216 ? 81.227 61.886 28.169 1.00 138.73 215 ASP E C 1
ATOM 10916 O O . ASP E 1 216 ? 81.930 61.527 29.114 1.00 139.51 215 ASP E O 1
ATOM 10921 N N . VAL E 1 217 ? 81.692 62.560 27.136 1.00 132.16 216 VAL E N 1
ATOM 10922 C CA . VAL E 1 217 ? 83.116 62.932 27.030 1.00 123.70 216 VAL E CA 1
ATOM 10923 C C . VAL E 1 217 ? 83.193 64.351 26.498 1.00 121.24 216 VAL E C 1
ATOM 10924 O O . VAL E 1 217 ? 82.666 64.639 25.421 1.00 124.59 216 VAL E O 1
ATOM 10928 N N . VAL E 1 218 ? 83.770 65.244 27.287 1.00 118.48 217 VAL E N 1
ATOM 10929 C CA . VAL E 1 218 ? 84.007 66.609 26.820 1.00 115.69 217 VAL E CA 1
ATOM 10930 C C . VAL E 1 218 ? 85.482 66.815 26.614 1.00 111.61 217 VAL E C 1
ATOM 10931 O O . VAL E 1 218 ? 86.286 66.566 27.495 1.00 108.12 217 VAL E O 1
ATOM 10935 N N . ILE E 1 219 ? 85.811 67.303 25.434 1.00 108.90 218 ILE E N 1
ATOM 10936 C CA . ILE E 1 219 ? 87.186 67.546 25.063 1.00 103.90 218 ILE E CA 1
ATOM 10937 C C . ILE E 1 219 ? 87.423 69.010 24.745 1.00 105.02 218 ILE E C 1
ATOM 10938 O O . ILE E 1 219 ? 86.668 69.605 24.007 1.00 107.38 218 ILE E O 1
ATOM 10943 N N . THR E 1 220 ? 88.453 69.596 25.327 1.00 104.03 219 THR E N 1
ATOM 10944 C CA . THR E 1 220 ? 88.771 70.996 25.039 1.00 106.40 219 THR E CA 1
ATOM 10945 C C . THR E 1 220 ? 90.251 71.160 24.880 1.00 104.46 219 THR E C 1
ATOM 10946 O O . THR E 1 220 ? 90.999 70.225 25.078 1.00 105.89 219 THR E O 1
ATOM 10950 N N . ASP E 1 221 ? 90.670 72.352 24.495 1.00 108.67 220 ASP E N 1
ATOM 10951 C CA . ASP E 1 221 ? 92.077 72.620 24.160 1.00 108.76 220 ASP E CA 1
ATOM 10952 C C . ASP E 1 221 ? 92.360 74.115 24.245 1.00 110.82 220 ASP E C 1
ATOM 10953 O O . ASP E 1 221 ? 91.454 74.944 24.160 1.00 112.88 220 ASP E O 1
ATOM 10958 N N . THR E 1 222 ? 93.631 74.444 24.362 1.00 112.94 221 THR E N 1
ATOM 10959 C CA . THR E 1 222 ? 94.061 75.838 24.392 1.00 119.35 221 THR E CA 1
ATOM 10960 C C . THR E 1 222 ? 93.530 76.547 23.170 1.00 123.79 221 THR E C 1
ATOM 10961 O O . THR E 1 222 ? 93.337 75.949 22.112 1.00 123.49 221 THR E O 1
ATOM 10965 N N . TRP E 1 223 ? 93.311 77.841 23.303 1.00 133.65 222 TRP E N 1
ATOM 10966 C CA . TRP E 1 223 ? 92.767 78.642 22.188 1.00 137.62 222 TRP E CA 1
ATOM 10967 C C . TRP E 1 223 ? 93.872 79.298 21.381 1.00 142.97 222 TRP E C 1
ATOM 10968 O O . TRP E 1 223 ? 93.817 79.356 20.149 1.00 153.93 222 TRP E O 1
ATOM 10979 N N . VAL E 1 224 ? 94.838 79.828 22.116 1.00 145.90 223 VAL E N 1
ATOM 10980 C CA . VAL E 1 224 ? 96.069 80.381 21.556 1.00 150.43 223 VAL E CA 1
ATOM 10981 C C . VAL E 1 224 ? 97.001 79.202 21.264 1.00 151.39 223 VAL E C 1
ATOM 10982 O O . VAL E 1 224 ? 97.698 78.699 22.154 1.00 151.48 223 VAL E O 1
ATOM 10986 N N . SER E 1 225 ? 96.974 78.760 20.010 1.00 149.94 224 SER E N 1
ATOM 10987 C CA . SER E 1 225 ? 97.776 77.620 19.536 1.00 146.60 224 SER E CA 1
ATOM 10988 C C . SER E 1 225 ? 99.239 78.003 19.243 1.00 145.53 224 SER E C 1
ATOM 10989 O O . SER E 1 225 ? 99.470 79.033 18.617 1.00 151.67 224 SER E O 1
ATOM 10996 N N . GLY E 1 227 ? 102.954 78.620 17.896 1.00 144.30 226 GLY E N 1
ATOM 10997 C CA . GLY E 1 227 ? 103.267 79.145 16.567 1.00 144.77 226 GLY E CA 1
ATOM 10998 C C . GLY E 1 227 ? 102.282 80.246 16.185 1.00 152.10 226 GLY E C 1
ATOM 10999 O O . GLY E 1 227 ? 102.694 81.313 15.755 1.00 155.88 226 GLY E O 1
ATOM 11000 N N . GLU E 1 228 ? 100.985 79.996 16.386 1.00 157.15 227 GLU E N 1
ATOM 11001 C CA . GLU E 1 228 ? 99.898 80.885 15.982 1.00 162.52 227 GLU E CA 1
ATOM 11002 C C . GLU E 1 228 ? 99.614 82.064 16.931 1.00 170.83 227 GLU E C 1
ATOM 11003 O O . GLU E 1 228 ? 98.686 82.805 16.661 1.00 180.28 227 GLU E O 1
ATOM 11005 N N . GLU E 1 229 ? 100.395 82.267 18.000 1.00 171.25 228 GLU E N 1
ATOM 11006 C CA . GLU E 1 229 ? 100.188 83.440 18.894 1.00 178.22 228 GLU E CA 1
ATOM 11007 C C . GLU E 1 229 ? 100.226 84.721 18.078 1.00 175.76 228 GLU E C 1
ATOM 11008 O O . GLU E 1 229 ? 100.674 85.737 18.569 1.00 170.46 228 GLU E O 1
ATOM 11014 N N . LYS E 1 232 ? 96.441 86.612 18.837 1.00 156.68 231 LYS E N 1
ATOM 11015 C CA . LYS E 1 232 ? 96.227 86.177 20.224 1.00 158.03 231 LYS E CA 1
ATOM 11016 C C . LYS E 1 232 ? 95.201 87.032 20.998 1.00 167.83 231 LYS E C 1
ATOM 11017 O O . LYS E 1 232 ? 94.112 86.562 21.293 1.00 170.37 231 LYS E O 1
ATOM 11019 N N . GLU E 1 233 ? 95.547 88.270 21.342 1.00 173.68 232 GLU E N 1
ATOM 11020 C CA . GLU E 1 233 ? 94.616 89.169 22.083 1.00 180.48 232 GLU E CA 1
ATOM 11021 C C . GLU E 1 233 ? 93.192 89.182 21.531 1.00 183.58 232 GLU E C 1
ATOM 11022 O O . GLU E 1 233 ? 92.218 89.212 22.287 1.00 186.85 232 GLU E O 1
ATOM 11028 N N . ARG E 1 234 ? 93.104 89.216 20.205 1.00 183.29 233 ARG E N 1
ATOM 11029 C CA . ARG E 1 234 ? 91.813 89.234 19.486 1.00 182.61 233 ARG E CA 1
ATOM 11030 C C . ARG E 1 234 ? 91.088 87.893 19.656 1.00 175.97 233 ARG E C 1
ATOM 11031 O O . ARG E 1 234 ? 89.893 87.863 19.926 1.00 171.75 233 ARG E O 1
ATOM 11033 N N . LYS E 1 235 ? 91.842 86.797 19.536 1.00 166.19 234 LYS E N 1
ATOM 11034 C CA . LYS E 1 235 ? 91.316 85.421 19.658 1.00 159.98 234 LYS E CA 1
ATOM 11035 C C . LYS E 1 235 ? 90.599 85.181 21.005 1.00 162.11 234 LYS E C 1
ATOM 11036 O O . LYS E 1 235 ? 89.436 84.771 21.036 1.00 164.56 234 LYS E O 1
ATOM 11038 N N . ILE E 1 236 ? 91.294 85.456 22.104 1.00 162.47 235 ILE E N 1
ATOM 11039 C CA . ILE E 1 236 ? 90.717 85.385 23.470 1.00 165.75 235 ILE E CA 1
ATOM 11040 C C . ILE E 1 236 ? 89.308 86.023 23.566 1.00 172.93 235 ILE E C 1
ATOM 11041 O O . ILE E 1 236 ? 88.355 85.386 24.015 1.00 173.66 235 ILE E O 1
ATOM 11043 N N . LYS E 1 237 ? 89.164 87.259 23.104 1.00 179.12 236 LYS E N 1
ATOM 11044 C CA . LYS E 1 237 ? 87.848 87.941 23.132 1.00 187.70 236 LYS E CA 1
ATOM 11045 C C . LYS E 1 237 ? 86.758 87.208 22.317 1.00 186.39 236 LYS E C 1
ATOM 11046 O O . LYS E 1 237 ? 85.579 87.216 22.678 1.00 185.23 236 LYS E O 1
ATOM 11048 N N . GLU E 1 238 ? 87.178 86.550 21.236 1.00 181.76 237 GLU E N 1
ATOM 11049 C CA . GLU E 1 238 ? 86.251 85.816 20.340 1.00 178.16 237 GLU E CA 1
ATOM 11050 C C . GLU E 1 238 ? 85.721 84.540 21.018 1.00 175.15 237 GLU E C 1
ATOM 11051 O O . GLU E 1 238 ? 84.617 84.091 20.724 1.00 173.32 237 GLU E O 1
ATOM 11053 N N . PHE E 1 239 ? 86.530 83.983 21.930 1.00 170.76 238 PHE E N 1
ATOM 11054 C CA . PHE E 1 239 ? 86.201 82.753 22.702 1.00 162.78 238 PHE E CA 1
ATOM 11055 C C . PHE E 1 239 ? 85.537 83.049 24.052 1.00 164.07 238 PHE E C 1
ATOM 11056 O O . PHE E 1 239 ? 85.681 82.278 25.000 1.00 159.80 238 PHE E O 1
ATOM 11064 N N . GLU E 1 240 ? 84.770 84.133 24.115 1.00 168.21 239 GLU E N 1
ATOM 11065 C CA . GLU E 1 240 ? 84.181 84.590 25.384 1.00 171.87 239 GLU E CA 1
ATOM 11066 C C . GLU E 1 240 ? 83.353 83.496 26.091 1.00 170.38 239 GLU E C 1
ATOM 11067 O O . GLU E 1 240 ? 83.721 83.049 27.183 1.00 169.23 239 GLU E O 1
ATOM 11073 N N . GLY E 1 241 ? 82.312 82.994 25.434 1.00 170.35 240 GLY E N 1
ATOM 11074 C CA . GLY E 1 241 ? 81.402 81.998 26.054 1.00 172.26 240 GLY E CA 1
ATOM 11075 C C . GLY E 1 241 ? 81.947 80.588 26.215 1.00 163.74 240 GLY E C 1
ATOM 11076 O O . GLY E 1 241 ? 81.298 79.696 26.747 1.00 159.82 240 GLY E O 1
ATOM 11077 N N . PHE E 1 242 ? 83.164 80.386 25.776 1.00 163.44 241 PHE E N 1
ATOM 11078 C CA . PHE E 1 242 ? 83.624 79.022 25.469 1.00 163.64 241 PHE E CA 1
ATOM 11079 C C . PHE E 1 242 ? 84.380 78.279 26.565 1.00 158.72 241 PHE E C 1
ATOM 11080 O O . PHE E 1 242 ? 84.722 77.114 26.397 1.00 155.22 241 PHE E O 1
ATOM 11096 N N . ILE E 1 244 ? 85.232 76.006 29.590 1.00 146.56 243 ILE E N 1
ATOM 11097 C CA . ILE E 1 244 ? 84.573 74.900 30.287 1.00 143.88 243 ILE E CA 1
ATOM 11098 C C . ILE E 1 244 ? 84.630 75.144 31.778 1.00 148.10 243 ILE E C 1
ATOM 11099 O O . ILE E 1 244 ? 85.703 75.184 32.383 1.00 148.31 243 ILE E O 1
ATOM 11104 N N . ASP E 1 245 ? 83.458 75.330 32.365 1.00 155.07 244 ASP E N 1
ATOM 11105 C CA . ASP E 1 245 ? 83.319 75.568 33.817 1.00 159.63 244 ASP E CA 1
ATOM 11106 C C . ASP E 1 245 ? 82.249 74.655 34.417 1.00 163.31 244 ASP E C 1
ATOM 11107 O O . ASP E 1 245 ? 81.705 73.813 33.718 1.00 163.09 244 ASP E O 1
ATOM 11112 N N . GLU E 1 246 ? 81.996 74.792 35.713 1.00 169.10 245 GLU E N 1
ATOM 11113 C CA . GLU E 1 246 ? 81.037 73.921 36.444 1.00 173.84 245 GLU E CA 1
ATOM 11114 C C . GLU E 1 246 ? 79.661 73.883 35.752 1.00 174.73 245 GLU E C 1
ATOM 11115 O O . GLU E 1 246 ? 79.087 72.807 35.525 1.00 172.89 245 GLU E O 1
ATOM 11121 N N . LYS E 1 247 ? 79.160 75.059 35.400 1.00 175.99 246 LYS E N 1
ATOM 11122 C CA . LYS E 1 247 ? 77.844 75.156 34.753 1.00 180.47 246 LYS E CA 1
ATOM 11123 C C . LYS E 1 247 ? 77.853 74.427 33.408 1.00 175.73 246 LYS E C 1
ATOM 11124 O O . LYS E 1 247 ? 76.869 73.772 33.030 1.00 180.45 246 LYS E O 1
ATOM 11126 N N . ALA E 1 248 ? 78.977 74.531 32.702 1.00 166.70 247 ALA E N 1
ATOM 11127 C CA . ALA E 1 248 ? 79.143 73.893 31.401 1.00 158.70 247 ALA E CA 1
ATOM 11128 C C . ALA E 1 248 ? 79.141 72.359 31.523 1.00 156.42 247 ALA E C 1
ATOM 11129 O O . ALA E 1 248 ? 78.396 71.668 30.830 1.00 158.21 247 ALA E O 1
ATOM 11139 N N . SER E 1 250 ? 77.899 70.711 33.930 1.00 164.40 249 SER E N 1
ATOM 11140 C CA . SER E 1 250 ? 76.499 70.433 34.371 1.00 171.58 249 SER E CA 1
ATOM 11141 C C . SER E 1 250 ? 75.560 70.060 33.211 1.00 170.44 249 SER E C 1
ATOM 11142 O O . SER E 1 250 ? 74.666 69.233 33.368 1.00 172.10 249 SER E O 1
ATOM 11144 N N . VAL E 1 251 ? 75.817 70.651 32.049 1.00 167.07 250 VAL E N 1
ATOM 11145 C CA . VAL E 1 251 ? 75.002 70.430 30.829 1.00 167.99 250 VAL E CA 1
ATOM 11146 C C . VAL E 1 251 ? 75.241 69.049 30.236 1.00 162.56 250 VAL E C 1
ATOM 11147 O O . VAL E 1 251 ? 74.378 68.456 29.603 1.00 165.03 250 VAL E O 1
ATOM 11151 N N . ALA E 1 252 ? 76.428 68.544 30.439 1.00 155.67 251 ALA E N 1
ATOM 11152 C CA . ALA E 1 252 ? 76.744 67.208 29.966 1.00 152.65 251 ALA E CA 1
ATOM 11153 C C . ALA E 1 252 ? 76.169 66.192 30.918 1.00 155.79 251 ALA E C 1
ATOM 11154 O O . ALA E 1 252 ? 75.749 66.532 32.009 1.00 158.54 251 ALA E O 1
ATOM 11156 N N . ASN E 1 253 ? 76.196 64.938 30.485 1.00 154.50 252 ASN E N 1
ATOM 11157 C CA . ASN E 1 253 ? 75.705 63.825 31.289 1.00 158.20 252 ASN E CA 1
ATOM 11158 C C . ASN E 1 253 ? 76.442 63.693 32.614 1.00 157.47 252 ASN E C 1
ATOM 11159 O O . ASN E 1 253 ? 77.526 64.215 32.812 1.00 152.20 252 ASN E O 1
ATOM 11164 N N . LYS E 1 254 ? 75.793 62.978 33.515 1.00 164.39 253 LYS E N 1
ATOM 11165 C CA . LYS E 1 254 ? 76.287 62.750 34.868 1.00 166.73 253 LYS E CA 1
ATOM 11166 C C . LYS E 1 254 ? 77.532 61.920 34.722 1.00 162.81 253 LYS E C 1
ATOM 11167 O O . LYS E 1 254 ? 77.601 61.061 33.832 1.00 161.67 253 LYS E O 1
ATOM 11173 N N . ASP E 1 255 ? 78.540 62.257 35.527 1.00 161.22 254 ASP E N 1
ATOM 11174 C CA . ASP E 1 255 ? 79.838 61.544 35.554 1.00 155.75 254 ASP E CA 1
ATOM 11175 C C . ASP E 1 255 ? 80.663 61.595 34.252 1.00 147.54 254 ASP E C 1
ATOM 11176 O O . ASP E 1 255 ? 81.619 60.828 34.066 1.00 142.48 254 ASP E O 1
ATOM 11181 N N . ALA E 1 256 ? 80.292 62.528 33.381 1.00 145.36 255 ALA E N 1
ATOM 11182 C CA . ALA E 1 256 ? 80.954 62.756 32.111 1.00 137.88 255 ALA E CA 1
ATOM 11183 C C . ALA E 1 256 ? 82.355 63.253 32.413 1.00 132.78 255 ALA E C 1
ATOM 11184 O O . ALA E 1 256 ? 82.560 64.010 33.364 1.00 136.69 255 ALA E O 1
ATOM 11186 N N . ILE E 1 257 ? 83.330 62.755 31.658 1.00 125.82 256 ILE E N 1
ATOM 11187 C CA . ILE E 1 257 ? 84.749 63.099 31.874 1.00 118.96 256 ILE E CA 1
ATOM 11188 C C . ILE E 1 257 ? 85.175 64.265 31.000 1.00 114.75 256 ILE E C 1
ATOM 11189 O O . ILE E 1 257 ? 84.658 64.445 29.906 1.00 114.13 256 ILE E O 1
ATOM 11194 N N . LEU E 1 258 ? 86.140 65.027 31.492 1.00 112.43 257 LEU E N 1
ATOM 11195 C CA . LEU E 1 258 ? 86.733 66.157 30.772 1.00 109.07 257 LEU E CA 1
ATOM 11196 C C . LEU E 1 258 ? 88.149 65.796 30.331 1.00 104.70 257 LEU E C 1
ATOM 11197 O O . LEU E 1 258 ? 88.990 65.406 31.127 1.00 105.98 257 LEU E O 1
ATOM 11202 N N . LEU E 1 259 ? 88.415 65.925 29.051 1.00 102.12 258 LEU E N 1
ATOM 11203 C CA . LEU E 1 259 ? 89.744 65.646 28.501 1.00 97.41 258 LEU E CA 1
ATOM 11204 C C . LEU E 1 259 ? 90.344 66.943 27.982 1.00 95.74 258 LEU E C 1
ATOM 11205 O O . LEU E 1 259 ? 89.651 67.783 27.436 1.00 97.08 258 LEU E O 1
ATOM 11210 N N . HIS E 1 260 ? 91.647 67.082 28.178 1.00 95.51 259 HIS E N 1
ATOM 11211 C CA . HIS E 1 260 ? 92.425 68.239 27.737 1.00 94.54 259 HIS E CA 1
ATOM 11212 C C . HIS E 1 260 ? 93.819 67.744 27.411 1.00 91.24 259 HIS E C 1
ATOM 11213 O O . HIS E 1 260 ? 94.447 67.113 28.251 1.00 92.71 259 HIS E O 1
ATOM 11220 N N . CYS E 1 261 ? 94.313 68.048 26.224 1.00 90.00 260 CYS E N 1
ATOM 11221 C CA . CYS E 1 261 ? 95.608 67.496 25.791 1.00 89.06 260 CYS E CA 1
ATOM 11222 C C . CYS E 1 261 ? 96.770 68.160 26.474 1.00 88.07 260 CYS E C 1
ATOM 11223 O O . CYS E 1 261 ? 97.838 67.577 26.568 1.00 83.60 260 CYS E O 1
ATOM 11226 N N . LEU E 1 262 ? 96.562 69.391 26.927 1.00 91.02 261 LEU E N 1
ATOM 11227 C CA . LEU E 1 262 ? 97.552 70.140 27.743 1.00 90.74 261 LEU E CA 1
ATOM 11228 C C . LEU E 1 262 ? 98.534 70.831 26.848 1.00 88.50 261 LEU E C 1
ATOM 11229 O O . LEU E 1 262 ? 98.712 70.408 25.733 1.00 89.58 261 LEU E O 1
ATOM 11234 N N . PRO E 1 263 ? 99.234 71.849 27.360 1.00 89.51 262 PRO E N 1
ATOM 11235 C CA . PRO E 1 263 ? 99.041 72.413 28.675 1.00 91.95 262 PRO E CA 1
ATOM 11236 C C . PRO E 1 263 ? 97.768 73.175 28.728 1.00 94.69 262 PRO E C 1
ATOM 11237 O O . PRO E 1 263 ? 97.229 73.522 27.671 1.00 94.44 262 PRO E O 1
ATOM 11241 N N . ALA E 1 264 ? 97.365 73.461 29.960 1.00 96.83 263 ALA E N 1
ATOM 11242 C CA . ALA E 1 264 ? 96.123 74.151 30.278 1.00 104.63 263 ALA E CA 1
ATOM 11243 C C . ALA E 1 264 ? 96.362 75.584 30.679 1.00 107.05 263 ALA E C 1
ATOM 11244 O O . ALA E 1 264 ? 97.354 75.907 31.263 1.00 109.11 263 ALA E O 1
ATOM 11246 N N . TYR E 1 265 ? 95.402 76.428 30.400 1.00 110.61 264 TYR E N 1
ATOM 11247 C CA . TYR E 1 265 ? 95.477 77.792 30.853 1.00 116.60 264 TYR E CA 1
ATOM 11248 C C . TYR E 1 265 ? 94.222 78.044 31.662 1.00 122.56 264 TYR E C 1
ATOM 11249 O O . TYR E 1 265 ? 93.158 78.359 31.139 1.00 123.67 264 TYR E O 1
ATOM 11258 N N . ARG E 1 266 ? 94.378 77.817 32.958 1.00 125.43 265 ARG E N 1
ATOM 11259 C CA . ARG E 1 266 ? 93.324 78.025 33.940 1.00 131.16 265 ARG E CA 1
ATOM 11260 C C . ARG E 1 266 ? 92.844 79.444 33.841 1.00 135.91 265 ARG E C 1
ATOM 11261 O O . ARG E 1 266 ? 93.644 80.359 33.774 1.00 135.24 265 ARG E O 1
ATOM 11269 N N . GLY E 1 267 ? 91.533 79.602 33.802 1.00 139.79 266 GLY E N 1
ATOM 11270 C CA . GLY E 1 267 ? 90.929 80.927 33.672 1.00 146.64 266 GLY E CA 1
ATOM 11271 C C . GLY E 1 267 ? 90.598 81.294 32.236 1.00 146.08 266 GLY E C 1
ATOM 11272 O O . GLY E 1 267 ? 89.974 82.322 31.976 1.00 155.01 266 GLY E O 1
ATOM 11273 N N . TYR E 1 268 ? 90.991 80.433 31.311 1.00 139.65 267 TYR E N 1
ATOM 11274 C CA . TYR E 1 268 ? 90.692 80.607 29.885 1.00 140.32 267 TYR E CA 1
ATOM 11275 C C . TYR E 1 268 ? 89.805 79.472 29.396 1.00 138.20 267 TYR E C 1
ATOM 11276 O O . TYR E 1 268 ? 88.619 79.439 29.708 1.00 142.00 267 TYR E O 1
ATOM 11285 N N . GLU E 1 269 ? 90.367 78.537 28.640 1.00 132.41 268 GLU E N 1
ATOM 11286 C CA . GLU E 1 269 ? 89.559 77.445 28.078 1.00 131.36 268 GLU E CA 1
ATOM 11287 C C . GLU E 1 269 ? 88.956 76.569 29.163 1.00 131.14 268 GLU E C 1
ATOM 11288 O O . GLU E 1 269 ? 88.016 75.837 28.939 1.00 131.27 268 GLU E O 1
ATOM 11294 N N . VAL E 1 270 ? 89.515 76.646 30.349 1.00 132.62 269 VAL E N 1
ATOM 11295 C CA . VAL E 1 270 ? 89.049 75.797 31.440 1.00 134.05 269 VAL E CA 1
ATOM 11296 C C . VAL E 1 270 ? 89.266 76.497 32.771 1.00 140.04 269 VAL E C 1
ATOM 11297 O O . VAL E 1 270 ? 90.252 77.216 32.969 1.00 139.81 269 VAL E O 1
ATOM 11301 N N . SER E 1 271 ? 88.296 76.318 33.656 1.00 145.14 270 SER E N 1
ATOM 11302 C CA . SER E 1 271 ? 88.371 76.888 34.996 1.00 149.56 270 SER E CA 1
ATOM 11303 C C . SER E 1 271 ? 89.224 76.011 35.878 1.00 146.95 270 SER E C 1
ATOM 11304 O O . SER E 1 271 ? 89.277 74.796 35.711 1.00 140.60 270 SER E O 1
ATOM 11307 N N . GLU E 1 272 ? 89.854 76.653 36.848 1.00 151.53 271 GLU E N 1
ATOM 11308 C CA . GLU E 1 272 ? 90.736 75.974 37.808 1.00 150.03 271 GLU E CA 1
ATOM 11309 C C . GLU E 1 272 ? 89.960 74.886 38.546 1.00 150.47 271 GLU E C 1
ATOM 11310 O O . GLU E 1 272 ? 90.392 73.729 38.629 1.00 147.41 271 GLU E O 1
ATOM 11316 N N . GLU E 1 273 ? 88.793 75.266 39.041 1.00 153.16 272 GLU E N 1
ATOM 11317 C CA . GLU E 1 273 ? 87.961 74.351 39.814 1.00 154.78 272 GLU E CA 1
ATOM 11318 C C . GLU E 1 273 ? 87.722 73.067 38.996 1.00 147.43 272 GLU E C 1
ATOM 11319 O O . GLU E 1 273 ? 88.044 71.972 39.452 1.00 146.78 272 GLU E O 1
ATOM 11321 N N . ILE E 1 274 ? 87.218 73.224 37.775 1.00 141.59 273 ILE E N 1
ATOM 11322 C CA . ILE E 1 274 ? 86.769 72.075 36.947 1.00 136.41 273 ILE E CA 1
ATOM 11323 C C . ILE E 1 274 ? 87.912 71.220 36.510 1.00 127.74 273 ILE E C 1
ATOM 11324 O O . ILE E 1 274 ? 87.827 69.995 36.412 1.00 124.44 273 ILE E O 1
ATOM 11326 N N . PHE E 1 275 ? 89.002 71.903 36.215 1.00 124.44 274 PHE E N 1
ATOM 11327 C CA . PHE E 1 275 ? 90.219 71.237 35.766 1.00 117.09 274 PHE E CA 1
ATOM 11328 C C . PHE E 1 275 ? 90.715 70.314 36.851 1.00 117.57 274 PHE E C 1
ATOM 11329 O O . PHE E 1 275 ? 90.916 69.129 36.632 1.00 114.34 274 PHE E O 1
ATOM 11337 N N . GLU E 1 276 ? 90.887 70.876 38.041 1.00 121.96 275 GLU E N 1
ATOM 11338 C CA . GLU E 1 276 ? 91.311 70.079 39.206 1.00 123.15 275 GLU E CA 1
ATOM 11339 C C . GLU E 1 276 ? 90.279 69.000 39.556 1.00 125.14 275 GLU E C 1
ATOM 11340 O O . GLU E 1 276 ? 90.654 67.890 39.938 1.00 123.09 275 GLU E O 1
ATOM 11346 N N . LYS E 1 277 ? 88.996 69.305 39.362 1.00 128.70 276 LYS E N 1
ATOM 11347 C CA . LYS E 1 277 ? 87.936 68.294 39.600 1.00 132.15 276 LYS E CA 1
ATOM 11348 C C . LYS E 1 277 ? 88.277 67.044 38.779 1.00 127.09 276 LYS E C 1
ATOM 11349 O O . LYS E 1 277 ? 88.172 65.924 39.258 1.00 128.30 276 LYS E O 1
ATOM 11351 N N . HIS E 1 278 ? 88.745 67.254 37.556 1.00 121.43 277 HIS E N 1
ATOM 11352 C CA . HIS E 1 278 ? 89.157 66.135 36.673 1.00 116.32 277 HIS E CA 1
ATOM 11353 C C . HIS E 1 278 ? 90.655 65.848 36.549 1.00 111.28 277 HIS E C 1
ATOM 11354 O O . HIS E 1 278 ? 91.106 65.301 35.536 1.00 106.82 277 HIS E O 1
ATOM 11361 N N . ALA E 1 279 ? 91.443 66.197 37.551 1.00 111.34 278 ALA E N 1
ATOM 11362 C CA . ALA E 1 279 ? 92.863 65.901 37.448 1.00 105.55 278 ALA E CA 1
ATOM 11363 C C . ALA E 1 279 ? 93.072 64.424 37.063 1.00 102.60 278 ALA E C 1
ATOM 11364 O O . ALA E 1 279 ? 93.821 64.100 36.158 1.00 96.19 278 ALA E O 1
ATOM 11366 N N . ASP E 1 280 ? 92.433 63.511 37.781 1.00 106.67 279 ASP E N 1
ATOM 11367 C CA . ASP E 1 280 ? 92.777 62.078 37.610 1.00 104.98 279 ASP E CA 1
ATOM 11368 C C . ASP E 1 280 ? 92.695 61.637 36.160 1.00 101.02 279 ASP E C 1
ATOM 11369 O O . ASP E 1 280 ? 93.598 60.974 35.657 1.00 97.79 279 ASP E O 1
ATOM 11374 N N . VAL E 1 281 ? 91.601 62.008 35.499 1.00 102.36 280 VAL E N 1
ATOM 11375 C CA . VAL E 1 281 ? 91.357 61.581 34.114 1.00 99.08 280 VAL E CA 1
ATOM 11376 C C . VAL E 1 281 ? 92.280 62.362 33.140 1.00 93.84 280 VAL E C 1
ATOM 11377 O O . VAL E 1 281 ? 92.839 61.793 32.229 1.00 86.50 280 VAL E O 1
ATOM 11381 N N . ILE E 1 282 ? 92.478 63.651 33.399 1.00 94.90 281 ILE E N 1
ATOM 11382 C CA . ILE E 1 282 ? 93.325 64.491 32.523 1.00 90.22 281 ILE E CA 1
ATOM 11383 C C . ILE E 1 282 ? 94.785 64.017 32.531 1.00 87.79 281 ILE E C 1
ATOM 11384 O O . ILE E 1 282 ? 95.425 63.910 31.504 1.00 83.95 281 ILE E O 1
ATOM 11389 N N . PHE E 1 283 ? 95.278 63.666 33.703 1.00 91.32 282 PHE E N 1
ATOM 11390 C CA . PHE E 1 283 ? 96.651 63.214 33.785 1.00 89.75 282 PHE E CA 1
ATOM 11391 C C . PHE E 1 283 ? 96.834 61.752 33.429 1.00 88.29 282 PHE E C 1
ATOM 11392 O O . PHE E 1 283 ? 97.912 61.380 33.078 1.00 87.36 282 PHE E O 1
ATOM 11400 N N . GLU E 1 284 ? 95.817 60.923 33.539 1.00 91.43 283 GLU E N 1
ATOM 11401 C CA . GLU E 1 284 ? 95.939 59.578 32.983 1.00 92.86 283 GLU E CA 1
ATOM 11402 C C . GLU E 1 284 ? 96.033 59.738 31.451 1.00 89.97 283 GLU E C 1
ATOM 11403 O O . GLU E 1 284 ? 96.783 59.042 30.747 1.00 85.01 283 GLU E O 1
ATOM 11409 N N . GLU E 1 285 ? 95.243 60.683 30.953 1.00 90.98 284 GLU E N 1
ATOM 11410 C CA . GLU E 1 285 ? 95.157 60.981 29.520 1.00 87.36 284 GLU E CA 1
ATOM 11411 C C . GLU E 1 285 ? 96.565 61.242 29.048 1.00 82.14 284 GLU E C 1
ATOM 11412 O O . GLU E 1 285 ? 97.062 60.502 28.232 1.00 80.28 284 GLU E O 1
ATOM 11418 N N . ALA E 1 286 ? 97.202 62.254 29.610 1.00 80.80 285 ALA E N 1
ATOM 11419 C CA . ALA E 1 286 ? 98.616 62.561 29.310 1.00 77.69 285 ALA E CA 1
ATOM 11420 C C . ALA E 1 286 ? 99.539 61.322 29.345 1.00 77.47 285 ALA E C 1
ATOM 11421 O O . ALA E 1 286 ? 100.313 61.082 28.465 1.00 72.95 285 ALA E O 1
ATOM 11423 N N . ARG E 1 287 ? 99.473 60.541 30.396 1.00 84.49 286 ARG E N 1
ATOM 11424 C CA . ARG E 1 287 ? 100.324 59.353 30.535 1.00 86.77 286 ARG E CA 1
ATOM 11425 C C . ARG E 1 287 ? 99.970 58.259 29.532 1.00 86.77 286 ARG E C 1
ATOM 11426 O O . ARG E 1 287 ? 100.815 57.511 29.090 1.00 87.33 286 ARG E O 1
ATOM 11434 N N . ASN E 1 288 ? 98.710 58.171 29.166 1.00 87.12 287 ASN E N 1
ATOM 11435 C CA . ASN E 1 288 ? 98.264 57.062 28.318 1.00 87.51 287 ASN E CA 1
ATOM 11436 C C . ASN E 1 288 ? 98.829 57.126 26.870 1.00 84.58 287 ASN E C 1
ATOM 11437 O O . ASN E 1 288 ? 98.743 56.185 26.106 1.00 87.88 287 ASN E O 1
ATOM 11442 N N . ARG E 1 289 ? 99.356 58.264 26.484 1.00 79.28 288 ARG E N 1
ATOM 11443 C CA . ARG E 1 289 ? 99.955 58.386 25.198 1.00 77.37 288 ARG E CA 1
ATOM 11444 C C . ARG E 1 289 ? 101.082 57.376 25.006 1.00 73.38 288 ARG E C 1
ATOM 11445 O O . ARG E 1 289 ? 101.463 57.019 23.884 1.00 69.89 288 ARG E O 1
ATOM 11453 N N . LEU E 1 290 ? 101.661 56.967 26.110 1.00 71.49 289 LEU E N 1
ATOM 11454 C CA . LEU E 1 290 ? 102.733 55.990 26.081 1.00 69.92 289 LEU E CA 1
ATOM 11455 C C . LEU E 1 290 ? 102.282 54.689 25.444 1.00 71.96 289 LEU E C 1
ATOM 11456 O O . LEU E 1 290 ? 102.920 54.166 24.554 1.00 70.20 289 LEU E O 1
ATOM 11461 N N . TYR E 1 291 ? 101.166 54.167 25.919 1.00 76.57 290 TYR E N 1
ATOM 11462 C CA . TYR E 1 291 ? 100.765 52.781 25.563 1.00 80.07 290 TYR E CA 1
ATOM 11463 C C . TYR E 1 291 ? 100.341 52.729 24.095 1.00 77.52 290 TYR E C 1
ATOM 11464 O O . TYR E 1 291 ? 100.503 51.741 23.385 1.00 77.26 290 TYR E O 1
ATOM 11473 N N . VAL E 1 292 ? 99.813 53.854 23.673 1.00 74.48 291 VAL E N 1
ATOM 11474 C CA . VAL E 1 292 ? 99.269 54.028 22.341 1.00 72.50 291 VAL E CA 1
ATOM 11475 C C . VAL E 1 292 ? 100.427 54.173 21.335 1.00 69.01 291 VAL E C 1
ATOM 11476 O O . VAL E 1 292 ? 100.425 53.571 20.257 1.00 66.47 291 VAL E O 1
ATOM 11480 N N . VAL E 1 293 ? 101.460 54.922 21.713 1.00 65.99 292 VAL E N 1
ATOM 11481 C CA . VAL E 1 293 ? 102.632 55.008 20.839 1.00 60.87 292 VAL E CA 1
ATOM 11482 C C . VAL E 1 293 ? 103.284 53.646 20.731 1.00 61.59 292 VAL E C 1
ATOM 11483 O O . VAL E 1 293 ? 103.702 53.205 19.680 1.00 58.94 292 VAL E O 1
ATOM 11487 N N . LYS E 1 294 ? 103.304 52.928 21.826 1.00 66.63 293 LYS E N 1
ATOM 11488 C CA . LYS E 1 294 ? 103.833 51.545 21.776 1.00 70.55 293 LYS E CA 1
ATOM 11489 C C . LYS E 1 294 ? 103.155 50.679 20.714 1.00 73.84 293 LYS E C 1
ATOM 11490 O O . LYS E 1 294 ? 103.803 50.050 19.880 1.00 74.91 293 LYS E O 1
ATOM 11496 N N . ALA E 1 295 ? 101.837 50.673 20.764 1.00 77.11 294 ALA E N 1
ATOM 11497 C CA . ALA E 1 295 ? 101.023 49.880 19.837 1.00 78.90 294 ALA E CA 1
ATOM 11498 C C . ALA E 1 295 ? 101.339 50.325 18.418 1.00 76.33 294 ALA E C 1
ATOM 11499 O O . ALA E 1 295 ? 101.574 49.513 17.518 1.00 79.53 294 ALA E O 1
ATOM 11501 N N . LEU E 1 296 ? 101.383 51.640 18.250 1.00 72.36 295 LEU E N 1
ATOM 11502 C CA . LEU E 1 296 ? 101.608 52.259 16.948 1.00 71.13 295 LEU E CA 1
ATOM 11503 C C . LEU E 1 296 ? 102.939 51.792 16.394 1.00 68.82 295 LEU E C 1
ATOM 11504 O O . LEU E 1 296 ? 103.052 51.387 15.248 1.00 70.75 295 LEU E O 1
ATOM 11509 N N . LEU E 1 297 ? 103.962 51.862 17.225 1.00 64.35 296 LEU E N 1
ATOM 11510 C CA . LEU E 1 297 ? 105.271 51.422 16.806 1.00 62.40 296 LEU E CA 1
ATOM 11511 C C . LEU E 1 297 ? 105.266 49.949 16.449 1.00 65.57 296 LEU E C 1
ATOM 11512 O O . LEU E 1 297 ? 105.849 49.579 15.426 1.00 65.47 296 LEU E O 1
ATOM 11517 N N . CYS E 1 298 ? 104.629 49.092 17.252 1.00 68.48 297 CYS E N 1
ATOM 11518 C CA . CYS E 1 298 ? 104.650 47.647 16.896 1.00 73.23 297 CYS E CA 1
ATOM 11519 C C . CYS E 1 298 ? 103.958 47.433 15.575 1.00 75.21 297 CYS E C 1
ATOM 11520 O O . CYS E 1 298 ? 104.349 46.625 14.749 1.00 77.32 297 CYS E O 1
ATOM 11523 N N . PHE E 1 299 ? 102.919 48.220 15.387 1.00 75.96 298 PHE E N 1
ATOM 11524 C CA . PHE E 1 299 ? 102.093 48.142 14.206 1.00 78.50 298 PHE E CA 1
ATOM 11525 C C . PHE E 1 299 ? 102.858 48.527 12.962 1.00 78.89 298 PHE E C 1
ATOM 11526 O O . PHE E 1 299 ? 102.854 47.776 12.006 1.00 84.31 298 PHE E O 1
ATOM 11534 N N . LEU E 1 300 ? 103.547 49.667 13.000 1.00 76.23 299 LEU E N 1
ATOM 11535 C CA . LEU E 1 300 ? 104.368 50.109 11.865 1.00 75.83 299 LEU E CA 1
ATOM 11536 C C . LEU E 1 300 ? 105.524 49.160 11.581 1.00 78.92 299 LEU E C 1
ATOM 11537 O O . LEU E 1 300 ? 105.997 49.069 10.456 1.00 84.42 299 LEU E O 1
ATOM 11542 N N . ASP E 1 301 ? 105.992 48.476 12.598 1.00 82.18 300 ASP E N 1
ATOM 11543 C CA . ASP E 1 301 ? 107.095 47.535 12.413 1.00 88.01 300 ASP E CA 1
ATOM 11544 C C . ASP E 1 301 ? 106.679 46.370 11.531 1.00 95.94 300 ASP E C 1
ATOM 11545 O O . ASP E 1 301 ? 107.468 45.857 10.753 1.00 95.42 300 ASP E O 1
ATOM 11550 N N . ASN E 1 302 ? 105.423 45.966 11.685 1.00 105.98 301 ASN E N 1
ATOM 11551 C CA . ASN E 1 302 ? 104.786 44.871 10.897 1.00 119.01 301 ASN E CA 1
ATOM 11552 C C . ASN E 1 302 ? 104.222 45.238 9.506 1.00 124.50 301 ASN E C 1
ATOM 11553 O O . ASN E 1 302 ? 103.814 44.349 8.748 1.00 133.30 301 ASN E O 1
ATOM 11558 N N . GLN E 1 303 ? 104.178 46.533 9.205 1.00 122.09 302 GLN E N 1
ATOM 11559 C CA . GLN E 1 303 ? 103.802 47.074 7.870 1.00 122.29 302 GLN E CA 1
ATOM 11560 C C . GLN E 1 303 ? 104.983 47.899 7.309 1.00 117.63 302 GLN E C 1
ATOM 11561 O O . GLN E 1 303 ? 104.917 49.124 7.169 1.00 113.87 302 GLN E O 1
ATOM 11571 N N . LYS F 1 3 ? 110.117 58.994 50.402 1.00 92.31 2 LYS F N 1
ATOM 11572 C CA . LYS F 1 3 ? 111.181 59.958 50.646 1.00 84.10 2 LYS F CA 1
ATOM 11573 C C . LYS F 1 3 ? 111.852 60.472 49.309 1.00 75.32 2 LYS F C 1
ATOM 11574 O O . LYS F 1 3 ? 112.123 59.691 48.400 1.00 72.28 2 LYS F O 1
ATOM 11577 N N . HIS F 1 4 ? 111.981 61.797 49.228 1.00 66.57 3 HIS F N 1
ATOM 11578 C CA . HIS F 1 4 ? 112.782 62.525 48.281 1.00 61.10 3 HIS F CA 1
ATOM 11579 C C . HIS F 1 4 ? 114.179 62.828 48.802 1.00 58.30 3 HIS F C 1
ATOM 11580 O O . HIS F 1 4 ? 114.445 62.663 49.982 1.00 62.28 3 HIS F O 1
ATOM 11587 N N . PHE F 1 5 ? 115.070 63.316 47.940 1.00 53.55 4 PHE F N 1
ATOM 11588 C CA . PHE F 1 5 ? 116.443 63.682 48.349 1.00 50.24 4 PHE F CA 1
ATOM 11589 C C . PHE F 1 5 ? 116.770 65.136 47.974 1.00 48.35 4 PHE F C 1
ATOM 11590 O O . PHE F 1 5 ? 117.374 65.433 47.008 1.00 47.60 4 PHE F O 1
ATOM 11598 N N . LEU F 1 6 ? 116.254 66.061 48.729 1.00 50.14 5 LEU F N 1
ATOM 11599 C CA . LEU F 1 6 ? 116.345 67.502 48.414 1.00 50.39 5 LEU F CA 1
ATOM 11600 C C . LEU F 1 6 ? 117.408 68.221 49.194 1.00 50.32 5 LEU F C 1
ATOM 11601 O O . LEU F 1 6 ? 117.882 69.261 48.784 1.00 50.79 5 LEU F O 1
ATOM 11606 N N . THR F 1 7 ? 117.737 67.667 50.350 1.00 50.32 6 THR F N 1
ATOM 11607 C CA . THR F 1 7 ? 118.819 68.151 51.171 1.00 50.27 6 THR F CA 1
ATOM 11608 C C . THR F 1 7 ? 119.239 67.099 52.198 1.00 50.65 6 THR F C 1
ATOM 11609 O O . THR F 1 7 ? 118.421 66.316 52.689 1.00 52.48 6 THR F O 1
ATOM 11613 N N . LEU F 1 8 ? 120.501 67.115 52.597 1.00 49.10 7 LEU F N 1
ATOM 11614 C CA . LEU F 1 8 ? 120.937 66.130 53.578 1.00 48.71 7 LEU F CA 1
ATOM 11615 C C . LEU F 1 8 ? 120.303 66.396 54.960 1.00 51.42 7 LEU F C 1
ATOM 11616 O O . LEU F 1 8 ? 120.337 65.549 55.872 1.00 51.20 7 LEU F O 1
ATOM 11621 N N . ARG F 1 9 ? 119.696 67.572 55.103 1.00 53.02 8 ARG F N 1
ATOM 11622 C CA . ARG F 1 9 ? 118.987 67.913 56.348 1.00 55.45 8 ARG F CA 1
ATOM 11623 C C . ARG F 1 9 ? 117.951 66.892 56.733 1.00 57.04 8 ARG F C 1
ATOM 11624 O O . ARG F 1 9 ? 117.703 66.678 57.887 1.00 58.57 8 ARG F O 1
ATOM 11632 N N . ASP F 1 10 ? 117.352 66.258 55.731 1.00 56.64 9 ASP F N 1
ATOM 11633 C CA . ASP F 1 10 ? 116.319 65.240 55.947 1.00 58.05 9 ASP F CA 1
ATOM 11634 C C . ASP F 1 10 ? 116.851 63.813 56.232 1.00 57.14 9 ASP F C 1
ATOM 11635 O O . ASP F 1 10 ? 116.086 62.872 56.261 1.00 58.21 9 ASP F O 1
ATOM 11640 N N . PHE F 1 11 ? 118.155 63.645 56.432 1.00 56.00 10 PHE F N 1
ATOM 11641 C CA . PHE F 1 11 ? 118.720 62.308 56.688 1.00 56.04 10 PHE F CA 1
ATOM 11642 C C . PHE F 1 11 ? 119.537 62.227 57.964 1.00 57.43 10 PHE F C 1
ATOM 11643 O O . PHE F 1 11 ? 119.996 63.233 58.534 1.00 57.91 10 PHE F O 1
ATOM 11651 N N . SER F 1 12 ? 119.639 60.998 58.440 1.00 57.61 11 SER F N 1
ATOM 11652 C CA . SER F 1 12 ? 120.369 60.714 59.648 1.00 57.72 11 SER F CA 1
ATOM 11653 C C . SER F 1 12 ? 121.845 60.486 59.317 1.00 56.35 11 SER F C 1
ATOM 11654 O O . SER F 1 12 ? 122.221 60.107 58.203 1.00 53.43 11 SER F O 1
ATOM 11657 N N . LYS F 1 13 ? 122.669 60.726 60.325 1.00 57.20 12 LYS F N 1
ATOM 11658 C CA . LYS F 1 13 ? 124.082 60.364 60.311 1.00 55.68 12 LYS F CA 1
ATOM 11659 C C . LYS F 1 13 ? 124.249 58.974 59.700 1.00 56.24 12 LYS F C 1
ATOM 11660 O O . LYS F 1 13 ? 125.035 58.755 58.808 1.00 54.09 12 LYS F O 1
ATOM 11666 N N . GLU F 1 14 ? 123.462 58.034 60.191 1.00 60.17 13 GLU F N 1
ATOM 11667 C CA . GLU F 1 14 ? 123.535 56.643 59.730 1.00 61.87 13 GLU F CA 1
ATOM 11668 C C . GLU F 1 14 ? 123.159 56.481 58.248 1.00 57.44 13 GLU F C 1
ATOM 11669 O O . GLU F 1 14 ? 123.809 55.782 57.495 1.00 54.66 13 GLU F O 1
ATOM 11675 N N . GLU F 1 15 ? 122.076 57.119 57.866 1.00 55.43 14 GLU F N 1
ATOM 11676 C CA . GLU F 1 15 ? 121.671 57.089 56.494 1.00 53.59 14 GLU F CA 1
ATOM 11677 C C . GLU F 1 15 ? 122.748 57.666 55.557 1.00 49.87 14 GLU F C 1
ATOM 11678 O O . GLU F 1 15 ? 123.045 57.103 54.521 1.00 48.76 14 GLU F O 1
ATOM 11684 N N . ILE F 1 16 ? 123.340 58.795 55.908 1.00 48.00 15 ILE F N 1
ATOM 11685 C CA . ILE F 1 16 ? 124.332 59.422 55.017 1.00 44.90 15 ILE F CA 1
ATOM 11686 C C . ILE F 1 16 ? 125.566 58.530 54.934 1.00 44.30 15 ILE F C 1
ATOM 11687 O O . ILE F 1 16 ? 126.055 58.254 53.856 1.00 43.22 15 ILE F O 1
ATOM 11692 N N . LEU F 1 17 ? 126.039 58.064 56.074 1.00 44.81 16 LEU F N 1
ATOM 11693 C CA . LEU F 1 17 ? 127.229 57.229 56.087 1.00 45.05 16 LEU F CA 1
ATOM 11694 C C . LEU F 1 17 ? 127.001 55.933 55.297 1.00 46.54 16 LEU F C 1
ATOM 11695 O O . LEU F 1 17 ? 127.917 55.400 54.634 1.00 47.55 16 LEU F O 1
ATOM 11700 N N . SER F 1 18 ? 125.785 55.444 55.287 1.00 48.00 17 SER F N 1
ATOM 11701 C CA . SER F 1 18 ? 125.550 54.207 54.583 1.00 49.50 17 SER F CA 1
ATOM 11702 C C . SER F 1 18 ? 125.458 54.428 53.069 1.00 47.64 17 SER F C 1
ATOM 11703 O O . SER F 1 18 ? 125.736 53.511 52.286 1.00 47.93 17 SER F O 1
ATOM 11706 N N . LEU F 1 19 ? 125.083 55.636 52.665 1.00 45.73 18 LEU F N 1
ATOM 11707 C CA . LEU F 1 19 ? 125.130 55.989 51.246 1.00 44.42 18 LEU F CA 1
ATOM 11708 C C . LEU F 1 19 ? 126.590 55.995 50.752 1.00 43.99 18 LEU F C 1
ATOM 11709 O O . LEU F 1 19 ? 126.948 55.469 49.708 1.00 44.17 18 LEU F O 1
ATOM 11714 N N . VAL F 1 20 ? 127.451 56.614 51.534 1.00 44.72 19 VAL F N 1
ATOM 11715 C CA . VAL F 1 20 ? 128.878 56.646 51.216 1.00 43.47 19 VAL F CA 1
ATOM 11716 C C . VAL F 1 20 ? 129.425 55.209 51.152 1.00 45.27 19 VAL F C 1
ATOM 11717 O O . VAL F 1 20 ? 130.179 54.865 50.253 1.00 43.73 19 VAL F O 1
ATOM 11721 N N . ASN F 1 21 ? 129.041 54.374 52.103 1.00 47.95 20 ASN F N 1
ATOM 11722 C CA . ASN F 1 21 ? 129.582 53.008 52.097 1.00 51.92 20 ASN F CA 1
ATOM 11723 C C . ASN F 1 21 ? 129.105 52.226 50.902 1.00 50.88 20 ASN F C 1
ATOM 11724 O O . ASN F 1 21 ? 129.813 51.372 50.370 1.00 51.33 20 ASN F O 1
ATOM 11729 N N . HIS F 1 22 ? 127.889 52.492 50.509 1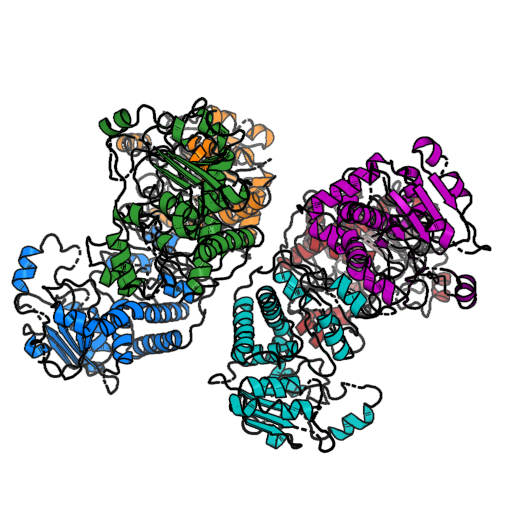.00 49.16 21 HIS F N 1
ATOM 11730 C CA . HIS F 1 22 ? 127.336 51.726 49.419 1.00 50.36 21 HIS F CA 1
ATOM 11731 C C . HIS F 1 22 ? 128.038 52.183 48.149 1.00 49.15 21 HIS F C 1
ATOM 11732 O O . HIS F 1 22 ? 128.399 51.347 47.318 1.00 51.68 21 HIS F O 1
ATOM 11739 N N . ALA F 1 23 ? 128.210 53.505 48.014 1.00 46.20 22 ALA F N 1
ATOM 11740 C CA . ALA F 1 23 ? 128.889 54.107 46.895 1.00 44.81 22 ALA F CA 1
ATOM 11741 C C . ALA F 1 23 ? 130.215 53.396 46.693 1.00 46.76 22 ALA F C 1
ATOM 11742 O O . ALA F 1 23 ? 130.605 52.945 45.606 1.00 48.07 22 ALA F O 1
ATOM 11744 N N . SER F 1 24 ? 130.865 53.193 47.810 1.00 48.28 23 SER F N 1
ATOM 11745 C CA . SER F 1 24 ? 132.162 52.599 47.821 1.00 50.29 23 SER F CA 1
ATOM 11746 C C . SER F 1 24 ? 132.110 51.165 47.337 1.00 53.96 23 SER F C 1
ATOM 11747 O O . SER F 1 24 ? 132.946 50.728 46.559 1.00 55.21 23 SER F O 1
ATOM 11750 N N . GLU F 1 25 ? 131.138 50.421 47.803 1.00 57.17 24 GLU F N 1
ATOM 11751 C CA . GLU F 1 25 ? 130.967 49.039 47.334 1.00 63.16 24 GLU F CA 1
ATOM 11752 C C . GLU F 1 25 ? 130.769 49.017 45.820 1.00 60.07 24 GLU F C 1
ATOM 11753 O O . GLU F 1 25 ? 131.260 48.145 45.124 1.00 58.73 24 GLU F O 1
ATOM 11759 N N . LEU F 1 26 ? 129.987 49.976 45.341 1.00 56.12 25 LEU F N 1
ATOM 11760 C CA . LEU F 1 26 ? 129.580 50.001 43.930 1.00 55.06 25 LEU F CA 1
ATOM 11761 C C . LEU F 1 26 ? 130.763 50.383 43.062 1.00 54.53 25 LEU F C 1
ATOM 11762 O O . LEU F 1 26 ? 130.938 49.855 41.939 1.00 55.89 25 LEU F O 1
ATOM 11767 N N . LYS F 1 27 ? 131.594 51.258 43.604 1.00 50.99 26 LYS F N 1
ATOM 11768 C CA . LYS F 1 27 ? 132.798 51.614 42.899 1.00 51.33 26 LYS F CA 1
ATOM 11769 C C . LYS F 1 27 ? 133.688 50.403 42.755 1.00 54.84 26 LYS F C 1
ATOM 11770 O O . LYS F 1 27 ? 134.242 50.148 41.699 1.00 58.10 26 LYS F O 1
ATOM 11776 N N . LYS F 1 28 ? 133.759 49.607 43.801 1.00 58.22 27 LYS F N 1
ATOM 11777 C CA . LYS F 1 28 ? 134.657 48.437 43.793 1.00 61.13 27 LYS F CA 1
ATOM 11778 C C . LYS F 1 28 ? 134.059 47.389 42.873 1.00 64.47 27 LYS F C 1
ATOM 11779 O O . LYS F 1 28 ? 134.775 46.793 42.058 1.00 67.46 27 LYS F O 1
ATOM 11781 N N . GLU F 1 29 ? 132.753 47.174 43.004 1.00 66.39 28 GLU F N 1
ATOM 11782 C CA . GLU F 1 29 ? 132.045 46.074 42.306 1.00 69.75 28 GLU F CA 1
ATOM 11783 C C . GLU F 1 29 ? 130.731 46.562 41.748 1.00 67.02 28 GLU F C 1
ATOM 11784 O O . GLU F 1 29 ? 129.684 46.429 42.396 1.00 69.14 28 GLU F O 1
ATOM 11790 N N . PRO F 1 30 ? 130.761 47.133 40.541 1.00 63.99 29 PRO F N 1
ATOM 11791 C CA . PRO F 1 30 ? 129.543 47.630 39.883 1.00 62.26 29 PRO F CA 1
ATOM 11792 C C . PRO F 1 30 ? 128.531 46.556 39.623 1.00 65.98 29 PRO F C 1
ATOM 11793 O O . PRO F 1 30 ? 128.877 45.428 39.286 1.00 69.67 29 PRO F O 1
ATOM 11797 N N . LYS F 1 31 ? 127.285 46.896 39.890 1.00 67.13 30 LYS F N 1
ATOM 11798 C CA . LYS F 1 31 ? 126.150 45.961 39.790 1.00 70.74 30 LYS F CA 1
ATOM 11799 C C . LYS F 1 31 ? 124.985 46.715 39.152 1.00 67.61 30 LYS F C 1
ATOM 11800 O O . LYS F 1 31 ? 124.807 47.902 39.395 1.00 63.84 30 LYS F O 1
ATOM 11804 N N . LYS F 1 32 ? 124.205 46.001 38.359 1.00 69.66 31 LYS F N 1
ATOM 11805 C CA . LYS F 1 32 ? 123.063 46.585 37.691 1.00 69.11 31 LYS F CA 1
ATOM 11806 C C . LYS F 1 32 ? 121.779 46.411 38.531 1.00 67.61 31 LYS F C 1
ATOM 11807 O O . LYS F 1 32 ? 120.925 45.589 38.259 1.00 70.19 31 LYS F O 1
ATOM 11813 N N . LEU F 1 33 ? 121.672 47.217 39.556 1.00 64.08 32 LEU F N 1
ATOM 11814 C CA . LEU F 1 33 ? 120.603 47.101 40.558 1.00 64.56 32 LEU F CA 1
ATOM 11815 C C . LEU F 1 33 ? 119.267 47.762 40.216 1.00 63.60 32 LEU F C 1
ATOM 11816 O O . LEU F 1 33 ? 118.292 47.612 40.916 1.00 63.04 32 LEU F O 1
ATOM 11821 N N . LEU F 1 34 ? 119.260 48.547 39.154 1.00 62.58 33 LEU F N 1
ATOM 11822 C CA . LEU F 1 34 ? 118.049 49.238 38.704 1.00 60.81 33 LEU F CA 1
ATOM 11823 C C . LEU F 1 34 ? 117.738 48.898 37.256 1.00 62.17 33 LEU F C 1
ATOM 11824 O O . LEU F 1 34 ? 117.466 49.740 36.442 1.00 58.48 33 LEU F O 1
ATOM 11829 N N . GLN F 1 35 ? 117.807 47.636 36.931 1.00 67.68 34 GLN F N 1
ATOM 11830 C CA . GLN F 1 35 ? 117.523 47.238 35.565 1.00 72.13 34 GLN F CA 1
ATOM 11831 C C . GLN F 1 35 ? 116.228 47.890 35.075 1.00 71.53 34 GLN F C 1
ATOM 11832 O O . GLN F 1 35 ? 115.208 47.885 35.756 1.00 74.40 34 GLN F O 1
ATOM 11838 N N . ASP F 1 36 ? 116.290 48.426 33.872 1.00 70.18 35 ASP F N 1
ATOM 11839 C CA . ASP F 1 36 ? 115.126 49.026 33.198 1.00 70.29 35 ASP F CA 1
ATOM 11840 C C . ASP F 1 36 ? 114.472 50.217 33.883 1.00 67.47 35 ASP F C 1
ATOM 11841 O O . ASP F 1 36 ? 113.459 50.708 33.411 1.00 69.34 35 ASP F O 1
ATOM 11846 N N . LYS F 1 37 ? 115.052 50.732 34.949 1.00 63.36 36 LYS F N 1
ATOM 11847 C CA . LYS F 1 37 ? 114.459 51.890 35.610 1.00 60.69 36 LYS F CA 1
ATOM 11848 C C . LYS F 1 37 ? 114.773 53.177 34.886 1.00 56.77 36 LYS F C 1
ATOM 11849 O O . LYS F 1 37 ? 115.790 53.300 34.205 1.00 56.49 36 LYS F O 1
ATOM 11855 N N . THR F 1 38 ? 113.950 54.185 35.069 1.00 55.00 37 THR F N 1
ATOM 11856 C CA . THR F 1 38 ? 114.141 55.424 34.280 1.00 52.87 37 THR F CA 1
ATOM 11857 C C . THR F 1 38 ? 114.328 56.623 35.153 1.00 50.58 37 THR F C 1
ATOM 11858 O O . THR F 1 38 ? 113.747 56.736 36.206 1.00 50.03 37 THR F O 1
ATOM 11862 N N . LEU F 1 39 ? 115.152 57.538 34.670 1.00 48.96 38 LEU F N 1
ATOM 11863 C CA . LEU F 1 39 ? 115.463 58.793 35.404 1.00 47.02 38 LEU F CA 1
ATOM 11864 C C . LEU F 1 39 ? 115.266 59.961 34.510 1.00 47.47 38 LEU F C 1
ATOM 11865 O O . LEU F 1 39 ? 115.934 60.092 33.472 1.00 47.74 38 LEU F O 1
ATOM 11870 N N . ALA F 1 40 ? 114.367 60.834 34.886 1.00 48.60 39 ALA F N 1
ATOM 11871 C CA . ALA F 1 40 ? 114.145 62.060 34.113 1.00 49.52 39 ALA F CA 1
ATOM 11872 C C . ALA F 1 40 ? 115.096 63.058 34.644 1.00 48.93 39 ALA F C 1
ATOM 11873 O O . ALA F 1 40 ? 115.202 63.174 35.840 1.00 49.31 39 ALA F O 1
ATOM 11883 N N . ILE F 1 42 ? 115.851 67.022 34.739 1.00 52.38 41 ILE F N 1
ATOM 11884 C CA . ILE F 1 42 ? 115.327 68.322 34.332 1.00 54.56 41 ILE F CA 1
ATOM 11885 C C . ILE F 1 42 ? 116.319 69.351 34.690 1.00 54.70 41 ILE F C 1
ATOM 11886 O O . ILE F 1 42 ? 116.585 69.561 35.833 1.00 54.84 41 ILE F O 1
ATOM 11891 N N . PHE F 1 43 ? 116.814 70.059 33.715 1.00 57.40 42 PHE F N 1
ATOM 11892 C CA . PHE F 1 43 ? 117.732 71.176 33.972 1.00 59.47 42 PHE F CA 1
ATOM 11893 C C . PHE F 1 43 ? 117.056 72.507 33.701 1.00 64.89 42 PHE F C 1
ATOM 11894 O O . PHE F 1 43 ? 116.504 72.737 32.654 1.00 67.89 42 PHE F O 1
ATOM 11902 N N . GLU F 1 44 ? 117.188 73.411 34.638 1.00 68.65 43 GLU F N 1
ATOM 11903 C CA . GLU F 1 44 ? 116.782 74.788 34.425 1.00 72.82 43 GLU F CA 1
ATOM 11904 C C . GLU F 1 44 ? 117.942 75.601 33.978 1.00 74.94 43 GLU F C 1
ATOM 11905 O O . GLU F 1 44 ? 117.782 76.718 33.545 1.00 84.25 43 GLU F O 1
ATOM 11911 N N . LYS F 1 45 ? 119.121 75.083 34.189 1.00 74.43 44 LYS F N 1
ATOM 11912 C CA . LYS F 1 45 ? 120.357 75.757 33.803 1.00 78.89 44 LYS F CA 1
ATOM 11913 C C . LYS F 1 45 ? 121.371 74.626 33.661 1.00 80.81 44 LYS F C 1
ATOM 11914 O O . LYS F 1 45 ? 121.505 73.774 34.533 1.00 83.94 44 LYS F O 1
ATOM 11916 N N . ASN F 1 46 ? 122.048 74.572 32.539 1.00 84.10 45 ASN F N 1
ATOM 11917 C CA . ASN F 1 46 ? 122.820 73.383 32.213 1.00 84.02 45 ASN F CA 1
ATOM 11918 C C . ASN F 1 46 ? 124.107 73.230 33.025 1.00 80.34 45 ASN F C 1
ATOM 11919 O O . ASN F 1 46 ? 124.796 74.200 33.314 1.00 83.47 45 ASN F O 1
ATOM 11924 N N . SER F 1 47 ? 124.402 71.989 33.404 1.00 71.18 46 SER F N 1
ATOM 11925 C CA . SER F 1 47 ? 125.669 71.621 34.045 1.00 65.84 46 SER F CA 1
ATOM 11926 C C . SER F 1 47 ? 126.064 70.319 33.468 1.00 60.31 46 SER F C 1
ATOM 11927 O O . SER F 1 47 ? 125.468 69.290 33.805 1.00 54.67 46 SER F O 1
ATOM 11930 N N . THR F 1 48 ? 127.052 70.357 32.595 1.00 59.92 47 THR F N 1
ATOM 11931 C CA . THR F 1 48 ? 127.555 69.134 31.986 1.00 60.71 47 THR F CA 1
ATOM 11932 C C . THR F 1 48 ? 128.103 68.129 33.069 1.00 60.34 47 THR F C 1
ATOM 11933 O O . THR F 1 48 ? 127.787 66.954 33.082 1.00 55.92 47 THR F O 1
ATOM 11937 N N . ARG F 1 49 ? 128.961 68.613 33.946 1.00 65.46 48 ARG F N 1
ATOM 11938 C CA . ARG F 1 49 ? 129.550 67.766 34.978 1.00 61.70 48 ARG F CA 1
ATOM 11939 C C . ARG F 1 49 ? 128.457 66.927 35.684 1.00 57.04 48 ARG F C 1
ATOM 11940 O O . ARG F 1 49 ? 128.668 65.739 36.026 1.00 50.60 48 ARG F O 1
ATOM 11948 N N . THR F 1 50 ? 127.318 67.566 35.929 1.00 54.92 49 THR F N 1
ATOM 11949 C CA . THR F 1 50 ? 126.221 66.973 36.768 1.00 55.67 49 THR F CA 1
ATOM 11950 C C . THR F 1 50 ? 125.510 65.899 35.992 1.00 53.46 49 THR F C 1
ATOM 11951 O O . THR F 1 50 ? 125.237 64.762 36.436 1.00 50.82 49 THR F O 1
ATOM 11955 N N . ARG F 1 51 ? 125.179 66.321 34.797 1.00 53.92 50 ARG F N 1
ATOM 11956 C CA . ARG F 1 51 ? 124.493 65.484 33.869 1.00 53.84 50 ARG F CA 1
ATOM 11957 C C . ARG F 1 51 ? 125.245 64.195 33.654 1.00 52.19 50 ARG F C 1
ATOM 11958 O O . ARG F 1 51 ? 124.658 63.128 33.626 1.00 51.27 50 ARG F O 1
ATOM 11974 N N . ALA F 1 53 ? 127.297 62.632 35.636 1.00 48.02 52 ALA F N 1
ATOM 11975 C CA . ALA F 1 53 ? 127.218 61.860 36.863 1.00 45.44 52 ALA F CA 1
ATOM 11976 C C . ALA F 1 53 ? 125.885 61.112 36.941 1.00 44.98 52 ALA F C 1
ATOM 11977 O O . ALA F 1 53 ? 125.843 59.899 37.184 1.00 42.15 52 ALA F O 1
ATOM 11979 N N . PHE F 1 54 ? 124.795 61.831 36.686 1.00 44.65 53 PHE F N 1
ATOM 11980 C CA . PHE F 1 54 ? 123.469 61.181 36.737 1.00 43.23 53 PHE F CA 1
ATOM 11981 C C . PHE F 1 54 ? 123.221 60.258 35.607 1.00 42.58 53 PHE F C 1
ATOM 11982 O O . PHE F 1 54 ? 122.803 59.134 35.802 1.00 43.02 53 PHE F O 1
ATOM 11990 N N . GLU F 1 55 ? 123.547 60.705 34.418 1.00 42.99 54 GLU F N 1
ATOM 11991 C CA . GLU F 1 55 ? 123.273 59.899 33.227 1.00 44.24 54 GLU F CA 1
ATOM 11992 C C . GLU F 1 55 ? 124.020 58.576 33.340 1.00 43.96 54 GLU F C 1
ATOM 11993 O O . GLU F 1 55 ? 123.468 57.485 33.080 1.00 44.26 54 GLU F O 1
ATOM 11999 N N . LEU F 1 56 ? 125.287 58.676 33.737 1.00 42.34 55 LEU F N 1
ATOM 12000 C CA . LEU F 1 56 ? 126.084 57.495 33.877 1.00 42.56 55 LEU F CA 1
ATOM 12001 C C . LEU F 1 56 ? 125.690 56.663 35.135 1.00 42.28 55 LEU F C 1
ATOM 12002 O O . LEU F 1 56 ? 125.690 55.400 35.097 1.00 44.22 55 LEU F O 1
ATOM 12007 N N . ALA F 1 57 ? 125.248 57.331 36.174 1.00 40.49 56 ALA F N 1
ATOM 12008 C CA . ALA F 1 57 ? 124.782 56.570 37.330 1.00 41.04 56 ALA F CA 1
ATOM 12009 C C . ALA F 1 57 ? 123.690 55.572 36.892 1.00 43.13 56 ALA F C 1
ATOM 12010 O O . ALA F 1 57 ? 123.808 54.361 37.066 1.00 43.10 56 ALA F O 1
ATOM 12012 N N . ILE F 1 58 ? 122.589 56.113 36.380 1.00 44.03 57 ILE F N 1
ATOM 12013 C CA . ILE F 1 58 ? 121.444 55.266 36.107 1.00 45.62 57 ILE F CA 1
ATOM 12014 C C . ILE F 1 58 ? 121.802 54.276 35.031 1.00 47.27 57 ILE F C 1
ATOM 12015 O O . ILE F 1 58 ? 121.366 53.123 35.068 1.00 48.78 57 ILE F O 1
ATOM 12020 N N . THR F 1 59 ? 122.630 54.715 34.087 1.00 47.94 58 THR F N 1
ATOM 12021 C CA . THR F 1 59 ? 122.952 53.870 32.921 1.00 49.95 58 THR F CA 1
ATOM 12022 C C . THR F 1 59 ? 123.667 52.628 33.365 1.00 51.07 58 THR F C 1
ATOM 12023 O O . THR F 1 59 ? 123.242 51.513 33.095 1.00 54.24 58 THR F O 1
ATOM 12027 N N . GLU F 1 60 ? 124.712 52.837 34.130 1.00 50.13 59 GLU F N 1
ATOM 12028 C CA . GLU F 1 60 ? 125.522 51.734 34.669 1.00 50.93 59 GLU F CA 1
ATOM 12029 C C . GLU F 1 60 ? 124.746 50.815 35.586 1.00 50.80 59 GLU F C 1
ATOM 12030 O O . GLU F 1 60 ? 125.069 49.649 35.740 1.00 52.18 59 GLU F O 1
ATOM 12036 N N . LEU F 1 61 ? 123.743 51.391 36.234 1.00 49.26 60 LEU F N 1
ATOM 12037 C CA . LEU F 1 61 ? 122.845 50.654 37.136 1.00 50.95 60 LEU F CA 1
ATOM 12038 C C . LEU F 1 61 ? 121.755 49.879 36.383 1.00 54.16 60 LEU F C 1
ATOM 12039 O O . LEU F 1 61 ? 120.950 49.180 37.001 1.00 56.07 60 LEU F O 1
ATOM 12044 N N . GLY F 1 62 ? 121.804 49.934 35.056 1.00 55.19 61 GLY F N 1
ATOM 12045 C CA . GLY F 1 62 ? 120.920 49.137 34.191 1.00 58.47 61 GLY F CA 1
ATOM 12046 C C . GLY F 1 62 ? 119.716 49.876 33.626 1.00 59.19 61 GLY F C 1
ATOM 12047 O O . GLY F 1 62 ? 118.860 49.285 32.960 1.00 60.81 61 GLY F O 1
ATOM 12048 N N . GLY F 1 63 ? 119.614 51.158 33.949 1.00 57.24 62 GLY F N 1
ATOM 12049 C CA . GLY F 1 63 ? 118.446 51.954 33.570 1.00 56.80 62 GLY F CA 1
ATOM 12050 C C . GLY F 1 63 ? 118.722 52.865 32.408 1.00 56.72 62 GLY F C 1
ATOM 12051 O O . GLY F 1 63 ? 119.635 52.629 31.632 1.00 56.00 62 GLY F O 1
ATOM 12052 N N . LYS F 1 64 ? 117.879 53.887 32.264 1.00 58.53 63 LYS F N 1
ATOM 12053 C CA . LYS F 1 64 ? 117.881 54.817 31.090 1.00 58.52 63 LYS F CA 1
ATOM 12054 C C . LYS F 1 64 ? 117.646 56.248 31.609 1.00 55.29 63 LYS F C 1
ATOM 12055 O O . LYS F 1 64 ? 116.944 56.450 32.583 1.00 52.94 63 LYS F O 1
ATOM 12061 N N . ALA F 1 65 ? 118.317 57.229 31.013 1.00 53.61 64 ALA F N 1
ATOM 12062 C CA . ALA F 1 65 ? 118.163 58.635 31.437 1.00 50.61 64 ALA F CA 1
ATOM 12063 C C . ALA F 1 65 ? 117.456 59.394 30.350 1.00 51.54 64 ALA F C 1
ATOM 12064 O O . ALA F 1 65 ? 117.569 59.073 29.188 1.00 52.45 64 ALA F O 1
ATOM 12066 N N . LEU F 1 66 ? 116.642 60.349 30.749 1.00 52.18 65 LEU F N 1
ATOM 12067 C CA . LEU F 1 66 ? 116.042 61.293 29.820 1.00 53.27 65 LEU F CA 1
ATOM 12068 C C . LEU F 1 66 ? 116.478 62.641 30.168 1.00 52.10 65 LEU F C 1
ATOM 12069 O O . LEU F 1 66 ? 116.206 63.126 31.220 1.00 50.48 65 LEU F O 1
ATOM 12074 N N . PHE F 1 67 ? 117.128 63.262 29.222 1.00 53.26 66 PHE F N 1
ATOM 12075 C CA . PHE F 1 67 ? 117.652 64.582 29.393 1.00 53.94 66 PHE F CA 1
ATOM 12076 C C . PHE F 1 67 ? 116.632 65.555 28.902 1.00 56.28 66 PHE F C 1
ATOM 12077 O O . PHE F 1 67 ? 116.423 65.626 27.752 1.00 56.54 66 PHE F O 1
ATOM 12085 N N . LEU F 1 68 ? 115.990 66.295 29.779 1.00 59.06 67 LEU F N 1
ATOM 12086 C CA . LEU F 1 68 ? 115.093 67.376 29.341 1.00 64.88 67 LEU F CA 1
ATOM 12087 C C . LEU F 1 68 ? 115.711 68.730 29.644 1.00 70.78 67 LEU F C 1
ATOM 12088 O O . LEU F 1 68 ? 115.938 69.067 30.779 1.00 73.88 67 LEU F O 1
ATOM 12093 N N . SER F 1 69 ? 116.029 69.501 28.637 1.00 82.37 68 SER F N 1
ATOM 12094 C CA . SER F 1 69 ? 116.881 70.680 28.860 1.00 94.36 68 SER F CA 1
ATOM 12095 C C . SER F 1 69 ? 116.042 71.908 29.129 1.00 107.96 68 SER F C 1
ATOM 12096 O O . SER F 1 69 ? 114.811 71.850 29.141 1.00 106.60 68 SER F O 1
ATOM 12099 N N . SER F 1 70 ? 116.766 73.008 29.355 1.00 125.51 69 SER F N 1
ATOM 12100 C CA . SER F 1 70 ? 116.209 74.397 29.492 1.00 133.24 69 SER F CA 1
ATOM 12101 C C . SER F 1 70 ? 115.305 74.811 28.303 1.00 132.48 69 SER F C 1
ATOM 12102 O O . SER F 1 70 ? 114.119 75.077 28.461 1.00 122.78 69 SER F O 1
ATOM 12105 N N . ASN F 1 71 ? 115.885 74.840 27.114 1.00 132.23 70 ASN F N 1
ATOM 12106 C CA . ASN F 1 71 ? 115.086 74.990 25.894 1.00 141.68 70 ASN F CA 1
ATOM 12107 C C . ASN F 1 71 ? 113.873 74.013 25.867 1.00 143.05 70 ASN F C 1
ATOM 12108 O O . ASN F 1 71 ? 112.739 74.437 25.644 1.00 137.81 70 ASN F O 1
ATOM 12110 N N . ASP F 1 72 ? 114.137 72.721 26.106 1.00 142.12 71 ASP F N 1
ATOM 12111 C CA . ASP F 1 72 ? 113.106 71.637 26.008 1.00 138.61 71 ASP F CA 1
ATOM 12112 C C . ASP F 1 72 ? 111.977 71.881 26.977 1.00 148.69 71 ASP F C 1
ATOM 12113 O O . ASP F 1 72 ? 110.789 71.728 26.650 1.00 149.21 71 ASP F O 1
ATOM 12118 N N . LEU F 1 73 ? 112.393 72.192 28.204 1.00 149.54 72 LEU F N 1
ATOM 12119 C CA . LEU F 1 73 ? 111.499 72.315 29.352 1.00 148.97 72 LEU F CA 1
ATOM 12120 C C . LEU F 1 73 ? 111.629 73.675 30.026 1.00 148.29 72 LEU F C 1
ATOM 12121 O O . LEU F 1 73 ? 112.591 73.910 30.767 1.00 131.59 72 LEU F O 1
ATOM 12123 N N . GLN F 1 74 ? 110.623 74.530 29.752 1.00 149.75 73 GLN F N 1
ATOM 12124 C CA . GLN F 1 74 ? 110.385 75.818 30.454 1.00 137.84 73 GLN F CA 1
ATOM 12125 C C . GLN F 1 74 ? 109.432 75.682 31.652 1.00 129.22 73 GLN F C 1
ATOM 12126 O O . GLN F 1 74 ? 108.234 75.503 31.482 1.00 117.54 73 GLN F O 1
ATOM 12132 N N . GLY F 1 78 ? 105.810 78.974 30.612 1.00 134.17 77 GLY F N 1
ATOM 12133 C CA . GLY F 1 78 ? 104.584 78.269 30.298 1.00 135.74 77 GLY F CA 1
ATOM 12134 C C . GLY F 1 78 ? 103.944 77.639 31.529 1.00 136.05 77 GLY F C 1
ATOM 12135 O O . GLY F 1 78 ? 103.585 78.333 32.496 1.00 138.39 77 GLY F O 1
ATOM 12136 N N . GLU F 1 79 ? 103.799 76.316 31.489 1.00 128.73 78 GLU F N 1
ATOM 12137 C CA . GLU F 1 79 ? 102.893 75.600 32.412 1.00 126.92 78 GLU F CA 1
ATOM 12138 C C . GLU F 1 79 ? 103.348 75.573 33.882 1.00 119.59 78 GLU F C 1
ATOM 12139 O O . GLU F 1 79 ? 104.530 75.572 34.163 1.00 116.30 78 GLU F O 1
ATOM 12145 N N . PRO F 1 80 ? 102.395 75.563 34.830 1.00 118.31 79 PRO F N 1
ATOM 12146 C CA . PRO F 1 80 ? 102.788 75.452 36.244 1.00 112.96 79 PRO F CA 1
ATOM 12147 C C . PRO F 1 80 ? 103.485 74.135 36.593 1.00 103.90 79 PRO F C 1
ATOM 12148 O O . PRO F 1 80 ? 103.315 73.122 35.926 1.00 99.95 79 PRO F O 1
ATOM 12152 N N . VAL F 1 81 ? 104.250 74.174 37.666 1.00 97.22 80 VAL F N 1
ATOM 12153 C CA . VAL F 1 81 ? 105.095 73.071 38.014 1.00 90.07 80 VAL F CA 1
ATOM 12154 C C . VAL F 1 81 ? 104.336 71.831 38.473 1.00 88.10 80 VAL F C 1
ATOM 12155 O O . VAL F 1 81 ? 104.714 70.710 38.151 1.00 84.03 80 VAL F O 1
ATOM 12159 N N . LYS F 1 82 ? 103.234 72.036 39.175 1.00 90.96 81 LYS F N 1
ATOM 12160 C CA . LYS F 1 82 ? 102.380 70.910 39.613 1.00 91.56 81 LYS F CA 1
ATOM 12161 C C . LYS F 1 82 ? 101.849 70.080 38.444 1.00 89.78 81 LYS F C 1
ATOM 12162 O O . LYS F 1 82 ? 101.739 68.853 38.506 1.00 87.74 81 LYS F O 1
ATOM 12168 N N . ASP F 1 83 ? 101.585 70.757 37.340 1.00 90.15 82 ASP F N 1
ATOM 12169 C CA . ASP F 1 83 ? 101.197 70.059 36.093 1.00 89.33 82 ASP F CA 1
ATOM 12170 C C . ASP F 1 83 ? 102.290 69.210 35.494 1.00 84.21 82 ASP F C 1
ATOM 12171 O O . ASP F 1 83 ? 102.073 68.070 35.112 1.00 83.13 82 ASP F O 1
ATOM 12176 N N . THR F 1 84 ? 103.471 69.791 35.426 1.00 80.51 83 THR F N 1
ATOM 12177 C CA . THR F 1 84 ? 104.601 69.071 34.896 1.00 75.63 83 THR F CA 1
ATOM 12178 C C . THR F 1 84 ? 104.818 67.882 35.798 1.00 73.31 83 THR F C 1
ATOM 12179 O O . THR F 1 84 ? 104.970 66.757 35.350 1.00 71.15 83 THR F O 1
ATOM 12183 N N . ALA F 1 85 ? 104.843 68.148 37.099 1.00 73.56 84 ALA F N 1
ATOM 12184 C CA . ALA F 1 85 ? 105.118 67.109 38.089 1.00 71.37 84 ALA F CA 1
ATOM 12185 C C . ALA F 1 85 ? 104.144 65.946 37.940 1.00 73.70 84 ALA F C 1
ATOM 12186 O O . ALA F 1 85 ? 104.528 64.785 37.978 1.00 73.00 84 ALA F O 1
ATOM 12188 N N . ARG F 1 86 ? 102.892 66.259 37.677 1.00 77.89 85 ARG F N 1
ATOM 12189 C CA . ARG F 1 86 ? 101.875 65.212 37.653 1.00 79.56 85 ARG F CA 1
ATOM 12190 C C . ARG F 1 86 ? 101.897 64.418 36.374 1.00 78.97 85 ARG F C 1
ATOM 12191 O O . ARG F 1 86 ? 101.284 63.374 36.301 1.00 80.54 85 ARG F O 1
ATOM 12199 N N . VAL F 1 87 ? 102.591 64.913 35.354 1.00 77.41 86 VAL F N 1
ATOM 12200 C CA . VAL F 1 87 ? 102.894 64.101 34.160 1.00 75.47 86 VAL F CA 1
ATOM 12201 C C . VAL F 1 87 ? 104.220 63.368 34.304 1.00 72.09 86 VAL F C 1
ATOM 12202 O O . VAL F 1 87 ? 104.261 62.152 34.322 1.00 71.53 86 VAL F O 1
ATOM 12206 N N . ILE F 1 88 ? 105.315 64.117 34.378 1.00 70.75 87 ILE F N 1
ATOM 12207 C CA . ILE F 1 88 ? 106.667 63.495 34.332 1.00 67.66 87 ILE F CA 1
ATOM 12208 C C . ILE F 1 88 ? 106.812 62.526 35.503 1.00 67.99 87 ILE F C 1
ATOM 12209 O O . ILE F 1 88 ? 107.278 61.397 35.350 1.00 66.95 87 ILE F O 1
ATOM 12214 N N . GLY F 1 89 ? 106.425 63.000 36.674 1.00 68.99 88 GLY F N 1
ATOM 12215 C CA . GLY F 1 89 ? 106.632 62.234 37.900 1.00 69.00 88 GLY F CA 1
ATOM 12216 C C . GLY F 1 89 ? 105.841 60.941 37.926 1.00 71.61 88 GLY F C 1
ATOM 12217 O O . GLY F 1 89 ? 105.965 60.135 38.873 1.00 72.09 88 GLY F O 1
ATOM 12218 N N . ALA F 1 90 ? 104.986 60.760 36.925 1.00 72.75 89 ALA F N 1
ATOM 12219 C CA . ALA F 1 90 ? 104.156 59.560 36.878 1.00 74.86 89 ALA F CA 1
ATOM 12220 C C . ALA F 1 90 ? 104.691 58.565 35.894 1.00 74.56 89 ALA F C 1
ATOM 12221 O O . ALA F 1 90 ? 104.301 57.412 35.879 1.00 75.79 89 ALA F O 1
ATOM 12231 N N . VAL F 1 92 ? 108.182 58.220 35.057 1.00 65.33 91 VAL F N 1
ATOM 12232 C CA . VAL F 1 92 ? 109.535 57.764 35.291 1.00 62.40 91 VAL F CA 1
ATOM 12233 C C . VAL F 1 92 ? 109.661 57.278 36.705 1.00 62.66 91 VAL F C 1
ATOM 12234 O O . VAL F 1 92 ? 108.814 57.536 37.547 1.00 66.60 91 VAL F O 1
ATOM 12238 N N . ASP F 1 93 ? 110.735 56.566 36.972 1.00 60.70 92 ASP F N 1
ATOM 12239 C CA . ASP F 1 93 ? 110.990 56.063 38.338 1.00 59.30 92 ASP F CA 1
ATOM 12240 C C . ASP F 1 93 ? 111.656 57.074 39.245 1.00 56.75 92 ASP F C 1
ATOM 12241 O O . ASP F 1 93 ? 111.490 57.008 40.437 1.00 56.71 92 ASP F O 1
ATOM 12246 N N . PHE F 1 94 ? 112.422 58.000 38.675 1.00 55.14 93 PHE F N 1
ATOM 12247 C CA . PHE F 1 94 ? 113.091 59.060 39.456 1.00 54.11 93 PHE F CA 1
ATOM 12248 C C . PHE F 1 94 ? 113.114 60.361 38.714 1.00 53.09 93 PHE F C 1
ATOM 12249 O O . PHE F 1 94 ? 113.144 60.334 37.515 1.00 53.97 93 PHE F O 1
ATOM 12257 N N . VAL F 1 95 ? 113.177 61.481 39.419 1.00 52.21 94 VAL F N 1
ATOM 12258 C CA . VAL F 1 95 ? 113.335 62.762 38.739 1.00 52.77 94 VAL F CA 1
ATOM 12259 C C . VAL F 1 95 ? 114.437 63.547 39.366 1.00 52.26 94 VAL F C 1
ATOM 12260 O O . VAL F 1 95 ? 114.318 63.863 40.518 1.00 53.64 94 VAL F O 1
ATOM 12280 N N . ARG F 1 98 ? 117.846 70.171 38.391 1.00 58.59 97 ARG F N 1
ATOM 12281 C CA . ARG F 1 98 ? 118.771 71.221 38.731 1.00 62.08 97 ARG F CA 1
ATOM 12282 C C . ARG F 1 98 ? 118.042 72.508 38.590 1.00 63.68 97 ARG F C 1
ATOM 12283 O O . ARG F 1 98 ? 117.641 72.886 37.510 1.00 67.51 97 ARG F O 1
ATOM 12291 N N . VAL F 1 99 ? 117.826 73.191 39.686 1.00 64.63 98 VAL F N 1
ATOM 12292 C CA . VAL F 1 99 ? 116.928 74.341 39.650 1.00 67.92 98 VAL F CA 1
ATOM 12293 C C . VAL F 1 99 ? 117.553 75.638 40.067 1.00 72.10 98 VAL F C 1
ATOM 12294 O O . VAL F 1 99 ? 118.494 75.693 40.837 1.00 73.83 98 VAL F O 1
ATOM 12298 N N . ASN F 1 100 ? 117.012 76.705 39.519 1.00 79.59 99 ASN F N 1
ATOM 12299 C CA . ASN F 1 100 ? 117.380 78.054 39.938 1.00 84.46 99 ASN F CA 1
ATOM 12300 C C . ASN F 1 100 ? 116.968 78.277 41.393 1.00 85.38 99 ASN F C 1
ATOM 12301 O O . ASN F 1 100 ? 117.717 78.846 42.165 1.00 87.33 99 ASN F O 1
ATOM 12306 N N . LYS F 1 101 ? 115.765 77.818 41.737 1.00 84.99 100 LYS F N 1
ATOM 12307 C CA . LYS F 1 101 ? 115.131 78.094 43.038 1.00 85.23 100 LYS F CA 1
ATOM 12308 C C . LYS F 1 101 ? 114.589 76.857 43.765 1.00 80.55 100 LYS F C 1
ATOM 12309 O O . LYS F 1 101 ? 113.779 76.116 43.262 1.00 78.42 100 LYS F O 1
ATOM 12315 N N . HIS F 1 102 ? 115.033 76.676 45.002 1.00 78.52 101 HIS F N 1
ATOM 12316 C CA . HIS F 1 102 ? 114.673 75.491 45.805 1.00 74.24 101 HIS F CA 1
ATOM 12317 C C . HIS F 1 102 ? 113.150 75.275 45.889 1.00 76.26 101 HIS F C 1
ATOM 12318 O O . HIS F 1 102 ? 112.648 74.151 45.843 1.00 74.82 101 HIS F O 1
ATOM 12325 N N . GLU F 1 103 ? 112.410 76.353 46.003 1.00 80.32 102 GLU F N 1
ATOM 12326 C CA . GLU F 1 103 ? 110.973 76.216 46.103 1.00 83.52 102 GLU F CA 1
ATOM 12327 C C . GLU F 1 103 ? 110.444 75.308 44.999 1.00 81.36 102 GLU F C 1
ATOM 12328 O O . GLU F 1 103 ? 109.513 74.523 45.199 1.00 80.73 102 GLU F O 1
ATOM 12334 N N . THR F 1 104 ? 111.009 75.480 43.803 1.00 79.41 103 THR F N 1
ATOM 12335 C CA . THR F 1 104 ? 110.631 74.696 42.618 1.00 76.52 103 THR F CA 1
ATOM 12336 C C . THR F 1 104 ? 110.795 73.216 42.852 1.00 72.71 103 THR F C 1
ATOM 12337 O O . THR F 1 104 ? 109.958 72.418 42.479 1.00 72.33 103 THR F O 1
ATOM 12341 N N . LEU F 1 105 ? 111.853 72.839 43.525 1.00 69.60 104 LEU F N 1
ATOM 12342 C CA . LEU F 1 105 ? 112.005 71.442 43.878 1.00 67.50 104 LEU F CA 1
ATOM 12343 C C . LEU F 1 105 ? 110.912 71.003 44.826 1.00 70.57 104 LEU F C 1
ATOM 12344 O O . LEU F 1 105 ? 110.347 69.921 44.686 1.00 73.07 104 LEU F O 1
ATOM 12349 N N . LEU F 1 106 ? 110.630 71.841 45.815 1.00 73.58 105 LEU F N 1
ATOM 12350 C CA . LEU F 1 106 ? 109.666 71.469 46.853 1.00 75.61 105 LEU F CA 1
ATOM 12351 C C . LEU F 1 106 ? 108.265 71.311 46.228 1.00 79.20 105 LEU F C 1
ATOM 12352 O O . LEU F 1 106 ? 107.575 70.294 46.384 1.00 81.02 105 LEU F O 1
ATOM 12357 N N . GLU F 1 107 ? 107.897 72.294 45.423 1.00 80.72 106 GLU F N 1
ATOM 12358 C CA . GLU F 1 107 ? 106.607 72.281 44.720 1.00 82.40 106 GLU F CA 1
ATOM 12359 C C . GLU F 1 107 ? 106.452 71.052 43.799 1.00 79.77 106 GLU F C 1
ATOM 12360 O O . GLU F 1 107 ? 105.403 70.448 43.728 1.00 80.80 106 GLU F O 1
ATOM 12366 N N . PHE F 1 108 ? 107.520 70.694 43.090 1.00 75.13 107 PHE F N 1
ATOM 12367 C CA . PHE F 1 108 ? 107.510 69.499 42.230 1.00 71.86 107 PHE F CA 1
ATOM 12368 C C . PHE F 1 108 ? 107.337 68.214 43.045 1.00 70.83 107 PHE F C 1
ATOM 12369 O O . PHE F 1 108 ? 106.526 67.373 42.723 1.00 70.57 107 PHE F O 1
ATOM 12377 N N . ALA F 1 109 ? 108.141 68.081 44.091 1.00 70.05 108 ALA F N 1
ATOM 12378 C CA . ALA F 1 109 ? 108.141 66.871 44.973 1.00 70.32 108 ALA F CA 1
ATOM 12379 C C . ALA F 1 109 ? 106.752 66.661 45.516 1.00 74.35 108 ALA F C 1
ATOM 12380 O O . ALA F 1 109 ? 106.257 65.536 45.674 1.00 74.38 108 ALA F O 1
ATOM 12382 N N . ARG F 1 110 ? 106.148 67.797 45.821 1.00 78.45 109 ARG F N 1
ATOM 12383 C CA . ARG F 1 110 ? 104.831 67.852 46.430 1.00 83.78 109 ARG F CA 1
ATOM 12384 C C . ARG F 1 110 ? 103.808 67.146 45.538 1.00 84.32 109 ARG F C 1
ATOM 12385 O O . ARG F 1 110 ? 102.906 66.524 46.023 1.00 85.40 109 ARG F O 1
ATOM 12393 N N . TYR F 1 111 ? 103.990 67.226 44.227 1.00 82.45 110 TYR F N 1
ATOM 12394 C CA . TYR F 1 111 ? 103.089 66.581 43.274 1.00 82.66 110 TYR F CA 1
ATOM 12395 C C . TYR F 1 111 ? 103.674 65.394 42.494 1.00 79.17 110 TYR F C 1
ATOM 12396 O O . TYR F 1 111 ? 103.040 64.895 41.583 1.00 83.72 110 TYR F O 1
ATOM 12405 N N . SER F 1 112 ? 104.894 64.967 42.793 1.00 74.85 111 SER F N 1
ATOM 12406 C CA . SER F 1 112 ? 105.538 63.900 42.018 1.00 71.38 111 SER F CA 1
ATOM 12407 C C . SER F 1 112 ? 105.360 62.559 42.617 1.00 70.16 111 SER F C 1
ATOM 12408 O O . SER F 1 112 ? 105.805 62.315 43.700 1.00 70.19 111 SER F O 1
ATOM 12411 N N . LYS F 1 113 ? 104.752 61.649 41.900 1.00 71.14 112 LYS F N 1
ATOM 12412 C CA . LYS F 1 113 ? 104.746 60.246 42.357 1.00 71.38 112 LYS F CA 1
ATOM 12413 C C . LYS F 1 113 ? 106.166 59.631 42.425 1.00 67.07 112 LYS F C 1
ATOM 12414 O O . LYS F 1 113 ? 106.390 58.669 43.102 1.00 66.74 112 LYS F O 1
ATOM 12417 N N . ALA F 1 114 ? 107.108 60.194 41.711 1.00 63.44 113 ALA F N 1
ATOM 12418 C CA . ALA F 1 114 ? 108.464 59.648 41.683 1.00 60.05 113 ALA F CA 1
ATOM 12419 C C . ALA F 1 114 ? 109.315 60.494 42.596 1.00 57.93 113 ALA F C 1
ATOM 12420 O O . ALA F 1 114 ? 109.120 61.709 42.686 1.00 58.34 113 ALA F O 1
ATOM 12422 N N . PRO F 1 115 ? 110.283 59.864 43.268 1.00 55.56 114 PRO F N 1
ATOM 12423 C CA . PRO F 1 115 ? 111.168 60.561 44.177 1.00 53.41 114 PRO F CA 1
ATOM 12424 C C . PRO F 1 115 ? 111.943 61.574 43.417 1.00 51.42 114 PRO F C 1
ATOM 12425 O O . PRO F 1 115 ? 112.427 61.224 42.361 1.00 50.46 114 PRO F O 1
ATOM 12429 N N . VAL F 1 116 ? 112.114 62.774 43.956 1.00 50.74 115 VAL F N 1
ATOM 12430 C CA . VAL F 1 116 ? 112.828 63.870 43.294 1.00 49.08 115 VAL F CA 1
ATOM 12431 C C . VAL F 1 116 ? 114.167 64.107 43.947 1.00 47.54 115 VAL F C 1
ATOM 12432 O O . VAL F 1 116 ? 114.241 64.094 45.141 1.00 47.58 115 VAL F O 1
ATOM 12436 N N . ILE F 1 117 ? 115.209 64.340 43.158 1.00 46.56 116 ILE F N 1
ATOM 12437 C CA . ILE F 1 117 ? 116.598 64.505 43.673 1.00 44.68 116 ILE F CA 1
ATOM 12438 C C . ILE F 1 117 ? 117.143 65.879 43.334 1.00 45.44 116 ILE F C 1
ATOM 12439 O O . ILE F 1 117 ? 117.139 66.283 42.192 1.00 45.22 116 ILE F O 1
ATOM 12444 N N . ASN F 1 118 ? 117.633 66.588 44.326 1.00 45.75 117 ASN F N 1
ATOM 12445 C CA . ASN F 1 118 ? 118.104 67.927 44.108 1.00 46.31 117 ASN F CA 1
ATOM 12446 C C . ASN F 1 118 ? 119.513 67.858 43.554 1.00 45.30 117 ASN F C 1
ATOM 12447 O O . ASN F 1 118 ? 120.496 67.705 44.286 1.00 46.60 117 ASN F O 1
ATOM 12452 N N . ALA F 1 119 ? 119.646 68.085 42.274 1.00 46.23 118 ALA F N 1
ATOM 12453 C CA . ALA F 1 119 ? 120.978 68.105 41.626 1.00 45.16 118 ALA F CA 1
ATOM 12454 C C . ALA F 1 119 ? 121.702 69.436 41.819 1.00 46.21 118 ALA F C 1
ATOM 12455 O O . ALA F 1 119 ? 122.839 69.584 41.428 1.00 46.12 118 ALA F O 1
ATOM 12457 N N . LEU F 1 120 ? 121.020 70.404 42.392 1.00 48.82 119 LEU F N 1
ATOM 12458 C CA . LEU F 1 120 ? 121.598 71.715 42.733 1.00 51.19 119 LEU F CA 1
ATOM 12459 C C . LEU F 1 120 ? 120.557 72.776 42.797 1.00 53.51 119 LEU F C 1
ATOM 12460 O O . LEU F 1 120 ? 119.723 72.903 41.931 1.00 54.38 119 LEU F O 1
ATOM 12465 N N . SER F 1 121 ? 120.571 73.503 43.894 1.00 55.90 120 SER F N 1
ATOM 12466 C CA . SER F 1 121 ? 119.652 74.625 44.090 1.00 59.91 120 SER F CA 1
ATOM 12467 C C . SER F 1 121 ? 120.412 75.753 44.729 1.00 61.57 120 SER F C 1
ATOM 12468 O O . SER F 1 121 ? 121.529 75.567 45.143 1.00 59.73 120 SER F O 1
ATOM 12471 N N . GLU F 1 122 ? 119.805 76.907 44.851 1.00 66.06 121 GLU F N 1
ATOM 12472 C CA . GLU F 1 122 ? 120.542 78.046 45.421 1.00 70.17 121 GLU F CA 1
ATOM 12473 C C . GLU F 1 122 ? 120.874 77.825 46.906 1.00 69.20 121 GLU F C 1
ATOM 12474 O O . GLU F 1 122 ? 121.855 78.372 47.449 1.00 69.11 121 GLU F O 1
ATOM 12480 N N . LEU F 1 123 ? 120.066 76.985 47.548 1.00 68.00 122 LEU F N 1
ATOM 12481 C CA . LEU F 1 123 ? 120.286 76.651 48.979 1.00 67.16 122 LEU F CA 1
ATOM 12482 C C . LEU F 1 123 ? 121.221 75.496 49.248 1.00 62.63 122 LEU F C 1
ATOM 12483 O O . LEU F 1 123 ? 121.918 75.497 50.224 1.00 61.08 122 LEU F O 1
ATOM 12488 N N . TYR F 1 124 ? 121.160 74.474 48.426 1.00 60.04 123 TYR F N 1
ATOM 12489 C CA . TYR F 1 124 ? 121.808 73.219 48.780 1.00 58.20 123 TYR F CA 1
ATOM 12490 C C . TYR F 1 124 ? 122.384 72.525 47.580 1.00 55.74 123 TYR F C 1
ATOM 12491 O O . TYR F 1 124 ? 121.791 72.512 46.515 1.00 55.42 123 TYR F O 1
ATOM 12500 N N . HIS F 1 125 ? 123.504 71.859 47.799 1.00 53.83 124 HIS F N 1
ATOM 12501 C CA . HIS F 1 125 ? 124.095 71.074 46.756 1.00 51.91 124 HIS F CA 1
ATOM 12502 C C . HIS F 1 125 ? 124.506 69.739 47.292 1.00 49.93 124 HIS F C 1
ATOM 12503 O O . HIS F 1 125 ? 125.647 69.370 47.198 1.00 50.44 124 HIS F O 1
ATOM 12510 N N . PRO F 1 126 ? 123.548 68.964 47.819 1.00 49.03 125 PRO F N 1
ATOM 12511 C CA . PRO F 1 126 ? 123.856 67.736 48.530 1.00 46.46 125 PRO F CA 1
ATOM 12512 C C . PRO F 1 126 ? 124.575 66.672 47.791 1.00 43.78 125 PRO F C 1
ATOM 12513 O O . PRO F 1 126 ? 125.319 65.946 48.428 1.00 45.02 125 PRO F O 1
ATOM 12517 N N . THR F 1 127 ? 124.336 66.471 46.510 1.00 43.66 126 THR F N 1
ATOM 12518 C CA . THR F 1 127 ? 125.057 65.341 45.823 1.00 42.62 126 THR F CA 1
ATOM 12519 C C . THR F 1 127 ? 126.555 65.640 45.782 1.00 40.78 126 THR F C 1
ATOM 12520 O O . THR F 1 127 ? 127.385 64.757 45.966 1.00 39.19 126 THR F O 1
ATOM 12524 N N . GLN F 1 128 ? 126.883 66.912 45.670 1.00 40.37 127 GLN F N 1
ATOM 12525 C CA . GLN F 1 128 ? 128.279 67.299 45.715 1.00 40.44 127 GLN F CA 1
ATOM 12526 C C . GLN F 1 128 ? 128.938 66.984 47.094 1.00 39.06 127 GLN F C 1
ATOM 12527 O O . GLN F 1 128 ? 130.048 66.427 47.208 1.00 38.03 127 GLN F O 1
ATOM 12533 N N . VAL F 1 129 ? 128.266 67.389 48.157 1.00 38.51 128 VAL F N 1
ATOM 12534 C CA . VAL F 1 129 ? 128.795 67.112 49.494 1.00 37.25 128 VAL F CA 1
ATOM 12535 C C . VAL F 1 129 ? 128.924 65.631 49.702 1.00 35.82 128 VAL F C 1
ATOM 12536 O O . VAL F 1 129 ? 129.900 65.194 50.232 1.00 35.18 128 VAL F O 1
ATOM 12540 N N . LEU F 1 130 ? 127.989 64.834 49.218 1.00 36.02 129 LEU F N 1
ATOM 12541 C CA . LEU F 1 130 ? 128.139 63.365 49.398 1.00 36.12 129 LEU F CA 1
ATOM 12542 C C . LEU F 1 130 ? 129.427 62.913 48.718 1.00 35.73 129 LEU F C 1
ATOM 12543 O O . LEU F 1 130 ? 130.131 62.068 49.205 1.00 35.63 129 LEU F O 1
ATOM 12548 N N . GLY F 1 131 ? 129.705 63.467 47.548 1.00 35.69 130 GLY F N 1
ATOM 12549 C CA . GLY F 1 131 ? 130.919 63.071 46.766 1.00 35.88 130 GLY F CA 1
ATOM 12550 C C . GLY F 1 131 ? 132.217 63.495 47.422 1.00 36.59 130 GLY F C 1
ATOM 12551 O O . GLY F 1 131 ? 133.189 62.745 47.481 1.00 37.10 130 GLY F O 1
ATOM 12552 N N . ASP F 1 132 ? 132.200 64.714 47.954 1.00 36.64 131 ASP F N 1
ATOM 12553 C CA . ASP F 1 132 ? 133.295 65.184 48.762 1.00 37.70 131 ASP F CA 1
ATOM 12554 C C . ASP F 1 132 ? 133.553 64.218 49.944 1.00 37.64 131 ASP F C 1
ATOM 12555 O O . ASP F 1 132 ? 134.666 63.771 50.181 1.00 39.85 131 ASP F O 1
ATOM 12560 N N . LEU F 1 133 ? 132.514 63.896 50.668 1.00 37.79 132 LEU F N 1
ATOM 12561 C CA . LEU F 1 133 ? 132.564 62.930 51.799 1.00 38.62 132 LEU F CA 1
ATOM 12562 C C . LEU F 1 133 ? 133.170 61.585 51.352 1.00 39.02 132 LEU F C 1
ATOM 12563 O O . LEU F 1 133 ? 134.122 61.066 51.970 1.00 39.12 132 LEU F O 1
ATOM 12568 N N . PHE F 1 134 ? 132.661 61.070 50.234 1.00 38.44 133 PHE F N 1
ATOM 12569 C CA . PHE F 1 134 ? 133.169 59.794 49.687 1.00 39.85 133 PHE F CA 1
ATOM 12570 C C . PHE F 1 134 ? 134.695 59.879 49.570 1.00 39.97 133 PHE F C 1
ATOM 12571 O O . PHE F 1 134 ? 135.433 58.899 49.841 1.00 43.08 133 PHE F O 1
ATOM 12579 N N . THR F 1 135 ? 135.123 61.047 49.141 1.00 37.46 134 THR F N 1
ATOM 12580 C CA . THR F 1 135 ? 136.511 61.268 48.756 1.00 37.76 134 THR F CA 1
ATOM 12581 C C . THR F 1 135 ? 137.368 61.351 49.960 1.00 38.90 134 THR F C 1
ATOM 12582 O O . THR F 1 135 ? 138.467 60.826 49.988 1.00 38.65 134 THR F O 1
ATOM 12586 N N . ILE F 1 136 ? 136.818 62.004 50.976 1.00 39.75 135 ILE F N 1
ATOM 12587 C CA . ILE F 1 136 ? 137.490 62.126 52.280 1.00 41.83 135 ILE F CA 1
ATOM 12588 C C . ILE F 1 136 ? 137.736 60.756 52.875 1.00 43.48 135 ILE F C 1
ATOM 12589 O O . ILE F 1 136 ? 138.813 60.440 53.379 1.00 44.02 135 ILE F O 1
ATOM 12594 N N . LYS F 1 137 ? 136.754 59.903 52.708 1.00 46.06 136 LYS F N 1
ATOM 12595 C CA . LYS F 1 137 ? 136.881 58.527 53.206 1.00 50.06 136 LYS F CA 1
ATOM 12596 C C . LYS F 1 137 ? 137.935 57.754 52.405 1.00 49.62 136 LYS F C 1
ATOM 12597 O O . LYS F 1 137 ? 138.696 56.984 52.959 1.00 50.63 136 LYS F O 1
ATOM 12603 N N . GLU F 1 138 ? 137.946 57.964 51.093 1.00 47.91 137 GLU F N 1
ATOM 12604 C CA . GLU F 1 138 ? 138.899 57.297 50.219 1.00 48.73 137 GLU F CA 1
ATOM 12605 C C . GLU F 1 138 ? 140.330 57.692 50.518 1.00 48.94 137 GLU F C 1
ATOM 12606 O O . GLU F 1 138 ? 141.259 56.906 50.338 1.00 50.76 137 GLU F O 1
ATOM 12612 N N . TRP F 1 139 ? 140.518 58.908 50.970 1.00 47.87 138 TRP F N 1
ATOM 12613 C CA . TRP F 1 139 ? 141.874 59.412 51.207 1.00 49.30 138 TRP F CA 1
ATOM 12614 C C . TRP F 1 139 ? 142.232 59.273 52.678 1.00 52.60 138 TRP F C 1
ATOM 12615 O O . TRP F 1 139 ? 143.131 59.921 53.185 1.00 50.70 138 TRP F O 1
ATOM 12626 N N . ASN F 1 140 ? 141.521 58.351 53.335 1.00 55.42 139 ASN F N 1
ATOM 12627 C CA . ASN F 1 140 ? 141.777 57.997 54.729 1.00 56.96 139 ASN F CA 1
ATOM 12628 C C . ASN F 1 140 ? 141.956 59.244 55.602 1.00 55.41 139 ASN F C 1
ATOM 12629 O O . ASN F 1 140 ? 142.851 59.303 56.383 1.00 57.16 139 ASN F O 1
ATOM 12634 N N . LYS F 1 141 ? 141.085 60.218 55.441 1.00 53.02 140 LYS F N 1
ATOM 12635 C CA . LYS F 1 141 ? 141.094 61.407 56.271 1.00 53.78 140 LYS F CA 1
ATOM 12636 C C . LYS F 1 141 ? 139.913 61.415 57.230 1.00 56.34 140 LYS F C 1
ATOM 12637 O O . LYS F 1 141 ? 139.536 62.442 57.776 1.00 55.85 140 LYS F O 1
ATOM 12651 N N . GLN F 1 143 ? 139.390 59.753 60.436 1.00 85.26 142 GLN F N 1
ATOM 12652 C CA . GLN F 1 143 ? 139.827 59.046 61.630 1.00 94.11 142 GLN F CA 1
ATOM 12653 C C . GLN F 1 143 ? 138.713 59.077 62.692 1.00 94.31 142 GLN F C 1
ATOM 12654 O O . GLN F 1 143 ? 138.356 60.143 63.216 1.00 91.53 142 GLN F O 1
ATOM 12656 N N . ASN F 1 144 ? 138.170 57.901 62.976 1.00 96.20 143 ASN F N 1
ATOM 12657 C CA . ASN F 1 144 ? 137.202 57.709 64.066 1.00 100.67 143 ASN F CA 1
ATOM 12658 C C . ASN F 1 144 ? 135.770 58.111 63.672 1.00 98.09 143 ASN F C 1
ATOM 12659 O O . ASN F 1 144 ? 134.944 58.451 64.523 1.00 101.52 143 ASN F O 1
ATOM 12661 N N . GLY F 1 145 ? 135.493 58.086 62.369 1.00 91.62 144 GLY F N 1
ATOM 12662 C CA . GLY F 1 145 ? 134.157 58.475 61.826 1.00 84.68 144 GLY F CA 1
ATOM 12663 C C . GLY F 1 145 ? 133.920 59.995 61.812 1.00 78.86 144 GLY F C 1
ATOM 12664 O O . GLY F 1 145 ? 132.940 60.476 61.279 1.00 69.94 144 GLY F O 1
ATOM 12665 N N . ILE F 1 146 ? 134.835 60.719 62.451 1.00 76.11 145 ILE F N 1
ATOM 12666 C CA . ILE F 1 146 ? 134.900 62.186 62.474 1.00 71.16 145 ILE F CA 1
ATOM 12667 C C . ILE F 1 146 ? 135.866 62.647 61.392 1.00 65.03 145 ILE F C 1
ATOM 12668 O O . ILE F 1 146 ? 136.792 61.927 61.072 1.00 71.86 145 ILE F O 1
ATOM 12673 N N . ALA F 1 147 ? 135.703 63.850 60.881 1.00 57.91 146 ALA F N 1
ATOM 12674 C CA . ALA F 1 147 ? 136.730 64.495 60.040 1.00 53.55 146 ALA F CA 1
ATOM 12675 C C . ALA F 1 147 ? 136.932 65.927 60.495 1.00 53.80 146 ALA F C 1
ATOM 12676 O O . ALA F 1 147 ? 136.018 66.598 60.975 1.00 54.71 146 ALA F O 1
ATOM 12678 N N . LYS F 1 148 ? 138.149 66.408 60.341 1.00 53.60 147 LYS F N 1
ATOM 12679 C CA . LYS F 1 148 ? 138.530 67.772 60.769 1.00 52.82 147 LYS F CA 1
ATOM 12680 C C . LYS F 1 148 ? 138.648 68.587 59.484 1.00 50.85 147 LYS F C 1
ATOM 12681 O O . LYS F 1 148 ? 139.560 68.376 58.680 1.00 49.46 147 LYS F O 1
ATOM 12685 N N . VAL F 1 149 ? 137.649 69.419 59.244 1.00 49.61 148 VAL F N 1
ATOM 12686 C CA . VAL F 1 149 ? 137.450 70.071 57.917 1.00 48.00 148 VAL F CA 1
ATOM 12687 C C . VAL F 1 149 ? 137.376 71.575 57.971 1.00 50.02 148 VAL F C 1
ATOM 12688 O O . VAL F 1 149 ? 136.777 72.154 58.855 1.00 52.50 148 VAL F O 1
ATOM 12692 N N . ALA F 1 150 ? 137.958 72.193 56.994 1.00 50.32 149 ALA F N 1
ATOM 12693 C CA . ALA F 1 150 ? 137.872 73.622 56.841 1.00 52.64 149 ALA F CA 1
ATOM 12694 C C . ALA F 1 150 ? 137.154 73.947 55.556 1.00 52.04 149 ALA F C 1
ATOM 12695 O O . ALA F 1 150 ? 137.544 73.514 54.504 1.00 50.84 149 ALA F O 1
ATOM 12697 N N . PHE F 1 151 ? 136.145 74.779 55.616 1.00 54.29 150 PHE F N 1
ATOM 12698 C CA . PHE F 1 151 ? 135.525 75.299 54.384 1.00 54.30 150 PHE F CA 1
ATOM 12699 C C . PHE F 1 151 ? 135.826 76.776 54.208 1.00 58.37 150 PHE F C 1
ATOM 12700 O O . PHE F 1 151 ? 135.509 77.564 55.056 1.00 60.46 150 PHE F O 1
ATOM 12708 N N . ILE F 1 152 ? 136.438 77.1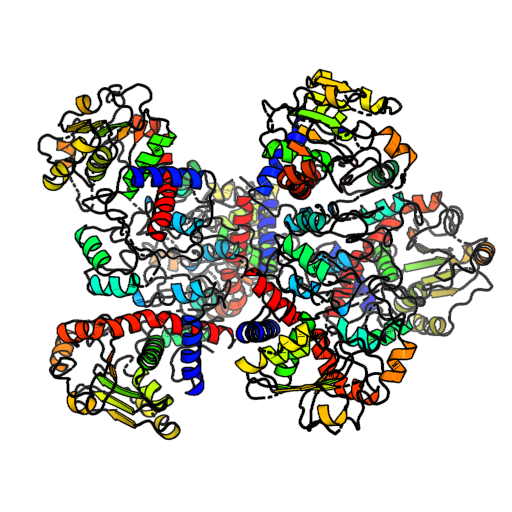31 53.095 1.00 60.89 151 ILE F N 1
ATOM 12709 C CA . ILE F 1 152 ? 136.773 78.521 52.817 1.00 65.79 151 ILE F CA 1
ATOM 12710 C C . ILE F 1 152 ? 136.087 78.999 51.561 1.00 67.68 151 ILE F C 1
ATOM 12711 O O . ILE F 1 152 ? 136.355 78.505 50.473 1.00 66.67 151 ILE F O 1
ATOM 12716 N N . GLY F 1 153 ? 135.261 80.021 51.701 1.00 72.48 152 GLY F N 1
ATOM 12717 C CA . GLY F 1 153 ? 134.559 80.568 50.537 1.00 73.66 152 GLY F CA 1
ATOM 12718 C C . GLY F 1 153 ? 133.349 81.406 50.819 1.00 76.57 152 GLY F C 1
ATOM 12719 O O . GLY F 1 153 ? 133.282 82.097 51.820 1.00 78.64 152 GLY F O 1
ATOM 12720 N N . ASP F 1 154 ? 132.428 81.386 49.870 1.00 78.44 153 ASP F N 1
ATOM 12721 C CA . ASP F 1 154 ? 131.194 82.189 49.941 1.00 83.26 153 ASP F CA 1
ATOM 12722 C C . ASP F 1 154 ? 130.212 81.548 50.925 1.00 80.90 153 ASP F C 1
ATOM 12723 O O . ASP F 1 154 ? 130.379 80.395 51.306 1.00 76.13 153 ASP F O 1
ATOM 12728 N N . SER F 1 155 ? 129.187 82.295 51.317 1.00 83.15 154 SER F N 1
ATOM 12729 C CA . SER F 1 155 ? 128.014 81.707 52.035 1.00 82.14 154 SER F CA 1
ATOM 12730 C C . SER F 1 155 ? 126.965 81.133 51.048 1.00 82.04 154 SER F C 1
ATOM 12731 O O . SER F 1 155 ? 125.758 81.422 51.101 1.00 83.48 154 SER F O 1
ATOM 12734 N N . ASN F 1 156 ? 127.456 80.300 50.143 1.00 77.30 155 ASN F N 1
ATOM 12735 C CA . ASN F 1 156 ? 126.642 79.783 49.057 1.00 73.51 155 ASN F CA 1
ATOM 12736 C C . ASN F 1 156 ? 126.006 78.434 49.430 1.00 69.44 155 ASN F C 1
ATOM 12737 O O . ASN F 1 156 ? 126.081 77.987 50.561 1.00 68.23 155 ASN F O 1
ATOM 12742 N N . ASN F 1 157 ? 125.384 77.794 48.451 1.00 68.85 156 ASN F N 1
ATOM 12743 C CA . ASN F 1 157 ? 124.789 76.433 48.607 1.00 65.91 156 ASN F CA 1
ATOM 12744 C C . ASN F 1 157 ? 125.774 75.381 49.167 1.00 62.10 156 ASN F C 1
ATOM 12745 O O . ASN F 1 157 ? 125.431 74.618 50.038 1.00 59.16 156 ASN F O 1
ATOM 12758 N N . CYS F 1 159 ? 128.433 75.836 50.991 1.00 58.26 158 CYS F N 1
ATOM 1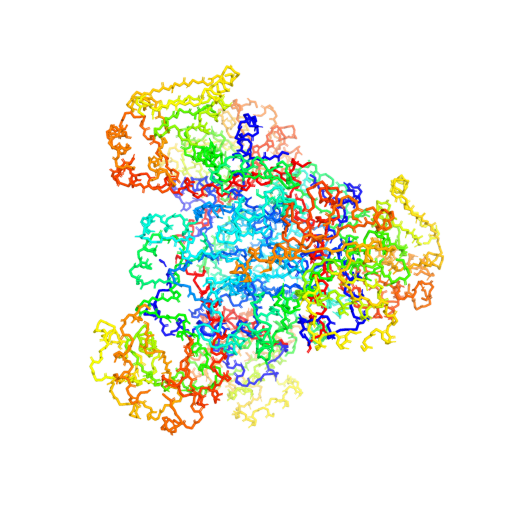2759 C CA . CYS F 1 159 ? 128.693 76.157 52.370 1.00 57.63 158 CYS F CA 1
ATOM 12760 C C . CYS F 1 159 ? 127.585 75.613 53.250 1.00 56.01 158 CYS F C 1
ATOM 12761 O O . CYS F 1 159 ? 127.833 75.001 54.303 1.00 54.57 158 CYS F O 1
ATOM 12764 N N . ASN F 1 160 ? 126.360 75.900 52.838 1.00 55.94 159 ASN F N 1
ATOM 12765 C CA . ASN F 1 160 ? 125.179 75.428 53.558 1.00 55.85 159 ASN F CA 1
ATOM 12766 C C . ASN F 1 160 ? 125.187 73.908 53.737 1.00 52.36 159 ASN F C 1
ATOM 12767 O O . ASN F 1 160 ? 125.026 73.377 54.813 1.00 52.29 159 ASN F O 1
ATOM 12772 N N . SER F 1 161 ? 125.430 73.225 52.659 1.00 49.86 160 SER F N 1
ATOM 12773 C CA . SER F 1 161 ? 125.393 71.791 52.676 1.00 48.51 160 SER F CA 1
ATOM 12774 C C . SER F 1 161 ? 126.559 71.207 53.474 1.00 48.50 160 SER F C 1
ATOM 12775 O O . SER F 1 161 ? 126.392 70.214 54.182 1.00 48.57 160 SER F O 1
ATOM 12778 N N . TRP F 1 162 ? 127.741 71.828 53.404 1.00 48.79 161 TRP F N 1
ATOM 12779 C CA . TRP F 1 162 ? 128.847 71.385 54.296 1.00 47.28 161 TRP F CA 1
ATOM 12780 C C . TRP F 1 162 ? 128.554 71.692 55.757 1.00 48.44 161 TRP F C 1
ATOM 12781 O O . TRP F 1 162 ? 128.817 70.864 56.635 1.00 48.41 161 TRP F O 1
ATOM 12792 N N . LEU F 1 163 ? 127.963 72.849 56.015 1.00 49.85 162 LEU F N 1
ATOM 12793 C CA . LEU F 1 163 ? 127.658 73.224 57.402 1.00 51.86 162 LEU F CA 1
ATOM 12794 C C . LEU F 1 163 ? 126.737 72.171 58.014 1.00 51.60 162 LEU F C 1
ATOM 12795 O O . LEU F 1 163 ? 127.044 71.557 59.029 1.00 51.75 162 LEU F O 1
ATOM 12800 N N . ILE F 1 164 ? 125.660 71.911 57.294 1.00 51.31 163 ILE F N 1
ATOM 12801 C CA . ILE F 1 164 ? 124.656 70.887 57.641 1.00 51.29 163 ILE F CA 1
ATOM 12802 C C . ILE F 1 164 ? 125.177 69.491 57.825 1.00 48.76 163 ILE F C 1
ATOM 12803 O O . ILE F 1 164 ? 124.848 68.838 58.800 1.00 49.88 163 ILE F O 1
ATOM 12808 N N . THR F 1 165 ? 125.932 69.024 56.842 1.00 45.56 164 THR F N 1
ATOM 12809 C CA . THR F 1 165 ? 126.428 67.663 56.850 1.00 43.64 164 THR F CA 1
ATOM 12810 C C . THR F 1 165 ? 127.422 67.486 57.990 1.00 44.12 164 THR F C 1
ATOM 12811 O O . THR F 1 165 ? 127.442 66.446 58.643 1.00 44.88 164 THR F O 1
ATOM 12815 N N . ALA F 1 166 ? 128.241 68.496 58.226 1.00 44.06 165 ALA F N 1
ATOM 12816 C CA . ALA F 1 166 ? 129.193 68.437 59.322 1.00 44.86 165 ALA F CA 1
ATOM 12817 C C . ALA F 1 166 ? 128.400 68.247 60.623 1.00 46.75 165 ALA F C 1
ATOM 12818 O O . ALA F 1 166 ? 128.744 67.456 61.505 1.00 47.01 165 ALA F O 1
ATOM 12820 N N . ALA F 1 167 ? 127.332 69.020 60.695 1.00 48.10 166 ALA F N 1
ATOM 12821 C CA . ALA F 1 167 ? 126.487 69.110 61.876 1.00 50.65 166 ALA F CA 1
ATOM 12822 C C . ALA F 1 167 ? 125.811 67.777 62.156 1.00 50.89 166 ALA F C 1
ATOM 12823 O O . ALA F 1 167 ? 125.706 67.337 63.337 1.00 53.20 166 ALA F O 1
ATOM 12825 N N . ILE F 1 168 ? 125.393 67.106 61.090 1.00 49.05 167 ILE F N 1
ATOM 12826 C CA . ILE F 1 168 ? 124.745 65.780 61.240 1.00 49.57 167 ILE F CA 1
ATOM 12827 C C . ILE F 1 168 ? 125.778 64.722 61.635 1.00 49.54 167 ILE F C 1
ATOM 12828 O O . ILE F 1 168 ? 125.566 63.947 62.553 1.00 51.44 167 ILE F O 1
ATOM 12833 N N . LEU F 1 169 ? 126.919 64.771 60.968 1.00 48.03 168 LEU F N 1
ATOM 12834 C CA . LEU F 1 169 ? 127.854 63.686 61.025 1.00 47.84 168 LEU F CA 1
ATOM 12835 C C . LEU F 1 169 ? 128.699 63.710 62.255 1.00 50.34 168 LEU F C 1
ATOM 12836 O O . LEU F 1 169 ? 129.231 62.667 62.671 1.00 51.30 168 LEU F O 1
ATOM 12841 N N . GLY F 1 170 ? 128.826 64.893 62.845 1.00 52.39 169 GLY F N 1
ATOM 12842 C CA . GLY F 1 170 ? 129.658 65.085 64.074 1.00 54.98 169 GLY F CA 1
ATOM 12843 C C . GLY F 1 170 ? 131.091 65.547 63.792 1.00 55.21 169 GLY F C 1
ATOM 12844 O O . GLY F 1 170 ? 131.986 65.421 64.611 1.00 58.31 169 GLY F O 1
ATOM 12845 N N . PHE F 1 171 ? 131.289 66.114 62.621 1.00 53.92 170 PHE F N 1
ATOM 12846 C CA . PHE F 1 171 ? 132.599 66.560 62.194 1.00 53.11 170 PHE F CA 1
ATOM 12847 C C . PHE F 1 171 ? 132.977 67.804 62.949 1.00 55.16 170 PHE F C 1
ATOM 12848 O O . PHE F 1 171 ? 132.160 68.505 63.528 1.00 55.84 170 PHE F O 1
ATOM 12856 N N . GLU F 1 172 ? 134.260 68.091 62.879 1.00 56.73 171 GLU F N 1
ATOM 12857 C CA . GLU F 1 172 ? 134.783 69.342 63.397 1.00 58.72 171 GLU F CA 1
ATOM 12858 C C . GLU F 1 172 ? 134.987 70.195 62.199 1.00 57.16 171 GLU F C 1
ATOM 12859 O O . GLU F 1 172 ? 135.816 69.871 61.336 1.00 56.38 171 GLU F O 1
ATOM 12865 N N . ILE F 1 173 ? 134.233 71.267 62.094 1.00 57.39 172 ILE F N 1
ATOM 12866 C CA . ILE F 1 173 ? 134.365 72.114 60.905 1.00 56.98 172 ILE F CA 1
ATOM 12867 C C . ILE F 1 173 ? 134.563 73.591 61.222 1.00 59.40 172 ILE F C 1
ATOM 12868 O O . ILE F 1 173 ? 133.861 74.163 62.057 1.00 62.05 172 ILE F O 1
ATOM 12873 N N . SER F 1 174 ? 135.546 74.185 60.555 1.00 59.20 173 SER F N 1
ATOM 12874 C CA . SER F 1 174 ? 135.756 75.653 60.580 1.00 61.78 173 SER F CA 1
ATOM 12875 C C . SER F 1 174 ? 135.416 76.287 59.244 1.00 61.36 173 SER F C 1
ATOM 12876 O O . SER F 1 174 ? 135.973 75.914 58.224 1.00 58.88 173 SER F O 1
ATOM 12879 N N . ILE F 1 175 ? 134.509 77.255 59.274 1.00 63.58 174 ILE F N 1
ATOM 12880 C CA . ILE F 1 175 ? 134.113 77.999 58.087 1.00 64.37 174 ILE F CA 1
ATOM 12881 C C . ILE F 1 175 ? 134.731 79.379 58.113 1.00 69.03 174 ILE F C 1
ATOM 12882 O O . ILE F 1 175 ? 134.675 80.077 59.125 1.00 72.43 174 ILE F O 1
ATOM 12887 N N . ALA F 1 176 ? 135.301 79.764 56.976 1.00 70.33 175 ALA F N 1
ATOM 12888 C CA . ALA F 1 176 ? 135.887 81.097 56.814 1.00 76.33 175 ALA F CA 1
ATOM 12889 C C . ALA F 1 176 ? 135.353 81.804 55.574 1.00 79.87 175 ALA F C 1
ATOM 12890 O O . ALA F 1 176 ? 135.392 81.277 54.477 1.00 79.81 175 ALA F O 1
ATOM 12900 N N . PRO F 1 178 ? 134.445 86.213 54.160 1.00 94.41 177 PRO F N 1
ATOM 12901 C CA . PRO F 1 178 ? 134.683 87.596 54.523 1.00 98.95 177 PRO F CA 1
ATOM 12902 C C . PRO F 1 178 ? 133.757 88.196 55.598 1.00 101.67 177 PRO F C 1
ATOM 12903 O O . PRO F 1 178 ? 132.742 87.605 55.970 1.00 98.55 177 PRO F O 1
ATOM 12907 N N . LYS F 1 179 ? 134.148 89.361 56.113 1.00 106.49 178 LYS F N 1
ATOM 12908 C CA . LYS F 1 179 ? 133.491 89.925 57.284 1.00 110.27 178 LYS F CA 1
ATOM 12909 C C . LYS F 1 179 ? 132.014 90.233 56.987 1.00 111.73 178 LYS F C 1
ATOM 12910 O O . LYS F 1 179 ? 131.128 89.873 57.761 1.00 110.89 178 LYS F O 1
ATOM 12912 N N . ASN F 1 180 ? 131.751 90.860 55.851 1.00 113.98 179 ASN F N 1
ATOM 12913 C CA . ASN F 1 180 ? 130.371 91.284 55.504 1.00 117.68 179 ASN F CA 1
ATOM 12914 C C . ASN F 1 180 ? 129.393 90.122 55.268 1.00 112.13 179 ASN F C 1
ATOM 12915 O O . ASN F 1 180 ? 128.173 90.292 55.286 1.00 112.86 179 ASN F O 1
ATOM 12917 N N . TYR F 1 181 ? 129.960 88.946 55.078 1.00 107.13 180 TYR F N 1
ATOM 12918 C CA . TYR F 1 181 ? 129.207 87.762 54.683 1.00 102.77 180 TYR F CA 1
ATOM 12919 C C . TYR F 1 181 ? 128.599 87.049 55.889 1.00 100.28 180 TYR F C 1
ATOM 12920 O O . TYR F 1 181 ? 129.201 86.937 56.946 1.00 99.19 180 TYR F O 1
ATOM 12929 N N . LYS F 1 182 ? 127.362 86.605 55.701 1.00 98.79 181 LYS F N 1
ATOM 12930 C CA . LYS F 1 182 ? 126.547 85.997 56.760 1.00 95.81 181 LYS F CA 1
ATOM 12931 C C . LYS F 1 182 ? 126.033 84.649 56.223 1.00 89.32 181 LYS F C 1
ATOM 12932 O O . LYS F 1 182 ? 125.828 84.504 55.021 1.00 86.95 181 LYS F O 1
ATOM 12934 N N . ILE F 1 183 ? 125.868 83.674 57.118 1.00 85.09 182 ILE F N 1
ATOM 12935 C CA . ILE F 1 183 ? 125.127 82.441 56.797 1.00 80.03 182 ILE F CA 1
ATOM 12936 C C . ILE F 1 183 ? 123.657 82.614 57.141 1.00 81.01 182 ILE F C 1
ATOM 12937 O O . ILE F 1 183 ? 123.313 83.297 58.074 1.00 84.49 182 ILE F O 1
ATOM 12942 N N . SER F 1 184 ? 122.797 81.991 56.353 1.00 78.86 183 SER F N 1
ATOM 12943 C CA . SER F 1 184 ? 121.364 82.052 56.595 1.00 80.29 183 SER F CA 1
ATOM 12944 C C . SER F 1 184 ? 121.042 81.674 58.015 1.00 80.79 183 SER F C 1
ATOM 12945 O O . SER F 1 184 ? 121.340 80.576 58.447 1.00 77.97 183 SER F O 1
ATOM 12948 N N . PRO F 1 185 ? 120.396 82.559 58.741 1.00 85.12 184 PRO F N 1
ATOM 12949 C CA . PRO F 1 185 ? 120.150 82.226 60.126 1.00 86.53 184 PRO F CA 1
ATOM 12950 C C . PRO F 1 185 ? 119.372 80.927 60.318 1.00 84.14 184 PRO F C 1
ATOM 12951 O O . PRO F 1 185 ? 119.623 80.195 61.265 1.00 82.93 184 PRO F O 1
ATOM 12955 N N . GLU F 1 186 ? 118.439 80.644 59.430 1.00 84.17 185 GLU F N 1
ATOM 12956 C CA . GLU F 1 186 ? 117.617 79.419 59.552 1.00 83.60 185 GLU F CA 1
ATOM 12957 C C . GLU F 1 186 ? 118.448 78.116 59.428 1.00 78.76 185 GLU F C 1
ATOM 12958 O O . GLU F 1 186 ? 118.273 77.151 60.164 1.00 77.38 185 GLU F O 1
ATOM 12964 N N . ILE F 1 187 ? 119.394 78.140 58.506 1.00 75.42 186 ILE F N 1
ATOM 12965 C CA . ILE F 1 187 ? 120.306 77.036 58.323 1.00 70.83 186 ILE F CA 1
ATOM 12966 C C . ILE F 1 187 ? 121.234 76.881 59.504 1.00 70.81 186 ILE F C 1
ATOM 12967 O O . ILE F 1 187 ? 121.495 75.782 59.995 1.00 69.43 186 ILE F O 1
ATOM 12972 N N . TRP F 1 188 ? 121.735 78.014 59.950 1.00 72.95 187 TRP F N 1
ATOM 12973 C CA . TRP F 1 188 ? 122.691 78.076 61.071 1.00 73.22 187 TRP F CA 1
ATOM 12974 C C . TRP F 1 188 ? 122.069 77.525 62.351 1.00 74.25 187 TRP F C 1
ATOM 12975 O O . TRP F 1 188 ? 122.691 76.742 63.052 1.00 73.39 187 TRP F O 1
ATOM 12986 N N . GLU F 1 189 ? 120.835 77.915 62.607 1.00 76.67 188 GLU F N 1
ATOM 12987 C CA . GLU F 1 189 ? 120.097 77.394 63.763 1.00 78.88 188 GLU F CA 1
ATOM 12988 C C . GLU F 1 189 ? 119.978 75.870 63.663 1.00 75.44 188 GLU F C 1
ATOM 12989 O O . GLU F 1 189 ? 120.162 75.170 64.632 1.00 75.71 188 GLU F O 1
ATOM 12991 N N . PHE F 1 190 ? 119.690 75.342 62.491 1.00 73.31 189 PHE F N 1
ATOM 12992 C CA . PHE F 1 190 ? 119.540 73.877 62.351 1.00 70.93 189 PHE F CA 1
ATOM 12993 C C . PHE F 1 190 ? 120.827 73.186 62.739 1.00 68.82 189 PHE F C 1
ATOM 12994 O O . PHE F 1 190 ? 120.814 72.152 63.400 1.00 68.90 189 PHE F O 1
ATOM 13002 N N . ALA F 1 191 ? 121.927 73.759 62.279 1.00 67.74 190 ALA F N 1
ATOM 13003 C CA . ALA F 1 191 ? 123.250 73.206 62.515 1.00 66.38 190 ALA F CA 1
ATOM 13004 C C . ALA F 1 191 ? 123.599 73.253 63.992 1.00 69.75 190 ALA F C 1
ATOM 13005 O O . ALA F 1 191 ? 124.126 72.313 64.568 1.00 69.06 190 ALA F O 1
ATOM 13015 N N . LYS F 1 193 ? 121.553 73.161 66.491 1.00 77.77 192 LYS F N 1
ATOM 13016 C CA . LYS F 1 193 ? 120.764 72.108 67.121 1.00 78.84 192 LYS F CA 1
ATOM 13017 C C . LYS F 1 193 ? 121.329 70.708 66.833 1.00 74.89 192 LYS F C 1
ATOM 13018 O O . LYS F 1 193 ? 121.460 69.855 67.737 1.00 75.17 192 LYS F O 1
ATOM 13022 N N . GLN F 1 194 ? 121.667 70.464 65.578 1.00 70.69 193 GLN F N 1
ATOM 13023 C CA . GLN F 1 194 ? 122.223 69.156 65.213 1.00 67.47 193 GLN F CA 1
ATOM 13024 C C . GLN F 1 194 ? 123.553 68.855 65.907 1.00 66.01 193 GLN F C 1
ATOM 13025 O O . GLN F 1 194 ? 123.828 67.715 66.264 1.00 65.34 193 GLN F O 1
ATOM 13031 N N . ALA F 1 195 ? 124.356 69.885 66.094 1.00 65.55 194 ALA F N 1
ATOM 13032 C CA . ALA F 1 195 ? 125.669 69.719 66.694 1.00 65.30 194 ALA F CA 1
ATOM 13033 C C . ALA F 1 195 ? 125.513 69.154 68.137 1.00 68.14 194 ALA F C 1
ATOM 13034 O O . ALA F 1 195 ? 126.210 68.211 68.520 1.00 67.31 194 ALA F O 1
ATOM 13036 N N . LEU F 1 196 ? 124.564 69.703 68.892 1.00 70.77 195 LEU F N 1
ATOM 13037 C CA . LEU F 1 196 ? 124.246 69.203 70.237 1.00 73.87 195 LEU F CA 1
ATOM 13038 C C . LEU F 1 196 ? 124.080 67.674 70.287 1.00 73.59 195 LEU F C 1
ATOM 13039 O O . LEU F 1 196 ? 124.650 67.010 71.140 1.00 74.50 195 LEU F O 1
ATOM 13044 N N . ILE F 1 197 ? 123.295 67.140 69.355 1.00 72.57 196 ILE F N 1
ATOM 13045 C CA . ILE F 1 197 ? 123.028 65.677 69.261 1.00 72.76 196 ILE F CA 1
ATOM 13046 C C . ILE F 1 197 ? 124.294 64.917 68.904 1.00 70.31 196 ILE F C 1
ATOM 13047 O O . ILE F 1 197 ? 124.655 63.969 69.588 1.00 72.46 196 ILE F O 1
ATOM 13052 N N . SER F 1 198 ? 124.971 65.381 67.859 1.00 66.24 197 SER F N 1
ATOM 13053 C CA . SER F 1 198 ? 126.124 64.680 67.260 1.00 63.74 197 SER F CA 1
ATOM 13054 C C . SER F 1 198 ? 127.507 65.019 67.784 1.00 63.53 197 SER F C 1
ATOM 13055 O O . SER F 1 198 ? 128.516 64.397 67.373 1.00 63.32 197 SER F O 1
ATOM 13058 N N . GLY F 1 199 ? 127.589 66.050 68.603 1.00 64.60 198 GLY F N 1
ATOM 13059 C CA . GLY F 1 199 ? 128.896 66.542 69.099 1.00 64.25 198 GLY F CA 1
ATOM 13060 C C . GLY F 1 199 ? 129.779 67.275 68.129 1.00 61.42 198 GLY F C 1
ATOM 13061 O O . GLY F 1 199 ? 130.967 67.319 68.294 1.00 60.94 198 GLY F O 1
ATOM 13062 N N . ALA F 1 200 ? 129.192 67.827 67.079 1.00 60.29 199 ALA F N 1
ATOM 13063 C CA . ALA F 1 200 ? 129.919 68.605 66.082 1.00 58.21 199 ALA F CA 1
ATOM 13064 C C . ALA F 1 200 ? 130.557 69.872 66.648 1.00 60.77 199 ALA F C 1
ATOM 13065 O O . ALA F 1 200 ? 129.969 70.615 67.483 1.00 62.69 199 ALA F O 1
ATOM 13067 N N . LYS F 1 201 ? 131.816 70.066 66.257 1.00 61.13 200 LYS F N 1
ATOM 13068 C CA . LYS F 1 201 ? 132.579 71.258 66.665 1.00 64.19 200 LYS F CA 1
ATOM 13069 C C . LYS F 1 201 ? 132.626 72.233 65.511 1.00 62.66 200 LYS F C 1
ATOM 13070 O O . LYS F 1 201 ? 133.516 72.175 64.673 1.00 62.99 200 LYS F O 1
ATOM 13076 N N . ILE F 1 202 ? 131.615 73.077 65.458 1.00 63.77 201 ILE F N 1
ATOM 13077 C CA . ILE F 1 202 ? 131.431 74.043 64.388 1.00 63.74 201 ILE F CA 1
ATOM 13078 C C . ILE F 1 202 ? 131.860 75.430 64.811 1.00 67.68 201 ILE F C 1
ATOM 13079 O O . ILE F 1 202 ? 131.495 75.897 65.864 1.00 70.82 201 ILE F O 1
ATOM 13084 N N . SER F 1 203 ? 132.617 76.094 63.954 1.00 69.10 202 SER F N 1
ATOM 13085 C CA . SER F 1 203 ? 133.085 77.475 64.212 1.00 72.47 202 SER F CA 1
ATOM 13086 C C . SER F 1 203 ? 133.045 78.261 62.922 1.00 72.45 202 SER F C 1
ATOM 13087 O O . SER F 1 203 ? 133.411 77.751 61.864 1.00 68.42 202 SER F O 1
ATOM 13090 N N . LEU F 1 204 ? 132.592 79.497 63.011 1.00 76.49 203 LEU F N 1
ATOM 13091 C CA . LEU F 1 204 ? 132.514 80.377 61.840 1.00 78.42 203 LEU F CA 1
ATOM 13092 C C . LEU F 1 204 ? 133.282 81.632 62.095 1.00 82.60 203 LEU F C 1
ATOM 13093 O O . LEU F 1 204 ? 133.142 82.246 63.141 1.00 87.95 203 LEU F O 1
ATOM 13098 N N . GLY F 1 205 ? 134.080 82.032 61.121 1.00 84.03 204 GLY F N 1
ATOM 13099 C CA . GLY F 1 205 ? 134.954 83.204 61.268 1.00 88.38 204 GLY F CA 1
ATOM 13100 C C . GLY F 1 205 ? 135.203 83.917 59.955 1.00 89.82 204 GLY F C 1
ATOM 13101 O O . GLY F 1 205 ? 134.595 83.600 58.941 1.00 86.63 204 GLY F O 1
ATOM 13102 N N . TYR F 1 206 ? 136.091 84.908 60.001 1.00 94.60 205 TYR F N 1
ATOM 13103 C CA . TYR F 1 206 ? 136.544 85.619 58.786 1.00 96.20 205 TYR F CA 1
ATOM 13104 C C . TYR F 1 206 ? 138.073 85.623 58.647 1.00 94.29 205 TYR F C 1
ATOM 13105 O O . TYR F 1 206 ? 138.655 86.529 58.048 1.00 97.38 205 TYR F O 1
ATOM 13114 N N . ASP F 1 207 ? 138.696 84.589 59.195 1.00 88.88 206 ASP F N 1
ATOM 13115 C CA . ASP F 1 207 ? 140.139 84.465 59.179 1.00 88.26 206 ASP F CA 1
ATOM 13116 C C . ASP F 1 207 ? 140.556 83.125 58.579 1.00 83.51 206 ASP F C 1
ATOM 13117 O O . ASP F 1 207 ? 140.472 82.088 59.217 1.00 79.38 206 ASP F O 1
ATOM 13122 N N . LYS F 1 208 ? 141.079 83.185 57.369 1.00 83.27 207 LYS F N 1
ATOM 13123 C CA . LYS F 1 208 ? 141.466 81.985 56.625 1.00 80.84 207 LYS F CA 1
ATOM 13124 C C . LYS F 1 208 ? 142.357 81.077 57.486 1.00 79.82 207 LYS F C 1
ATOM 13125 O O . LYS F 1 208 ? 142.158 79.874 57.593 1.00 74.01 207 LYS F O 1
ATOM 13131 N N . PHE F 1 209 ? 143.331 81.702 58.124 1.00 84.57 208 PHE F N 1
ATOM 13132 C CA . PHE F 1 209 ? 144.413 80.957 58.793 1.00 83.53 208 PHE F CA 1
ATOM 13133 C C . PHE F 1 209 ? 143.948 80.264 60.062 1.00 80.16 208 PHE F C 1
ATOM 13134 O O . PHE F 1 209 ? 144.388 79.162 60.376 1.00 77.62 208 PHE F O 1
ATOM 13142 N N . GLU F 1 210 ? 143.031 80.914 60.752 1.00 79.65 209 GLU F N 1
ATOM 13143 C CA . GLU F 1 210 ? 142.403 80.318 61.931 1.00 78.14 209 GLU F CA 1
ATOM 13144 C C . GLU F 1 210 ? 141.633 79.058 61.540 1.00 71.52 209 GLU F C 1
ATOM 13145 O O . GLU F 1 210 ? 141.635 78.054 62.239 1.00 68.65 209 GLU F O 1
ATOM 13151 N N . ALA F 1 211 ? 140.901 79.178 60.451 1.00 69.14 210 ALA F N 1
ATOM 13152 C CA . ALA F 1 211 ? 140.006 78.113 59.986 1.00 64.83 210 ALA F CA 1
ATOM 13153 C C . ALA F 1 211 ? 140.830 76.916 59.626 1.00 62.25 210 ALA F C 1
ATOM 13154 O O . ALA F 1 211 ? 140.425 75.792 59.809 1.00 59.86 210 ALA F O 1
ATOM 13156 N N . LEU F 1 212 ? 142.022 77.203 59.133 1.00 63.17 211 LEU F N 1
ATOM 13157 C CA . LEU F 1 212 ? 142.907 76.197 58.614 1.00 61.13 211 LEU F CA 1
ATOM 13158 C C . LEU F 1 212 ? 143.617 75.392 59.685 1.00 61.52 211 LEU F C 1
ATOM 13159 O O . LEU F 1 212 ? 143.967 74.234 59.433 1.00 60.13 211 LEU F O 1
ATOM 13164 N N . LYS F 1 213 ? 143.825 75.988 60.853 1.00 63.96 212 LYS F N 1
ATOM 13165 C CA . LYS F 1 213 ? 144.577 75.330 61.962 1.00 65.15 212 LYS F CA 1
ATOM 13166 C C . LYS F 1 213 ? 144.015 73.932 62.218 1.00 63.23 212 LYS F C 1
ATOM 13167 O O . LYS F 1 213 ? 142.812 73.760 62.338 1.00 62.51 212 LYS F O 1
ATOM 13170 N N . ASP F 1 214 ? 144.921 72.959 62.306 1.00 63.41 213 ASP F N 1
ATOM 13171 C CA . ASP F 1 214 ? 144.609 71.553 62.653 1.00 61.61 213 ASP F CA 1
ATOM 13172 C C . ASP F 1 214 ? 143.511 70.952 61.808 1.00 59.02 213 ASP F C 1
ATOM 13173 O O . ASP F 1 214 ? 142.605 70.310 62.333 1.00 58.11 213 ASP F O 1
ATOM 13178 N N . LYS F 1 215 ? 143.634 71.126 60.505 1.00 57.81 214 LYS F N 1
ATOM 13179 C CA . LYS F 1 215 ? 142.641 70.578 59.557 1.00 55.01 214 LYS F CA 1
ATOM 13180 C C . LYS F 1 215 ? 143.258 69.560 58.619 1.00 52.93 214 LYS F C 1
ATOM 13181 O O . LYS F 1 215 ? 144.382 69.733 58.176 1.00 53.10 214 LYS F O 1
ATOM 13187 N N . ASP F 1 216 ? 142.532 68.481 58.363 1.00 51.20 215 ASP F N 1
ATOM 13188 C CA . ASP F 1 216 ? 143.004 67.475 57.371 1.00 51.43 215 ASP F CA 1
ATOM 13189 C C . ASP F 1 216 ? 142.389 67.602 55.994 1.00 47.61 215 ASP F C 1
ATOM 13190 O O . ASP F 1 216 ? 142.784 66.907 55.082 1.00 46.13 215 ASP F O 1
ATOM 13195 N N . VAL F 1 217 ? 141.370 68.436 55.899 1.00 46.17 216 VAL F N 1
ATOM 13196 C CA . VAL F 1 217 ? 140.607 68.591 54.670 1.00 44.34 216 VAL F CA 1
ATOM 13197 C C . VAL F 1 217 ? 140.316 70.070 54.493 1.00 45.41 216 VAL F C 1
ATOM 13198 O O . VAL F 1 217 ? 139.687 70.691 55.334 1.00 45.52 216 VAL F O 1
ATOM 13202 N N . VAL F 1 218 ? 140.827 70.625 53.410 1.00 46.01 217 VAL F N 1
ATOM 13203 C CA . VAL F 1 218 ? 140.493 71.985 53.053 1.00 47.76 217 VAL F CA 1
ATOM 13204 C C . VAL F 1 218 ? 139.569 71.980 51.834 1.00 48.14 217 VAL F C 1
ATOM 13205 O O . VAL F 1 218 ? 139.889 71.389 50.785 1.00 47.26 217 VAL F O 1
ATOM 13209 N N . ILE F 1 219 ? 138.460 72.692 51.959 1.00 49.55 218 ILE F N 1
ATOM 13210 C CA . ILE F 1 219 ? 137.502 72.773 50.895 1.00 49.76 218 ILE F CA 1
ATOM 13211 C C . ILE F 1 219 ? 137.322 74.200 50.449 1.00 52.86 218 ILE F C 1
ATOM 13212 O O . ILE F 1 219 ? 137.039 75.056 51.259 1.00 54.69 218 ILE F O 1
ATOM 13217 N N . THR F 1 220 ? 137.413 74.438 49.147 1.00 54.20 219 THR F N 1
ATOM 13218 C CA . THR F 1 220 ? 137.141 75.742 48.646 1.00 57.68 219 THR F CA 1
ATOM 13219 C C . THR F 1 220 ? 136.208 75.685 47.462 1.00 57.65 219 THR F C 1
ATOM 13220 O O . THR F 1 220 ? 135.913 74.631 46.959 1.00 56.96 219 THR F O 1
ATOM 13224 N N . ASP F 1 221 ? 135.729 76.835 47.039 1.00 61.94 220 ASP F N 1
ATOM 13225 C CA . ASP F 1 221 ? 134.808 76.952 45.918 1.00 65.39 220 ASP F CA 1
ATOM 13226 C C . ASP F 1 221 ? 134.936 78.334 45.250 1.00 74.48 220 ASP F C 1
ATOM 13227 O O . ASP F 1 221 ? 135.469 79.282 45.819 1.00 76.25 220 ASP F O 1
ATOM 13232 N N . THR F 1 222 ? 134.478 78.418 44.011 1.00 81.74 221 THR F N 1
ATOM 13233 C CA . THR F 1 222 ? 134.488 79.669 43.253 1.00 88.42 221 THR F CA 1
ATOM 13234 C C . THR F 1 222 ? 133.794 80.722 44.075 1.00 94.58 221 THR F C 1
ATOM 13235 O O . THR F 1 222 ? 132.902 80.422 44.863 1.00 91.27 221 THR F O 1
ATOM 13239 N N . TRP F 1 223 ? 134.184 81.963 43.857 1.00 103.83 222 TRP F N 1
ATOM 13240 C CA . TRP F 1 223 ? 133.616 83.072 44.615 1.00 112.80 222 TRP F CA 1
ATOM 13241 C C . TRP F 1 223 ? 132.458 83.716 43.883 1.00 126.52 222 TRP F C 1
ATOM 13242 O O . TRP F 1 223 ? 131.440 84.096 44.489 1.00 134.61 222 TRP F O 1
ATOM 13253 N N . VAL F 1 224 ? 132.657 83.872 42.583 1.00 135.21 223 VAL F N 1
ATOM 13254 C CA . VAL F 1 224 ? 131.605 84.331 41.673 1.00 146.51 223 VAL F CA 1
ATOM 13255 C C . VAL F 1 224 ? 130.706 83.137 41.366 1.00 149.30 223 VAL F C 1
ATOM 13256 O O . VAL F 1 224 ? 131.027 82.304 40.510 1.00 145.53 223 VAL F O 1
ATOM 13260 N N . SER F 1 225 ? 129.607 83.058 42.114 1.00 157.66 224 SER F N 1
ATOM 13261 C CA . SER F 1 225 ? 128.638 81.951 42.031 1.00 155.37 224 SER F CA 1
ATOM 13262 C C . SER F 1 225 ? 127.613 82.175 40.923 1.00 152.27 224 SER F C 1
ATOM 13263 O O . SER F 1 225 ? 127.181 83.301 40.693 1.00 153.60 224 SER F O 1
ATOM 13265 N N . GLU F 1 228 ? 124.820 84.992 40.023 1.00 146.58 227 GLU F N 1
ATOM 13266 C CA . GLU F 1 228 ? 125.316 86.187 40.740 1.00 152.51 227 GLU F CA 1
ATOM 13267 C C . GLU F 1 228 ? 126.329 87.019 39.935 1.00 151.24 227 GLU F C 1
ATOM 13268 O O . GLU F 1 228 ? 126.937 87.964 40.472 1.00 144.91 227 GLU F O 1
ATOM 13270 N N . GLU F 1 229 ? 126.482 86.676 38.654 1.00 146.98 228 GLU F N 1
ATOM 13271 C CA . GLU F 1 229 ? 127.523 87.254 37.791 1.00 148.78 228 GLU F CA 1
ATOM 13272 C C . GLU F 1 229 ? 127.315 88.761 37.455 1.00 160.60 228 GLU F C 1
ATOM 13273 O O . GLU F 1 229 ? 128.241 89.426 36.980 1.00 171.15 228 GLU F O 1
ATOM 13279 N N . ASN F 1 230 ? 126.122 89.301 37.725 1.00 161.32 229 ASN F N 1
ATOM 13280 C CA . ASN F 1 230 ? 125.884 90.775 37.652 1.00 162.59 229 ASN F CA 1
ATOM 13281 C C . ASN F 1 230 ? 126.619 91.621 38.725 1.00 160.70 229 ASN F C 1
ATOM 13282 O O . ASN F 1 230 ? 126.655 92.841 38.623 1.00 159.00 229 ASN F O 1
ATOM 13284 N N . GLU F 1 231 ? 127.193 90.957 39.737 1.00 156.43 230 GLU F N 1
ATOM 13285 C CA . GLU F 1 231 ? 127.831 91.625 40.920 1.00 154.01 230 GLU F CA 1
ATOM 13286 C C . GLU F 1 231 ? 129.337 91.298 41.168 1.00 147.43 230 GLU F C 1
ATOM 13287 O O . GLU F 1 231 ? 129.918 91.688 42.198 1.00 145.82 230 GLU F O 1
ATOM 13289 N N . LYS F 1 232 ? 129.961 90.648 40.184 1.00 141.32 231 LYS F N 1
ATOM 13290 C CA . LYS F 1 232 ? 131.261 89.952 40.338 1.00 132.95 231 LYS F CA 1
ATOM 13291 C C . LYS F 1 232 ? 132.450 90.841 40.767 1.00 135.68 231 LYS F C 1
ATOM 13292 O O . LYS F 1 232 ? 133.152 90.512 41.718 1.00 133.88 231 LYS F O 1
ATOM 13294 N N . GLU F 1 233 ? 132.678 91.945 40.055 1.00 138.10 232 GLU F N 1
ATOM 13295 C CA . GLU F 1 233 ? 133.844 92.822 40.284 1.00 140.04 232 GLU F CA 1
ATOM 13296 C C . GLU F 1 233 ? 134.076 93.139 41.753 1.00 138.69 232 GLU F C 1
ATOM 13297 O O . GLU F 1 233 ? 135.217 93.141 42.242 1.00 136.74 232 GLU F O 1
ATOM 13299 N N . ARG F 1 234 ? 132.978 93.452 42.426 1.00 140.00 233 ARG F N 1
ATOM 13300 C CA . ARG F 1 234 ? 133.010 93.848 43.830 1.00 141.95 233 ARG F CA 1
ATOM 13301 C C . ARG F 1 234 ? 133.374 92.661 44.708 1.00 136.80 233 ARG F C 1
ATOM 13302 O O . ARG F 1 234 ? 134.175 92.798 45.627 1.00 140.91 233 ARG F O 1
ATOM 13304 N N . LYS F 1 235 ? 132.787 91.502 44.414 1.00 129.97 234 LYS F N 1
ATOM 13305 C CA . LYS F 1 235 ? 133.002 90.290 45.207 1.00 123.93 234 LYS F CA 1
ATOM 13306 C C . LYS F 1 235 ? 134.476 89.891 45.272 1.00 123.46 234 LYS F C 1
ATOM 13307 O O . LYS F 1 235 ? 135.008 89.680 46.358 1.00 126.85 234 LYS F O 1
ATOM 13309 N N . ILE F 1 236 ? 135.115 89.759 44.111 1.00 121.67 235 ILE F N 1
ATOM 13310 C CA . ILE F 1 236 ? 136.567 89.452 44.033 1.00 118.99 235 ILE F CA 1
ATOM 13311 C C . ILE F 1 236 ? 137.400 90.288 45.027 1.00 122.54 235 ILE F C 1
ATOM 13312 O O . ILE F 1 236 ? 138.183 89.763 45.807 1.00 117.92 235 ILE F O 1
ATOM 13314 N N . LYS F 1 237 ? 137.201 91.598 45.025 1.00 130.75 236 LYS F N 1
ATOM 13315 C CA . LYS F 1 237 ? 137.924 92.490 45.968 1.00 136.81 236 LYS F CA 1
ATOM 13316 C C . LYS F 1 237 ? 137.685 92.114 47.448 1.00 134.15 236 LYS F C 1
ATOM 13317 O O . LYS F 1 237 ? 138.564 92.300 48.295 1.00 135.87 236 LYS F O 1
ATOM 13319 N N . GLU F 1 238 ? 136.476 91.635 47.735 1.00 132.00 237 GLU F N 1
ATOM 13320 C CA . GLU F 1 238 ? 136.041 91.308 49.110 1.00 130.78 237 GLU F CA 1
ATOM 13321 C C . GLU F 1 238 ? 136.760 90.069 49.605 1.00 123.40 237 GLU F C 1
ATOM 13322 O O . GLU F 1 238 ? 137.028 89.929 50.797 1.00 123.38 237 GLU F O 1
ATOM 13328 N N . PHE F 1 239 ? 137.097 89.199 48.658 1.00 117.30 238 PHE F N 1
ATOM 13329 C CA . PHE F 1 239 ? 137.787 87.923 48.932 1.00 109.74 238 PHE F CA 1
ATOM 13330 C C . PHE F 1 239 ? 139.321 88.011 48.830 1.00 109.20 238 PHE F C 1
ATOM 13331 O O . PHE F 1 239 ? 139.982 87.028 48.456 1.00 102.69 238 PHE F O 1
ATOM 13339 N N . GLU F 1 240 ? 139.879 89.178 49.189 1.00 111.39 239 GLU F N 1
ATOM 13340 C CA . GLU F 1 240 ? 141.323 89.469 49.036 1.00 110.52 239 GLU F CA 1
ATOM 13341 C C . GLU F 1 240 ? 142.200 88.349 49.656 1.00 104.71 239 GLU F C 1
ATOM 13342 O O . GLU F 1 240 ? 142.898 87.590 48.930 1.00 103.10 239 GLU F O 1
ATOM 13344 N N . GLY F 1 241 ? 142.112 88.201 50.974 1.00 100.76 240 GLY F N 1
ATOM 13345 C CA . GLY F 1 241 ? 142.976 87.254 51.704 1.00 96.79 240 GLY F CA 1
ATOM 13346 C C . GLY F 1 241 ? 142.679 85.757 51.508 1.00 90.15 240 GLY F C 1
ATOM 13347 O O . GLY F 1 241 ? 143.359 84.904 52.070 1.00 87.47 240 GLY F O 1
ATOM 13348 N N . PHE F 1 242 ? 141.673 85.444 50.716 1.00 86.48 241 PHE F N 1
ATOM 13349 C CA . PHE F 1 242 ? 141.017 84.154 50.854 1.00 81.83 241 PHE F CA 1
ATOM 13350 C C . PHE F 1 242 ? 141.513 83.042 49.940 1.00 78.40 241 PHE F C 1
ATOM 13351 O O . PHE F 1 242 ? 141.070 81.927 50.026 1.00 73.84 241 PHE F O 1
ATOM 13367 N N . ILE F 1 244 ? 143.412 80.002 48.437 1.00 71.31 243 ILE F N 1
ATOM 13368 C CA . ILE F 1 244 ? 144.222 78.883 48.920 1.00 67.95 243 ILE F CA 1
ATOM 13369 C C . ILE F 1 244 ? 145.491 78.768 48.093 1.00 69.84 243 ILE F C 1
ATOM 13370 O O . ILE F 1 244 ? 145.464 78.479 46.904 1.00 68.64 243 ILE F O 1
ATOM 13375 N N . ASP F 1 245 ? 146.601 78.996 48.762 1.00 72.11 244 ASP F N 1
ATOM 13376 C CA . ASP F 1 245 ? 147.913 78.862 48.164 1.00 73.48 244 ASP F CA 1
ATOM 13377 C C . ASP F 1 245 ? 148.825 77.989 49.042 1.00 73.61 244 ASP F C 1
ATOM 13378 O O . ASP F 1 245 ? 148.398 77.480 50.064 1.00 72.62 244 ASP F O 1
ATOM 13383 N N . GLU F 1 246 ? 150.085 77.837 48.653 1.00 77.30 245 GLU F N 1
ATOM 13384 C CA . GLU F 1 246 ? 151.078 77.012 49.399 1.00 77.74 245 GLU F CA 1
ATOM 13385 C C . GLU F 1 246 ? 151.142 77.392 50.885 1.00 76.10 245 GLU F C 1
ATOM 13386 O O . GLU F 1 246 ? 151.109 76.525 51.760 1.00 72.26 245 GLU F O 1
ATOM 13392 N N . LYS F 1 247 ? 151.232 78.691 51.157 1.00 78.32 246 LYS F N 1
ATOM 13393 C CA . LYS F 1 247 ? 151.336 79.156 52.569 1.00 79.40 246 LYS F CA 1
ATOM 13394 C C . LYS F 1 247 ? 150.110 78.771 53.360 1.00 75.35 246 LYS F C 1
ATOM 13395 O O . LYS F 1 247 ? 150.217 78.416 54.529 1.00 74.89 246 LYS F O 1
ATOM 13401 N N . ALA F 1 248 ? 148.960 78.896 52.715 1.00 73.01 247 ALA F N 1
ATOM 13402 C CA . ALA F 1 248 ? 147.686 78.557 53.349 1.00 70.28 247 ALA F CA 1
ATOM 13403 C C . ALA F 1 248 ? 147.647 77.064 53.696 1.00 67.18 247 ALA F C 1
ATOM 13404 O O . ALA F 1 248 ? 147.340 76.696 54.824 1.00 65.61 247 ALA F O 1
ATOM 13414 N N . SER F 1 250 ? 150.100 75.105 54.019 1.00 66.41 249 SER F N 1
ATOM 13415 C CA . SER F 1 250 ? 151.140 74.957 55.049 1.00 67.34 249 SER F CA 1
ATOM 13416 C C . SER F 1 250 ? 150.564 75.000 56.471 1.00 66.46 249 SER F C 1
ATOM 13417 O O . SER F 1 250 ? 151.084 74.343 57.389 1.00 67.89 249 SER F O 1
ATOM 13419 N N . VAL F 1 251 ? 149.512 75.800 56.662 1.00 64.84 250 VAL F N 1
ATOM 13420 C CA . VAL F 1 251 ? 148.915 76.046 58.011 1.00 64.02 250 VAL F CA 1
ATOM 13421 C C . VAL F 1 251 ? 148.108 74.836 58.457 1.00 60.43 250 VAL F C 1
ATOM 13422 O O . VAL F 1 251 ? 147.925 74.564 59.642 1.00 60.19 250 VAL F O 1
ATOM 13426 N N . ALA F 1 252 ? 147.592 74.127 57.470 1.00 57.53 251 ALA F N 1
ATOM 13427 C CA . ALA F 1 252 ? 146.859 72.912 57.728 1.00 54.48 251 ALA F CA 1
ATOM 13428 C C . ALA F 1 252 ? 147.832 71.828 58.022 1.00 54.30 251 ALA F C 1
ATOM 13429 O O . ALA F 1 252 ? 149.027 71.964 57.846 1.00 55.78 251 ALA F O 1
ATOM 13431 N N . ASN F 1 253 ? 147.282 70.742 58.516 1.00 53.10 252 ASN F N 1
ATOM 13432 C CA . ASN F 1 253 ? 148.068 69.574 58.869 1.00 53.71 252 ASN F CA 1
ATOM 13433 C C . ASN F 1 253 ? 148.821 69.013 57.683 1.00 53.76 252 ASN F C 1
ATOM 13434 O O . ASN F 1 253 ? 148.535 69.303 56.517 1.00 51.93 252 ASN F O 1
ATOM 13439 N N . LYS F 1 254 ? 149.797 68.206 58.037 1.00 56.47 253 LYS F N 1
ATOM 13440 C CA . LYS F 1 254 ? 150.657 67.567 57.068 1.00 58.81 253 LYS F CA 1
ATOM 13441 C C . LYS F 1 254 ? 149.773 66.662 56.256 1.00 56.28 253 LYS F C 1
ATOM 13442 O O . LYS F 1 254 ? 148.875 66.027 56.798 1.00 54.72 253 LYS F O 1
ATOM 13448 N N . ASP F 1 255 ? 150.006 66.662 54.950 1.00 55.92 254 ASP F N 1
ATOM 13449 C CA . ASP F 1 255 ? 149.297 65.746 54.007 1.00 54.17 254 ASP F CA 1
ATOM 13450 C C . ASP F 1 255 ? 147.825 65.974 53.873 1.00 50.69 254 ASP F C 1
ATOM 13451 O O . ASP F 1 255 ? 147.101 65.132 53.329 1.00 49.70 254 ASP F O 1
ATOM 13456 N N . ALA F 1 256 ? 147.389 67.151 54.287 1.00 50.04 255 ALA F N 1
ATOM 13457 C CA . ALA F 1 256 ? 145.944 67.540 54.155 1.00 47.72 255 ALA F CA 1
ATOM 13458 C C . ALA F 1 256 ? 145.597 67.651 52.688 1.00 46.17 255 ALA F C 1
ATOM 13459 O O . ALA F 1 256 ? 146.428 68.108 51.912 1.00 47.64 255 ALA F O 1
ATOM 13461 N N . ILE F 1 257 ? 144.407 67.179 52.341 1.00 43.42 256 ILE F N 1
ATOM 13462 C CA . ILE F 1 257 ? 143.892 67.199 50.984 1.00 41.61 256 ILE F CA 1
ATOM 13463 C C . ILE F 1 257 ? 143.098 68.468 50.712 1.00 41.64 256 ILE F C 1
ATOM 13464 O O . ILE F 1 257 ? 142.480 69.035 51.617 1.00 41.76 256 ILE F O 1
ATOM 13469 N N . LEU F 1 258 ? 143.154 68.910 49.456 1.00 42.14 257 LEU F N 1
ATOM 13470 C CA . LEU F 1 258 ? 142.423 70.093 48.981 1.00 42.97 257 LEU F CA 1
ATOM 13471 C C . LEU F 1 258 ? 141.278 69.626 48.090 1.00 41.64 257 LEU F C 1
ATOM 13472 O O . LEU F 1 258 ? 141.487 68.923 47.140 1.00 41.82 257 LEU F O 1
ATOM 13477 N N . LEU F 1 259 ? 140.064 70.011 48.432 1.00 41.47 258 LEU F N 1
ATOM 13478 C CA . LEU F 1 259 ? 138.872 69.672 47.632 1.00 40.70 258 LEU F CA 1
ATOM 13479 C C . LEU F 1 259 ? 138.307 70.938 46.996 1.00 42.93 258 LEU F C 1
ATOM 13480 O O . LEU F 1 259 ? 138.315 72.008 47.627 1.00 44.44 258 LEU F O 1
ATOM 13485 N N . HIS F 1 260 ? 137.921 70.815 45.732 1.00 43.77 259 HIS F N 1
ATOM 13486 C CA . HIS F 1 260 ? 137.300 71.886 44.947 1.00 46.98 259 HIS F CA 1
ATOM 13487 C C . HIS F 1 260 ? 136.222 71.270 44.059 1.00 47.13 259 HIS F C 1
ATOM 13488 O O . HIS F 1 260 ? 136.519 70.343 43.325 1.00 47.54 259 HIS F O 1
ATOM 13495 N N . CYS F 1 261 ? 134.985 71.760 44.102 1.00 49.13 260 CYS F N 1
ATOM 13496 C CA . CYS F 1 261 ? 133.884 71.101 43.312 1.00 49.88 260 CYS F CA 1
ATOM 13497 C C . CYS F 1 261 ? 134.000 71.348 41.810 1.00 48.90 260 CYS F C 1
ATOM 13498 O O . CYS F 1 261 ? 133.463 70.601 41.021 1.00 50.68 260 CYS F O 1
ATOM 13501 N N . LEU F 1 262 ? 134.671 72.415 41.445 1.00 49.48 261 LEU F N 1
ATOM 13502 C CA . LEU F 1 262 ? 134.970 72.753 40.029 1.00 50.03 261 LEU F CA 1
ATOM 13503 C C . LEU F 1 262 ? 133.789 73.496 39.441 1.00 50.66 261 LEU F C 1
ATOM 13504 O O . LEU F 1 262 ? 132.676 73.359 39.929 1.00 51.18 261 LEU F O 1
ATOM 13509 N N . PRO F 1 263 ? 134.019 74.288 38.406 1.00 51.49 262 PRO F N 1
ATOM 13510 C CA . PRO F 1 263 ? 135.320 74.532 37.848 1.00 53.00 262 PRO F CA 1
ATOM 13511 C C . PRO F 1 263 ? 136.095 75.414 38.751 1.00 55.54 262 PRO F C 1
ATOM 13512 O O . PRO F 1 263 ? 135.504 76.125 39.571 1.00 57.94 262 PRO F O 1
ATOM 13516 N N . ALA F 1 264 ? 137.398 75.465 38.482 1.00 57.16 263 ALA F N 1
ATOM 13517 C CA . ALA F 1 264 ? 138.347 76.260 39.251 1.00 58.70 263 ALA F CA 1
ATOM 13518 C C . ALA F 1 264 ? 138.776 77.501 38.506 1.00 62.87 263 ALA F C 1
ATOM 13519 O O . ALA F 1 264 ? 138.859 77.518 37.306 1.00 64.16 263 ALA F O 1
ATOM 13521 N N . TYR F 1 265 ? 139.107 78.540 39.239 1.00 66.13 264 TYR F N 1
ATOM 13522 C CA . TYR F 1 265 ? 139.629 79.736 38.623 1.00 70.51 264 TYR F CA 1
ATOM 13523 C C . TYR F 1 265 ? 140.961 79.985 39.254 1.00 71.00 264 TYR F C 1
ATOM 13524 O O . TYR F 1 265 ? 141.076 80.581 40.327 1.00 73.03 264 TYR F O 1
ATOM 13533 N N . ARG F 1 266 ? 141.970 79.458 38.581 1.00 69.94 265 ARG F N 1
ATOM 13534 C CA . ARG F 1 266 ? 143.368 79.604 38.994 1.00 70.30 265 ARG F CA 1
ATOM 13535 C C . ARG F 1 266 ? 143.668 81.047 39.101 1.00 73.95 265 ARG F C 1
ATOM 13536 O O . ARG F 1 266 ? 143.342 81.822 38.207 1.00 76.49 265 ARG F O 1
ATOM 13544 N N . GLY F 1 267 ? 144.294 81.412 40.202 1.00 74.42 266 GLY F N 1
ATOM 13545 C CA . GLY F 1 267 ? 144.677 82.812 40.421 1.00 79.01 266 GLY F CA 1
ATOM 13546 C C . GLY F 1 267 ? 143.654 83.553 41.255 1.00 79.43 266 GLY F C 1
ATOM 13547 O O . GLY F 1 267 ? 143.854 84.724 41.619 1.00 83.43 266 GLY F O 1
ATOM 13548 N N . TYR F 1 268 ? 142.556 82.867 41.564 1.00 75.23 267 TYR F N 1
ATOM 13549 C CA . TYR F 1 268 ? 141.514 83.428 42.416 1.00 75.50 267 TYR F CA 1
ATOM 13550 C C . TYR F 1 268 ? 141.379 82.634 43.690 1.00 72.28 267 TYR F C 1
ATOM 13551 O O . TYR F 1 268 ? 142.228 82.727 44.575 1.00 72.68 267 TYR F O 1
ATOM 13560 N N . GLU F 1 269 ? 140.335 81.835 43.794 1.00 69.10 268 GLU F N 1
ATOM 13561 C CA . GLU F 1 269 ? 140.118 81.060 45.033 1.00 66.73 268 GLU F CA 1
ATOM 13562 C C . GLU F 1 269 ? 141.238 80.090 45.291 1.00 63.87 268 GLU F C 1
ATOM 13563 O O . GLU F 1 269 ? 141.402 79.576 46.384 1.00 62.53 268 GLU F O 1
ATOM 13569 N N . VAL F 1 270 ? 141.984 79.799 44.252 1.00 63.26 269 VAL F N 1
ATOM 13570 C CA . VAL F 1 270 ? 143.042 78.832 44.361 1.00 61.57 269 VAL F CA 1
ATOM 13571 C C . VAL F 1 270 ? 144.195 79.127 43.387 1.00 63.57 269 VAL F C 1
ATOM 13572 O O . VAL F 1 270 ? 143.960 79.542 42.257 1.00 65.18 269 VAL F O 1
ATOM 13576 N N . SER F 1 271 ? 145.418 78.905 43.849 1.00 63.56 270 SER F N 1
ATOM 13577 C CA . SER F 1 271 ? 146.595 79.074 43.013 1.00 65.87 270 SER F CA 1
ATOM 13578 C C . SER F 1 271 ? 146.842 77.869 42.098 1.00 63.58 270 SER F C 1
ATOM 13579 O O . SER F 1 271 ? 146.508 76.738 42.434 1.00 59.97 270 SER F O 1
ATOM 13582 N N . GLU F 1 272 ? 147.436 78.143 40.946 1.00 66.11 271 GLU F N 1
ATOM 13583 C CA . GLU F 1 272 ? 147.725 77.134 39.927 1.00 65.43 271 GLU F CA 1
ATOM 13584 C C . GLU F 1 272 ? 148.601 76.034 40.506 1.00 63.67 271 GLU F C 1
ATOM 13585 O O . GLU F 1 272 ? 148.294 74.834 40.408 1.00 60.82 271 GLU F O 1
ATOM 13591 N N . GLU F 1 273 ? 149.653 76.458 41.195 1.00 65.18 272 GLU F N 1
ATOM 13592 C CA . GLU F 1 273 ? 150.606 75.523 41.809 1.00 63.96 272 GLU F CA 1
ATOM 13593 C C . GLU F 1 273 ? 149.848 74.514 42.687 1.00 59.73 272 GLU F C 1
ATOM 13594 O O . GLU F 1 273 ? 149.938 73.320 42.479 1.00 57.68 272 GLU F O 1
ATOM 13597 N N . ILE F 1 274 ? 149.083 75.039 43.637 1.00 58.49 273 ILE F N 1
ATOM 13598 C CA . ILE F 1 274 ? 148.469 74.238 44.673 1.00 55.34 273 ILE F CA 1
ATOM 13599 C C . ILE F 1 274 ? 147.405 73.351 44.098 1.00 52.08 273 ILE F C 1
ATOM 13600 O O . ILE F 1 274 ? 147.166 72.235 44.544 1.00 49.39 273 ILE F O 1
ATOM 13605 N N . PHE F 1 275 ? 146.724 73.900 43.127 1.00 52.59 274 PHE F N 1
ATOM 13606 C CA . PHE F 1 275 ? 145.633 73.176 42.489 1.00 50.34 274 PHE F CA 1
ATOM 13607 C C . PHE F 1 275 ? 146.199 71.959 41.804 1.00 49.77 274 PHE F C 1
ATOM 13608 O O . PHE F 1 275 ? 145.755 70.853 42.041 1.00 47.41 274 PHE F O 1
ATOM 13616 N N . GLU F 1 276 ? 147.195 72.187 40.973 1.00 52.46 275 GLU F N 1
ATOM 13617 C CA . GLU F 1 276 ? 147.839 71.070 40.309 1.00 53.13 275 GLU F CA 1
ATOM 13618 C C . GLU F 1 276 ? 148.506 70.100 41.296 1.00 52.71 275 GLU F C 1
ATOM 13619 O O . GLU F 1 276 ? 148.510 68.885 41.088 1.00 50.87 275 GLU F O 1
ATOM 13625 N N . LYS F 1 277 ? 149.051 70.645 42.378 1.00 54.60 276 LYS F N 1
ATOM 13626 C CA . LYS F 1 277 ? 149.621 69.793 43.434 1.00 54.83 276 LYS F CA 1
ATOM 13627 C C . LYS F 1 277 ? 148.578 68.760 43.878 1.00 52.11 276 LYS F C 1
ATOM 13628 O O . LYS F 1 277 ? 148.885 67.574 44.015 1.00 52.10 276 LYS F O 1
ATOM 13634 N N . HIS F 1 278 ? 147.335 69.210 43.999 1.00 49.76 277 HIS F N 1
ATOM 13635 C CA . HIS F 1 278 ? 146.230 68.313 44.313 1.00 46.67 277 HIS F CA 1
ATOM 13636 C C . HIS F 1 278 ? 145.362 67.826 43.154 1.00 44.90 277 HIS F C 1
ATOM 13637 O O . HIS F 1 278 ? 144.222 67.436 43.358 1.00 42.76 277 HIS F O 1
ATOM 13644 N N . ALA F 1 279 ? 145.877 67.791 41.950 1.00 46.20 278 ALA F N 1
ATOM 13645 C CA . ALA F 1 279 ? 145.040 67.254 40.863 1.00 45.30 278 ALA F CA 1
ATOM 13646 C C . ALA F 1 279 ? 144.461 65.899 41.243 1.00 43.40 278 ALA F C 1
ATOM 13647 O O . ALA F 1 279 ? 143.269 65.685 41.069 1.00 42.00 278 ALA F O 1
ATOM 13649 N N . ASP F 1 280 ? 145.275 64.975 41.698 1.00 43.77 279 ASP F N 1
ATOM 13650 C CA . ASP F 1 280 ? 144.756 63.591 41.822 1.00 43.27 279 ASP F CA 1
ATOM 13651 C C . ASP F 1 280 ? 143.488 63.557 42.657 1.00 41.87 279 ASP F C 1
ATOM 13652 O O . ASP F 1 280 ? 142.516 62.886 42.290 1.00 41.87 279 ASP F O 1
ATOM 13657 N N . VAL F 1 281 ? 143.511 64.260 43.788 1.00 41.60 280 VAL F N 1
ATOM 13658 C CA . VAL F 1 281 ? 142.361 64.191 44.704 1.00 40.03 280 VAL F CA 1
ATOM 13659 C C . VAL F 1 281 ? 141.216 64.998 44.107 1.00 40.02 280 VAL F C 1
ATOM 13660 O O . VAL F 1 281 ? 140.064 64.622 44.249 1.00 38.49 280 VAL F O 1
ATOM 13664 N N . ILE F 1 282 ? 141.536 66.146 43.505 1.00 42.15 281 ILE F N 1
ATOM 13665 C CA . ILE F 1 282 ? 140.483 67.078 43.017 1.00 42.28 281 ILE F CA 1
ATOM 13666 C C . ILE F 1 282 ? 139.732 66.409 41.889 1.00 42.02 281 ILE F C 1
ATOM 13667 O O . ILE F 1 282 ? 138.475 66.444 41.840 1.00 43.81 281 ILE F O 1
ATOM 13672 N N . PHE F 1 283 ? 140.441 65.699 41.065 1.00 42.45 282 PHE F N 1
ATOM 13673 C CA . PHE F 1 283 ? 139.732 65.018 39.967 1.00 43.75 282 PHE F CA 1
ATOM 13674 C C . PHE F 1 283 ? 139.103 63.691 40.334 1.00 42.09 282 PHE F C 1
ATOM 13675 O O . PHE F 1 283 ? 138.210 63.271 39.661 1.00 41.10 282 PHE F O 1
ATOM 13683 N N . GLU F 1 284 ? 139.610 63.008 41.331 1.00 43.93 283 GLU F N 1
ATOM 13684 C CA . GLU F 1 284 ? 138.893 61.832 41.827 1.00 45.76 283 GLU F CA 1
ATOM 13685 C C . GLU F 1 284 ? 137.539 62.353 42.423 1.00 44.70 283 GLU F C 1
ATOM 13686 O O . GLU F 1 284 ? 136.480 61.775 42.236 1.00 43.69 283 GLU F O 1
ATOM 13692 N N . GLU F 1 285 ? 137.615 63.503 43.091 1.00 44.06 284 GLU F N 1
ATOM 13693 C CA . GLU F 1 285 ? 136.465 64.152 43.714 1.00 42.55 284 GLU F CA 1
ATOM 13694 C C . GLU F 1 285 ? 135.411 64.314 42.634 1.00 42.92 284 GLU F C 1
ATOM 13695 O O . GLU F 1 285 ? 134.357 63.754 42.742 1.00 40.90 284 GLU F O 1
ATOM 13701 N N . ALA F 1 286 ? 135.765 65.026 41.560 1.00 44.45 285 ALA F N 1
ATOM 13702 C CA . ALA F 1 286 ? 134.918 65.169 40.343 1.00 45.51 285 ALA F CA 1
ATOM 13703 C C . ALA F 1 286 ? 134.248 63.855 39.900 1.00 46.86 285 ALA F C 1
ATOM 13704 O O . ALA F 1 286 ? 133.043 63.741 39.692 1.00 45.32 285 ALA F O 1
ATOM 13706 N N . ARG F 1 287 ? 135.066 62.852 39.721 1.00 50.30 286 ARG F N 1
ATOM 13707 C CA . ARG F 1 287 ? 134.579 61.568 39.228 1.00 53.21 286 ARG F CA 1
ATOM 13708 C C . ARG F 1 287 ? 133.728 60.826 40.240 1.00 49.42 286 ARG F C 1
ATOM 13709 O O . ARG F 1 287 ? 132.819 60.138 39.896 1.00 48.75 286 ARG F O 1
ATOM 13717 N N . ASN F 1 288 ? 134.037 61.001 41.508 1.00 46.69 287 ASN F N 1
ATOM 13718 C CA . ASN F 1 288 ? 133.384 60.243 42.569 1.00 42.34 287 ASN F CA 1
ATOM 13719 C C . ASN F 1 288 ? 131.889 60.607 42.745 1.00 41.59 287 ASN F C 1
ATOM 13720 O O . ASN F 1 288 ? 131.146 59.923 43.383 1.00 41.00 287 ASN F O 1
ATOM 13725 N N . ARG F 1 289 ? 131.439 61.693 42.184 1.00 42.14 288 ARG F N 1
ATOM 13726 C CA . ARG F 1 289 ? 130.010 61.994 42.182 1.00 43.22 288 ARG F CA 1
ATOM 13727 C C . ARG F 1 289 ? 129.131 60.908 41.539 1.00 40.98 288 ARG F C 1
ATOM 13728 O O . ARG F 1 289 ? 127.973 60.737 41.843 1.00 39.67 288 ARG F O 1
ATOM 13736 N N . LEU F 1 290 ? 129.736 60.160 40.642 1.00 40.47 289 LEU F N 1
ATOM 13737 C CA . LEU F 1 290 ? 129.066 59.035 39.989 1.00 40.29 289 LEU F CA 1
ATOM 13738 C C . LEU F 1 290 ? 128.609 57.980 40.993 1.00 39.95 289 LEU F C 1
ATOM 13739 O O . LEU F 1 290 ? 127.484 57.612 41.040 1.00 40.46 289 LEU F O 1
ATOM 13744 N N . TYR F 1 291 ? 129.505 57.564 41.849 1.00 40.27 290 TYR F N 1
ATOM 13745 C CA . TYR F 1 291 ? 129.268 56.415 42.752 1.00 41.05 290 TYR F CA 1
ATOM 13746 C C . TYR F 1 291 ? 128.260 56.754 43.834 1.00 39.91 290 TYR F C 1
ATOM 13747 O O . TYR F 1 291 ? 127.457 55.957 44.261 1.00 39.43 290 TYR F O 1
ATOM 13756 N N . VAL F 1 292 ? 128.292 58.004 44.187 1.00 39.36 291 VAL F N 1
ATOM 13757 C CA . VAL F 1 292 ? 127.426 58.591 45.211 1.00 39.75 291 VAL F CA 1
ATOM 13758 C C . VAL F 1 292 ? 125.997 58.748 44.663 1.00 39.63 291 VAL F C 1
ATOM 13759 O O . VAL F 1 292 ? 125.014 58.392 45.304 1.00 39.82 291 VAL F O 1
ATOM 13763 N N . VAL F 1 293 ? 125.886 59.221 43.424 1.00 39.32 292 VAL F N 1
ATOM 13764 C CA . VAL F 1 293 ? 124.575 59.276 42.805 1.00 39.78 292 VAL F CA 1
ATOM 13765 C C . VAL F 1 293 ? 124.004 57.857 42.636 1.00 41.97 292 VAL F C 1
ATOM 13766 O O . VAL F 1 293 ? 122.817 57.592 42.922 1.00 43.49 292 VAL F O 1
ATOM 13770 N N . LYS F 1 294 ? 124.842 56.913 42.242 1.00 42.33 293 LYS F N 1
ATOM 13771 C CA . LYS F 1 294 ? 124.389 55.514 42.212 1.00 43.58 293 LYS F CA 1
ATOM 13772 C C . LYS F 1 294 ? 123.747 55.052 43.539 1.00 44.83 293 LYS F C 1
ATOM 13773 O O . LYS F 1 294 ? 122.643 54.512 43.557 1.00 45.58 293 LYS F O 1
ATOM 13779 N N . ALA F 1 295 ? 124.443 55.292 44.644 1.00 43.91 294 ALA F N 1
ATOM 13780 C CA . ALA F 1 295 ? 123.958 54.869 45.970 1.00 44.71 294 ALA F CA 1
ATOM 13781 C C . ALA F 1 295 ? 122.631 55.501 46.214 1.00 46.24 294 ALA F C 1
ATOM 13782 O O . ALA F 1 295 ? 121.689 54.879 46.685 1.00 49.86 294 ALA F O 1
ATOM 13784 N N . LEU F 1 296 ? 122.582 56.782 45.939 1.00 46.02 295 LEU F N 1
ATOM 13785 C CA . LEU F 1 296 ? 121.401 57.594 46.231 1.00 46.89 295 LEU F CA 1
ATOM 13786 C C . LEU F 1 296 ? 120.224 57.022 45.483 1.00 47.42 295 LEU F C 1
ATOM 13787 O O . LEU F 1 296 ? 119.164 56.822 46.025 1.00 49.28 295 LEU F O 1
ATOM 13792 N N . LEU F 1 297 ? 120.417 56.773 44.210 1.00 46.96 296 LEU F N 1
ATOM 13793 C CA . LEU F 1 297 ? 119.356 56.179 43.413 1.00 49.10 296 LEU F CA 1
ATOM 13794 C C . LEU F 1 297 ? 118.947 54.818 43.976 1.00 52.40 296 LEU F C 1
ATOM 13795 O O . LEU F 1 297 ? 117.739 54.523 44.052 1.00 57.87 296 LEU F O 1
ATOM 13800 N N . CYS F 1 298 ? 119.897 53.962 44.353 1.00 51.95 297 CYS F N 1
ATOM 13801 C CA . CYS F 1 298 ? 119.472 52.634 44.870 1.00 54.53 297 CYS F CA 1
ATOM 13802 C C . CYS F 1 298 ? 118.680 52.793 46.147 1.00 54.71 297 CYS F C 1
ATOM 13803 O O . CYS F 1 298 ? 117.724 52.084 46.406 1.00 56.70 297 CYS F O 1
ATOM 13806 N N . PHE F 1 299 ? 119.093 53.782 46.908 1.00 53.06 298 PHE F N 1
ATOM 13807 C CA . PHE F 1 299 ? 118.518 54.055 48.181 1.00 54.62 298 PHE F CA 1
ATOM 13808 C C . PHE F 1 299 ? 117.107 54.497 48.015 1.00 58.11 298 PHE F C 1
ATOM 13809 O O . PHE F 1 299 ? 116.224 53.958 48.689 1.00 65.32 298 PHE F O 1
ATOM 13817 N N . LEU F 1 300 ? 116.869 55.446 47.121 1.00 57.25 299 LEU F N 1
ATOM 13818 C CA . LEU F 1 300 ? 115.504 55.951 46.900 1.00 58.67 299 LEU F CA 1
ATOM 13819 C C . LEU F 1 300 ? 114.592 54.890 46.306 1.00 63.70 299 LEU F C 1
ATOM 13820 O O . LEU F 1 300 ? 113.379 54.937 46.500 1.00 66.82 299 LEU F O 1
ATOM 13825 N N . ASP F 1 301 ? 115.168 53.953 45.588 1.00 65.43 300 ASP F N 1
ATOM 13826 C CA . ASP F 1 301 ? 114.380 52.885 45.012 1.00 72.42 300 ASP F CA 1
ATOM 13827 C C . ASP F 1 301 ? 113.772 51.993 46.098 1.00 79.46 300 ASP F C 1
ATOM 13828 O O . ASP F 1 301 ? 112.640 51.526 45.962 1.00 83.53 300 ASP F O 1
ATOM 13833 N N . ASN F 1 302 ? 114.532 51.777 47.162 1.00 84.66 301 ASN F N 1
ATOM 13834 C CA . ASN F 1 302 ? 114.083 50.986 48.361 1.00 96.39 301 ASN F CA 1
ATOM 13835 C C . ASN F 1 302 ? 113.232 51.716 49.431 1.00 98.39 301 ASN F C 1
ATOM 13836 O O . ASN F 1 302 ? 112.692 51.091 50.312 1.00 93.46 301 ASN F O 1
ATOM 13841 N N . GLN F 1 303 ? 113.160 53.042 49.328 1.00 106.77 302 GLN F N 1
ATOM 13842 C CA . GLN F 1 303 ? 112.369 53.929 50.215 1.00 112.52 302 GLN F CA 1
ATOM 13843 C C . GLN F 1 303 ? 111.242 54.566 49.371 1.00 127.27 302 GLN F C 1
ATOM 13844 O O . GLN F 1 303 ? 111.224 55.800 49.092 1.00 137.48 302 GLN F O 1
ATOM 13846 N N . ARG F 1 304 ? 110.351 53.666 48.924 1.00 129.59 303 ARG F N 1
ATOM 13847 C CA . ARG F 1 304 ? 109.046 53.982 48.328 1.00 127.86 303 ARG F CA 1
ATOM 13848 C C . ARG F 1 304 ? 107.994 53.442 49.315 1.00 133.02 303 ARG F C 1
ATOM 13849 O O . ARG F 1 304 ? 106.827 53.849 49.310 1.00 134.98 303 ARG F O 1
#

Secondary structure (DSSP, 8-state):
--BS-GGGS-HHHHHHHHHHHHHHHHS---TTTT-EE---SS--TTT--HHHHHHHTT-EE----TTT--TTTSS-HHHHHHHHT---B---S-HHHHHHHHHH-SSPPB-S--SS--HHHHHHHHHHHHHTT--TT--EEEEES-S---HHHHHHHHHHT-EEEE--TT----HHHHHH--HHHHHT-EEEE-S-HHHHHTT-SEEEE--S---GGGGHHHHHHHTTT---S----SPTT-EEEE-S---BTTTB-HHHHHHTHHHHHHHHHHHHHHHHHHHHHHHH--/---BS-GGGS-HHHHHHHHHHHHHHHHS---TTTT-EE---SS--TTT--HHHHHHHTT-EE----TTT--TTTSS-HHHHHHHHT---B---S-HHHHHHHHHH-SSPPB-S--SS--HHHHHHHHHHHHHTT--TT--EEEEES-S---HHHHHHHHHHT-EEEE--TT----HHHHHH--HHHHHT-EEEE-S-HHHHHTT-SEEEE--S---GGGGHHHHHHHTTT---S----SPTT-EEEE-S---BTTTB-HHHHHHTHHHHHHHHHHHHHHHHHHHHHHHH---/--BS-GGGS-HHHHHHHHHHHHHHHHS---TTTT-EE---SS--TTT--HHHHHHHTT-EE----TTT--TTTSS-HHHHHHHHT---B---S-HHHHHHHHHH-SS--B-S--SS--HHHHHHHHHHHHHTT--TT--EEEEES-S---HHHHHHHHHHT-EEEE--TT----HHHHHH--HHHHHT-EEEE-S-HHHHHTT-SEEEE--S------HHHHHHTTT---S----SPTT-EEEE-S---BTTTB-HHHHHHTHHHHHHHHHHHHHHHHHHHHHHHH--/--BS-GGGS-HHHHHHHHHHHHHHHHS---TTTT-EE---SS--TTT--HHHHHHHTT-EE----TTT--TTTSS-HHHHHHHHT---B---S-HHHHHHHHHH-SS--B-S--SS--HHHHHHHHHHHHHTT--TT--EEEEES-S---HHHHHHHHHHT-EEEE--TT----HHHHHH--HHHHHT-EEEE-S-HHHHHTT-SEEEE--S---GGGGHHHHHHHTTT---S----SPTT-EEEE-S---BTTTB-HHHHHHTHHHHHHHHHHHHHHHHHHHHHHHH--/--BS-GGGS-HHHHHHHHHHHHHHHHS---TTTT-EE---SS--TTT--HHHHHHHTT-EE----TTT--TTTSS-HHHHHHHHT---B---S-HHHHHHHHHH-SS--B-S--SS--HHHHHHHHHHHHHTT--TT--EEEEES-S---HHHHHHHHHHT-EEEE--TT----HHHHHH--HHHHHT-EEEE-S-HHHHHTT-SEEEE--S------HHHHHHTTT---S----SPTT-EEEE-S---BTTTB-HHHHHHTHHHHHHHHHHHHHHHHHHHHHHHH-/--BS-GGGS-HHHHHHHHHHHHHHHHS---TTTT-EE---SS--TTT--HHHHHHHTT-EE----TTT-----HHHHHHHHT---B---S-HHHHHHHHHH-SS--B-S--SS--HHHHHHHHHHHHHTT--TT--EEEEES-S---HHHHHHHHHHT-EEEE--TT----HHHHHH--HHHHHT-EEEE-S-HHHHHTT-SEEEE--S---GGGHHHHHHHTTT---S----SPTT-EEEE-S---BTTTB-HHHHHHTHHHHHHHHHHHHHHHHHHHHHHHH--

Organism: Campylobacter jejuni subsp. jejuni serotype O:2 (strain ATCC 700819 / NCTC 11168) (NCBI:txid192222)

CATH classification: 3.40.50.1370 (+1 more: 3.40.50.1370)

Foldseek 3Di:
DAALACLPDFLVVLVVLLVQLVVCVVPPEQQQAAAEEEEDLDDDPLLVLQQCLNVSNRYGYYYQYNVRDDAPPPDHLLVVLQPVLVGQEYEDAASVSQVSSCVNHPHHYHHCYYFQAHQLLVSLVVSLCVVLVQDDQEFFEEEFAALTSVLRVLSSLLRSQYEAEYEQPVGDHDVVSVVSSVSCVVRVYNYYYYHDLLVRQAAHQEYEYEDHCDVVVVPPVVRQVSCVPADDPVSVSHDPNRAYEYQDDDDDPGNHHPVVCVVRVPSHVSSSVSSSSSSSSVVSVSSVVD/DDAALACLPDFLVVLVVLLVQLVVCVVPPEQQQAAAEEEEELDDDPLLVLQQCLNVSNRYGYYYQYNVRDPAPPPDHLLVVLQPVLVGQEYEDAASVSQVSSCVNHLHHYHHCYYFQARQLLVSLVVSLCVVVVQDDQEHAEEEFAALTSCLRVLSSLLRSQYEYEYEQPVGDHDPVSVVSSVSCVVRVYNYYYYHDLLVRQAAHQEYEYEDHCDVVVVPPVVSQVSCVVADDPVSVSHDDNRAYEYQDDDDDPGNYHPVVCVVRVVSHVSSSVSSSSSSNSVVSVSSVPSD/DAALACLVDFLVVLVVLLVQLVVCVVPPELQQAAAEEEEELDDDPLLVLVQCLNVSNRYGYYYQYNVRDPAPPPDHLLVVLQPVLVGQEYEDAASVSQVSSCVNHVHHYHYCYYFQAHQLLVSLVVSLCVVVVQDDQEFFEEEFAALTSCLRVLSSLLRSQYEAEYEQPVGDHDPVSVVSSVSCVVRVYNYDYYHDLLVRQAAHQEYEYEDHCDVNDPPVSQVSCVVADDPVSVSHDDNRAYEYQDDDDDPGNHHPVVCVVRVVSHVVSSVSSSSSVNSVVSVSSVVD/DAALACLPDFLVVLVVLLVQLVVCVVPPELQPAAAEEEEELDDDPLLVLQQCLNVSNRYGYYYQYNVRDPAVDDDDLLVVLQPVLVGQEYEDAASVSQVSSCVNHVHHYHHCYYFQAHQLLVSLVVSLCVVVVQDDQEFFEEEFAALTSCLRVLSSLLRSQYEYEYEQPVGDHDPVSVVSSVSCVVRVYNYYYDHDLLVRQAAHQEYEYEDHCDVNVVPPVVSQVSCVVADDPVSVNHDPNRAYEYQDDDDDPGNYHPVVCVVRVPSHVSSSVSSSSSVSSVVSVSSVVD/DAALACLVDALVVLVVLLVQLVVCVVPPDQQQAAAEEEEELDDDPLLVLQQCLNVSNRYGYYYQYNVRDPAPPPDHLLVVLQPVLVGQEYEDAASVSQVSSCVNHPHHYHHCYYFQAHQLLVSLVVSLCVVVVQDDQEFFEEEFAALTSCLRVLSSLLRSQYEAEYEQPVGDHDPVSVVSSVSCVVRVYNYYYYHDLLVRQAAHQEYEYEDHCDVNDDPVRQVSCVVADDPVSVSHDDNRAYEYQDDDDDPGNHHPVVCVVRVPSHVVSSVSSSSSVNSVVSVSSVD/DAALACLPDFLVVLVVLLVQLVVCVVPPEQQQAAAEEEEELDDDPLLVLQQLLNVSNRYGYYYQYNVRDDPDDLLVVLQPVLVGQEYEDAASVSQVSSCVNHPHHYHYCYYFQAHQLLVSLVVSLCVVLVQDDQEFFEEEFAALTSCLRVLSSLLRSQYEAEYEQPVGDHDPVSVVSSVSCVVRVYNYYYYHDLLVRQAAHQEYEYEDHCPVVVPPVVRQVSCVPADDPVSVSHDDNRAYEYQDDDDDPGNHHPVVCVVRPVSHVSSSVSSSSSSNSVVSVSSVVD

InterPro domains:
  IPR002292 Ornithine/putrescine carbamoyltransferase [PR00102] (40-54)
  IPR002292 Ornithine/putrescine carbamoyltransferase [PR00102] (73-86)
  IPR002292 Ornithine/putrescine carbamoyltransferase [PR00102] (113-127)
  IPR002292 Ornithine/putrescine carbamoyltransferase [PR00102] (217-227)
  IPR002292 Ornithine/putrescine carbamoyltransferase [PR00102] (279-290)
  IPR002292 Ornithine/putrescine carbamoyltransferase [TIGR00658] (2-298)
  IPR006130 Aspartate/ornithine carbamoyltransferase [PR00100] (42-61)
  IPR006130 Aspartate/ornithine carbamoyltransferase [PR00100] (124-135)
  IPR006130 Aspartate/ornithine carbamoyltransferase [PR00100] (253-262)
  IPR006130 Aspartate/ornithine carbamoyltransferase [PR00100] (265-288)
  IPR006130 Aspartate/ornithine carbamoyltransferase [PS00097] (42-49)
  IPR006131 Aspartate/ornithine carbamoyltransferase, Asp/Orn-binding domain [PF00185] (147-299)
  IPR006132 Aspartate/ornithine carbamoyltransferase, carbamoyl-P binding [PF02729] (2-137)
  IPR024904 Ornithine carbamoyltransferase [MF_01109] (1-301)
  IPR036901 Aspartate/ornithine carbamoyltransferase superfamily [G3DSA:3.40.50.1370] (2-126)
  IPR036901 Aspartate/ornithine carbamoyltransferase superfamily [G3DSA:3.40.50.1370] (127-296)
  IPR036901 Aspartate/ornithine carbamoyltransferase superfamily [SSF53671] (1-301)